Protein AF-0000000083553738 (afdb_homodimer)

Structure (mmCIF, N/CA/C/O backbone):
data_AF-0000000083553738-model_v1
#
loop_
_entity.id
_entity.type
_entity.pdbx_description
1 polymer 'Cyclic nucleotide-binding domain-containing protein'
#
loop_
_atom_site.group_PDB
_atom_site.id
_atom_site.type_symbol
_atom_site.label_atom_id
_atom_site.label_alt_id
_atom_site.label_comp_id
_atom_site.label_asym_id
_atom_site.label_entity_id
_atom_site.label_seq_id
_atom_site.pdbx_PDB_ins_code
_atom_site.Cartn_x
_atom_site.Cartn_y
_atom_site.Cartn_z
_atom_site.occupancy
_atom_site.B_iso_or_equiv
_atom_site.auth_seq_id
_atom_site.auth_comp_id
_atom_site.auth_asym_id
_atom_site.auth_atom_id
_atom_site.pdbx_PDB_model_num
ATOM 1 N N . MET A 1 1 ? 36.469 -3.346 30.984 1 77.38 1 MET A N 1
ATOM 2 C CA . MET A 1 1 ? 35.094 -3.191 30.484 1 77.38 1 MET A CA 1
ATOM 3 C C . MET A 1 1 ? 35.094 -2.551 29.094 1 77.38 1 MET A C 1
ATOM 5 O O . MET A 1 1 ? 35.906 -1.677 28.812 1 77.38 1 MET A O 1
ATOM 9 N N . LEU A 1 2 ? 34.406 -3.227 28.266 1 82.75 2 LEU A N 1
ATOM 10 C CA . LEU A 1 2 ? 34.406 -2.799 26.875 1 82.75 2 LEU A CA 1
ATOM 11 C C . LEU A 1 2 ? 33.219 -1.874 26.594 1 82.75 2 LEU A C 1
ATOM 13 O O . LEU A 1 2 ? 32.094 -2.123 27.062 1 82.75 2 LEU A O 1
ATOM 17 N N . ASN A 1 3 ? 33.594 -0.831 26.016 1 80.25 3 ASN A N 1
ATOM 18 C CA . ASN A 1 3 ? 32.562 0.087 25.531 1 80.25 3 ASN A CA 1
ATOM 19 C C . ASN A 1 3 ? 31.875 -0.449 24.281 1 80.25 3 ASN A C 1
ATOM 21 O O . ASN A 1 3 ? 32.531 -0.874 23.328 1 80.25 3 ASN A O 1
ATOM 25 N N . PRO A 1 4 ? 30.578 -0.537 24.312 1 77.88 4 PRO A N 1
ATOM 26 C CA . PRO A 1 4 ? 29.828 -1.082 23.172 1 77.88 4 PRO A CA 1
ATOM 27 C C . PRO A 1 4 ? 30.047 -0.278 21.891 1 77.88 4 PRO A C 1
ATOM 29 O O . PRO A 1 4 ? 29.891 -0.814 20.781 1 77.88 4 PRO A O 1
ATOM 32 N N . GLU A 1 5 ? 30.406 0.938 22 1 75.19 5 GLU A N 1
ATOM 33 C CA . GLU A 1 5 ? 30.578 1.759 20.797 1 75.19 5 GLU A CA 1
ATOM 34 C C . GLU A 1 5 ? 32.062 1.905 20.438 1 75.19 5 GLU A C 1
ATOM 36 O O . GLU A 1 5 ? 32.406 2.666 19.531 1 75.19 5 GLU A O 1
ATOM 41 N N . SER A 1 6 ? 32.906 1.094 21.109 1 77.81 6 SER A N 1
ATOM 42 C CA . SER A 1 6 ? 34.312 1.134 20.797 1 77.81 6 SER A CA 1
ATOM 43 C C . SER A 1 6 ? 34.594 0.514 19.422 1 77.81 6 SER A C 1
ATOM 45 O O . SER A 1 6 ? 33.812 -0.329 18.953 1 77.81 6 SER A O 1
ATOM 47 N N . SER A 1 7 ? 35.594 0.992 18.703 1 81.62 7 SER A N 1
ATOM 48 C CA . SER A 1 7 ? 35.938 0.479 17.391 1 81.62 7 SER A CA 1
ATOM 49 C C . SER A 1 7 ? 36.25 -1.013 17.438 1 81.62 7 SER A C 1
ATOM 51 O O . SER A 1 7 ? 35.938 -1.756 16.516 1 81.62 7 SER A O 1
ATOM 53 N N . PHE A 1 8 ? 36.844 -1.375 18.5 1 84.38 8 PHE A N 1
ATOM 54 C CA . PHE A 1 8 ? 37.188 -2.787 18.625 1 84.38 8 PHE A CA 1
ATOM 55 C C . PHE A 1 8 ? 35.938 -3.639 18.734 1 84.38 8 PHE A C 1
ATOM 57 O O . PHE A 1 8 ? 35.812 -4.68 18.078 1 84.38 8 PHE A O 1
ATOM 64 N N . LYS A 1 9 ? 35.062 -3.26 19.484 1 84.75 9 LYS A N 1
ATOM 65 C CA . LYS A 1 9 ? 33.844 -4.031 19.688 1 84.75 9 LYS A CA 1
ATOM 66 C C . LYS A 1 9 ? 33 -4.066 18.406 1 84.75 9 LYS A C 1
ATOM 68 O O . LYS A 1 9 ? 32.406 -5.094 18.078 1 84.75 9 LYS A O 1
ATOM 73 N N . ILE A 1 10 ? 33.094 -3.102 17.688 1 81.5 10 ILE A N 1
ATOM 74 C CA . ILE A 1 10 ? 32.344 -3.059 16.438 1 81.5 10 ILE A CA 1
ATOM 75 C C . ILE A 1 10 ? 32.969 -4.016 15.422 1 81.5 10 ILE A C 1
ATOM 77 O O . ILE A 1 10 ? 32.25 -4.738 14.719 1 81.5 10 ILE A O 1
ATOM 81 N N . LYS A 1 11 ? 34.281 -3.99 15.352 1 84.56 11 LYS A N 1
ATOM 82 C CA . LYS A 1 11 ? 34.969 -4.91 14.438 1 84.56 11 LYS A CA 1
ATOM 83 C C . LYS A 1 11 ? 34.719 -6.363 14.844 1 84.56 11 LYS A C 1
ATOM 85 O O . LYS A 1 11 ? 34.531 -7.227 13.984 1 84.56 11 LYS A O 1
ATOM 90 N N . TRP A 1 12 ? 34.688 -6.574 16.125 1 86.38 12 TRP A N 1
ATOM 91 C CA . TRP A 1 12 ? 34.406 -7.918 16.625 1 86.38 12 TRP A CA 1
ATOM 92 C C . TRP A 1 12 ? 33 -8.352 16.281 1 86.38 12 TRP A C 1
ATOM 94 O O . TRP A 1 12 ? 32.781 -9.5 15.883 1 86.38 12 TRP A O 1
ATOM 104 N N . ASP A 1 13 ? 32.156 -7.488 16.422 1 84 13 ASP A N 1
ATOM 105 C CA . ASP A 1 13 ? 30.75 -7.812 16.125 1 84 13 ASP A CA 1
ATOM 106 C C . ASP A 1 13 ? 30.547 -8.086 14.641 1 84 13 ASP A C 1
ATOM 108 O O . ASP A 1 13 ? 29.734 -8.93 14.258 1 84 13 ASP A O 1
ATOM 112 N N . VAL A 1 14 ? 31.328 -7.488 13.844 1 84.69 14 VAL A N 1
ATOM 113 C CA . VAL A 1 14 ? 31.234 -7.723 12.406 1 84.69 14 VAL A CA 1
ATOM 114 C C . VAL A 1 14 ? 31.812 -9.094 12.062 1 84.69 14 VAL A C 1
ATOM 116 O O . VAL A 1 14 ? 31.234 -9.836 11.258 1 84.69 14 VAL A O 1
ATOM 119 N N . VAL A 1 15 ? 32.906 -9.383 12.664 1 86.62 15 VAL A N 1
ATOM 120 C CA . VAL A 1 15 ? 33.531 -10.688 12.43 1 86.62 15 VAL A CA 1
ATOM 121 C C . VAL A 1 15 ? 32.625 -11.789 12.938 1 86.62 15 VAL A C 1
ATOM 123 O O . VAL A 1 15 ? 32.469 -12.828 12.297 1 86.62 15 VAL A O 1
ATOM 126 N N . LEU A 1 16 ? 32 -11.539 14.023 1 86.38 16 LEU A N 1
ATOM 127 C CA . LEU A 1 16 ? 31.078 -12.523 14.578 1 86.38 16 LEU A CA 1
ATOM 128 C C . LEU A 1 16 ? 29.859 -12.695 13.68 1 86.38 16 LEU A C 1
ATOM 130 O O . LEU A 1 16 ? 29.359 -13.805 13.516 1 86.38 16 LEU A O 1
ATOM 134 N N . ALA A 1 17 ? 29.422 -11.664 13.141 1 85.25 17 ALA A N 1
ATOM 135 C CA . ALA A 1 17 ? 28.281 -11.742 12.234 1 85.25 17 ALA A CA 1
ATOM 136 C C . ALA A 1 17 ? 28.625 -12.57 11 1 85.25 17 ALA A C 1
ATOM 138 O O . ALA A 1 17 ? 27.781 -13.336 10.508 1 85.25 17 ALA A O 1
ATOM 139 N N . LEU A 1 18 ? 29.797 -12.477 10.547 1 87.06 18 LEU A N 1
ATOM 140 C CA . LEU A 1 18 ? 30.234 -13.258 9.398 1 87.06 18 LEU A CA 1
ATOM 141 C C . LEU A 1 18 ? 30.344 -14.734 9.758 1 87.06 18 LEU A C 1
ATOM 143 O O . LEU A 1 18 ? 30.031 -15.602 8.938 1 87.06 18 LEU A O 1
ATOM 147 N N . CYS A 1 19 ? 30.766 -14.953 10.969 1 88.12 19 CYS A N 1
ATOM 148 C CA . CYS A 1 19 ? 30.844 -16.328 11.43 1 88.12 19 CYS A CA 1
ATOM 149 C C . CYS A 1 19 ? 29.469 -16.953 11.578 1 88.12 19 CYS A C 1
ATOM 151 O O . CYS A 1 19 ? 29.25 -18.109 11.203 1 88.12 19 CYS A O 1
ATOM 153 N N . VAL A 1 20 ? 28.625 -16.156 12.07 1 86.81 20 VAL A N 1
ATOM 154 C CA . VAL A 1 20 ? 27.25 -16.641 12.242 1 86.81 20 VAL A CA 1
ATOM 155 C C . VAL A 1 20 ? 26.609 -16.875 10.875 1 86.81 20 VAL A C 1
ATOM 157 O O . VAL A 1 20 ? 25.875 -17.828 10.68 1 86.81 20 VAL A O 1
ATOM 160 N N . PHE A 1 21 ? 26.891 -16.062 9.938 1 87.06 21 PHE A N 1
ATOM 161 C CA . PHE A 1 21 ? 26.359 -16.203 8.594 1 87.06 21 PHE A CA 1
ATOM 162 C C . PHE A 1 21 ? 26.875 -17.484 7.949 1 87.06 21 PHE A C 1
ATOM 164 O O . PHE A 1 21 ? 26.109 -18.234 7.34 1 87.06 21 PHE A O 1
ATOM 171 N N . TYR A 1 22 ? 28.094 -17.75 8.133 1 88.31 22 TYR A N 1
ATOM 172 C CA . TYR A 1 22 ? 28.688 -18.969 7.598 1 88.31 22 TYR A CA 1
ATOM 173 C C . TYR A 1 22 ? 28.078 -20.203 8.25 1 88.31 22 TYR A C 1
ATOM 175 O O . TYR A 1 22 ? 27.703 -21.156 7.555 1 88.31 22 TYR A O 1
ATOM 183 N N . THR A 1 23 ? 27.922 -20.188 9.508 1 86.12 23 THR A N 1
ATOM 184 C CA . THR A 1 23 ? 27.391 -21.344 10.219 1 86.12 23 THR A CA 1
ATOM 185 C C . THR A 1 23 ? 25.906 -21.562 9.875 1 86.12 23 THR A C 1
ATOM 187 O O . THR A 1 23 ? 25.453 -22.703 9.773 1 86.12 23 THR A O 1
ATOM 190 N N . SER A 1 24 ? 25.25 -20.484 9.727 1 86 24 SER A N 1
ATOM 191 C CA . SER A 1 24 ? 23.828 -20.609 9.406 1 86 24 SER A CA 1
ATOM 192 C C . SER A 1 24 ? 23.625 -21.156 8 1 86 24 SER A C 1
ATOM 194 O O . SER A 1 24 ? 22.594 -21.781 7.715 1 86 24 SER A O 1
ATOM 196 N N . CYS A 1 25 ? 24.578 -21.031 7.109 1 88.31 25 CYS A N 1
ATOM 197 C CA . CYS A 1 25 ? 24.453 -21.531 5.742 1 88.31 25 CYS A CA 1
ATOM 198 C C . CYS A 1 25 ? 25 -22.938 5.625 1 88.31 25 CYS A C 1
ATOM 200 O O . CYS A 1 25 ? 24.422 -23.781 4.922 1 88.31 25 CYS A O 1
ATOM 202 N N . VAL A 1 26 ? 26.016 -23.312 6.406 1 88.62 26 VAL A N 1
ATOM 203 C CA . VAL A 1 26 ? 26.734 -24.562 6.16 1 88.62 26 VAL A CA 1
ATOM 204 C C . VAL A 1 26 ? 26.172 -25.672 7.047 1 88.62 26 VAL A C 1
ATOM 206 O O . VAL A 1 26 ? 26.094 -26.828 6.633 1 88.62 26 VAL A O 1
ATOM 209 N N . VAL A 1 27 ? 25.688 -25.359 8.188 1 86.38 27 VAL A N 1
ATOM 210 C CA . VAL A 1 27 ? 25.25 -26.391 9.117 1 86.38 27 VAL A CA 1
ATOM 211 C C . VAL A 1 27 ? 24.016 -27.109 8.562 1 86.38 27 VAL A C 1
ATOM 213 O O . VAL A 1 27 ? 23.953 -28.344 8.539 1 86.38 27 VAL A O 1
ATOM 216 N N . PRO A 1 28 ? 23.062 -26.406 8.039 1 88.62 28 PRO A N 1
ATOM 217 C CA . PRO A 1 28 ? 21.922 -27.125 7.484 1 88.62 28 PRO A CA 1
ATOM 218 C C . PRO A 1 28 ? 22.281 -27.984 6.273 1 88.62 28 PRO A C 1
ATOM 220 O O . PRO A 1 28 ? 21.719 -29.047 6.074 1 88.62 28 PRO A O 1
ATOM 223 N N . VAL A 1 29 ? 23.234 -27.547 5.48 1 89.38 29 VAL A N 1
ATOM 224 C CA . VAL A 1 29 ? 23.641 -28.312 4.309 1 89.38 29 VAL A CA 1
ATOM 225 C C . VAL A 1 29 ? 24.344 -29.594 4.746 1 89.38 29 VAL A C 1
ATOM 227 O O . VAL A 1 29 ? 24.125 -30.656 4.168 1 89.38 29 VAL A O 1
ATOM 230 N N . ARG A 1 30 ? 25.109 -29.547 5.766 1 85.69 30 ARG A N 1
ATOM 231 C CA . ARG A 1 30 ? 25.859 -30.719 6.23 1 85.69 30 ARG A CA 1
ATOM 232 C C . ARG A 1 30 ? 24.922 -31.766 6.836 1 85.69 30 ARG A C 1
ATOM 234 O O . ARG A 1 30 ? 25.109 -32.969 6.652 1 85.69 30 ARG A O 1
ATOM 241 N N . ILE A 1 31 ? 23.906 -31.297 7.469 1 83.06 31 ILE A N 1
ATOM 242 C CA . ILE A 1 31 ? 22.969 -32.219 8.102 1 83.06 31 ILE A CA 1
ATOM 243 C C . ILE A 1 31 ? 22.062 -32.844 7.039 1 83.06 31 ILE A C 1
ATOM 245 O O . ILE A 1 31 ? 21.844 -34.062 7.051 1 83.06 31 ILE A O 1
ATOM 249 N N . SER A 1 32 ? 21.562 -32.094 6.145 1 88.31 32 SER A N 1
ATOM 250 C CA . SER A 1 32 ? 20.562 -32.562 5.191 1 88.31 32 SER A CA 1
ATOM 251 C C . SER A 1 32 ? 21.203 -33.375 4.082 1 88.31 32 SER A C 1
ATOM 253 O O . SER A 1 32 ? 20.594 -34.344 3.584 1 88.31 32 SER A O 1
ATOM 255 N N . PHE A 1 33 ? 22.391 -33.125 3.645 1 87.62 33 PHE A N 1
ATOM 256 C CA . PHE A 1 33 ? 23.016 -33.812 2.516 1 87.62 33 PHE A CA 1
ATOM 257 C C . PHE A 1 33 ? 24.078 -34.781 2.992 1 87.62 33 PHE A C 1
ATOM 259 O O . PHE A 1 33 ? 24.734 -35.438 2.182 1 87.62 33 PHE A O 1
ATOM 266 N N . GLY A 1 34 ? 24.281 -34.906 4.309 1 78.69 34 GLY A N 1
ATOM 267 C CA . GLY A 1 34 ? 25.141 -35.906 4.902 1 78.69 34 GLY A CA 1
ATOM 268 C C . GLY A 1 34 ? 26.609 -35.688 4.578 1 78.69 34 GLY A C 1
ATOM 269 O O . GLY A 1 34 ? 27.344 -36.656 4.309 1 78.69 34 GLY A O 1
ATOM 270 N N . ILE A 1 35 ? 27.016 -34.375 4.426 1 79.56 35 ILE A N 1
ATOM 271 C CA . ILE A 1 35 ? 28.422 -34.062 4.141 1 79.56 35 ILE A CA 1
ATOM 272 C C . ILE A 1 35 ? 29.141 -33.688 5.438 1 79.56 35 ILE A C 1
ATOM 274 O O . ILE A 1 35 ? 28.812 -32.656 6.059 1 79.56 35 ILE A O 1
ATOM 278 N N . ASP A 1 36 ? 29.859 -34.531 6.008 1 75.94 36 ASP A N 1
ATOM 279 C CA . ASP A 1 36 ? 30.594 -34.188 7.227 1 75.94 36 ASP A CA 1
ATOM 280 C C . ASP A 1 36 ? 31.844 -33.375 6.914 1 75.94 36 ASP A C 1
ATOM 282 O O . ASP A 1 36 ? 32.375 -33.438 5.801 1 75.94 36 ASP A O 1
ATOM 286 N N . ALA A 1 37 ? 32.125 -32.406 7.809 1 75.81 37 ALA A N 1
ATOM 287 C CA . ALA A 1 37 ? 33.281 -31.547 7.645 1 75.81 37 ALA A CA 1
ATOM 288 C C . ALA A 1 37 ? 34.594 -32.344 7.754 1 75.81 37 ALA A C 1
ATOM 290 O O . ALA A 1 37 ? 34.781 -33.125 8.711 1 75.81 37 ALA A O 1
ATOM 291 N N . THR A 1 38 ? 35.344 -32.531 6.633 1 77.94 38 THR A N 1
ATOM 292 C CA . THR A 1 38 ? 36.625 -33.219 6.684 1 77.94 38 THR A CA 1
ATOM 293 C C . THR A 1 38 ? 37.781 -32.281 6.398 1 77.94 38 THR A C 1
ATOM 295 O O . THR A 1 38 ? 37.594 -31.219 5.805 1 77.94 38 THR A O 1
ATOM 298 N N . GLY A 1 39 ? 38.969 -32.406 7.035 1 80.75 39 GLY A N 1
ATOM 299 C CA . GLY A 1 39 ? 40.188 -31.688 6.762 1 80.75 39 GLY A CA 1
ATOM 300 C C . GLY A 1 39 ? 40.188 -30.234 7.215 1 80.75 39 GLY A C 1
ATOM 301 O O . GLY A 1 39 ? 39.969 -29.953 8.398 1 80.75 39 GLY A O 1
ATOM 302 N N . PHE A 1 40 ? 40.188 -29.359 6.336 1 83.75 40 PHE A N 1
ATOM 303 C CA . PHE A 1 40 ? 40.25 -27.922 6.574 1 83.75 40 PHE A CA 1
ATOM 304 C C . PHE A 1 40 ? 38.969 -27.391 7.156 1 83.75 40 PHE A C 1
ATOM 306 O O . PHE A 1 40 ? 38.969 -26.578 8.07 1 83.75 40 PHE A O 1
ATOM 313 N N . PHE A 1 41 ? 37.938 -27.938 6.699 1 86.31 41 PHE A N 1
ATOM 314 C CA . PHE A 1 41 ? 36.656 -27.422 7.102 1 86.31 41 PHE A CA 1
ATOM 315 C C . PHE A 1 41 ? 36.312 -27.812 8.531 1 86.31 41 PHE A C 1
ATOM 317 O O . PHE A 1 41 ? 35.656 -27.078 9.25 1 86.31 41 PHE A O 1
ATOM 324 N N . TYR A 1 42 ? 36.938 -28.906 8.969 1 83.38 42 TYR A N 1
ATOM 325 C CA . TYR A 1 42 ? 36.719 -29.297 10.352 1 83.38 42 TYR A CA 1
ATOM 326 C C . TYR A 1 42 ? 37.406 -28.359 11.312 1 83.38 42 TYR A C 1
ATOM 328 O O . TYR A 1 42 ? 36.844 -27.922 12.305 1 83.38 42 TYR A O 1
ATOM 336 N N . VAL A 1 43 ? 38.625 -27.969 10.969 1 84.88 43 VAL A N 1
ATOM 337 C CA . VAL A 1 43 ? 39.406 -27.078 11.812 1 84.88 43 VAL A CA 1
ATOM 338 C C . VAL A 1 43 ? 38.781 -25.672 11.781 1 84.88 43 VAL A C 1
ATOM 340 O O . VAL A 1 43 ? 38.719 -25 12.805 1 84.88 43 VAL A O 1
ATOM 343 N N . PHE A 1 44 ? 38.375 -25.438 10.648 1 87.94 44 PHE A N 1
ATOM 344 C CA . PHE A 1 44 ? 37.781 -24.109 10.492 1 87.94 44 PHE A CA 1
ATOM 345 C C . PHE A 1 44 ? 36.5 -24 11.312 1 87.94 44 PHE A C 1
ATOM 347 O O . PHE A 1 44 ? 36.25 -22.984 11.969 1 87.94 44 PHE A O 1
ATOM 354 N N . GLU A 1 45 ? 35.719 -24.969 11.336 1 86.44 45 GLU A N 1
ATOM 355 C CA . GLU A 1 45 ? 34.438 -24.922 12.078 1 86.44 45 GLU A CA 1
ATOM 356 C C . GLU A 1 45 ? 34.688 -24.984 13.578 1 86.44 45 GLU A C 1
ATOM 358 O O . GLU A 1 45 ? 33.938 -24.422 14.359 1 86.44 45 GLU A O 1
ATOM 363 N N . CYS A 1 46 ? 35.781 -25.609 13.906 1 83.38 46 CYS A N 1
ATOM 364 C CA . CYS A 1 46 ? 36.156 -25.594 15.32 1 83.38 46 CYS A CA 1
ATOM 365 C C . CYS A 1 46 ? 36.625 -24.219 15.734 1 83.38 46 CYS A C 1
ATOM 367 O O . CYS A 1 46 ? 36.375 -23.781 16.859 1 83.38 46 CYS A O 1
ATOM 369 N N . GLY A 1 47 ? 37.281 -23.625 14.82 1 86.62 47 GLY A N 1
ATOM 370 C CA . GLY A 1 47 ? 37.688 -22.25 15.062 1 86.62 47 GLY A CA 1
ATOM 371 C C . GLY A 1 47 ? 36.5 -21.297 15.227 1 86.62 47 GLY A C 1
ATOM 372 O O . GLY A 1 47 ? 36.562 -20.375 16.047 1 86.62 47 GLY A O 1
ATOM 373 N N . LEU A 1 48 ? 35.5 -21.547 14.516 1 88.62 48 LEU A N 1
ATOM 374 C CA . LEU A 1 48 ? 34.312 -20.719 14.633 1 88.62 48 LEU A CA 1
ATOM 375 C C . LEU A 1 48 ? 33.625 -20.906 15.984 1 88.62 48 LEU A C 1
ATOM 377 O O . LEU A 1 48 ? 33.156 -19.953 16.594 1 88.62 48 LEU A O 1
ATOM 381 N N . ASP A 1 49 ? 33.562 -22.141 16.484 1 86.5 49 ASP A N 1
ATOM 382 C CA . ASP A 1 49 ? 33 -22.406 17.797 1 86.5 49 ASP A CA 1
ATOM 383 C C . ASP A 1 49 ? 33.812 -21.734 18.906 1 86.5 49 ASP A C 1
ATOM 385 O O . ASP A 1 49 ? 33.25 -21.266 19.906 1 86.5 49 ASP A O 1
ATOM 389 N N . PHE A 1 50 ? 35.031 -21.625 18.625 1 88.12 50 PHE A N 1
ATOM 390 C CA . PHE A 1 50 ? 35.875 -20.938 19.578 1 88.12 50 PHE A CA 1
ATOM 391 C C . PHE A 1 50 ? 35.594 -19.438 19.578 1 88.12 50 PHE A C 1
ATOM 393 O O . PHE A 1 50 ? 35.594 -18.812 20.641 1 88.12 50 PHE A O 1
ATOM 400 N N . CYS A 1 51 ? 35.375 -18.953 18.469 1 89.19 51 CYS A N 1
ATOM 401 C CA . CYS A 1 51 ? 35.031 -17.547 18.391 1 89.19 51 CYS A CA 1
ATOM 402 C C . CYS A 1 51 ? 33.719 -17.266 19.109 1 89.19 51 CYS A C 1
ATOM 404 O O . CYS A 1 51 ? 33.562 -16.219 19.75 1 89.19 51 CYS A O 1
ATOM 406 N N . PHE A 1 52 ? 32.781 -18.172 19.094 1 89.31 52 PHE A N 1
ATOM 407 C CA . PHE A 1 52 ? 31.516 -18 19.781 1 89.31 52 PHE A CA 1
ATOM 408 C C . PHE A 1 52 ? 31.703 -18.078 21.297 1 89.31 52 PHE A C 1
ATOM 410 O O . PHE A 1 52 ? 31.016 -17.391 22.047 1 89.31 52 PHE A O 1
ATOM 417 N N . PHE A 1 53 ? 32.688 -18.859 21.688 1 88.81 53 PHE A N 1
ATOM 418 C CA . PHE A 1 53 ? 32.969 -18.969 23.109 1 88.81 53 PHE A CA 1
ATOM 419 C C . PHE A 1 53 ? 33.594 -17.672 23.625 1 88.81 53 PHE A C 1
ATOM 421 O O . PHE A 1 53 ? 33.25 -17.203 24.703 1 88.81 53 PHE A O 1
ATOM 428 N N . VAL A 1 54 ? 34.406 -17.078 22.781 1 90.5 54 VAL A N 1
ATOM 429 C CA . VAL A 1 54 ? 35.031 -15.812 23.156 1 90.5 54 VAL A CA 1
ATOM 430 C C . VAL A 1 54 ? 34 -14.711 23.219 1 90.5 54 VAL A C 1
ATOM 432 O O . VAL A 1 54 ? 34.062 -13.812 24.062 1 90.5 54 VAL A O 1
ATOM 435 N N . ASP A 1 55 ? 33.031 -14.773 22.375 1 89.56 55 ASP A N 1
ATOM 436 C CA . ASP A 1 55 ? 31.953 -13.773 22.375 1 89.56 55 ASP A CA 1
ATOM 437 C C . ASP A 1 55 ? 31.156 -13.828 23.688 1 89.56 55 ASP A C 1
ATOM 439 O O . ASP A 1 55 ? 30.703 -12.797 24.188 1 89.56 55 ASP A O 1
ATOM 443 N N . ILE A 1 56 ? 30.984 -15.031 24.25 1 89.44 56 ILE A N 1
ATOM 444 C CA . ILE A 1 56 ? 30.281 -15.172 25.531 1 89.44 56 ILE A CA 1
ATOM 445 C C . ILE A 1 56 ? 31.078 -14.492 26.625 1 89.44 56 ILE A C 1
ATOM 447 O O . ILE A 1 56 ? 30.516 -13.797 27.484 1 89.44 56 ILE A O 1
ATOM 451 N N . LEU A 1 57 ? 32.375 -14.547 26.484 1 89.38 57 LEU A N 1
ATOM 452 C CA . LEU A 1 57 ? 33.219 -13.922 27.469 1 89.38 57 LEU A CA 1
ATOM 453 C C . LEU A 1 57 ? 33.188 -12.406 27.344 1 89.38 57 LEU A C 1
ATOM 455 O O . LEU A 1 57 ? 33.188 -11.688 28.344 1 89.38 57 LEU A O 1
ATOM 459 N N . PHE A 1 58 ? 33.094 -12.031 26.141 1 89.12 58 PHE A N 1
ATOM 460 C CA . PHE A 1 58 ? 33.062 -10.594 25.891 1 89.12 58 PHE A CA 1
ATOM 461 C C . PHE A 1 58 ? 31.719 -10.008 26.312 1 89.12 58 PHE A C 1
ATOM 463 O O . PHE A 1 58 ? 31.641 -8.852 26.719 1 89.12 58 PHE A O 1
ATOM 470 N N . SER A 1 59 ? 30.672 -10.789 26.219 1 87.19 59 SER A N 1
ATOM 471 C CA . SER A 1 59 ? 29.344 -10.289 26.578 1 87.19 59 SER A CA 1
ATOM 472 C C . SER A 1 59 ? 29.219 -10.078 28.078 1 87.19 59 SER A C 1
ATOM 474 O O . SER A 1 59 ? 28.422 -9.25 28.531 1 87.19 59 SER A O 1
ATOM 476 N N . PHE A 1 60 ? 30.141 -10.75 28.828 1 87.94 60 PHE A N 1
ATOM 477 C CA . PHE A 1 60 ? 30.156 -10.547 30.266 1 87.94 60 PHE A CA 1
ATOM 478 C C . PHE A 1 60 ? 30.891 -9.258 30.641 1 87.94 60 PHE A C 1
ATOM 480 O O . PHE A 1 60 ? 30.703 -8.727 31.734 1 87.94 60 PHE A O 1
ATOM 487 N N . ARG A 1 61 ? 31.609 -8.727 29.625 1 87.38 61 ARG A N 1
ATOM 488 C CA . ARG A 1 61 ? 32.406 -7.551 29.922 1 87.38 61 ARG A CA 1
ATOM 489 C C . ARG A 1 61 ? 31.953 -6.344 29.109 1 87.38 61 ARG A C 1
ATOM 491 O O . ARG A 1 61 ? 32.625 -5.312 29.078 1 87.38 61 ARG A O 1
ATOM 498 N N . THR A 1 62 ? 30.875 -6.445 28.438 1 86.38 62 THR A N 1
ATOM 499 C CA . THR A 1 62 ? 30.406 -5.324 27.641 1 86.38 62 THR A CA 1
ATOM 500 C C . THR A 1 62 ? 29.359 -4.52 28.422 1 86.38 62 THR A C 1
ATOM 502 O O . THR A 1 62 ? 28.469 -5.09 29.062 1 86.38 62 THR A O 1
ATOM 505 N N . GLY A 1 63 ? 29.453 -3.193 28.281 1 81.62 63 GLY A N 1
ATOM 506 C CA . GLY A 1 63 ? 28.562 -2.273 28.984 1 81.62 63 GLY A CA 1
ATOM 507 C C . GLY A 1 63 ? 27.141 -2.289 28.453 1 81.62 63 GLY A C 1
ATOM 508 O O . GLY A 1 63 ? 26.906 -2.654 27.297 1 81.62 63 GLY A O 1
ATOM 509 N N . LEU A 1 64 ? 26.141 -2.059 29.375 1 78.5 64 LEU A N 1
ATOM 510 C CA . LEU A 1 64 ? 24.719 -2.035 29.031 1 78.5 64 LEU A CA 1
ATOM 511 C C . LEU A 1 64 ? 24.266 -0.619 28.703 1 78.5 64 LEU A C 1
ATOM 513 O O . LEU A 1 64 ? 24.609 0.332 29.406 1 78.5 64 LEU A O 1
ATOM 517 N N . VAL A 1 65 ? 23.672 -0.534 27.484 1 73.19 65 VAL A N 1
ATOM 518 C CA . VAL A 1 65 ? 23.141 0.771 27.094 1 73.19 65 VAL A CA 1
ATOM 519 C C . VAL A 1 65 ? 21.703 0.92 27.609 1 73.19 65 VAL A C 1
ATOM 521 O O . VAL A 1 65 ? 20.859 0.067 27.344 1 73.19 65 VAL A O 1
ATOM 524 N N . ASP A 1 66 ? 21.5 1.838 28.422 1 60.66 66 ASP A N 1
ATOM 525 C CA . ASP A 1 66 ? 20.141 2.121 28.859 1 60.66 66 ASP A CA 1
ATOM 526 C C . ASP A 1 66 ? 19.281 2.674 27.719 1 60.66 66 ASP A C 1
ATOM 528 O O . ASP A 1 66 ? 19.688 3.633 27.062 1 60.66 66 ASP A O 1
ATOM 532 N N . PRO A 1 67 ? 18.297 2.014 27.391 1 59.44 67 PRO A N 1
ATOM 533 C CA . PRO A 1 67 ? 17.484 2.453 26.25 1 59.44 67 PRO A CA 1
ATOM 534 C C . PRO A 1 67 ? 16.859 3.828 26.469 1 59.44 67 PRO A C 1
ATOM 536 O O . PRO A 1 67 ? 16.547 4.531 25.5 1 59.44 67 PRO A O 1
ATOM 539 N N . THR A 1 68 ? 16.688 4.246 27.734 1 49.06 68 THR A N 1
ATOM 540 C CA . THR A 1 68 ? 16 5.504 28.016 1 49.06 68 THR A CA 1
ATOM 541 C C . THR A 1 68 ? 16.969 6.676 27.953 1 49.06 68 THR A C 1
ATOM 543 O O . THR A 1 68 ? 16.656 7.711 27.344 1 49.06 68 THR A O 1
ATOM 546 N N . THR A 1 69 ? 18.125 6.406 28.594 1 50.22 69 THR A N 1
ATOM 547 C CA . THR A 1 69 ? 19.047 7.535 28.719 1 50.22 69 THR A CA 1
ATOM 548 C C . THR A 1 69 ? 20.156 7.453 27.672 1 50.22 69 THR A C 1
ATOM 550 O O . THR A 1 69 ? 20.781 8.461 27.344 1 50.22 69 THR A O 1
ATOM 553 N N . GLY A 1 70 ? 20.234 6.277 26.922 1 56.69 70 GLY A N 1
ATOM 554 C CA . GLY A 1 70 ? 21.344 6.078 25.984 1 56.69 70 GLY A CA 1
ATOM 555 C C . GLY A 1 70 ? 22.688 5.941 26.672 1 56.69 70 GLY A C 1
ATOM 556 O O . GLY A 1 70 ? 23.703 5.75 26.016 1 56.69 70 GLY A O 1
ATOM 557 N N . HIS A 1 71 ? 22.703 6.078 28.078 1 60.28 71 HIS A N 1
ATOM 558 C CA . HIS A 1 71 ? 23.953 5.992 28.812 1 60.28 71 HIS A CA 1
ATOM 559 C C . HIS A 1 71 ? 24.391 4.539 28.984 1 60.28 71 HIS A C 1
ATOM 561 O O . HIS A 1 71 ? 23.547 3.646 29.109 1 60.28 71 HIS A O 1
ATOM 567 N N . VAL A 1 72 ? 25.781 4.375 28.859 1 75 72 VAL A N 1
ATOM 568 C CA . VAL A 1 72 ? 26.344 3.043 29.047 1 75 72 VAL A CA 1
ATOM 569 C C . VAL A 1 72 ? 26.703 2.83 30.516 1 75 72 VAL A C 1
ATOM 571 O O . VAL A 1 72 ? 27.391 3.66 31.125 1 75 72 VAL A O 1
ATOM 574 N N . TYR A 1 73 ? 26.062 1.875 31.172 1 73.88 73 TYR A N 1
ATOM 575 C CA . TYR A 1 73 ? 26.359 1.519 32.562 1 73.88 73 TYR A CA 1
ATOM 576 C C . TYR A 1 73 ? 27.391 0.396 32.625 1 73.88 73 TYR A C 1
ATOM 578 O O . TYR A 1 73 ? 27.328 -0.555 31.844 1 73.88 73 TYR A O 1
ATOM 586 N N . TYR A 1 74 ? 28.5 0.544 33.469 1 79 74 TYR A N 1
ATOM 587 C CA . TYR A 1 74 ? 29.578 -0.435 33.562 1 79 74 TYR A CA 1
ATOM 588 C C . TYR A 1 74 ? 29.516 -1.196 34.875 1 79 74 TYR A C 1
ATOM 590 O O . TYR A 1 74 ? 30.531 -1.754 35.312 1 79 74 TYR A O 1
ATOM 598 N N . ASN A 1 75 ? 28.281 -1.27 35.5 1 78.88 75 ASN A N 1
ATOM 599 C CA . ASN A 1 75 ? 28.203 -2.07 36.719 1 78.88 75 ASN A CA 1
ATOM 600 C C . ASN A 1 75 ? 28.281 -3.564 36.406 1 78.88 75 ASN A C 1
ATOM 602 O O . ASN A 1 75 ? 27.406 -4.109 35.75 1 78.88 75 ASN A O 1
ATOM 606 N N . GLN A 1 76 ? 29.359 -4.234 36.938 1 82.5 76 GLN A N 1
ATOM 607 C CA . GLN A 1 76 ? 29.656 -5.621 36.594 1 82.5 76 GLN A CA 1
ATOM 608 C C . GLN A 1 76 ? 28.531 -6.551 37.031 1 82.5 76 GLN A C 1
ATOM 610 O O . GLN A 1 76 ? 28.156 -7.473 36.312 1 82.5 76 GLN A O 1
ATOM 615 N N . ARG A 1 77 ? 27.984 -6.32 38.25 1 81.62 77 ARG A N 1
ATOM 616 C CA . ARG A 1 77 ? 26.938 -7.203 38.75 1 81.62 77 ARG A CA 1
ATOM 617 C C . ARG A 1 77 ? 25.688 -7.102 37.906 1 81.62 77 ARG A C 1
ATOM 619 O O . ARG A 1 77 ? 25.047 -8.117 37.594 1 81.62 77 ARG A O 1
ATOM 626 N N . GLN A 1 78 ? 25.453 -5.988 37.469 1 84.62 78 GLN A N 1
ATOM 627 C CA . GLN A 1 78 ? 24.234 -5.793 36.688 1 84.62 78 GLN A CA 1
ATOM 628 C C . GLN A 1 78 ? 24.422 -6.359 35.281 1 84.62 78 GLN A C 1
ATOM 630 O O . GLN A 1 78 ? 23.484 -6.91 34.688 1 84.62 78 GLN A O 1
ATOM 635 N N . ILE A 1 79 ? 25.547 -6.262 34.781 1 87.56 79 ILE A N 1
ATOM 636 C CA . ILE A 1 79 ? 25.812 -6.785 33.438 1 87.56 79 ILE A CA 1
ATOM 637 C C . ILE A 1 79 ? 25.688 -8.305 33.438 1 87.56 79 ILE A C 1
ATOM 639 O O . ILE A 1 79 ? 25.062 -8.891 32.562 1 87.56 79 ILE A O 1
ATOM 643 N N . VAL A 1 80 ? 26.219 -8.93 34.531 1 87.5 80 VAL A N 1
ATOM 644 C CA . VAL A 1 80 ? 26.219 -10.383 34.625 1 87.5 80 VAL A CA 1
ATOM 645 C C . VAL A 1 80 ? 24.797 -10.891 34.844 1 87.5 80 VAL A C 1
ATOM 647 O O . VAL A 1 80 ? 24.375 -11.875 34.219 1 87.5 80 VAL A O 1
ATOM 650 N N . GLN A 1 81 ? 24.094 -10.195 35.594 1 86.31 81 GLN A N 1
ATOM 651 C CA . GLN A 1 81 ? 22.734 -10.633 35.875 1 86.31 81 GLN A CA 1
ATOM 652 C C . GLN A 1 81 ? 21.828 -10.453 34.656 1 86.31 81 GLN A C 1
ATOM 654 O O . GLN A 1 81 ? 20.969 -11.297 34.406 1 86.31 81 GLN A O 1
ATOM 659 N N . THR A 1 82 ? 22.047 -9.406 33.969 1 83.69 82 THR A N 1
ATOM 660 C CA . THR A 1 82 ? 21.219 -9.164 32.812 1 83.69 82 THR A CA 1
ATOM 661 C C . THR A 1 82 ? 21.531 -10.164 31.703 1 83.69 82 THR A C 1
ATOM 663 O O . THR A 1 82 ? 20.641 -10.633 31 1 83.69 82 THR A O 1
ATOM 666 N N . TYR A 1 83 ? 22.766 -10.469 31.5 1 87.19 83 TYR A N 1
ATOM 667 C CA . TYR A 1 83 ? 23.141 -11.414 30.453 1 87.19 83 TYR A CA 1
ATOM 668 C C . TYR A 1 83 ? 22.75 -12.836 30.828 1 87.19 83 TYR A C 1
ATOM 670 O O . TYR A 1 83 ? 22.312 -13.617 29.984 1 87.19 83 TYR A O 1
ATOM 678 N N . LEU A 1 84 ? 22.797 -13.242 32.125 1 86.88 84 LEU A N 1
ATOM 679 C CA . LEU A 1 84 ? 22.422 -14.578 32.562 1 86.88 84 LEU A CA 1
ATOM 680 C C . LEU A 1 84 ? 20.922 -14.797 32.469 1 86.88 84 LEU A C 1
ATOM 682 O O . LEU A 1 84 ? 20.469 -15.898 32.125 1 86.88 84 LEU A O 1
ATOM 686 N N . ARG A 1 85 ? 20.25 -13.758 32.656 1 80.62 85 ARG A N 1
ATOM 687 C CA . ARG A 1 85 ? 18.797 -13.867 32.562 1 80.62 85 ARG A CA 1
ATOM 688 C C . ARG A 1 85 ? 18.312 -13.703 31.125 1 80.62 85 ARG A C 1
ATOM 690 O O . ARG A 1 85 ? 17.203 -14.125 30.781 1 80.62 85 ARG A O 1
ATOM 697 N N . GLY A 1 86 ? 19.109 -13.227 30.297 1 79.69 86 GLY A N 1
ATOM 698 C CA . GLY A 1 86 ? 18.656 -12.945 28.938 1 79.69 86 GLY A CA 1
ATOM 699 C C . GLY A 1 86 ? 19.062 -14.016 27.953 1 79.69 86 GLY A C 1
ATOM 700 O O . GLY A 1 86 ? 18.547 -15.133 27.984 1 79.69 86 GLY A O 1
ATOM 701 N N . TRP A 1 87 ? 20.141 -13.766 27.188 1 80.38 87 TRP A N 1
ATOM 702 C CA . TRP A 1 87 ? 20.469 -14.562 26.016 1 80.38 87 TRP A CA 1
ATOM 703 C C . TRP A 1 87 ? 21.609 -15.531 26.312 1 80.38 87 TRP A C 1
ATOM 705 O O . TRP A 1 87 ? 22.125 -16.188 25.422 1 80.38 87 TRP A O 1
ATOM 715 N N . PHE A 1 88 ? 22.047 -15.688 27.641 1 85.88 88 PHE A N 1
ATOM 716 C CA . PHE A 1 88 ? 23.188 -16.531 27.969 1 85.88 88 PHE A CA 1
ATOM 717 C C . PHE A 1 88 ? 22.891 -18 27.703 1 85.88 88 PHE A C 1
ATOM 719 O O . PHE A 1 88 ? 23.703 -18.703 27.125 1 85.88 88 PHE A O 1
ATOM 726 N N . ALA A 1 89 ? 21.703 -18.453 28.094 1 82.94 89 ALA A N 1
ATOM 727 C CA . ALA A 1 89 ? 21.359 -19.859 27.891 1 82.94 89 ALA A CA 1
ATOM 728 C C . ALA A 1 89 ? 21.359 -20.219 26.422 1 82.94 89 ALA A C 1
ATOM 730 O O . ALA A 1 89 ? 21.859 -21.281 26.031 1 82.94 89 ALA A O 1
ATOM 731 N N . ILE A 1 90 ? 20.938 -19.359 25.641 1 82.56 90 ILE A N 1
ATOM 732 C CA . ILE A 1 90 ? 20.844 -19.625 24.219 1 82.56 90 ILE A CA 1
ATOM 733 C C . ILE A 1 90 ? 22.234 -19.578 23.578 1 82.56 90 ILE A C 1
ATOM 735 O O . ILE A 1 90 ? 22.578 -20.391 22.734 1 82.56 90 ILE A O 1
ATOM 739 N N . ASP A 1 91 ? 23 -18.641 24.047 1 86 91 ASP A N 1
ATOM 740 C CA . ASP A 1 91 ? 24.359 -18.531 23.5 1 86 91 ASP A CA 1
ATOM 741 C C . ASP A 1 91 ? 25.219 -19.703 23.938 1 86 91 ASP A C 1
ATOM 743 O O . ASP A 1 91 ? 26.047 -20.188 23.156 1 86 91 ASP A O 1
ATOM 747 N N . LEU A 1 92 ? 24.938 -20.25 25.125 1 84.38 92 LEU A N 1
ATOM 748 C CA . LEU A 1 92 ? 25.719 -21.375 25.625 1 84.38 92 LEU A CA 1
ATOM 749 C C . LEU A 1 92 ? 25.375 -22.656 24.891 1 84.38 92 LEU A C 1
ATOM 751 O O . LEU A 1 92 ? 26.266 -23.406 24.484 1 84.38 92 LEU A O 1
ATOM 755 N N . VAL A 1 93 ? 24.156 -22.906 24.703 1 79.19 93 VAL A N 1
ATOM 756 C CA . VAL A 1 93 ? 23.719 -24.141 24.047 1 79.19 93 VAL A CA 1
ATOM 757 C C . VAL A 1 93 ? 24.141 -24.125 22.578 1 79.19 93 VAL A C 1
ATOM 759 O O . VAL A 1 93 ? 24.453 -25.172 22 1 79.19 93 VAL A O 1
ATOM 762 N N . SER A 1 94 ? 24.219 -22.938 22.016 1 80.69 94 SER A N 1
ATOM 763 C CA . SER A 1 94 ? 24.578 -22.828 20.609 1 80.69 94 SER A CA 1
ATOM 764 C C . SER A 1 94 ? 26.094 -22.984 20.422 1 80.69 94 SER A C 1
ATOM 766 O O . SER A 1 94 ? 26.547 -23.266 19.312 1 80.69 94 SER A O 1
ATOM 768 N N . THR A 1 95 ? 26.875 -22.797 21.453 1 82.12 95 THR A N 1
ATOM 769 C CA . THR A 1 95 ? 28.328 -22.828 21.328 1 82.12 95 THR A CA 1
ATOM 770 C C . THR A 1 95 ? 28.875 -24.219 21.688 1 82.12 95 THR A C 1
ATOM 772 O O . THR A 1 95 ? 29.906 -24.641 21.172 1 82.12 95 THR A O 1
ATOM 775 N N . VAL A 1 96 ? 28.125 -24.969 22.5 1 75.69 96 VAL A N 1
ATOM 776 C CA . VAL A 1 96 ? 28.641 -26.25 22.984 1 75.69 96 VAL A CA 1
ATOM 777 C C . VAL A 1 96 ? 28.672 -27.25 21.844 1 75.69 96 VAL A C 1
ATOM 779 O O . VAL A 1 96 ? 27.672 -27.469 21.156 1 75.69 96 VAL A O 1
ATOM 782 N N . PRO A 1 97 ? 29.922 -27.594 21.438 1 70.5 97 PRO A N 1
ATOM 783 C CA . PRO A 1 97 ? 30.047 -28.578 20.359 1 70.5 97 PRO A CA 1
ATOM 784 C C . PRO A 1 97 ? 29.516 -29.953 20.766 1 70.5 97 PRO A C 1
ATOM 786 O O . PRO A 1 97 ? 30.297 -30.828 21.156 1 70.5 97 PRO A O 1
ATOM 789 N N . LEU A 1 98 ? 28.297 -30.062 20.75 1 64.38 98 LEU A N 1
ATOM 790 C CA . LEU A 1 98 ? 27.656 -31.281 21.234 1 64.38 98 LEU A CA 1
ATOM 791 C C . LEU A 1 98 ? 28.125 -32.5 20.438 1 64.38 98 LEU A C 1
ATOM 793 O O . LEU A 1 98 ? 28.234 -33.594 20.984 1 64.38 98 LEU A O 1
ATOM 797 N N . GLU A 1 99 ? 28.406 -32.219 19.203 1 63.56 99 GLU A N 1
ATOM 798 C CA . GLU A 1 99 ? 28.859 -33.375 18.406 1 63.56 99 GLU A CA 1
ATOM 799 C C . GLU A 1 99 ? 30.234 -33.844 18.859 1 63.56 99 GLU A C 1
ATOM 801 O O . GLU A 1 99 ? 30.484 -35.062 18.922 1 63.56 99 GLU A O 1
ATOM 806 N N . PHE A 1 100 ? 31.078 -32.906 19.141 1 61.91 100 PHE A N 1
ATOM 807 C CA . PHE A 1 100 ? 32.406 -33.281 19.609 1 61.91 100 PHE A CA 1
ATOM 808 C C . PHE A 1 100 ? 32.312 -34 20.938 1 61.91 100 PHE A C 1
ATOM 810 O O . PHE A 1 100 ? 33 -35.031 21.125 1 61.91 100 PHE A O 1
ATOM 817 N N . MET A 1 101 ? 31.328 -33.531 21.75 1 62.78 101 MET A N 1
ATOM 818 C CA . MET A 1 101 ? 31.188 -34.156 23.062 1 62.78 101 MET A CA 1
ATOM 819 C C . MET A 1 101 ? 30.578 -35.562 22.922 1 62.78 101 MET A C 1
ATOM 821 O O . MET A 1 101 ? 30.984 -36.5 23.609 1 62.78 101 MET A O 1
ATOM 825 N N . ALA A 1 102 ? 29.656 -35.594 21.984 1 62.59 102 ALA A N 1
ATOM 826 C CA . ALA A 1 102 ? 29 -36.875 21.812 1 62.59 102 ALA A CA 1
ATOM 827 C C . ALA A 1 102 ? 29.953 -37.906 21.219 1 62.59 102 ALA A C 1
ATOM 829 O O . ALA A 1 102 ? 29.938 -39.094 21.609 1 62.59 102 ALA A O 1
ATOM 830 N N . LYS A 1 103 ? 30.719 -37.469 20.219 1 62.16 103 LYS A N 1
ATOM 831 C CA . LYS A 1 103 ? 31.656 -38.375 19.594 1 62.16 103 LYS A CA 1
ATOM 832 C C . LYS A 1 103 ? 32.688 -38.875 20.609 1 62.16 103 LYS A C 1
ATOM 834 O O . LYS A 1 103 ? 33.125 -40.031 20.562 1 62.16 103 LYS A O 1
ATOM 839 N N . HIS A 1 104 ? 33.031 -37.938 21.5 1 60.66 104 HIS A N 1
ATOM 840 C CA . HIS A 1 104 ? 34.094 -38.312 22.438 1 60.66 104 HIS A CA 1
ATOM 841 C C . HIS A 1 104 ? 33.5 -39.062 23.641 1 60.66 104 HIS A C 1
ATOM 843 O O . HIS A 1 104 ? 34.156 -39.906 24.234 1 60.66 104 HIS A O 1
ATOM 849 N N . LEU A 1 105 ? 32.344 -38.594 24.109 1 58.38 105 LEU A N 1
ATOM 850 C CA . LEU A 1 105 ? 31.75 -39.25 25.281 1 58.38 105 LEU A CA 1
ATOM 851 C C . LEU A 1 105 ? 31.219 -40.625 24.922 1 58.38 105 LEU A C 1
ATOM 853 O O . LEU A 1 105 ? 31.219 -41.531 25.766 1 58.38 105 LEU A O 1
ATOM 857 N N . TYR A 1 106 ? 30.656 -40.719 23.734 1 54.28 106 TYR A N 1
ATOM 858 C CA . TYR A 1 106 ? 30.172 -42 23.312 1 54.28 106 TYR A CA 1
ATOM 859 C C . TYR A 1 106 ? 30.906 -42.5 22.078 1 54.28 106 TYR A C 1
ATOM 861 O O . TYR A 1 106 ? 30.375 -42.406 20.969 1 54.28 106 TYR A O 1
ATOM 869 N N . PRO A 1 107 ? 32.188 -42.688 22.156 1 53.66 107 PRO A N 1
ATOM 870 C CA . PRO A 1 107 ? 33 -43.094 21 1 53.66 107 PRO A CA 1
ATOM 871 C C . PRO A 1 107 ? 32.438 -44.312 20.266 1 53.66 107 PRO A C 1
ATOM 873 O O . PRO A 1 107 ? 32.562 -44.438 19.047 1 53.66 107 PRO A O 1
ATOM 876 N N . ASP A 1 108 ? 32.031 -45.469 21 1 49.62 108 ASP A N 1
ATOM 877 C CA . ASP A 1 108 ? 31.672 -46.781 20.453 1 49.62 108 ASP A CA 1
ATOM 878 C C . ASP A 1 108 ? 30.234 -46.781 19.953 1 49.62 108 ASP A C 1
ATOM 880 O O . ASP A 1 108 ? 29.641 -47.844 19.766 1 49.62 108 ASP A O 1
ATOM 884 N N . VAL A 1 109 ? 29.469 -45.938 20.156 1 46.62 109 VAL A N 1
ATOM 885 C CA . VAL A 1 109 ? 28.109 -46.094 19.656 1 46.62 109 VAL A CA 1
ATOM 886 C C . VAL A 1 109 ? 28.141 -46.281 18.141 1 46.62 109 VAL A C 1
ATOM 888 O O . VAL A 1 109 ? 28.453 -45.344 17.406 1 46.62 109 VAL A O 1
ATOM 891 N N . ALA A 1 110 ? 28.594 -47.375 17.594 1 44.38 110 ALA A N 1
ATOM 892 C CA . ALA A 1 110 ? 28.406 -48.031 16.281 1 44.38 110 ALA A CA 1
ATOM 893 C C . ALA A 1 110 ? 27.047 -47.656 15.688 1 44.38 110 ALA A C 1
ATOM 895 O O . ALA A 1 110 ? 26.062 -47.531 16.422 1 44.38 110 ALA A O 1
ATOM 896 N N . SER A 1 111 ? 26.938 -47.094 14.383 1 46 111 SER A N 1
ATOM 897 C CA . SER A 1 111 ? 25.828 -46.812 13.461 1 46 111 SER A CA 1
ATOM 898 C C . SER A 1 111 ? 24.719 -47.812 13.617 1 46 111 SER A C 1
ATOM 900 O O . SER A 1 111 ? 23.703 -47.75 12.922 1 46 111 SER A O 1
ATOM 902 N N . ASN A 1 112 ? 24.922 -49 14.234 1 42.88 112 ASN A N 1
ATOM 903 C CA . ASN A 1 112 ? 24.016 -50.125 13.961 1 42.88 112 ASN A CA 1
ATOM 904 C C . ASN A 1 112 ? 22.656 -49.938 14.633 1 42.88 112 ASN A C 1
ATOM 906 O O . ASN A 1 112 ? 21.703 -50.625 14.305 1 42.88 112 ASN A O 1
ATOM 910 N N . THR A 1 113 ? 22.484 -49.594 15.953 1 45.47 113 THR A N 1
ATOM 911 C CA . THR A 1 113 ? 21.156 -49.781 16.5 1 45.47 113 THR A CA 1
ATOM 912 C C . THR A 1 113 ? 20.25 -48.594 16.188 1 45.47 113 THR A C 1
ATOM 914 O O . THR A 1 113 ? 20.734 -47.469 16.047 1 45.47 113 THR A O 1
ATOM 917 N N . LEU A 1 114 ? 18.938 -48.875 15.75 1 48.94 114 LEU A N 1
ATOM 918 C CA . LEU A 1 114 ? 17.828 -48 15.367 1 48.94 114 LEU A CA 1
ATOM 919 C C . LEU A 1 114 ? 17.734 -46.812 16.312 1 48.94 114 LEU A C 1
ATOM 921 O O . LEU A 1 114 ? 17.5 -45.688 15.859 1 48.94 114 LEU A O 1
ATOM 925 N N . GLN A 1 115 ? 17.844 -47.125 17.672 1 50.84 115 GLN A N 1
ATOM 926 C CA . GLN A 1 115 ? 17.672 -46.062 18.656 1 50.84 115 GLN A CA 1
ATOM 927 C C . GLN A 1 115 ? 18.844 -45.062 18.594 1 50.84 115 GLN A C 1
ATOM 929 O O . GLN A 1 115 ? 18.641 -43.844 18.75 1 50.84 115 GLN A O 1
ATOM 934 N N . SER A 1 116 ? 20.047 -45.594 18.359 1 53.38 116 SER A N 1
ATOM 935 C CA . SER A 1 116 ? 21.203 -44.719 18.312 1 53.38 116 SER A CA 1
ATOM 936 C C . SER A 1 116 ? 21.141 -43.781 17.094 1 53.38 116 SER A C 1
ATOM 938 O O . SER A 1 116 ? 21.531 -42.625 17.172 1 53.38 116 SER A O 1
ATOM 940 N N . ALA A 1 117 ? 20.531 -44.312 16.016 1 56.06 117 ALA A N 1
ATOM 941 C CA . ALA A 1 117 ? 20.375 -43.5 14.805 1 56.06 117 ALA A CA 1
ATOM 942 C C . ALA A 1 117 ? 19.422 -42.312 15.062 1 56.06 117 ALA A C 1
ATOM 944 O O . ALA A 1 117 ? 19.656 -41.219 14.57 1 56.06 117 ALA A O 1
ATOM 945 N N . LYS A 1 118 ? 18.438 -42.688 15.914 1 59.66 118 LYS A N 1
ATOM 946 C CA . LYS A 1 118 ? 17.484 -41.656 16.234 1 59.66 118 LYS A CA 1
ATOM 947 C C . LYS A 1 118 ? 18.109 -40.562 17.125 1 59.66 118 LYS A C 1
ATOM 949 O O . LYS A 1 118 ? 17.875 -39.375 16.938 1 59.66 118 LYS A O 1
ATOM 954 N N . ILE A 1 119 ? 18.906 -41.031 18 1 57.34 119 ILE A N 1
ATOM 955 C CA . ILE A 1 119 ? 19.547 -40.094 18.891 1 57.34 119 ILE A CA 1
ATOM 956 C C . ILE A 1 119 ? 20.594 -39.281 18.125 1 57.34 119 ILE A C 1
ATOM 958 O O . ILE A 1 119 ? 20.719 -38.062 18.328 1 57.34 119 ILE A O 1
ATOM 962 N N . LEU A 1 120 ? 21.266 -39.969 17.234 1 58 120 LEU A N 1
ATOM 963 C CA . LEU A 1 120 ? 22.266 -39.25 16.453 1 58 120 LEU A CA 1
ATOM 964 C C . LEU A 1 120 ? 21.609 -38.25 15.523 1 58 120 LEU A C 1
ATOM 966 O O . LEU A 1 120 ? 22.141 -37.125 15.336 1 58 120 LEU A O 1
ATOM 970 N N . ARG A 1 121 ? 20.484 -38.719 15.023 1 67.69 121 ARG A N 1
ATOM 971 C CA . ARG A 1 121 ? 19.75 -37.781 14.203 1 67.69 121 ARG A CA 1
ATOM 972 C C . ARG A 1 121 ? 19.25 -36.594 15.031 1 67.69 121 ARG A C 1
ATOM 974 O O . ARG A 1 121 ? 19.25 -35.469 14.562 1 67.69 121 ARG A O 1
ATOM 981 N N . GLY A 1 122 ? 18.938 -36.938 16.266 1 66.88 122 GLY A N 1
ATOM 982 C CA . GLY A 1 122 ? 18.484 -35.875 17.156 1 66.88 122 GLY A CA 1
ATOM 983 C C . GLY A 1 122 ? 19.594 -34.906 17.531 1 66.88 122 GLY A C 1
ATOM 984 O O . GLY A 1 122 ? 19.359 -33.688 17.609 1 66.88 122 GLY A O 1
ATOM 985 N N . LEU A 1 123 ? 20.734 -35.5 17.672 1 64.75 123 LEU A N 1
ATOM 986 C CA . LEU A 1 123 ? 21.875 -34.656 18.031 1 64.75 123 LEU A CA 1
ATOM 987 C C . LEU A 1 123 ? 22.266 -33.781 16.859 1 64.75 123 LEU A C 1
ATOM 989 O O . LEU A 1 123 ? 22.688 -32.625 17.062 1 64.75 123 LEU A O 1
ATOM 993 N N . LYS A 1 124 ? 22.109 -34.25 15.656 1 69.44 124 LYS A N 1
ATOM 994 C CA . LYS A 1 124 ? 22.391 -33.438 14.484 1 69.44 124 LYS A CA 1
ATOM 995 C C . LYS A 1 124 ? 21.391 -32.281 14.391 1 69.44 124 LYS A C 1
ATOM 997 O O . LYS A 1 124 ? 21.75 -31.156 13.984 1 69.44 124 LYS A O 1
ATOM 1002 N N . LEU A 1 125 ? 20.266 -32.562 14.93 1 73 125 LEU A N 1
ATOM 1003 C CA . LEU A 1 125 ? 19.234 -31.547 14.852 1 73 125 LEU A CA 1
ATOM 1004 C C . LEU A 1 125 ? 19.453 -30.469 15.914 1 73 125 LEU A C 1
ATOM 1006 O O . LEU A 1 125 ? 19.047 -29.312 15.727 1 73 125 LEU A O 1
ATOM 1010 N N . ILE A 1 126 ? 20.172 -30.859 16.938 1 70.75 126 ILE A N 1
ATOM 1011 C CA . ILE A 1 126 ? 20.438 -29.891 17.984 1 70.75 126 ILE A CA 1
ATOM 1012 C C . ILE A 1 126 ? 21.422 -28.828 17.484 1 70.75 126 ILE A C 1
ATOM 1014 O O . ILE A 1 126 ? 21.438 -27.703 17.984 1 70.75 126 ILE A O 1
ATOM 1018 N N . ARG A 1 127 ? 22.234 -29.219 16.422 1 74.06 127 ARG A N 1
ATOM 1019 C CA . ARG A 1 127 ? 23.141 -28.25 15.812 1 74.06 127 ARG A CA 1
ATOM 1020 C C . ARG A 1 127 ? 22.375 -27.094 15.188 1 74.06 127 ARG A C 1
ATOM 1022 O O . ARG A 1 127 ? 22.938 -26.016 14.984 1 74.06 127 ARG A O 1
ATOM 1029 N N . LEU A 1 128 ? 21.109 -27.375 14.977 1 77.5 128 LEU A N 1
ATOM 1030 C CA . LEU A 1 128 ? 20.281 -26.344 14.367 1 77.5 128 LEU A CA 1
ATOM 1031 C C . LEU A 1 128 ? 20.047 -25.188 15.352 1 77.5 128 LEU A C 1
ATOM 1033 O O . LEU A 1 128 ? 19.688 -24.094 14.945 1 77.5 128 LEU A O 1
ATOM 1037 N N . LEU A 1 129 ? 20.375 -25.469 16.578 1 75.94 129 LEU A N 1
ATOM 1038 C CA . LEU A 1 129 ? 20.188 -24.422 17.578 1 75.94 129 LEU A CA 1
ATOM 1039 C C . LEU A 1 129 ? 21.203 -23.312 17.375 1 75.94 129 LEU A C 1
ATOM 1041 O O . LEU A 1 129 ? 21.031 -22.203 17.891 1 75.94 129 LEU A O 1
ATOM 1045 N N . LYS A 1 130 ? 22.281 -23.578 16.625 1 77.5 130 LYS A N 1
ATOM 1046 C CA . LYS A 1 130 ? 23.25 -22.547 16.266 1 77.5 130 LYS A CA 1
ATOM 1047 C C . LYS A 1 130 ? 22.625 -21.453 15.406 1 77.5 130 LYS A C 1
ATOM 1049 O O . LYS A 1 130 ? 23.125 -20.328 15.336 1 77.5 130 LYS A O 1
ATOM 1054 N N . LEU A 1 131 ? 21.469 -21.859 14.875 1 78.25 131 LEU A N 1
ATOM 1055 C CA . LEU A 1 131 ? 20.781 -20.922 13.984 1 78.25 131 LEU A CA 1
ATOM 1056 C C . LEU A 1 131 ? 20.156 -19.781 14.773 1 78.25 131 LEU A C 1
ATOM 1058 O O . LEU A 1 131 ? 19.891 -18.703 14.227 1 78.25 131 LEU A O 1
ATOM 1062 N N . VAL A 1 132 ? 19.969 -20 16.031 1 77.75 132 VAL A N 1
ATOM 1063 C CA . VAL A 1 132 ? 19.297 -18.984 16.844 1 77.75 132 VAL A CA 1
ATOM 1064 C C . VAL A 1 132 ? 20.203 -17.766 16.984 1 77.75 132 VAL A C 1
ATOM 1066 O O . VAL A 1 132 ? 19.734 -16.656 17.281 1 77.75 132 VAL A O 1
ATOM 1069 N N . ARG A 1 133 ? 21.484 -17.891 16.641 1 79.31 133 ARG A N 1
ATOM 1070 C CA . ARG A 1 133 ? 22.422 -16.781 16.703 1 79.31 133 ARG A CA 1
ATOM 1071 C C . ARG A 1 133 ? 22.188 -15.781 15.57 1 79.31 133 ARG A C 1
ATOM 1073 O O . ARG A 1 133 ? 22.75 -14.68 15.578 1 79.31 133 ARG A O 1
ATOM 1080 N N . ILE A 1 134 ? 21.266 -16.156 14.719 1 79.25 134 ILE A N 1
ATOM 1081 C CA . ILE A 1 134 ? 20.953 -15.281 13.586 1 79.25 134 ILE A CA 1
ATOM 1082 C C . ILE A 1 134 ? 20.406 -13.953 14.102 1 79.25 134 ILE A C 1
ATOM 1084 O O . ILE A 1 134 ? 20.5 -12.938 13.414 1 79.25 134 ILE A O 1
ATOM 1088 N N . ARG A 1 135 ? 20 -13.969 15.297 1 77.69 135 ARG A N 1
ATOM 1089 C CA . ARG A 1 135 ? 19.5 -12.742 15.898 1 77.69 135 ARG A CA 1
ATOM 1090 C C . ARG A 1 135 ? 20.578 -11.664 15.945 1 77.69 135 ARG A C 1
ATOM 1092 O O . ARG A 1 135 ? 20.266 -10.477 15.844 1 77.69 135 ARG A O 1
ATOM 1099 N N . LYS A 1 136 ? 21.766 -12.039 15.961 1 77.56 136 LYS A N 1
ATOM 1100 C CA . LYS A 1 136 ? 22.875 -11.086 16.047 1 77.56 136 LYS A CA 1
ATOM 1101 C C . LYS A 1 136 ? 23.109 -10.406 14.695 1 77.56 136 LYS A C 1
ATOM 1103 O O . LYS A 1 136 ? 23.562 -9.258 14.648 1 77.56 136 LYS A O 1
ATOM 1108 N N . ILE A 1 137 ? 22.797 -11.133 13.688 1 78.44 137 ILE A N 1
ATOM 1109 C CA . ILE A 1 137 ? 22.938 -10.547 12.367 1 78.44 137 ILE A CA 1
ATOM 1110 C C . ILE A 1 137 ? 21.922 -9.414 12.195 1 78.44 137 ILE A C 1
ATOM 1112 O O . ILE A 1 137 ? 22.234 -8.375 11.617 1 78.44 137 ILE A O 1
ATOM 1116 N N . GLY A 1 138 ? 20.781 -9.641 12.758 1 74.81 138 GLY A N 1
ATOM 1117 C CA . GLY A 1 138 ? 19.75 -8.602 12.695 1 74.81 138 GLY A CA 1
ATOM 1118 C C . GLY A 1 138 ? 20.172 -7.324 13.406 1 74.81 138 GLY A C 1
ATOM 1119 O O . GLY A 1 138 ? 19.938 -6.223 12.898 1 74.81 138 GLY A O 1
ATOM 1120 N N . GLN A 1 139 ? 20.844 -7.449 14.445 1 74.62 139 GLN A N 1
ATOM 1121 C CA . GLN A 1 139 ? 21.297 -6.289 15.203 1 74.62 139 GLN A CA 1
ATOM 1122 C C . GLN A 1 139 ? 22.422 -5.566 14.469 1 74.62 139 GLN A C 1
ATOM 1124 O O . GLN A 1 139 ? 22.484 -4.332 14.469 1 74.62 139 GLN A O 1
ATOM 1129 N N . MET A 1 140 ? 23.234 -6.398 13.898 1 74.12 140 MET A N 1
ATOM 1130 C CA . MET A 1 140 ? 24.375 -5.801 13.195 1 74.12 140 MET A CA 1
ATOM 1131 C C . MET A 1 140 ? 23.891 -5.043 11.953 1 74.12 140 MET A C 1
ATOM 1133 O O . MET A 1 140 ? 24.406 -3.961 11.656 1 74.12 140 MET A O 1
ATOM 1137 N N . ILE A 1 141 ? 22.953 -5.57 11.32 1 74.19 141 ILE A N 1
ATOM 1138 C CA . ILE A 1 141 ? 22.422 -4.914 10.133 1 74.19 141 ILE A CA 1
ATOM 1139 C C . ILE A 1 141 ? 21.75 -3.598 10.523 1 74.19 141 ILE A C 1
ATOM 1141 O O . ILE A 1 141 ? 21.891 -2.592 9.82 1 74.19 141 ILE A O 1
ATOM 1145 N N . SER A 1 142 ? 21.109 -3.602 11.602 1 72.12 142 SER A N 1
ATOM 1146 C CA . SER A 1 142 ? 20.453 -2.379 12.062 1 72.12 142 SER A CA 1
ATOM 1147 C C . SER A 1 142 ? 21.484 -1.306 12.406 1 72.12 142 SER A C 1
ATOM 1149 O O . SER A 1 142 ? 21.281 -0.128 12.102 1 72.12 142 SER A O 1
ATOM 1151 N N . LYS A 1 143 ? 22.562 -1.732 12.969 1 71.75 143 LYS A N 1
ATOM 1152 C CA . LYS A 1 143 ? 23.625 -0.789 13.305 1 71.75 143 LYS A CA 1
ATOM 1153 C C . LYS A 1 143 ? 24.312 -0.261 12.055 1 71.75 143 LYS A C 1
ATOM 1155 O O . LYS A 1 143 ? 24.672 0.918 11.977 1 71.75 143 LYS A O 1
ATOM 1160 N N . LEU A 1 144 ? 24.469 -1.13 11.141 1 69.62 144 LEU A N 1
ATOM 1161 C CA . LEU A 1 144 ? 25.078 -0.721 9.875 1 69.62 144 LEU A CA 1
ATOM 1162 C C . LEU A 1 144 ? 24.188 0.267 9.141 1 69.62 144 LEU A C 1
ATOM 1164 O O . LEU A 1 144 ? 24.672 1.236 8.555 1 69.62 144 LEU A O 1
ATOM 1168 N N . GLU A 1 145 ? 22.938 0.022 9.227 1 72.06 145 GLU A N 1
ATOM 1169 C CA . GLU A 1 145 ? 21.969 0.912 8.586 1 72.06 145 GLU A CA 1
ATOM 1170 C C . GLU A 1 145 ? 21.984 2.299 9.219 1 72.06 145 GLU A C 1
ATOM 1172 O O . GLU A 1 145 ? 21.812 3.305 8.531 1 72.06 145 GLU A O 1
ATOM 1177 N N . GLU A 1 146 ? 22.25 2.299 10.445 1 68.81 146 GLU A N 1
ATOM 1178 C CA . GLU A 1 146 ? 22.266 3.572 11.156 1 68.81 146 GLU A CA 1
ATOM 1179 C C . GLU A 1 146 ? 23.547 4.348 10.875 1 68.81 146 GLU A C 1
ATOM 1181 O O . GLU A 1 146 ? 23.531 5.578 10.844 1 68.81 146 GLU A O 1
ATOM 1186 N N . GLU A 1 147 ? 24.547 3.586 10.555 1 64.31 147 GLU A N 1
ATOM 1187 C CA . GLU A 1 147 ? 25.844 4.258 10.445 1 64.31 147 GLU A CA 1
ATOM 1188 C C . GLU A 1 147 ? 26.109 4.699 9.016 1 64.31 147 GLU A C 1
ATOM 1190 O O . GLU A 1 147 ? 26.828 5.68 8.781 1 64.31 147 GLU A O 1
ATOM 1195 N N . VAL A 1 148 ? 25.547 4.039 8.109 1 63.81 148 VAL A N 1
ATOM 1196 C CA . VAL A 1 148 ? 25.906 4.32 6.723 1 63.81 148 VAL A CA 1
ATOM 1197 C C . VAL A 1 148 ? 24.922 5.324 6.133 1 63.81 148 VAL A C 1
ATOM 1199 O O . VAL A 1 148 ? 23.719 5.258 6.398 1 63.81 148 VAL A O 1
ATOM 1202 N N . PHE A 1 149 ? 25.484 6.508 5.633 1 62.44 149 PHE A N 1
ATOM 1203 C CA . PHE A 1 149 ? 24.688 7.496 4.918 1 62.44 149 PHE A CA 1
ATOM 1204 C C . PHE A 1 149 ? 24.297 6.984 3.535 1 62.44 149 PHE A C 1
ATOM 1206 O O . PHE A 1 149 ? 23.953 7.77 2.65 1 62.44 149 PHE A O 1
ATOM 1213 N N . ALA A 1 150 ? 24.266 5.645 3.445 1 64.19 150 ALA A N 1
ATOM 1214 C CA . ALA A 1 150 ? 23.891 5.117 2.135 1 64.19 150 ALA A CA 1
ATOM 1215 C C . ALA A 1 150 ? 22.375 5.172 1.934 1 64.19 150 ALA A C 1
ATOM 1217 O O . ALA A 1 150 ? 21.625 5.41 2.883 1 64.19 150 ALA A O 1
ATOM 1218 N N . ASN A 1 151 ? 22.016 5.184 0.604 1 67.38 151 ASN A N 1
ATOM 1219 C CA . ASN A 1 151 ? 20.594 5.156 0.268 1 67.38 151 ASN A CA 1
ATOM 1220 C C . ASN A 1 151 ? 19.891 3.975 0.922 1 67.38 151 ASN A C 1
ATOM 1222 O O . ASN A 1 151 ? 20.25 2.82 0.692 1 67.38 151 ASN A O 1
ATOM 1226 N N . GLN A 1 152 ? 19.125 4.262 1.902 1 70.56 152 GLN A N 1
ATOM 1227 C CA . GLN A 1 152 ? 18.438 3.27 2.721 1 70.56 152 GLN A CA 1
ATOM 1228 C C . GLN A 1 152 ? 17.578 2.344 1.859 1 70.56 152 GLN A C 1
ATOM 1230 O O . GLN A 1 152 ? 17.359 1.181 2.211 1 70.56 152 GLN A O 1
ATOM 1235 N N . SER A 1 153 ? 17.203 2.816 0.706 1 71.5 153 SER A N 1
ATOM 1236 C CA . SER A 1 153 ? 16.359 1.993 -0.151 1 71.5 153 SER A CA 1
ATOM 1237 C C . SER A 1 153 ? 17.156 0.861 -0.791 1 71.5 153 SER A C 1
ATOM 1239 O O . SER A 1 153 ? 16.672 -0.267 -0.894 1 71.5 153 SER A O 1
ATOM 1241 N N . VAL A 1 154 ? 18.375 1.098 -1.179 1 73.06 154 VAL A N 1
ATOM 1242 C CA . VAL A 1 154 ? 19.203 0.066 -1.795 1 73.06 154 VAL A CA 1
ATOM 1243 C C . VAL A 1 154 ? 19.594 -0.979 -0.751 1 73.06 154 VAL A C 1
ATOM 1245 O O . VAL A 1 154 ? 19.594 -2.18 -1.034 1 73.06 154 VAL A O 1
ATOM 1248 N N . LEU A 1 155 ? 19.828 -0.517 0.417 1 75.94 155 LEU A N 1
ATOM 1249 C CA . LEU A 1 155 ? 20.172 -1.447 1.483 1 75.94 155 LEU A CA 1
ATOM 1250 C C . LEU A 1 155 ? 18.984 -2.322 1.858 1 75.94 155 LEU A C 1
ATOM 1252 O O . LEU A 1 155 ? 19.156 -3.506 2.16 1 75.94 155 LEU A O 1
ATOM 1256 N N . ALA A 1 156 ? 17.859 -1.684 1.775 1 76.56 156 ALA A N 1
ATOM 1257 C CA . ALA A 1 156 ? 16.656 -2.451 2.07 1 76.56 156 ALA A CA 1
ATOM 1258 C C . ALA A 1 156 ? 16.406 -3.514 1.006 1 76.56 156 ALA A C 1
ATOM 1260 O O . ALA A 1 156 ? 15.992 -4.633 1.32 1 76.56 156 ALA A O 1
ATOM 1261 N N . LEU A 1 157 ? 16.688 -3.217 -0.262 1 79.94 157 LEU A N 1
ATOM 1262 C CA . LEU A 1 157 ? 16.5 -4.164 -1.358 1 79.94 157 LEU A CA 1
ATOM 1263 C C . LEU A 1 157 ? 17.469 -5.344 -1.221 1 79.94 157 LEU A C 1
ATOM 1265 O O . LEU A 1 157 ? 17.062 -6.496 -1.39 1 79.94 157 LEU A O 1
ATOM 1269 N N . VAL A 1 158 ? 18.703 -5.102 -0.899 1 79.38 158 VAL A N 1
ATOM 1270 C CA . VAL A 1 158 ? 19.688 -6.16 -0.737 1 79.38 158 VAL A CA 1
ATOM 1271 C C . VAL A 1 158 ? 19.328 -7.035 0.458 1 79.38 158 VAL A C 1
ATOM 1273 O O . VAL A 1 158 ? 19.469 -8.258 0.411 1 79.38 158 VAL A O 1
ATOM 1276 N N . LYS A 1 159 ? 18.812 -6.414 1.455 1 82.5 159 LYS A N 1
ATOM 1277 C CA . LYS A 1 159 ? 18.391 -7.156 2.641 1 82.5 159 LYS A CA 1
ATOM 1278 C C . LYS A 1 159 ? 17.234 -8.102 2.316 1 82.5 159 LYS A C 1
ATOM 1280 O O . LYS A 1 159 ? 17.219 -9.242 2.771 1 82.5 159 LYS A O 1
ATOM 1285 N N . ILE A 1 160 ? 16.328 -7.66 1.499 1 83.38 160 ILE A N 1
ATOM 1286 C CA . ILE A 1 160 ? 15.172 -8.477 1.147 1 83.38 160 ILE A CA 1
ATOM 1287 C C . ILE A 1 160 ? 15.609 -9.648 0.272 1 83.38 160 ILE A C 1
ATOM 1289 O O . ILE A 1 160 ? 15.148 -10.773 0.459 1 83.38 160 ILE A O 1
ATOM 1293 N N . LEU A 1 161 ? 16.516 -9.375 -0.651 1 84.5 161 LEU A N 1
ATOM 1294 C CA . LEU A 1 161 ? 16.984 -10.422 -1.55 1 84.5 161 LEU A CA 1
ATOM 1295 C C . LEU A 1 161 ? 17.797 -11.469 -0.791 1 84.5 161 LEU A C 1
ATOM 1297 O O . LEU A 1 161 ? 17.641 -12.672 -1.021 1 84.5 161 LEU A O 1
ATOM 1301 N N . LEU A 1 162 ? 18.578 -11.023 0.126 1 82.56 162 LEU A N 1
ATOM 1302 C CA . LEU A 1 162 ? 19.375 -11.953 0.923 1 82.56 162 LEU A CA 1
ATOM 1303 C C . LEU A 1 162 ? 18.484 -12.75 1.876 1 82.56 162 LEU A C 1
ATOM 1305 O O . LEU A 1 162 ? 18.734 -13.93 2.119 1 82.56 162 LEU A O 1
ATOM 1309 N N . PHE A 1 163 ? 17.484 -12.086 2.326 1 86.38 163 PHE A N 1
ATOM 1310 C CA . PHE A 1 163 ? 16.547 -12.781 3.209 1 86.38 163 PHE A CA 1
ATOM 1311 C C . PHE A 1 163 ? 15.773 -13.844 2.447 1 86.38 163 PHE A C 1
ATOM 1313 O O . PHE A 1 163 ? 15.555 -14.945 2.957 1 86.38 163 PHE A O 1
ATOM 1320 N N . MET A 1 164 ? 15.359 -13.516 1.273 1 89 164 MET A N 1
ATOM 1321 C CA . MET A 1 164 ? 14.641 -14.484 0.446 1 89 164 MET A CA 1
ATOM 1322 C C . MET A 1 164 ? 15.539 -15.664 0.092 1 89 164 MET A C 1
ATOM 1324 O O . MET A 1 164 ? 15.109 -16.812 0.159 1 89 164 MET A O 1
ATOM 1328 N N . LEU A 1 165 ? 16.797 -15.391 -0.242 1 89.56 165 LEU A N 1
ATOM 1329 C CA . LEU A 1 165 ? 17.734 -16.438 -0.595 1 89.56 165 LEU A CA 1
ATOM 1330 C C . LEU A 1 165 ? 18.062 -17.312 0.614 1 89.56 165 LEU A C 1
ATOM 1332 O O . LEU A 1 165 ? 18.172 -18.547 0.49 1 89.56 165 LEU A O 1
ATOM 1336 N N . PHE A 1 166 ? 18.156 -16.703 1.769 1 89.31 166 PHE A N 1
ATOM 1337 C CA . PHE A 1 166 ? 18.453 -17.453 2.986 1 89.31 166 PHE A CA 1
ATOM 1338 C C . PHE A 1 166 ? 17.281 -18.344 3.369 1 89.31 166 PHE A C 1
ATOM 1340 O O . PHE A 1 166 ? 17.469 -19.5 3.746 1 89.31 166 PHE A O 1
ATOM 1347 N N . LEU A 1 167 ? 16.141 -17.812 3.291 1 91.25 167 LEU A N 1
ATOM 1348 C CA . LEU A 1 167 ? 14.961 -18.609 3.602 1 91.25 167 LEU A CA 1
ATOM 1349 C C . LEU A 1 167 ? 14.805 -19.766 2.611 1 91.25 167 LEU A C 1
ATOM 1351 O O . LEU A 1 167 ? 14.438 -20.875 2.998 1 91.25 167 LEU A O 1
ATOM 1355 N N . ALA A 1 168 ? 15.031 -19.484 1.352 1 94.06 168 ALA A N 1
ATOM 1356 C CA . ALA A 1 168 ? 14.977 -20.531 0.334 1 94.06 168 ALA A CA 1
ATOM 1357 C C . ALA A 1 168 ? 16.016 -21.609 0.596 1 94.06 168 ALA A C 1
ATOM 1359 O O . ALA A 1 168 ? 15.773 -22.797 0.363 1 94.06 168 ALA A O 1
ATOM 1360 N N . HIS A 1 169 ? 17.203 -21.203 1.082 1 93.69 169 HIS A N 1
ATOM 1361 C CA . HIS A 1 169 ? 18.266 -22.141 1.43 1 93.69 169 HIS A CA 1
ATOM 1362 C C . HIS A 1 169 ? 17.828 -23.062 2.568 1 93.69 169 HIS A C 1
ATOM 1364 O O . HIS A 1 169 ? 18.047 -24.281 2.5 1 93.69 169 HIS A O 1
ATOM 1370 N N . LEU A 1 170 ? 17.172 -22.531 3.547 1 92.75 170 LEU A N 1
ATOM 1371 C CA . LEU A 1 170 ? 16.703 -23.328 4.676 1 92.75 170 LEU A CA 1
ATOM 1372 C C . LEU A 1 170 ? 15.609 -24.297 4.242 1 92.75 170 LEU A C 1
ATOM 1374 O O . LEU A 1 170 ? 15.602 -25.453 4.648 1 92.75 170 LEU A O 1
ATOM 1378 N N . VAL A 1 171 ? 14.734 -23.828 3.432 1 95.56 171 VAL A N 1
ATOM 1379 C CA . VAL A 1 171 ? 13.641 -24.656 2.953 1 95.56 171 VAL A CA 1
ATOM 1380 C C . VAL A 1 171 ? 14.195 -25.781 2.064 1 95.56 171 VAL A C 1
ATOM 1382 O O . VAL A 1 171 ? 13.727 -26.922 2.129 1 95.56 171 VAL A O 1
ATOM 1385 N N . ALA A 1 172 ? 15.188 -25.422 1.221 1 96.38 172 ALA A N 1
ATOM 1386 C CA . ALA A 1 172 ? 15.797 -26.422 0.348 1 96.38 172 ALA A CA 1
ATOM 1387 C C . ALA A 1 172 ? 16.422 -27.547 1.161 1 96.38 172 ALA A C 1
ATOM 1389 O O . ALA A 1 172 ? 16.297 -28.719 0.811 1 96.38 172 ALA A O 1
ATOM 1390 N N . CYS A 1 173 ? 17.031 -27.234 2.297 1 93.56 173 CYS A N 1
ATOM 1391 C CA . CYS A 1 173 ? 17.672 -28.234 3.15 1 93.56 173 CYS A CA 1
ATOM 1392 C C . CYS A 1 173 ? 16.641 -29.094 3.848 1 93.56 173 CYS A C 1
ATOM 1394 O O . CYS A 1 173 ? 16.781 -30.328 3.898 1 93.56 173 CYS A O 1
ATOM 1396 N N . VAL A 1 174 ? 15.523 -28.516 4.27 1 92.75 174 VAL A N 1
ATOM 1397 C CA . VAL A 1 174 ? 14.477 -29.281 4.934 1 92.75 174 VAL A CA 1
ATOM 1398 C C . VAL A 1 174 ? 13.766 -30.172 3.916 1 92.75 174 VAL A C 1
ATOM 1400 O O . VAL A 1 174 ? 13.438 -31.312 4.215 1 92.75 174 VAL A O 1
ATOM 1403 N N . TRP A 1 175 ? 13.578 -29.641 2.707 1 95.5 175 TRP A N 1
ATOM 1404 C CA . TRP A 1 175 ? 12.898 -30.375 1.645 1 95.5 175 TRP A CA 1
ATOM 1405 C C . TRP A 1 175 ? 13.672 -31.641 1.271 1 95.5 175 TRP A C 1
ATOM 1407 O O . TRP A 1 175 ? 13.086 -32.719 1.116 1 95.5 175 TRP A O 1
ATOM 1417 N N . PHE A 1 176 ? 14.961 -31.516 1.161 1 94.25 176 PHE A N 1
ATOM 1418 C CA . PHE A 1 176 ? 15.773 -32.688 0.796 1 94.25 176 PHE A CA 1
ATOM 1419 C C . PHE A 1 176 ? 15.906 -33.625 1.973 1 94.25 176 PHE A C 1
ATOM 1421 O O . PHE A 1 176 ? 15.945 -34.844 1.785 1 94.25 176 PHE A O 1
ATOM 1428 N N . TYR A 1 177 ? 16 -33.125 3.209 1 91.19 177 TYR A N 1
ATOM 1429 C CA . TYR A 1 177 ? 16.094 -33.969 4.391 1 91.19 177 TYR A CA 1
ATOM 1430 C C . TYR A 1 177 ? 14.875 -34.875 4.5 1 91.19 177 TYR A C 1
ATOM 1432 O O . TYR A 1 177 ? 15.008 -36.062 4.77 1 91.19 177 TYR A O 1
ATOM 1440 N N . VAL A 1 178 ? 13.711 -34.375 4.258 1 91.5 178 VAL A N 1
ATOM 1441 C CA . VAL A 1 178 ? 12.477 -35.156 4.359 1 91.5 178 VAL A CA 1
ATOM 1442 C C . VAL A 1 178 ? 12.398 -36.156 3.213 1 91.5 178 VAL A C 1
ATOM 1444 O O . VAL A 1 178 ? 11.836 -37.25 3.369 1 91.5 178 VAL A O 1
ATOM 1447 N N . ALA A 1 179 ? 12.977 -35.812 2.049 1 92.75 179 ALA A N 1
ATOM 1448 C CA . ALA A 1 179 ? 12.953 -36.719 0.89 1 92.75 179 ALA A CA 1
ATOM 1449 C C . ALA A 1 179 ? 13.773 -37.969 1.147 1 92.75 179 ALA A C 1
ATOM 1451 O O . ALA A 1 179 ? 13.5 -39.031 0.571 1 92.75 179 ALA A O 1
ATOM 1452 N N . GLN A 1 180 ? 14.742 -37.906 2.057 1 88.25 180 GLN A N 1
ATOM 1453 C CA . GLN A 1 180 ? 15.609 -39.062 2.338 1 88.25 180 GLN A CA 1
ATOM 1454 C C . GLN A 1 180 ? 14.93 -40.031 3.289 1 88.25 180 GLN A C 1
ATOM 1456 O O . GLN A 1 180 ? 15.32 -41.219 3.361 1 88.25 180 GLN A O 1
ATOM 1461 N N . LEU A 1 181 ? 13.836 -39.688 3.92 1 85.06 181 LEU A N 1
ATOM 1462 C CA . LEU A 1 181 ? 13.18 -40.531 4.926 1 85.06 181 LEU A CA 1
ATOM 1463 C C . LEU A 1 181 ? 12.359 -41.625 4.27 1 85.06 181 LEU A C 1
ATOM 1465 O O . LEU A 1 181 ? 12.164 -42.688 4.852 1 85.06 181 LEU A O 1
ATOM 1469 N N . SER A 1 182 ? 11.859 -41.375 3.066 1 87.81 182 SER A N 1
ATOM 1470 C CA . SER A 1 182 ? 11 -42.344 2.414 1 87.81 182 SER A CA 1
ATOM 1471 C C . SER A 1 182 ? 11.57 -42.781 1.061 1 87.81 182 SER A C 1
ATOM 1473 O O . SER A 1 182 ? 12.148 -41.938 0.349 1 87.81 182 SER A O 1
ATOM 1475 N N . PRO A 1 183 ? 11.461 -43.969 0.693 1 87.44 183 PRO A N 1
ATOM 1476 C CA . PRO A 1 183 ? 11.922 -44.438 -0.616 1 87.44 183 PRO A CA 1
ATOM 1477 C C . PRO A 1 183 ? 11.008 -44 -1.757 1 87.44 183 PRO A C 1
ATOM 1479 O O . PRO A 1 183 ? 11.391 -44.094 -2.926 1 87.44 183 PRO A O 1
ATOM 1482 N N . TYR A 1 184 ? 9.812 -43.531 -1.455 1 88.75 184 TYR A N 1
ATOM 1483 C CA . TYR A 1 184 ? 8.883 -43.062 -2.484 1 88.75 184 TYR A CA 1
ATOM 1484 C C . TYR A 1 184 ? 8.852 -41.562 -2.576 1 88.75 184 TYR A C 1
ATOM 1486 O O . TYR A 1 184 ? 7.867 -40.969 -3.039 1 88.75 184 TYR A O 1
ATOM 1494 N N . SER A 1 185 ? 9.961 -40.969 -2.221 1 92.5 185 SER A N 1
ATOM 1495 C CA . SER A 1 185 ? 10.031 -39.531 -2.182 1 92.5 185 SER A CA 1
ATOM 1496 C C . SER A 1 185 ? 10.234 -38.938 -3.578 1 92.5 185 SER A C 1
ATOM 1498 O O . SER A 1 185 ? 10.461 -39.688 -4.535 1 92.5 185 SER A O 1
ATOM 1500 N N . TRP A 1 186 ? 10.094 -37.625 -3.689 1 92.94 186 TRP A N 1
ATOM 1501 C CA . TRP A 1 186 ? 10.25 -36.906 -4.957 1 92.94 186 TRP A CA 1
ATOM 1502 C C . TRP A 1 186 ? 11.664 -37.094 -5.508 1 92.94 186 TRP A C 1
ATOM 1504 O O . TRP A 1 186 ? 11.859 -37.219 -6.719 1 92.94 186 TRP A O 1
ATOM 1514 N N . SER A 1 187 ? 12.734 -37.156 -4.602 1 91.19 187 SER A N 1
ATOM 1515 C CA . SER A 1 187 ? 14.125 -37.25 -5.02 1 91.19 187 SER A CA 1
ATOM 1516 C C . SER A 1 187 ? 14.438 -38.594 -5.664 1 91.19 187 SER A C 1
ATOM 1518 O O . SER A 1 187 ? 15.188 -38.656 -6.645 1 91.19 187 SER A O 1
ATOM 1520 N N . LYS A 1 188 ? 13.805 -39.656 -5.168 1 89.38 188 LYS A N 1
ATOM 1521 C CA . LYS A 1 188 ? 14.023 -41 -5.727 1 89.38 188 LYS A CA 1
ATOM 1522 C C . LYS A 1 188 ? 13.242 -41.188 -7.023 1 89.38 188 LYS A C 1
ATOM 1524 O O . LYS A 1 188 ? 13.75 -41.75 -7.988 1 89.38 188 LYS A O 1
ATOM 1529 N N . SER A 1 189 ? 12.031 -40.625 -6.977 1 88.5 189 SER A N 1
ATOM 1530 C CA . SER A 1 189 ? 11.188 -40.781 -8.156 1 88.5 189 SER A CA 1
ATOM 1531 C C . SER A 1 189 ? 11.766 -40.031 -9.352 1 88.5 189 SER A C 1
ATOM 1533 O O . SER A 1 189 ? 11.625 -40.469 -10.492 1 88.5 189 SER A O 1
ATOM 1535 N N . MET A 1 190 ? 12.492 -38.969 -9.133 1 90 190 MET A N 1
ATOM 1536 C CA . MET A 1 190 ? 13.023 -38.156 -10.234 1 90 190 MET A CA 1
ATOM 1537 C C . MET A 1 190 ? 14.461 -38.562 -10.555 1 90 190 MET A C 1
ATOM 1539 O O . MET A 1 190 ? 15.055 -38.062 -11.5 1 90 190 MET A O 1
ATOM 1543 N N . GLY A 1 191 ? 15.062 -39.406 -9.812 1 85.75 191 GLY A N 1
ATOM 1544 C CA . GLY A 1 191 ? 16.359 -40 -10.141 1 85.75 191 GLY A CA 1
ATOM 1545 C C . GLY A 1 191 ? 17.531 -39.219 -9.578 1 85.75 191 GLY A C 1
ATOM 1546 O O . GLY A 1 191 ? 18.656 -39.344 -10.047 1 85.75 191 GLY A O 1
ATOM 1547 N N . PHE A 1 192 ? 17.312 -38.406 -8.586 1 87.12 192 PHE A N 1
ATOM 1548 C CA . PHE A 1 192 ? 18.391 -37.594 -8.047 1 87.12 192 PHE A CA 1
ATOM 1549 C C . PHE A 1 192 ? 19.234 -38.406 -7.066 1 87.12 192 PHE A C 1
ATOM 1551 O O . PHE A 1 192 ? 20.344 -38 -6.699 1 87.12 192 PHE A O 1
ATOM 1558 N N . MET A 1 193 ? 18.75 -39.531 -6.676 1 84.44 193 MET A N 1
ATOM 1559 C CA . MET A 1 193 ? 19.5 -40.375 -5.723 1 84.44 193 MET A CA 1
ATOM 1560 C C . MET A 1 193 ? 20.359 -41.375 -6.453 1 84.44 193 MET A C 1
ATOM 1562 O O . MET A 1 193 ? 21.188 -42.062 -5.832 1 84.44 193 MET A O 1
ATOM 1566 N N . ALA A 1 194 ? 20.141 -41.344 -7.824 1 76.94 194 ALA A N 1
ATOM 1567 C CA . ALA A 1 194 ? 20.969 -42.281 -8.602 1 76.94 194 ALA A CA 1
ATOM 1568 C C . ALA A 1 194 ? 22.375 -41.75 -8.781 1 76.94 194 ALA A C 1
ATOM 1570 O O . ALA A 1 194 ? 22.578 -40.531 -8.906 1 76.94 194 ALA A O 1
ATOM 1571 N N . ASN A 1 195 ? 23.453 -42.406 -8.43 1 67.12 195 ASN A N 1
ATOM 1572 C CA . ASN A 1 195 ? 24.859 -42.031 -8.43 1 67.12 195 ASN A CA 1
ATOM 1573 C C . ASN A 1 195 ? 25.406 -41.906 -9.852 1 67.12 195 ASN A C 1
ATOM 1575 O O . ASN A 1 195 ? 26.609 -41.969 -10.062 1 67.12 195 ASN A O 1
ATOM 1579 N N . ASP A 1 196 ? 24.578 -41.656 -10.82 1 65.5 196 ASP A N 1
ATOM 1580 C CA . ASP A 1 196 ? 25.047 -41.719 -12.203 1 65.5 196 ASP A CA 1
ATOM 1581 C C . ASP A 1 196 ? 25.516 -40.344 -12.68 1 65.5 196 ASP A C 1
ATOM 1583 O O . ASP A 1 196 ? 26.078 -40.219 -13.773 1 65.5 196 ASP A O 1
ATOM 1587 N N . HIS A 1 197 ? 25.453 -39.375 -11.844 1 68.62 197 HIS A N 1
ATOM 1588 C CA . HIS A 1 197 ? 25.812 -38.031 -12.328 1 68.62 197 HIS A CA 1
ATOM 1589 C C . HIS A 1 197 ? 27.031 -37.5 -11.586 1 68.62 197 HIS A C 1
ATOM 1591 O O . HIS A 1 197 ? 27.266 -37.844 -10.43 1 68.62 197 HIS A O 1
ATOM 1597 N N . ALA A 1 198 ? 28.125 -37.031 -12.281 1 61.59 198 ALA A N 1
ATOM 1598 C CA . ALA A 1 198 ? 29.391 -36.531 -11.742 1 61.59 198 ALA A CA 1
ATOM 1599 C C . ALA A 1 198 ? 29.172 -35.656 -10.516 1 61.59 198 ALA A C 1
ATOM 1601 O O . ALA A 1 198 ? 29.891 -35.75 -9.523 1 61.59 198 ALA A O 1
ATOM 1602 N N . ASN A 1 199 ? 28.266 -34.719 -10.586 1 78.12 199 ASN A N 1
ATOM 1603 C CA . ASN A 1 199 ? 28.016 -33.781 -9.484 1 78.12 199 ASN A CA 1
ATOM 1604 C C . ASN A 1 199 ? 26.625 -34 -8.875 1 78.12 199 ASN A C 1
ATOM 1606 O O . ASN A 1 199 ? 25.766 -33.125 -8.969 1 78.12 199 ASN A O 1
ATOM 1610 N N . VAL A 1 200 ? 26.656 -35.094 -8.07 1 82.5 200 VAL A N 1
ATOM 1611 C CA . VAL A 1 200 ? 25.344 -35.531 -7.578 1 82.5 200 VAL A CA 1
ATOM 1612 C C . VAL A 1 200 ? 24.906 -34.625 -6.43 1 82.5 200 VAL A C 1
ATOM 1614 O O . VAL A 1 200 ? 23.75 -34.219 -6.371 1 82.5 200 VAL A O 1
ATOM 1617 N N . VAL A 1 201 ? 25.859 -34.219 -5.594 1 85.81 201 VAL A N 1
ATOM 1618 C CA . VAL A 1 201 ? 25.5 -33.438 -4.41 1 85.81 201 VAL A CA 1
ATOM 1619 C C . VAL A 1 201 ? 25.094 -32.031 -4.82 1 85.81 201 VAL A C 1
ATOM 1621 O O . VAL A 1 201 ? 24.109 -31.484 -4.293 1 85.81 201 VAL A O 1
ATOM 1624 N N . SER A 1 202 ? 25.812 -31.484 -5.781 1 87.88 202 SER A N 1
ATOM 1625 C CA . SER A 1 202 ? 25.469 -30.156 -6.246 1 87.88 202 SER A CA 1
ATOM 1626 C C . SER A 1 202 ? 24.125 -30.156 -6.965 1 87.88 202 SER A C 1
ATOM 1628 O O . SER A 1 202 ? 23.344 -29.203 -6.836 1 87.88 202 SER A O 1
ATOM 1630 N N . LEU A 1 203 ? 23.875 -31.219 -7.621 1 90.12 203 LEU A N 1
ATOM 1631 C CA . LEU A 1 203 ? 22.609 -31.328 -8.336 1 90.12 203 LEU A CA 1
ATOM 1632 C C . LEU A 1 203 ? 21.453 -31.516 -7.359 1 90.12 203 LEU A C 1
ATOM 1634 O O . LEU A 1 203 ? 20.359 -30.984 -7.574 1 90.12 203 LEU A O 1
ATOM 1638 N N . GLN A 1 204 ? 21.734 -32.281 -6.305 1 92.44 204 GLN A N 1
ATOM 1639 C CA . GLN A 1 204 ? 20.703 -32.5 -5.293 1 92.44 204 GLN A CA 1
ATOM 1640 C C . GLN A 1 204 ? 20.359 -31.203 -4.57 1 92.44 204 GLN A C 1
ATOM 1642 O O . GLN A 1 204 ? 19.188 -30.891 -4.352 1 92.44 204 GLN A O 1
ATOM 1647 N N . TYR A 1 205 ? 21.344 -30.469 -4.289 1 93.56 205 TYR A N 1
ATOM 1648 C CA . TYR A 1 205 ? 21.125 -29.188 -3.621 1 93.56 205 TYR A CA 1
ATOM 1649 C C . TYR A 1 205 ? 20.438 -28.203 -4.551 1 93.56 205 TYR A C 1
ATOM 1651 O O . TYR A 1 205 ? 19.469 -27.547 -4.164 1 93.56 205 TYR A O 1
ATOM 1659 N N . LEU A 1 206 ? 20.906 -28.094 -5.75 1 94.06 206 LEU A N 1
ATOM 1660 C CA . LEU A 1 206 ? 20.375 -27.141 -6.707 1 94.06 206 LEU A CA 1
ATOM 1661 C C . LEU A 1 206 ? 18.922 -27.453 -7.035 1 94.06 206 LEU A C 1
ATOM 1663 O O . LEU A 1 206 ? 18.094 -26.547 -7.164 1 94.06 206 LEU A O 1
ATOM 1667 N N . SER A 1 207 ? 18.609 -28.734 -7.188 1 94.75 207 SER A N 1
ATOM 1668 C CA . SER A 1 207 ? 17.234 -29.109 -7.484 1 94.75 207 SER A CA 1
ATOM 1669 C C . SER A 1 207 ? 16.297 -28.812 -6.309 1 94.75 207 SER A C 1
ATOM 1671 O O . SER A 1 207 ? 15.156 -28.422 -6.504 1 94.75 207 SER A O 1
ATOM 1673 N N . SER A 1 208 ? 16.828 -29 -5.098 1 96.19 208 SER A N 1
ATOM 1674 C CA . SER A 1 208 ? 16.031 -28.656 -3.922 1 96.19 208 SER A CA 1
ATOM 1675 C C . SER A 1 208 ? 15.844 -27.141 -3.803 1 96.19 208 SER A C 1
ATOM 1677 O O . SER A 1 208 ? 14.758 -26.672 -3.447 1 96.19 208 SER A O 1
ATOM 1679 N N . LEU A 1 209 ? 16.891 -26.438 -4.082 1 96.19 209 LEU A N 1
ATOM 1680 C CA . LEU A 1 209 ? 16.812 -24.984 -4.059 1 96.19 209 LEU A CA 1
ATOM 1681 C C . LEU A 1 209 ? 15.852 -24.469 -5.141 1 96.19 209 LEU A C 1
ATOM 1683 O O . LEU A 1 209 ? 15.094 -23.531 -4.91 1 96.19 209 LEU A O 1
ATOM 1687 N N . TYR A 1 210 ? 15.961 -25.109 -6.297 1 95.88 210 TYR A N 1
ATOM 1688 C CA . TYR A 1 210 ? 15.062 -24.781 -7.406 1 95.88 210 TYR A CA 1
ATOM 1689 C C . TYR A 1 210 ? 13.609 -24.969 -7 1 95.88 210 TYR A C 1
ATOM 1691 O O . TYR A 1 210 ? 12.781 -24.078 -7.211 1 95.88 210 TYR A O 1
ATOM 1699 N N . TRP A 1 211 ? 13.281 -26.031 -6.379 1 96.56 211 TRP A N 1
ATOM 1700 C CA . TRP A 1 211 ? 11.914 -26.266 -5.938 1 96.56 211 TRP A CA 1
ATOM 1701 C C . TRP A 1 211 ? 11.492 -25.25 -4.887 1 96.56 211 TRP A C 1
ATOM 1703 O O . TRP A 1 211 ? 10.367 -24.75 -4.918 1 96.56 211 TRP A O 1
ATOM 1713 N N . ALA A 1 212 ? 12.383 -24.984 -3.98 1 96.31 212 ALA A N 1
ATOM 1714 C CA . ALA A 1 212 ? 12.07 -24.062 -2.893 1 96.31 212 ALA A CA 1
ATOM 1715 C C . ALA A 1 212 ? 11.742 -22.672 -3.432 1 96.31 212 ALA A C 1
ATOM 1717 O O . ALA A 1 212 ? 10.734 -22.062 -3.041 1 96.31 212 ALA A O 1
ATOM 1718 N N . ILE A 1 213 ? 12.477 -22.188 -4.352 1 94.56 213 ILE A N 1
ATOM 1719 C CA . ILE A 1 213 ? 12.273 -20.828 -4.863 1 94.56 213 ILE A CA 1
ATOM 1720 C C . ILE A 1 213 ? 11.031 -20.797 -5.746 1 94.56 213 ILE A C 1
ATOM 1722 O O . ILE A 1 213 ? 10.281 -19.812 -5.73 1 94.56 213 ILE A O 1
ATOM 1726 N N . VAL A 1 214 ? 10.812 -21.844 -6.516 1 94.81 214 VAL A N 1
ATOM 1727 C CA . VAL A 1 214 ? 9.641 -21.938 -7.375 1 94.81 214 VAL A CA 1
ATOM 1728 C C . VAL A 1 214 ? 8.367 -21.891 -6.523 1 94.81 214 VAL A C 1
ATOM 1730 O O . VAL A 1 214 ? 7.398 -21.219 -6.883 1 94.81 214 VAL A O 1
ATOM 1733 N N . THR A 1 215 ? 8.406 -22.484 -5.379 1 94.31 215 THR A N 1
ATOM 1734 C CA . THR A 1 215 ? 7.242 -22.547 -4.5 1 94.31 215 THR A CA 1
ATOM 1735 C C . THR A 1 215 ? 7.094 -21.234 -3.715 1 94.31 215 THR A C 1
ATOM 1737 O O . THR A 1 215 ? 5.984 -20.719 -3.574 1 94.31 215 THR A O 1
ATOM 1740 N N . MET A 1 216 ? 8.156 -20.734 -3.316 1 92.75 216 MET A N 1
ATOM 1741 C CA . MET A 1 216 ? 8.102 -19.531 -2.492 1 92.75 216 MET A CA 1
ATOM 1742 C C . MET A 1 216 ? 7.719 -18.328 -3.328 1 92.75 216 MET A C 1
ATOM 1744 O O . MET A 1 216 ? 7.121 -17.375 -2.814 1 92.75 216 MET A O 1
ATOM 1748 N N . THR A 1 217 ? 8.07 -18.312 -4.637 1 90.94 217 THR A N 1
ATOM 1749 C CA . THR A 1 217 ? 7.695 -17.219 -5.527 1 90.94 217 THR A CA 1
ATOM 1750 C C . THR A 1 217 ? 6.348 -17.484 -6.188 1 90.94 217 THR A C 1
ATOM 1752 O O . THR A 1 217 ? 5.945 -16.781 -7.113 1 90.94 217 THR A O 1
ATOM 1755 N N . THR A 1 218 ? 5.625 -18.516 -5.789 1 90.19 218 THR A N 1
ATOM 1756 C CA . THR A 1 218 ? 4.258 -18.891 -6.148 1 90.19 218 THR A CA 1
ATOM 1757 C C . THR A 1 218 ? 4.148 -19.172 -7.641 1 90.19 218 THR A C 1
ATOM 1759 O O . THR A 1 218 ? 3.139 -18.844 -8.266 1 90.19 218 THR A O 1
ATOM 1762 N N . VAL A 1 219 ? 5.164 -19.578 -8.398 1 92.62 219 VAL A N 1
ATOM 1763 C CA . VAL A 1 219 ? 5.117 -19.953 -9.805 1 92.62 219 VAL A CA 1
ATOM 1764 C C . VAL A 1 219 ? 4.617 -21.406 -9.938 1 92.62 219 VAL A C 1
ATOM 1766 O O . VAL A 1 219 ? 3.674 -21.672 -10.68 1 92.62 219 VAL A O 1
ATOM 1769 N N . GLY A 1 220 ? 5.105 -22.375 -9.234 1 91.81 220 GLY A N 1
ATOM 1770 C CA . GLY A 1 220 ? 4.672 -23.766 -9.203 1 91.81 220 GLY A CA 1
ATOM 1771 C C . GLY A 1 220 ? 4.668 -24.422 -10.57 1 91.81 220 GLY A C 1
ATOM 1772 O O . GLY A 1 220 ? 3.613 -24.828 -11.07 1 91.81 220 GLY A O 1
ATOM 1773 N N . TYR A 1 221 ? 5.77 -24.75 -11.273 1 92.81 221 TYR A N 1
ATOM 1774 C CA . TYR A 1 221 ? 5.852 -25.438 -12.562 1 92.81 221 TYR A CA 1
ATOM 1775 C C . TYR A 1 221 ? 5.199 -26.812 -12.492 1 92.81 221 TYR A C 1
ATOM 1777 O O . TYR A 1 221 ? 4.602 -27.266 -13.461 1 92.81 221 TYR A O 1
ATOM 1785 N N . GLY A 1 222 ? 5.281 -27.516 -11.328 1 92.12 222 GLY A N 1
ATOM 1786 C CA . GLY A 1 222 ? 4.711 -28.844 -11.164 1 92.12 222 GLY A CA 1
ATOM 1787 C C . GLY A 1 222 ? 5.637 -29.953 -11.625 1 92.12 222 GLY A C 1
ATOM 1788 O O . GLY A 1 222 ? 5.215 -31.109 -11.758 1 92.12 222 GLY A O 1
ATOM 1789 N N . ASP A 1 223 ? 6.934 -29.672 -12.008 1 91.69 223 ASP A N 1
ATOM 1790 C CA . ASP A 1 223 ? 7.906 -30.703 -12.367 1 91.69 223 ASP A CA 1
ATOM 1791 C C . ASP A 1 223 ? 8.352 -31.484 -11.141 1 91.69 223 ASP A C 1
ATOM 1793 O O . ASP A 1 223 ? 8.539 -32.688 -11.211 1 91.69 223 ASP A O 1
ATOM 1797 N N . ILE A 1 224 ? 8.531 -30.781 -10.039 1 94.38 224 ILE A N 1
ATOM 1798 C CA . ILE A 1 224 ? 8.82 -31.422 -8.758 1 94.38 224 ILE A CA 1
ATOM 1799 C C . ILE A 1 224 ? 7.617 -31.266 -7.828 1 94.38 224 ILE A C 1
ATOM 1801 O O . ILE A 1 224 ? 7.254 -30.156 -7.449 1 94.38 224 ILE A O 1
ATOM 1805 N N . THR A 1 225 ? 6.93 -32.344 -7.574 1 93.94 225 THR A N 1
ATOM 1806 C CA . THR A 1 225 ? 5.75 -32.344 -6.719 1 93.94 225 THR A CA 1
ATOM 1807 C C . THR A 1 225 ? 5.914 -33.312 -5.559 1 93.94 225 THR A C 1
ATOM 1809 O O . THR A 1 225 ? 6.68 -34.281 -5.652 1 93.94 225 THR A O 1
ATOM 1812 N N . PRO A 1 226 ? 5.27 -33 -4.457 1 95.19 226 PRO A N 1
ATOM 1813 C CA . PRO A 1 226 ? 5.324 -33.938 -3.332 1 95.19 226 PRO A CA 1
ATOM 1814 C C . PRO A 1 226 ? 4.613 -35.281 -3.627 1 95.19 226 PRO A C 1
ATOM 1816 O O . PRO A 1 226 ? 3.586 -35.281 -4.312 1 95.19 226 PRO A O 1
ATOM 1819 N N . LYS A 1 227 ? 5.156 -36.438 -3.158 1 93.06 227 LYS A N 1
ATOM 1820 C CA . LYS A 1 227 ? 4.602 -37.75 -3.432 1 93.06 227 LYS A CA 1
ATOM 1821 C C . LYS A 1 227 ? 4.133 -38.438 -2.145 1 93.06 227 LYS A C 1
ATOM 1823 O O . LYS A 1 227 ? 3.129 -39.156 -2.143 1 93.06 227 LYS A O 1
ATOM 1828 N N . THR A 1 228 ? 4.801 -38.094 -1.047 1 93.31 228 THR A N 1
ATOM 1829 C CA . THR A 1 228 ? 4.461 -38.719 0.226 1 93.31 228 THR A CA 1
ATOM 1830 C C . THR A 1 228 ? 3.613 -37.781 1.08 1 93.31 228 THR A C 1
ATOM 1832 O O . THR A 1 228 ? 3.502 -36.594 0.778 1 93.31 228 THR A O 1
ATOM 1835 N N . LYS A 1 229 ? 2.924 -38.344 2.17 1 93.5 229 LYS A N 1
ATOM 1836 C CA . LYS A 1 229 ? 2.074 -37.562 3.059 1 93.5 229 LYS A CA 1
ATOM 1837 C C . LYS A 1 229 ? 2.881 -36.469 3.779 1 93.5 229 LYS A C 1
ATOM 1839 O O . LYS A 1 229 ? 2.439 -35.344 3.889 1 93.5 229 LYS A O 1
ATOM 1844 N N . THR A 1 230 ? 4.059 -36.812 4.254 1 94.06 230 THR A N 1
ATOM 1845 C CA . THR A 1 230 ? 4.895 -35.844 4.969 1 94.06 230 THR A CA 1
ATOM 1846 C C . THR A 1 230 ? 5.344 -34.719 4.035 1 94.06 230 THR A C 1
ATOM 1848 O O . THR A 1 230 ? 5.398 -33.562 4.438 1 94.06 230 THR A O 1
ATOM 1851 N N . GLU A 1 231 ? 5.656 -35.125 2.773 1 96.06 231 GLU A N 1
ATOM 1852 C CA . GLU A 1 231 ? 6.055 -34.125 1.798 1 96.06 231 GLU A CA 1
ATOM 1853 C C . GLU A 1 231 ? 4.906 -33.156 1.498 1 96.06 231 GLU A C 1
ATOM 1855 O O . GLU A 1 231 ? 5.125 -31.969 1.314 1 96.06 231 GLU A O 1
ATOM 1860 N N . LEU A 1 232 ? 3.676 -33.688 1.508 1 96.5 232 LEU A N 1
ATOM 1861 C CA . LEU A 1 232 ? 2.504 -32.875 1.266 1 96.5 232 LEU A CA 1
ATOM 1862 C C . LEU A 1 232 ? 2.332 -31.828 2.379 1 96.5 232 LEU A C 1
ATOM 1864 O O . LEU A 1 232 ? 2.057 -30.656 2.111 1 96.5 232 LEU A O 1
ATOM 1868 N N . ILE A 1 233 ? 2.529 -32.25 3.551 1 95.44 233 ILE A N 1
ATOM 1869 C CA . ILE A 1 233 ? 2.355 -31.375 4.699 1 95.44 233 ILE A CA 1
ATOM 1870 C C . ILE A 1 233 ? 3.434 -30.297 4.691 1 95.44 233 ILE A C 1
ATOM 1872 O O . ILE A 1 233 ? 3.146 -29.109 4.922 1 95.44 233 ILE A O 1
ATOM 1876 N N . ILE A 1 234 ? 4.645 -30.641 4.398 1 95 234 ILE A N 1
ATOM 1877 C CA . ILE A 1 234 ? 5.742 -29.688 4.359 1 95 234 ILE A CA 1
ATOM 1878 C C . ILE A 1 234 ? 5.516 -28.688 3.23 1 95 234 ILE A C 1
ATOM 1880 O O . ILE A 1 234 ? 5.785 -27.5 3.385 1 95 234 ILE A O 1
ATOM 1884 N N . ALA A 1 235 ? 5.074 -29.234 2.09 1 96.25 235 ALA A N 1
ATOM 1885 C CA . ALA A 1 235 ? 4.797 -28.344 0.968 1 96.25 235 ALA A CA 1
ATOM 1886 C C . ALA A 1 235 ? 3.754 -27.297 1.349 1 96.25 235 ALA A C 1
ATOM 1888 O O . ALA A 1 235 ? 3.869 -26.125 0.965 1 96.25 235 ALA A O 1
ATOM 1889 N N . MET A 1 236 ? 2.742 -27.656 2.131 1 95.12 236 MET A N 1
ATOM 1890 C CA . MET A 1 236 ? 1.72 -26.703 2.57 1 95.12 236 MET A CA 1
ATOM 1891 C C . MET A 1 236 ? 2.32 -25.641 3.477 1 95.12 236 MET A C 1
ATOM 1893 O O . MET A 1 236 ? 1.994 -24.453 3.352 1 95.12 236 MET A O 1
ATOM 1897 N N . PHE A 1 237 ? 3.154 -26.047 4.305 1 93.75 237 PHE A N 1
ATOM 1898 C CA . PHE A 1 237 ? 3.812 -25.109 5.203 1 93.75 237 PHE A CA 1
ATOM 1899 C C . PHE A 1 237 ? 4.68 -24.125 4.422 1 93.75 237 PHE A C 1
ATOM 1901 O O . PHE A 1 237 ? 4.711 -22.922 4.73 1 93.75 237 PHE A O 1
ATOM 1908 N N . VAL A 1 238 ? 5.41 -24.641 3.463 1 94.94 238 VAL A N 1
ATOM 1909 C CA . VAL A 1 238 ? 6.277 -23.797 2.654 1 94.94 238 VAL A CA 1
ATOM 1910 C C . VAL A 1 238 ? 5.434 -22.812 1.846 1 94.94 238 VAL A C 1
ATOM 1912 O O . VAL A 1 238 ? 5.836 -21.672 1.633 1 94.94 238 VAL A O 1
ATOM 1915 N N . MET A 1 239 ? 4.246 -23.25 1.431 1 93.81 239 MET A N 1
ATOM 1916 C CA . MET A 1 239 ? 3.355 -22.375 0.688 1 93.81 239 MET A CA 1
ATOM 1917 C C . MET A 1 239 ? 2.902 -21.203 1.554 1 93.81 239 MET A C 1
ATOM 1919 O O . MET A 1 239 ? 2.803 -20.062 1.074 1 93.81 239 MET A O 1
ATOM 1923 N N . ILE A 1 240 ? 2.662 -21.438 2.795 1 90.56 240 ILE A N 1
ATOM 1924 C CA . ILE A 1 240 ? 2.27 -20.375 3.717 1 90.56 240 ILE A CA 1
ATOM 1925 C C . ILE A 1 240 ? 3.428 -19.391 3.902 1 90.56 240 ILE A C 1
ATOM 1927 O O . ILE A 1 240 ? 3.229 -18.172 3.887 1 90.56 240 ILE A O 1
ATOM 1931 N N . ILE A 1 241 ? 4.609 -19.938 3.99 1 89.81 241 ILE A N 1
ATOM 1932 C CA . ILE A 1 241 ? 5.797 -19.094 4.113 1 89.81 241 ILE A CA 1
ATOM 1933 C C . ILE A 1 241 ? 5.992 -18.281 2.832 1 89.81 241 ILE A C 1
ATOM 1935 O O . ILE A 1 241 ? 6.383 -17.125 2.885 1 89.81 241 ILE A O 1
ATOM 1939 N N . GLY A 1 242 ? 5.684 -18.922 1.768 1 89.88 242 GLY A N 1
ATOM 1940 C CA . GLY A 1 242 ? 5.824 -18.266 0.483 1 89.88 242 GLY A CA 1
ATOM 1941 C C . GLY A 1 242 ? 4.906 -17.062 0.33 1 89.88 242 GLY A C 1
ATOM 1942 O O . GLY A 1 242 ? 5.344 -15.992 -0.102 1 89.88 242 GLY A O 1
ATOM 1943 N N . VAL A 1 243 ? 3.709 -17.188 0.717 1 88.12 243 VAL A N 1
ATOM 1944 C CA . VAL A 1 243 ? 2.758 -16.078 0.608 1 88.12 243 VAL A CA 1
ATOM 1945 C C . VAL A 1 243 ? 3.18 -14.945 1.532 1 88.12 243 VAL A C 1
ATOM 1947 O O . VAL A 1 243 ? 3.064 -13.766 1.172 1 88.12 243 VAL A O 1
ATOM 1950 N N . SER A 1 244 ? 3.641 -15.352 2.654 1 85.38 244 SER A N 1
ATOM 1951 C CA . SER A 1 244 ? 4.113 -14.344 3.6 1 85.38 244 SER A CA 1
ATOM 1952 C C . SER A 1 244 ? 5.324 -13.594 3.053 1 85.38 244 SER A C 1
ATOM 1954 O O . SER A 1 244 ? 5.43 -12.375 3.197 1 85.38 244 SER A O 1
ATOM 1956 N N . MET A 1 245 ? 6.152 -14.305 2.479 1 85.62 245 MET A N 1
ATOM 1957 C CA . MET A 1 245 ? 7.344 -13.695 1.899 1 85.62 245 MET A CA 1
ATOM 1958 C C . MET A 1 245 ? 6.98 -12.82 0.704 1 85.62 245 MET A C 1
ATOM 1960 O O . MET A 1 245 ? 7.57 -11.758 0.502 1 85.62 245 MET A O 1
ATOM 1964 N N . PHE A 1 246 ? 6.09 -13.266 -0.042 1 82.75 246 PHE A N 1
ATOM 1965 C CA . PHE A 1 246 ? 5.625 -12.492 -1.188 1 82.75 246 PHE A CA 1
ATOM 1966 C C . PHE A 1 246 ? 5.023 -11.172 -0.741 1 82.75 246 PHE A C 1
ATOM 1968 O O . PHE A 1 246 ? 5.289 -10.125 -1.341 1 82.75 246 PHE A O 1
ATOM 1975 N N . GLY A 1 247 ? 4.203 -11.242 0.275 1 82.19 247 GLY A N 1
ATOM 1976 C CA . GLY A 1 247 ? 3.674 -10.016 0.854 1 82.19 247 GLY A CA 1
ATOM 1977 C C . GLY A 1 247 ? 4.754 -9.102 1.401 1 82.19 247 GLY A C 1
ATOM 1978 O O . GLY A 1 247 ? 4.668 -7.875 1.256 1 82.19 247 GLY A O 1
ATOM 1979 N N . TYR A 1 248 ? 5.738 -9.672 1.949 1 83.69 248 TYR A N 1
ATOM 1980 C CA . TYR A 1 248 ? 6.867 -8.922 2.494 1 83.69 248 TYR A CA 1
ATOM 1981 C C . TYR A 1 248 ? 7.625 -8.203 1.389 1 83.69 248 TYR A C 1
ATOM 1983 O O . TYR A 1 248 ? 8.008 -7.039 1.544 1 83.69 248 TYR A O 1
ATOM 1991 N N . VAL A 1 249 ? 7.816 -8.883 0.318 1 86.75 249 VAL A N 1
ATOM 1992 C CA . VAL A 1 249 ? 8.555 -8.297 -0.797 1 86.75 249 VAL A CA 1
ATOM 1993 C C . VAL A 1 249 ? 7.75 -7.164 -1.419 1 86.75 249 VAL A C 1
ATOM 1995 O O . VAL A 1 249 ? 8.281 -6.078 -1.666 1 86.75 249 VAL A O 1
ATOM 1998 N N . ILE A 1 250 ? 6.512 -7.406 -1.631 1 83.62 250 ILE A N 1
ATOM 1999 C CA . ILE A 1 250 ? 5.656 -6.391 -2.24 1 83.62 250 ILE A CA 1
ATOM 2000 C C . ILE A 1 250 ? 5.594 -5.164 -1.335 1 83.62 250 ILE A C 1
ATOM 2002 O O . ILE A 1 250 ? 5.691 -4.027 -1.811 1 83.62 250 ILE A O 1
ATOM 2006 N N . GLY A 1 251 ? 5.406 -5.406 -0.044 1 80 251 GLY A N 1
ATOM 2007 C CA . GLY A 1 251 ? 5.336 -4.301 0.901 1 80 251 GLY A CA 1
ATOM 2008 C C . GLY A 1 251 ? 6.598 -3.463 0.936 1 80 251 GLY A C 1
ATOM 2009 O O . GLY A 1 251 ? 6.531 -2.232 0.929 1 80 251 GLY A O 1
ATOM 2010 N N . ASN A 1 252 ? 7.676 -4.066 0.939 1 81.12 252 ASN A N 1
ATOM 2011 C CA . ASN A 1 252 ? 8.945 -3.354 0.996 1 81.12 252 ASN A CA 1
ATOM 2012 C C . ASN A 1 252 ? 9.242 -2.637 -0.319 1 81.12 252 ASN A C 1
ATOM 2014 O O . ASN A 1 252 ? 9.797 -1.536 -0.319 1 81.12 252 ASN A O 1
ATOM 2018 N N . ILE A 1 253 ? 8.906 -3.264 -1.383 1 81.94 253 ILE A N 1
ATOM 2019 C CA . ILE A 1 253 ? 9.172 -2.648 -2.678 1 81.94 253 ILE A CA 1
ATOM 2020 C C . ILE A 1 253 ? 8.258 -1.437 -2.869 1 81.94 253 ILE A C 1
ATOM 2022 O O . ILE A 1 253 ? 8.664 -0.435 -3.465 1 81.94 253 ILE A O 1
ATOM 2026 N N . THR A 1 254 ? 7.086 -1.539 -2.373 1 75.06 254 THR A N 1
ATOM 2027 C CA . THR A 1 254 ? 6.188 -0.389 -2.428 1 75.06 254 THR A CA 1
ATOM 2028 C C . THR A 1 254 ? 6.781 0.796 -1.672 1 75.06 254 THR A C 1
ATOM 2030 O O . THR A 1 254 ? 6.773 1.924 -2.168 1 75.06 254 THR A O 1
ATOM 2033 N N . SER A 1 255 ? 7.324 0.508 -0.566 1 71.31 255 SER A N 1
ATOM 2034 C CA . SER A 1 255 ? 7.949 1.555 0.235 1 71.31 255 SER A CA 1
ATOM 2035 C C . SER A 1 255 ? 9.211 2.082 -0.437 1 71.31 255 SER A C 1
ATOM 2037 O O . SER A 1 255 ? 9.5 3.279 -0.377 1 71.31 255 SER A O 1
ATOM 2039 N N . LEU A 1 256 ? 9.914 1.232 -1.099 1 73.31 256 LEU A N 1
ATOM 2040 C CA . LEU A 1 256 ? 11.172 1.594 -1.751 1 73.31 256 LEU A CA 1
ATOM 2041 C C . LEU A 1 256 ? 10.914 2.486 -2.961 1 73.31 256 LEU A C 1
ATOM 2043 O O . LEU A 1 256 ? 11.648 3.447 -3.195 1 73.31 256 LEU A O 1
ATOM 2047 N N . VAL A 1 257 ? 9.961 2.105 -3.709 1 68.19 257 VAL A N 1
ATOM 2048 C CA . VAL A 1 257 ? 9.641 2.889 -4.898 1 68.19 257 VAL A CA 1
ATOM 2049 C C . VAL A 1 257 ? 9.25 4.309 -4.492 1 68.19 257 VAL A C 1
ATOM 2051 O O . VAL A 1 257 ? 9.594 5.273 -5.172 1 68.19 257 VAL A O 1
ATOM 2054 N N . ASP A 1 258 ? 8.742 4.438 -3.336 1 63.19 258 ASP A N 1
ATOM 2055 C CA . ASP A 1 258 ? 8.305 5.738 -2.85 1 63.19 258 ASP A CA 1
ATOM 2056 C C . ASP A 1 258 ? 9.477 6.543 -2.297 1 63.19 258 ASP A C 1
ATOM 2058 O O . ASP A 1 258 ? 9.477 7.777 -2.355 1 63.19 258 ASP A O 1
ATOM 2062 N N . ASN A 1 259 ? 10.586 5.758 -1.89 1 61.31 259 ASN A N 1
ATOM 2063 C CA . ASN A 1 259 ? 11.617 6.469 -1.14 1 61.31 259 ASN A CA 1
ATOM 2064 C C . ASN A 1 259 ? 12.953 6.477 -1.886 1 61.31 259 ASN A C 1
ATOM 2066 O O . ASN A 1 259 ? 13.938 7.027 -1.395 1 61.31 259 ASN A O 1
ATOM 2070 N N . ILE A 1 260 ? 13.047 5.781 -3.047 1 60.72 260 ILE A N 1
ATOM 2071 C CA . ILE A 1 260 ? 14.336 5.715 -3.736 1 60.72 260 ILE A CA 1
ATOM 2072 C C . ILE A 1 260 ? 14.828 7.129 -4.035 1 60.72 260 ILE A C 1
ATOM 2074 O O . ILE A 1 260 ? 15.984 7.457 -3.762 1 60.72 260 ILE A O 1
ATOM 2078 N N . ASN A 1 261 ? 14.094 7.887 -4.625 1 62.97 261 ASN A N 1
ATOM 2079 C CA . ASN A 1 261 ? 14.367 9.305 -4.832 1 62.97 261 ASN A CA 1
ATOM 2080 C C . ASN A 1 261 ? 13.273 10.18 -4.23 1 62.97 261 ASN A C 1
ATOM 2082 O O . ASN A 1 261 ? 12.359 10.609 -4.934 1 62.97 261 ASN A O 1
ATOM 2086 N N . ALA A 1 262 ? 13.523 10.234 -2.834 1 66.62 262 ALA A N 1
ATOM 2087 C CA . ALA A 1 262 ? 12.492 10.953 -2.098 1 66.62 262 ALA A CA 1
ATOM 2088 C C . ALA A 1 262 ? 12.352 12.383 -2.607 1 66.62 262 ALA A C 1
ATOM 2090 O O . ALA A 1 262 ? 11.234 12.898 -2.744 1 66.62 262 ALA A O 1
ATOM 2091 N N . ALA A 1 263 ? 13.539 12.984 -2.918 1 69.06 263 ALA A N 1
ATOM 2092 C CA . ALA A 1 263 ? 13.5 14.375 -3.373 1 69.06 263 ALA A CA 1
ATOM 2093 C C . ALA A 1 263 ? 12.797 14.492 -4.719 1 69.06 263 ALA A C 1
ATOM 2095 O O . ALA A 1 263 ? 11.953 15.375 -4.914 1 69.06 263 ALA A O 1
ATOM 2096 N N . GLY A 1 264 ? 13.18 13.531 -5.621 1 67 264 GLY A N 1
ATOM 2097 C CA . GLY A 1 264 ? 12.555 13.555 -6.934 1 67 264 GLY A CA 1
ATOM 2098 C C . GLY A 1 264 ? 11.07 13.242 -6.902 1 67 264 GLY A C 1
ATOM 2099 O O . GLY A 1 264 ? 10.289 13.859 -7.621 1 67 264 GLY A O 1
ATOM 2100 N N . ARG A 1 265 ? 10.75 12.453 -5.984 1 69.19 265 ARG A N 1
ATOM 2101 C CA . ARG A 1 265 ? 9.336 12.094 -5.855 1 69.19 265 ARG A CA 1
ATOM 2102 C C . ARG A 1 265 ? 8.523 13.258 -5.309 1 69.19 265 ARG A C 1
ATOM 2104 O O . ARG A 1 265 ? 7.445 13.57 -5.82 1 69.19 265 ARG A O 1
ATOM 2111 N N . MET A 1 266 ? 9.039 13.781 -4.266 1 71 266 MET A N 1
ATOM 2112 C CA . MET A 1 266 ? 8.305 14.883 -3.65 1 71 266 MET A CA 1
ATOM 2113 C C . MET A 1 266 ? 8.164 16.047 -4.621 1 71 266 MET A C 1
ATOM 2115 O O . MET A 1 266 ? 7.121 16.703 -4.672 1 71 266 MET A O 1
ATOM 2119 N N . GLN A 1 267 ? 9.203 16.234 -5.379 1 71.5 267 GLN A N 1
ATOM 2120 C CA . GLN A 1 267 ? 9.141 17.297 -6.375 1 71.5 267 GLN A CA 1
ATOM 2121 C C . GLN A 1 267 ? 8.102 16.984 -7.449 1 71.5 267 GLN A C 1
ATOM 2123 O O . GLN A 1 267 ? 7.293 17.844 -7.809 1 71.5 267 GLN A O 1
ATOM 2128 N N . SER A 1 268 ? 8.133 15.758 -7.875 1 69.31 268 SER A N 1
ATOM 2129 C CA . SER A 1 268 ? 7.195 15.359 -8.914 1 69.31 268 SER A CA 1
ATOM 2130 C C . SER A 1 268 ? 5.758 15.383 -8.406 1 69.31 268 SER A C 1
ATOM 2132 O O . SER A 1 268 ? 4.84 15.742 -9.141 1 69.31 268 SER A O 1
ATOM 2134 N N . GLN A 1 269 ? 5.648 14.984 -7.211 1 70.44 269 GLN A N 1
ATOM 2135 C CA . GLN A 1 269 ? 4.312 15.016 -6.625 1 70.44 269 GLN A CA 1
ATOM 2136 C C . GLN A 1 269 ? 3.789 16.438 -6.516 1 70.44 269 GLN A C 1
ATOM 2138 O O . GLN A 1 269 ? 2.619 16.703 -6.797 1 70.44 269 GLN A O 1
ATOM 2143 N N . HIS A 1 270 ? 4.668 17.312 -6.105 1 71.38 270 HIS A N 1
ATOM 2144 C CA . HIS A 1 270 ? 4.266 18.703 -5.996 1 71.38 270 HIS A CA 1
ATOM 2145 C C . HIS A 1 270 ? 3.918 19.281 -7.363 1 71.38 270 HIS A C 1
ATOM 2147 O O . HIS A 1 270 ? 2.93 20.016 -7.5 1 71.38 270 HIS A O 1
ATOM 2153 N N . ILE A 1 271 ? 4.668 18.938 -8.328 1 72.19 271 ILE A N 1
ATOM 2154 C CA . ILE A 1 271 ? 4.445 19.469 -9.664 1 72.19 271 ILE A CA 1
ATOM 2155 C C . ILE A 1 271 ? 3.164 18.875 -10.25 1 72.19 271 ILE A C 1
ATOM 2157 O O . ILE A 1 271 ? 2.416 19.562 -10.953 1 72.19 271 ILE A O 1
ATOM 2161 N N . THR A 1 272 ? 2.941 17.625 -9.891 1 70 272 THR A N 1
ATOM 2162 C CA . THR A 1 272 ? 1.714 17 -10.367 1 70 272 THR A CA 1
ATOM 2163 C C . THR A 1 272 ? 0.491 17.641 -9.719 1 70 272 THR A C 1
ATOM 2165 O O . THR A 1 272 ? -0.527 17.859 -10.383 1 70 272 THR A O 1
ATOM 2168 N N . THR A 1 273 ? 0.62 17.875 -8.492 1 68.38 273 THR A N 1
ATOM 2169 C CA . THR A 1 273 ? -0.478 18.547 -7.805 1 68.38 273 THR A CA 1
ATOM 2170 C C . THR A 1 273 ? -0.719 19.938 -8.398 1 68.38 273 THR A C 1
ATOM 2172 O O . THR A 1 273 ? -1.867 20.359 -8.547 1 68.38 273 THR A O 1
ATOM 2175 N N . LEU A 1 274 ? 0.336 20.547 -8.781 1 68.88 274 LEU A N 1
ATOM 2176 C CA . LEU A 1 274 ? 0.216 21.875 -9.375 1 68.88 274 LEU A CA 1
ATOM 2177 C C . LEU A 1 274 ? -0.385 21.797 -10.773 1 68.88 274 LEU A C 1
ATOM 2179 O O . LEU A 1 274 ? -1.19 22.641 -11.156 1 68.88 274 LEU A O 1
ATOM 2183 N N . LYS A 1 275 ? 0.006 20.875 -11.469 1 69.62 275 LYS A N 1
ATOM 2184 C CA . LYS A 1 275 ? -0.558 20.688 -12.805 1 69.62 275 LYS A CA 1
ATOM 2185 C C . LYS A 1 275 ? -2.055 20.406 -12.734 1 69.62 275 LYS A C 1
ATOM 2187 O O . LYS A 1 275 ? -2.832 20.922 -13.539 1 69.62 275 LYS A O 1
ATOM 2192 N N . GLU A 1 276 ? -2.396 19.578 -11.781 1 67.19 276 GLU A N 1
ATOM 2193 C CA . GLU A 1 276 ? -3.816 19.281 -11.602 1 67.19 276 GLU A CA 1
ATOM 2194 C C . GLU A 1 276 ? -4.582 20.547 -11.188 1 67.19 276 GLU A C 1
ATOM 2196 O O . GLU A 1 276 ? -5.73 20.734 -11.594 1 67.19 276 GLU A O 1
ATOM 2201 N N . TYR A 1 277 ? -3.945 21.297 -10.414 1 64.25 277 TYR A N 1
ATOM 2202 C CA . TYR A 1 277 ? -4.555 22.562 -10.016 1 64.25 277 TYR A CA 1
ATOM 2203 C C . TYR A 1 277 ? -4.777 23.469 -11.227 1 64.25 277 TYR A C 1
ATOM 2205 O O . TYR A 1 277 ? -5.824 24.109 -11.344 1 64.25 277 TYR A O 1
ATOM 2213 N N . VAL A 1 278 ? -3.855 23.453 -12.148 1 63.59 278 VAL A N 1
ATOM 2214 C CA . VAL A 1 278 ? -3.936 24.297 -13.336 1 63.59 278 VAL A CA 1
ATOM 2215 C C . VAL A 1 278 ? -5.035 23.781 -14.266 1 63.59 278 VAL A C 1
ATOM 2217 O O . VAL A 1 278 ? -5.77 24.562 -14.859 1 63.59 278 VAL A O 1
ATOM 2220 N N . ILE A 1 279 ? -5.199 22.531 -14.188 1 63.62 279 ILE A N 1
ATOM 2221 C CA . ILE A 1 279 ? -6.184 21.922 -15.07 1 63.62 279 ILE A CA 1
ATOM 2222 C C . ILE A 1 279 ? -7.586 22.141 -14.508 1 63.62 279 ILE A C 1
ATOM 2224 O O . ILE A 1 279 ? -8.508 22.5 -15.242 1 63.62 279 ILE A O 1
ATOM 2228 N N . VAL A 1 280 ? -7.641 21.938 -13.195 1 60.16 280 VAL A N 1
ATOM 2229 C CA . VAL A 1 280 ? -8.953 22.031 -12.57 1 60.16 280 VAL A CA 1
ATOM 2230 C C . VAL A 1 280 ? -9.438 23.484 -12.617 1 60.16 280 VAL A C 1
ATOM 2232 O O . VAL A 1 280 ? -10.633 23.734 -12.797 1 60.16 280 VAL A O 1
ATOM 2235 N N . ARG A 1 281 ? -8.453 24.344 -12.477 1 57.06 281 ARG A N 1
ATOM 2236 C CA . ARG A 1 281 ? -8.828 25.75 -12.477 1 57.06 281 ARG A CA 1
ATOM 2237 C C . ARG A 1 281 ? -8.836 26.312 -13.898 1 57.06 281 ARG A C 1
ATOM 2239 O O . ARG A 1 281 ? -9.164 27.484 -14.102 1 57.06 281 ARG A O 1
ATOM 2246 N N . ASN A 1 282 ? -8.719 25.391 -14.852 1 55.28 282 ASN A N 1
ATOM 2247 C CA . ASN A 1 282 ? -8.727 25.766 -16.266 1 55.28 282 ASN A CA 1
ATOM 2248 C C . ASN A 1 282 ? -7.906 27.031 -16.516 1 55.28 282 ASN A C 1
ATOM 2250 O O . ASN A 1 282 ? -8.398 27.984 -17.125 1 55.28 282 ASN A O 1
ATOM 2254 N N . LEU A 1 283 ? -6.73 27.078 -15.961 1 59.31 283 LEU A N 1
ATOM 2255 C CA . LEU A 1 283 ? -5.852 28.203 -16.234 1 59.31 283 LEU A CA 1
ATOM 2256 C C . LEU A 1 283 ? -5.375 28.172 -17.688 1 59.31 283 LEU A C 1
ATOM 2258 O O . LEU A 1 283 ? -5.109 27.109 -18.234 1 59.31 283 LEU A O 1
ATOM 2262 N N . PRO A 1 284 ? -5.746 29.312 -18.531 1 46.94 284 PRO A N 1
ATOM 2263 C CA . PRO A 1 284 ? -5.406 29.328 -19.969 1 46.94 284 PRO A CA 1
ATOM 2264 C C . PRO A 1 284 ? -3.979 28.844 -20.234 1 46.94 284 PRO A C 1
ATOM 2266 O O . PRO A 1 284 ? -3.059 29.203 -19.484 1 46.94 284 PRO A O 1
ATOM 2269 N N . LYS A 1 285 ? -3.926 27.766 -20.984 1 51.84 285 LYS A N 1
ATOM 2270 C CA . LYS A 1 285 ? -2.645 27.156 -21.328 1 51.84 285 LYS A CA 1
ATOM 2271 C C . LYS A 1 285 ? -1.793 28.094 -22.188 1 51.84 285 LYS A C 1
ATOM 2273 O O . LYS A 1 285 ? -0.579 28.188 -22 1 51.84 285 LYS A O 1
ATOM 2278 N N . HIS A 1 286 ? -2.211 28.312 -23.578 1 43.09 286 HIS A N 1
ATOM 2279 C CA . HIS A 1 286 ? -1.419 29.016 -24.578 1 43.09 286 HIS A CA 1
ATOM 2280 C C . HIS A 1 286 ? -1.779 30.5 -24.609 1 43.09 286 HIS A C 1
ATOM 2282 O O . HIS A 1 286 ? -2.865 30.891 -24.188 1 43.09 286 HIS A O 1
ATOM 2288 N N . LEU A 1 287 ? -0.696 31.266 -25.203 1 36.97 287 LEU A N 1
ATOM 2289 C CA . LEU A 1 287 ? -0.802 32.625 -25.688 1 36.97 287 LEU A CA 1
ATOM 2290 C C . LEU A 1 287 ? -2 32.781 -26.609 1 36.97 287 LEU A C 1
ATOM 2292 O O . LEU A 1 287 ? -1.915 32.469 -27.797 1 36.97 287 LEU A O 1
ATOM 2296 N N . GLY A 1 288 ? -3.014 32.125 -26.562 1 32.34 288 GLY A N 1
ATOM 2297 C CA . GLY A 1 288 ? -3.85 32.469 -27.719 1 32.34 288 GLY A CA 1
ATOM 2298 C C . GLY A 1 288 ? -4.148 33.938 -27.828 1 32.34 288 GLY A C 1
ATOM 2299 O O . GLY A 1 288 ? -4.156 34.656 -26.828 1 32.34 288 GLY A O 1
ATOM 2300 N N . THR A 1 289 ? -3.711 34.438 -29.125 1 31.98 289 THR A N 1
ATOM 2301 C CA . THR A 1 289 ? -4.164 35.625 -29.828 1 31.98 289 THR A CA 1
ATOM 2302 C C . THR A 1 289 ? -5.684 35.75 -29.766 1 31.98 289 THR A C 1
ATOM 2304 O O . THR A 1 289 ? -6.402 35.094 -30.516 1 31.98 289 THR A O 1
ATOM 2307 N N . SER A 1 290 ? -6.414 35.406 -28.906 1 30.22 290 SER A N 1
ATOM 2308 C CA . SER A 1 290 ? -7.746 35.844 -29.312 1 30.22 290 SER A CA 1
ATOM 2309 C C . SER A 1 290 ? -7.723 37.281 -29.812 1 30.22 290 SER A C 1
ATOM 2311 O O . SER A 1 290 ? -7.137 38.156 -29.188 1 30.22 290 SER A O 1
ATOM 2313 N N . PRO A 1 291 ? -7.906 37.5 -31.25 1 28.02 291 PRO A N 1
ATOM 2314 C CA . PRO A 1 291 ? -8.078 38.781 -31.906 1 28.02 291 PRO A CA 1
ATOM 2315 C C . PRO A 1 291 ? -9.062 39.719 -31.172 1 28.02 291 PRO A C 1
ATOM 2317 O O . PRO A 1 291 ? -9.414 40.781 -31.688 1 28.02 291 PRO A O 1
ATOM 2320 N N . PHE A 1 292 ? -10.125 39.25 -30.625 1 28.39 292 PHE A N 1
ATOM 2321 C CA . PHE A 1 292 ? -11.023 40.344 -30.359 1 28.39 292 PHE A CA 1
ATOM 2322 C C . PHE A 1 292 ? -10.312 41.469 -29.578 1 28.39 292 PHE A C 1
ATOM 2324 O O . PHE A 1 292 ? -9.695 41.188 -28.547 1 28.39 292 PHE A O 1
ATOM 2331 N N . HIS A 1 293 ? -9.898 42.625 -30.312 1 27.22 293 HIS A N 1
ATOM 2332 C CA . HIS A 1 293 ? -9.297 43.969 -30.25 1 27.22 293 HIS A CA 1
ATOM 2333 C C . HIS A 1 293 ? -9.852 44.75 -29.078 1 27.22 293 HIS A C 1
ATOM 2335 O O . HIS A 1 293 ? -9.695 46 -29.031 1 27.22 293 HIS A O 1
ATOM 2341 N N . THR A 1 294 ? -10.969 44.5 -28.438 1 26.75 294 THR A N 1
ATOM 2342 C CA . THR A 1 294 ? -11.094 45.75 -27.703 1 26.75 294 THR A CA 1
ATOM 2343 C C . THR A 1 294 ? -9.82 46.031 -26.891 1 26.75 294 THR A C 1
ATOM 2345 O O . THR A 1 294 ? -9.211 45.125 -26.359 1 26.75 294 THR A O 1
ATOM 2348 N N . PRO A 1 295 ? -9.062 47.25 -27.156 1 27.28 295 PRO A N 1
ATOM 2349 C CA . PRO A 1 295 ? -7.895 47.812 -26.5 1 27.28 295 PRO A CA 1
ATOM 2350 C C . PRO A 1 295 ? -7.891 47.562 -24.984 1 27.28 295 PRO A C 1
ATOM 2352 O O . PRO A 1 295 ? -7.328 48.344 -24.219 1 27.28 295 PRO A O 1
ATOM 2355 N N . LEU A 1 296 ? -8.883 46.969 -24.516 1 27.89 296 LEU A N 1
ATOM 2356 C CA . LEU A 1 296 ? -8.75 47 -23.062 1 27.89 296 LEU A CA 1
ATOM 2357 C C . LEU A 1 296 ? -7.367 46.531 -22.641 1 27.89 296 LEU A C 1
ATOM 2359 O O . LEU A 1 296 ? -6.707 45.781 -23.359 1 27.89 296 LEU A O 1
ATOM 2363 N N . SER A 1 297 ? -6.879 46.969 -21.25 1 29.09 297 SER A N 1
ATOM 2364 C CA . SER A 1 297 ? -5.57 47.219 -20.641 1 29.09 297 SER A CA 1
ATOM 2365 C C . SER A 1 297 ? -4.68 45.969 -20.75 1 29.09 297 SER A C 1
ATOM 2367 O O . SER A 1 297 ? -5.176 44.844 -20.875 1 29.09 297 SER A O 1
ATOM 2369 N N . PRO A 1 298 ? -3.287 46.25 -21.094 1 28.66 298 PRO A N 1
ATOM 2370 C CA . PRO A 1 298 ? -2.1 45.375 -21.031 1 28.66 298 PRO A CA 1
ATOM 2371 C C . PRO A 1 298 ? -2.172 44.344 -19.906 1 28.66 298 PRO A C 1
ATOM 2373 O O . PRO A 1 298 ? -1.346 43.438 -19.844 1 28.66 298 PRO A O 1
ATOM 2376 N N . LEU A 1 299 ? -2.941 44.75 -18.938 1 29.69 299 LEU A N 1
ATOM 2377 C CA . LEU A 1 299 ? -3.021 43.906 -17.75 1 29.69 299 LEU A CA 1
ATOM 2378 C C . LEU A 1 299 ? -3.584 42.531 -18.125 1 29.69 299 LEU A C 1
ATOM 2380 O O . LEU A 1 299 ? -3.273 41.531 -17.469 1 29.69 299 LEU A O 1
ATOM 2384 N N . LEU A 1 300 ? -4.434 42.531 -19.109 1 31.58 300 LEU A N 1
ATOM 2385 C CA . LEU A 1 300 ? -5.09 41.281 -19.484 1 31.58 300 LEU A CA 1
ATOM 2386 C C . LEU A 1 300 ? -4.129 40.375 -20.234 1 31.58 300 LEU A C 1
ATOM 2388 O O . LEU A 1 300 ? -4.352 39.156 -20.312 1 31.58 300 LEU A O 1
ATOM 2392 N N . MET A 1 301 ? -3.191 40.938 -21.047 1 32.72 301 MET A N 1
ATOM 2393 C CA . MET A 1 301 ? -2.209 40.156 -21.797 1 32.72 301 MET A CA 1
ATOM 2394 C C . MET A 1 301 ? -1.369 39.312 -20.859 1 32.72 301 MET A C 1
ATOM 2396 O O . MET A 1 301 ? -0.865 38.25 -21.25 1 32.72 301 MET A O 1
ATOM 2400 N N . ALA A 1 302 ? -0.96 39.812 -19.703 1 35.81 302 ALA A N 1
ATOM 2401 C CA . ALA A 1 302 ? -0.125 39.156 -18.703 1 35.81 302 ALA A CA 1
ATOM 2402 C C . ALA A 1 302 ? -0.788 37.906 -18.172 1 35.81 302 ALA A C 1
ATOM 2404 O O . ALA A 1 302 ? -0.134 37.062 -17.531 1 35.81 302 ALA A O 1
ATOM 2405 N N . CYS A 1 303 ? -2.053 37.688 -18.312 1 38.06 303 CYS A N 1
ATOM 2406 C CA . CYS A 1 303 ? -2.908 36.625 -17.812 1 38.06 303 CYS A CA 1
ATOM 2407 C C . CYS A 1 303 ? -2.686 35.344 -18.578 1 38.06 303 CYS A C 1
ATOM 2409 O O . CYS A 1 303 ? -3.053 34.25 -18.109 1 38.06 303 CYS A O 1
ATOM 2411 N N . ALA A 1 304 ? -2.424 35.344 -19.906 1 42.34 304 ALA A N 1
ATOM 2412 C CA . ALA A 1 304 ? -2.611 34.25 -20.859 1 42.34 304 ALA A CA 1
ATOM 2413 C C . ALA A 1 304 ? -1.76 33.031 -20.484 1 42.34 304 ALA A C 1
ATOM 2415 O O . ALA A 1 304 ? -2.178 31.891 -20.688 1 42.34 304 ALA A O 1
ATOM 2416 N N . ALA A 1 305 ? -0.461 33.156 -20.109 1 54.19 305 ALA A N 1
ATOM 2417 C CA . ALA A 1 305 ? 0.282 31.906 -19.891 1 54.19 305 ALA A CA 1
ATOM 2418 C C . ALA A 1 305 ? 0.485 31.641 -18.406 1 54.19 305 ALA A C 1
ATOM 2420 O O . ALA A 1 305 ? 1.617 31.484 -17.938 1 54.19 305 ALA A O 1
ATOM 2421 N N . ALA A 1 306 ? -0.634 31.812 -17.766 1 60 306 ALA A N 1
ATOM 2422 C CA . ALA A 1 306 ? -0.506 31.734 -16.312 1 60 306 ALA A CA 1
ATOM 2423 C C . ALA A 1 306 ? -0.182 30.312 -15.859 1 60 306 ALA A C 1
ATOM 2425 O O . ALA A 1 306 ? 0.602 30.125 -14.93 1 60 306 ALA A O 1
ATOM 2426 N N . GLY A 1 307 ? -0.761 29.438 -16.625 1 61 307 GLY A N 1
ATOM 2427 C CA . GLY A 1 307 ? -0.496 28.062 -16.219 1 61 307 GLY A CA 1
ATOM 2428 C C . GLY A 1 307 ? 0.958 27.672 -16.375 1 61 307 GLY A C 1
ATOM 2429 O O . GLY A 1 307 ? 1.548 27.078 -15.469 1 61 307 GLY A O 1
ATOM 2430 N N . LYS A 1 308 ? 1.479 28.047 -17.453 1 64 308 LYS A N 1
ATOM 2431 C CA . LYS A 1 308 ? 2.881 27.719 -17.672 1 64 308 LYS A CA 1
ATOM 2432 C C . LYS A 1 308 ? 3.795 28.516 -16.75 1 64 308 LYS A C 1
ATOM 2434 O O . LYS A 1 308 ? 4.809 28 -16.281 1 64 308 LYS A O 1
ATOM 2439 N N . ARG A 1 309 ? 3.389 29.703 -16.547 1 65.06 309 ARG A N 1
ATOM 2440 C CA . ARG A 1 309 ? 4.191 30.547 -15.664 1 65.06 309 ARG A CA 1
ATOM 2441 C C . ARG A 1 309 ? 4.227 30 -14.25 1 65.06 309 ARG A C 1
ATOM 2443 O O . ARG A 1 309 ? 5.266 30.031 -13.586 1 65.06 309 ARG A O 1
ATOM 2450 N N . VAL A 1 310 ? 3.107 29.562 -13.891 1 69.38 310 VAL A N 1
ATOM 2451 C CA . VAL A 1 310 ? 3.041 29 -12.547 1 69.38 310 VAL A CA 1
ATOM 2452 C C . VAL A 1 310 ? 3.891 27.734 -12.469 1 69.38 310 VAL A C 1
ATOM 2454 O O . VAL A 1 310 ? 4.629 27.531 -11.5 1 69.38 310 VAL A O 1
ATOM 2457 N N . LEU A 1 311 ? 3.783 27.016 -13.492 1 69.25 311 LEU A N 1
ATOM 2458 C CA . LEU A 1 311 ? 4.555 25.781 -13.5 1 69.25 311 LEU A CA 1
ATOM 2459 C C . LEU A 1 311 ? 6.051 26.078 -13.578 1 69.25 311 LEU A C 1
ATOM 2461 O O . LEU A 1 311 ? 6.848 25.438 -12.891 1 69.25 311 LEU A O 1
ATOM 2465 N N . ASP A 1 312 ? 6.387 27.078 -14.359 1 68.06 312 ASP A N 1
ATOM 2466 C CA . ASP A 1 312 ? 7.793 27.422 -14.484 1 68.06 312 ASP A CA 1
ATOM 2467 C C . ASP A 1 312 ? 8.328 28.016 -13.18 1 68.06 312 ASP A C 1
ATOM 2469 O O . ASP A 1 312 ? 9.477 27.766 -12.805 1 68.06 312 ASP A O 1
ATOM 2473 N N . HIS A 1 313 ? 7.508 28.703 -12.562 1 70.12 313 HIS A N 1
ATOM 2474 C CA . HIS A 1 313 ? 7.922 29.297 -11.297 1 70.12 313 HIS A CA 1
ATOM 2475 C C . HIS A 1 313 ? 8.188 28.203 -10.25 1 70.12 313 HIS A C 1
ATOM 2477 O O . HIS A 1 313 ? 9.211 28.25 -9.562 1 70.12 313 HIS A O 1
ATOM 2483 N N . PHE A 1 314 ? 7.324 27.328 -10.188 1 73 314 PHE A N 1
ATOM 2484 C CA . PHE A 1 314 ? 7.484 26.328 -9.125 1 73 314 PHE A CA 1
ATOM 2485 C C . PHE A 1 314 ? 8.57 25.328 -9.484 1 73 314 PHE A C 1
ATOM 2487 O O . PHE A 1 314 ? 9.203 24.75 -8.602 1 73 314 PHE A O 1
ATOM 2494 N N . GLU A 1 315 ? 8.734 25.188 -10.703 1 71.81 315 GLU A N 1
ATOM 2495 C CA . GLU A 1 315 ? 9.891 24.391 -11.086 1 71.81 315 GLU A CA 1
ATOM 2496 C C . GLU A 1 315 ? 11.195 25.062 -10.656 1 71.81 315 GLU A C 1
ATOM 2498 O O . GLU A 1 315 ? 12.125 24.406 -10.211 1 71.81 315 GLU A O 1
ATOM 2503 N N . TYR A 1 316 ? 11.211 26.359 -10.812 1 72.12 316 TYR A N 1
ATOM 2504 C CA . TYR A 1 316 ? 12.359 27.125 -10.359 1 72.12 316 TYR A CA 1
ATOM 2505 C C . TYR A 1 316 ? 12.484 27.094 -8.844 1 72.12 316 TYR A C 1
ATOM 2507 O O . TYR A 1 316 ? 13.578 26.953 -8.305 1 72.12 316 TYR A O 1
ATOM 2515 N N . TYR A 1 317 ? 11.375 27.156 -8.242 1 74.19 317 TYR A N 1
ATOM 2516 C CA . TYR A 1 317 ? 11.352 27.172 -6.781 1 74.19 317 TYR A CA 1
ATOM 2517 C C . TYR A 1 317 ? 11.914 25.875 -6.211 1 74.19 317 TYR A C 1
ATOM 2519 O O . TYR A 1 317 ? 12.742 25.906 -5.297 1 74.19 317 TYR A O 1
ATOM 2527 N N . TYR A 1 318 ? 11.586 24.797 -6.719 1 72.88 318 TYR A N 1
ATOM 2528 C CA . TYR A 1 318 ? 11.992 23.516 -6.145 1 72.88 318 TYR A CA 1
ATOM 2529 C C . TYR A 1 318 ? 13.398 23.141 -6.578 1 72.88 318 TYR A C 1
ATOM 2531 O O . TYR A 1 318 ? 14.016 22.25 -5.996 1 72.88 318 TYR A O 1
ATOM 2539 N N . ARG A 1 319 ? 13.828 23.859 -7.527 1 70.31 319 ARG A N 1
ATOM 2540 C CA . ARG A 1 319 ? 15.219 23.656 -7.922 1 70.31 319 ARG A CA 1
ATOM 2541 C C . ARG A 1 319 ? 16.172 24.375 -6.969 1 70.31 319 ARG A C 1
ATOM 2543 O O . ARG A 1 319 ? 17.312 23.938 -6.785 1 70.31 319 ARG A O 1
ATOM 2550 N N . HIS A 1 320 ? 15.609 25.375 -6.348 1 71.94 320 HIS A N 1
ATOM 2551 C CA . HIS A 1 320 ? 16.484 26.188 -5.516 1 71.94 320 HIS A CA 1
ATOM 2552 C C . HIS A 1 320 ? 16.234 25.938 -4.031 1 71.94 320 HIS A C 1
ATOM 2554 O O . HIS A 1 320 ? 17.062 26.266 -3.188 1 71.94 320 HIS A O 1
ATOM 2560 N N . ARG A 1 321 ? 15.102 25.484 -3.76 1 72.38 321 ARG A N 1
ATOM 2561 C CA . ARG A 1 321 ? 14.797 25.172 -2.371 1 72.38 321 ARG A CA 1
ATOM 2562 C C . ARG A 1 321 ? 14.531 23.672 -2.203 1 72.38 321 ARG A C 1
ATOM 2564 O O . ARG A 1 321 ? 14.039 23.016 -3.123 1 72.38 321 ARG A O 1
ATOM 2571 N N . SER A 1 322 ? 15.047 23.281 -1.034 1 72.25 322 SER A N 1
ATOM 2572 C CA . SER A 1 322 ? 14.836 21.859 -0.749 1 72.25 322 SER A CA 1
ATOM 2573 C C . SER A 1 322 ? 13.352 21.516 -0.695 1 72.25 322 SER A C 1
ATOM 2575 O O . SER A 1 322 ? 12.539 22.344 -0.271 1 72.25 322 SER A O 1
ATOM 2577 N N . VAL A 1 323 ? 13.008 20.469 -1.281 1 72 323 VAL A N 1
ATOM 2578 C CA . VAL A 1 323 ? 11.633 20 -1.328 1 72 323 VAL A CA 1
ATOM 2579 C C . VAL A 1 323 ? 11.211 19.484 0.047 1 72 323 VAL A C 1
ATOM 2581 O O . VAL A 1 323 ? 10.023 19.406 0.35 1 72 323 VAL A O 1
ATOM 2584 N N . PHE A 1 324 ? 12.305 19.188 0.854 1 73.62 324 PHE A N 1
ATOM 2585 C CA . PHE A 1 324 ? 11.984 18.703 2.193 1 73.62 324 PHE A CA 1
ATOM 2586 C C . PHE A 1 324 ? 11.602 19.859 3.107 1 73.62 324 PHE A C 1
ATOM 2588 O O . PHE A 1 324 ? 11.898 21.016 2.812 1 73.62 324 PHE A O 1
ATOM 2595 N N . ASP A 1 325 ? 10.781 19.547 4.105 1 67.19 325 ASP A N 1
ATOM 2596 C CA . ASP A 1 325 ? 10.359 20.578 5.055 1 67.19 325 ASP A CA 1
ATOM 2597 C C . ASP A 1 325 ? 11.547 21.141 5.832 1 67.19 325 ASP A C 1
ATOM 2599 O O . ASP A 1 325 ? 11.805 20.719 6.965 1 67.19 325 ASP A O 1
ATOM 2603 N N . GLU A 1 326 ? 12.211 21.953 5.113 1 76.19 326 GLU A N 1
ATOM 2604 C CA . GLU A 1 326 ? 13.398 22.578 5.684 1 76.19 326 GLU A CA 1
ATOM 2605 C C . GLU A 1 326 ? 13.078 23.281 7 1 76.19 326 GLU A C 1
ATOM 2607 O O . GLU A 1 326 ? 13.875 23.266 7.934 1 76.19 326 GLU A O 1
ATOM 2612 N N . ASP A 1 327 ? 11.852 23.844 7.086 1 69.62 327 ASP A N 1
ATOM 2613 C CA . ASP A 1 327 ? 11.484 24.594 8.289 1 69.62 327 ASP A CA 1
ATOM 2614 C C . ASP A 1 327 ? 11.367 23.672 9.492 1 69.62 327 ASP A C 1
ATOM 2616 O O . ASP A 1 327 ? 11.828 24 10.586 1 69.62 327 ASP A O 1
ATOM 2620 N N . ALA A 1 328 ? 10.883 22.578 9.258 1 73.25 328 ALA A N 1
ATOM 2621 C CA . ALA A 1 328 ? 10.727 21.625 10.367 1 73.25 328 ALA A CA 1
ATOM 2622 C C . ALA A 1 328 ? 12.078 21.062 10.805 1 73.25 328 ALA A C 1
ATOM 2624 O O . ALA A 1 328 ? 12.32 20.875 12 1 73.25 328 ALA A O 1
ATOM 2625 N N . ILE A 1 329 ? 12.961 20.938 9.883 1 77.56 329 ILE A N 1
ATOM 2626 C CA . ILE A 1 329 ? 14.266 20.375 10.188 1 77.56 329 ILE A CA 1
ATOM 2627 C C . ILE A 1 329 ? 15.125 21.406 10.906 1 77.56 329 ILE A C 1
ATOM 2629 O O . ILE A 1 329 ? 15.797 21.078 11.891 1 77.56 329 ILE A O 1
ATOM 2633 N N . LEU A 1 330 ? 15.016 22.578 10.398 1 78.81 330 LEU A N 1
ATOM 2634 C CA . LEU A 1 330 ? 15.844 23.625 10.984 1 78.81 330 LEU A CA 1
ATOM 2635 C C . LEU A 1 330 ? 15.336 24.016 12.367 1 78.81 330 LEU A C 1
ATOM 2637 O O . LEU A 1 330 ? 16.125 24.375 13.242 1 78.81 330 LEU A O 1
ATOM 2641 N N . LYS A 1 331 ? 14.039 23.859 12.523 1 74.62 331 LYS A N 1
ATOM 2642 C CA . LYS A 1 331 ? 13.477 24.203 13.82 1 74.62 331 LYS A CA 1
ATOM 2643 C C . LYS A 1 331 ? 13.898 23.203 14.891 1 74.62 331 LYS A C 1
ATOM 2645 O O . LYS A 1 331 ? 13.953 23.531 16.078 1 74.62 331 LYS A O 1
ATOM 2650 N N . ASN A 1 332 ? 14.328 22.078 14.422 1 75 332 ASN A N 1
ATOM 2651 C CA . ASN A 1 332 ? 14.719 21.031 15.367 1 75 332 ASN A CA 1
ATOM 2652 C C . ASN A 1 332 ? 16.219 21.094 15.672 1 75 332 ASN A C 1
ATOM 2654 O O . ASN A 1 332 ? 16.703 20.344 16.516 1 75 332 ASN A O 1
ATOM 2658 N N . LEU A 1 333 ? 16.859 22.031 15.086 1 78.44 333 LEU A N 1
ATOM 2659 C CA . LEU A 1 333 ? 18.281 22.188 15.344 1 78.44 333 LEU A CA 1
ATOM 2660 C C . LEU A 1 333 ? 18.547 23.297 16.359 1 78.44 333 LEU A C 1
ATOM 2662 O O . LEU A 1 333 ? 17.797 24.266 16.422 1 78.44 333 LEU A O 1
ATOM 2666 N N . PRO A 1 334 ? 19.594 22.953 17.188 1 78.31 334 PRO A N 1
ATOM 2667 C CA . PRO A 1 334 ? 20 24.062 18.047 1 78.31 334 PRO A CA 1
ATOM 2668 C C . PRO A 1 334 ? 20.375 25.312 17.266 1 78.31 334 PRO A C 1
ATOM 2670 O O . PRO A 1 334 ? 20.844 25.219 16.141 1 78.31 334 PRO A O 1
ATOM 2673 N N . THR A 1 335 ? 20.203 26.438 17.844 1 75.31 335 THR A N 1
ATOM 2674 C CA . THR A 1 335 ? 20.375 27.703 17.156 1 75.31 335 THR A CA 1
ATOM 2675 C C . THR A 1 335 ? 21.797 27.828 16.594 1 75.31 335 THR A C 1
ATOM 2677 O O . THR A 1 335 ? 21.984 28.328 15.477 1 75.31 335 THR A O 1
ATOM 2680 N N . GLY A 1 336 ? 22.797 27.422 17.375 1 72.19 336 GLY A N 1
ATOM 2681 C CA . GLY A 1 336 ? 24.156 27.484 16.875 1 72.19 336 GLY A CA 1
ATOM 2682 C C . GLY A 1 336 ? 24.391 26.609 15.648 1 72.19 336 GLY A C 1
ATOM 2683 O O . GLY A 1 336 ? 24.953 27.047 14.656 1 72.19 336 GLY A O 1
ATOM 2684 N N . MET A 1 337 ? 23.906 25.453 15.742 1 80.25 337 MET A N 1
ATOM 2685 C CA . MET A 1 337 ? 24.047 24.516 14.625 1 80.25 337 MET A CA 1
ATOM 2686 C C . MET A 1 337 ? 23.172 24.922 13.453 1 80.25 337 MET A C 1
ATOM 2688 O O . MET A 1 337 ? 23.531 24.719 12.297 1 80.25 337 MET A O 1
ATOM 2692 N N . ARG A 1 338 ? 22.031 25.375 13.711 1 81.88 338 ARG A N 1
ATOM 2693 C CA . ARG A 1 338 ? 21.125 25.859 12.68 1 81.88 338 ARG A CA 1
ATOM 2694 C C . ARG A 1 338 ? 21.781 26.938 11.828 1 81.88 338 ARG A C 1
ATOM 2696 O O . ARG A 1 338 ? 21.703 26.906 10.602 1 81.88 338 ARG A O 1
ATOM 2703 N N . ASN A 1 339 ? 22.453 27.859 12.5 1 78.94 339 ASN A N 1
ATOM 2704 C CA . ASN A 1 339 ? 23.125 28.953 11.789 1 78.94 339 ASN A CA 1
ATOM 2705 C C . ASN A 1 339 ? 24.266 28.422 10.922 1 78.94 339 ASN A C 1
ATOM 2707 O O . ASN A 1 339 ? 24.469 28.906 9.797 1 78.94 339 ASN A O 1
ATOM 2711 N N . ASP A 1 340 ? 24.906 27.469 11.406 1 79.69 340 ASP A N 1
ATOM 2712 C CA . ASP A 1 340 ? 26 26.875 10.633 1 79.69 340 ASP A CA 1
ATOM 2713 C C . ASP A 1 340 ? 25.469 26.156 9.398 1 79.69 340 ASP A C 1
ATOM 2715 O O . ASP A 1 340 ? 26.062 26.219 8.32 1 79.69 340 ASP A O 1
ATOM 2719 N N . VAL A 1 341 ? 24.406 25.453 9.602 1 84.94 341 VAL A N 1
ATOM 2720 C CA . VAL A 1 341 ? 23.812 24.703 8.5 1 84.94 341 VAL A CA 1
ATOM 2721 C C . VAL A 1 341 ? 23.312 25.672 7.434 1 84.94 341 VAL A C 1
ATOM 2723 O O . VAL A 1 341 ? 23.547 25.469 6.238 1 84.94 341 VAL A O 1
ATOM 2726 N N . VAL A 1 342 ? 22.609 26.719 7.832 1 84.5 342 VAL A N 1
ATOM 2727 C CA . VAL A 1 342 ? 22.047 27.672 6.891 1 84.5 342 VAL A CA 1
ATOM 2728 C C . VAL A 1 342 ? 23.172 28.406 6.145 1 84.5 342 VAL A C 1
ATOM 2730 O O . VAL A 1 342 ? 23.078 28.609 4.934 1 84.5 342 VAL A O 1
ATOM 2733 N N . HIS A 1 343 ? 24.203 28.734 6.855 1 80 343 HIS A N 1
ATOM 2734 C CA . HIS A 1 343 ? 25.312 29.453 6.223 1 80 343 HIS A CA 1
ATOM 2735 C C . HIS A 1 343 ? 26.047 28.562 5.227 1 80 343 HIS A C 1
ATOM 2737 O O . HIS A 1 343 ? 26.531 29.031 4.203 1 80 343 HIS A O 1
ATOM 2743 N N . HIS A 1 344 ? 26 27.406 5.57 1 82.06 344 HIS A N 1
ATOM 2744 C CA . HIS A 1 344 ? 26.688 26.484 4.672 1 82.06 344 HIS A CA 1
ATOM 2745 C C . HIS A 1 344 ? 25.828 26.172 3.453 1 82.06 344 HIS A C 1
ATOM 2747 O O . HIS A 1 344 ? 26.328 26.109 2.328 1 82.06 344 HIS A O 1
ATOM 2753 N N . VAL A 1 345 ? 24.562 25.875 3.613 1 80.88 345 VAL A N 1
ATOM 2754 C CA . VAL A 1 345 ? 23.656 25.469 2.543 1 80.88 345 VAL A CA 1
ATOM 2755 C C . VAL A 1 345 ? 23.375 26.656 1.616 1 80.88 345 VAL A C 1
ATOM 2757 O O . VAL A 1 345 ? 23.328 26.5 0.394 1 80.88 345 VAL A O 1
ATOM 2760 N N . LEU A 1 346 ? 23.203 27.844 2.172 1 80.44 346 LEU A N 1
ATOM 2761 C CA . LEU A 1 346 ? 22.844 29.016 1.376 1 80.44 346 LEU A CA 1
ATOM 2762 C C . LEU A 1 346 ? 24.031 29.969 1.236 1 80.44 346 LEU A C 1
ATOM 2764 O O . LEU A 1 346 ? 23.859 31.172 1.104 1 80.44 346 LEU A O 1
ATOM 2768 N N . GLN A 1 347 ? 25.188 29.391 1.352 1 78.12 347 GLN A N 1
ATOM 2769 C CA . GLN A 1 347 ? 26.391 30.203 1.284 1 78.12 347 GLN A CA 1
ATOM 2770 C C . GLN A 1 347 ? 26.438 31.016 -0.013 1 78.12 347 GLN A C 1
ATOM 2772 O O . GLN A 1 347 ? 26.781 32.188 -0.005 1 78.12 347 GLN A O 1
ATOM 2777 N N . LYS A 1 348 ? 25.984 30.469 -1.091 1 76.19 348 LYS A N 1
ATOM 2778 C CA . LYS A 1 348 ? 26.047 31.125 -2.389 1 76.19 348 LYS A CA 1
ATOM 2779 C C . LYS A 1 348 ? 25.031 32.25 -2.475 1 76.19 348 LYS A C 1
ATOM 2781 O O . LYS A 1 348 ? 25.312 33.312 -3.031 1 76.19 348 LYS A O 1
ATOM 2786 N N . THR A 1 349 ? 23.891 32.062 -1.938 1 80.88 349 THR A N 1
ATOM 2787 C CA . THR A 1 349 ? 22.844 33.062 -1.951 1 80.88 349 THR A CA 1
ATOM 2788 C C . THR A 1 349 ? 23.219 34.25 -1.032 1 80.88 349 THR A C 1
ATOM 2790 O O . THR A 1 349 ? 23 35.406 -1.372 1 80.88 349 THR A O 1
ATOM 2793 N N . ILE A 1 350 ? 23.859 33.875 0.087 1 82 350 ILE A N 1
ATOM 2794 C CA . ILE A 1 350 ? 24.25 34.906 1.056 1 82 350 ILE A CA 1
ATOM 2795 C C . ILE A 1 350 ? 25.391 35.75 0.493 1 82 350 ILE A C 1
ATOM 2797 O O . ILE A 1 350 ? 25.406 36.969 0.667 1 82 350 ILE A O 1
ATOM 2801 N N . ALA A 1 351 ? 26.188 35.094 -0.215 1 78 351 ALA A N 1
ATOM 2802 C CA . ALA A 1 351 ? 27.344 35.812 -0.756 1 78 351 ALA A CA 1
ATOM 2803 C C . ALA A 1 351 ? 26.938 36.719 -1.897 1 78 351 ALA A C 1
ATOM 2805 O O . ALA A 1 351 ? 27.594 37.75 -2.158 1 78 351 ALA A O 1
ATOM 2806 N N . ARG A 1 352 ? 25.828 36.438 -2.559 1 79.12 352 ARG A N 1
ATOM 2807 C CA . ARG A 1 352 ? 25.406 37.219 -3.721 1 79.12 352 ARG A CA 1
ATOM 2808 C C . ARG A 1 352 ? 24.594 38.438 -3.299 1 79.12 352 ARG A C 1
ATOM 2810 O O . ARG A 1 352 ? 24.484 39.406 -4.059 1 79.12 352 ARG A O 1
ATOM 2817 N N . ILE A 1 353 ? 24.062 38.344 -2.133 1 80.31 353 ILE A N 1
ATOM 2818 C CA . ILE A 1 353 ? 23.297 39.469 -1.633 1 80.31 353 ILE A CA 1
ATOM 2819 C C . ILE A 1 353 ? 24.172 40.375 -0.757 1 80.31 353 ILE A C 1
ATOM 2821 O O . ILE A 1 353 ? 24.609 39.938 0.316 1 80.31 353 ILE A O 1
ATOM 2825 N N . ASP A 1 354 ? 24.453 41.594 -1.182 1 71.56 354 ASP A N 1
ATOM 2826 C CA . ASP A 1 354 ? 25.359 42.5 -0.509 1 71.56 354 ASP A CA 1
ATOM 2827 C C . ASP A 1 354 ? 24.891 42.812 0.913 1 71.56 354 ASP A C 1
ATOM 2829 O O . ASP A 1 354 ? 25.719 42.938 1.828 1 71.56 354 ASP A O 1
ATOM 2833 N N . LEU A 1 355 ? 23.656 42.875 1.104 1 72.69 355 LEU A N 1
ATOM 2834 C CA . LEU A 1 355 ? 23.109 43.188 2.422 1 72.69 355 LEU A CA 1
ATOM 2835 C C . LEU A 1 355 ? 23.469 42.094 3.426 1 72.69 355 LEU A C 1
ATOM 2837 O O . LEU A 1 355 ? 23.734 42.375 4.594 1 72.69 355 LEU A O 1
ATOM 2841 N N . LEU A 1 356 ? 23.438 40.969 2.971 1 78.25 356 LEU A N 1
ATOM 2842 C CA . LEU A 1 356 ? 23.641 39.844 3.879 1 78.25 356 LEU A CA 1
ATOM 2843 C C . LEU A 1 356 ? 25.125 39.562 4.074 1 78.25 356 LEU A C 1
ATOM 2845 O O . LEU A 1 356 ? 25.531 39 5.102 1 78.25 356 LEU A O 1
ATOM 2849 N N . SER A 1 357 ? 25.891 39.969 3.107 1 69.25 357 SER A N 1
ATOM 2850 C CA . SER A 1 357 ? 27.312 39.719 3.193 1 69.25 357 SER A CA 1
ATOM 2851 C C . SER A 1 357 ? 28.016 40.75 4.055 1 69.25 357 SER A C 1
ATOM 2853 O O . SER A 1 357 ? 29.125 40.531 4.551 1 69.25 357 SER A O 1
ATOM 2855 N N . SER A 1 358 ? 27.344 41.969 4.273 1 61.19 358 SER A N 1
ATOM 2856 C CA . SER A 1 358 ? 27.984 43.125 4.867 1 61.19 358 SER A CA 1
ATOM 2857 C C . SER A 1 358 ? 27.984 43.031 6.391 1 61.19 358 SER A C 1
ATOM 2859 O O . SER A 1 358 ? 27.688 44.031 7.074 1 61.19 358 SER A O 1
ATOM 2861 N N . GLY A 1 359 ? 28.516 42.062 7 1 60.94 359 GLY A N 1
ATOM 2862 C CA . GLY A 1 359 ? 28.984 42.094 8.375 1 60.94 359 GLY A CA 1
ATOM 2863 C C . GLY A 1 359 ? 27.859 42 9.391 1 60.94 359 GLY A C 1
ATOM 2864 O O . GLY A 1 359 ? 27.969 42.531 10.5 1 60.94 359 GLY A O 1
ATOM 2865 N N . HIS A 1 360 ? 26.672 41.594 9.039 1 66.75 360 HIS A N 1
ATOM 2866 C CA . HIS A 1 360 ? 25.609 41.469 10.031 1 66.75 360 HIS A CA 1
ATOM 2867 C C . HIS A 1 360 ? 25.797 40.219 10.867 1 66.75 360 HIS A C 1
ATOM 2869 O O . HIS A 1 360 ? 26.609 39.344 10.523 1 66.75 360 HIS A O 1
ATOM 2875 N N . HIS A 1 361 ? 25.094 40.312 11.969 1 68.5 361 HIS A N 1
ATOM 2876 C CA . HIS A 1 361 ? 25.172 39.156 12.883 1 68.5 361 HIS A CA 1
ATOM 2877 C C . HIS A 1 361 ? 24.688 37.906 12.211 1 68.5 361 HIS A C 1
ATOM 2879 O O . HIS A 1 361 ? 23.781 37.938 11.375 1 68.5 361 HIS A O 1
ATOM 2885 N N . GLU A 1 362 ? 25.266 36.844 12.5 1 73 362 GLU A N 1
ATOM 2886 C CA . GLU A 1 362 ? 25.016 35.531 11.875 1 73 362 GLU A CA 1
ATOM 2887 C C . GLU A 1 362 ? 23.562 35.094 12.078 1 73 362 GLU A C 1
ATOM 2889 O O . GLU A 1 362 ? 22.969 34.5 11.18 1 73 362 GLU A O 1
ATOM 2894 N N . GLY A 1 363 ? 23.016 35.312 13.211 1 72.94 363 GLY A N 1
ATOM 2895 C CA . GLY A 1 363 ? 21.641 34.906 13.469 1 72.94 363 GLY A CA 1
ATOM 2896 C C . GLY A 1 363 ? 20.625 35.625 12.578 1 72.94 363 GLY A C 1
ATOM 2897 O O . GLY A 1 363 ? 19.688 35 12.094 1 72.94 363 GLY A O 1
ATOM 2898 N N . LEU A 1 364 ? 20.875 36.844 12.32 1 74.44 364 LEU A N 1
ATOM 2899 C CA . LEU A 1 364 ? 19.984 37.594 11.469 1 74.44 364 LEU A CA 1
ATOM 2900 C C . LEU A 1 364 ? 20.094 37.156 10.016 1 74.44 364 LEU A C 1
ATOM 2902 O O . LEU A 1 364 ? 19.078 37.031 9.312 1 74.44 364 LEU A O 1
ATOM 2906 N N . VAL A 1 365 ? 21.312 36.969 9.68 1 79.25 365 VAL A N 1
ATOM 2907 C CA . VAL A 1 365 ? 21.531 36.531 8.305 1 79.25 365 VAL A CA 1
ATOM 2908 C C . VAL A 1 365 ? 20.875 35.188 8.07 1 79.25 365 VAL A C 1
ATOM 2910 O O . VAL A 1 365 ? 20.266 34.969 7.02 1 79.25 365 VAL A O 1
ATOM 2913 N N . SER A 1 366 ? 21.016 34.406 9.07 1 79.88 366 SER A N 1
ATOM 2914 C CA . SER A 1 366 ? 20.422 33.062 8.93 1 79.88 366 SER A CA 1
ATOM 2915 C C . SER A 1 366 ? 18.891 33.156 8.867 1 79.88 366 SER A C 1
ATOM 2917 O O . SER A 1 366 ? 18.266 32.469 8.07 1 79.88 366 SER A O 1
ATOM 2919 N N . ASP A 1 367 ? 18.281 33.938 9.594 1 76.62 367 ASP A N 1
ATOM 2920 C CA . ASP A 1 367 ? 16.828 34.094 9.609 1 76.62 367 ASP A CA 1
ATOM 2921 C C . ASP A 1 367 ? 16.312 34.719 8.312 1 76.62 367 ASP A C 1
ATOM 2923 O O . ASP A 1 367 ? 15.273 34.312 7.789 1 76.62 367 ASP A O 1
ATOM 2927 N N . LEU A 1 368 ? 17.062 35.625 7.844 1 78.62 368 LEU A N 1
ATOM 2928 C CA . LEU A 1 368 ? 16.656 36.281 6.602 1 78.62 368 LEU A CA 1
ATOM 2929 C C . LEU A 1 368 ? 16.844 35.344 5.414 1 78.62 368 LEU A C 1
ATOM 2931 O O . LEU A 1 368 ? 16.016 35.344 4.492 1 78.62 368 LEU A O 1
ATOM 2935 N N . ALA A 1 369 ? 17.891 34.688 5.52 1 80.94 369 ALA A N 1
ATOM 2936 C CA . ALA A 1 369 ? 18.172 33.781 4.414 1 80.94 369 ALA A CA 1
ATOM 2937 C C . ALA A 1 369 ? 17.109 32.688 4.309 1 80.94 369 ALA A C 1
ATOM 2939 O O . ALA A 1 369 ? 16.766 32.281 3.205 1 80.94 369 ALA A O 1
ATOM 2940 N N . VAL A 1 370 ? 16.688 32.25 5.441 1 79.75 370 VAL A N 1
ATOM 2941 C CA . VAL A 1 370 ? 15.664 31.203 5.445 1 79.75 370 VAL A CA 1
ATOM 2942 C C . VAL A 1 370 ? 14.328 31.797 5 1 79.75 370 VAL A C 1
ATOM 2944 O O . VAL A 1 370 ? 13.539 31.125 4.332 1 79.75 370 VAL A O 1
ATOM 2947 N N . ALA A 1 371 ? 14.117 33 5.27 1 76.81 371 ALA A N 1
ATOM 2948 C CA . ALA A 1 371 ? 12.852 33.656 4.949 1 76.81 371 ALA A CA 1
ATOM 2949 C C . ALA A 1 371 ? 12.805 34.062 3.48 1 76.81 371 ALA A C 1
ATOM 2951 O O . ALA A 1 371 ? 11.727 34.25 2.922 1 76.81 371 ALA A O 1
ATOM 2952 N N . LEU A 1 372 ? 13.977 34.125 2.848 1 81.56 372 LEU A N 1
ATOM 2953 C CA . LEU A 1 372 ? 14.023 34.531 1.442 1 81.56 372 LEU A CA 1
ATOM 2954 C C . LEU A 1 372 ? 13.461 33.438 0.551 1 81.56 372 LEU A C 1
ATOM 2956 O O . LEU A 1 372 ? 13.727 32.25 0.773 1 81.56 372 LEU A O 1
ATOM 2960 N N . GLN A 1 373 ? 12.578 33.781 -0.356 1 78.69 373 GLN A N 1
ATOM 2961 C CA . GLN A 1 373 ? 11.977 32.844 -1.304 1 78.69 373 GLN A CA 1
ATOM 2962 C C . GLN A 1 373 ? 12.375 33.188 -2.736 1 78.69 373 GLN A C 1
ATOM 2964 O O . GLN A 1 373 ? 12.227 34.312 -3.178 1 78.69 373 GLN A O 1
ATOM 2969 N N . PRO A 1 374 ? 12.93 32.188 -3.373 1 77.38 374 PRO A N 1
ATOM 2970 C CA . PRO A 1 374 ? 13.32 32.438 -4.762 1 77.38 374 PRO A CA 1
ATOM 2971 C C . PRO A 1 374 ? 12.117 32.5 -5.703 1 77.38 374 PRO A C 1
ATOM 2973 O O . PRO A 1 374 ? 11.125 31.812 -5.5 1 77.38 374 PRO A O 1
ATOM 2976 N N . PHE A 1 375 ? 12.062 33.312 -6.621 1 74.88 375 PHE A N 1
ATOM 2977 C CA . PHE A 1 375 ? 11.008 33.375 -7.633 1 74.88 375 PHE A CA 1
ATOM 2978 C C . PHE A 1 375 ? 11.594 33.719 -9 1 74.88 375 PHE A C 1
ATOM 2980 O O . PHE A 1 375 ? 12.664 34.312 -9.094 1 74.88 375 PHE A O 1
ATOM 2987 N N . PHE A 1 376 ? 10.977 33.219 -10.07 1 71.12 376 PHE A N 1
ATOM 2988 C CA . PHE A 1 376 ? 11.414 33.312 -11.461 1 71.12 376 PHE A CA 1
ATOM 2989 C C . PHE A 1 376 ? 10.469 34.219 -12.266 1 71.12 376 PHE A C 1
ATOM 2991 O O . PHE A 1 376 ? 9.25 34.125 -12.094 1 71.12 376 PHE A O 1
ATOM 2998 N N . CYS A 1 377 ? 11.086 35.281 -12.867 1 64.62 377 CYS A N 1
ATOM 2999 C CA . CYS A 1 377 ? 10.305 36.156 -13.742 1 64.62 377 CYS A CA 1
ATOM 3000 C C . CYS A 1 377 ? 10.82 36.062 -15.18 1 64.62 377 CYS A C 1
ATOM 3002 O O . CYS A 1 377 ? 12.023 35.906 -15.406 1 64.62 377 CYS A O 1
ATOM 3004 N N . VAL A 1 378 ? 9.859 36.031 -16.078 1 62 378 VAL A N 1
ATOM 3005 C CA . VAL A 1 378 ? 10.211 36 -17.5 1 62 378 VAL A CA 1
ATOM 3006 C C . VAL A 1 378 ? 10.219 37.406 -18.062 1 62 378 VAL A C 1
ATOM 3008 O O . VAL A 1 378 ? 9.859 38.375 -17.359 1 62 378 VAL A O 1
ATOM 3011 N N . GLN A 1 379 ? 10.719 37.5 -19.266 1 58.91 379 GLN A N 1
ATOM 3012 C CA . GLN A 1 379 ? 10.828 38.812 -19.922 1 58.91 379 GLN A CA 1
ATOM 3013 C C . GLN A 1 379 ? 9.461 39.469 -20.062 1 58.91 379 GLN A C 1
ATOM 3015 O O . GLN A 1 379 ? 8.477 38.812 -20.391 1 58.91 379 GLN A O 1
ATOM 3020 N N . ASP A 1 380 ? 9.312 40.656 -19.609 1 55.19 380 ASP A N 1
ATOM 3021 C CA . ASP A 1 380 ? 8.141 41.5 -19.75 1 55.19 380 ASP A CA 1
ATOM 3022 C C . ASP A 1 380 ? 7.129 41.25 -18.641 1 55.19 380 ASP A C 1
ATOM 3024 O O . ASP A 1 380 ? 6.016 41.75 -18.656 1 55.19 380 ASP A O 1
ATOM 3028 N N . ASP A 1 381 ? 7.668 40.375 -17.688 1 63.81 381 ASP A N 1
ATOM 3029 C CA . ASP A 1 381 ? 6.816 40.156 -16.516 1 63.81 381 ASP A CA 1
ATOM 3030 C C . ASP A 1 381 ? 7.066 41.25 -15.461 1 63.81 381 ASP A C 1
ATOM 3032 O O . ASP A 1 381 ? 8.203 41.656 -15.258 1 63.81 381 ASP A O 1
ATOM 3036 N N . ALA A 1 382 ? 5.898 41.719 -15.023 1 59.53 382 ALA A N 1
ATOM 3037 C CA . ALA A 1 382 ? 6.055 42.719 -13.953 1 59.53 382 ALA A CA 1
ATOM 3038 C C . ALA A 1 382 ? 6.254 42.031 -12.602 1 59.53 382 ALA A C 1
ATOM 3040 O O . ALA A 1 382 ? 5.543 41.094 -12.266 1 59.53 382 ALA A O 1
ATOM 3041 N N . VAL A 1 383 ? 7.293 42.375 -11.914 1 68.81 383 VAL A N 1
ATOM 3042 C CA . VAL A 1 383 ? 7.527 41.875 -10.562 1 68.81 383 VAL A CA 1
ATOM 3043 C C . VAL A 1 383 ? 6.496 42.469 -9.602 1 68.81 383 VAL A C 1
ATOM 3045 O O . VAL A 1 383 ? 5.922 41.75 -8.781 1 68.81 383 VAL A O 1
ATOM 3048 N N . TYR A 1 384 ? 6.449 43.719 -9.672 1 60.81 384 TYR A N 1
ATOM 3049 C CA . TYR A 1 384 ? 5.391 44.406 -8.953 1 60.81 384 TYR A CA 1
ATOM 3050 C C . TYR A 1 384 ? 4.844 45.594 -9.766 1 60.81 384 TYR A C 1
ATOM 3052 O O . TYR A 1 384 ? 5.5 46.062 -10.695 1 60.81 384 TYR A O 1
ATOM 3060 N N . ALA A 1 385 ? 3.506 45.844 -9.602 1 54.69 385 ALA A N 1
ATOM 3061 C CA . ALA A 1 385 ? 2.865 46.969 -10.289 1 54.69 385 ALA A CA 1
ATOM 3062 C C . ALA A 1 385 ? 2.74 48.188 -9.375 1 54.69 385 ALA A C 1
ATOM 3064 O O . ALA A 1 385 ? 2.746 48.031 -8.148 1 54.69 385 ALA A O 1
ATOM 3065 N N . GLU A 1 386 ? 2.799 49.25 -10.055 1 51.19 386 GLU A N 1
ATOM 3066 C CA . GLU A 1 386 ? 2.662 50.5 -9.312 1 51.19 386 GLU A CA 1
ATOM 3067 C C . GLU A 1 386 ? 1.357 50.531 -8.523 1 51.19 386 GLU A C 1
ATOM 3069 O O . GLU A 1 386 ? 0.312 50.125 -9.023 1 51.19 386 GLU A O 1
ATOM 3074 N N . GLN A 1 387 ? 1.419 50.719 -7.23 1 43.31 387 GLN A N 1
ATOM 3075 C CA . GLN A 1 387 ? 0.283 50.844 -6.324 1 43.31 387 GLN A CA 1
ATOM 3076 C C . GLN A 1 387 ? -0.138 49.5 -5.758 1 43.31 387 GLN A C 1
ATOM 3078 O O . GLN A 1 387 ? -1.188 49.375 -5.121 1 43.31 387 GLN A O 1
ATOM 3083 N N . ASP A 1 388 ? 0.885 48.625 -5.984 1 52.72 388 ASP A N 1
ATOM 3084 C CA . ASP A 1 388 ? 0.655 47.344 -5.332 1 52.72 388 ASP A CA 1
ATOM 3085 C C . ASP A 1 388 ? 1.029 47.406 -3.854 1 52.72 388 ASP A C 1
ATOM 3087 O O . ASP A 1 388 ? 1.81 48.25 -3.438 1 52.72 388 ASP A O 1
ATOM 3091 N N . ILE A 1 389 ? 0.351 46.469 -3.078 1 47.38 389 ILE A N 1
ATOM 3092 C CA . ILE A 1 389 ? 0.705 46.406 -1.665 1 47.38 389 ILE A CA 1
ATOM 3093 C C . ILE A 1 389 ? 2.15 45.938 -1.519 1 47.38 389 ILE A C 1
ATOM 3095 O O . ILE A 1 389 ? 2.555 44.938 -2.152 1 47.38 389 ILE A O 1
ATOM 3099 N N . ALA A 1 390 ? 2.902 46.75 -0.837 1 48.75 390 ALA A N 1
ATOM 3100 C CA . ALA A 1 390 ? 4.309 46.406 -0.641 1 48.75 390 ALA A CA 1
ATOM 3101 C C . ALA A 1 390 ? 4.469 45.375 0.468 1 48.75 390 ALA A C 1
ATOM 3103 O O . ALA A 1 390 ? 4.465 45.719 1.652 1 48.75 390 ALA A O 1
ATOM 3104 N N . VAL A 1 391 ? 4.414 44.156 0.132 1 53.97 391 VAL A N 1
ATOM 3105 C CA . VAL A 1 391 ? 4.5 43.125 1.136 1 53.97 391 VAL A CA 1
ATOM 3106 C C . VAL A 1 391 ? 5.859 42.406 1.044 1 53.97 391 VAL A C 1
ATOM 3108 O O . VAL A 1 391 ? 6.273 41.719 1.973 1 53.97 391 VAL A O 1
ATOM 3111 N N . HIS A 1 392 ? 6.602 42.75 0.038 1 67 392 HIS A N 1
ATOM 3112 C CA . HIS A 1 392 ? 7.832 42 -0.164 1 67 392 HIS A CA 1
ATOM 3113 C C . HIS A 1 392 ? 9 42.906 -0.499 1 67 392 HIS A C 1
ATOM 3115 O O . HIS A 1 392 ? 8.797 44 -1.025 1 67 392 HIS A O 1
ATOM 3121 N N . VAL A 1 393 ? 10.133 42.438 0.042 1 70.31 393 VAL A N 1
ATOM 3122 C CA . VAL A 1 393 ? 11.383 43.031 -0.399 1 70.31 393 VAL A CA 1
ATOM 3123 C C . VAL A 1 393 ? 12.07 42.125 -1.41 1 70.31 393 VAL A C 1
ATOM 3125 O O . VAL A 1 393 ? 12.062 40.875 -1.248 1 70.31 393 VAL A O 1
ATOM 3128 N N . PHE A 1 394 ? 12.469 42.781 -2.555 1 76.25 394 PHE A N 1
ATOM 3129 C CA . PHE A 1 394 ? 13.023 41.969 -3.633 1 76.25 394 PHE A CA 1
ATOM 3130 C C . PHE A 1 394 ? 14.523 42.188 -3.773 1 76.25 394 PHE A C 1
ATOM 3132 O O . PHE A 1 394 ? 14.992 43.344 -3.643 1 76.25 394 PHE A O 1
ATOM 3139 N N . PHE A 1 395 ? 15.273 41.094 -3.857 1 76.5 395 PHE A N 1
ATOM 3140 C CA . PHE A 1 395 ? 16.703 41.125 -4.164 1 76.5 395 PHE A CA 1
ATOM 3141 C C . PHE A 1 395 ? 16.969 40.531 -5.543 1 76.5 395 PHE A C 1
ATOM 3143 O O . PHE A 1 395 ? 16.578 39.375 -5.816 1 76.5 395 PHE A O 1
ATOM 3150 N N . LEU A 1 396 ? 17.438 41.312 -6.461 1 76.06 396 LEU A N 1
ATOM 3151 C CA . LEU A 1 396 ? 17.75 40.844 -7.809 1 76.06 396 LEU A CA 1
ATOM 3152 C C . LEU A 1 396 ? 19.094 40.094 -7.848 1 76.06 396 LEU A C 1
ATOM 3154 O O . LEU A 1 396 ? 20.125 40.719 -7.574 1 76.06 396 LEU A O 1
ATOM 3158 N N . LEU A 1 397 ? 18.984 38.938 -7.996 1 75.19 397 LEU A N 1
ATOM 3159 C CA . LEU A 1 397 ? 20.203 38.125 -8.016 1 75.19 397 LEU A CA 1
ATOM 3160 C C . LEU A 1 397 ? 20.766 38.031 -9.43 1 75.19 397 LEU A C 1
ATOM 3162 O O . LEU A 1 397 ? 21.953 38.281 -9.656 1 75.19 397 LEU A O 1
ATOM 3166 N N . LYS A 1 398 ? 19.797 37.562 -10.312 1 72.38 398 LYS A N 1
ATOM 3167 C CA . LYS A 1 398 ? 20.203 37.406 -11.711 1 72.38 398 LYS A CA 1
ATOM 3168 C C . LYS A 1 398 ? 19.203 38.062 -12.648 1 72.38 398 LYS A C 1
ATOM 3170 O O . LYS A 1 398 ? 17.984 37.938 -12.453 1 72.38 398 LYS A O 1
ATOM 3175 N N . GLY A 1 399 ? 19.641 38.875 -13.617 1 72.12 399 GLY A N 1
ATOM 3176 C CA . GLY A 1 399 ? 18.781 39.5 -14.609 1 72.12 399 GLY A CA 1
ATOM 3177 C C . GLY A 1 399 ? 18.797 41 -14.547 1 72.12 399 GLY A C 1
ATOM 3178 O O . GLY A 1 399 ? 19.5 41.594 -13.719 1 72.12 399 GLY A O 1
ATOM 3179 N N . LYS A 1 400 ? 18.312 41.562 -15.656 1 67.69 400 LYS A N 1
ATOM 3180 C CA . LYS A 1 400 ? 18.234 43 -15.734 1 67.69 400 LYS A CA 1
ATOM 3181 C C . LYS A 1 400 ? 16.781 43.5 -15.773 1 67.69 400 LYS A C 1
ATOM 3183 O O . LYS A 1 400 ? 15.906 42.781 -16.266 1 67.69 400 LYS A O 1
ATOM 3188 N N . THR A 1 401 ? 16.562 44.438 -14.938 1 65.94 401 THR A N 1
ATOM 3189 C CA . THR A 1 401 ? 15.25 45.062 -14.984 1 65.94 401 THR A CA 1
ATOM 3190 C C . THR A 1 401 ? 15.281 46.312 -15.891 1 65.94 401 THR A C 1
ATOM 3192 O O . THR A 1 401 ? 16.359 46.781 -16.266 1 65.94 401 THR A O 1
ATOM 3195 N N . TRP A 1 402 ? 14.141 46.719 -16.359 1 58.41 402 TRP A N 1
ATOM 3196 C CA . TRP A 1 402 ? 14.086 47.875 -17.234 1 58.41 402 TRP A CA 1
ATOM 3197 C C . TRP A 1 402 ? 14.688 49.094 -16.531 1 58.41 402 TRP A C 1
ATOM 3199 O O . TRP A 1 402 ? 14.367 49.375 -15.375 1 58.41 402 TRP A O 1
ATOM 3209 N N . PRO A 1 403 ? 15.836 49.656 -17.031 1 52.31 403 PRO A N 1
ATOM 3210 C CA . PRO A 1 403 ? 16.594 50.75 -16.422 1 52.31 403 PRO A CA 1
ATOM 3211 C C . PRO A 1 403 ? 15.711 51.906 -15.938 1 52.31 403 PRO A C 1
ATOM 3213 O O . PRO A 1 403 ? 16.031 52.562 -14.945 1 52.31 403 PRO A O 1
ATOM 3216 N N . GLU A 1 404 ? 14.719 52.281 -16.688 1 49.28 404 GLU A N 1
ATOM 3217 C CA . GLU A 1 404 ? 13.945 53.438 -16.297 1 49.28 404 GLU A CA 1
ATOM 3218 C C . GLU A 1 404 ? 13.344 53.281 -14.906 1 49.28 404 GLU A C 1
ATOM 3220 O O . GLU A 1 404 ? 13.203 54.25 -14.164 1 49.28 404 GLU A O 1
ATOM 3225 N N . LEU A 1 405 ? 13.07 52.156 -14.602 1 49.34 405 LEU A N 1
ATOM 3226 C CA . LEU A 1 405 ? 12.383 51.906 -13.336 1 49.34 405 LEU A CA 1
ATOM 3227 C C . LEU A 1 405 ? 13.352 52 -12.164 1 49.34 405 LEU A C 1
ATOM 3229 O O . LEU A 1 405 ? 12.977 52.5 -11.094 1 49.34 405 LEU A O 1
ATOM 3233 N N . ILE A 1 406 ? 14.602 51.594 -12.367 1 50.12 406 ILE A N 1
ATOM 3234 C CA . ILE A 1 406 ? 15.594 51.625 -11.297 1 50.12 406 ILE A CA 1
ATOM 3235 C C . ILE A 1 406 ? 15.891 53.062 -10.914 1 50.12 406 ILE A C 1
ATOM 3237 O O . ILE A 1 406 ? 16.016 53.406 -9.734 1 50.12 406 ILE A O 1
ATOM 3241 N N . ALA A 1 407 ? 15.914 53.906 -11.906 1 48.62 407 ALA A N 1
ATOM 3242 C CA . ALA A 1 407 ? 16.172 55.312 -11.617 1 48.62 407 ALA A CA 1
ATOM 3243 C C . ALA A 1 407 ? 15.086 55.875 -10.727 1 48.62 407 ALA A C 1
ATOM 3245 O O . ALA A 1 407 ? 15.383 56.656 -9.805 1 48.62 407 ALA A O 1
ATOM 3246 N N . ARG A 1 408 ? 13.93 55.5 -10.984 1 46.09 408 ARG A N 1
ATOM 3247 C CA . ARG A 1 408 ? 12.828 56.062 -10.219 1 46.09 408 ARG A CA 1
ATOM 3248 C C . ARG A 1 408 ? 12.797 55.5 -8.805 1 46.09 408 ARG A C 1
ATOM 3250 O O . ARG A 1 408 ? 12.5 56.219 -7.844 1 46.09 408 ARG A O 1
ATOM 3257 N N . PHE A 1 409 ? 13.078 54.312 -8.664 1 50.84 409 PHE A N 1
ATOM 3258 C CA . PHE A 1 409 ? 13.07 53.656 -7.352 1 50.84 409 PHE A CA 1
ATOM 3259 C C . PHE A 1 409 ? 14.203 54.188 -6.48 1 50.84 409 PHE A C 1
ATOM 3261 O O . PHE A 1 409 ? 14.023 54.406 -5.277 1 50.84 409 PHE A O 1
ATOM 3268 N N . VAL A 1 410 ? 15.383 54.406 -7.082 1 49.72 410 VAL A N 1
ATOM 3269 C CA . VAL A 1 410 ? 16.531 54.906 -6.332 1 49.72 410 VAL A CA 1
ATOM 3270 C C . VAL A 1 410 ? 16.219 56.281 -5.777 1 49.72 410 VAL A C 1
ATOM 3272 O O . VAL A 1 410 ? 16.562 56.594 -4.633 1 49.72 410 VAL A O 1
ATOM 3275 N N . VAL A 1 411 ? 15.539 57.062 -6.539 1 45.91 411 VAL A N 1
ATOM 3276 C CA . VAL A 1 411 ? 15.281 58.406 -6.105 1 45.91 411 VAL A CA 1
ATOM 3277 C C . VAL A 1 411 ? 14.32 58.406 -4.922 1 45.91 411 VAL A C 1
ATOM 3279 O O . VAL A 1 411 ? 14.555 59.094 -3.926 1 45.91 411 VAL A O 1
ATOM 3282 N N . GLU A 1 412 ? 13.297 57.625 -5 1 44.72 412 GLU A N 1
ATOM 3283 C CA . GLU A 1 412 ? 12.297 57.688 -3.936 1 44.72 412 GLU A CA 1
ATOM 3284 C C . GLU A 1 412 ? 12.797 56.969 -2.684 1 44.72 412 GLU A C 1
ATOM 3286 O O . GLU A 1 412 ? 12.586 57.438 -1.565 1 44.72 412 GLU A O 1
ATOM 3291 N N . ALA A 1 413 ? 13.484 55.812 -2.799 1 47.25 413 ALA A N 1
ATOM 3292 C CA . ALA A 1 413 ? 14.055 55.094 -1.659 1 47.25 413 ALA A CA 1
ATOM 3293 C C . ALA A 1 413 ? 15.172 55.906 -1.006 1 47.25 413 ALA A C 1
ATOM 3295 O O . ALA A 1 413 ? 15.312 55.906 0.22 1 47.25 413 ALA A O 1
ATOM 3296 N N . THR A 1 414 ? 16.016 56.625 -1.827 1 48.06 414 THR A N 1
ATOM 3297 C CA . THR A 1 414 ? 17.078 57.469 -1.278 1 48.06 414 THR A CA 1
ATOM 3298 C C . THR A 1 414 ? 16.5 58.594 -0.466 1 48.06 414 THR A C 1
ATOM 3300 O O . THR A 1 414 ? 17.062 59 0.56 1 48.06 414 THR A O 1
ATOM 3303 N N . VAL A 1 415 ? 15.406 59.125 -0.885 1 45.69 415 VAL A N 1
ATOM 3304 C CA . VAL A 1 415 ? 14.828 60.219 -0.113 1 45.69 415 VAL A CA 1
ATOM 3305 C C . VAL A 1 415 ? 14.367 59.719 1.25 1 45.69 415 VAL A C 1
ATOM 3307 O O . VAL A 1 415 ? 14.594 60.375 2.273 1 45.69 415 VAL A O 1
ATOM 3310 N N . GLN A 1 416 ? 13.789 58.531 1.298 1 43.56 416 GLN A N 1
ATOM 3311 C CA . GLN A 1 416 ? 13.336 58.031 2.588 1 43.56 416 GLN A CA 1
ATOM 3312 C C . GLN A 1 416 ? 14.5 57.438 3.379 1 43.56 416 GLN A C 1
ATOM 3314 O O . GLN A 1 416 ? 14.547 57.531 4.605 1 43.56 416 GLN A O 1
ATOM 3319 N N . ALA A 1 417 ? 15.469 56.719 2.777 1 43.31 417 ALA A N 1
ATOM 3320 C CA . ALA A 1 417 ? 16.672 56.219 3.432 1 43.31 417 ALA A CA 1
ATOM 3321 C C . ALA A 1 417 ? 17.547 57.344 3.945 1 43.31 417 ALA A C 1
ATOM 3323 O O . ALA A 1 417 ? 18.266 57.188 4.934 1 43.31 417 ALA A O 1
ATOM 3324 N N . LYS A 1 418 ? 17.703 58.5 3.312 1 43.12 418 LYS A N 1
ATOM 3325 C CA . LYS A 1 418 ? 18.5 59.594 3.836 1 43.12 418 LYS A CA 1
ATOM 3326 C C . LYS A 1 418 ? 18.094 59.938 5.273 1 43.12 418 LYS A C 1
ATOM 3328 O O . LYS A 1 418 ? 18.875 60.562 6.012 1 43.12 418 LYS A O 1
ATOM 3333 N N . LEU A 1 419 ? 16.797 59.781 5.73 1 37.53 419 LEU A N 1
ATOM 3334 C CA . LEU A 1 419 ? 16.594 59.969 7.164 1 37.53 419 LEU A CA 1
ATOM 3335 C C . LEU A 1 419 ? 17.359 58.906 7.957 1 37.53 419 LEU A C 1
ATOM 3337 O O . LEU A 1 419 ? 17.578 59.094 9.156 1 37.53 419 LEU A O 1
ATOM 3341 N N . MET A 1 420 ? 17.406 57.656 7.543 1 35.62 420 MET A N 1
ATOM 3342 C CA . MET A 1 420 ? 18.312 56.688 8.195 1 35.62 420 MET A CA 1
ATOM 3343 C C . MET A 1 420 ? 19.734 56.844 7.66 1 35.62 420 MET A C 1
ATOM 3345 O O . MET A 1 420 ? 19.938 57.406 6.582 1 35.62 420 MET A O 1
ATOM 3349 N N . GLU A 1 421 ? 20.859 56.688 8.367 1 36.03 421 GLU A N 1
ATOM 3350 C CA . GLU A 1 421 ? 22.25 56.969 8.023 1 36.03 421 GLU A CA 1
ATOM 3351 C C . GLU A 1 421 ? 22.578 56.5 6.621 1 36.03 421 GLU A C 1
ATOM 3353 O O . GLU A 1 421 ? 21.953 55.562 6.109 1 36.03 421 GLU A O 1
ATOM 3358 N N . PRO A 1 422 ? 23.375 57.312 5.922 1 34.41 422 PRO A N 1
ATOM 3359 C CA . PRO A 1 422 ? 23.734 57.281 4.504 1 34.41 422 PRO A CA 1
ATOM 3360 C C . PRO A 1 422 ? 24.141 55.875 4.059 1 34.41 422 PRO A C 1
ATOM 3362 O O . PRO A 1 422 ? 24.984 55.219 4.707 1 34.41 422 PRO A O 1
ATOM 3365 N N . ILE A 1 423 ? 23.312 55.031 3.504 1 36.03 423 ILE A N 1
ATOM 3366 C CA . ILE A 1 423 ? 23.547 53.719 2.943 1 36.03 423 ILE A CA 1
ATOM 3367 C C . ILE A 1 423 ? 24.734 53.781 1.987 1 36.03 423 ILE A C 1
ATOM 3369 O O . ILE A 1 423 ? 24.922 54.75 1.27 1 36.03 423 ILE A O 1
ATOM 3373 N N . LEU A 1 424 ? 25.75 52.812 2.086 1 34.72 424 LEU A N 1
ATOM 3374 C CA . LEU A 1 424 ? 27.016 52.562 1.394 1 34.72 424 LEU A CA 1
ATOM 3375 C C . LEU A 1 424 ? 26.812 52.594 -0.119 1 34.72 424 LEU A C 1
ATOM 3377 O O . LEU A 1 424 ? 25.719 52.312 -0.616 1 34.72 424 LEU A O 1
ATOM 3381 N N . SER A 1 425 ? 27.625 53.312 -0.829 1 32.44 425 SER A N 1
ATOM 3382 C CA . SER A 1 425 ? 27.797 53.531 -2.266 1 32.44 425 SER A CA 1
ATOM 3383 C C . SER A 1 425 ? 27.641 52.219 -3.031 1 32.44 425 SER A C 1
ATOM 3385 O O . SER A 1 425 ? 28.203 51.188 -2.641 1 32.44 425 SER A O 1
ATOM 3387 N N . ALA A 1 426 ? 26.578 52.031 -3.732 1 36.44 426 ALA A N 1
ATOM 3388 C CA . ALA A 1 426 ? 26.125 50.938 -4.609 1 36.44 426 ALA A CA 1
ATOM 3389 C C . ALA A 1 426 ? 27.219 50.562 -5.602 1 36.44 426 ALA A C 1
ATOM 3391 O O . ALA A 1 426 ? 27.781 51.406 -6.289 1 36.44 426 ALA A O 1
ATOM 3392 N N . ALA A 1 427 ? 28.156 49.562 -5.289 1 36.09 427 ALA A N 1
ATOM 3393 C CA . ALA A 1 427 ? 29.172 49.031 -6.211 1 36.09 427 ALA A CA 1
ATOM 3394 C C . ALA A 1 427 ? 28.609 48.938 -7.625 1 36.09 427 ALA A C 1
ATOM 3396 O O . ALA A 1 427 ? 27.406 48.75 -7.809 1 36.09 427 ALA A O 1
ATOM 3397 N N . ALA A 1 428 ? 29.391 49.312 -8.695 1 33.47 428 ALA A N 1
ATOM 3398 C CA . ALA A 1 428 ? 29.359 49.406 -10.156 1 33.47 428 ALA A CA 1
ATOM 3399 C C . ALA A 1 428 ? 28.781 48.156 -10.789 1 33.47 428 ALA A C 1
ATOM 3401 O O . ALA A 1 428 ? 28.891 47.062 -10.219 1 33.47 428 ALA A O 1
ATOM 3402 N N . ASP A 1 429 ? 28.141 48.312 -11.93 1 34.75 429 ASP A N 1
ATOM 3403 C CA . ASP A 1 429 ? 27.375 47.562 -12.922 1 34.75 429 ASP A CA 1
ATOM 3404 C C . ASP A 1 429 ? 28.188 46.375 -13.461 1 34.75 429 ASP A C 1
ATOM 3406 O O . ASP A 1 429 ? 29.172 46.562 -14.188 1 34.75 429 ASP A O 1
ATOM 3410 N N . LYS A 1 430 ? 28.609 45.469 -12.742 1 37.81 430 LYS A N 1
ATOM 3411 C CA . LYS A 1 430 ? 29.25 44.375 -13.492 1 37.81 430 LYS A CA 1
ATOM 3412 C C . LYS A 1 430 ? 28.312 43.812 -14.555 1 37.81 430 LYS A C 1
ATOM 3414 O O . LYS A 1 430 ? 27.25 43.281 -14.234 1 37.81 430 LYS A O 1
ATOM 3419 N N . SER A 1 431 ? 28.266 44.375 -15.82 1 32.47 431 SER A N 1
ATOM 3420 C CA . SER A 1 431 ? 27.578 43.906 -17.016 1 32.47 431 SER A CA 1
ATOM 3421 C C . SER A 1 431 ? 27.891 42.438 -17.266 1 32.47 431 SER A C 1
ATOM 3423 O O . SER A 1 431 ? 29.047 42.031 -17.359 1 32.47 431 SER A O 1
ATOM 3425 N N . PHE A 1 432 ? 27.25 41.625 -16.625 1 34.53 432 PHE A N 1
ATOM 3426 C CA . PHE A 1 432 ? 27.391 40.219 -17.031 1 34.53 432 PHE A CA 1
ATOM 3427 C C . PHE A 1 432 ? 27.062 40.062 -18.516 1 34.53 432 PHE A C 1
ATOM 3429 O O . PHE A 1 432 ? 25.969 40.438 -18.953 1 34.53 432 PHE A O 1
ATOM 3436 N N . GLU A 1 433 ? 27.938 40.375 -19.453 1 34.16 433 GLU A N 1
ATOM 3437 C CA . GLU A 1 433 ? 27.844 40.062 -20.875 1 34.16 433 GLU A CA 1
ATOM 3438 C C . GLU A 1 433 ? 27.219 38.688 -21.078 1 34.16 433 GLU A C 1
ATOM 3440 O O . GLU A 1 433 ? 27.672 37.688 -20.531 1 34.16 433 GLU A O 1
ATOM 3445 N N . VAL A 1 434 ? 25.969 38.781 -21.297 1 38.69 434 VAL A N 1
ATOM 3446 C CA . VAL A 1 434 ? 25.344 37.562 -21.781 1 38.69 434 VAL A CA 1
ATOM 3447 C C . VAL A 1 434 ? 26.109 37.031 -23 1 38.69 434 VAL A C 1
ATOM 3449 O O . VAL A 1 434 ? 26.25 37.719 -24 1 38.69 434 VAL A O 1
ATOM 3452 N N . ALA A 1 435 ? 27.266 36.562 -22.938 1 37.59 435 ALA A N 1
ATOM 3453 C CA . ALA A 1 435 ? 28 35.969 -24.047 1 37.59 435 ALA A CA 1
ATOM 3454 C C . ALA A 1 435 ? 27.047 35.344 -25.062 1 37.59 435 ALA A C 1
ATOM 3456 O O . ALA A 1 435 ? 26.125 34.625 -24.688 1 37.59 435 ALA A O 1
ATOM 3457 N N . HIS A 1 436 ? 26.766 36.062 -26.141 1 40.94 436 HIS A N 1
ATOM 3458 C CA . HIS A 1 436 ? 26.078 35.594 -27.328 1 40.94 436 HIS A CA 1
ATOM 3459 C C . HIS A 1 436 ? 26.609 34.219 -27.75 1 40.94 436 HIS A C 1
ATOM 3461 O O . HIS A 1 436 ? 27.812 34.031 -27.953 1 40.94 436 HIS A O 1
ATOM 3467 N N . PHE A 1 437 ? 26.359 33.094 -27.156 1 47.06 437 PHE A N 1
ATOM 3468 C CA . PHE A 1 437 ? 26.828 31.734 -27.344 1 47.06 437 PHE A CA 1
ATOM 3469 C C . PHE A 1 437 ? 26.5 31.234 -28.734 1 47.06 437 PHE A C 1
ATOM 3471 O O . PHE A 1 437 ? 25.328 30.953 -29.031 1 47.06 437 PHE A O 1
ATOM 3478 N N . HIS A 1 438 ? 27.297 31.5 -29.719 1 51.47 438 HIS A N 1
ATOM 3479 C CA . HIS A 1 438 ? 27.188 30.953 -31.062 1 51.47 438 HIS A CA 1
ATOM 3480 C C . HIS A 1 438 ? 27.312 29.438 -31.062 1 51.47 438 HIS A C 1
ATOM 3482 O O . HIS A 1 438 ? 28.281 28.906 -30.516 1 51.47 438 HIS A O 1
ATOM 3488 N N . TRP A 1 439 ? 26.453 28.609 -31.562 1 63.62 439 TRP A N 1
ATOM 3489 C CA . TRP A 1 439 ? 26.281 27.219 -32 1 63.62 439 TRP A CA 1
ATOM 3490 C C . TRP A 1 439 ? 25.984 26.312 -30.812 1 63.62 439 TRP A C 1
ATOM 3492 O O . TRP A 1 439 ? 26.266 25.109 -30.859 1 63.62 439 TRP A O 1
ATOM 3502 N N . MET A 1 440 ? 25.797 26.859 -29.688 1 73.75 440 MET A N 1
ATOM 3503 C CA . MET A 1 440 ? 25.453 25.984 -28.562 1 73.75 440 MET A CA 1
ATOM 3504 C C . MET A 1 440 ? 23.938 25.734 -28.531 1 73.75 440 MET A C 1
ATOM 3506 O O . MET A 1 440 ? 23.156 26.625 -28.859 1 73.75 440 MET A O 1
ATOM 3510 N N . LEU A 1 441 ? 23.625 24.422 -28.453 1 80.75 441 LEU A N 1
ATOM 3511 C CA . LEU A 1 441 ? 22.234 24 -28.422 1 80.75 441 LEU A CA 1
ATOM 3512 C C . LEU A 1 441 ? 21.672 24.078 -27 1 80.75 441 LEU A C 1
ATOM 3514 O O . LEU A 1 441 ? 22.328 23.656 -26.047 1 80.75 441 LEU A O 1
ATOM 3518 N N . HIS A 1 442 ? 20.609 24.766 -26.984 1 74.62 442 HIS A N 1
ATOM 3519 C CA . HIS A 1 442 ? 19.906 24.844 -25.703 1 74.62 442 HIS A CA 1
ATOM 3520 C C . HIS A 1 442 ? 19.172 23.547 -25.391 1 74.62 442 HIS A C 1
ATOM 3522 O O . HIS A 1 442 ? 18.578 22.938 -26.297 1 74.62 442 HIS A O 1
ATOM 3528 N N . PRO A 1 443 ? 19.234 23.047 -24.188 1 73.06 443 PRO A N 1
ATOM 3529 C CA . PRO A 1 443 ? 18.625 21.781 -23.828 1 73.06 443 PRO A CA 1
ATOM 3530 C C . PRO A 1 443 ? 17.109 21.75 -24.031 1 73.06 443 PRO A C 1
ATOM 3532 O O . PRO A 1 443 ? 16.531 20.688 -24.25 1 73.06 443 PRO A O 1
ATOM 3535 N N . HIS A 1 444 ? 16.453 22.891 -24.031 1 68.62 444 HIS A N 1
ATOM 3536 C CA . HIS A 1 444 ? 15.008 22.906 -24.188 1 68.62 444 HIS A CA 1
ATOM 3537 C C . HIS A 1 444 ? 14.609 23.281 -25.609 1 68.62 444 HIS A C 1
ATOM 3539 O O . HIS A 1 444 ? 13.422 23.484 -25.891 1 68.62 444 HIS A O 1
ATOM 3545 N N . ASP A 1 445 ? 15.609 23.312 -26.516 1 73.31 445 ASP A N 1
ATOM 3546 C CA . ASP A 1 445 ? 15.305 23.578 -27.922 1 73.31 445 ASP A CA 1
ATOM 3547 C C . ASP A 1 445 ? 14.539 22.406 -28.531 1 73.31 445 ASP A C 1
ATOM 3549 O O . ASP A 1 445 ? 14.742 21.25 -28.156 1 73.31 445 ASP A O 1
ATOM 3553 N N . ILE A 1 446 ? 13.648 22.672 -29.359 1 74.81 446 ILE A N 1
ATOM 3554 C CA . ILE A 1 446 ? 12.773 21.672 -29.969 1 74.81 446 ILE A CA 1
ATOM 3555 C C . ILE A 1 446 ? 13.617 20.641 -30.734 1 74.81 446 ILE A C 1
ATOM 3557 O O . ILE A 1 446 ? 13.289 19.453 -30.766 1 74.81 446 ILE A O 1
ATOM 3561 N N . PHE A 1 447 ? 14.609 21.141 -31.312 1 80.94 447 PHE A N 1
ATOM 3562 C CA . PHE A 1 447 ? 15.477 20.219 -32.062 1 80.94 447 PHE A CA 1
ATOM 3563 C C . PHE A 1 447 ? 16.125 19.219 -31.109 1 80.94 447 PHE A C 1
ATOM 3565 O O . PHE A 1 447 ? 16.203 18.031 -31.422 1 80.94 447 PHE A O 1
ATOM 3572 N N . VAL A 1 448 ? 16.531 19.688 -30.078 1 81.56 448 VAL A N 1
ATOM 3573 C CA . VAL A 1 448 ? 17.219 18.828 -29.141 1 81.56 448 VAL A CA 1
ATOM 3574 C C . VAL A 1 448 ? 16.234 17.812 -28.547 1 81.56 448 VAL A C 1
ATOM 3576 O O . VAL A 1 448 ? 16.562 16.641 -28.359 1 81.56 448 VAL A O 1
ATOM 3579 N N . VAL A 1 449 ? 15.078 18.219 -28.438 1 76.12 449 VAL A N 1
ATOM 3580 C CA . VAL A 1 449 ? 14.07 17.312 -27.891 1 76.12 449 VAL A CA 1
ATOM 3581 C C . VAL A 1 449 ? 13.727 16.234 -28.906 1 76.12 449 VAL A C 1
ATOM 3583 O O . VAL A 1 449 ? 13.617 15.062 -28.562 1 76.12 449 VAL A O 1
ATOM 3586 N N . ASN A 1 450 ? 13.594 16.625 -30.125 1 81.12 450 ASN A N 1
ATOM 3587 C CA . ASN A 1 450 ? 13.305 15.641 -31.156 1 81.12 450 ASN A CA 1
ATOM 3588 C C . ASN A 1 450 ? 14.477 14.695 -31.375 1 81.12 450 ASN A C 1
ATOM 3590 O O . ASN A 1 450 ? 14.289 13.516 -31.672 1 81.12 450 ASN A O 1
ATOM 3594 N N . TRP A 1 451 ? 15.625 15.242 -31.266 1 83.38 451 TRP A N 1
ATOM 3595 C CA . TRP A 1 451 ? 16.812 14.414 -31.406 1 83.38 451 TRP A CA 1
ATOM 3596 C C . TRP A 1 451 ? 16.891 13.383 -30.281 1 83.38 451 TRP A C 1
ATOM 3598 O O . TRP A 1 451 ? 17.219 12.219 -30.516 1 83.38 451 TRP A O 1
ATOM 3608 N N . GLN A 1 452 ? 16.609 13.836 -29.219 1 81.38 452 GLN A N 1
ATOM 3609 C CA . GLN A 1 452 ? 16.672 12.93 -28.078 1 81.38 452 GLN A CA 1
ATOM 3610 C C . GLN A 1 452 ? 15.594 11.852 -28.172 1 81.38 452 GLN A C 1
ATOM 3612 O O . GLN A 1 452 ? 15.805 10.719 -27.75 1 81.38 452 GLN A O 1
ATOM 3617 N N . MET A 1 453 ? 14.531 12.125 -28.797 1 81.12 453 MET A N 1
ATOM 3618 C CA . MET A 1 453 ? 13.492 11.117 -29.031 1 81.12 453 MET A CA 1
ATOM 3619 C C . MET A 1 453 ? 13.938 10.094 -30.062 1 81.12 453 MET A C 1
ATOM 3621 O O . MET A 1 453 ? 13.641 8.906 -29.938 1 81.12 453 MET A O 1
ATOM 3625 N N . THR A 1 454 ? 14.602 10.617 -31.016 1 85.81 454 THR A N 1
ATOM 3626 C CA . THR A 1 454 ? 15.117 9.719 -32.031 1 85.81 454 THR A CA 1
ATOM 3627 C C . THR A 1 454 ? 16.188 8.789 -31.469 1 85.81 454 THR A C 1
ATOM 3629 O O . THR A 1 454 ? 16.219 7.598 -31.766 1 85.81 454 THR A O 1
ATOM 3632 N N . VAL A 1 455 ? 16.984 9.344 -30.641 1 85.44 455 VAL A N 1
ATOM 3633 C CA . VAL A 1 455 ? 18.031 8.539 -30 1 85.44 455 VAL A CA 1
ATOM 3634 C C . VAL A 1 455 ? 17.391 7.539 -29.031 1 85.44 455 VAL A C 1
ATOM 3636 O O . VAL A 1 455 ? 17.844 6.395 -28.938 1 85.44 455 VAL A O 1
ATOM 3639 N N . ALA A 1 456 ? 16.375 7.926 -28.422 1 82.38 456 ALA A N 1
ATOM 3640 C CA . ALA A 1 456 ? 15.672 7.023 -27.516 1 82.38 456 ALA A CA 1
ATOM 3641 C C . ALA A 1 456 ? 15.062 5.844 -28.266 1 82.38 456 ALA A C 1
ATOM 3643 O O . ALA A 1 456 ? 15.109 4.707 -27.797 1 82.38 456 ALA A O 1
ATOM 3644 N N . THR A 1 457 ? 14.508 6.098 -29.406 1 84.94 457 THR A N 1
ATOM 3645 C CA . THR A 1 457 ? 13.938 5.031 -30.219 1 84.94 457 THR A CA 1
ATOM 3646 C C . THR A 1 457 ? 15.031 4.078 -30.703 1 84.94 457 THR A C 1
ATOM 3648 O O . THR A 1 457 ? 14.812 2.867 -30.781 1 84.94 457 THR A O 1
ATOM 3651 N N . ALA A 1 458 ? 16.172 4.652 -30.969 1 87.31 458 ALA A N 1
ATOM 3652 C CA . ALA A 1 458 ? 17.297 3.832 -31.391 1 87.31 458 ALA A CA 1
ATOM 3653 C C . ALA A 1 458 ? 17.812 2.979 -30.234 1 87.31 458 ALA A C 1
ATOM 3655 O O . ALA A 1 458 ? 18.234 1.838 -30.438 1 87.31 458 ALA A O 1
ATOM 3656 N N . ILE A 1 459 ? 17.766 3.502 -29.109 1 85.75 459 ILE A N 1
ATOM 3657 C CA . ILE A 1 459 ? 18.203 2.76 -27.938 1 85.75 459 ILE A CA 1
ATOM 3658 C C . ILE A 1 459 ? 17.234 1.617 -27.656 1 85.75 459 ILE A C 1
ATOM 3660 O O . ILE A 1 459 ? 17.656 0.506 -27.328 1 85.75 459 ILE A O 1
ATOM 3664 N N . VAL A 1 460 ? 15.984 1.836 -27.828 1 84.38 460 VAL A N 1
ATOM 3665 C CA . VAL A 1 460 ? 14.984 0.793 -27.609 1 84.38 460 VAL A CA 1
ATOM 3666 C C . VAL A 1 460 ? 15.164 -0.316 -28.656 1 84.38 460 VAL A C 1
ATOM 3668 O O . VAL A 1 460 ? 15.109 -1.501 -28.312 1 84.38 460 VAL A O 1
ATOM 3671 N N . TYR A 1 461 ? 15.445 0.048 -29.797 1 87.69 461 TYR A N 1
ATOM 3672 C CA . TYR A 1 461 ? 15.695 -0.934 -30.844 1 87.69 461 TYR A CA 1
ATOM 3673 C C . TYR A 1 461 ? 16.922 -1.771 -30.531 1 87.69 461 TYR A C 1
ATOM 3675 O O . TYR A 1 461 ? 16.906 -2.996 -30.672 1 87.69 461 TYR A O 1
ATOM 3683 N N . SER A 1 462 ? 17.953 -1.126 -30.125 1 86.5 462 SER A N 1
ATOM 3684 C CA . SER A 1 462 ? 19.188 -1.843 -29.812 1 86.5 462 SER A CA 1
ATOM 3685 C C . SER A 1 462 ? 19.016 -2.74 -28.594 1 86.5 462 SER A C 1
ATOM 3687 O O . SER A 1 462 ? 19.656 -3.785 -28.484 1 86.5 462 SER A O 1
ATOM 3689 N N . SER A 1 463 ? 18.188 -2.307 -27.719 1 87.31 463 SER A N 1
ATOM 3690 C CA . SER A 1 463 ? 17.969 -3.102 -26.516 1 87.31 463 SER A CA 1
ATOM 3691 C C . SER A 1 463 ? 17.234 -4.398 -26.828 1 87.31 463 SER A C 1
ATOM 3693 O O . SER A 1 463 ? 17.328 -5.371 -26.078 1 87.31 463 SER A O 1
ATOM 3695 N N . PHE A 1 464 ? 16.547 -4.461 -27.953 1 90 464 PHE A N 1
ATOM 3696 C CA . PHE A 1 464 ? 15.828 -5.672 -28.344 1 90 464 PHE A CA 1
ATOM 3697 C C . PHE A 1 464 ? 16.656 -6.484 -29.328 1 90 464 PHE A C 1
ATOM 3699 O O . PHE A 1 464 ? 16.766 -7.707 -29.203 1 90 464 PHE A O 1
ATOM 3706 N N . MET A 1 465 ? 17.359 -5.852 -30.203 1 89.25 465 MET A N 1
ATOM 3707 C CA . MET A 1 465 ? 17.969 -6.562 -31.328 1 89.25 465 MET A CA 1
ATOM 3708 C C . MET A 1 465 ? 19.344 -7.098 -30.938 1 89.25 465 MET A C 1
ATOM 3710 O O . MET A 1 465 ? 19.734 -8.172 -31.391 1 89.25 465 MET A O 1
ATOM 3714 N N . VAL A 1 466 ? 20.062 -6.418 -30.109 1 87.88 466 VAL A N 1
ATOM 3715 C CA . VAL A 1 466 ? 21.406 -6.852 -29.781 1 87.88 466 VAL A CA 1
ATOM 3716 C C . VAL A 1 466 ? 21.344 -8.156 -28.984 1 87.88 466 VAL A C 1
ATOM 3718 O O . VAL A 1 466 ? 22 -9.141 -29.344 1 87.88 466 VAL A O 1
ATOM 3721 N N . PRO A 1 467 ? 20.516 -8.164 -27.938 1 90.25 467 PRO A N 1
ATOM 3722 C CA . PRO A 1 467 ? 20.438 -9.445 -27.234 1 90.25 467 PRO A CA 1
ATOM 3723 C C . PRO A 1 467 ? 19.859 -10.562 -28.109 1 90.25 467 PRO A C 1
ATOM 3725 O O . PRO A 1 467 ? 20.297 -11.719 -27.984 1 90.25 467 PRO A O 1
ATOM 3728 N N . TYR A 1 468 ? 18.969 -10.273 -28.953 1 91.25 468 TYR A N 1
ATOM 3729 C CA . TYR A 1 468 ? 18.391 -11.281 -29.844 1 91.25 468 TYR A CA 1
ATOM 3730 C C . TYR A 1 468 ? 19.453 -11.844 -30.797 1 91.25 468 TYR A C 1
ATOM 3732 O O . TYR A 1 468 ? 19.516 -13.055 -31 1 91.25 468 TYR A O 1
ATOM 3740 N N . ARG A 1 469 ? 20.328 -11.055 -31.328 1 88.25 469 ARG A N 1
ATOM 3741 C CA . ARG A 1 469 ? 21.344 -11.492 -32.281 1 88.25 469 ARG A CA 1
ATOM 3742 C C . ARG A 1 469 ? 22.422 -12.328 -31.594 1 88.25 469 ARG A C 1
ATOM 3744 O O . ARG A 1 469 ? 22.922 -13.289 -32.188 1 88.25 469 ARG A O 1
ATOM 3751 N N . ILE A 1 470 ? 22.672 -11.969 -30.391 1 85.44 470 ILE A N 1
ATOM 3752 C CA . ILE A 1 470 ? 23.719 -12.703 -29.672 1 85.44 470 ILE A CA 1
ATOM 3753 C C . ILE A 1 470 ? 23.156 -14.031 -29.172 1 85.44 470 ILE A C 1
ATOM 3755 O O . ILE A 1 470 ? 23.781 -15.078 -29.344 1 85.44 470 ILE A O 1
ATOM 3759 N N . ALA A 1 471 ? 21.953 -13.953 -28.641 1 91 471 ALA A N 1
ATOM 3760 C CA . ALA A 1 471 ? 21.406 -15.125 -27.969 1 91 471 ALA A CA 1
ATOM 3761 C C . ALA A 1 471 ? 20.922 -16.156 -28.984 1 91 471 ALA A C 1
ATOM 3763 O O . ALA A 1 471 ? 20.938 -17.359 -28.719 1 91 471 ALA A O 1
ATOM 3764 N N . PHE A 1 472 ? 20.516 -15.797 -30.156 1 91.25 472 PHE A N 1
ATOM 3765 C CA . PHE A 1 472 ? 20 -16.719 -31.156 1 91.25 472 PHE A CA 1
ATOM 3766 C C . PHE A 1 472 ? 20.969 -16.859 -32.344 1 91.25 472 PHE A C 1
ATOM 3768 O O . PHE A 1 472 ? 20.641 -17.5 -33.344 1 91.25 472 PHE A O 1
ATOM 3775 N N . GLU A 1 473 ? 22.234 -16.25 -32.156 1 84.5 473 GLU A N 1
ATOM 3776 C CA . GLU A 1 473 ? 23.25 -16.297 -33.219 1 84.5 473 GLU A CA 1
ATOM 3777 C C . GLU A 1 473 ? 22.641 -16 -34.594 1 84.5 473 GLU A C 1
ATOM 3779 O O . GLU A 1 473 ? 22.875 -16.734 -35.531 1 84.5 473 GLU A O 1
ATOM 3784 N N . ALA A 1 474 ? 21.688 -15.039 -34.531 1 84.31 474 ALA A N 1
ATOM 3785 C CA . ALA A 1 474 ? 21.031 -14.625 -35.781 1 84.31 474 ALA A CA 1
ATOM 3786 C C . ALA A 1 474 ? 21.797 -13.477 -36.438 1 84.31 474 ALA A C 1
ATOM 3788 O O . ALA A 1 474 ? 21.641 -12.32 -36.062 1 84.31 474 ALA A O 1
ATOM 3789 N N . GLU A 1 475 ? 22.719 -13.719 -37.281 1 78.31 475 GLU A N 1
ATOM 3790 C CA . GLU A 1 475 ? 23.438 -12.68 -38 1 78.31 475 GLU A CA 1
ATOM 3791 C C . GLU A 1 475 ? 22.5 -11.828 -38.844 1 78.31 475 GLU A C 1
ATOM 3793 O O . GLU A 1 475 ? 21.531 -12.336 -39.406 1 78.31 475 GLU A O 1
ATOM 3798 N N . PRO A 1 476 ? 22.656 -10.531 -38.656 1 78.31 476 PRO A N 1
ATOM 3799 C CA . PRO A 1 476 ? 21.75 -9.641 -39.375 1 78.31 4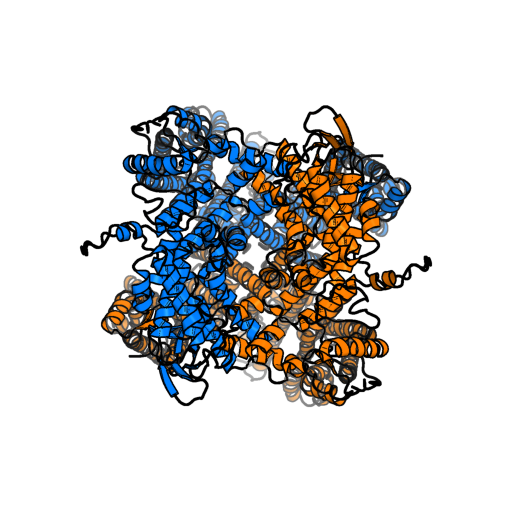76 PRO A CA 1
ATOM 3800 C C . PRO A 1 476 ? 21.781 -9.883 -40.875 1 78.31 476 PRO A C 1
ATOM 3802 O O . PRO A 1 476 ? 22.844 -10.062 -41.469 1 78.31 476 PRO A O 1
ATOM 3805 N N . VAL A 1 477 ? 20.547 -10.125 -41.281 1 77.75 477 VAL A N 1
ATOM 3806 C CA . VAL A 1 477 ? 20.406 -10.281 -42.719 1 77.75 477 VAL A CA 1
ATOM 3807 C C . VAL A 1 477 ? 20.219 -8.906 -43.375 1 77.75 477 VAL A C 1
ATOM 3809 O O . VAL A 1 477 ? 19.719 -7.977 -42.75 1 77.75 477 VAL A O 1
ATOM 3812 N N . ALA A 1 478 ? 20.672 -8.734 -44.688 1 78.25 478 ALA A N 1
ATOM 3813 C CA . ALA A 1 478 ? 20.719 -7.543 -45.531 1 78.25 478 ALA A CA 1
ATOM 3814 C C . ALA A 1 478 ? 19.984 -6.375 -44.875 1 78.25 478 ALA A C 1
ATOM 3816 O O . ALA A 1 478 ? 20.609 -5.406 -44.438 1 78.25 478 ALA A O 1
ATOM 3817 N N . GLU A 1 479 ? 18.656 -6.414 -44.656 1 78.75 479 GLU A N 1
ATOM 3818 C CA . GLU A 1 479 ? 17.875 -5.293 -44.125 1 78.75 479 GLU A CA 1
ATOM 3819 C C . GLU A 1 479 ? 18.234 -5.023 -42.656 1 78.75 479 GLU A C 1
ATOM 3821 O O . GLU A 1 479 ? 18.328 -3.869 -42.219 1 78.75 479 GLU A O 1
ATOM 3826 N N . GLY A 1 480 ? 18.547 -6.043 -41.969 1 84.56 480 GLY A N 1
ATOM 3827 C CA . GLY A 1 480 ? 18.906 -5.891 -40.562 1 84.56 480 GLY A CA 1
ATOM 3828 C C . GLY A 1 480 ? 20.281 -5.281 -40.375 1 84.56 480 GLY A C 1
ATOM 3829 O O . GLY A 1 480 ? 20.5 -4.512 -39.438 1 84.56 480 GLY A O 1
ATOM 3830 N N . ARG A 1 481 ? 21.109 -5.52 -41.312 1 84 481 ARG A N 1
ATOM 3831 C CA . ARG A 1 481 ? 22.453 -4.969 -41.219 1 84 481 ARG A CA 1
ATOM 3832 C C . ARG A 1 481 ? 22.453 -3.463 -41.469 1 84 481 ARG A C 1
ATOM 3834 O O . ARG A 1 481 ? 23.172 -2.715 -40.812 1 84 481 ARG A O 1
ATOM 3841 N N . TYR A 1 482 ? 21.578 -3.078 -42.375 1 87.19 482 TYR A N 1
ATOM 3842 C CA . TYR A 1 482 ? 21.484 -1.652 -42.656 1 87.19 482 TYR A CA 1
ATOM 3843 C C . TYR A 1 482 ? 20.891 -0.895 -41.469 1 87.19 482 TYR A C 1
ATOM 3845 O O . TYR A 1 482 ? 21.328 0.205 -41.156 1 87.19 482 TYR A O 1
ATOM 3853 N N . LEU A 1 483 ? 19.938 -1.53 -40.906 1 87.88 483 LEU A N 1
ATOM 3854 C CA . LEU A 1 483 ? 19.312 -0.864 -39.75 1 87.88 483 LEU A CA 1
ATOM 3855 C C . LEU A 1 483 ? 20.266 -0.802 -38.562 1 87.88 483 LEU A C 1
ATOM 3857 O O . LEU A 1 483 ? 20.297 0.195 -37.844 1 87.88 483 LEU A O 1
ATOM 3861 N N . ASP A 1 484 ? 21.047 -1.788 -38.375 1 86.94 484 ASP A N 1
ATOM 3862 C CA . ASP A 1 484 ? 22.016 -1.789 -37.281 1 86.94 484 ASP A CA 1
ATOM 3863 C C . ASP A 1 484 ? 23.109 -0.756 -37.5 1 86.94 484 ASP A C 1
ATOM 3865 O O . ASP A 1 484 ? 23.516 -0.059 -36.594 1 86.94 484 ASP A O 1
ATOM 3869 N N . THR A 1 485 ? 23.516 -0.639 -38.75 1 85.75 485 THR A N 1
ATOM 3870 C CA . THR A 1 485 ? 24.547 0.347 -39.094 1 85.75 485 THR A CA 1
ATOM 3871 C C . THR A 1 485 ? 23.984 1.763 -38.969 1 85.75 485 THR A C 1
ATOM 3873 O O . THR A 1 485 ? 24.688 2.686 -38.562 1 85.75 485 THR A O 1
ATOM 3876 N N . PHE A 1 486 ? 22.766 1.795 -39.375 1 89.56 486 PHE A N 1
ATOM 3877 C CA . PHE A 1 486 ? 22.109 3.092 -39.25 1 89.56 486 PHE A CA 1
ATOM 3878 C C . PHE A 1 486 ? 22.047 3.535 -37.781 1 89.56 486 PHE A C 1
ATOM 3880 O O . PHE A 1 486 ? 22.297 4.703 -37.469 1 89.56 486 PHE A O 1
ATOM 3887 N N . VAL A 1 487 ? 21.75 2.674 -36.906 1 89.19 487 VAL A N 1
ATOM 3888 C CA . VAL A 1 487 ? 21.656 2.984 -35.469 1 89.19 487 VAL A CA 1
ATOM 3889 C C . VAL A 1 487 ? 23.047 3.332 -34.938 1 89.19 487 VAL A C 1
ATOM 3891 O O . VAL A 1 487 ? 23.172 4.242 -34.094 1 89.19 487 VAL A O 1
ATOM 3894 N N . ASP A 1 488 ? 24.078 2.711 -35.375 1 87.12 488 ASP A N 1
ATOM 3895 C CA . ASP A 1 488 ? 25.422 3.02 -34.938 1 87.12 488 ASP A CA 1
ATOM 3896 C C . ASP A 1 488 ? 25.859 4.414 -35.375 1 87.12 488 ASP A C 1
ATOM 3898 O O . ASP A 1 488 ? 26.531 5.133 -34.656 1 87.12 488 ASP A O 1
ATOM 3902 N N . VAL A 1 489 ? 25.375 4.789 -36.531 1 88.81 489 VAL A N 1
ATOM 3903 C CA . VAL A 1 489 ? 25.703 6.117 -37.031 1 88.81 489 VAL A CA 1
ATOM 3904 C C . VAL A 1 489 ? 24.953 7.176 -36.25 1 88.81 489 VAL A C 1
ATOM 3906 O O . VAL A 1 489 ? 25.5 8.25 -35.938 1 88.81 489 VAL A O 1
ATOM 3909 N N . LEU A 1 490 ? 23.797 6.82 -35.938 1 89.88 490 LEU A N 1
ATOM 3910 C CA . LEU A 1 490 ? 23.031 7.754 -35.125 1 89.88 490 LEU A CA 1
ATOM 3911 C C . LEU A 1 490 ? 23.672 7.961 -33.75 1 89.88 490 LEU A C 1
ATOM 3913 O O . LEU A 1 490 ? 23.703 9.078 -33.25 1 89.88 490 LEU A O 1
ATOM 3917 N N . PHE A 1 491 ? 24.203 6.953 -33.156 1 89.44 491 PHE A N 1
ATOM 3918 C CA . PHE A 1 491 ? 24.875 7.062 -31.875 1 89.44 491 PHE A CA 1
ATOM 3919 C C . PHE A 1 491 ? 26.172 7.867 -32 1 89.44 491 PHE A C 1
ATOM 3921 O O . PHE A 1 491 ? 26.531 8.609 -31.094 1 89.44 491 PHE A O 1
ATOM 3928 N N . GLY A 1 492 ? 26.797 7.711 -33.094 1 88.62 492 GLY A N 1
ATOM 3929 C CA . GLY A 1 492 ? 27.969 8.523 -33.344 1 88.62 492 GLY A CA 1
ATOM 3930 C C . GLY A 1 492 ? 27.656 10.008 -33.469 1 88.62 492 GLY A C 1
ATOM 3931 O O . GLY A 1 492 ? 28.375 10.844 -32.938 1 88.62 492 GLY A O 1
ATOM 3932 N N . LEU A 1 493 ? 26.578 10.266 -34.156 1 90.56 493 LEU A N 1
ATOM 3933 C CA . LEU A 1 493 ? 26.141 11.656 -34.312 1 90.56 493 LEU A CA 1
ATOM 3934 C C . LEU A 1 493 ? 25.703 12.227 -32.938 1 90.56 493 LEU A C 1
ATOM 3936 O O . LEU A 1 493 ? 25.875 13.414 -32.688 1 90.56 493 LEU A O 1
ATOM 3940 N N . ASP A 1 494 ? 25.156 11.398 -32.125 1 89.38 494 ASP A N 1
ATOM 3941 C CA . ASP A 1 494 ? 24.75 11.828 -30.797 1 89.38 494 ASP A CA 1
ATOM 3942 C C . ASP A 1 494 ? 25.938 12.258 -29.953 1 89.38 494 ASP A C 1
ATOM 3944 O O . ASP A 1 494 ? 25.844 13.203 -29.172 1 89.38 494 ASP A O 1
ATOM 3948 N N . ILE A 1 495 ? 27.078 11.594 -30.109 1 89.94 495 ILE A N 1
ATOM 3949 C CA . ILE A 1 495 ? 28.281 11.984 -29.391 1 89.94 495 ILE A CA 1
ATOM 3950 C C . ILE A 1 495 ? 28.734 13.375 -29.828 1 89.94 495 ILE A C 1
ATOM 3952 O O . ILE A 1 495 ? 29.109 14.203 -29 1 89.94 495 ILE A O 1
ATOM 3956 N N . ALA A 1 496 ? 28.547 13.664 -31.094 1 88.44 496 ALA A N 1
ATOM 3957 C CA . ALA A 1 496 ? 28.938 14.961 -31.609 1 88.44 496 ALA A CA 1
ATOM 3958 C C . ALA A 1 496 ? 28.016 16.062 -31.094 1 88.44 496 ALA A C 1
ATOM 3960 O O . ALA A 1 496 ? 28.484 17.156 -30.766 1 88.44 496 ALA A O 1
ATOM 3961 N N . ILE A 1 497 ? 26.859 15.703 -30.969 1 88.88 497 ILE A N 1
ATOM 3962 C CA . ILE A 1 497 ? 25.891 16.703 -30.531 1 88.88 497 ILE A CA 1
ATOM 3963 C C . ILE A 1 497 ? 26.047 16.953 -29.031 1 88.88 497 ILE A C 1
ATOM 3965 O O . ILE A 1 497 ? 25.891 18.078 -28.562 1 88.88 497 ILE A O 1
ATOM 3969 N N . MET A 1 498 ? 26.422 15.945 -28.266 1 87.38 498 MET A N 1
ATOM 3970 C CA . MET A 1 498 ? 26.562 16.078 -26.828 1 87.38 498 MET A CA 1
ATOM 3971 C C . MET A 1 498 ? 27.719 17 -26.484 1 87.38 498 MET A C 1
ATOM 3973 O O . MET A 1 498 ? 27.734 17.625 -25.406 1 87.38 498 MET A O 1
ATOM 3977 N N . PHE A 1 499 ? 28.609 17.172 -27.453 1 87.62 499 PHE A N 1
ATOM 3978 C CA . PHE A 1 499 ? 29.734 18.094 -27.219 1 87.62 499 PHE A CA 1
ATOM 3979 C C . PHE A 1 499 ? 29.281 19.531 -27.344 1 87.62 499 PHE A C 1
ATOM 3981 O O . PHE A 1 499 ? 29.953 20.453 -26.859 1 87.62 499 PHE A O 1
ATOM 3988 N N . ARG A 1 500 ? 28.062 19.688 -27.906 1 86 500 ARG A N 1
ATOM 3989 C CA . ARG A 1 500 ? 27.594 21.047 -28.141 1 86 500 ARG A CA 1
ATOM 3990 C C . ARG A 1 500 ? 26.312 21.328 -27.375 1 86 500 ARG A C 1
ATOM 3992 O O . ARG A 1 500 ? 25.641 22.344 -27.625 1 86 500 ARG A O 1
ATOM 3999 N N . LEU A 1 501 ? 25.984 20.5 -26.438 1 85.25 501 LEU A N 1
ATOM 4000 C CA . LEU A 1 501 ? 24.75 20.703 -25.688 1 85.25 501 LEU A CA 1
ATOM 4001 C C . LEU A 1 501 ? 25.031 21.391 -24.344 1 85.25 501 LEU A C 1
ATOM 4003 O O . LEU A 1 501 ? 25.828 20.891 -23.547 1 85.25 501 LEU A O 1
ATOM 4007 N N . ALA A 1 502 ? 24.297 22.453 -24.141 1 80.81 502 ALA A N 1
ATOM 4008 C CA . ALA A 1 502 ? 24.438 23.219 -22.891 1 80.81 502 ALA A CA 1
ATOM 4009 C C . ALA A 1 502 ? 23.719 22.531 -21.734 1 80.81 502 ALA A C 1
ATOM 4011 O O . ALA A 1 502 ? 22.828 21.719 -21.969 1 80.81 502 ALA A O 1
ATOM 4012 N N . TYR A 1 503 ? 24.312 22.562 -20.531 1 77.44 503 TYR A N 1
ATOM 4013 C CA . TYR A 1 503 ? 23.672 21.953 -19.375 1 77.44 503 TYR A CA 1
ATOM 4014 C C . TYR A 1 503 ? 23.562 22.938 -18.219 1 77.44 503 TYR A C 1
ATOM 4016 O O . TYR A 1 503 ? 24.25 23.969 -18.219 1 77.44 503 TYR A O 1
ATOM 4024 N N . HIS A 1 504 ? 22.641 22.578 -17.391 1 69.25 504 HIS A N 1
ATOM 4025 C CA . HIS A 1 504 ? 22.484 23.406 -16.203 1 69.25 504 HIS A CA 1
ATOM 4026 C C . HIS A 1 504 ? 23.375 22.922 -15.062 1 69.25 504 HIS A C 1
ATOM 4028 O O . HIS A 1 504 ? 23.422 21.719 -14.781 1 69.25 504 HIS A O 1
ATOM 4034 N N . ASN A 1 505 ? 24.281 23.688 -14.578 1 63.12 505 ASN A N 1
ATOM 4035 C CA . ASN A 1 505 ? 25.156 23.312 -13.469 1 63.12 505 ASN A CA 1
ATOM 4036 C C . ASN A 1 505 ? 24.359 23.156 -12.172 1 63.12 505 ASN A C 1
ATOM 4038 O O . ASN A 1 505 ? 23.156 23.391 -12.141 1 63.12 505 ASN A O 1
ATOM 4042 N N . ALA A 1 506 ? 25.094 22.672 -11.188 1 57.19 506 ALA A N 1
ATOM 4043 C CA . ALA A 1 506 ? 24.516 22.469 -9.867 1 57.19 506 ALA A CA 1
ATOM 4044 C C . ALA A 1 506 ? 23.844 23.734 -9.359 1 57.19 506 ALA A C 1
ATOM 4046 O O . ALA A 1 506 ? 22.859 23.688 -8.617 1 57.19 506 ALA A O 1
ATOM 4047 N N . ASP A 1 507 ? 24.453 24.859 -9.969 1 47.72 507 ASP A N 1
ATOM 4048 C CA . ASP A 1 507 ? 23.891 26.156 -9.594 1 47.72 507 ASP A CA 1
ATOM 4049 C C . ASP A 1 507 ? 22.781 26.578 -10.555 1 47.72 507 ASP A C 1
ATOM 4051 O O . ASP A 1 507 ? 22.328 27.719 -10.539 1 47.72 507 ASP A O 1
ATOM 4055 N N . ARG A 1 508 ? 22.438 25.422 -11.43 1 54 508 ARG A N 1
ATOM 4056 C CA . ARG A 1 508 ? 21.344 25.516 -12.398 1 54 508 ARG A CA 1
ATOM 4057 C C . ARG A 1 508 ? 21.594 26.641 -13.391 1 54 508 ARG A C 1
ATOM 4059 O O . ARG A 1 508 ? 20.656 27.297 -13.844 1 54 508 ARG A O 1
ATOM 4066 N N . GLN A 1 509 ? 22.828 27.188 -13.406 1 61.91 509 GLN A N 1
ATOM 4067 C CA . GLN A 1 509 ? 23.219 28.109 -14.469 1 61.91 509 GLN A CA 1
ATOM 4068 C C . GLN A 1 509 ? 23.516 27.359 -15.766 1 61.91 509 GLN A C 1
ATOM 4070 O O . GLN A 1 509 ? 24.047 26.25 -15.734 1 61.91 509 GLN A O 1
ATOM 4075 N N . LEU A 1 510 ? 22.875 27.969 -16.797 1 71.06 510 LEU A N 1
ATOM 4076 C CA . LEU A 1 510 ? 23.141 27.359 -18.094 1 71.06 510 LEU A CA 1
ATOM 4077 C C . LEU A 1 510 ? 24.594 27.578 -18.5 1 71.06 510 LEU A C 1
ATOM 4079 O O . LEU A 1 510 ? 25.047 28.734 -18.594 1 71.06 510 LEU A O 1
ATOM 4083 N N . VAL A 1 511 ? 25.375 26.672 -18.5 1 77.62 511 VAL A N 1
ATOM 4084 C CA . VAL A 1 511 ? 26.766 26.719 -18.938 1 77.62 511 VAL A CA 1
ATOM 4085 C C . VAL A 1 511 ? 26.859 26.562 -20.453 1 77.62 511 VAL A C 1
ATOM 4087 O O . VAL A 1 511 ? 26.422 25.547 -21 1 77.62 511 VAL A O 1
ATOM 4090 N N . CYS A 1 512 ? 27.188 27.641 -21.172 1 75.44 512 CYS A N 1
ATOM 4091 C CA . CYS A 1 512 ? 27.219 27.625 -22.625 1 75.44 512 CYS A CA 1
ATOM 4092 C C . CYS A 1 512 ? 28.656 27.625 -23.141 1 75.44 512 CYS A C 1
ATOM 4094 O O . CYS A 1 512 ? 28.875 27.594 -24.344 1 75.44 512 CYS A O 1
ATOM 4096 N N . ASN A 1 513 ? 29.688 27.609 -22.172 1 75.44 513 ASN A N 1
ATOM 4097 C CA . ASN A 1 513 ? 31.078 27.578 -22.609 1 75.44 513 ASN A CA 1
ATOM 4098 C C . ASN A 1 513 ? 31.453 26.203 -23.172 1 75.44 513 ASN A C 1
ATOM 4100 O O . ASN A 1 513 ? 31.281 25.188 -22.484 1 75.44 513 ASN A O 1
ATOM 4104 N N . ALA A 1 514 ? 31.938 26.141 -24.453 1 80.06 514 ALA A N 1
ATOM 4105 C CA . ALA A 1 514 ? 32.25 24.891 -25.156 1 80.06 514 ALA A CA 1
ATOM 4106 C C . ALA A 1 514 ? 33.312 24.078 -24.438 1 80.06 514 ALA A C 1
ATOM 4108 O O . ALA A 1 514 ? 33.219 22.859 -24.375 1 80.06 514 ALA A O 1
ATOM 4109 N N . GLY A 1 515 ? 34.344 24.75 -23.938 1 80.94 515 GLY A N 1
ATOM 4110 C CA . GLY A 1 515 ? 35.375 24.031 -23.234 1 80.94 515 GLY A CA 1
ATOM 4111 C C . GLY A 1 515 ? 34.906 23.375 -21.953 1 80.94 515 GLY A C 1
ATOM 4112 O O . GLY A 1 515 ? 35.281 22.234 -21.672 1 80.94 515 GLY A O 1
ATOM 4113 N N . THR A 1 516 ? 34.094 24.062 -21.312 1 84.94 516 THR A N 1
ATOM 4114 C CA . THR A 1 516 ? 33.562 23.516 -20.047 1 84.94 516 THR A CA 1
ATOM 4115 C C . THR A 1 516 ? 32.594 22.359 -20.312 1 84.94 516 THR A C 1
ATOM 4117 O O . THR A 1 516 ? 32.562 21.391 -19.562 1 84.94 516 THR A O 1
ATOM 4120 N N . ILE A 1 517 ? 31.891 22.5 -21.344 1 87.31 517 ILE A N 1
ATOM 4121 C CA . ILE A 1 517 ? 30.938 21.453 -21.719 1 87.31 517 ILE A CA 1
ATOM 4122 C C . ILE A 1 517 ? 31.703 20.188 -22.125 1 87.31 517 ILE A C 1
ATOM 4124 O O . ILE A 1 517 ? 31.359 19.078 -21.719 1 87.31 517 ILE A O 1
ATOM 4128 N N . ALA A 1 518 ? 32.75 20.422 -22.891 1 87.62 518 ALA A N 1
ATOM 4129 C CA . ALA A 1 518 ? 33.562 19.297 -23.375 1 87.62 518 ALA A CA 1
ATOM 4130 C C . ALA A 1 518 ? 34.25 18.594 -22.203 1 87.62 518 ALA A C 1
ATOM 4132 O O . ALA A 1 518 ? 34.344 17.359 -22.172 1 87.62 518 ALA A O 1
ATOM 4133 N N . LYS A 1 519 ? 34.719 19.391 -21.359 1 86.75 519 LYS A N 1
ATOM 4134 C CA . LYS A 1 519 ? 35.406 18.797 -20.219 1 86.75 519 LYS A CA 1
ATOM 4135 C C . LYS A 1 519 ? 34.438 18.016 -19.328 1 86.75 519 LYS A C 1
ATOM 4137 O O . LYS A 1 519 ? 34.781 16.938 -18.844 1 86.75 519 LYS A O 1
ATOM 4142 N N . LYS A 1 520 ? 33.312 18.469 -19.188 1 85.5 520 LYS A N 1
ATOM 4143 C CA . LYS A 1 520 ? 32.344 17.766 -18.375 1 85.5 520 LYS A CA 1
ATOM 4144 C C . LYS A 1 520 ? 31.859 16.484 -19.047 1 85.5 520 LYS A C 1
ATOM 4146 O O . LYS A 1 520 ? 31.703 15.453 -18.375 1 85.5 520 LYS A O 1
ATOM 4151 N N . TYR A 1 521 ? 31.641 16.578 -20.312 1 87.88 521 TYR A N 1
ATOM 4152 C CA . TYR A 1 521 ? 31.172 15.414 -21.047 1 87.88 521 TYR A CA 1
ATOM 4153 C C . TYR A 1 521 ? 32.25 14.344 -21.125 1 87.88 521 TYR A C 1
ATOM 4155 O O . TYR A 1 521 ? 31.969 13.148 -21.016 1 87.88 521 TYR A O 1
ATOM 4163 N N . ILE A 1 522 ? 33.5 14.758 -21.219 1 87.88 522 ILE A N 1
ATOM 4164 C CA . ILE A 1 522 ? 34.625 13.812 -21.328 1 87.88 522 ILE A CA 1
ATOM 4165 C C . ILE A 1 522 ? 34.844 13.109 -20 1 87.88 522 ILE A C 1
ATOM 4167 O O . ILE A 1 522 ? 35.125 11.906 -19.953 1 87.88 522 ILE A O 1
ATOM 4171 N N . LYS A 1 523 ? 34.531 13.828 -19.031 1 82.12 523 LYS A N 1
ATOM 4172 C CA . LYS A 1 523 ? 34.75 13.25 -17.703 1 82.12 523 LYS A CA 1
ATOM 4173 C C . LYS A 1 523 ? 33.531 12.422 -17.266 1 82.12 523 LYS A C 1
ATOM 4175 O O . LYS A 1 523 ? 33.656 11.562 -16.391 1 82.12 523 LYS A O 1
ATOM 4180 N N . GLY A 1 524 ? 32.469 12.547 -17.938 1 80.56 524 GLY A N 1
ATOM 4181 C CA . GLY A 1 524 ? 31.266 11.875 -17.484 1 80.56 524 GLY A CA 1
ATOM 4182 C C . GLY A 1 524 ? 30.859 10.727 -18.391 1 80.56 524 GLY A C 1
ATOM 4183 O O . GLY A 1 524 ? 31.5 9.672 -18.391 1 80.56 524 GLY A O 1
ATOM 4184 N N . TRP A 1 525 ? 29.938 10.984 -19.297 1 82 525 TRP A N 1
ATOM 4185 C CA . TRP A 1 525 ? 29.219 9.953 -20.047 1 82 525 TRP A CA 1
ATOM 4186 C C . TRP A 1 525 ? 29.922 9.656 -21.359 1 82 525 TRP A C 1
ATOM 4188 O O . TRP A 1 525 ? 29.484 8.781 -22.109 1 82 525 TRP A O 1
ATOM 4198 N N . PHE A 1 526 ? 31.078 10.32 -21.672 1 86.69 526 PHE A N 1
ATOM 4199 C CA . PHE A 1 526 ? 31.719 10.156 -22.984 1 86.69 526 PHE A CA 1
ATOM 4200 C C . PHE A 1 526 ? 32.25 8.742 -23.141 1 86.69 526 PHE A C 1
ATOM 4202 O O . PHE A 1 526 ? 32.094 8.125 -24.203 1 86.69 526 PHE A O 1
ATOM 4209 N N . VAL A 1 527 ? 32.875 8.211 -22.109 1 84.38 527 VAL A N 1
ATOM 4210 C CA . VAL A 1 527 ? 33.469 6.883 -22.203 1 84.38 527 VAL A CA 1
ATOM 4211 C C . VAL A 1 527 ? 32.344 5.844 -22.422 1 84.38 527 VAL A C 1
ATOM 4213 O O . VAL A 1 527 ? 32.531 4.922 -23.234 1 84.38 527 VAL A O 1
ATOM 4216 N N . ILE A 1 528 ? 31.281 6.027 -21.844 1 82.12 528 ILE A N 1
ATOM 4217 C CA . ILE A 1 528 ? 30.188 5.078 -21.969 1 82.12 528 ILE A CA 1
ATOM 4218 C C . ILE A 1 528 ? 29.547 5.203 -23.359 1 82.12 528 ILE A C 1
ATOM 4220 O O . ILE A 1 528 ? 29.234 4.195 -24 1 82.12 528 ILE A O 1
ATOM 4224 N N . ASP A 1 529 ? 29.453 6.41 -23.781 1 86.44 529 ASP A N 1
ATOM 4225 C CA . ASP A 1 529 ? 28.875 6.629 -25.109 1 86.44 529 ASP A CA 1
ATOM 4226 C C . ASP A 1 529 ? 29.812 6.133 -26.203 1 86.44 529 ASP A C 1
ATOM 4228 O O . ASP A 1 529 ? 29.344 5.586 -27.219 1 86.44 529 ASP A O 1
ATOM 4232 N N . LEU A 1 530 ? 31.094 6.258 -25.938 1 85.5 530 LEU A N 1
ATOM 4233 C CA . LEU A 1 530 ? 32.062 5.828 -26.938 1 85.5 530 LEU A CA 1
ATOM 4234 C C . LEU A 1 530 ? 32.094 4.305 -27.047 1 85.5 530 LEU A C 1
ATOM 4236 O O . LEU A 1 530 ? 32.062 3.758 -28.156 1 85.5 530 LEU A O 1
ATOM 4240 N N . PHE A 1 531 ? 32.062 3.645 -26 1 80.94 531 PHE A N 1
ATOM 4241 C CA . PHE A 1 531 ? 32.125 2.188 -25.984 1 80.94 531 PHE A CA 1
ATOM 4242 C C . PHE A 1 531 ? 30.828 1.591 -26.516 1 80.94 531 PHE A C 1
ATOM 4244 O O . PHE A 1 531 ? 30.828 0.512 -27.109 1 80.94 531 PHE A O 1
ATOM 4251 N N . SER A 1 532 ? 29.781 2.291 -26.328 1 82.19 532 SER A N 1
ATOM 4252 C CA . SER A 1 532 ? 28.5 1.78 -26.797 1 82.19 532 SER A CA 1
ATOM 4253 C C . SER A 1 532 ? 28.328 1.998 -28.297 1 82.19 532 SER A C 1
ATOM 4255 O O . SER A 1 532 ? 27.453 1.38 -28.922 1 82.19 532 SER A O 1
ATOM 4257 N N . THR A 1 533 ? 29.125 2.826 -28.891 1 84.12 533 THR A N 1
ATOM 4258 C CA . THR A 1 533 ? 28.969 3.139 -30.312 1 84.12 533 THR A CA 1
ATOM 4259 C C . THR A 1 533 ? 29.984 2.346 -31.141 1 84.12 533 THR A C 1
ATOM 4261 O O . THR A 1 533 ? 29.734 2.082 -32.312 1 84.12 533 THR A O 1
ATOM 4264 N N . LEU A 1 534 ? 31.016 1.854 -30.547 1 78.06 534 LEU A N 1
ATOM 4265 C CA . LEU A 1 534 ? 32.062 1.175 -31.297 1 78.06 534 LEU A CA 1
ATOM 4266 C C . LEU A 1 534 ? 31.578 -0.163 -31.828 1 78.06 534 LEU A C 1
ATOM 4268 O O . LEU A 1 534 ? 30.922 -0.927 -31.109 1 78.06 534 LEU A O 1
ATOM 4272 N N . PRO A 1 535 ? 31.625 -0.272 -33.125 1 75 535 PRO A N 1
ATOM 4273 C CA . PRO A 1 535 ? 31.266 -1.562 -33.719 1 75 535 PRO A CA 1
ATOM 4274 C C . PRO A 1 535 ? 32.281 -2.662 -33.406 1 75 535 PRO A C 1
ATOM 4276 O O . PRO A 1 535 ? 33.156 -2.945 -34.219 1 75 535 PRO A O 1
ATOM 4279 N N . PHE A 1 536 ? 32.125 -3.191 -32.344 1 72.12 536 PHE A N 1
ATOM 4280 C CA . PHE A 1 536 ? 33.094 -4.18 -31.844 1 72.12 536 PHE A CA 1
ATOM 4281 C C . PHE A 1 536 ? 33.156 -5.371 -32.781 1 72.12 536 PHE A C 1
ATOM 4283 O O . PHE A 1 536 ? 34.219 -5.973 -32.969 1 72.12 536 PHE A O 1
ATOM 4290 N N . ASP A 1 537 ? 32.062 -5.691 -33.438 1 68.69 537 ASP A N 1
ATOM 4291 C CA . ASP A 1 537 ? 32.062 -6.84 -34.344 1 68.69 537 ASP A CA 1
ATOM 4292 C C . ASP A 1 537 ? 32.969 -6.598 -35.531 1 68.69 537 ASP A C 1
ATOM 4294 O O . ASP A 1 537 ? 33.75 -7.469 -35.906 1 68.69 537 ASP A O 1
ATOM 4298 N N . THR A 1 538 ? 32.844 -5.363 -36.062 1 70.38 538 THR A N 1
ATOM 4299 C CA . THR A 1 538 ? 33.656 -5.062 -37.25 1 70.38 538 THR A CA 1
ATOM 4300 C C . THR A 1 538 ? 35.125 -4.902 -36.844 1 70.38 538 THR A C 1
ATOM 4302 O O . THR A 1 538 ? 36.031 -5.312 -37.594 1 70.38 538 THR A O 1
ATOM 4305 N N . ILE A 1 539 ? 35.344 -4.52 -35.562 1 71.62 539 ILE A N 1
ATOM 4306 C CA . ILE A 1 539 ? 36.719 -4.355 -35.094 1 71.62 539 ILE A CA 1
ATOM 4307 C C . ILE A 1 539 ? 37.344 -5.727 -34.812 1 71.62 539 ILE A C 1
ATOM 4309 O O . ILE A 1 539 ? 38.5 -5.969 -35.156 1 71.62 539 ILE A O 1
ATOM 4313 N N . GLY A 1 540 ? 36.562 -6.555 -34.281 1 69.56 540 GLY A N 1
ATOM 4314 C CA . GLY A 1 540 ? 37.031 -7.895 -34 1 69.56 540 GLY A CA 1
ATOM 4315 C C . GLY A 1 540 ? 37.312 -8.695 -35.25 1 69.56 540 GLY A C 1
ATOM 4316 O O . GLY A 1 540 ? 38.312 -9.422 -35.344 1 69.56 540 GLY A O 1
ATOM 4317 N N . ALA A 1 541 ? 36.406 -8.562 -36.219 1 67.12 541 ALA A N 1
ATOM 4318 C CA . ALA A 1 541 ? 36.594 -9.297 -37.469 1 67.12 541 ALA A CA 1
ATOM 4319 C C . ALA A 1 541 ? 37.875 -8.859 -38.188 1 67.12 541 ALA A C 1
ATOM 4321 O O . ALA A 1 541 ? 38.5 -9.641 -38.906 1 67.12 541 ALA A O 1
ATOM 4322 N N . MET A 1 542 ? 38.281 -7.59 -37.938 1 63 542 MET A N 1
ATOM 4323 C CA . MET A 1 542 ? 39.469 -7.09 -38.562 1 63 542 MET A CA 1
ATOM 4324 C C . MET A 1 542 ? 40.719 -7.695 -37.938 1 63 542 MET A C 1
ATOM 4326 O O . MET A 1 542 ? 41.75 -7.844 -38.625 1 63 542 MET A O 1
ATOM 4330 N N . PHE A 1 543 ? 40.531 -8.016 -36.625 1 60.41 543 PHE A N 1
ATOM 4331 C CA . PHE A 1 543 ? 41.688 -8.539 -35.938 1 60.41 543 PHE A CA 1
ATOM 4332 C C . PHE A 1 543 ? 41.781 -10.047 -36.125 1 60.41 543 PHE A C 1
ATOM 4334 O O . PHE A 1 543 ? 42.844 -10.648 -35.812 1 60.41 543 PHE A O 1
ATOM 4341 N N . VAL A 1 544 ? 40.688 -10.727 -36.25 1 59.38 544 VAL A N 1
ATOM 4342 C CA . VAL A 1 544 ? 40.75 -12.188 -36.344 1 59.38 544 VAL A CA 1
ATOM 4343 C C . VAL A 1 544 ? 41.094 -12.594 -37.781 1 59.38 544 VAL A C 1
ATOM 4345 O O . VAL A 1 544 ? 40.312 -12.289 -38.719 1 59.38 544 VAL A O 1
ATOM 4348 N N . ALA A 1 545 ? 42.312 -12.766 -38.156 1 53.41 545 ALA A N 1
ATOM 4349 C CA . ALA A 1 545 ? 42.844 -13.273 -39.438 1 53.41 545 ALA A CA 1
ATOM 4350 C C . ALA A 1 545 ? 42.344 -14.688 -39.719 1 53.41 545 ALA A C 1
ATOM 4352 O O . ALA A 1 545 ? 42.188 -15.484 -38.781 1 53.41 545 ALA A O 1
ATOM 4353 N N . PRO A 1 546 ? 41.656 -14.992 -40.844 1 48.81 546 PRO A N 1
ATOM 4354 C CA . PRO A 1 546 ? 41.094 -16.297 -41.219 1 48.81 546 PRO A CA 1
ATOM 4355 C C . PRO A 1 546 ? 42.125 -17.422 -41.125 1 48.81 546 PRO A C 1
ATOM 4357 O O . PRO A 1 546 ? 42.781 -17.75 -42.094 1 48.81 546 PRO A O 1
ATOM 4360 N N . GLY A 1 547 ? 42.969 -17.516 -40.094 1 44.06 547 GLY A N 1
ATOM 4361 C CA . GLY A 1 547 ? 43.969 -18.562 -40.188 1 44.06 547 GLY A CA 1
ATOM 4362 C C . GLY A 1 547 ? 43.438 -19.953 -39.969 1 44.06 547 GLY A C 1
ATOM 4363 O O . GLY A 1 547 ? 42.219 -20.172 -40 1 44.06 547 GLY A O 1
ATOM 4364 N N . SER A 1 548 ? 44.406 -21.109 -39.438 1 44.75 548 SER A N 1
ATOM 4365 C CA . SER A 1 548 ? 44.344 -22.562 -39.281 1 44.75 548 SER A CA 1
ATOM 4366 C C . SER A 1 548 ? 43.281 -22.938 -38.25 1 44.75 548 SER A C 1
ATOM 4368 O O . SER A 1 548 ? 42.844 -22.094 -37.469 1 44.75 548 SER A O 1
ATOM 4370 N N . ALA A 1 549 ? 42.812 -24.344 -38.156 1 46.69 549 ALA A N 1
ATOM 4371 C CA . ALA A 1 549 ? 41.688 -24.938 -37.438 1 46.69 549 ALA A CA 1
ATOM 4372 C C . ALA A 1 549 ? 41.688 -24.5 -35.969 1 46.69 549 ALA A C 1
ATOM 4374 O O . ALA A 1 549 ? 40.625 -24.203 -35.406 1 46.69 549 ALA A O 1
ATOM 4375 N N . ALA A 1 550 ? 42.75 -24.75 -35.312 1 48.03 550 ALA A N 1
ATOM 4376 C CA . ALA A 1 550 ? 42.906 -24.453 -33.875 1 48.03 550 ALA A CA 1
ATOM 4377 C C . ALA A 1 550 ? 42.688 -22.969 -33.625 1 48.03 550 ALA A C 1
ATOM 4379 O O . ALA A 1 550 ? 42.125 -22.594 -32.594 1 48.03 550 ALA A O 1
ATOM 4380 N N . GLN A 1 551 ? 43.125 -22.188 -34.406 1 49.44 551 GLN A N 1
ATOM 4381 C CA . GLN A 1 551 ? 43.062 -20.734 -34.281 1 49.44 551 GLN A CA 1
ATOM 4382 C C . GLN A 1 551 ? 41.656 -20.219 -34.438 1 49.44 551 GLN A C 1
ATOM 4384 O O . GLN A 1 551 ? 41.281 -19.203 -33.844 1 49.44 551 GLN A O 1
ATOM 4389 N N . VAL A 1 552 ? 40.812 -21.062 -35.031 1 50.72 552 VAL A N 1
ATOM 4390 C CA . VAL A 1 552 ? 39.406 -20.719 -35.219 1 50.72 552 VAL A CA 1
ATOM 4391 C C . VAL A 1 552 ? 38.688 -20.844 -33.875 1 50.72 552 VAL A C 1
ATOM 4393 O O . VAL A 1 552 ? 37.812 -20.016 -33.562 1 50.72 552 VAL A O 1
ATOM 4396 N N . ALA A 1 553 ? 39.125 -21.984 -33.188 1 52.03 553 ALA A N 1
ATOM 4397 C CA . ALA A 1 553 ? 38.438 -22.172 -31.906 1 52.03 553 ALA A CA 1
ATOM 4398 C C . ALA A 1 553 ? 38.719 -21 -30.984 1 52.03 553 ALA A C 1
ATOM 4400 O O . ALA A 1 553 ? 37.812 -20.516 -30.281 1 52.03 553 ALA A O 1
ATOM 4401 N N . GLU A 1 554 ? 40.031 -20.672 -30.797 1 53.72 554 GLU A N 1
ATOM 4402 C CA . GLU A 1 554 ? 40.344 -19.531 -29.953 1 53.72 554 GLU A CA 1
ATOM 4403 C C . GLU A 1 554 ? 39.75 -18.25 -30.5 1 53.72 554 GLU A C 1
ATOM 4405 O O . GLU A 1 554 ? 39.312 -17.391 -29.734 1 53.72 554 GLU A O 1
ATOM 4410 N N . SER A 1 555 ? 39.75 -18.203 -31.781 1 54.69 555 SER A N 1
ATOM 4411 C CA . SER A 1 555 ? 39.188 -17.031 -32.438 1 54.69 555 SER A CA 1
ATOM 4412 C C . SER A 1 555 ? 37.688 -16.938 -32.188 1 54.69 555 SER A C 1
ATOM 4414 O O . SER A 1 555 ? 37.156 -15.844 -32 1 54.69 555 SER A O 1
ATOM 4416 N N . THR A 1 556 ? 37.125 -18.141 -32.031 1 56.81 556 THR A N 1
ATOM 4417 C CA . THR A 1 556 ? 35.688 -18.141 -31.781 1 56.81 556 THR A CA 1
ATOM 4418 C C . THR A 1 556 ? 35.406 -17.641 -30.375 1 56.81 556 THR A C 1
ATOM 4420 O O . THR A 1 556 ? 34.375 -16.953 -30.156 1 56.81 556 THR A O 1
ATOM 4423 N N . LYS A 1 557 ? 36.406 -17.984 -29.531 1 60.03 557 LYS A N 1
ATOM 4424 C CA . LYS A 1 557 ? 36.219 -17.484 -28.172 1 60.03 557 LYS A CA 1
ATOM 4425 C C . LYS A 1 557 ? 36.312 -15.969 -28.141 1 60.03 557 LYS A C 1
ATOM 4427 O O . LYS A 1 557 ? 35.531 -15.305 -27.438 1 60.03 557 LYS A O 1
ATOM 4432 N N . TYR A 1 558 ? 37.312 -15.5 -28.844 1 59.81 558 TYR A N 1
ATOM 4433 C CA . TYR A 1 558 ? 37.469 -14.047 -28.859 1 59.81 558 TYR A CA 1
ATOM 4434 C C . TYR A 1 558 ? 36.281 -13.391 -29.594 1 59.81 558 TYR A C 1
ATOM 4436 O O . TYR A 1 558 ? 35.812 -12.344 -29.172 1 59.81 558 TYR A O 1
ATOM 4444 N N . LEU A 1 559 ? 35.906 -14.086 -30.609 1 61.47 559 LEU A N 1
ATOM 4445 C CA . LEU A 1 559 ? 34.75 -13.539 -31.344 1 61.47 559 LEU A CA 1
ATOM 4446 C C . LEU A 1 559 ? 33.5 -13.539 -30.469 1 61.47 559 LEU A C 1
ATOM 4448 O O . LEU A 1 559 ? 32.688 -12.602 -30.531 1 61.47 559 LEU A O 1
ATOM 4452 N N . ARG A 1 560 ? 33.531 -14.555 -29.688 1 66.19 560 ARG A N 1
ATOM 4453 C CA . ARG A 1 560 ? 32.375 -14.609 -28.766 1 66.19 560 ARG A CA 1
ATOM 4454 C C . ARG A 1 560 ? 32.469 -13.508 -27.719 1 66.19 560 ARG A C 1
ATOM 4456 O O . ARG A 1 560 ? 31.469 -12.914 -27.344 1 66.19 560 ARG A O 1
ATOM 4463 N N . MET A 1 561 ? 33.688 -13.234 -27.422 1 67.19 561 MET A N 1
ATOM 4464 C CA . MET A 1 561 ? 33.844 -12.172 -26.422 1 67.19 561 MET A CA 1
ATOM 4465 C C . MET A 1 561 ? 33.5 -10.812 -27.016 1 67.19 561 MET A C 1
ATOM 4467 O O . MET A 1 561 ? 32.906 -9.977 -26.312 1 67.19 561 MET A O 1
ATOM 4471 N N . PHE A 1 562 ? 33.812 -10.695 -28.281 1 67.88 562 PHE A N 1
ATOM 4472 C CA . PHE A 1 562 ? 33.469 -9.438 -28.922 1 67.88 562 PHE A CA 1
ATOM 4473 C C . PHE A 1 562 ? 31.969 -9.336 -29.141 1 67.88 562 PHE A C 1
ATOM 4475 O O . PHE A 1 562 ? 31.391 -8.25 -29.094 1 67.88 562 PHE A O 1
ATOM 4482 N N . ARG A 1 563 ? 31.438 -10.453 -29.312 1 70.69 563 ARG A N 1
ATOM 4483 C CA . ARG A 1 563 ? 29.984 -10.453 -29.453 1 70.69 563 ARG A CA 1
ATOM 4484 C C . ARG A 1 563 ? 29.297 -10.07 -28.141 1 70.69 563 ARG A C 1
ATOM 4486 O O . ARG A 1 563 ? 28.312 -9.328 -28.156 1 70.69 563 ARG A O 1
ATOM 4493 N N . VAL A 1 564 ? 29.953 -10.469 -27.141 1 73.81 564 VAL A N 1
ATOM 4494 C CA . VAL A 1 564 ? 29.375 -10.172 -25.828 1 73.81 564 VAL A CA 1
ATOM 4495 C C . VAL A 1 564 ? 29.625 -8.711 -25.484 1 73.81 564 VAL A C 1
ATOM 4497 O O . VAL A 1 564 ? 28.828 -8.094 -24.766 1 73.81 564 VAL A O 1
ATOM 4500 N N . ALA A 1 565 ? 30.609 -8.172 -26.094 1 73.31 565 ALA A N 1
ATOM 4501 C CA . ALA A 1 565 ? 30.922 -6.77 -25.828 1 73.31 565 ALA A CA 1
ATOM 4502 C C . ALA A 1 565 ? 29.875 -5.848 -26.438 1 73.31 565 ALA A C 1
ATOM 4504 O O . ALA A 1 565 ? 29.75 -4.684 -26.047 1 73.31 565 ALA A O 1
ATOM 4505 N N . ARG A 1 566 ? 29.078 -6.406 -27.359 1 76.69 566 ARG A N 1
ATOM 4506 C CA . ARG A 1 566 ? 27.969 -5.637 -27.922 1 76.69 566 ARG A CA 1
ATOM 4507 C C . ARG A 1 566 ? 26.938 -5.285 -26.859 1 76.69 566 ARG A C 1
ATOM 4509 O O . ARG A 1 566 ? 26.156 -4.355 -27.031 1 76.69 566 ARG A O 1
ATOM 4516 N N . LEU A 1 567 ? 27.047 -6 -25.781 1 78.12 567 LEU A N 1
ATOM 4517 C CA . LEU A 1 567 ? 26.094 -5.781 -24.703 1 78.12 567 LEU A CA 1
ATOM 4518 C C . LEU A 1 567 ? 26.328 -4.422 -24.047 1 78.12 567 LEU A C 1
ATOM 4520 O O . LEU A 1 567 ? 25.438 -3.893 -23.375 1 78.12 567 LEU A O 1
ATOM 4524 N N . PHE A 1 568 ? 27.469 -3.883 -24.359 1 77 568 PHE A N 1
ATOM 4525 C CA . PHE A 1 568 ? 27.75 -2.57 -23.781 1 77 568 PHE A CA 1
ATOM 4526 C C . PHE A 1 568 ? 26.828 -1.512 -24.375 1 77 568 PHE A C 1
ATOM 4528 O O . PHE A 1 568 ? 26.641 -0.441 -23.797 1 77 568 PHE A O 1
ATOM 4535 N N . LYS A 1 569 ? 26.234 -1.776 -25.484 1 78.12 569 LYS A N 1
ATOM 4536 C CA . LYS A 1 569 ? 25.266 -0.861 -26.078 1 78.12 569 LYS A CA 1
ATOM 4537 C C . LYS A 1 569 ? 24.062 -0.679 -25.172 1 78.12 569 LYS A C 1
ATOM 4539 O O . LYS A 1 569 ? 23.375 0.344 -25.25 1 78.12 569 LYS A O 1
ATOM 4544 N N . LEU A 1 570 ? 23.906 -1.707 -24.344 1 78.94 570 LEU A N 1
ATOM 4545 C CA . LEU A 1 570 ? 22.734 -1.672 -23.469 1 78.94 570 LEU A CA 1
ATOM 4546 C C . LEU A 1 570 ? 22.938 -0.668 -22.328 1 78.94 570 LEU A C 1
ATOM 4548 O O . LEU A 1 570 ? 21.969 -0.242 -21.703 1 78.94 570 LEU A O 1
ATOM 4552 N N . VAL A 1 571 ? 24.125 -0.273 -22.109 1 76.94 571 VAL A N 1
ATOM 4553 C CA . VAL A 1 571 ? 24.406 0.667 -21.031 1 76.94 571 VAL A CA 1
ATOM 4554 C C . VAL A 1 571 ? 23.781 2.025 -21.344 1 76.94 571 VAL A C 1
ATOM 4556 O O . VAL A 1 571 ? 23.516 2.818 -20.453 1 76.94 571 VAL A O 1
ATOM 4559 N N . ARG A 1 572 ? 23.469 2.242 -22.594 1 79.06 572 ARG A N 1
ATOM 4560 C CA . ARG A 1 572 ? 22.828 3.484 -23.016 1 79.06 572 ARG A CA 1
ATOM 4561 C C . ARG A 1 572 ? 21.391 3.568 -22.5 1 79.06 572 ARG A C 1
ATOM 4563 O O . ARG A 1 572 ? 20.797 4.645 -22.469 1 79.06 572 ARG A O 1
ATOM 4570 N N . LEU A 1 573 ? 20.953 2.365 -22.125 1 77.5 573 LEU A N 1
ATOM 4571 C CA . LEU A 1 573 ? 19.609 2.332 -21.594 1 77.5 573 LEU A CA 1
ATOM 4572 C C . LEU A 1 573 ? 19.5 3.184 -20.328 1 77.5 573 LEU A C 1
ATOM 4574 O O . LEU A 1 573 ? 18.422 3.662 -19.984 1 77.5 573 LEU A O 1
ATOM 4578 N N . LEU A 1 574 ? 20.578 3.406 -19.734 1 73.69 574 LEU A N 1
ATOM 4579 C CA . LEU A 1 574 ? 20.578 4.219 -18.516 1 73.69 574 LEU A CA 1
ATOM 4580 C C . LEU A 1 574 ? 20.219 5.668 -18.828 1 73.69 574 LEU A C 1
ATOM 4582 O O . LEU A 1 574 ? 19.781 6.41 -17.953 1 73.69 574 LEU A O 1
ATOM 4586 N N . LYS A 1 575 ? 20.297 6.059 -20.078 1 73.69 575 LYS A N 1
ATOM 4587 C CA . LYS A 1 575 ? 19.984 7.422 -20.5 1 73.69 575 LYS A CA 1
ATOM 4588 C C . LYS A 1 575 ? 18.484 7.582 -20.781 1 73.69 575 LYS A C 1
ATOM 4590 O O . LYS A 1 575 ? 17.984 8.703 -20.859 1 73.69 575 LYS A O 1
ATOM 4595 N N . ILE A 1 576 ? 17.797 6.398 -20.891 1 74.06 576 ILE A N 1
ATOM 4596 C CA . ILE A 1 576 ? 16.406 6.453 -21.297 1 74.06 576 ILE A CA 1
ATOM 4597 C C . ILE A 1 576 ? 15.57 7.109 -20.188 1 74.06 576 ILE A C 1
ATOM 4599 O O . ILE A 1 576 ? 14.531 7.711 -20.469 1 74.06 576 ILE A O 1
ATOM 4603 N N . GLY A 1 577 ? 16.078 7.043 -19 1 70.62 577 GLY A N 1
ATOM 4604 C CA . GLY A 1 577 ? 15.352 7.672 -17.906 1 70.62 577 GLY A CA 1
ATOM 4605 C C . GLY A 1 577 ? 15.211 9.172 -18.062 1 70.62 577 GLY A C 1
ATOM 4606 O O . GLY A 1 577 ? 14.148 9.734 -17.812 1 70.62 577 GLY A O 1
ATOM 4607 N N . LYS A 1 578 ? 16.188 9.844 -18.594 1 67.44 578 LYS A N 1
ATOM 4608 C CA . LYS A 1 578 ? 16.156 11.297 -18.781 1 67.44 578 LYS A CA 1
ATOM 4609 C C . LYS A 1 578 ? 15.227 11.68 -19.922 1 67.44 578 LYS A C 1
ATOM 4611 O O . LYS A 1 578 ? 14.539 12.703 -19.859 1 67.44 578 LYS A O 1
ATOM 4616 N N . VAL A 1 579 ? 15.219 10.766 -20.891 1 65.44 579 VAL A N 1
ATOM 4617 C CA . VAL A 1 579 ? 14.375 11.07 -22.047 1 65.44 579 VAL A CA 1
ATOM 4618 C C . VAL A 1 579 ? 12.906 10.945 -21.672 1 65.44 579 VAL A C 1
ATOM 4620 O O . VAL A 1 579 ? 12.078 11.766 -22.078 1 65.44 579 VAL A O 1
ATOM 4623 N N . PHE A 1 580 ? 12.641 9.93 -20.859 1 67.62 580 PHE A N 1
ATOM 4624 C CA . PHE A 1 580 ? 11.266 9.758 -20.422 1 67.62 580 PHE A CA 1
ATOM 4625 C C . PHE A 1 580 ? 10.797 10.945 -19.594 1 67.62 580 PHE A C 1
ATOM 4627 O O . PHE A 1 580 ? 9.641 11.352 -19.688 1 67.62 580 PHE A O 1
ATOM 4634 N N . LYS A 1 581 ? 11.711 11.461 -18.891 1 67.19 581 LYS A N 1
ATOM 4635 C CA . LYS A 1 581 ? 11.367 12.641 -18.094 1 67.19 581 LYS A CA 1
ATOM 4636 C C . LYS A 1 581 ? 11.047 13.828 -19 1 67.19 581 LYS A C 1
ATOM 4638 O O . LYS A 1 581 ? 10.102 14.578 -18.734 1 67.19 581 LYS A O 1
ATOM 4643 N N . ARG A 1 582 ? 11.711 13.922 -20.078 1 62.66 582 ARG A N 1
ATOM 4644 C CA . ARG A 1 582 ? 11.5 15.031 -21.016 1 62.66 582 ARG A CA 1
ATOM 4645 C C . ARG A 1 582 ? 10.203 14.852 -21.781 1 62.66 582 ARG A C 1
ATOM 4647 O O . ARG A 1 582 ? 9.492 15.82 -22.062 1 62.66 582 ARG A O 1
ATOM 4654 N N . ILE A 1 583 ? 9.922 13.625 -22.109 1 62.38 583 ILE A N 1
ATOM 4655 C CA . ILE A 1 583 ? 8.672 13.32 -22.812 1 62.38 583 ILE A CA 1
ATOM 4656 C C . ILE A 1 583 ? 7.488 13.625 -21.891 1 62.38 583 ILE A C 1
ATOM 4658 O O . ILE A 1 583 ? 6.477 14.172 -22.344 1 62.38 583 ILE A O 1
ATOM 4662 N N . ARG A 1 584 ? 7.754 13.25 -20.703 1 63.84 584 ARG A N 1
ATOM 4663 C CA . ARG A 1 584 ? 6.707 13.508 -19.734 1 63.84 584 ARG A CA 1
ATOM 4664 C C . ARG A 1 584 ? 6.398 15 -19.641 1 63.84 584 ARG A C 1
ATOM 4666 O O . ARG A 1 584 ? 5.234 15.398 -19.578 1 63.84 584 ARG A O 1
ATOM 4673 N N . ASP A 1 585 ? 7.477 15.703 -19.766 1 60.72 585 ASP A N 1
ATOM 4674 C CA . ASP A 1 585 ? 7.312 17.141 -19.625 1 60.72 585 ASP A CA 1
ATOM 4675 C C . ASP A 1 585 ? 6.715 17.75 -20.891 1 60.72 585 ASP A C 1
ATOM 4677 O O . ASP A 1 585 ? 6.004 18.766 -20.828 1 60.72 585 ASP A O 1
ATOM 4681 N N . SER A 1 586 ? 6.996 16.953 -21.984 1 56.16 586 SER A N 1
ATOM 4682 C CA . SER A 1 586 ? 6.559 17.562 -23.25 1 56.16 586 SER A CA 1
ATOM 4683 C C . SER A 1 586 ? 5.148 17.109 -23.609 1 56.16 586 SER A C 1
ATOM 4685 O O . SER A 1 586 ? 4.348 17.906 -24.109 1 56.16 586 SER A O 1
ATOM 4687 N N . ILE A 1 587 ? 4.887 15.75 -23.406 1 58.59 587 ILE A N 1
ATOM 4688 C CA . ILE A 1 587 ? 3.59 15.227 -23.812 1 58.59 587 ILE A CA 1
ATOM 4689 C C . ILE A 1 587 ? 2.65 15.18 -22.609 1 58.59 587 ILE A C 1
ATOM 4691 O O . ILE A 1 587 ? 3.016 14.664 -21.547 1 58.59 587 ILE A O 1
ATOM 4695 N N . GLN A 1 588 ? 2.145 16.281 -22.172 1 55.19 588 GLN A N 1
ATOM 4696 C CA . GLN A 1 588 ? 1.201 16.391 -21.062 1 55.19 588 GLN A CA 1
ATOM 4697 C C . GLN A 1 588 ? 0.3 15.164 -20.984 1 55.19 588 GLN A C 1
ATOM 4699 O O . GLN A 1 588 ? -0.922 15.273 -21.109 1 55.19 588 GLN A O 1
ATOM 4704 N N . LEU A 1 589 ? 0.875 13.953 -20.953 1 59.91 589 LEU A N 1
ATOM 4705 C CA . LEU A 1 589 ? 0.043 12.773 -20.734 1 59.91 589 LEU A CA 1
ATOM 4706 C C . LEU A 1 589 ? -0.359 12.664 -19.266 1 59.91 589 LEU A C 1
ATOM 4708 O O . LEU A 1 589 ? 0.329 13.188 -18.391 1 59.91 589 LEU A O 1
ATOM 4712 N N . SER A 1 590 ? -1.524 12.055 -19.156 1 63.62 590 SER A N 1
ATOM 4713 C CA . SER A 1 590 ? -1.94 11.797 -17.781 1 63.62 590 SER A CA 1
ATOM 4714 C C . SER A 1 590 ? -0.904 10.953 -17.047 1 63.62 590 SER A C 1
ATOM 4716 O O . SER A 1 590 ? -0.28 10.07 -17.625 1 63.62 590 SER A O 1
ATOM 4718 N N . PRO A 1 591 ? -0.422 11.359 -15.914 1 66.06 591 PRO A N 1
ATOM 4719 C CA . PRO A 1 591 ? 0.61 10.641 -15.164 1 66.06 591 PRO A CA 1
ATOM 4720 C C . PRO A 1 591 ? 0.282 9.164 -14.969 1 66.06 591 PRO A C 1
ATOM 4722 O O . PRO A 1 591 ? 1.186 8.32 -14.961 1 66.06 591 PRO A O 1
ATOM 4725 N N . SER A 1 592 ? -0.944 8.82 -14.969 1 69.25 592 SER A N 1
ATOM 4726 C CA . SER A 1 592 ? -1.314 7.426 -14.789 1 69.25 592 SER A CA 1
ATOM 4727 C C . SER A 1 592 ? -1.021 6.605 -16.047 1 69.25 592 SER A C 1
ATOM 4729 O O . SER A 1 592 ? -0.504 5.492 -15.953 1 69.25 592 SER A O 1
ATOM 4731 N N . THR A 1 593 ? -1.319 7.098 -17.172 1 71.12 593 THR A N 1
ATOM 4732 C CA . THR A 1 593 ? -1.065 6.391 -18.422 1 71.12 593 THR A CA 1
ATOM 4733 C C . THR A 1 593 ? 0.434 6.254 -18.672 1 71.12 593 THR A C 1
ATOM 4735 O O . THR A 1 593 ? 0.894 5.227 -19.188 1 71.12 593 THR A O 1
ATOM 4738 N N . GLU A 1 594 ? 1.098 7.23 -18.234 1 74.88 594 GLU A N 1
ATOM 4739 C CA . GLU A 1 594 ? 2.549 7.172 -18.375 1 74.88 594 GLU A CA 1
ATOM 4740 C C . GLU A 1 594 ? 3.152 6.074 -17.516 1 74.88 594 GLU A C 1
ATOM 4742 O O . GLU A 1 594 ? 4.031 5.336 -17.953 1 74.88 594 GLU A O 1
ATOM 4747 N N . ARG A 1 595 ? 2.662 6.023 -16.391 1 75.25 595 ARG A N 1
ATOM 4748 C CA . ARG A 1 595 ? 3.182 5.02 -15.461 1 75.25 595 ARG A CA 1
ATOM 4749 C C . ARG A 1 595 ? 2.836 3.611 -15.93 1 75.25 595 ARG A C 1
ATOM 4751 O O . ARG A 1 595 ? 3.662 2.703 -15.844 1 75.25 595 ARG A O 1
ATOM 4758 N N . LEU A 1 596 ? 1.645 3.434 -16.422 1 76.69 596 LEU A N 1
ATOM 4759 C CA . LEU A 1 596 ? 1.222 2.123 -16.906 1 76.69 596 LEU A CA 1
ATOM 4760 C C . LEU A 1 596 ? 2.035 1.705 -18.125 1 76.69 596 LEU A C 1
ATOM 4762 O O . LEU A 1 596 ? 2.449 0.548 -18.234 1 76.69 596 LEU A O 1
ATOM 4766 N N . LEU A 1 597 ? 2.305 2.598 -19.016 1 76.19 597 LEU A N 1
ATOM 4767 C CA . LEU A 1 597 ? 3.094 2.301 -20.219 1 76.19 597 LEU A CA 1
ATOM 4768 C C . LEU A 1 597 ? 4.531 1.96 -19.844 1 76.19 597 LEU A C 1
ATOM 4770 O O . LEU A 1 597 ? 5.141 1.069 -20.438 1 76.19 597 LEU A O 1
ATOM 4774 N N . LYS A 1 598 ? 5.02 2.678 -18.875 1 79.62 598 LYS A N 1
ATOM 4775 C CA . LYS A 1 598 ? 6.375 2.389 -18.406 1 79.62 598 LYS A CA 1
ATOM 4776 C C . LYS A 1 598 ? 6.457 0.991 -17.797 1 79.62 598 LYS A C 1
ATOM 4778 O O . LYS A 1 598 ? 7.422 0.26 -18.047 1 79.62 598 LYS A O 1
ATOM 4783 N N . LEU A 1 599 ? 5.453 0.633 -17.062 1 82.44 599 LEU A N 1
ATOM 4784 C CA . LEU A 1 599 ? 5.453 -0.671 -16.406 1 82.44 599 LEU A CA 1
ATOM 4785 C C . LEU A 1 599 ? 5.352 -1.794 -17.438 1 82.44 599 LEU A C 1
ATOM 4787 O O . LEU A 1 599 ? 6.055 -2.801 -17.328 1 82.44 599 LEU A O 1
ATOM 4791 N N . VAL A 1 600 ? 4.539 -1.592 -18.438 1 82.69 600 VAL A N 1
ATOM 4792 C CA . VAL A 1 600 ? 4.359 -2.607 -19.469 1 82.69 600 VAL A CA 1
ATOM 4793 C C . VAL A 1 600 ? 5.637 -2.727 -20.297 1 82.69 600 VAL A C 1
ATOM 4795 O O . VAL A 1 600 ? 6.062 -3.832 -20.641 1 82.69 600 VAL A O 1
ATOM 4798 N N . THR A 1 601 ? 6.277 -1.651 -20.562 1 81.44 601 THR A N 1
ATOM 4799 C CA . THR A 1 601 ? 7.508 -1.662 -21.344 1 81.44 601 THR A CA 1
ATOM 4800 C C . THR A 1 601 ? 8.633 -2.348 -20.562 1 81.44 601 THR A C 1
ATOM 4802 O O . THR A 1 601 ? 9.406 -3.113 -21.141 1 81.44 601 THR A O 1
ATOM 4805 N N . ILE A 1 602 ? 8.648 -2.139 -19.297 1 82.12 602 ILE A N 1
ATOM 4806 C CA . ILE A 1 602 ? 9.672 -2.773 -18.469 1 82.12 602 ILE A CA 1
ATOM 4807 C C . ILE A 1 602 ? 9.438 -4.281 -18.422 1 82.12 602 ILE A C 1
ATOM 4809 O O . ILE A 1 602 ? 10.383 -5.066 -18.5 1 82.12 602 ILE A O 1
ATOM 4813 N N . MET A 1 603 ? 8.234 -4.676 -18.359 1 87.38 603 MET A N 1
ATOM 4814 C CA . MET A 1 603 ? 7.902 -6.098 -18.328 1 87.38 603 MET A CA 1
ATOM 4815 C C . MET A 1 603 ? 8.281 -6.781 -19.625 1 87.38 603 MET A C 1
ATOM 4817 O O . MET A 1 603 ? 8.828 -7.887 -19.625 1 87.38 603 MET A O 1
ATOM 4821 N N . ILE A 1 604 ? 8.047 -6.035 -20.719 1 88.44 604 ILE A N 1
ATOM 4822 C CA . ILE A 1 604 ? 8.352 -6.598 -22.031 1 88.44 604 ILE A CA 1
ATOM 4823 C C . ILE A 1 604 ? 9.859 -6.684 -22.234 1 88.44 604 ILE A C 1
ATOM 4825 O O . ILE A 1 604 ? 10.375 -7.699 -22.703 1 88.44 604 ILE A O 1
ATOM 4829 N N . CYS A 1 605 ? 10.57 -5.688 -21.781 1 88.06 605 CYS A N 1
ATOM 4830 C CA . CYS A 1 605 ? 12.023 -5.684 -21.938 1 88.06 605 CYS A CA 1
ATOM 4831 C C . CYS A 1 605 ? 12.664 -6.758 -21.062 1 88.06 605 CYS A C 1
ATOM 4833 O O . CYS A 1 605 ? 13.523 -7.508 -21.531 1 88.06 605 CYS A O 1
ATOM 4835 N N . PHE A 1 606 ? 12.188 -6.879 -19.906 1 90.31 606 PHE A N 1
ATOM 4836 C CA . PHE A 1 606 ? 12.75 -7.883 -19.016 1 90.31 606 PHE A CA 1
ATOM 4837 C C . PHE A 1 606 ? 12.398 -9.289 -19.5 1 90.31 606 PHE A C 1
ATOM 4839 O O . PHE A 1 606 ? 13.203 -10.211 -19.375 1 90.31 606 PHE A O 1
ATOM 4846 N N . GLY A 1 607 ? 11.141 -9.445 -19.953 1 92.25 607 GLY A N 1
ATOM 4847 C CA . GLY A 1 607 ? 10.766 -10.727 -20.531 1 92.25 607 GLY A CA 1
ATOM 4848 C C . GLY A 1 607 ? 11.609 -11.102 -21.734 1 92.25 607 GLY A C 1
ATOM 4849 O O . GLY A 1 607 ? 12.031 -12.25 -21.875 1 92.25 607 GLY A O 1
ATOM 4850 N N . HIS A 1 608 ? 11.984 -10.148 -22.531 1 93.69 608 HIS A N 1
ATOM 4851 C CA . HIS A 1 608 ? 12.82 -10.367 -23.703 1 93.69 608 HIS A CA 1
ATOM 4852 C C . HIS A 1 608 ? 14.242 -10.75 -23.312 1 93.69 608 HIS A C 1
ATOM 4854 O O . HIS A 1 608 ? 14.812 -11.695 -23.844 1 93.69 608 HIS A O 1
ATOM 4860 N N . TRP A 1 609 ? 14.789 -10.094 -22.328 1 93.31 609 TRP A N 1
ATOM 4861 C CA . TRP A 1 609 ? 16.156 -10.375 -21.906 1 93.31 609 TRP A CA 1
ATOM 4862 C C . TRP A 1 609 ? 16.25 -11.75 -21.25 1 93.31 609 TRP A C 1
ATOM 4864 O O . TRP A 1 609 ? 17.203 -12.492 -21.5 1 93.31 609 TRP A O 1
ATOM 4874 N N . CYS A 1 610 ? 15.281 -12.078 -20.469 1 94.81 610 CYS A N 1
ATOM 4875 C CA . CYS A 1 610 ? 15.281 -13.391 -19.828 1 94.81 610 CYS A CA 1
ATOM 4876 C C . CYS A 1 610 ? 15.141 -14.492 -20.875 1 94.81 610 CYS A C 1
ATOM 4878 O O . CYS A 1 610 ? 15.797 -15.531 -20.781 1 94.81 610 CYS A O 1
ATOM 4880 N N . ALA A 1 611 ? 14.297 -14.227 -21.891 1 96.31 611 ALA A N 1
ATOM 4881 C CA . ALA A 1 611 ? 14.109 -15.203 -22.953 1 96.31 611 ALA A CA 1
ATOM 4882 C C . ALA A 1 611 ? 15.406 -15.398 -23.75 1 96.31 611 ALA A C 1
ATOM 4884 O O . ALA A 1 611 ? 15.773 -16.531 -24.078 1 96.31 611 ALA A O 1
ATOM 4885 N N . CYS A 1 612 ? 16.141 -14.336 -23.984 1 94.5 612 CYS A N 1
ATOM 4886 C CA . CYS A 1 612 ? 17.375 -14.406 -24.75 1 94.5 612 CYS A CA 1
ATOM 4887 C C . CYS A 1 612 ? 18.469 -15.109 -23.938 1 94.5 612 CYS A C 1
ATOM 4889 O O . CYS A 1 612 ? 19.203 -15.938 -24.484 1 94.5 612 CYS A O 1
ATOM 4891 N N . ILE A 1 613 ? 18.578 -14.883 -22.641 1 94 613 ILE A N 1
ATOM 4892 C CA . ILE A 1 613 ? 19.578 -15.531 -21.812 1 94 613 ILE A CA 1
ATOM 4893 C C . ILE A 1 613 ? 19.25 -17.016 -21.672 1 94 613 ILE A C 1
ATOM 4895 O O . ILE A 1 613 ? 20.156 -17.859 -21.734 1 94 613 ILE A O 1
ATOM 4899 N N . PHE A 1 614 ? 17.969 -17.297 -21.547 1 95.38 614 PHE A N 1
ATOM 4900 C CA . PHE A 1 614 ? 17.516 -18.672 -21.406 1 95.38 614 PHE A CA 1
ATOM 4901 C C . PHE A 1 614 ? 17.891 -19.484 -22.656 1 95.38 614 PHE A C 1
ATOM 4903 O O . PHE A 1 614 ? 18.375 -20.609 -22.547 1 95.38 614 PHE A O 1
ATOM 4910 N N . HIS A 1 615 ? 17.656 -18.906 -23.797 1 95.38 615 HIS A N 1
ATOM 4911 C CA . HIS A 1 615 ? 17.984 -19.562 -25.047 1 95.38 615 HIS A CA 1
ATOM 4912 C C . HIS A 1 615 ? 19.5 -19.641 -25.25 1 95.38 615 HIS A C 1
ATOM 4914 O O . HIS A 1 615 ? 20.016 -20.641 -25.766 1 95.38 615 HIS A O 1
ATOM 4920 N N . TRP A 1 616 ? 20.219 -18.625 -24.859 1 92.25 616 TRP A N 1
ATOM 4921 C CA . TRP A 1 616 ? 21.672 -18.609 -24.984 1 92.25 616 TRP A CA 1
ATOM 4922 C C . TRP A 1 616 ? 22.297 -19.75 -24.188 1 92.25 616 TRP A C 1
ATOM 4924 O O . TRP A 1 616 ? 23.25 -20.391 -24.625 1 92.25 616 TRP A O 1
ATOM 4934 N N . ILE A 1 617 ? 21.797 -20.062 -23.031 1 92.69 617 ILE A N 1
ATOM 4935 C CA . ILE A 1 617 ? 22.297 -21.141 -22.188 1 92.69 617 ILE A CA 1
ATOM 4936 C C . ILE A 1 617 ? 22.062 -22.484 -22.859 1 92.69 617 ILE A C 1
ATOM 4938 O O . ILE A 1 617 ? 22.906 -23.375 -22.797 1 92.69 617 ILE A O 1
ATOM 4942 N N . MET A 1 618 ? 20.938 -22.609 -23.547 1 91.5 618 MET A N 1
ATOM 4943 C CA . MET A 1 618 ? 20.641 -23.844 -24.266 1 91.5 618 MET A CA 1
ATOM 4944 C C . MET A 1 618 ? 21.656 -24.094 -25.391 1 91.5 618 MET A C 1
ATOM 4946 O O . MET A 1 618 ? 22.141 -25.203 -25.562 1 91.5 618 MET A O 1
ATOM 4950 N N . LEU A 1 619 ? 21.984 -23 -26.109 1 89 619 LEU A N 1
ATOM 4951 C CA . LEU A 1 619 ? 22.953 -23.125 -27.188 1 89 619 LEU A CA 1
ATOM 4952 C C . LEU A 1 619 ? 24.328 -23.469 -26.641 1 89 619 LEU A C 1
ATOM 4954 O O . LEU A 1 619 ? 25.062 -24.266 -27.25 1 89 619 LEU A O 1
ATOM 4958 N N . PHE A 1 620 ? 24.641 -22.906 -25.5 1 84 620 PHE A N 1
ATOM 4959 C CA . PHE A 1 620 ? 25.922 -23.172 -24.875 1 84 620 PHE A CA 1
ATOM 4960 C C . PHE A 1 620 ? 26.016 -24.625 -24.438 1 84 620 PHE A C 1
ATOM 4962 O O . PHE A 1 620 ? 27.078 -25.25 -24.578 1 84 620 PHE A O 1
ATOM 4969 N N . GLU A 1 621 ? 24.984 -25.141 -23.906 1 85.12 621 GLU A N 1
ATOM 4970 C CA . GLU A 1 621 ? 24.969 -26.547 -23.469 1 85.12 621 GLU A CA 1
ATOM 4971 C C . GLU A 1 621 ? 25.031 -27.484 -24.656 1 85.12 621 GLU A C 1
ATOM 4973 O O . GLU A 1 621 ? 25.672 -28.531 -24.594 1 85.12 621 GLU A O 1
ATOM 4978 N N . GLU A 1 622 ? 24.344 -27.141 -25.734 1 84 622 GLU A N 1
ATOM 4979 C CA . GLU A 1 622 ? 24.375 -27.984 -26.938 1 84 622 GLU A CA 1
ATOM 4980 C C . GLU A 1 622 ? 25.781 -27.984 -27.547 1 84 622 GLU A C 1
ATOM 4982 O O . GLU A 1 622 ? 26.234 -29.031 -28.031 1 84 622 GLU A O 1
ATOM 4987 N N . GLU A 1 623 ? 26.422 -26.891 -27.5 1 76 623 GLU A N 1
ATOM 4988 C CA . GLU A 1 623 ? 27.766 -26.797 -28.047 1 76 623 GLU A CA 1
ATOM 4989 C C . GLU A 1 623 ? 28.766 -27.531 -27.172 1 76 623 GLU A C 1
ATOM 4991 O O . GLU A 1 623 ? 29.688 -28.188 -27.672 1 76 623 GLU A O 1
ATOM 4996 N N . SER A 1 624 ? 28.594 -27.312 -25.859 1 71 624 SER A N 1
ATOM 4997 C CA . SER A 1 624 ? 29.516 -27.984 -24.938 1 71 624 SER A CA 1
ATOM 4998 C C . SER A 1 624 ? 29.359 -29.5 -25.016 1 71 624 SER A C 1
ATOM 5000 O O . SER A 1 624 ? 30.344 -30.234 -24.875 1 71 624 SER A O 1
ATOM 5002 N N . GLY A 1 625 ? 28.094 -29.859 -25.125 1 60.91 625 GLY A N 1
ATOM 5003 C CA . GLY A 1 625 ? 27.891 -31.297 -25.312 1 60.91 625 GLY A CA 1
ATOM 5004 C C . GLY A 1 625 ? 28.578 -31.844 -26.547 1 60.91 625 GLY A C 1
ATOM 5005 O O . GLY A 1 625 ? 29.156 -32.938 -26.5 1 60.91 625 GLY A O 1
ATOM 5006 N N . TYR A 1 626 ? 28.531 -31.047 -27.578 1 51.53 626 TYR A N 1
ATOM 5007 C CA . TYR A 1 626 ? 29.188 -31.438 -28.812 1 51.53 626 TYR A CA 1
ATOM 5008 C C . TYR A 1 626 ? 30.703 -31.484 -28.641 1 51.53 626 TYR A C 1
ATOM 5010 O O . TYR A 1 626 ? 31.359 -32.406 -29.109 1 51.53 626 TYR A O 1
ATOM 5018 N N . VAL A 1 627 ? 31.156 -30.406 -27.891 1 48.09 627 VAL A N 1
ATOM 5019 C CA . VAL A 1 627 ? 32.594 -30.344 -27.703 1 48.09 627 VAL A CA 1
ATOM 5020 C C . VAL A 1 627 ? 33.094 -31.531 -26.875 1 48.09 627 VAL A C 1
ATOM 5022 O O . VAL A 1 627 ? 34.125 -32.125 -27.156 1 48.09 627 VAL A O 1
ATOM 5025 N N . GLY A 1 628 ? 32.312 -31.75 -25.812 1 48.69 628 GLY A N 1
ATOM 5026 C CA . GLY A 1 628 ? 32.656 -32.906 -25.016 1 48.69 628 GLY A CA 1
ATOM 5027 C C . GLY A 1 628 ? 32.688 -34.188 -25.828 1 48.69 628 GLY A C 1
ATOM 5028 O O . GLY A 1 628 ? 33.594 -35.031 -25.656 1 48.69 628 GLY A O 1
ATOM 5029 N N . LEU A 1 629 ? 31.734 -34.25 -26.766 1 49.78 629 LEU A N 1
ATOM 5030 C CA . LEU A 1 629 ? 31.688 -35.406 -27.656 1 49.78 629 LEU A CA 1
ATOM 5031 C C . LEU A 1 629 ? 32.906 -35.438 -28.578 1 49.78 629 LEU A C 1
ATOM 5033 O O . LEU A 1 629 ? 33.5 -36.5 -28.766 1 49.78 629 LEU A O 1
ATOM 5037 N N . PHE A 1 630 ? 33.188 -34.281 -29.188 1 47.75 630 PHE A N 1
ATOM 5038 C CA . PHE A 1 630 ? 34.281 -34.188 -30.125 1 47.75 630 PHE A CA 1
ATOM 5039 C C . PHE A 1 630 ? 35.625 -34.469 -29.438 1 47.75 630 PHE A C 1
ATOM 5041 O O . PHE A 1 630 ? 36.469 -35.188 -29.969 1 47.75 630 PHE A O 1
ATOM 5048 N N . MET A 1 631 ? 35.844 -33.844 -28.328 1 48.59 631 MET A N 1
ATOM 5049 C CA . MET A 1 631 ? 37.094 -34.062 -27.609 1 48.59 631 MET A CA 1
ATOM 5050 C C . MET A 1 631 ? 37.188 -35.531 -27.188 1 48.59 631 MET A C 1
ATOM 5052 O O . MET A 1 631 ? 38.312 -36.094 -27.188 1 48.59 631 MET A O 1
ATOM 5056 N N . GLY A 1 632 ? 36.062 -36.031 -26.766 1 45.84 632 GLY A N 1
ATOM 5057 C CA . GLY A 1 632 ? 36.062 -37.438 -26.453 1 45.84 632 GLY A CA 1
ATOM 5058 C C . GLY A 1 632 ? 36.438 -38.312 -27.656 1 45.84 632 GLY A C 1
ATOM 5059 O O . GLY A 1 632 ? 37.156 -39.312 -27.5 1 45.84 632 GLY A O 1
ATOM 5060 N N . LEU A 1 633 ? 36.062 -37.875 -28.812 1 47.53 633 LEU A N 1
ATOM 5061 C CA . LEU A 1 633 ? 36.375 -38.594 -30.047 1 47.53 633 LEU A CA 1
ATOM 5062 C C . LEU A 1 633 ? 37.844 -38.406 -30.422 1 47.53 633 LEU A C 1
ATOM 5064 O O . LEU A 1 633 ? 38.5 -39.344 -30.891 1 47.53 633 LEU A O 1
ATOM 5068 N N . GLN A 1 634 ? 38.562 -37.188 -30.391 1 43.97 634 GLN A N 1
ATOM 5069 C CA . GLN A 1 634 ? 39.938 -36.969 -30.797 1 43.97 634 GLN A CA 1
ATOM 5070 C C . GLN A 1 634 ? 40.906 -37.656 -29.844 1 43.97 634 GLN A C 1
ATOM 5072 O O . GLN A 1 634 ? 41.969 -38.125 -30.266 1 43.97 634 GLN A O 1
ATOM 5077 N N . ASN A 1 635 ? 40.844 -37.438 -28.625 1 44.53 635 ASN A N 1
ATOM 5078 C CA . ASN A 1 635 ? 41.844 -38 -27.719 1 44.53 635 ASN A CA 1
ATOM 5079 C C . ASN A 1 635 ? 41.844 -39.531 -27.766 1 44.53 635 ASN A C 1
ATOM 5081 O O . ASN A 1 635 ? 42.406 -40.188 -26.875 1 44.53 635 ASN A O 1
ATOM 5085 N N . GLY A 1 636 ? 41.781 -40.312 -29.016 1 41.53 636 GLY A N 1
ATOM 5086 C CA . GLY A 1 636 ? 42 -41.719 -29.344 1 41.53 636 GLY A CA 1
ATOM 5087 C C . GLY A 1 636 ? 41.156 -42.656 -28.531 1 41.53 636 GLY A C 1
ATOM 5088 O O . GLY A 1 636 ? 41.406 -43.875 -28.531 1 41.53 636 GLY A O 1
ATOM 5089 N N . ARG A 1 637 ? 40.75 -42.375 -27.438 1 43.12 637 ARG A N 1
ATOM 5090 C CA . ARG A 1 637 ? 40 -43.344 -26.672 1 43.12 637 ARG A CA 1
ATOM 5091 C C . ARG A 1 637 ? 38.781 -43.812 -27.438 1 43.12 637 ARG A C 1
ATOM 5093 O O . ARG A 1 637 ? 37.656 -43.406 -27.156 1 43.12 637 ARG A O 1
ATOM 5100 N N . SER A 1 638 ? 38.844 -44.156 -28.703 1 37.81 638 SER A N 1
ATOM 5101 C CA . SER A 1 638 ? 37.875 -44.781 -29.609 1 37.81 638 SER A CA 1
ATOM 5102 C C . SER A 1 638 ? 37.406 -46.125 -29.109 1 37.81 638 SER A C 1
ATOM 5104 O O . SER A 1 638 ? 36.25 -46.531 -29.328 1 37.81 638 SER A O 1
ATOM 5106 N N . ARG A 1 639 ? 38.406 -47.188 -28.875 1 38.38 639 ARG A N 1
ATOM 5107 C CA . ARG A 1 639 ? 38.219 -48.594 -28.547 1 38.38 639 ARG A CA 1
ATOM 5108 C C . ARG A 1 639 ? 37.344 -48.75 -27.297 1 38.38 639 ARG A C 1
ATOM 5110 O O . ARG A 1 639 ? 36.531 -49.656 -27.219 1 38.38 639 ARG A O 1
ATOM 5117 N N . GLU A 1 640 ? 37.812 -48.281 -26.141 1 36.31 640 GLU A N 1
ATOM 5118 C CA . GLU A 1 640 ? 37 -48.438 -24.953 1 36.31 640 GLU A CA 1
ATOM 5119 C C . GLU A 1 640 ? 35.688 -47.688 -25.062 1 36.31 640 GLU A C 1
ATOM 5121 O O . GLU A 1 640 ? 34.75 -47.906 -24.312 1 36.31 640 GLU A O 1
ATOM 5126 N N . LEU A 1 641 ? 35.531 -46.75 -25.875 1 36.28 641 LEU A N 1
ATOM 5127 C CA . LEU A 1 641 ? 34.25 -46.188 -26.266 1 36.28 641 LEU A CA 1
ATOM 5128 C C . LEU A 1 641 ? 33.531 -47.094 -27.266 1 36.28 641 LEU A C 1
ATOM 5130 O O . LEU A 1 641 ? 32.438 -46.781 -27.734 1 36.28 641 LEU A O 1
ATOM 5134 N N . SER A 1 642 ? 34.188 -48.156 -27.859 1 32.97 642 SER A N 1
ATOM 5135 C CA . SER A 1 642 ? 33.625 -49.188 -28.734 1 32.97 642 SER A CA 1
ATOM 5136 C C . SER A 1 642 ? 32.438 -49.844 -28.078 1 32.97 642 SER A C 1
ATOM 5138 O O . SER A 1 642 ? 31.406 -50.094 -28.719 1 32.97 642 SER A O 1
ATOM 5140 N N . PRO A 1 643 ? 32.75 -50.781 -26.953 1 31.94 643 PRO A N 1
ATOM 5141 C CA . PRO A 1 643 ? 31.547 -51.406 -26.406 1 31.94 643 PRO A CA 1
ATOM 5142 C C . PRO A 1 643 ? 30.453 -50.406 -26.031 1 31.94 643 PRO A C 1
ATOM 5144 O O . PRO A 1 643 ? 29.281 -50.781 -25.953 1 31.94 643 PRO A O 1
ATOM 5147 N N . ILE A 1 644 ? 30.844 -49.312 -25.391 1 34.41 644 ILE A N 1
ATOM 5148 C CA . ILE A 1 644 ? 29.766 -48.375 -25.141 1 34.41 644 ILE A CA 1
ATOM 5149 C C . ILE A 1 644 ? 29.172 -47.906 -26.469 1 34.41 644 ILE A C 1
ATOM 5151 O O . ILE A 1 644 ? 28.016 -47.5 -26.516 1 34.41 644 ILE A O 1
ATOM 5155 N N . LEU A 1 645 ? 29.781 -47.688 -27.578 1 33.62 645 LEU A N 1
ATOM 5156 C CA . LEU A 1 645 ? 29.219 -47.438 -28.906 1 33.62 645 LEU A CA 1
ATOM 5157 C C . LEU A 1 645 ? 28.453 -48.656 -29.406 1 33.62 645 LEU A C 1
ATOM 5159 O O . LEU A 1 645 ? 27.594 -48.531 -30.281 1 33.62 645 LEU A O 1
ATOM 5163 N N . ARG A 1 646 ? 29.062 -49.812 -29.594 1 35.12 646 ARG A N 1
ATOM 5164 C CA . ARG A 1 646 ? 28.406 -50.938 -30.203 1 35.12 646 ARG A CA 1
ATOM 5165 C C . ARG A 1 646 ? 27.141 -51.312 -29.438 1 35.12 646 ARG A C 1
ATOM 5167 O O . ARG A 1 646 ? 26.078 -51.5 -30.031 1 35.12 646 ARG A O 1
ATOM 5174 N N . GLY A 1 647 ? 27.188 -52.25 -28.453 1 30.92 647 GLY A N 1
ATOM 5175 C CA . GLY A 1 647 ? 26.047 -52.969 -27.906 1 30.92 647 GLY A CA 1
ATOM 5176 C C . GLY A 1 647 ? 25.094 -52.094 -27.109 1 30.92 647 GLY A C 1
ATOM 5177 O O . GLY A 1 647 ? 23.922 -52.406 -26.984 1 30.92 647 GLY A O 1
ATOM 5178 N N . CYS A 1 648 ? 25.594 -51.531 -25.938 1 30.25 648 CYS A N 1
ATOM 5179 C CA . CYS A 1 648 ? 24.516 -50.875 -25.219 1 30.25 648 CYS A CA 1
ATOM 5180 C C . CYS A 1 648 ? 24.078 -49.625 -25.938 1 30.25 648 CYS A C 1
ATOM 5182 O O . CYS A 1 648 ? 24.859 -48.688 -26.094 1 30.25 648 CYS A O 1
ATOM 5184 N N . ASP A 1 649 ? 23.25 -49.625 -27.031 1 32.12 649 ASP A N 1
ATOM 5185 C CA . ASP A 1 649 ? 22.531 -48.781 -27.969 1 32.12 649 ASP A CA 1
ATOM 5186 C C . ASP A 1 649 ? 22.234 -47.406 -27.344 1 32.12 649 ASP A C 1
ATOM 5188 O O . ASP A 1 649 ? 22.328 -46.375 -28.016 1 32.12 649 ASP A O 1
ATOM 5192 N N . HIS A 1 650 ? 21.375 -47.406 -26.297 1 33.41 650 HIS A N 1
ATOM 5193 C CA . HIS A 1 650 ? 20.609 -46.281 -25.797 1 33.41 650 HIS A CA 1
ATOM 5194 C C . HIS A 1 650 ? 21.516 -45.219 -25.172 1 33.41 650 HIS A C 1
ATOM 5196 O O . HIS A 1 650 ? 21.047 -44.188 -24.703 1 33.41 650 HIS A O 1
ATOM 5202 N N . THR A 1 651 ? 22.703 -45.5 -24.797 1 33.91 651 THR A N 1
ATOM 5203 C CA . THR A 1 651 ? 23.328 -44.594 -23.828 1 33.91 651 THR A CA 1
ATOM 5204 C C . THR A 1 651 ? 23.938 -43.406 -24.531 1 33.91 651 THR A C 1
ATOM 5206 O O . THR A 1 651 ? 24.406 -42.469 -23.875 1 33.91 651 THR A O 1
ATOM 5209 N N . TRP A 1 652 ? 24.547 -43.562 -25.734 1 35.59 652 TRP A N 1
ATOM 5210 C CA . TRP A 1 652 ? 25.328 -42.5 -26.359 1 35.59 652 TRP A CA 1
ATOM 5211 C C . TRP A 1 652 ? 24.516 -41.219 -26.484 1 35.59 652 TRP A C 1
ATOM 5213 O O . TRP A 1 652 ? 25.062 -40.125 -26.438 1 35.59 652 TRP A O 1
ATOM 5223 N N . VAL A 1 653 ? 23.391 -41.281 -27.188 1 37.41 653 VAL A N 1
ATOM 5224 C CA . VAL A 1 653 ? 22.359 -40.281 -27.391 1 37.41 653 VAL A CA 1
ATOM 5225 C C . VAL A 1 653 ? 22.078 -39.562 -26.062 1 37.41 653 VAL A C 1
ATOM 5227 O O . VAL A 1 653 ? 21.359 -38.562 -26.016 1 37.41 653 VAL A O 1
ATOM 5230 N N . SER A 1 654 ? 22.453 -40.156 -25.016 1 40.41 654 SER A N 1
ATOM 5231 C CA . SER A 1 654 ? 22.188 -39.656 -23.672 1 40.41 654 SER A CA 1
ATOM 5232 C C . SER A 1 654 ? 23.078 -38.469 -23.328 1 40.41 654 SER A C 1
ATOM 5234 O O . SER A 1 654 ? 22.953 -37.875 -22.266 1 40.41 654 SER A O 1
ATOM 5236 N N . ILE A 1 655 ? 24.188 -38.312 -24.078 1 42.88 655 ILE A N 1
ATOM 5237 C CA . ILE A 1 655 ? 25.141 -37.281 -23.703 1 42.88 655 ILE A CA 1
ATOM 5238 C C . ILE A 1 655 ? 24.594 -35.906 -24.047 1 42.88 655 ILE A C 1
ATOM 5240 O O . ILE A 1 655 ? 24.906 -34.906 -23.391 1 42.88 655 ILE A O 1
ATOM 5244 N N . LEU A 1 656 ? 24.141 -35.75 -25.359 1 51.38 656 LEU A N 1
ATOM 5245 C CA . LEU A 1 656 ? 23.578 -34.438 -25.594 1 51.38 656 LEU A CA 1
ATOM 5246 C C . LEU A 1 656 ? 22.391 -34.156 -24.672 1 51.38 656 LEU A C 1
ATOM 5248 O O . LEU A 1 656 ? 21.391 -34.875 -24.75 1 51.38 656 LEU A O 1
ATOM 5252 N N . GLY A 1 657 ? 22.672 -33.875 -23.5 1 59.16 657 GLY A N 1
ATOM 5253 C CA . GLY A 1 657 ? 21.797 -33.688 -22.344 1 59.16 657 GLY A CA 1
ATOM 5254 C C . GLY A 1 657 ? 20.484 -33 -22.703 1 59.16 657 GLY A C 1
ATOM 5255 O O . GLY A 1 657 ? 20.375 -32.406 -23.75 1 59.16 657 GLY A O 1
ATOM 5256 N N . HIS A 1 658 ? 19.344 -33.469 -22.391 1 79.94 658 HIS A N 1
ATOM 5257 C CA . HIS A 1 658 ? 18.016 -32.844 -22.453 1 79.94 658 HIS A CA 1
ATOM 5258 C C . HIS A 1 658 ? 18.062 -31.391 -22.016 1 79.94 658 HIS A C 1
ATOM 5260 O O . HIS A 1 658 ? 18.719 -31.062 -21.016 1 79.94 658 HIS A O 1
ATOM 5266 N N . THR A 1 659 ? 17.781 -30.531 -23.125 1 89.12 659 THR A N 1
ATOM 5267 C CA . THR A 1 659 ? 17.578 -29.125 -22.797 1 89.12 659 THR A CA 1
ATOM 5268 C C . THR A 1 659 ? 16.094 -28.797 -22.734 1 89.12 659 THR A C 1
ATOM 5270 O O . THR A 1 659 ? 15.242 -29.656 -23.016 1 89.12 659 THR A O 1
ATOM 5273 N N . TRP A 1 660 ? 15.805 -27.594 -22.328 1 92.88 660 TRP A N 1
ATOM 5274 C CA . TRP A 1 660 ? 14.398 -27.203 -22.25 1 92.88 660 TRP A CA 1
ATOM 5275 C C . TRP A 1 660 ? 13.734 -27.266 -23.609 1 92.88 660 TRP A C 1
ATOM 5277 O O . TRP A 1 660 ? 12.555 -27.609 -23.719 1 92.88 660 TRP A O 1
ATOM 5287 N N . CYS A 1 661 ? 14.5 -26.938 -24.734 1 92.81 661 CYS A N 1
ATOM 5288 C CA . CYS A 1 661 ? 13.992 -26.891 -26.094 1 92.81 661 CYS A CA 1
ATOM 5289 C C . CYS A 1 661 ? 13.68 -28.297 -26.609 1 92.81 661 CYS A C 1
ATOM 5291 O O . CYS A 1 661 ? 12.633 -28.531 -27.219 1 92.81 661 CYS A O 1
ATOM 5293 N N . THR A 1 662 ? 14.586 -29.281 -26.344 1 90.94 662 THR A N 1
ATOM 5294 C CA . THR A 1 662 ? 14.367 -30.641 -26.781 1 90.94 662 THR A CA 1
ATOM 5295 C C . THR A 1 662 ? 13.211 -31.281 -26.031 1 90.94 662 THR A C 1
ATOM 5297 O O . THR A 1 662 ? 12.445 -32.062 -26.594 1 90.94 662 THR A O 1
ATOM 5300 N N . ASP A 1 663 ? 13.062 -30.891 -24.75 1 90.44 663 ASP A N 1
ATOM 5301 C CA . ASP A 1 663 ? 11.992 -31.453 -23.938 1 90.44 663 ASP A CA 1
ATOM 5302 C C . ASP A 1 663 ? 10.633 -30.891 -24.359 1 90.44 663 ASP A C 1
ATOM 5304 O O . ASP A 1 663 ? 9.617 -31.578 -24.25 1 90.44 663 ASP A O 1
ATOM 5308 N N . TYR A 1 664 ? 10.586 -29.672 -24.875 1 92.56 664 TYR A N 1
ATOM 5309 C CA . TYR A 1 664 ? 9.328 -29.031 -25.25 1 92.56 664 TYR A CA 1
ATOM 5310 C C . TYR A 1 664 ? 8.891 -29.484 -26.641 1 92.56 664 TYR A C 1
ATOM 5312 O O . TYR A 1 664 ? 7.738 -29.875 -26.844 1 92.56 664 TYR A O 1
ATOM 5320 N N . PHE A 1 665 ? 9.75 -29.531 -27.656 1 92.12 665 PHE A N 1
ATOM 5321 C CA . PHE A 1 665 ? 9.398 -29.781 -29.047 1 92.12 665 PHE A CA 1
ATOM 5322 C C . PHE A 1 665 ? 9.375 -31.281 -29.328 1 92.12 665 PHE A C 1
ATOM 5324 O O . PHE A 1 665 ? 8.594 -31.75 -30.156 1 92.12 665 PHE A O 1
ATOM 5331 N N . PHE A 1 666 ? 10.258 -32.062 -28.516 1 89.56 666 PHE A N 1
ATOM 5332 C CA . PHE A 1 666 ? 10.352 -33.5 -28.766 1 89.56 666 PHE A CA 1
ATOM 5333 C C . PHE A 1 666 ? 10.273 -34.281 -27.453 1 89.56 666 PHE A C 1
ATOM 5335 O O . PHE A 1 666 ? 11.227 -34.969 -27.078 1 89.56 666 PHE A O 1
ATOM 5342 N N . PRO A 1 667 ? 9.086 -34.281 -26.812 1 85 667 PRO A N 1
ATOM 5343 C CA . PRO A 1 667 ? 8.992 -34.906 -25.484 1 85 667 PRO A CA 1
ATOM 5344 C C . PRO A 1 667 ? 9.086 -36.438 -25.562 1 85 667 PRO A C 1
ATOM 5346 O O . PRO A 1 667 ? 9.492 -37.094 -24.594 1 85 667 PRO A O 1
ATOM 5349 N N . TYR A 1 668 ? 8.789 -37.062 -26.688 1 81.75 668 TYR A N 1
ATOM 5350 C CA . TYR A 1 668 ? 8.703 -38.531 -26.766 1 81.75 668 TYR A CA 1
ATOM 5351 C C . TYR A 1 668 ? 9.953 -39.125 -27.422 1 81.75 668 TYR A C 1
ATOM 5353 O O . TYR A 1 668 ? 10.086 -40.344 -27.547 1 81.75 668 TYR A O 1
ATOM 5361 N N . ASP A 1 669 ? 10.836 -38.156 -27.797 1 79.88 669 ASP A N 1
ATOM 5362 C CA . ASP A 1 669 ? 12.047 -38.625 -28.453 1 79.88 669 ASP A CA 1
ATOM 5363 C C . ASP A 1 669 ? 13.164 -38.875 -27.438 1 79.88 669 ASP A C 1
ATOM 5365 O O . ASP A 1 669 ? 13.484 -37.969 -26.641 1 79.88 669 ASP A O 1
ATOM 5369 N N . ASP A 1 670 ? 13.531 -40 -27.219 1 73.94 670 ASP A N 1
ATOM 5370 C CA . ASP A 1 670 ? 14.594 -40.344 -26.281 1 73.94 670 ASP A CA 1
ATOM 5371 C C . ASP A 1 670 ? 15.906 -39.688 -26.672 1 73.94 670 ASP A C 1
ATOM 5373 O O . ASP A 1 670 ? 16.688 -39.281 -25.812 1 73.94 670 ASP A O 1
ATOM 5377 N N . ASP A 1 671 ? 16.141 -39.562 -28.094 1 74.19 671 ASP A N 1
ATOM 5378 C CA . ASP A 1 671 ? 17.359 -38.906 -28.578 1 74.19 671 ASP A CA 1
ATOM 5379 C C . ASP A 1 671 ? 17.016 -37.812 -29.594 1 74.19 671 ASP A C 1
ATOM 5381 O O . ASP A 1 671 ? 17.203 -38 -30.797 1 74.19 671 ASP A O 1
ATOM 5385 N N . PRO A 1 672 ? 16.562 -36.688 -29.125 1 76.94 672 PRO A N 1
ATOM 5386 C CA . PRO A 1 672 ? 16.047 -35.656 -30.047 1 76.94 672 PRO A CA 1
ATOM 5387 C C . PRO A 1 672 ? 17.156 -34.938 -30.797 1 76.94 672 PRO A C 1
ATOM 5389 O O . PRO A 1 672 ? 16.906 -34.312 -31.828 1 76.94 672 PRO A O 1
ATOM 5392 N N . GLY A 1 673 ? 18.406 -35.062 -30.516 1 75.31 673 GLY A N 1
ATOM 5393 C CA . GLY A 1 673 ? 19.453 -34.281 -31.172 1 75.31 673 GLY A CA 1
ATOM 5394 C C . GLY A 1 673 ? 19.422 -32.812 -30.781 1 75.31 673 GLY A C 1
ATOM 5395 O O . GLY A 1 673 ? 18.859 -32.438 -29.734 1 75.31 673 GLY A O 1
ATOM 5396 N N . ALA A 1 674 ? 20.172 -31.969 -31.578 1 83 674 ALA A N 1
ATOM 5397 C CA . ALA A 1 674 ? 20.25 -30.547 -31.281 1 83 674 ALA A CA 1
ATOM 5398 C C . ALA A 1 674 ? 18.984 -29.828 -31.734 1 83 674 ALA A C 1
ATOM 5400 O O . ALA A 1 674 ? 18.516 -30.016 -32.875 1 83 674 ALA A O 1
ATOM 5401 N N . CYS A 1 675 ? 18.344 -29.141 -30.844 1 89.12 675 CYS A N 1
ATOM 5402 C CA . CYS A 1 675 ? 17.109 -28.406 -31.141 1 89.12 675 CYS A CA 1
ATOM 5403 C C . CYS A 1 675 ? 17.391 -27.266 -32.094 1 89.12 675 CYS A C 1
ATOM 5405 O O . CYS A 1 675 ? 16.516 -26.906 -32.906 1 89.12 675 CYS A O 1
ATOM 5407 N N . SER A 1 676 ? 18.641 -26.688 -32.125 1 87.69 676 SER A N 1
ATOM 5408 C CA . SER A 1 676 ? 19.016 -25.547 -32.969 1 87.69 676 SER A CA 1
ATOM 5409 C C . SER A 1 676 ? 18.953 -25.922 -34.469 1 87.69 676 SER A C 1
ATOM 5411 O O . SER A 1 676 ? 18.719 -25.078 -35.312 1 87.69 676 SER A O 1
ATOM 5413 N N . ASP A 1 677 ? 19.062 -27.188 -34.719 1 85.56 677 ASP A N 1
ATOM 5414 C CA . ASP A 1 677 ? 19.078 -27.641 -36.125 1 85.56 677 ASP A CA 1
ATOM 5415 C C . ASP A 1 677 ? 17.688 -28.047 -36.594 1 85.56 677 ASP A C 1
ATOM 5417 O O . ASP A 1 677 ? 17.375 -27.953 -37.781 1 85.56 677 ASP A O 1
ATOM 5421 N N . ARG A 1 678 ? 16.875 -28.406 -35.688 1 88.81 678 ARG A N 1
ATOM 5422 C CA . ARG A 1 678 ? 15.594 -29 -36.062 1 88.81 678 ARG A CA 1
ATOM 5423 C C . ARG A 1 678 ? 14.469 -27.969 -36 1 88.81 678 ARG A C 1
ATOM 5425 O O . ARG A 1 678 ? 13.469 -28.109 -36.719 1 88.81 678 ARG A O 1
ATOM 5432 N N . VAL A 1 679 ? 14.586 -27 -35.188 1 93.94 679 VAL A N 1
ATOM 5433 C CA . VAL A 1 679 ? 13.531 -26.016 -35 1 93.94 679 VAL A CA 1
ATOM 5434 C C . VAL A 1 679 ? 14.031 -24.641 -35.438 1 93.94 679 VAL A C 1
ATOM 5436 O O . VAL A 1 679 ? 15.141 -24.234 -35.062 1 93.94 679 VAL A O 1
ATOM 5439 N N . PRO A 1 680 ? 13.203 -23.938 -36.219 1 92.94 680 PRO A N 1
ATOM 5440 C CA . PRO A 1 680 ? 13.617 -22.609 -36.656 1 92.94 680 PRO A CA 1
ATOM 5441 C C . PRO A 1 680 ? 13.727 -21.609 -35.5 1 92.94 680 PRO A C 1
ATOM 5443 O O . PRO A 1 680 ? 13.156 -21.844 -34.438 1 92.94 680 PRO A O 1
ATOM 5446 N N . ASN A 1 681 ? 14.492 -20.531 -35.656 1 93.19 681 ASN A N 1
ATOM 5447 C CA . ASN A 1 681 ? 14.758 -19.516 -34.625 1 93.19 681 ASN A CA 1
ATOM 5448 C C . ASN A 1 681 ? 13.477 -18.812 -34.188 1 93.19 681 ASN A C 1
ATOM 5450 O O . ASN A 1 681 ? 13.312 -18.484 -33.031 1 93.19 681 ASN A O 1
ATOM 5454 N N . GLU A 1 682 ? 12.523 -18.562 -35.062 1 92.06 682 GLU A N 1
ATOM 5455 C CA . GLU A 1 682 ? 11.305 -17.828 -34.75 1 92.06 682 GLU A CA 1
ATOM 5456 C C . GLU A 1 682 ? 10.453 -18.609 -33.75 1 92.06 682 GLU A C 1
ATOM 5458 O O . GLU A 1 682 ? 9.883 -18.031 -32.812 1 92.06 682 GLU A O 1
ATOM 5463 N N . ASP A 1 683 ? 10.43 -19.906 -33.938 1 94.5 683 ASP A N 1
ATOM 5464 C CA . ASP A 1 683 ? 9.633 -20.75 -33.062 1 94.5 683 ASP A CA 1
ATOM 5465 C C . ASP A 1 683 ? 10.305 -20.891 -31.688 1 94.5 683 ASP A C 1
ATOM 5467 O O . ASP A 1 683 ? 9.633 -20.875 -30.656 1 94.5 683 ASP A O 1
ATOM 5471 N N . ARG A 1 684 ? 11.625 -21.016 -31.75 1 95.38 684 ARG A N 1
ATOM 5472 C CA . ARG A 1 684 ? 12.344 -21.109 -30.484 1 95.38 684 ARG A CA 1
ATOM 5473 C C . ARG A 1 684 ? 12.227 -19.812 -29.688 1 95.38 684 ARG A C 1
ATOM 5475 O O . ARG A 1 684 ? 12.156 -19.844 -28.453 1 95.38 684 ARG A O 1
ATOM 5482 N N . TYR A 1 685 ? 12.164 -18.734 -30.406 1 95.88 685 TYR A N 1
ATOM 5483 C CA . TYR A 1 685 ? 12.047 -17.438 -29.719 1 95.88 685 TYR A CA 1
ATOM 5484 C C . TYR A 1 685 ? 10.672 -17.297 -29.078 1 95.88 685 TYR A C 1
ATOM 5486 O O . TYR A 1 685 ? 10.57 -16.875 -27.922 1 95.88 685 TYR A O 1
ATOM 5494 N N . VAL A 1 686 ? 9.602 -17.625 -29.766 1 95.88 686 VAL A N 1
ATOM 5495 C CA . VAL A 1 686 ? 8.25 -17.484 -29.25 1 95.88 686 VAL A CA 1
ATOM 5496 C C . VAL A 1 686 ? 8.078 -18.359 -28.016 1 95.88 686 VAL A C 1
ATOM 5498 O O . VAL A 1 686 ? 7.469 -17.938 -27.016 1 95.88 686 VAL A O 1
ATOM 5501 N N . VAL A 1 687 ? 8.695 -19.484 -28.016 1 96.38 687 VAL A N 1
ATOM 5502 C CA . VAL A 1 687 ? 8.562 -20.406 -26.891 1 96.38 687 VAL A CA 1
ATOM 5503 C C . VAL A 1 687 ? 9.406 -19.906 -25.719 1 96.38 687 VAL A C 1
ATOM 5505 O O . VAL A 1 687 ? 8.992 -20 -24.562 1 96.38 687 VAL A O 1
ATOM 5508 N N . ALA A 1 688 ? 10.562 -19.375 -26.047 1 96.88 688 ALA A N 1
ATOM 5509 C CA . ALA A 1 688 ? 11.422 -18.859 -24.984 1 96.88 688 ALA A CA 1
ATOM 5510 C C . ALA A 1 688 ? 10.789 -17.672 -24.297 1 96.88 688 ALA A C 1
ATOM 5512 O O . ALA A 1 688 ? 10.828 -17.562 -23.062 1 96.88 688 ALA A O 1
ATOM 5513 N N . ILE A 1 689 ? 10.242 -16.781 -25.078 1 96.19 689 ILE A N 1
ATOM 5514 C CA . ILE A 1 689 ? 9.617 -15.609 -24.484 1 96.19 689 ILE A CA 1
ATOM 5515 C C . ILE A 1 689 ? 8.352 -16.016 -23.734 1 96.19 689 ILE A C 1
ATOM 5517 O O . ILE A 1 689 ? 8.008 -15.414 -22.719 1 96.19 689 ILE A O 1
ATOM 5521 N N . TYR A 1 690 ? 7.684 -17.016 -24.25 1 96.06 690 TYR A N 1
ATOM 5522 C CA . TYR A 1 690 ? 6.539 -17.578 -23.531 1 96.06 690 TYR A CA 1
ATOM 5523 C C . TYR A 1 690 ? 6.945 -18.094 -22.156 1 96.06 690 TYR A C 1
ATOM 5525 O O . TYR A 1 690 ? 6.258 -17.828 -21.172 1 96.06 690 TYR A O 1
ATOM 5533 N N . TRP A 1 691 ? 8.008 -18.734 -22.062 1 96.06 691 TRP A N 1
ATOM 5534 C CA . TRP A 1 691 ? 8.508 -19.203 -20.781 1 96.06 691 TRP A CA 1
ATOM 5535 C C . TRP A 1 691 ? 8.828 -18.047 -19.859 1 96.06 691 TRP A C 1
ATOM 5537 O O . TRP A 1 691 ? 8.508 -18.078 -18.656 1 96.06 691 TRP A O 1
ATOM 5547 N N . ALA A 1 692 ? 9.438 -17.062 -20.406 1 95.62 692 ALA A N 1
ATOM 5548 C CA . ALA A 1 692 ? 9.82 -15.898 -19.594 1 95.62 692 ALA A CA 1
ATOM 5549 C C . ALA A 1 692 ? 8.586 -15.195 -19.031 1 95.62 692 ALA A C 1
ATOM 5551 O O . ALA A 1 692 ? 8.562 -14.82 -17.859 1 95.62 692 ALA A O 1
ATOM 5552 N N . PHE A 1 693 ? 7.559 -15.102 -19.781 1 94.38 693 PHE A N 1
ATOM 5553 C CA . PHE A 1 693 ? 6.355 -14.422 -19.328 1 94.38 693 PHE A CA 1
ATOM 5554 C C . PHE A 1 693 ? 5.602 -15.273 -18.312 1 94.38 693 PHE A C 1
ATOM 5556 O O . PHE A 1 693 ? 5.062 -14.75 -17.344 1 94.38 693 PHE A O 1
ATOM 5563 N N . THR A 1 694 ? 5.539 -16.578 -18.547 1 93.81 694 THR A N 1
ATOM 5564 C CA . THR A 1 694 ? 4.879 -17.453 -17.578 1 93.81 694 THR A CA 1
ATOM 5565 C C . THR A 1 694 ? 5.594 -17.422 -16.234 1 93.81 694 THR A C 1
ATOM 5567 O O . THR A 1 694 ? 4.953 -17.5 -15.188 1 93.81 694 THR A O 1
ATOM 5570 N N . THR A 1 695 ? 6.891 -17.188 -16.25 1 93.25 695 THR A N 1
ATOM 5571 C CA . THR A 1 695 ? 7.688 -17.156 -15.031 1 93.25 695 THR A CA 1
ATOM 5572 C C . THR A 1 695 ? 7.609 -15.781 -14.375 1 93.25 695 THR A C 1
ATOM 5574 O O . THR A 1 695 ? 7.465 -15.68 -13.148 1 93.25 695 THR A O 1
ATOM 5577 N N . MET A 1 696 ? 7.637 -14.859 -15.18 1 91.38 696 MET A N 1
ATOM 5578 C CA . MET A 1 696 ? 7.648 -13.5 -14.648 1 91.38 696 MET A CA 1
ATOM 5579 C C . MET A 1 696 ? 6.293 -13.141 -14.047 1 91.38 696 MET A C 1
ATOM 5581 O O . MET A 1 696 ? 6.219 -12.406 -13.062 1 91.38 696 MET A O 1
ATOM 5585 N N . THR A 1 697 ? 5.207 -13.625 -14.641 1 91 697 THR A N 1
ATOM 5586 C CA . THR A 1 697 ? 3.863 -13.336 -14.148 1 91 697 THR A CA 1
ATOM 5587 C C . THR A 1 697 ? 3.42 -14.375 -13.125 1 91 697 THR A C 1
ATOM 5589 O O . THR A 1 697 ? 2.268 -14.375 -12.688 1 91 697 THR A O 1
ATOM 5592 N N . THR A 1 698 ? 4.27 -15.297 -12.688 1 90.94 698 THR A N 1
ATOM 5593 C CA . THR A 1 698 ? 4.098 -16.297 -11.641 1 90.94 698 THR A CA 1
ATOM 5594 C C . THR A 1 698 ? 2.939 -17.234 -11.969 1 90.94 698 THR A C 1
ATOM 5596 O O . THR A 1 698 ? 2.219 -17.672 -11.07 1 90.94 698 THR A O 1
ATOM 5599 N N . VAL A 1 699 ? 2.5 -17.453 -13.211 1 92.62 699 VAL A N 1
ATOM 5600 C CA . VAL A 1 699 ? 1.472 -18.406 -13.602 1 92.62 699 VAL A CA 1
ATOM 5601 C C . VAL A 1 699 ? 2.061 -19.828 -13.633 1 92.62 699 VAL A C 1
ATOM 5603 O O . VAL A 1 699 ? 1.514 -20.75 -13.023 1 92.62 699 VAL A O 1
ATOM 5606 N N . GLY A 1 700 ? 3.223 -20.094 -14.188 1 90.25 700 GLY A N 1
ATOM 5607 C CA . GLY A 1 700 ? 3.943 -21.344 -14.211 1 90.25 700 GLY A CA 1
ATOM 5608 C C . GLY A 1 700 ? 3.074 -22.516 -14.633 1 90.25 700 GLY A C 1
ATOM 5609 O O . GLY A 1 700 ? 2.787 -23.406 -13.828 1 90.25 700 GLY A O 1
ATOM 5610 N N . TYR A 1 701 ? 2.656 -22.766 -15.906 1 91.56 701 TYR A N 1
ATOM 5611 C CA . TYR A 1 701 ? 1.878 -23.891 -16.406 1 91.56 701 TYR A CA 1
ATOM 5612 C C . TYR A 1 701 ? 2.629 -25.203 -16.203 1 91.56 701 TYR A C 1
ATOM 5614 O O . TYR A 1 701 ? 2.016 -26.25 -15.938 1 91.56 701 TYR A O 1
ATOM 5622 N N . GLY A 1 702 ? 3.967 -25.172 -16.266 1 90.81 702 GLY A N 1
ATOM 5623 C CA . GLY A 1 702 ? 4.781 -26.359 -16.094 1 90.81 702 GLY A CA 1
ATOM 5624 C C . GLY A 1 702 ? 5.023 -27.125 -17.391 1 90.81 702 GLY A C 1
ATOM 5625 O O . GLY A 1 702 ? 5.656 -28.172 -17.391 1 90.81 702 GLY A O 1
ATOM 5626 N N . ASP A 1 703 ? 4.441 -26.641 -18.578 1 91.31 703 ASP A N 1
ATOM 5627 C CA . ASP A 1 703 ? 4.719 -27.266 -19.859 1 91.31 703 ASP A CA 1
ATOM 5628 C C . ASP A 1 703 ? 6.148 -26.984 -20.312 1 91.31 703 ASP A C 1
ATOM 5630 O O . ASP A 1 703 ? 6.754 -27.797 -21.016 1 91.31 703 ASP A O 1
ATOM 5634 N N . LEU A 1 704 ? 6.633 -25.781 -19.875 1 93.69 704 LEU A N 1
ATOM 5635 C CA . LEU A 1 704 ? 8.016 -25.422 -20.156 1 93.69 704 LEU A CA 1
ATOM 5636 C C . LEU A 1 704 ? 8.789 -25.188 -18.859 1 93.69 704 LEU A C 1
ATOM 5638 O O . LEU A 1 704 ? 8.367 -24.375 -18.031 1 93.69 704 LEU A O 1
ATOM 5642 N N . HIS A 1 705 ? 9.766 -25.969 -18.609 1 92.56 705 HIS A N 1
ATOM 5643 C CA . HIS A 1 705 ? 10.617 -25.859 -17.422 1 92.56 705 HIS A CA 1
ATOM 5644 C C . HIS A 1 705 ? 12.055 -26.25 -17.75 1 92.56 705 HIS A C 1
ATOM 5646 O O . HIS A 1 705 ? 12.32 -26.844 -18.797 1 92.56 705 HIS A O 1
ATOM 5652 N N . PRO A 1 706 ? 12.953 -25.781 -16.969 1 94.06 706 PRO A N 1
ATOM 5653 C CA . PRO A 1 706 ? 14.336 -26.219 -17.188 1 94.06 706 PRO A CA 1
ATOM 5654 C C . PRO A 1 706 ? 14.5 -27.734 -17.078 1 94.06 706 PRO A C 1
ATOM 5656 O O . PRO A 1 706 ? 13.734 -28.391 -16.359 1 94.06 706 PRO A O 1
ATOM 5659 N N . SER A 1 707 ? 15.406 -28.234 -17.875 1 90.81 707 SER A N 1
ATOM 5660 C CA . SER A 1 707 ? 15.633 -29.672 -17.859 1 90.81 707 SER A CA 1
ATOM 5661 C C . SER A 1 707 ? 16.172 -30.141 -16.516 1 90.81 707 SER A C 1
ATOM 5663 O O . SER A 1 707 ? 16.984 -29.438 -15.891 1 90.81 707 SER A O 1
ATOM 5665 N N . LYS A 1 708 ? 15.781 -31.219 -15.938 1 86.81 708 LYS A N 1
ATOM 5666 C CA . LYS A 1 708 ? 16.031 -31.75 -14.602 1 86.81 708 LYS A CA 1
ATOM 5667 C C . LYS A 1 708 ? 17.531 -31.906 -14.344 1 86.81 708 LYS A C 1
ATOM 5669 O O . LYS A 1 708 ? 18 -31.734 -13.219 1 86.81 708 LYS A O 1
ATOM 5674 N N . PHE A 1 709 ? 18.344 -32.281 -15.305 1 85.5 709 PHE A N 1
ATOM 5675 C CA . PHE A 1 709 ? 19.734 -32.594 -15.023 1 85.5 709 PHE A CA 1
ATOM 5676 C C . PHE A 1 709 ? 20.672 -31.531 -15.602 1 85.5 709 PHE A C 1
ATOM 5678 O O . PHE A 1 709 ? 21.875 -31.719 -15.633 1 85.5 709 PHE A O 1
ATOM 5685 N N . SER A 1 710 ? 20.094 -30.359 -16.109 1 88.62 710 SER A N 1
ATOM 5686 C CA . SER A 1 710 ? 20.922 -29.281 -16.625 1 88.62 710 SER A CA 1
ATOM 5687 C C . SER A 1 710 ? 21.25 -28.281 -15.516 1 88.62 710 SER A C 1
ATOM 5689 O O . SER A 1 710 ? 20.391 -27.516 -15.086 1 88.62 710 SER A O 1
ATOM 5691 N N . VAL A 1 711 ? 22.531 -28.172 -15.039 1 89.38 711 VAL A N 1
ATOM 5692 C CA . VAL A 1 711 ? 22.953 -27.312 -13.93 1 89.38 711 VAL A CA 1
ATOM 5693 C C . VAL A 1 711 ? 22.844 -25.844 -14.336 1 89.38 711 VAL A C 1
ATOM 5695 O O . VAL A 1 711 ? 22.281 -25.031 -13.594 1 89.38 711 VAL A O 1
ATOM 5698 N N . PRO A 1 712 ? 23.266 -25.438 -15.609 1 90.56 712 PRO A N 1
ATOM 5699 C CA . PRO A 1 712 ? 23.172 -24.016 -15.938 1 90.56 712 PRO A CA 1
ATOM 5700 C C . PRO A 1 712 ? 21.734 -23.531 -16.094 1 90.56 712 PRO A C 1
ATOM 5702 O O . PRO A 1 712 ? 21.422 -22.391 -15.711 1 90.56 712 PRO A O 1
ATOM 5705 N N . GLU A 1 713 ? 20.859 -24.391 -16.672 1 93.75 713 GLU A N 1
ATOM 5706 C CA . GLU A 1 713 ? 19.469 -23.984 -16.828 1 93.75 713 GLU A CA 1
ATOM 5707 C C . GLU A 1 713 ? 18.781 -23.844 -15.477 1 93.75 713 GLU A C 1
ATOM 5709 O O . GLU A 1 713 ? 18.031 -22.875 -15.25 1 93.75 713 GLU A O 1
ATOM 5714 N N . LEU A 1 714 ? 19.078 -24.766 -14.539 1 94.56 714 LEU A N 1
ATOM 5715 C CA . LEU A 1 714 ? 18.5 -24.703 -13.211 1 94.56 714 LEU A CA 1
ATOM 5716 C C . LEU A 1 714 ? 19.016 -23.5 -12.43 1 94.56 714 LEU A C 1
ATOM 5718 O O . LEU A 1 714 ? 18.25 -22.828 -11.734 1 94.56 714 LEU A O 1
ATOM 5722 N N . SER A 1 715 ? 20.312 -23.266 -12.57 1 94.62 715 SER A N 1
ATOM 5723 C CA . SER A 1 715 ? 20.891 -22.125 -11.867 1 94.62 715 SER A CA 1
ATOM 5724 C C . SER A 1 715 ? 20.312 -20.797 -12.383 1 94.62 715 SER A C 1
ATOM 5726 O O . SER A 1 715 ? 20.016 -19.906 -11.594 1 94.62 715 SER A O 1
ATOM 5728 N N . PHE A 1 716 ? 20.172 -20.719 -13.703 1 94.44 716 PHE A N 1
ATOM 5729 C CA . PHE A 1 716 ? 19.609 -19.484 -14.266 1 94.44 716 PHE A CA 1
ATOM 5730 C C . PHE A 1 716 ? 18.156 -19.312 -13.852 1 94.44 716 PHE A C 1
ATOM 5732 O O . PHE A 1 716 ? 17.719 -18.203 -13.586 1 94.44 716 PHE A O 1
ATOM 5739 N N . ALA A 1 717 ? 17.406 -20.422 -13.859 1 95.31 717 ALA A N 1
ATOM 5740 C CA . ALA A 1 717 ? 16.016 -20.344 -13.438 1 95.31 717 ALA A CA 1
ATOM 5741 C C . ALA A 1 717 ? 15.891 -19.828 -12.008 1 95.31 717 ALA A C 1
ATOM 5743 O O . ALA A 1 717 ? 15 -19.031 -11.703 1 95.31 717 ALA A O 1
ATOM 5744 N N . VAL A 1 718 ? 16.781 -20.219 -11.086 1 94.5 718 VAL A N 1
ATOM 5745 C CA . VAL A 1 718 ? 16.766 -19.781 -9.695 1 94.5 718 VAL A CA 1
ATOM 5746 C C . VAL A 1 718 ? 17.031 -18.266 -9.633 1 94.5 718 VAL A C 1
ATOM 5748 O O . VAL A 1 718 ? 16.297 -17.531 -8.961 1 94.5 718 VAL A O 1
ATOM 5751 N N . VAL A 1 719 ? 17.984 -17.812 -10.375 1 93.06 719 VAL A N 1
ATOM 5752 C CA . VAL A 1 719 ? 18.328 -16.391 -10.375 1 93.06 719 VAL A CA 1
ATOM 5753 C C . VAL A 1 719 ? 17.203 -15.586 -11 1 93.06 719 VAL A C 1
ATOM 5755 O O . VAL A 1 719 ? 16.828 -14.523 -10.484 1 93.06 719 VAL A O 1
ATOM 5758 N N . CYS A 1 720 ? 16.672 -16.125 -12.062 1 93.56 720 CYS A N 1
ATOM 5759 C CA . CYS A 1 720 ? 15.586 -15.445 -12.758 1 93.56 720 CYS A CA 1
ATOM 5760 C C . CYS A 1 720 ? 14.367 -15.312 -11.859 1 93.56 720 CYS A C 1
ATOM 5762 O O . CYS A 1 720 ? 13.711 -14.266 -11.844 1 93.56 720 CYS A O 1
ATOM 5764 N N . LEU A 1 721 ? 14.117 -16.344 -11.102 1 93.38 721 LEU A N 1
ATOM 5765 C CA . LEU A 1 721 ? 12.938 -16.328 -10.227 1 93.38 721 LEU A CA 1
ATOM 5766 C C . LEU A 1 721 ? 13.109 -15.32 -9.102 1 93.38 721 LEU A C 1
ATOM 5768 O O . LEU A 1 721 ? 12.148 -14.656 -8.703 1 93.38 721 LEU A O 1
ATOM 5772 N N . ILE A 1 722 ? 14.273 -15.125 -8.625 1 89.56 722 ILE A N 1
ATOM 5773 C CA . ILE A 1 722 ? 14.539 -14.148 -7.574 1 89.56 722 ILE A CA 1
ATOM 5774 C C . ILE A 1 722 ? 14.391 -12.734 -8.125 1 89.56 722 ILE A C 1
ATOM 5776 O O . ILE A 1 722 ? 13.727 -11.891 -7.523 1 89.56 722 ILE A O 1
ATOM 5780 N N . VAL A 1 723 ? 14.914 -12.5 -9.281 1 86.5 723 VAL A N 1
ATOM 5781 C CA . VAL A 1 723 ? 14.836 -11.18 -9.906 1 86.5 723 VAL A CA 1
ATOM 5782 C C . VAL A 1 723 ? 13.391 -10.883 -10.312 1 86.5 723 VAL A C 1
ATOM 5784 O O . VAL A 1 723 ? 12.922 -9.75 -10.164 1 86.5 723 VAL A O 1
ATOM 5787 N N . ASN A 1 724 ? 12.812 -11.914 -10.734 1 85.19 724 ASN A N 1
ATOM 5788 C CA . ASN A 1 724 ? 11.43 -11.758 -11.172 1 85.19 724 ASN A CA 1
ATOM 5789 C C . ASN A 1 724 ? 10.5 -11.422 -10.008 1 85.19 724 ASN A C 1
ATOM 5791 O O . ASN A 1 724 ? 9.516 -10.711 -10.18 1 85.19 724 ASN A O 1
ATOM 5795 N N . SER A 1 725 ? 10.75 -11.961 -8.875 1 86 725 SER A N 1
ATOM 5796 C CA . SER A 1 725 ? 9.938 -11.617 -7.719 1 86 725 SER A CA 1
ATOM 5797 C C . SER A 1 725 ? 10 -10.117 -7.422 1 86 725 SER A C 1
ATOM 5799 O O . SER A 1 725 ? 8.992 -9.516 -7.043 1 86 725 SER A O 1
ATOM 5801 N N . THR A 1 726 ? 11.102 -9.57 -7.734 1 82.88 726 THR A N 1
ATOM 5802 C CA . THR A 1 726 ? 11.266 -8.141 -7.52 1 82.88 726 THR A CA 1
ATOM 5803 C C . THR A 1 726 ? 10.555 -7.344 -8.602 1 82.88 726 THR A C 1
ATOM 5805 O O . THR A 1 726 ? 9.914 -6.328 -8.32 1 82.88 726 THR A O 1
ATOM 5808 N N . VAL A 1 727 ? 10.68 -7.832 -9.812 1 85.06 727 VAL A N 1
ATOM 5809 C CA . VAL A 1 727 ? 10.039 -7.141 -10.922 1 85.06 727 VAL A CA 1
ATOM 5810 C C . VAL A 1 727 ? 8.523 -7.23 -10.781 1 85.06 727 VAL A C 1
ATOM 5812 O O . VAL A 1 727 ? 7.809 -6.25 -11.016 1 85.06 727 VAL A O 1
ATOM 5815 N N . PHE A 1 728 ? 8.039 -8.398 -10.383 1 86.25 728 PHE A N 1
ATOM 5816 C CA . PHE A 1 728 ? 6.609 -8.586 -10.148 1 86.25 728 PHE A CA 1
ATOM 5817 C C . PHE A 1 728 ? 6.105 -7.633 -9.07 1 86.25 728 PHE A C 1
ATOM 5819 O O . PHE A 1 728 ? 5.059 -7.004 -9.234 1 86.25 728 PHE A O 1
ATOM 5826 N N . ALA A 1 729 ? 6.832 -7.578 -8.039 1 86.25 729 ALA A N 1
ATOM 5827 C CA . ALA A 1 729 ? 6.461 -6.684 -6.945 1 86.25 729 ALA A CA 1
ATOM 5828 C C . ALA A 1 729 ? 6.473 -5.227 -7.398 1 86.25 729 ALA A C 1
ATOM 5830 O O . ALA A 1 729 ? 5.633 -4.43 -6.977 1 86.25 729 ALA A O 1
ATOM 5831 N N . TYR A 1 730 ? 7.379 -4.84 -8.227 1 84.44 730 TYR A N 1
ATOM 5832 C CA . TYR A 1 730 ? 7.465 -3.482 -8.758 1 84.44 730 TYR A CA 1
ATOM 5833 C C . TYR A 1 730 ? 6.246 -3.15 -9.609 1 84.44 730 TYR A C 1
ATOM 5835 O O . TYR A 1 730 ? 5.699 -2.049 -9.523 1 84.44 730 TYR A O 1
ATOM 5843 N N . VAL A 1 731 ? 5.867 -4.102 -10.367 1 85.69 731 VAL A N 1
ATOM 5844 C CA . VAL A 1 731 ? 4.723 -3.881 -11.25 1 85.69 731 VAL A CA 1
ATOM 5845 C C . VAL A 1 731 ? 3.445 -3.771 -10.422 1 85.69 731 VAL A C 1
ATOM 5847 O O . VAL A 1 731 ? 2.635 -2.867 -10.633 1 85.69 731 VAL A O 1
ATOM 5850 N N . VAL A 1 732 ? 3.303 -4.652 -9.516 1 84.5 732 VAL A N 1
ATOM 5851 C CA . VAL A 1 732 ? 2.117 -4.633 -8.664 1 84.5 732 VAL A CA 1
ATOM 5852 C C . VAL A 1 732 ? 2.078 -3.334 -7.863 1 84.5 732 VAL A C 1
ATOM 5854 O O . VAL A 1 732 ? 1.023 -2.713 -7.723 1 84.5 732 VAL A O 1
ATOM 5857 N N . SER A 1 733 ? 3.205 -2.943 -7.367 1 80.56 733 SER A N 1
ATOM 5858 C CA . SER A 1 733 ? 3.279 -1.698 -6.609 1 80.56 733 SER A CA 1
ATOM 5859 C C . SER A 1 733 ? 2.945 -0.498 -7.488 1 80.56 733 SER A C 1
ATOM 5861 O O . SER A 1 733 ? 2.32 0.46 -7.027 1 80.56 733 SER A O 1
ATOM 5863 N N . GLY A 1 734 ? 3.441 -0.542 -8.734 1 80.44 734 GLY A N 1
ATOM 5864 C CA . GLY A 1 734 ? 3.117 0.523 -9.672 1 80.44 734 GLY A CA 1
ATOM 5865 C C . GLY A 1 734 ? 1.63 0.64 -9.953 1 80.44 734 GLY A C 1
ATOM 5866 O O . GLY A 1 734 ? 1.093 1.746 -10.031 1 80.44 734 GLY A O 1
ATOM 5867 N N . ILE A 1 735 ? 0.998 -0.471 -9.961 1 81.75 735 ILE A N 1
ATOM 5868 C CA . ILE A 1 735 ? -0.438 -0.474 -10.219 1 81.75 735 ILE A CA 1
ATOM 5869 C C . ILE A 1 735 ? -1.184 0.048 -8.992 1 81.75 735 ILE A C 1
ATOM 5871 O O . ILE A 1 735 ? -2.156 0.796 -9.117 1 81.75 735 ILE A O 1
ATOM 5875 N N . ILE A 1 736 ? -0.755 -0.334 -7.848 1 77.75 736 ILE A N 1
ATOM 5876 C CA . ILE A 1 736 ? -1.354 0.172 -6.617 1 77.75 736 ILE A CA 1
ATOM 5877 C C . ILE A 1 736 ? -1.214 1.691 -6.562 1 77.75 736 ILE A C 1
ATOM 5879 O O . ILE A 1 736 ? -2.15 2.393 -6.172 1 77.75 736 ILE A O 1
ATOM 5883 N N . GLY A 1 737 ? -0.073 2.164 -6.977 1 73.75 737 GLY A N 1
ATOM 5884 C CA . GLY A 1 737 ? 0.175 3.596 -7.012 1 73.75 737 GLY A CA 1
ATOM 5885 C C . GLY A 1 737 ? -0.709 4.332 -8 1 73.75 737 GLY A C 1
ATOM 5886 O O . GLY A 1 737 ? -1.167 5.441 -7.73 1 73.75 737 GLY A O 1
ATOM 5887 N N . VAL A 1 738 ? -0.945 3.756 -9.125 1 74.19 738 VAL A N 1
ATOM 5888 C CA . VAL A 1 738 ? -1.784 4.363 -10.156 1 74.19 738 VAL A CA 1
ATOM 5889 C C . VAL A 1 738 ? -3.225 4.457 -9.656 1 74.19 738 VAL A C 1
ATOM 5891 O O . VAL A 1 738 ? -3.906 5.457 -9.898 1 74.19 738 VAL A O 1
ATOM 5894 N N . ILE A 1 739 ? -3.643 3.52 -8.953 1 70.19 739 ILE A N 1
ATOM 5895 C CA . ILE A 1 739 ? -5.008 3.5 -8.445 1 70.19 739 ILE A CA 1
ATOM 5896 C C . ILE A 1 739 ? -5.168 4.559 -7.352 1 70.19 739 ILE A C 1
ATOM 5898 O O . ILE A 1 739 ? -6.184 5.254 -7.297 1 70.19 739 ILE A O 1
ATOM 5902 N N . SER A 1 740 ? -4.148 4.656 -6.605 1 65.12 740 SER A N 1
ATOM 5903 C CA . SER A 1 740 ? -4.234 5.594 -5.496 1 65.12 740 SER A CA 1
ATOM 5904 C C . SER A 1 740 ? -4.07 7.035 -5.973 1 65.12 740 SER A C 1
ATOM 5906 O O . SER A 1 740 ? -4.578 7.965 -5.344 1 65.12 740 SER A O 1
ATOM 5908 N N . ASN A 1 741 ? -3.348 7.207 -7.199 1 60.97 741 ASN A N 1
ATOM 5909 C CA . ASN A 1 741 ? -3.023 8.57 -7.602 1 60.97 741 ASN A CA 1
ATOM 5910 C C . ASN A 1 741 ? -3.697 8.945 -8.914 1 60.97 741 ASN A C 1
ATOM 5912 O O . ASN A 1 741 ? -3.328 9.938 -9.555 1 60.97 741 ASN A O 1
ATOM 5916 N N . HIS A 1 742 ? -4.504 8.164 -9.484 1 60.53 742 HIS A N 1
ATOM 5917 C CA . HIS A 1 742 ? -5.055 8.438 -10.812 1 60.53 742 HIS A CA 1
ATOM 5918 C C . HIS A 1 742 ? -5.637 9.844 -10.883 1 60.53 742 HIS A C 1
ATOM 5920 O O . HIS A 1 742 ? -5.316 10.609 -11.789 1 60.53 742 HIS A O 1
ATOM 5926 N N . ASN A 1 743 ? -6.645 10.242 -9.961 1 61.59 743 ASN A N 1
ATOM 5927 C CA . ASN A 1 743 ? -7.238 11.57 -9.898 1 61.59 743 ASN A CA 1
ATOM 5928 C C . ASN A 1 743 ? -7.25 12.109 -8.469 1 61.59 743 ASN A C 1
ATOM 5930 O O . ASN A 1 743 ? -8.164 11.812 -7.699 1 61.59 743 ASN A O 1
ATOM 5934 N N . PRO A 1 744 ? -6.012 12.867 -8.367 1 63.16 744 PRO A N 1
ATOM 5935 C CA . PRO A 1 744 ? -5.914 13.312 -6.973 1 63.16 744 PRO A CA 1
ATOM 5936 C C . PRO A 1 744 ? -7.09 14.195 -6.555 1 63.16 744 PRO A C 1
ATOM 5938 O O . PRO A 1 744 ? -7.516 14.156 -5.398 1 63.16 744 PRO A O 1
ATOM 5941 N N . SER A 1 745 ? -7.633 14.992 -7.559 1 66.12 745 SER A N 1
ATOM 5942 C CA . SER A 1 745 ? -8.75 15.844 -7.184 1 66.12 745 SER A CA 1
ATOM 5943 C C . SER A 1 745 ? -10 15.023 -6.867 1 66.12 745 SER A C 1
ATOM 5945 O O . SER A 1 745 ? -10.695 15.289 -5.887 1 66.12 745 SER A O 1
ATOM 5947 N N . GLU A 1 746 ? -10.125 14.086 -7.691 1 71.31 746 GLU A N 1
ATOM 5948 C CA . GLU A 1 746 ? -11.281 13.227 -7.465 1 71.31 746 GLU A CA 1
ATOM 5949 C C . GLU A 1 746 ? -11.109 12.383 -6.207 1 71.31 746 GLU A C 1
ATOM 5951 O O . GLU A 1 746 ? -12.078 12.109 -5.496 1 71.31 746 GLU A O 1
ATOM 5956 N N . ARG A 1 747 ? -9.93 12.086 -5.973 1 70.81 747 ARG A N 1
ATOM 5957 C CA . ARG A 1 747 ? -9.664 11.305 -4.77 1 70.81 747 ARG A CA 1
ATOM 5958 C C . ARG A 1 747 ? -9.93 12.125 -3.514 1 70.81 747 ARG A C 1
ATOM 5960 O O . ARG A 1 747 ? -10.531 11.633 -2.559 1 70.81 747 ARG A O 1
ATOM 5967 N N . GLU A 1 748 ? -9.391 13.242 -3.531 1 71.31 748 GLU A N 1
ATOM 5968 C CA . GLU A 1 748 ? -9.617 14.102 -2.369 1 71.31 748 GLU A CA 1
ATOM 5969 C C . GLU A 1 748 ? -11.102 14.383 -2.172 1 71.31 748 GLU A C 1
ATOM 5971 O O . GLU A 1 748 ? -11.586 14.438 -1.038 1 71.31 748 GLU A O 1
ATOM 5976 N N . TYR A 1 749 ? -11.773 14.578 -3.291 1 75.12 749 TYR A N 1
ATOM 5977 C CA . TYR A 1 749 ? -13.219 14.773 -3.221 1 75.12 749 TYR A CA 1
ATOM 5978 C C . TYR A 1 749 ? -13.898 13.562 -2.588 1 75.12 749 TYR A C 1
ATOM 5980 O O . TYR A 1 749 ? -14.719 13.711 -1.682 1 75.12 749 TYR A O 1
ATOM 5988 N N . ARG A 1 750 ? -13.523 12.469 -3.002 1 75.31 750 ARG A N 1
ATOM 5989 C CA . ARG A 1 750 ? -14.148 11.25 -2.504 1 75.31 750 ARG A CA 1
ATOM 5990 C C . ARG A 1 750 ? -13.773 10.992 -1.05 1 75.31 750 ARG A C 1
ATOM 5992 O O . ARG A 1 750 ? -14.594 10.516 -0.264 1 75.31 750 ARG A O 1
ATOM 5999 N N . THR A 1 751 ? -12.539 11.281 -0.784 1 75.12 751 THR A N 1
ATOM 6000 C CA . THR A 1 751 ? -12.086 11.062 0.585 1 75.12 751 THR A CA 1
ATOM 6001 C C . THR A 1 751 ? -12.852 11.945 1.559 1 75.12 751 THR A C 1
ATOM 6003 O O . THR A 1 751 ? -13.328 11.477 2.594 1 75.12 751 THR A O 1
ATOM 6006 N N . GLN A 1 752 ? -12.984 13.172 1.219 1 77.56 752 GLN A N 1
ATOM 6007 C CA . GLN A 1 752 ? -13.703 14.086 2.096 1 77.56 752 GLN A CA 1
ATOM 6008 C C . GLN A 1 752 ? -15.188 13.758 2.133 1 77.56 752 GLN A C 1
ATOM 6010 O O . GLN A 1 752 ? -15.828 13.852 3.188 1 77.56 752 GLN A O 1
ATOM 6015 N N . MET A 1 753 ? -15.672 13.383 1.013 1 78.75 753 MET A N 1
ATOM 6016 C CA . MET A 1 753 ? -17.094 13.023 0.958 1 78.75 753 MET A CA 1
ATOM 6017 C C . MET A 1 753 ? -17.359 11.758 1.768 1 78.75 753 MET A C 1
ATOM 6019 O O . MET A 1 753 ? -18.359 11.68 2.486 1 78.75 753 MET A O 1
ATOM 6023 N N . ASN A 1 754 ? -16.469 10.875 1.677 1 77.31 754 ASN A N 1
ATOM 6024 C CA . ASN A 1 754 ? -16.641 9.633 2.426 1 77.31 754 ASN A CA 1
ATOM 6025 C C . ASN A 1 754 ? -16.469 9.852 3.926 1 77.31 754 ASN A C 1
ATOM 6027 O O . ASN A 1 754 ? -17.156 9.219 4.73 1 77.31 754 ASN A O 1
ATOM 6031 N N . GLU A 1 755 ? -15.555 10.688 4.211 1 75 755 GLU A N 1
ATOM 6032 C CA . GLU A 1 755 ? -15.391 11.016 5.625 1 75 755 GLU A CA 1
ATOM 6033 C C . GLU A 1 755 ? -16.656 11.648 6.195 1 75 755 GLU A C 1
ATOM 6035 O O . GLU A 1 755 ? -17.047 11.352 7.324 1 75 755 GLU A O 1
ATOM 6040 N N . MET A 1 756 ? -17.188 12.492 5.402 1 79.31 756 MET A N 1
ATOM 6041 C CA . MET A 1 756 ? -18.422 13.133 5.836 1 79.31 756 MET A CA 1
ATOM 6042 C C . MET A 1 756 ? -19.562 12.125 5.938 1 79.31 756 MET A C 1
ATOM 6044 O O . MET A 1 756 ? -20.344 12.156 6.887 1 79.31 756 MET A O 1
ATOM 6048 N N . LYS A 1 757 ? -19.703 11.273 4.996 1 79.75 757 LYS A N 1
ATOM 6049 C CA . LYS A 1 757 ? -20.75 10.258 5.012 1 79.75 757 LYS A CA 1
ATOM 6050 C C . LYS A 1 757 ? -20.578 9.32 6.203 1 79.75 757 LYS A C 1
ATOM 6052 O O . LYS A 1 757 ? -21.562 8.906 6.816 1 79.75 757 LYS A O 1
ATOM 6057 N N . ASP A 1 758 ? -19.344 8.945 6.473 1 76.56 758 ASP A N 1
ATOM 6058 C CA . ASP A 1 758 ? -19.078 8.086 7.621 1 76.56 758 ASP A CA 1
ATOM 6059 C C . ASP A 1 758 ? -19.453 8.789 8.93 1 76.56 758 ASP A C 1
ATOM 6061 O O . ASP A 1 758 ? -19.938 8.156 9.867 1 76.56 758 ASP A O 1
ATOM 6065 N N . TYR A 1 759 ? -19.125 10.07 9.016 1 76.62 759 TYR A N 1
ATOM 6066 C CA . TYR A 1 759 ? -19.5 10.852 10.18 1 76.62 759 TYR A CA 1
ATOM 6067 C C . TYR A 1 759 ? -21.016 10.867 10.359 1 76.62 759 TYR A C 1
ATOM 6069 O O . TYR A 1 759 ? -21.516 10.734 11.484 1 76.62 759 TYR A O 1
ATOM 6077 N N . VAL A 1 760 ? -21.75 11.023 9.227 1 78.69 760 VAL A N 1
ATOM 6078 C CA . VAL A 1 760 ? -23.219 11.078 9.266 1 78.69 760 VAL A CA 1
ATOM 6079 C C . VAL A 1 760 ? -23.766 9.727 9.703 1 78.69 760 VAL A C 1
ATOM 6081 O O . VAL A 1 760 ? -24.734 9.672 10.469 1 78.69 760 VAL A O 1
ATOM 6084 N N . ARG A 1 761 ? -23.141 8.734 9.305 1 76.69 761 ARG A N 1
ATOM 6085 C CA . ARG A 1 761 ? -23.594 7.398 9.688 1 76.69 761 ARG A CA 1
ATOM 6086 C C . ARG A 1 761 ? -23.297 7.117 11.156 1 76.69 761 ARG A C 1
ATOM 6088 O O . ARG A 1 761 ? -24.109 6.488 11.844 1 76.69 761 ARG A O 1
ATOM 6095 N N . ASP A 1 762 ? -22.094 7.594 11.562 1 72.75 762 ASP A N 1
ATOM 6096 C CA . ASP A 1 762 ? -21.688 7.355 12.938 1 72.75 762 ASP A CA 1
ATOM 6097 C C . ASP A 1 762 ? -22.578 8.117 13.914 1 72.75 762 ASP A C 1
ATOM 6099 O O . ASP A 1 762 ? -22.828 7.648 15.031 1 72.75 762 ASP A O 1
ATOM 6103 N N . THR A 1 763 ? -23.031 9.344 13.508 1 75.12 763 THR A N 1
ATOM 6104 C CA . THR A 1 763 ? -23.828 10.188 14.391 1 75.12 763 THR A CA 1
ATOM 6105 C C . THR A 1 763 ? -25.312 9.914 14.203 1 75.12 763 THR A C 1
ATOM 6107 O O . THR A 1 763 ? -26.156 10.477 14.914 1 75.12 763 THR A O 1
ATOM 6110 N N . ALA A 1 764 ? -25.781 8.977 13.383 1 72.81 764 ALA A N 1
ATOM 6111 C CA . ALA A 1 764 ? -27.172 8.617 13.156 1 72.81 764 ALA A CA 1
ATOM 6112 C C . ALA A 1 764 ? -28.031 9.859 12.953 1 72.81 764 ALA A C 1
ATOM 6114 O O . ALA A 1 764 ? -29.062 10.016 13.602 1 72.81 764 ALA A O 1
ATOM 6115 N N . MET A 1 765 ? -27.625 10.773 12.023 1 77.56 765 MET A N 1
ATOM 6116 C CA . MET A 1 765 ? -28.375 11.977 11.688 1 77.56 765 MET A CA 1
ATOM 6117 C C . MET A 1 765 ? -29.641 11.625 10.922 1 77.56 765 MET A C 1
ATOM 6119 O O . MET A 1 765 ? -29.75 10.547 10.336 1 77.56 765 MET A O 1
ATOM 6123 N N . SER A 1 766 ? -30.688 12.484 11.031 1 78.25 766 SER A N 1
ATOM 6124 C CA . SER A 1 766 ? -31.922 12.312 10.273 1 78.25 766 SER A CA 1
ATOM 6125 C C . SER A 1 766 ? -31.656 12.305 8.773 1 78.25 766 SER A C 1
ATOM 6127 O O . SER A 1 766 ? -30.625 12.812 8.32 1 78.25 766 SER A O 1
ATOM 6129 N N . VAL A 1 767 ? -32.469 11.758 8.07 1 79.38 767 VAL A N 1
ATOM 6130 C CA . VAL A 1 767 ? -32.312 11.602 6.633 1 79.38 767 VAL A CA 1
ATOM 6131 C C . VAL A 1 767 ? -32.312 12.977 5.961 1 79.38 767 VAL A C 1
ATOM 6133 O O . VAL A 1 767 ? -31.547 13.227 5.031 1 79.38 767 VAL A O 1
ATOM 6136 N N . ARG A 1 768 ? -33.156 13.812 6.418 1 80 768 ARG A N 1
ATOM 6137 C CA . ARG A 1 768 ? -33.25 15.141 5.82 1 80 768 ARG A CA 1
ATOM 6138 C C . ARG A 1 768 ? -31.969 15.93 6.055 1 80 768 ARG A C 1
ATOM 6140 O O . ARG A 1 768 ? -31.438 16.531 5.125 1 80 768 ARG A O 1
ATOM 6147 N N . LEU A 1 769 ? -31.609 15.906 7.234 1 82.25 769 LEU A N 1
ATOM 6148 C CA . LEU A 1 769 ? -30.406 16.641 7.57 1 82.25 769 LEU A CA 1
ATOM 6149 C C . LEU A 1 769 ? -29.188 16.047 6.852 1 82.25 769 LEU A C 1
ATOM 6151 O O . LEU A 1 769 ? -28.297 16.781 6.43 1 82.25 769 LEU A O 1
ATOM 6155 N N . SER A 1 770 ? -29.234 14.742 6.797 1 83 770 SER A N 1
ATOM 6156 C CA . SER A 1 770 ? -28.125 14.078 6.117 1 83 770 SER A CA 1
ATOM 6157 C C . SER A 1 770 ? -28.062 14.469 4.645 1 83 770 SER A C 1
ATOM 6159 O O . SER A 1 770 ? -26.984 14.672 4.094 1 83 770 SER A O 1
ATOM 6161 N N . SER A 1 771 ? -29.172 14.594 4.031 1 79.88 771 SER A N 1
ATOM 6162 C CA . SER A 1 771 ? -29.203 14.961 2.621 1 79.88 771 SER A CA 1
ATOM 6163 C C . SER A 1 771 ? -28.797 16.422 2.422 1 79.88 771 SER A C 1
ATOM 6165 O O . SER A 1 771 ? -28.141 16.75 1.432 1 79.88 771 SER A O 1
ATOM 6167 N N . ASN A 1 772 ? -29.188 17.234 3.365 1 83.19 772 ASN A N 1
ATOM 6168 C CA . ASN A 1 772 ? -28.797 18.641 3.285 1 83.19 772 ASN A CA 1
ATOM 6169 C C . ASN A 1 772 ? -27.281 18.812 3.438 1 83.19 772 ASN A C 1
ATOM 6171 O O . ASN A 1 772 ? -26.672 19.609 2.717 1 83.19 772 ASN A O 1
ATOM 6175 N N . VAL A 1 773 ? -26.797 18.109 4.367 1 85.56 773 VAL A N 1
ATOM 6176 C CA . VAL A 1 773 ? -25.359 18.188 4.613 1 85.56 773 VAL A CA 1
ATOM 6177 C C . VAL A 1 773 ? -24.609 17.656 3.404 1 85.56 773 VAL A C 1
ATOM 6179 O O . VAL A 1 773 ? -23.578 18.219 3.006 1 85.56 773 VAL A O 1
ATOM 6182 N N . LYS A 1 774 ? -25.078 16.609 2.861 1 84.25 774 LYS A N 1
ATOM 6183 C CA . LYS A 1 774 ? -24.422 16.016 1.705 1 84.25 774 LYS A CA 1
ATOM 6184 C C . LYS A 1 774 ? -24.422 16.969 0.517 1 84.25 774 LYS A C 1
ATOM 6186 O O . LYS A 1 774 ? -23.406 17.125 -0.172 1 84.25 774 LYS A O 1
ATOM 6191 N N . ARG A 1 775 ? -25.484 17.609 0.245 1 81.81 775 ARG A N 1
ATOM 6192 C CA . ARG A 1 775 ? -25.594 18.531 -0.889 1 81.81 775 ARG A CA 1
ATOM 6193 C C . ARG A 1 775 ? -24.703 19.75 -0.69 1 81.81 775 ARG A C 1
ATOM 6195 O O . ARG A 1 775 ? -24.109 20.25 -1.647 1 81.81 775 ARG A O 1
ATOM 6202 N N . HIS A 1 776 ? -24.719 20.172 0.466 1 85.56 776 HIS A N 1
ATOM 6203 C CA . HIS A 1 776 ? -23.828 21.297 0.736 1 85.56 776 HIS A CA 1
ATOM 6204 C C . HIS A 1 776 ? -22.375 20.906 0.548 1 85.56 776 HIS A C 1
ATOM 6206 O O . HIS A 1 776 ? -21.594 21.656 -0.037 1 85.56 776 HIS A O 1
ATOM 6212 N N . TYR A 1 777 ? -22.047 19.75 1.147 1 82.31 777 TYR A N 1
ATOM 6213 C CA . TYR A 1 777 ? -20.672 19.297 1.034 1 82.31 777 TYR A CA 1
ATOM 6214 C C . TYR A 1 777 ? -20.281 19.078 -0.423 1 82.31 777 TYR A C 1
ATOM 6216 O O . TYR A 1 777 ? -19.141 19.328 -0.821 1 82.31 777 TYR A O 1
ATOM 6224 N N . ASP A 1 778 ? -21.203 18.594 -1.17 1 78.62 778 ASP A N 1
ATOM 6225 C CA . ASP A 1 778 ? -20.953 18.406 -2.596 1 78.62 778 ASP A CA 1
ATOM 6226 C C . ASP A 1 778 ? -20.688 19.734 -3.291 1 78.62 778 ASP A C 1
ATOM 6228 O O . ASP A 1 778 ? -19.781 19.828 -4.121 1 78.62 778 ASP A O 1
ATOM 6232 N N . PHE A 1 779 ? -21.422 20.75 -2.91 1 77.06 779 PHE A N 1
ATOM 6233 C CA . PHE A 1 779 ? -21.234 22.078 -3.482 1 77.06 779 PHE A CA 1
ATOM 6234 C C . PHE A 1 779 ? -19.922 22.688 -3.012 1 77.06 779 PHE A C 1
ATOM 6236 O O . PHE A 1 779 ? -19.188 23.266 -3.811 1 77.06 779 PHE A O 1
ATOM 6243 N N . LEU A 1 780 ? -19.703 22.516 -1.78 1 80.12 780 LEU A N 1
ATOM 6244 C CA . LEU A 1 780 ? -18.484 23.078 -1.195 1 80.12 780 LEU A CA 1
ATOM 6245 C C . LEU A 1 780 ? -17.234 22.484 -1.849 1 80.12 780 LEU A C 1
ATOM 6247 O O . LEU A 1 780 ? -16.328 23.219 -2.225 1 80.12 780 LEU A O 1
ATOM 6251 N N . LEU A 1 781 ? -17.203 21.203 -2.004 1 75.25 781 LEU A N 1
ATOM 6252 C CA . LEU A 1 781 ? -16 20.531 -2.506 1 75.25 781 LEU A CA 1
ATOM 6253 C C . LEU A 1 781 ? -15.859 20.734 -4.012 1 75.25 781 LEU A C 1
ATOM 6255 O O . LEU A 1 781 ? -14.742 20.719 -4.535 1 75.25 781 LEU A O 1
ATOM 6259 N N . SER A 1 782 ? -16.953 20.906 -4.664 1 70.31 782 SER A N 1
ATOM 6260 C CA . SER A 1 782 ? -16.891 21.109 -6.105 1 70.31 782 SER A CA 1
ATOM 6261 C C . SER A 1 782 ? -16.469 22.531 -6.441 1 70.31 782 SER A C 1
ATOM 6263 O O . SER A 1 782 ? -15.859 22.781 -7.492 1 70.31 782 SER A O 1
ATOM 6265 N N . THR A 1 783 ? -16.719 23.375 -5.473 1 67.75 783 THR A N 1
ATOM 6266 C CA . THR A 1 783 ? -16.422 24.781 -5.746 1 67.75 783 THR A CA 1
ATOM 6267 C C . THR A 1 783 ? -15.047 25.156 -5.211 1 67.75 783 THR A C 1
ATOM 6269 O O . THR A 1 783 ? -14.391 26.047 -5.75 1 67.75 783 THR A O 1
ATOM 6272 N N . THR A 1 784 ? -14.742 24.469 -4.098 1 62.59 784 THR A N 1
ATOM 6273 C CA . THR A 1 784 ? -13.461 24.828 -3.492 1 62.59 784 THR A CA 1
ATOM 6274 C C . THR A 1 784 ? -12.344 23.938 -4.035 1 62.59 784 THR A C 1
ATOM 6276 O O . THR A 1 784 ? -12.578 22.781 -4.402 1 62.59 784 THR A O 1
ATOM 6279 N N . CYS A 1 785 ? -11.312 24.578 -4.414 1 56.53 785 CYS A N 1
ATOM 6280 C CA . CYS A 1 785 ? -10.156 23.812 -4.832 1 56.53 785 CYS A CA 1
ATOM 6281 C C . CYS A 1 785 ? -9.664 22.906 -3.701 1 56.53 785 CYS A C 1
ATOM 6283 O O . CYS A 1 785 ? -9.43 23.375 -2.588 1 56.53 785 CYS A O 1
ATOM 6285 N N . LEU A 1 786 ? -9.953 21.688 -3.754 1 52.38 786 LEU A N 1
ATOM 6286 C CA . LEU A 1 786 ? -9.688 20.688 -2.723 1 52.38 786 LEU A CA 1
ATOM 6287 C C . LEU A 1 786 ? -8.188 20.594 -2.434 1 52.38 786 LEU A C 1
ATOM 6289 O O . LEU A 1 786 ? -7.781 19.984 -1.447 1 52.38 786 LEU A O 1
ATOM 6293 N N . PHE A 1 787 ? -7.352 20.906 -3.24 1 51.09 787 PHE A N 1
ATOM 6294 C CA . PHE A 1 787 ? -5.926 20.812 -2.936 1 51.09 787 PHE A CA 1
ATOM 6295 C C . PHE A 1 787 ? -5.512 21.906 -1.96 1 51.09 787 PHE A C 1
ATOM 6297 O O . PHE A 1 787 ? -5.934 23.062 -2.09 1 51.09 787 PHE A O 1
ATOM 6304 N N . PRO A 1 788 ? -5.414 21.469 -0.573 1 43.78 788 PRO A N 1
ATOM 6305 C CA . PRO A 1 788 ? -5.047 22.516 0.396 1 43.78 788 PRO A CA 1
ATOM 6306 C C . PRO A 1 788 ? -4.312 23.688 -0.245 1 43.78 788 PRO A C 1
ATOM 6308 O O . PRO A 1 788 ? -3.26 23.5 -0.86 1 43.78 788 PRO A O 1
ATOM 6311 N N . GLU A 1 789 ? -5.078 24.469 -0.667 1 42.88 789 GLU A N 1
ATOM 6312 C CA . GLU A 1 789 ? -4.473 25.734 -1.071 1 42.88 789 GLU A CA 1
ATOM 6313 C C . GLU A 1 789 ? -3.225 26.031 -0.25 1 42.88 789 GLU A C 1
ATOM 6315 O O . GLU A 1 789 ? -2.303 26.703 -0.733 1 42.88 789 GLU A O 1
ATOM 6320 N N . GLU A 1 790 ? -3.246 25.469 0.966 1 42.59 790 GLU A N 1
ATOM 6321 C CA . GLU A 1 790 ? -2.074 25.609 1.826 1 42.59 790 GLU A CA 1
ATOM 6322 C C . GLU A 1 790 ? -0.895 24.812 1.289 1 42.59 790 GLU A C 1
ATOM 6324 O O . GLU A 1 790 ? 0.255 25.25 1.387 1 42.59 790 GLU A O 1
ATOM 6329 N N . GLN A 1 791 ? -1.115 23.656 0.974 1 42 791 GLN A N 1
ATOM 6330 C CA . GLN A 1 791 ? -0.031 22.844 0.429 1 42 791 GLN A CA 1
ATOM 6331 C C . GLN A 1 791 ? 0.344 23.312 -0.978 1 42 791 GLN A C 1
ATOM 6333 O O . GLN A 1 791 ? 1.519 23.281 -1.351 1 42 791 GLN A O 1
ATOM 6338 N N . ALA A 1 792 ? -0.684 23.484 -1.722 1 38.22 792 ALA A N 1
ATOM 6339 C CA . ALA A 1 792 ? -0.379 24.125 -2.998 1 38.22 792 ALA A CA 1
ATOM 6340 C C . ALA A 1 792 ? -0.017 25.594 -2.803 1 38.22 792 ALA A C 1
ATOM 6342 O O . ALA A 1 792 ? 0.878 26.109 -3.475 1 38.22 792 ALA A O 1
ATOM 6343 N N . GLY A 1 793 ? -0.893 26.5 -1.987 1 35.47 793 GLY A N 1
ATOM 6344 C CA . GLY A 1 793 ? -0.894 27.938 -1.782 1 35.47 793 GLY A CA 1
ATOM 6345 C C . GLY A 1 793 ? -0.197 28.359 -0.502 1 35.47 793 GLY A C 1
ATOM 6346 O O . GLY A 1 793 ? 0.067 29.547 -0.294 1 35.47 793 GLY A O 1
ATOM 6347 N N . ARG A 1 794 ? -0.416 27.719 0.607 1 38.31 794 ARG A N 1
ATOM 6348 C CA . ARG A 1 794 ? 0.122 28.344 1.812 1 38.31 794 ARG A CA 1
ATOM 6349 C C . ARG A 1 794 ? 1.597 28.688 1.638 1 38.31 794 ARG A C 1
ATOM 6351 O O . ARG A 1 794 ? 2.09 29.656 2.24 1 38.31 794 ARG A O 1
ATOM 6358 N N . LYS A 1 795 ? 2.209 27.781 1.116 1 39.62 795 LYS A N 1
ATOM 6359 C CA . LYS A 1 795 ? 3.502 28.391 0.825 1 39.62 795 LYS A CA 1
ATOM 6360 C C . LYS A 1 795 ? 3.35 29.562 -0.137 1 39.62 795 LYS A C 1
ATOM 6362 O O . LYS A 1 795 ? 4.289 30.328 -0.335 1 39.62 795 LYS A O 1
ATOM 6367 N N . GLN A 1 796 ? 2.299 29.547 -0.762 1 35.34 796 GLN A N 1
ATOM 6368 C CA . GLN A 1 796 ? 1.989 30.703 -1.589 1 35.34 796 GLN A CA 1
ATOM 6369 C C . GLN A 1 796 ? 1.515 31.875 -0.735 1 35.34 796 GLN A C 1
ATOM 6371 O O . GLN A 1 796 ? 1.64 33.031 -1.137 1 35.34 796 GLN A O 1
ATOM 6376 N N . HIS A 1 797 ? 0.642 31.656 0.154 1 34 797 HIS A N 1
ATOM 6377 C CA . HIS A 1 797 ? 0.147 32.812 0.903 1 34 797 HIS A CA 1
ATOM 6378 C C . HIS A 1 797 ? 1.297 33.625 1.465 1 34 797 HIS A C 1
ATOM 6380 O O . HIS A 1 797 ? 1.183 34.844 1.598 1 34 797 HIS A O 1
ATOM 6386 N N . ASP A 1 798 ? 2.182 33 2.129 1 34.25 798 ASP A N 1
ATOM 6387 C CA . ASP A 1 798 ? 3.273 33.875 2.584 1 34.25 798 ASP A CA 1
ATOM 6388 C C . ASP A 1 798 ? 4.066 34.406 1.402 1 34.25 798 ASP A C 1
ATOM 6390 O O . ASP A 1 798 ? 4.895 35.312 1.57 1 34.25 798 ASP A O 1
ATOM 6394 N N . HIS A 1 799 ? 4.195 33.688 0.354 1 34.69 799 HIS A N 1
ATOM 6395 C CA . HIS A 1 799 ? 5.227 34.094 -0.601 1 34.69 799 HIS A CA 1
ATOM 6396 C C . HIS A 1 799 ? 4.695 35.094 -1.607 1 34.69 799 HIS A C 1
ATOM 6398 O O . HIS A 1 799 ? 5.312 36.156 -1.826 1 34.69 799 HIS A O 1
ATOM 6404 N N . ASP A 1 800 ? 4.219 34.688 -2.969 1 35.31 800 ASP A N 1
ATOM 6405 C CA . ASP A 1 800 ? 4.035 35.594 -4.094 1 35.31 800 ASP A CA 1
ATOM 6406 C C . ASP A 1 800 ? 2.596 36.125 -4.16 1 35.31 800 ASP A C 1
ATOM 6408 O O . ASP A 1 800 ? 1.698 35.406 -4.609 1 35.31 800 ASP A O 1
ATOM 6412 N N . HIS A 1 801 ? 2.311 37 -3.441 1 36.62 801 HIS A N 1
ATOM 6413 C CA . HIS A 1 801 ? 1.046 37.719 -3.475 1 36.62 801 HIS A CA 1
ATOM 6414 C C . HIS A 1 801 ? 0.59 37.969 -4.91 1 36.62 801 HIS A C 1
ATOM 6416 O O . HIS A 1 801 ? -0.607 38.094 -5.168 1 36.62 801 HIS A O 1
ATOM 6422 N N . GLN A 1 802 ? 1.521 38.281 -5.754 1 36.62 802 GLN A N 1
ATOM 6423 C CA . GLN A 1 802 ? 1.086 38.719 -7.078 1 36.62 802 GLN A CA 1
ATOM 6424 C C . GLN A 1 802 ? 0.38 37.594 -7.828 1 36.62 802 GLN A C 1
ATOM 6426 O O . GLN A 1 802 ? -0.637 37.812 -8.484 1 36.62 802 GLN A O 1
ATOM 6431 N N . HIS A 1 803 ? 0.982 36.5 -7.711 1 42.81 803 HIS A N 1
ATOM 6432 C CA . HIS A 1 803 ? 0.358 35.438 -8.508 1 42.81 803 HIS A CA 1
ATOM 6433 C C . HIS A 1 803 ? -0.944 34.969 -7.879 1 42.81 803 HIS A C 1
ATOM 6435 O O . HIS A 1 803 ? -1.826 34.469 -8.57 1 42.81 803 HIS A O 1
ATOM 6441 N N . HIS A 1 804 ? -1.01 35.188 -6.668 1 44.75 804 HIS A N 1
ATOM 6442 C CA . HIS A 1 804 ? -2.285 34.906 -6.023 1 44.75 804 HIS A CA 1
ATOM 6443 C C . HIS A 1 804 ? -3.395 35.812 -6.562 1 44.75 804 HIS A C 1
ATOM 6445 O O . HIS A 1 804 ? -4.543 35.375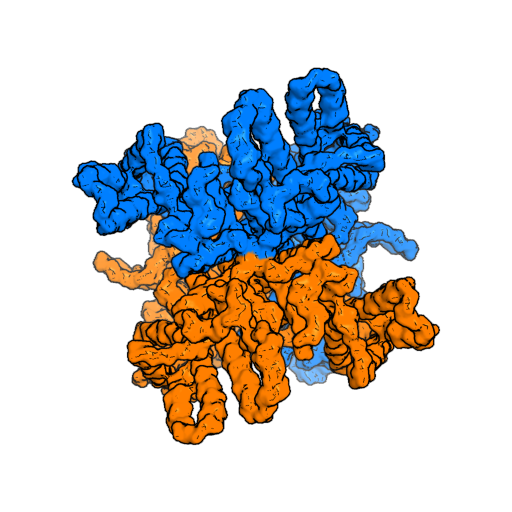 -6.688 1 44.75 804 HIS A O 1
ATOM 6451 N N . CYS A 1 805 ? -2.967 37.031 -6.684 1 40.56 805 CYS A N 1
ATOM 6452 C CA . CYS A 1 805 ? -3.975 37.969 -7.168 1 40.56 805 CYS A CA 1
ATOM 6453 C C . CYS A 1 805 ? -4.496 37.562 -8.539 1 40.56 805 CYS A C 1
ATOM 6455 O O . CYS A 1 805 ? -5.691 37.688 -8.812 1 40.56 805 CYS A O 1
ATOM 6457 N N . ASP A 1 806 ? -3.562 37.125 -9.258 1 41.31 806 ASP A N 1
ATOM 6458 C CA . ASP A 1 806 ? -3.996 36.781 -10.609 1 41.31 806 ASP A CA 1
ATOM 6459 C C . ASP A 1 806 ? -4.812 35.5 -10.625 1 41.31 806 ASP A C 1
ATOM 6461 O O . ASP A 1 806 ? -5.797 35.375 -11.367 1 41.31 806 ASP A O 1
ATOM 6465 N N . ASP A 1 807 ? -4.414 34.594 -9.805 1 45.03 807 ASP A N 1
ATOM 6466 C CA . ASP A 1 807 ? -5.121 33.312 -9.797 1 45.03 807 ASP A CA 1
ATOM 6467 C C . ASP A 1 807 ? -6.512 33.469 -9.188 1 45.03 807 ASP A C 1
ATOM 6469 O O . ASP A 1 807 ? -7.469 32.844 -9.641 1 45.03 807 ASP A O 1
ATOM 6473 N N . GLY A 1 808 ? -6.551 34.219 -8.086 1 42.84 808 GLY A N 1
ATOM 6474 C CA . GLY A 1 808 ? -7.867 34.438 -7.512 1 42.84 808 GLY A CA 1
ATOM 6475 C C . GLY A 1 808 ? -8.852 35.031 -8.5 1 42.84 808 GLY A C 1
ATOM 6476 O O . GLY A 1 808 ? -10.039 34.688 -8.484 1 42.84 808 GLY A O 1
ATOM 6477 N N . GLU A 1 809 ? -8.273 35.938 -9.289 1 42.06 809 GLU A N 1
ATOM 6478 C CA . GLU A 1 809 ? -9.148 36.562 -10.266 1 42.06 809 GLU A CA 1
ATOM 6479 C C . GLU A 1 809 ? -9.633 35.562 -11.305 1 42.06 809 GLU A C 1
ATOM 6481 O O . GLU A 1 809 ? -10.781 35.625 -11.75 1 42.06 809 GLU A O 1
ATOM 6486 N N . GLU A 1 810 ? -8.734 34.812 -11.695 1 41.88 810 GLU A N 1
ATOM 6487 C CA . GLU A 1 810 ? -9.102 33.906 -12.781 1 41.88 810 GLU A CA 1
ATOM 6488 C C . GLU A 1 810 ? -9.977 32.781 -12.273 1 41.88 810 GLU A C 1
ATOM 6490 O O . GLU A 1 810 ? -10.875 32.312 -12.977 1 41.88 810 GLU A O 1
ATOM 6495 N N . VAL A 1 811 ? -9.5 32.219 -11.242 1 43.09 811 VAL A N 1
ATOM 6496 C CA . VAL A 1 811 ? -10.297 31.141 -10.711 1 43.09 811 VAL A CA 1
ATOM 6497 C C . VAL A 1 811 ? -11.719 31.609 -10.43 1 43.09 811 VAL A C 1
ATOM 6499 O O . VAL A 1 811 ? -12.688 30.906 -10.711 1 43.09 811 VAL A O 1
ATOM 6502 N N . GLN A 1 812 ? -11.875 32.781 -9.711 1 41.06 812 GLN A N 1
ATOM 6503 C CA . GLN A 1 812 ? -13.211 33.281 -9.391 1 41.06 812 GLN A CA 1
ATOM 6504 C C . GLN A 1 812 ? -13.766 34.125 -10.531 1 41.06 812 GLN A C 1
ATOM 6506 O O . GLN A 1 812 ? -14.852 34.688 -10.414 1 41.06 812 GLN A O 1
ATOM 6511 N N . GLY A 1 813 ? -13.094 34.406 -11.547 1 36 813 GLY A N 1
ATOM 6512 C CA . GLY A 1 813 ? -13.609 35.25 -12.633 1 36 813 GLY A CA 1
ATOM 6513 C C . GLY A 1 813 ? -14.992 34.812 -13.102 1 36 813 GLY A C 1
ATOM 6514 O O . GLY A 1 813 ? -15.711 35.625 -13.695 1 36 813 GLY A O 1
ATOM 6515 N N . CYS A 1 814 ? -15.156 33.656 -13.266 1 35.38 814 CYS A N 1
ATOM 6516 C CA . CYS A 1 814 ? -16.484 33.438 -13.828 1 35.38 814 CYS A CA 1
ATOM 6517 C C . CYS A 1 814 ? -17.562 34 -12.898 1 35.38 814 CYS A C 1
ATOM 6519 O O . CYS A 1 814 ? -18.688 34.25 -13.328 1 35.38 814 CYS A O 1
ATOM 6521 N N . ASP A 1 815 ? -17.375 34.031 -11.609 1 36.66 815 ASP A N 1
ATOM 6522 C CA . ASP A 1 815 ? -18.453 34.5 -10.75 1 36.66 815 ASP A CA 1
ATOM 6523 C C . ASP A 1 815 ? -18.438 36.031 -10.633 1 36.66 815 ASP A C 1
ATOM 6525 O O . ASP A 1 815 ? -19.109 36.594 -9.773 1 36.66 815 ASP A O 1
ATOM 6529 N N . ARG A 1 816 ? -17.609 36.781 -11.203 1 41.59 816 ARG A N 1
ATOM 6530 C CA . ARG A 1 816 ? -17.641 38.25 -11.312 1 41.59 816 ARG A CA 1
ATOM 6531 C C . ARG A 1 816 ? -19.031 38.719 -11.719 1 41.59 816 ARG A C 1
ATOM 6533 O O . ARG A 1 816 ? -19.438 39.844 -11.344 1 41.59 816 ARG A O 1
ATOM 6540 N N . ALA A 1 817 ? -19.516 38.094 -12.742 1 36.47 817 ALA A N 1
ATOM 6541 C CA . ALA A 1 817 ? -20.703 38.719 -13.32 1 36.47 817 ALA A CA 1
ATOM 6542 C C . ALA A 1 817 ? -21.844 38.75 -12.297 1 36.47 817 ALA A C 1
ATOM 6544 O O . ALA A 1 817 ? -22.844 39.469 -12.5 1 36.47 817 ALA A O 1
ATOM 6545 N N . ALA A 1 818 ? -21.828 37.875 -11.398 1 35.94 818 ALA A N 1
ATOM 6546 C CA . ALA A 1 818 ? -23.109 37.906 -10.695 1 35.94 818 ALA A CA 1
ATOM 6547 C C . ALA A 1 818 ? -23.141 38.969 -9.617 1 35.94 818 ALA A C 1
ATOM 6549 O O . ALA A 1 818 ? -24.203 39.25 -9.039 1 35.94 818 ALA A O 1
ATOM 6550 N N . ALA A 1 819 ? -22.031 39.25 -8.789 1 36.88 819 ALA A N 1
ATOM 6551 C CA . ALA A 1 819 ? -22.297 40.281 -7.773 1 36.88 819 ALA A CA 1
ATOM 6552 C C . ALA A 1 819 ? -21.797 41.625 -8.227 1 36.88 819 ALA A C 1
ATOM 6554 O O . ALA A 1 819 ? -20.625 41.969 -8.078 1 36.88 819 ALA A O 1
ATOM 6555 N N . PRO A 1 820 ? -22.5 42.312 -9.047 1 39.53 820 PRO A N 1
ATOM 6556 C CA . PRO A 1 820 ? -22.125 43.625 -9.594 1 39.53 820 PRO A CA 1
ATOM 6557 C C . PRO A 1 820 ? -21.469 44.531 -8.555 1 39.53 820 PRO A C 1
ATOM 6559 O O . PRO A 1 820 ? -20.578 45.344 -8.891 1 39.53 820 PRO A O 1
ATOM 6562 N N . SER A 1 821 ? -22.094 44.531 -7.418 1 41.75 821 SER A N 1
ATOM 6563 C CA . SER A 1 821 ? -21.703 45.562 -6.473 1 41.75 821 SER A CA 1
ATOM 6564 C C . SER A 1 821 ? -20.234 45.406 -6.062 1 41.75 821 SER A C 1
ATOM 6566 O O . SER A 1 821 ? -19.562 46.406 -5.77 1 41.75 821 SER A O 1
ATOM 6568 N N . TRP A 1 822 ? -19.859 44.188 -5.934 1 42.94 822 TRP A N 1
ATOM 6569 C CA . TRP A 1 822 ? -18.469 44.062 -5.527 1 42.94 822 TRP A CA 1
ATOM 6570 C C . TRP A 1 822 ? -17.516 44.406 -6.668 1 42.94 822 TRP A C 1
ATOM 6572 O O . TRP A 1 822 ? -16.422 44.938 -6.441 1 42.94 822 TRP A O 1
ATOM 6582 N N . THR A 1 823 ? -17.953 44.062 -7.84 1 43.19 823 THR A N 1
ATOM 6583 C CA . THR A 1 823 ? -17.094 44.375 -8.977 1 43.19 823 THR A CA 1
ATOM 6584 C C . THR A 1 823 ? -16.875 45.875 -9.117 1 43.19 823 THR A C 1
ATOM 6586 O O . THR A 1 823 ? -15.789 46.312 -9.484 1 43.19 823 THR A O 1
ATOM 6589 N N . ASP A 1 824 ? -17.984 46.562 -8.945 1 40.94 824 ASP A N 1
ATOM 6590 C CA . ASP A 1 824 ? -17.828 48 -9.055 1 40.94 824 ASP A CA 1
ATOM 6591 C C . ASP A 1 824 ? -16.922 48.531 -7.945 1 40.94 824 ASP A C 1
ATOM 6593 O O . ASP A 1 824 ? -16.125 49.438 -8.172 1 40.94 824 ASP A O 1
ATOM 6597 N N . ALA A 1 825 ? -17.234 48.156 -6.824 1 37.94 825 ALA A N 1
ATOM 6598 C CA . ALA A 1 825 ? -16.391 48.625 -5.723 1 37.94 825 ALA A CA 1
ATOM 6599 C C . ALA A 1 825 ? -14.945 48.156 -5.914 1 37.94 825 ALA A C 1
ATOM 6601 O O . ALA A 1 825 ? -14.008 48.812 -5.453 1 37.94 825 ALA A O 1
ATOM 6602 N N . LEU A 1 826 ? -14.773 46.938 -6.402 1 40.56 826 LEU A N 1
ATOM 6603 C CA . LEU A 1 826 ? -13.477 46.281 -6.508 1 40.56 826 LEU A CA 1
ATOM 6604 C C . LEU A 1 826 ? -12.727 46.75 -7.754 1 40.56 826 LEU A C 1
ATOM 6606 O O . LEU A 1 826 ? -11.602 46.312 -8.008 1 40.56 826 LEU A O 1
ATOM 6610 N N . CYS A 1 827 ? -13.344 47.281 -8.711 1 37.75 827 CYS A N 1
ATOM 6611 C CA . CYS A 1 827 ? -12.633 47.75 -9.891 1 37.75 827 CYS A CA 1
ATOM 6612 C C . CYS A 1 827 ? -11.344 48.469 -9.508 1 37.75 827 CYS A C 1
ATOM 6614 O O . CYS A 1 827 ? -10.359 48.438 -10.25 1 37.75 827 CYS A O 1
ATOM 6616 N N . GLY A 1 828 ? -11.352 49.219 -8.539 1 37.47 828 GLY A N 1
ATOM 6617 C CA . GLY A 1 828 ? -10.125 50 -8.375 1 37.47 828 GLY A CA 1
ATOM 6618 C C . GLY A 1 828 ? -8.977 49.156 -7.824 1 37.47 828 GLY A C 1
ATOM 6619 O O . GLY A 1 828 ? -7.816 49.562 -7.934 1 37.47 828 GLY A O 1
ATOM 6620 N N . ALA A 1 829 ? -9.094 48.25 -6.863 1 38.38 829 ALA A N 1
ATOM 6621 C CA . ALA A 1 829 ? -7.93 47.594 -6.289 1 38.38 829 ALA A CA 1
ATOM 6622 C C . ALA A 1 829 ? -7.969 46.094 -6.574 1 38.38 829 ALA A C 1
ATOM 6624 O O . ALA A 1 829 ? -8.57 45.312 -5.816 1 38.38 829 ALA A O 1
ATOM 6625 N N . VAL A 1 830 ? -7.602 45.594 -7.711 1 44.47 830 VAL A N 1
ATOM 6626 C CA . VAL A 1 830 ? -7.602 44.25 -8.258 1 44.47 830 VAL A CA 1
ATOM 6627 C C . VAL A 1 830 ? -7.039 43.281 -7.23 1 44.47 830 VAL A C 1
ATOM 6629 O O . VAL A 1 830 ? -7.562 42.156 -7.059 1 44.47 830 VAL A O 1
ATOM 6632 N N . GLY A 1 831 ? -5.996 43.656 -6.594 1 45.62 831 GLY A N 1
ATOM 6633 C CA . GLY A 1 831 ? -5.348 42.75 -5.645 1 45.62 831 GLY A CA 1
ATOM 6634 C C . GLY A 1 831 ? -6.238 42.375 -4.473 1 45.62 831 GLY A C 1
ATOM 6635 O O . GLY A 1 831 ? -6.211 41.25 -4.004 1 45.62 831 GLY A O 1
ATOM 6636 N N . PHE A 1 832 ? -7.18 43.25 -4.145 1 49.81 832 PHE A N 1
ATOM 6637 C CA . PHE A 1 832 ? -8.031 43.031 -2.979 1 49.81 832 PHE A CA 1
ATOM 6638 C C . PHE A 1 832 ? -9.148 42.062 -3.295 1 49.81 832 PHE A C 1
ATOM 6640 O O . PHE A 1 832 ? -9.484 41.219 -2.471 1 49.81 832 PHE A O 1
ATOM 6647 N N . VAL A 1 833 ? -9.641 42.25 -4.383 1 50.66 833 VAL A N 1
ATOM 6648 C CA . VAL A 1 833 ? -10.766 41.406 -4.762 1 50.66 833 VAL A CA 1
ATOM 6649 C C . VAL A 1 833 ? -10.328 39.938 -4.801 1 50.66 833 VAL A C 1
ATOM 6651 O O . VAL A 1 833 ? -11.055 39.062 -4.359 1 50.66 833 VAL A O 1
ATOM 6654 N N . SER A 1 834 ? -9.164 39.906 -5.156 1 51.97 834 SER A N 1
ATOM 6655 C CA . SER A 1 834 ? -8.68 38.562 -5.258 1 51.97 834 SER A CA 1
ATOM 6656 C C . SER A 1 834 ? -8.516 37.906 -3.883 1 51.97 834 SER A C 1
ATOM 6658 O O . SER A 1 834 ? -8.852 36.75 -3.691 1 51.97 834 SER A O 1
ATOM 6660 N N . TYR A 1 835 ? -8.188 38.688 -2.986 1 53 835 TYR A N 1
ATOM 6661 C CA . TYR A 1 835 ? -7.984 38.156 -1.644 1 53 835 TYR A CA 1
ATOM 6662 C C . TYR A 1 835 ? -9.32 37.875 -0.965 1 53 835 TYR A C 1
ATOM 6664 O O . TYR A 1 835 ? -9.477 36.844 -0.287 1 53 835 TYR A O 1
ATOM 6672 N N . ALA A 1 836 ? -10.234 38.812 -1.194 1 56.84 836 ALA A N 1
ATOM 6673 C CA . ALA A 1 836 ? -11.547 38.625 -0.568 1 56.84 836 ALA A CA 1
ATOM 6674 C C . ALA A 1 836 ? -12.25 37.406 -1.093 1 56.84 836 ALA A C 1
ATOM 6676 O O . ALA A 1 836 ? -12.961 36.719 -0.345 1 56.84 836 ALA A O 1
ATOM 6677 N N . LEU A 1 837 ? -11.945 37.156 -2.27 1 58.94 837 LEU A N 1
ATOM 6678 C CA . LEU A 1 837 ? -12.625 36.031 -2.879 1 58.94 837 LEU A CA 1
ATOM 6679 C C . LEU A 1 837 ? -12.109 34.719 -2.291 1 58.94 837 LEU A C 1
ATOM 6681 O O . LEU A 1 837 ? -12.852 33.719 -2.215 1 58.94 837 LEU A O 1
ATOM 6685 N N . PHE A 1 838 ? -10.945 34.875 -1.772 1 59.31 838 PHE A N 1
ATOM 6686 C CA . PHE A 1 838 ? -10.383 33.656 -1.188 1 59.31 838 PHE A CA 1
ATOM 6687 C C . PHE A 1 838 ? -10.945 33.406 0.208 1 59.31 838 PHE A C 1
ATOM 6689 O O . PHE A 1 838 ? -10.953 32.281 0.694 1 59.31 838 PHE A O 1
ATOM 6696 N N . LEU A 1 839 ? -11.531 34.469 0.708 1 63.47 839 LEU A N 1
ATOM 6697 C CA . LEU A 1 839 ? -12.016 34.344 2.076 1 63.47 839 LEU A CA 1
ATOM 6698 C C . LEU A 1 839 ? -13.492 33.969 2.092 1 63.47 839 LEU A C 1
ATOM 6700 O O . LEU A 1 839 ? -14.023 33.562 3.129 1 63.47 839 LEU A O 1
ATOM 6704 N N . LEU A 1 840 ? -14.039 34.062 0.863 1 72 840 LEU A N 1
ATOM 6705 C CA . LEU A 1 840 ? -15.461 33.75 0.809 1 72 840 LEU A CA 1
ATOM 6706 C C . LEU A 1 840 ? -15.688 32.25 0.898 1 72 840 LEU A C 1
ATOM 6708 O O . LEU A 1 840 ? -14.938 31.469 0.307 1 72 840 LEU A O 1
ATOM 6712 N N . ARG A 1 841 ? -16.594 31.859 1.718 1 78.75 841 ARG A N 1
ATOM 6713 C CA . ARG A 1 841 ? -16.953 30.453 1.87 1 78.75 841 ARG A CA 1
ATOM 6714 C C . ARG A 1 841 ? -18.281 30.141 1.173 1 78.75 841 ARG A C 1
ATOM 6716 O O . ARG A 1 841 ? -19.297 30.781 1.461 1 78.75 841 ARG A O 1
ATOM 6723 N N . PRO A 1 842 ? -18.234 29.281 0.254 1 81.31 842 PRO A N 1
ATOM 6724 C CA . PRO A 1 842 ? -19.484 28.938 -0.437 1 81.31 842 PRO A CA 1
ATOM 6725 C C . PRO A 1 842 ? -20.453 28.156 0.449 1 81.31 842 PRO A C 1
ATOM 6727 O O . PRO A 1 842 ? -20.016 27.312 1.246 1 81.31 842 PRO A O 1
ATOM 6730 N N . GLN A 1 843 ? -21.672 28.516 0.341 1 87.69 843 GLN A N 1
ATOM 6731 C CA . GLN A 1 843 ? -22.734 27.844 1.088 1 87.69 843 GLN A CA 1
ATOM 6732 C C . GLN A 1 843 ? -23.875 27.422 0.171 1 87.69 843 GLN A C 1
ATOM 6734 O O . GLN A 1 843 ? -24.219 28.156 -0.766 1 87.69 843 GLN A O 1
ATOM 6739 N N . PHE A 1 844 ? -24.328 26.25 0.305 1 86.12 844 PHE A N 1
ATOM 6740 C CA . PHE A 1 844 ? -25.453 25.719 -0.439 1 86.12 844 PHE A CA 1
ATOM 6741 C C . PHE A 1 844 ? -26.609 25.375 0.498 1 86.12 844 PHE A C 1
ATOM 6743 O O . PHE A 1 844 ? -26.453 24.562 1.414 1 86.12 844 PHE A O 1
ATOM 6750 N N . ILE A 1 845 ? -27.656 26.062 0.334 1 87.75 845 ILE A N 1
ATOM 6751 C CA . ILE A 1 845 ? -28.812 25.906 1.221 1 87.75 845 ILE A CA 1
ATOM 6752 C C . ILE A 1 845 ? -30.016 25.438 0.415 1 87.75 845 ILE A C 1
ATOM 6754 O O . ILE A 1 845 ? -30.219 25.875 -0.727 1 87.75 845 ILE A O 1
ATOM 6758 N N . LEU A 1 846 ? -30.812 24.547 1.038 1 85.56 846 LEU A N 1
ATOM 6759 C CA . LEU A 1 846 ? -32 24.016 0.388 1 85.56 846 LEU A CA 1
ATOM 6760 C C . LEU A 1 846 ? -33.25 24.766 0.844 1 85.56 846 LEU A C 1
ATOM 6762 O O . LEU A 1 846 ? -33.188 25.609 1.746 1 85.56 846 LEU A O 1
ATOM 6766 N N . ARG A 1 847 ? -34.344 24.344 0.303 1 85 847 ARG A N 1
ATOM 6767 C CA . ARG A 1 847 ? -35.625 25.031 0.559 1 85 847 ARG A CA 1
ATOM 6768 C C . ARG A 1 847 ? -36.031 24.906 2.025 1 85 847 ARG A C 1
ATOM 6770 O O . ARG A 1 847 ? -35.875 23.844 2.631 1 85 847 ARG A O 1
ATOM 6777 N N . SER A 1 848 ? -36.438 25.938 2.629 1 80.94 848 SER A N 1
ATOM 6778 C CA . SER A 1 848 ? -37 26.016 3.963 1 80.94 848 SER A CA 1
ATOM 6779 C C . SER A 1 848 ? -35.938 26.016 5.039 1 80.94 848 SER A C 1
ATOM 6781 O O . SER A 1 848 ? -36.25 26.062 6.234 1 80.94 848 SER A O 1
ATOM 6783 N N . GLU A 1 849 ? -34.688 26 4.523 1 86.5 849 GLU A N 1
ATOM 6784 C CA . GLU A 1 849 ? -33.594 26.109 5.504 1 86.5 849 GLU A CA 1
ATOM 6785 C C . GLU A 1 849 ? -33.25 27.562 5.793 1 86.5 849 GLU A C 1
ATOM 6787 O O . GLU A 1 849 ? -33.406 28.438 4.934 1 86.5 849 GLU A O 1
ATOM 6792 N N . ARG A 1 850 ? -32.906 27.75 7.004 1 85.81 850 ARG A N 1
ATOM 6793 C CA . ARG A 1 850 ? -32.562 29.109 7.438 1 85.81 850 ARG A CA 1
ATOM 6794 C C . ARG A 1 850 ? -31.078 29.406 7.18 1 85.81 850 ARG A C 1
ATOM 6796 O O . ARG A 1 850 ? -30.219 28.578 7.438 1 85.81 850 ARG A O 1
ATOM 6803 N N . VAL A 1 851 ? -30.812 30.516 6.602 1 87.12 851 VAL A N 1
ATOM 6804 C CA . VAL A 1 851 ? -29.438 31 6.438 1 87.12 851 VAL A CA 1
ATOM 6805 C C . VAL A 1 851 ? -28.953 31.609 7.746 1 87.12 851 VAL A C 1
ATOM 6807 O O . VAL A 1 851 ? -27.844 31.328 8.203 1 87.12 851 VAL A O 1
ATOM 6810 N N . CYS A 1 852 ? -29.797 32.438 8.273 1 84.25 852 CYS A N 1
ATOM 6811 C CA . CYS A 1 852 ? -29.5 33.094 9.555 1 84.25 852 CYS A CA 1
ATOM 6812 C C . CYS A 1 852 ? -30.781 33.312 10.344 1 84.25 852 CYS A C 1
ATOM 6814 O O . CYS A 1 852 ? -31.875 33.344 9.766 1 84.25 852 CYS A O 1
ATOM 6816 N N . ARG A 1 853 ? -30.703 33.406 11.641 1 81.56 853 ARG A N 1
ATOM 6817 C CA . ARG A 1 853 ? -31.828 33.656 12.531 1 81.56 853 ARG A CA 1
ATOM 6818 C C . ARG A 1 853 ? -31.625 34.938 13.32 1 81.56 853 ARG A C 1
ATOM 6820 O O . ARG A 1 853 ? -30.531 35.219 13.773 1 81.56 853 ARG A O 1
ATOM 6827 N N . SER A 1 854 ? -32.812 35.562 13.43 1 79.62 854 SER A N 1
ATOM 6828 C CA . SER A 1 854 ? -32.781 36.781 14.203 1 79.62 854 SER A CA 1
ATOM 6829 C C . SER A 1 854 ? -32.406 36.531 15.656 1 79.62 854 SER A C 1
ATOM 6831 O O . SER A 1 854 ? -32.875 35.562 16.25 1 79.62 854 SER A O 1
ATOM 6833 N N . GLY A 1 855 ? -31.359 37.25 16.156 1 73.25 855 GLY A N 1
ATOM 6834 C CA . GLY A 1 855 ? -30.953 37.094 17.547 1 73.25 855 GLY A CA 1
ATOM 6835 C C . GLY A 1 855 ? -29.656 36.344 17.703 1 73.25 855 GLY A C 1
ATOM 6836 O O . GLY A 1 855 ? -29.031 36.375 18.766 1 73.25 855 GLY A O 1
ATOM 6837 N N . SER A 1 856 ? -29.297 35.719 16.594 1 76.75 856 SER A N 1
ATOM 6838 C CA . SER A 1 856 ? -28.031 35 16.656 1 76.75 856 SER A CA 1
ATOM 6839 C C . SER A 1 856 ? -26.844 35.938 16.547 1 76.75 856 SER A C 1
ATOM 6841 O O . SER A 1 856 ? -26.984 37.062 16.047 1 76.75 856 SER A O 1
ATOM 6843 N N . PRO A 1 857 ? -25.703 35.531 17.125 1 76.5 857 PRO A N 1
ATOM 6844 C CA . PRO A 1 857 ? -24.531 36.406 16.984 1 76.5 857 PRO A CA 1
ATOM 6845 C C . PRO A 1 857 ? -24.172 36.656 15.531 1 76.5 857 PRO A C 1
ATOM 6847 O O . PRO A 1 857 ? -24.219 35.75 14.703 1 76.5 857 PRO A O 1
ATOM 6850 N N . GLY A 1 858 ? -24.047 37.875 15.273 1 76.94 858 GLY A N 1
ATOM 6851 C CA . GLY A 1 858 ? -23.656 38.281 13.922 1 76.94 858 GLY A CA 1
ATOM 6852 C C . GLY A 1 858 ? -22.203 37.938 13.609 1 76.94 858 GLY A C 1
ATOM 6853 O O . GLY A 1 858 ? -21.328 38.812 13.727 1 76.94 858 GLY A O 1
ATOM 6854 N N . THR A 1 859 ? -21.953 36.719 13.125 1 76.38 859 THR A N 1
ATOM 6855 C CA . THR A 1 859 ? -20.562 36.281 12.906 1 76.38 859 THR A CA 1
ATOM 6856 C C . THR A 1 859 ? -20.234 36.25 11.422 1 76.38 859 THR A C 1
ATOM 6858 O O . THR A 1 859 ? -19.078 36.094 11.039 1 76.38 859 THR A O 1
ATOM 6861 N N . GLU A 1 860 ? -21.234 36.469 10.578 1 84.12 860 GLU A N 1
ATOM 6862 C CA . GLU A 1 860 ? -20.953 36.344 9.148 1 84.12 860 GLU A CA 1
ATOM 6863 C C . GLU A 1 860 ? -21.875 37.281 8.336 1 84.12 860 GLU A C 1
ATOM 6865 O O . GLU A 1 860 ? -22.953 37.656 8.789 1 84.12 860 GLU A O 1
ATOM 6870 N N . MET A 1 861 ? -21.391 37.781 7.211 1 83.94 861 MET A N 1
ATOM 6871 C CA . MET A 1 861 ? -22.188 38.438 6.188 1 83.94 861 MET A CA 1
ATOM 6872 C C . MET A 1 861 ? -22.453 37.5 5.012 1 83.94 861 MET A C 1
ATOM 6874 O O . MET A 1 861 ? -21.688 36.594 4.773 1 83.94 861 MET A O 1
ATOM 6878 N N . PHE A 1 862 ? -23.562 37.656 4.277 1 86.38 862 PHE A N 1
ATOM 6879 C CA . PHE A 1 862 ? -23.953 36.719 3.246 1 86.38 862 PHE A CA 1
ATOM 6880 C C . PHE A 1 862 ? -24.156 37.406 1.906 1 86.38 862 PHE A C 1
ATOM 6882 O O . PHE A 1 862 ? -24.594 38.562 1.859 1 86.38 862 PHE A O 1
ATOM 6889 N N . PHE A 1 863 ? -23.719 36.75 0.856 1 83.25 863 PHE A N 1
ATOM 6890 C CA . PHE A 1 863 ? -23.922 37.156 -0.53 1 83.25 863 PHE A CA 1
ATOM 6891 C C . PHE A 1 863 ? -24.734 36.094 -1.284 1 83.25 863 PHE A C 1
ATOM 6893 O O . PHE A 1 863 ? -24.312 34.969 -1.423 1 83.25 863 PHE A O 1
ATOM 6900 N N . LEU A 1 864 ? -25.891 36.5 -1.717 1 85.81 864 LEU A N 1
ATOM 6901 C CA . LEU A 1 864 ? -26.734 35.562 -2.461 1 85.81 864 LEU A CA 1
ATOM 6902 C C . LEU A 1 864 ? -26.375 35.562 -3.943 1 85.81 864 LEU A C 1
ATOM 6904 O O . LEU A 1 864 ? -26.453 36.594 -4.605 1 85.81 864 LEU A O 1
ATOM 6908 N N . VAL A 1 865 ? -25.953 34.531 -4.477 1 78.88 865 VAL A N 1
ATOM 6909 C CA . VAL A 1 865 ? -25.516 34.438 -5.871 1 78.88 865 VAL A CA 1
ATOM 6910 C C . VAL A 1 865 ? -26.656 33.875 -6.723 1 78.88 865 VAL A C 1
ATOM 6912 O O . VAL A 1 865 ? -26.969 34.438 -7.785 1 78.88 865 VAL A O 1
ATOM 6915 N N . GLU A 1 866 ? -27.172 32.812 -6.207 1 82.25 866 GLU A N 1
ATOM 6916 C CA . GLU A 1 866 ? -28.25 32.188 -6.949 1 82.25 866 GLU A CA 1
ATOM 6917 C C . GLU A 1 866 ? -29.422 31.812 -6.027 1 82.25 866 GLU A C 1
ATOM 6919 O O . GLU A 1 866 ? -29.203 31.359 -4.902 1 82.25 866 GLU A O 1
ATOM 6924 N N . GLY A 1 867 ? -30.531 32.094 -6.504 1 84.5 867 GLY A N 1
ATOM 6925 C CA . GLY A 1 867 ? -31.734 31.766 -5.758 1 84.5 867 GLY A CA 1
ATOM 6926 C C . GLY A 1 867 ? -32.406 32.969 -5.117 1 84.5 867 GLY A C 1
ATOM 6927 O O . GLY A 1 867 ? -32.031 34.094 -5.379 1 84.5 867 GLY A O 1
ATOM 6928 N N . GLU A 1 868 ? -33.594 32.625 -4.445 1 90.12 868 GLU A N 1
ATOM 6929 C CA . GLU A 1 868 ? -34.344 33.656 -3.725 1 90.12 868 GLU A CA 1
ATOM 6930 C C . GLU A 1 868 ? -34.531 33.25 -2.264 1 90.12 868 GLU A C 1
ATOM 6932 O O . GLU A 1 868 ? -34.75 32.094 -1.955 1 90.12 868 GLU A O 1
ATOM 6937 N N . CYS A 1 869 ? -34.344 34.25 -1.444 1 91.5 869 CYS A N 1
ATOM 6938 C CA . CYS A 1 869 ? -34.531 34.031 -0.014 1 91.5 869 CYS A CA 1
ATOM 6939 C C . CYS A 1 869 ? -35.562 35.031 0.546 1 91.5 869 CYS A C 1
ATOM 6941 O O . CYS A 1 869 ? -35.781 36.094 -0.034 1 91.5 869 CYS A O 1
ATOM 6943 N N . GLU A 1 870 ? -36.25 34.562 1.604 1 90.25 870 GLU A N 1
ATOM 6944 C CA . GLU A 1 870 ? -37.188 35.438 2.324 1 90.25 870 GLU A CA 1
ATOM 6945 C C . GLU A 1 870 ? -36.562 36 3.588 1 90.25 870 GLU A C 1
ATOM 6947 O O . GLU A 1 870 ? -36 35.281 4.391 1 90.25 870 GLU A O 1
ATOM 6952 N N . GLN A 1 871 ? -36.5 37.375 3.65 1 90.06 871 GLN A N 1
ATOM 6953 C CA . GLN A 1 871 ? -35.969 38.031 4.824 1 90.06 871 GLN A CA 1
ATOM 6954 C C . GLN A 1 871 ? -37.062 38.625 5.688 1 90.06 871 GLN A C 1
ATOM 6956 O O . GLN A 1 871 ? -37.906 39.375 5.199 1 90.06 871 GLN A O 1
ATOM 6961 N N . MET A 1 872 ? -37.094 38.125 6.945 1 86.31 872 MET A N 1
ATOM 6962 C CA . MET A 1 872 ? -38.062 38.594 7.918 1 86.31 872 MET A CA 1
ATOM 6963 C C . MET A 1 872 ? -37.406 39.438 9.008 1 86.31 872 MET A C 1
ATOM 6965 O O . MET A 1 872 ? -36.312 39.094 9.461 1 86.31 872 MET A O 1
ATOM 6969 N N . ASP A 1 873 ? -37.969 40.562 9.32 1 77.31 873 ASP A N 1
ATOM 6970 C CA . ASP A 1 873 ? -37.406 41.438 10.352 1 77.31 873 ASP A CA 1
ATOM 6971 C C . ASP A 1 873 ? -37.625 40.844 11.742 1 77.31 873 ASP A C 1
ATOM 6973 O O . ASP A 1 873 ? -38.281 39.781 11.883 1 77.31 873 ASP A O 1
ATOM 6977 N N . GLN A 1 874 ? -36.969 41.344 12.781 1 73.75 874 GLN A N 1
ATOM 6978 C CA . GLN A 1 874 ? -36.969 40.875 14.156 1 73.75 874 GLN A CA 1
ATOM 6979 C C . GLN A 1 874 ? -38.406 40.75 14.672 1 73.75 874 GLN A C 1
ATOM 6981 O O . GLN A 1 874 ? -38.75 39.812 15.398 1 73.75 874 GLN A O 1
ATOM 6986 N N . ASP A 1 875 ? -39.25 41.812 14.32 1 66.69 875 ASP A N 1
ATOM 6987 C CA . ASP A 1 875 ? -40.625 41.875 14.828 1 66.69 875 ASP A CA 1
ATOM 6988 C C . ASP A 1 875 ? -41.594 41.156 13.883 1 66.69 875 ASP A C 1
ATOM 6990 O O . ASP A 1 875 ? -42.812 41.125 14.117 1 66.69 875 ASP A O 1
ATOM 6994 N N . ASN A 1 876 ? -41.062 40.312 12.82 1 66.94 876 ASN A N 1
ATOM 6995 C CA . ASN A 1 876 ? -41.844 39.5 11.875 1 66.94 876 ASN A CA 1
ATOM 6996 C C . ASN A 1 876 ? -42.906 40.344 11.18 1 66.94 876 ASN A C 1
ATOM 6998 O O . ASN A 1 876 ? -44 39.844 10.852 1 66.94 876 ASN A O 1
ATOM 7002 N N . HIS A 1 877 ? -42.812 41.625 11.117 1 68.25 877 HIS A N 1
ATOM 7003 C CA . HIS A 1 877 ? -43.844 42.438 10.5 1 68.25 877 HIS A CA 1
ATOM 7004 C C . HIS A 1 877 ? -43.562 42.719 9.031 1 68.25 877 HIS A C 1
ATOM 7006 O O . HIS A 1 877 ? -44.438 42.719 8.195 1 68.25 877 HIS A O 1
ATOM 7012 N N . ASN A 1 878 ? -42.344 42.906 8.727 1 77.19 878 ASN A N 1
ATOM 7013 C CA . ASN A 1 878 ? -41.969 43.219 7.352 1 77.19 878 ASN A CA 1
ATOM 7014 C C . ASN A 1 878 ? -41.188 42.062 6.711 1 77.19 878 ASN A C 1
ATOM 7016 O O . ASN A 1 878 ? -40.281 41.5 7.32 1 77.19 878 ASN A O 1
ATOM 7020 N N . VAL A 1 879 ? -41.812 41.562 5.621 1 84.31 879 VAL A N 1
ATOM 7021 C CA . VAL A 1 879 ? -41.156 40.469 4.883 1 84.31 879 VAL A CA 1
ATOM 7022 C C . VAL A 1 879 ? -40.719 40.969 3.516 1 84.31 879 VAL A C 1
ATOM 7024 O O . VAL A 1 879 ? -41.438 41.719 2.855 1 84.31 879 VAL A O 1
ATOM 7027 N N . ARG A 1 880 ? -39.438 40.75 3.125 1 86.75 880 ARG A N 1
ATOM 7028 C CA . ARG A 1 880 ? -38.938 41.062 1.793 1 86.75 880 ARG A CA 1
ATOM 7029 C C . ARG A 1 880 ? -38.281 39.844 1.148 1 86.75 880 ARG A C 1
ATOM 7031 O O . ARG A 1 880 ? -37.812 38.969 1.846 1 86.75 880 ARG A O 1
ATOM 7038 N N . VAL A 1 881 ? -38.375 39.812 -0.146 1 89.12 881 VAL A N 1
ATOM 7039 C CA . VAL A 1 881 ? -37.75 38.75 -0.901 1 89.12 881 VAL A CA 1
ATOM 7040 C C . VAL A 1 881 ? -36.406 39.219 -1.443 1 89.12 881 VAL A C 1
ATOM 7042 O O . VAL A 1 881 ? -36.312 40.281 -2.078 1 89.12 881 VAL A O 1
ATOM 7045 N N . LEU A 1 882 ? -35.406 38.5 -1.052 1 88.62 882 LEU A N 1
ATOM 7046 C CA . LEU A 1 882 ? -34.062 38.781 -1.535 1 88.62 882 LEU A CA 1
ATOM 7047 C C . LEU A 1 882 ? -33.781 38.062 -2.855 1 88.62 882 LEU A C 1
ATOM 7049 O O . LEU A 1 882 ? -34.062 36.875 -2.988 1 88.62 882 LEU A O 1
ATOM 7053 N N . GLY A 1 883 ? -33.312 38.781 -3.82 1 81.69 883 GLY A N 1
ATOM 7054 C CA . GLY A 1 883 ? -33 38.219 -5.121 1 81.69 883 GLY A CA 1
ATOM 7055 C C . GLY A 1 883 ? -31.516 38.031 -5.344 1 81.69 883 GLY A C 1
ATOM 7056 O O . GLY A 1 883 ? -30.703 38.219 -4.434 1 81.69 883 GLY A O 1
ATOM 7057 N N . GLU A 1 884 ? -31.125 37.594 -6.539 1 82.25 884 GLU A N 1
ATOM 7058 C CA . GLU A 1 884 ? -29.75 37.281 -6.934 1 82.25 884 GLU A CA 1
ATOM 7059 C C . GLU A 1 884 ? -28.875 38.531 -6.895 1 82.25 884 GLU A C 1
ATOM 7061 O O . GLU A 1 884 ? -29.281 39.594 -7.344 1 82.25 884 GLU A O 1
ATOM 7066 N N . GLY A 1 885 ? -27.672 38.406 -6.23 1 76.25 885 GLY A N 1
ATOM 7067 C CA . GLY A 1 885 ? -26.703 39.5 -6.176 1 76.25 885 GLY A CA 1
ATOM 7068 C C . GLY A 1 885 ? -26.859 40.375 -4.957 1 76.25 885 GLY A C 1
ATOM 7069 O O . GLY A 1 885 ? -26.219 41.406 -4.852 1 76.25 885 GLY A O 1
ATOM 7070 N N . THR A 1 886 ? -27.703 39.969 -4.055 1 79.12 886 THR A N 1
ATOM 7071 C CA . THR A 1 886 ? -27.984 40.812 -2.896 1 79.12 886 THR A CA 1
ATOM 7072 C C . THR A 1 886 ? -27.047 40.5 -1.744 1 79.12 886 THR A C 1
ATOM 7074 O O . THR A 1 886 ? -26.625 39.344 -1.588 1 79.12 886 THR A O 1
ATOM 7077 N N . LEU A 1 887 ? -26.625 41.594 -1.127 1 83.12 887 LEU A N 1
ATOM 7078 C CA . LEU A 1 887 ? -25.828 41.469 0.093 1 83.12 887 LEU A CA 1
ATOM 7079 C C . LEU A 1 887 ? -26.688 41.781 1.323 1 83.12 887 LEU A C 1
ATOM 7081 O O . LEU A 1 887 ? -27.469 42.719 1.332 1 83.12 887 LEU A O 1
ATOM 7085 N N . PHE A 1 888 ? -26.672 40.875 2.264 1 83.25 888 PHE A N 1
ATOM 7086 C CA . PHE A 1 888 ? -27.453 41.156 3.469 1 83.25 888 PHE A CA 1
ATOM 7087 C C . PHE A 1 888 ? -26.625 40.844 4.719 1 83.25 888 PHE A C 1
ATOM 7089 O O . PHE A 1 888 ? -25.656 40.094 4.664 1 83.25 888 PHE A O 1
ATOM 7096 N N . GLU A 1 889 ? -26.938 41.5 5.875 1 81.06 889 GLU A N 1
ATOM 7097 C CA . GLU A 1 889 ? -26.297 41.406 7.18 1 81.06 889 GLU A CA 1
ATOM 7098 C C . GLU A 1 889 ? -24.828 41.875 7.102 1 81.06 889 GLU A C 1
ATOM 7100 O O . GLU A 1 889 ? -23.953 41.25 7.691 1 81.06 889 GLU A O 1
ATOM 7105 N N . ALA A 1 890 ? -24.531 42.812 6.379 1 76.75 890 ALA A N 1
ATOM 7106 C CA . ALA A 1 890 ? -23.188 43.375 6.203 1 76.75 890 ALA A CA 1
ATOM 7107 C C . ALA A 1 890 ? -22.703 44.062 7.473 1 76.75 890 ALA A C 1
ATOM 7109 O O . ALA A 1 890 ? -21.5 44.219 7.688 1 76.75 890 ALA A O 1
ATOM 7110 N N . TYR A 1 891 ? -23.719 44.469 8.312 1 75.56 891 TYR A N 1
ATOM 7111 C CA . TYR A 1 891 ? -23.359 45.156 9.531 1 75.56 891 TYR A CA 1
ATOM 7112 C C . TYR A 1 891 ? -22.578 44.25 10.484 1 75.56 891 TYR A C 1
ATOM 7114 O O . TYR A 1 891 ? -21.859 44.75 11.359 1 75.56 891 TYR A O 1
ATOM 7122 N N . ALA A 1 892 ? -22.719 43.094 10.297 1 78.25 892 ALA A N 1
ATOM 7123 C CA . ALA A 1 892 ? -22 42.156 11.172 1 78.25 892 ALA A CA 1
ATOM 7124 C C . ALA A 1 892 ? -20.5 42.375 11.117 1 78.25 892 ALA A C 1
ATOM 7126 O O . ALA A 1 892 ? -19.797 42.188 12.109 1 78.25 892 ALA A O 1
ATOM 7127 N N . LEU A 1 893 ? -20.031 42.781 10.047 1 75.69 893 LEU A N 1
ATOM 7128 C CA . LEU A 1 893 ? -18.594 43 9.875 1 75.69 893 LEU A CA 1
ATOM 7129 C C . LEU A 1 893 ? -18.188 44.375 10.375 1 75.69 893 LEU A C 1
ATOM 7131 O O . LEU A 1 893 ? -17.016 44.594 10.688 1 75.69 893 LEU A O 1
ATOM 7135 N N . LEU A 1 894 ? -19.172 45.281 10.445 1 71.12 894 LEU A N 1
ATOM 7136 C CA . LEU A 1 894 ? -18.859 46.688 10.75 1 71.12 894 LEU A CA 1
ATOM 7137 C C . LEU A 1 894 ? -19.094 47 12.227 1 71.12 894 LEU A C 1
ATOM 7139 O O . LEU A 1 894 ? -18.562 47.969 12.758 1 71.12 894 LEU A O 1
ATOM 7143 N N . ALA A 1 895 ? -19.797 46.094 12.82 1 72.94 895 ALA A N 1
ATOM 7144 C CA . ALA A 1 895 ? -20.141 46.344 14.219 1 72.94 895 ALA A CA 1
ATOM 7145 C C . ALA A 1 895 ? -18.906 46.312 15.102 1 72.94 895 ALA A C 1
ATOM 7147 O O . ALA A 1 895 ? -18.031 45.438 14.93 1 72.94 895 ALA A O 1
ATOM 7148 N N . PRO A 1 896 ? -18.766 47.375 15.883 1 61.34 896 PRO A N 1
ATOM 7149 C CA . PRO A 1 896 ? -17.656 47.312 16.844 1 61.34 896 PRO A CA 1
ATOM 7150 C C . PRO A 1 896 ? -17.719 46.125 17.766 1 61.34 896 PRO A C 1
ATOM 7152 O O . PRO A 1 896 ? -18.812 45.656 18.109 1 61.34 896 PRO A O 1
ATOM 7155 N N . PRO A 1 897 ? -16.688 45.594 18.047 1 62.5 897 PRO A N 1
ATOM 7156 C CA . PRO A 1 897 ? -16.656 44.375 18.891 1 62.5 897 PRO A CA 1
ATOM 7157 C C . PRO A 1 897 ? -17.391 44.562 20.203 1 62.5 897 PRO A C 1
ATOM 7159 O O . PRO A 1 897 ? -17.938 43.625 20.766 1 62.5 897 PRO A O 1
ATOM 7162 N N . GLU A 1 898 ? -17.531 45.875 20.672 1 59.75 898 GLU A N 1
ATOM 7163 C CA . GLU A 1 898 ? -18.172 46.125 21.953 1 59.75 898 GLU A CA 1
ATOM 7164 C C . GLU A 1 898 ? -19.688 46 21.859 1 59.75 898 GLU A C 1
ATOM 7166 O O . GLU A 1 898 ? -20.359 45.719 22.859 1 59.75 898 GLU A O 1
ATOM 7171 N N . GLU A 1 899 ? -20.172 46.188 20.688 1 67.25 899 GLU A N 1
ATOM 7172 C CA . GLU A 1 899 ? -21.625 46.156 20.516 1 67.25 899 GLU A CA 1
ATOM 7173 C C . GLU A 1 899 ? -22.141 44.75 20.516 1 67.25 899 GLU A C 1
ATOM 7175 O O . GLU A 1 899 ? -23.328 44.5 20.766 1 67.25 899 GLU A O 1
ATOM 7180 N N . HIS A 1 900 ? -21.344 43.75 20.609 1 71.81 900 HIS A N 1
ATOM 7181 C CA . HIS A 1 900 ? -21.859 42.375 20.484 1 71.81 900 HIS A CA 1
ATOM 7182 C C . HIS A 1 900 ? -23.062 42.312 19.562 1 71.81 900 HIS A C 1
ATOM 7184 O O . HIS A 1 900 ? -24.156 41.969 19.984 1 71.81 900 HIS A O 1
ATOM 7190 N N . TYR A 1 901 ? -22.938 42.531 18.344 1 78.5 901 TYR A N 1
ATOM 7191 C CA . TYR A 1 901 ? -23.984 42.625 17.344 1 78.5 901 TYR A CA 1
ATOM 7192 C C . TYR A 1 901 ? -24.719 41.281 17.203 1 78.5 901 TYR A C 1
ATOM 7194 O O . TYR A 1 901 ? -24.094 40.219 17.219 1 78.5 901 TYR A O 1
ATOM 7202 N N . ARG A 1 902 ? -26.047 41.375 17.203 1 79.06 902 ARG A N 1
ATOM 7203 C CA . ARG A 1 902 ? -26.906 40.219 16.938 1 79.06 902 ARG A CA 1
ATOM 7204 C C . ARG A 1 902 ? -27.641 40.406 15.602 1 79.06 902 ARG A C 1
ATOM 7206 O O . ARG A 1 902 ? -28.031 41.531 15.25 1 79.06 902 ARG A O 1
ATOM 7213 N N . MET A 1 903 ? -27.781 39.375 14.945 1 82.56 903 MET A N 1
ATOM 7214 C CA . MET A 1 903 ? -28.453 39.438 13.656 1 82.56 903 MET A CA 1
ATOM 7215 C C . MET A 1 903 ? -29.859 40 13.797 1 82.56 903 MET A C 1
ATOM 7217 O O . MET A 1 903 ? -30.562 39.719 14.781 1 82.56 903 MET A O 1
ATOM 7221 N N . GLN A 1 904 ? -30.297 40.781 12.867 1 78 904 GLN A N 1
ATOM 7222 C CA . GLN A 1 904 ? -31.562 41.469 12.992 1 78 904 GLN A CA 1
ATOM 7223 C C . GLN A 1 904 ? -32.625 40.844 12.109 1 78 904 GLN A C 1
ATOM 7225 O O . GLN A 1 904 ? -33.812 41.125 12.258 1 78 904 GLN A O 1
ATOM 7230 N N . SER A 1 905 ? -32.188 40 11.266 1 82.56 905 SER A N 1
ATOM 7231 C CA . SER A 1 905 ? -33.188 39.438 10.352 1 82.56 905 SER A CA 1
ATOM 7232 C C . SER A 1 905 ? -33.062 37.906 10.289 1 82.56 905 SER A C 1
ATOM 7234 O O . SER A 1 905 ? -32.031 37.344 10.609 1 82.56 905 SER A O 1
ATOM 7236 N N . THR A 1 906 ? -34.219 37.281 10.062 1 85.06 906 THR A N 1
ATOM 7237 C CA . THR A 1 906 ? -34.281 35.844 9.758 1 85.06 906 THR A CA 1
ATOM 7238 C C . THR A 1 906 ? -34.469 35.625 8.258 1 85.06 906 THR A C 1
ATOM 7240 O O . THR A 1 906 ? -35.406 36.125 7.66 1 85.06 906 THR A O 1
ATOM 7243 N N . VAL A 1 907 ? -33.531 35 7.688 1 89.69 907 VAL A N 1
ATOM 7244 C CA . VAL A 1 907 ? -33.562 34.75 6.246 1 89.69 907 VAL A CA 1
ATOM 7245 C C . VAL A 1 907 ? -33.75 33.25 5.98 1 89.69 907 VAL A C 1
ATOM 7247 O O . VAL A 1 907 ? -33 32.438 6.512 1 89.69 907 VAL A O 1
ATOM 7250 N N . THR A 1 908 ? -34.719 32.875 5.238 1 89.5 908 THR A N 1
ATOM 7251 C CA . THR A 1 908 ? -35.031 31.5 4.863 1 89.5 908 THR A CA 1
ATOM 7252 C C . THR A 1 908 ? -35.062 31.328 3.348 1 89.5 908 THR A C 1
ATOM 7254 O O . THR A 1 908 ? -35.469 32.25 2.625 1 89.5 908 THR A O 1
ATOM 7257 N N . ALA A 1 909 ? -34.594 30.234 2.9 1 90.75 909 ALA A N 1
ATOM 7258 C CA . ALA A 1 909 ? -34.531 29.953 1.465 1 90.75 909 ALA A CA 1
ATOM 7259 C C . ALA A 1 909 ? -35.906 29.688 0.903 1 90.75 909 ALA A C 1
ATOM 7261 O O . ALA A 1 909 ? -36.688 28.906 1.473 1 90.75 909 ALA A O 1
ATOM 7262 N N . LEU A 1 910 ? -36.312 30.328 -0.216 1 87.38 910 LEU A N 1
ATOM 7263 C CA . LEU A 1 910 ? -37.594 30.172 -0.865 1 87.38 910 LEU A CA 1
ATOM 7264 C C . LEU A 1 910 ? -37.5 29.219 -2.055 1 87.38 910 LEU A C 1
ATOM 7266 O O . LEU A 1 910 ? -38.375 28.391 -2.264 1 87.38 910 LEU A O 1
ATOM 7270 N N . THR A 1 911 ? -36.469 29.422 -2.801 1 86.5 911 THR A N 1
ATOM 7271 C CA . THR A 1 911 ? -36.25 28.562 -3.961 1 86.5 911 THR A CA 1
ATOM 7272 C C . THR A 1 911 ? -35.688 27.219 -3.535 1 86.5 911 THR A C 1
ATOM 7274 O O . THR A 1 911 ? -35.156 27.078 -2.43 1 86.5 911 THR A O 1
ATOM 7277 N N . PRO A 1 912 ? -35.812 26.203 -4.305 1 80.44 912 PRO A N 1
ATOM 7278 C CA . PRO A 1 912 ? -35.344 24.859 -3.926 1 80.44 912 PRO A CA 1
ATOM 7279 C C . PRO A 1 912 ? -33.844 24.828 -3.607 1 80.44 912 PRO A C 1
ATOM 7281 O O . PRO A 1 912 ? -33.406 24.094 -2.719 1 80.44 912 PRO A O 1
ATOM 7284 N N . THR A 1 913 ? -33.062 25.578 -4.375 1 83.81 913 THR A N 1
ATOM 7285 C CA . THR A 1 913 ? -31.641 25.656 -4.102 1 83.81 913 THR A CA 1
ATOM 7286 C C . THR A 1 913 ? -31.172 27.094 -4.098 1 83.81 913 THR A C 1
ATOM 7288 O O . THR A 1 913 ? -31.656 27.922 -4.879 1 83.81 913 THR A O 1
ATOM 7291 N N . CYS A 1 914 ? -30.406 27.438 -3.088 1 86.38 914 CYS A N 1
ATOM 7292 C CA . CYS A 1 914 ? -29.781 28.75 -3.002 1 86.38 914 CYS A CA 1
ATOM 7293 C C . CYS A 1 914 ? -28.281 28.641 -2.811 1 86.38 914 CYS A C 1
ATOM 7295 O O . CYS A 1 914 ? -27.812 27.844 -2.006 1 86.38 914 CYS A O 1
ATOM 7297 N N . GLN A 1 915 ? -27.578 29.328 -3.652 1 84.88 915 GLN A N 1
ATOM 7298 C CA . GLN A 1 915 ? -26.125 29.406 -3.51 1 84.88 915 GLN A CA 1
ATOM 7299 C C . GLN A 1 915 ? -25.703 30.75 -2.916 1 84.88 915 GLN A C 1
ATOM 7301 O O . GLN A 1 915 ? -26.078 31.812 -3.432 1 84.88 915 GLN A O 1
ATOM 7306 N N . LEU A 1 916 ? -25.062 30.609 -1.79 1 87.69 916 LEU A N 1
ATOM 7307 C CA . LEU A 1 916 ? -24.625 31.812 -1.088 1 87.69 916 LEU A CA 1
ATOM 7308 C C . LEU A 1 916 ? -23.141 31.766 -0.803 1 87.69 916 LEU A C 1
ATOM 7310 O O . LEU A 1 916 ? -22.531 30.688 -0.841 1 87.69 916 LEU A O 1
ATOM 7314 N N . TYR A 1 917 ? -22.484 32.906 -0.686 1 83.44 917 TYR A N 1
ATOM 7315 C CA . TYR A 1 917 ? -21.141 33.062 -0.168 1 83.44 917 TYR A CA 1
ATOM 7316 C C . TYR A 1 917 ? -21.125 33.844 1.133 1 83.44 917 TYR A C 1
ATOM 7318 O O . TYR A 1 917 ? -21.891 34.812 1.283 1 83.44 917 TYR A O 1
ATOM 7326 N N . SER A 1 918 ? -20.438 33.344 2.068 1 86 918 SER A N 1
ATOM 7327 C CA . SER A 1 918 ? -20.375 34.031 3.359 1 86 918 SER A CA 1
ATOM 7328 C C . SER A 1 918 ? -18.969 34.5 3.689 1 86 918 SER A C 1
ATOM 7330 O O . SER A 1 918 ? -17.984 33.875 3.244 1 86 918 SER A O 1
ATOM 7332 N N . LEU A 1 919 ? -18.828 35.594 4.324 1 78.38 919 LEU A N 1
ATOM 7333 C CA . LEU A 1 919 ? -17.578 36.125 4.855 1 78.38 919 LEU A CA 1
ATOM 7334 C C . LEU A 1 919 ? -17.641 36.25 6.371 1 78.38 919 LEU A C 1
ATOM 7336 O O . LEU A 1 919 ? -18.531 36.938 6.902 1 78.38 919 LEU A O 1
ATOM 7340 N N . SER A 1 920 ? -16.828 35.562 7.074 1 76.94 920 SER A N 1
ATOM 7341 C CA . SER A 1 920 ? -16.859 35.562 8.531 1 76.94 920 SER A CA 1
ATOM 7342 C C . SER A 1 920 ? -16.109 36.75 9.102 1 76.94 920 SER A C 1
ATOM 7344 O O . SER A 1 920 ? -15.203 37.281 8.461 1 76.94 920 SER A O 1
ATOM 7346 N N . VAL A 1 921 ? -16.5 37.125 10.352 1 72.69 921 VAL A N 1
ATOM 7347 C CA . VAL A 1 921 ? -15.867 38.25 11.055 1 72.69 921 VAL A CA 1
ATOM 7348 C C . VAL A 1 921 ? -14.422 37.875 11.406 1 72.69 921 VAL A C 1
ATOM 7350 O O . VAL A 1 921 ? -13.531 38.719 11.328 1 72.69 921 VAL A O 1
ATOM 7353 N N . GLN A 1 922 ? -14.211 36.594 11.711 1 64.31 922 GLN A N 1
ATOM 7354 C CA . GLN A 1 922 ? -12.875 36.156 12.078 1 64.31 922 GLN A CA 1
ATOM 7355 C C . GLN A 1 922 ? -11.922 36.281 10.891 1 64.31 922 GLN A C 1
ATOM 7357 O O . GLN A 1 922 ? -10.773 36.688 11.047 1 64.31 922 GLN A O 1
ATOM 7362 N N . GLU A 1 923 ? -12.414 35.844 9.852 1 62.94 923 GLU A N 1
ATOM 7363 C CA . GLU A 1 923 ? -11.586 35.906 8.656 1 62.94 923 GLU A CA 1
ATOM 7364 C C . GLU A 1 923 ? -11.336 37.344 8.227 1 62.94 923 GLU A C 1
ATOM 7366 O O . GLU A 1 923 ? -10.266 37.688 7.707 1 62.94 923 GLU A O 1
ATOM 7371 N N . PHE A 1 924 ? -12.344 38.094 8.602 1 61.59 924 PHE A N 1
ATOM 7372 C CA . PHE A 1 924 ? -12.25 39.5 8.273 1 61.59 924 PHE A CA 1
ATOM 7373 C C . PHE A 1 924 ? -11.266 40.219 9.195 1 61.59 924 PHE A C 1
ATOM 7375 O O . PHE A 1 924 ? -10.508 41.062 8.758 1 61.59 924 PHE A O 1
ATOM 7382 N N . GLU A 1 925 ? -11.289 39.562 10.453 1 57.34 925 GLU A N 1
ATOM 7383 C CA . GLU A 1 925 ? -10.359 40.156 11.422 1 57.34 925 GLU A CA 1
ATOM 7384 C C . GLU A 1 925 ? -8.922 39.75 11.109 1 57.34 925 GLU A C 1
ATOM 7386 O O . GLU A 1 925 ? -7.996 40.531 11.32 1 57.34 925 GLU A O 1
ATOM 7391 N N . TYR A 1 926 ? -8.797 38.531 10.734 1 48.88 926 TYR A N 1
ATOM 7392 C CA . TYR A 1 926 ? -7.469 38.062 10.344 1 48.88 926 TYR A CA 1
ATOM 7393 C C . TYR A 1 926 ? -6.902 38.969 9.234 1 48.88 926 TYR A C 1
ATOM 7395 O O . TYR A 1 926 ? -5.703 39.25 9.219 1 48.88 926 TYR A O 1
ATOM 7403 N N . VAL A 1 927 ? -7.738 39.219 8.406 1 45.56 927 VAL A N 1
ATOM 7404 C CA . VAL A 1 927 ? -7.359 40.156 7.352 1 45.56 927 VAL A CA 1
ATOM 7405 C C . VAL A 1 927 ? -7.082 41.531 7.949 1 45.56 927 VAL A C 1
ATOM 7407 O O . VAL A 1 927 ? -6.18 42.25 7.496 1 45.56 927 VAL A O 1
ATOM 7410 N N . ARG A 1 928 ? -7.715 41.75 9.125 1 44.03 928 ARG A N 1
ATOM 7411 C CA . ARG A 1 928 ? -7.562 43 9.828 1 44.03 928 ARG A CA 1
ATOM 7412 C C . ARG A 1 928 ? -6.285 43.031 10.664 1 44.03 928 ARG A C 1
ATOM 7414 O O . ARG A 1 928 ? -5.629 44.062 10.789 1 44.03 928 ARG A O 1
ATOM 7421 N N . ALA A 1 929 ? -5.777 41.781 11.312 1 37.44 929 ALA A N 1
ATOM 7422 C CA . ALA A 1 929 ? -4.77 41.75 12.367 1 37.44 929 ALA A CA 1
ATOM 7423 C C . ALA A 1 929 ? -3.363 41.656 11.781 1 37.44 929 ALA A C 1
ATOM 7425 O O . ALA A 1 929 ? -2.373 41.688 12.516 1 37.44 929 ALA A O 1
ATOM 7426 N N . SER A 1 930 ? -2.863 41.094 10.766 1 32.38 930 SER A N 1
ATOM 7427 C CA . SER A 1 930 ? -1.44 40.844 10.562 1 32.38 930 SER A CA 1
ATOM 7428 C C . SER A 1 930 ? -0.608 42.094 10.852 1 32.38 930 SER A C 1
ATOM 7430 O O . SER A 1 930 ? 0.621 42.062 10.766 1 32.38 930 SER A O 1
ATOM 7432 N N . ASP A 1 931 ? -0.796 43.312 10.461 1 28.02 931 ASP A N 1
ATOM 7433 C CA . ASP A 1 931 ? 0.312 44.281 10.508 1 28.02 931 ASP A CA 1
ATOM 7434 C C . ASP A 1 931 ? 0.861 44.406 11.93 1 28.02 931 ASP A C 1
ATOM 7436 O O . ASP A 1 931 ? 0.167 44.094 12.898 1 28.02 931 ASP A O 1
ATOM 7440 N N . LEU A 1 932 ? 2.193 44.969 12 1 28.33 932 LEU A N 1
ATOM 7441 C CA . LEU A 1 932 ? 3.078 45.812 12.797 1 28.33 932 LEU A CA 1
ATOM 7442 C C . LEU A 1 932 ? 2.273 46.781 13.656 1 28.33 932 LEU A C 1
ATOM 7444 O O . LEU A 1 932 ? 2.723 47.188 14.734 1 28.33 932 LEU A O 1
ATOM 7448 N N . VAL A 1 933 ? 1.035 47.062 13.164 1 27.53 933 VAL A N 1
ATOM 7449 C CA . VAL A 1 933 ? 0.434 48.25 13.773 1 27.53 933 VAL A CA 1
ATOM 7450 C C . VAL A 1 933 ? -0.055 47.906 15.18 1 27.53 933 VAL A C 1
ATOM 7452 O O . VAL A 1 933 ? -0.116 48.781 16.047 1 27.53 933 VAL A O 1
ATOM 7455 N N . ALA A 1 934 ? -0.407 46.656 15.547 1 29.58 934 ALA A N 1
ATOM 7456 C CA . ALA A 1 934 ? -0.793 46.656 16.953 1 29.58 934 ALA A CA 1
ATOM 7457 C C . ALA A 1 934 ? 0.4 47 17.844 1 29.58 934 ALA A C 1
ATOM 7459 O O . ALA A 1 934 ? 0.24 47.562 18.922 1 29.58 934 ALA A O 1
ATOM 7460 N N . GLN A 1 935 ? 1.548 46.625 17.484 1 29.39 935 GLN A N 1
ATOM 7461 C CA . GLN A 1 935 ? 2.598 47.281 18.25 1 29.39 935 GLN A CA 1
ATOM 7462 C C . GLN A 1 935 ? 2.58 48.781 18 1 29.39 935 GLN A C 1
ATOM 7464 O O . GLN A 1 935 ? 2.795 49.594 18.922 1 29.39 935 GLN A O 1
ATOM 7469 N N . VAL A 1 936 ? 2.178 49.281 16.781 1 28.86 936 VAL A N 1
ATOM 7470 C CA . VAL A 1 936 ? 2.01 50.719 16.641 1 28.86 936 VAL A CA 1
ATOM 7471 C C . VAL A 1 936 ? 0.671 51.156 17.25 1 28.86 936 VAL A C 1
ATOM 7473 O O . VAL A 1 936 ? 0.578 52.188 17.906 1 28.86 936 VAL A O 1
ATOM 7476 N N . ARG A 1 937 ? -0.415 50.344 17.109 1 28.33 937 ARG A N 1
ATOM 7477 C CA . ARG A 1 937 ? -1.608 50.875 17.75 1 28.33 937 ARG A CA 1
ATOM 7478 C C . ARG A 1 937 ? -1.526 50.781 19.266 1 28.33 937 ARG A C 1
ATOM 7480 O O . ARG A 1 937 ? -2.107 51.594 19.984 1 28.33 937 ARG A O 1
ATOM 7487 N N . ARG A 1 938 ? -1.136 49.781 19.906 1 30.33 938 ARG A N 1
ATOM 7488 C CA . ARG A 1 938 ? -0.965 50.094 21.312 1 30.33 938 ARG A CA 1
ATOM 7489 C C . ARG A 1 938 ? -0.23 51.438 21.484 1 30.33 938 ARG A C 1
ATOM 7491 O O . ARG A 1 938 ? -0.325 52.062 22.531 1 30.33 938 ARG A O 1
ATOM 7498 N N . VAL A 1 939 ? 0.417 51.875 20.453 1 27.56 939 VAL A N 1
ATOM 7499 C CA . VAL A 1 939 ? 0.564 53.312 20.406 1 27.56 939 VAL A CA 1
ATOM 7500 C C . VAL A 1 939 ? -0.716 53.938 19.859 1 27.56 939 VAL A C 1
ATOM 7502 O O . VAL A 1 939 ? -1.184 54.969 20.391 1 27.56 939 VAL A O 1
ATOM 7505 N N . LEU A 1 940 ? -1.638 53.438 18.672 1 25.84 940 LEU A N 1
ATOM 7506 C CA . LEU A 1 940 ? -2.76 54.312 18.344 1 25.84 940 LEU A CA 1
ATOM 7507 C C . LEU A 1 940 ? -4.062 53.75 18.906 1 25.84 940 LEU A C 1
ATOM 7509 O O . LEU A 1 940 ? -5.09 54.438 18.906 1 25.84 940 LEU A O 1
ATOM 7513 N N . ALA A 1 941 ? -5.078 53.125 19.25 1 27.38 941 ALA A N 1
ATOM 7514 C CA . ALA A 1 941 ? -5.742 53.781 20.375 1 27.38 941 ALA A CA 1
ATOM 7515 C C . ALA A 1 941 ? -4.738 54.125 21.469 1 27.38 941 ALA A C 1
ATOM 7517 O O . ALA A 1 941 ? -3.943 53.281 21.891 1 27.38 941 ALA A O 1
ATOM 7518 N N . ASN A 1 942 ? -5.055 54.562 21.531 1 24.47 942 ASN A N 1
ATOM 7519 C CA . ASN A 1 942 ? -6.391 54.188 21.094 1 24.47 942 ASN A CA 1
ATOM 7520 C C . ASN A 1 942 ? -6.344 53.062 20.047 1 24.47 942 ASN A C 1
ATOM 7522 O O . ASN A 1 942 ? -7.387 52.625 19.562 1 24.47 942 ASN A O 1
ATOM 7526 N N . ARG A 1 943 ? -5.457 52.719 18.859 1 26.11 943 ARG A N 1
ATOM 7527 C CA . ARG A 1 943 ? -5.898 52.438 17.5 1 26.11 943 ARG A CA 1
ATOM 7528 C C . ARG A 1 943 ? -6.145 50.938 17.281 1 26.11 943 ARG A C 1
ATOM 7530 O O . ARG A 1 943 ? -5.551 50.125 17.969 1 26.11 943 ARG A O 1
ATOM 7537 N N . SER A 1 944 ? -7.219 50.438 16.391 1 24.73 944 SER A N 1
ATOM 7538 C CA . SER A 1 944 ? -8.023 49.438 15.695 1 24.73 944 SER A CA 1
ATOM 7539 C C . SER A 1 944 ? -7.152 48.438 14.953 1 24.73 944 SER A C 1
ATOM 7541 O O . SER A 1 944 ? -5.941 48.656 14.828 1 24.73 944 SER A O 1
ATOM 7543 N N . ILE A 1 945 ? -7.707 47.75 13.602 1 27.38 945 ILE A N 1
ATOM 7544 C CA . ILE A 1 945 ? -7.781 46.781 12.508 1 27.38 945 ILE A CA 1
ATOM 7545 C C . ILE A 1 945 ? -6.484 46.812 11.703 1 27.38 945 ILE A C 1
ATOM 7547 O O . ILE A 1 945 ? -6.426 46.25 10.594 1 27.38 945 ILE A O 1
ATOM 7551 N N . ALA A 1 946 ? -5.328 47.25 11.906 1 27.81 946 ALA A N 1
ATOM 7552 C CA . ALA A 1 946 ? -4.52 48 10.945 1 27.81 946 ALA A CA 1
ATOM 7553 C C . ALA A 1 946 ? -3.586 47.062 10.18 1 27.81 946 ALA A C 1
ATOM 7555 O O . ALA A 1 946 ? -2.797 47.531 9.344 1 27.81 946 ALA A O 1
ATOM 7556 N N . ASP A 1 947 ? -3.34 45.875 10.562 1 29.5 947 ASP A N 1
ATOM 7557 C CA . ASP A 1 947 ? -2.119 45.562 9.836 1 29.5 947 ASP A CA 1
ATOM 7558 C C . ASP A 1 947 ? -2.418 45.25 8.375 1 29.5 947 ASP A C 1
ATOM 7560 O O . ASP A 1 947 ? -1.586 44.656 7.676 1 29.5 947 ASP A O 1
ATOM 7564 N N . LEU A 1 948 ? -3.592 44.781 7.758 1 31.39 948 LEU A N 1
ATOM 7565 C CA . LEU A 1 948 ? -3.893 44.875 6.336 1 31.39 948 LEU A CA 1
ATOM 7566 C C . LEU A 1 948 ? -3.611 46.281 5.809 1 31.39 948 LEU A C 1
ATOM 7568 O O . LEU A 1 948 ? -3.609 47.219 6.578 1 31.39 948 LEU A O 1
ATOM 7572 N N . SER A 1 949 ? -3.053 46.406 4.598 1 34.44 949 SER A N 1
ATOM 7573 C CA . SER A 1 949 ? -2.971 47.781 4.191 1 34.44 949 SER A CA 1
ATOM 7574 C C . SER A 1 949 ? -4.176 48.594 4.684 1 34.44 949 SER A C 1
ATOM 7576 O O . SER A 1 949 ? -5.32 48.156 4.5 1 34.44 949 SER A O 1
ATOM 7578 N N . PRO A 1 950 ? -4.137 49.219 5.863 1 40.5 950 PRO A N 1
ATOM 7579 C CA . PRO A 1 950 ? -5.172 50.062 6.449 1 40.5 950 PRO A CA 1
ATOM 7580 C C . PRO A 1 950 ? -6.191 50.562 5.422 1 40.5 950 PRO A C 1
ATOM 7582 O O . PRO A 1 950 ? -7.371 50.719 5.746 1 40.5 950 PRO A O 1
ATOM 7585 N N . ALA A 1 951 ? -5.738 50.5 4.254 1 38.94 951 ALA A N 1
ATOM 7586 C CA . ALA A 1 951 ? -6.566 51.094 3.211 1 38.94 951 ALA A CA 1
ATOM 7587 C C . ALA A 1 951 ? -7.656 50.125 2.75 1 38.94 951 ALA A C 1
ATOM 7589 O O . ALA A 1 951 ? -8.797 50.531 2.525 1 38.94 951 ALA A O 1
ATOM 7590 N N . ILE A 1 952 ? -7.344 48.781 2.715 1 45.09 952 ILE A N 1
ATOM 7591 C CA . ILE A 1 952 ? -8.305 47.812 2.189 1 45.09 952 ILE A CA 1
ATOM 7592 C C . ILE A 1 952 ? -9.422 47.594 3.201 1 45.09 952 ILE A C 1
ATOM 7594 O O . ILE A 1 952 ? -10.602 47.562 2.838 1 45.09 952 ILE A O 1
ATOM 7598 N N . SER A 1 953 ? -8.992 47.344 4.367 1 52.5 953 SER A N 1
ATOM 7599 C CA . SER A 1 953 ? -10.008 47.125 5.395 1 52.5 953 SER A CA 1
ATOM 7600 C C . SER A 1 953 ? -10.93 48.312 5.547 1 52.5 953 SER A C 1
ATOM 7602 O O . SER A 1 953 ? -12.141 48.156 5.723 1 52.5 953 SER A O 1
ATOM 7604 N N . VAL A 1 954 ? -10.273 49.469 5.305 1 51.97 954 VAL A N 1
ATOM 7605 C CA . VAL A 1 954 ? -11.055 50.688 5.473 1 51.97 954 VAL A CA 1
ATOM 7606 C C . VAL A 1 954 ? -12 50.875 4.285 1 51.97 954 VAL A C 1
ATOM 7608 O O . VAL A 1 954 ? -13.156 51.25 4.461 1 51.97 954 VAL A O 1
ATOM 7611 N N . ASN A 1 955 ? -11.469 50.5 3.156 1 48.84 955 ASN A N 1
ATOM 7612 C CA . ASN A 1 955 ? -12.32 50.625 1.979 1 48.84 955 ASN A CA 1
ATOM 7613 C C . ASN A 1 955 ? -13.469 49.625 1.989 1 48.84 955 ASN A C 1
ATOM 7615 O O . ASN A 1 955 ? -14.594 49.969 1.613 1 48.84 955 ASN A O 1
ATOM 7619 N N . LEU A 1 956 ? -13.188 48.438 2.465 1 60.88 956 LEU A N 1
ATOM 7620 C CA . LEU A 1 956 ? -14.25 47.438 2.566 1 60.88 956 LEU A CA 1
ATOM 7621 C C . LEU A 1 956 ? -15.281 47.844 3.619 1 60.88 956 LEU A C 1
ATOM 7623 O O . LEU A 1 956 ? -16.484 47.688 3.406 1 60.88 956 LEU A O 1
ATOM 7627 N N . GLY A 1 957 ? -14.672 48.25 4.625 1 60.94 957 GLY A N 1
ATOM 7628 C CA . GLY A 1 957 ? -15.578 48.75 5.648 1 60.94 957 GLY A CA 1
ATOM 7629 C C . GLY A 1 957 ? -16.469 49.875 5.16 1 60.94 957 GLY A C 1
ATOM 7630 O O . GLY A 1 957 ? -17.656 49.906 5.504 1 60.94 957 GLY A O 1
ATOM 7631 N N . TYR A 1 958 ? -15.875 50.656 4.293 1 56.66 958 TYR A N 1
ATOM 7632 C CA . TYR A 1 958 ? -16.641 51.781 3.74 1 56.66 958 TYR A CA 1
ATOM 7633 C C . TYR A 1 958 ? -17.75 51.281 2.82 1 56.66 958 TYR A C 1
ATOM 7635 O O . TYR A 1 958 ? -18.891 51.719 2.922 1 56.66 958 TYR A O 1
ATOM 7643 N N . GLU A 1 959 ? -17.391 50.5 1.969 1 61.38 959 GLU A N 1
ATOM 7644 C CA . GLU A 1 959 ? -18.391 50 1.019 1 61.38 959 GLU A CA 1
ATOM 7645 C C . GLU A 1 959 ? -19.5 49.219 1.73 1 61.38 959 GLU A C 1
ATOM 7647 O O . GLU A 1 959 ? -20.672 49.312 1.35 1 61.38 959 GLU A O 1
ATOM 7652 N N . LEU A 1 960 ? -19.125 48.531 2.676 1 69.88 960 LEU A N 1
ATOM 7653 C CA . LEU A 1 960 ? -20.125 47.812 3.439 1 69.88 960 LEU A CA 1
ATOM 7654 C C . LEU A 1 960 ? -21.047 48.75 4.211 1 69.88 960 LEU A C 1
ATOM 7656 O O . LEU A 1 960 ? -22.25 48.531 4.301 1 69.88 960 LEU A O 1
ATOM 7660 N N . ALA A 1 961 ? -20.391 49.781 4.727 1 64.12 961 ALA A N 1
ATOM 7661 C CA . ALA A 1 961 ? -21.172 50.75 5.453 1 64.12 961 ALA A CA 1
ATOM 7662 C C . ALA A 1 961 ? -22.156 51.469 4.523 1 64.12 961 ALA A C 1
ATOM 7664 O O . ALA A 1 961 ? -23.297 51.719 4.906 1 64.12 961 ALA A O 1
ATOM 7665 N N . MET A 1 962 ? -21.734 51.719 3.295 1 62.16 962 MET A N 1
ATOM 7666 C CA . MET A 1 962 ? -22.609 52.375 2.324 1 62.16 962 MET A CA 1
ATOM 7667 C C . MET A 1 962 ? -23.766 51.469 1.937 1 62.16 962 MET A C 1
ATOM 7669 O O . MET A 1 962 ? -24.891 51.906 1.732 1 62.16 962 MET A O 1
ATOM 7673 N N . SER A 1 963 ? -23.469 50.25 1.884 1 67.69 963 SER A N 1
ATOM 7674 C CA . SER A 1 963 ? -24.5 49.281 1.548 1 67.69 963 SER A CA 1
ATOM 7675 C C . SER A 1 963 ? -25.547 49.188 2.664 1 67.69 963 SER A C 1
ATOM 7677 O O . SER A 1 963 ? -26.734 49.031 2.398 1 67.69 963 SER A O 1
ATOM 7679 N N . VAL A 1 964 ? -25.062 49.156 3.799 1 72.19 964 VAL A N 1
ATOM 7680 C CA . VAL A 1 964 ? -25.969 49.094 4.941 1 72.19 964 VAL A CA 1
ATOM 7681 C C . VAL A 1 964 ? -26.844 50.344 4.988 1 72.19 964 VAL A C 1
ATOM 7683 O O . VAL A 1 964 ? -28.031 50.25 5.312 1 72.19 964 VAL A O 1
ATOM 7686 N N . LYS A 1 965 ? -26.234 51.469 4.688 1 64.56 965 LYS A N 1
ATOM 7687 C CA . LYS A 1 965 ? -26.984 52.719 4.699 1 64.56 965 LYS A CA 1
ATOM 7688 C C . LYS A 1 965 ? -28.062 52.75 3.615 1 64.56 965 LYS A C 1
ATOM 7690 O O . LYS A 1 965 ? -29.156 53.25 3.83 1 64.56 965 LYS A O 1
ATOM 7695 N N . LYS A 1 966 ? -27.75 52.125 2.57 1 63.38 966 LYS A N 1
ATOM 7696 C CA . LYS A 1 966 ? -28.688 52.094 1.456 1 63.38 966 LYS A CA 1
ATOM 7697 C C . LYS A 1 966 ? -29.828 51.094 1.713 1 63.38 966 LYS A C 1
ATOM 7699 O O . LYS A 1 966 ? -30.922 51.25 1.148 1 63.38 966 LYS A O 1
ATOM 7704 N N . ASP A 1 967 ? -29.562 50.188 2.574 1 62.81 967 ASP A N 1
ATOM 7705 C CA . ASP A 1 967 ? -30.562 49.156 2.828 1 62.81 967 ASP A CA 1
ATOM 7706 C C . ASP A 1 967 ? -31.594 49.625 3.846 1 62.81 967 ASP A C 1
ATOM 7708 O O . ASP A 1 967 ? -31.25 49.938 4.988 1 62.81 967 ASP A O 1
ATOM 7712 N N . ASP A 1 968 ? -32.688 50.094 3.432 1 60.03 968 ASP A N 1
ATOM 7713 C CA . ASP A 1 968 ? -33.781 50.656 4.23 1 60.03 968 ASP A CA 1
ATOM 7714 C C . ASP A 1 968 ? -34.438 49.562 5.098 1 60.03 968 ASP A C 1
ATOM 7716 O O . ASP A 1 968 ? -35.312 49.875 5.906 1 60.03 968 ASP A O 1
ATOM 7720 N N . PHE A 1 969 ? -34 48.375 4.887 1 65.25 969 PHE A N 1
ATOM 7721 C CA . PHE A 1 969 ? -34.719 47.312 5.609 1 65.25 969 PHE A CA 1
ATOM 7722 C C . PHE A 1 969 ? -34.219 47.219 7.043 1 65.25 969 PHE A C 1
ATOM 7724 O O . PHE A 1 969 ? -35 47.031 7.973 1 65.25 969 PHE A O 1
ATOM 7731 N N . LEU A 1 970 ? -32.844 47.281 7.215 1 61.34 970 LEU A N 1
ATOM 7732 C CA . LEU A 1 970 ? -32.281 47.125 8.555 1 61.34 970 LEU A CA 1
ATOM 7733 C C . LEU A 1 970 ? -32.156 48.5 9.227 1 61.34 970 LEU A C 1
ATOM 7735 O O . LEU A 1 970 ? -31.531 49.406 8.656 1 61.34 970 LEU A O 1
ATOM 7739 N N . ARG A 1 971 ? -33.062 48.969 10.125 1 58.56 971 ARG A N 1
ATOM 7740 C CA . ARG A 1 971 ? -33.031 50.25 10.812 1 58.56 971 ARG A CA 1
ATOM 7741 C C . ARG A 1 971 ? -31.906 50.281 11.852 1 58.56 971 ARG A C 1
ATOM 7743 O O . ARG A 1 971 ? -31.938 49.531 12.828 1 58.56 971 ARG A O 1
ATOM 7750 N N . LEU A 1 972 ? -30.672 50.688 11.406 1 59.88 972 LEU A N 1
ATOM 7751 C CA . LEU A 1 972 ? -29.609 50.906 12.391 1 59.88 972 LEU A CA 1
ATOM 7752 C C . LEU A 1 972 ? -29.984 52 13.367 1 59.88 972 LEU A C 1
ATOM 7754 O O . LEU A 1 972 ? -30.656 52.969 12.992 1 59.88 972 LEU A O 1
ATOM 7758 N N . SER A 1 973 ? -29.875 51.719 14.641 1 61.16 973 SER A N 1
ATOM 7759 C CA . SER A 1 973 ? -30.094 52.75 15.633 1 61.16 973 SER A CA 1
ATOM 7760 C C . SER A 1 973 ? -29.203 53.969 15.352 1 61.16 973 SER A C 1
ATOM 7762 O O . SER A 1 973 ? -28.203 53.844 14.648 1 61.16 973 SER A O 1
ATOM 7764 N N . ALA A 1 974 ? -29.719 55.125 15.609 1 57.09 974 ALA A N 1
ATOM 7765 C CA . ALA A 1 974 ? -28.953 56.375 15.43 1 57.09 974 ALA A CA 1
ATOM 7766 C C . ALA A 1 974 ? -27.531 56.219 15.977 1 57.09 974 ALA A C 1
ATOM 7768 O O . ALA A 1 974 ? -26.578 56.719 15.375 1 57.09 974 ALA A O 1
ATOM 7769 N N . ASP A 1 975 ? -27.422 55.438 17 1 57.53 975 ASP A N 1
ATOM 7770 C CA . ASP A 1 975 ? -26.125 55.25 17.625 1 57.53 975 ASP A CA 1
ATOM 7771 C C . ASP A 1 975 ? -25.219 54.344 16.766 1 57.53 975 ASP A C 1
ATOM 7773 O O . ASP A 1 975 ? -24.016 54.594 16.656 1 57.53 975 ASP A O 1
ATOM 7777 N N . GLN A 1 976 ? -25.781 53.469 16.078 1 64.19 976 GLN A N 1
ATOM 7778 C CA . GLN A 1 976 ? -25.016 52.562 15.234 1 64.19 976 GLN A CA 1
ATOM 7779 C C . GLN A 1 976 ? -24.531 53.25 13.969 1 64.19 976 GLN A C 1
ATOM 7781 O O . GLN A 1 976 ? -23.406 53.031 13.523 1 64.19 976 GLN A O 1
ATOM 7786 N N . VAL A 1 977 ? -25.359 54.125 13.523 1 60.34 977 VAL A N 1
ATOM 7787 C CA . VAL A 1 977 ? -24.984 54.906 12.336 1 60.34 977 VAL A CA 1
ATOM 7788 C C . VAL A 1 977 ? -23.828 55.844 12.672 1 60.34 977 VAL A C 1
ATOM 7790 O O . VAL A 1 977 ? -22.891 56 11.875 1 60.34 977 VAL A O 1
ATOM 7793 N N . GLN A 1 978 ? -23.906 56.344 13.852 1 56.5 978 GLN A N 1
ATOM 7794 C CA . GLN A 1 978 ? -22.859 57.281 14.266 1 56.5 978 GLN A CA 1
ATOM 7795 C C . GLN A 1 978 ? -21.531 56.562 14.469 1 56.5 978 GLN A C 1
ATOM 7797 O O . GLN A 1 978 ? -20.469 57.094 14.133 1 56.5 978 GLN A O 1
ATOM 7802 N N . LYS A 1 979 ? -21.594 55.406 14.891 1 57.91 979 LYS A N 1
ATOM 7803 C CA . LYS A 1 979 ? -20.391 54.688 15.266 1 57.91 979 LYS A CA 1
ATOM 7804 C C . LYS A 1 979 ? -19.75 54.031 14.055 1 57.91 979 LYS A C 1
ATOM 7806 O O . LYS A 1 979 ? -18.547 53.75 14.062 1 57.91 979 LYS A O 1
ATOM 7811 N N . THR A 1 980 ? -20.438 53.719 13.148 1 57.81 980 THR A N 1
ATOM 7812 C CA . THR A 1 980 ? -19.906 52.969 12.023 1 57.81 980 THR A CA 1
ATOM 7813 C C . THR A 1 980 ? -19.594 53.875 10.852 1 57.81 980 THR A C 1
ATOM 7815 O O . THR A 1 980 ? -18.5 53.812 10.281 1 57.81 980 THR A O 1
ATOM 7818 N N . VAL A 1 981 ? -20.562 54.688 10.492 1 54.44 981 VAL A N 1
ATOM 7819 C CA . VAL A 1 981 ? -20.438 55.438 9.25 1 54.44 981 VAL A CA 1
ATOM 7820 C C . VAL A 1 981 ? -19.469 56.594 9.445 1 54.44 981 VAL A C 1
ATOM 7822 O O . VAL A 1 981 ? -18.625 56.844 8.586 1 54.44 981 VAL A O 1
ATOM 7825 N N . LEU A 1 982 ? -19.594 57.156 10.633 1 51.09 982 LEU A N 1
ATOM 7826 C CA . LEU A 1 982 ? -18.828 58.406 10.789 1 51.09 982 LEU A CA 1
ATOM 7827 C C . LEU A 1 982 ? -17.344 58.125 10.875 1 51.09 982 LEU A C 1
ATOM 7829 O O . LEU A 1 982 ? -16.531 58.781 10.211 1 51.09 982 LEU A O 1
ATOM 7833 N N . PRO A 1 983 ? -17.031 57.125 11.609 1 50.91 983 PRO A N 1
ATOM 7834 C CA . PRO A 1 983 ? -15.578 56.938 11.656 1 50.91 983 PRO A CA 1
ATOM 7835 C C . PRO A 1 983 ? -15.008 56.438 10.328 1 50.91 983 PRO A C 1
ATOM 7837 O O . PRO A 1 983 ? -13.883 56.812 9.961 1 50.91 983 PRO A O 1
ATOM 7840 N N . VAL A 1 984 ? -15.688 55.688 9.656 1 53.62 984 VAL A N 1
ATOM 7841 C CA . VAL A 1 984 ? -15.219 55.219 8.359 1 53.62 984 VAL A CA 1
ATOM 7842 C C . VAL A 1 984 ? -15.133 56.406 7.383 1 53.62 984 VAL A C 1
ATOM 7844 O O . VAL A 1 984 ? -14.172 56.5 6.617 1 53.62 984 VAL A O 1
ATOM 7847 N N . LEU A 1 985 ? -16.188 57.312 7.473 1 49.88 985 LEU A N 1
ATOM 7848 C CA . LEU A 1 985 ? -16.141 58.5 6.641 1 49.88 985 LEU A CA 1
ATOM 7849 C C . LEU A 1 985 ? -14.969 59.406 7.035 1 49.88 985 LEU A C 1
ATOM 7851 O O . LEU A 1 985 ? -14.297 59.969 6.168 1 49.88 985 LEU A O 1
ATOM 7855 N N . HIS A 1 986 ? -14.852 59.5 8.305 1 45.03 986 HIS A N 1
ATOM 7856 C CA . HIS A 1 986 ? -13.734 60.344 8.758 1 45.03 986 HIS A CA 1
ATOM 7857 C C . HIS A 1 986 ? -12.398 59.75 8.328 1 45.03 986 HIS A C 1
ATOM 7859 O O . HIS A 1 986 ? -11.508 60.469 7.895 1 45.03 986 HIS A O 1
ATOM 7865 N N . LEU A 1 987 ? -12.312 58.5 8.492 1 42.09 987 LEU A N 1
ATOM 7866 C CA . LEU A 1 987 ? -11.07 57.844 8.117 1 42.09 987 LEU A CA 1
ATOM 7867 C C . LEU A 1 987 ? -10.836 57.969 6.609 1 42.09 987 LEU A C 1
ATOM 7869 O O . LEU A 1 987 ? -9.703 58.188 6.168 1 42.09 987 LEU A O 1
ATOM 7873 N N . LEU A 1 988 ? -11.789 57.875 5.848 1 41.97 988 LEU A N 1
ATOM 7874 C CA . LEU A 1 988 ? -11.664 58.062 4.402 1 41.97 988 LEU A CA 1
ATOM 7875 C C . LEU A 1 988 ? -11.234 59.469 4.051 1 41.97 988 LEU A C 1
ATOM 7877 O O . LEU A 1 988 ? -10.438 59.688 3.131 1 41.97 988 LEU A O 1
ATOM 7881 N N . ASN A 1 989 ? -11.812 60.438 4.789 1 41.34 989 ASN A N 1
ATOM 7882 C CA . ASN A 1 989 ? -11.398 61.812 4.555 1 41.34 989 ASN A CA 1
ATOM 7883 C C . ASN A 1 989 ? -9.922 62 4.879 1 41.34 989 ASN A C 1
ATOM 7885 O O . ASN A 1 989 ? -9.234 62.781 4.223 1 41.34 989 ASN A O 1
ATOM 7889 N N . LEU A 1 990 ? -9.523 61.219 5.738 1 37.78 990 LEU A N 1
ATOM 7890 C CA . LEU A 1 990 ? -8.109 61.281 6.09 1 37.78 990 LEU A CA 1
ATOM 7891 C C . LEU A 1 990 ? -7.242 60.594 5.051 1 37.78 990 LEU A C 1
ATOM 7893 O O . LEU A 1 990 ? -6.141 61.031 4.738 1 37.78 990 LEU A O 1
ATOM 7897 N N . LEU A 1 991 ? -7.707 59.594 4.535 1 40.91 991 LEU A N 1
ATOM 7898 C CA . LEU A 1 991 ? -6.969 58.906 3.488 1 40.91 991 LEU A CA 1
ATOM 7899 C C . LEU A 1 991 ? -7.039 59.656 2.17 1 40.91 991 LEU A C 1
ATOM 7901 O O . LEU A 1 991 ? -6.066 59.688 1.411 1 40.91 991 LEU A O 1
ATOM 7905 N N . MET B 1 1 ? -37.188 19.062 -23.156 1 77.06 1 MET B N 1
ATOM 7906 C CA . MET B 1 1 ? -35.812 18.906 -22.656 1 77.06 1 MET B CA 1
ATOM 7907 C C . MET B 1 1 ? -35.812 18.172 -21.312 1 77.06 1 MET B C 1
ATOM 7909 O O . MET B 1 1 ? -36.688 18.391 -20.484 1 77.06 1 MET B O 1
ATOM 7913 N N . LEU B 1 2 ? -35.031 17.156 -21.344 1 82.56 2 LEU B N 1
ATOM 7914 C CA . LEU B 1 2 ? -34.969 16.297 -20.156 1 82.56 2 LEU B CA 1
ATOM 7915 C C . LEU B 1 2 ? -33.875 16.75 -19.188 1 82.56 2 LEU B C 1
ATOM 7917 O O . LEU B 1 2 ? -32.781 17.078 -19.609 1 82.56 2 LEU B O 1
ATOM 7921 N N . ASN B 1 3 ? -34.344 16.875 -18.031 1 80.06 3 ASN B N 1
ATOM 7922 C CA . ASN B 1 3 ? -33.406 17.156 -16.969 1 80.06 3 ASN B CA 1
ATOM 7923 C C . ASN B 1 3 ? -32.594 15.906 -16.609 1 80.06 3 ASN B C 1
ATOM 7925 O O . ASN B 1 3 ? -33.156 14.828 -16.406 1 80.06 3 ASN B O 1
ATOM 7929 N N . PRO B 1 4 ? -31.297 16 -16.625 1 77.88 4 PRO B N 1
ATOM 7930 C CA . PRO B 1 4 ? -30.438 14.852 -16.344 1 77.88 4 PRO B CA 1
ATOM 7931 C C . PRO B 1 4 ? -30.656 14.289 -14.945 1 77.88 4 PRO B C 1
ATOM 7933 O O . PRO B 1 4 ? -30.391 13.109 -14.703 1 77.88 4 PRO B O 1
ATOM 7936 N N . GLU B 1 5 ? -31.156 15.055 -14.055 1 75.06 5 GLU B N 1
ATOM 7937 C CA . GLU B 1 5 ? -31.359 14.578 -12.688 1 75.06 5 GLU B CA 1
ATOM 7938 C C . GLU B 1 5 ? -32.812 14.219 -12.43 1 75.06 5 GLU B C 1
ATOM 7940 O O . GLU B 1 5 ? -33.188 13.914 -11.305 1 75.06 5 GLU B O 1
ATOM 7945 N N . SER B 1 6 ? -33.594 14.188 -13.523 1 77.5 6 SER B N 1
ATOM 7946 C CA . SER B 1 6 ? -34.969 13.812 -13.375 1 77.5 6 SER B CA 1
ATOM 7947 C C . SER B 1 6 ? -35.125 12.328 -13.062 1 77.5 6 SER B C 1
ATOM 7949 O O . SER B 1 6 ? -34.25 11.531 -13.406 1 77.5 6 SER B O 1
ATOM 7951 N N . SER B 1 7 ? -36.125 11.938 -12.305 1 81.31 7 SER B N 1
ATOM 7952 C CA . SER B 1 7 ? -36.375 10.547 -11.938 1 81.31 7 SER B CA 1
ATOM 7953 C C . SER B 1 7 ? -36.531 9.672 -13.172 1 81.31 7 SER B C 1
ATOM 7955 O O . SER B 1 7 ? -36.062 8.523 -13.188 1 81.31 7 SER B O 1
ATOM 7957 N N . PHE B 1 8 ? -37.125 10.242 -14.133 1 84.12 8 PHE B N 1
ATOM 7958 C CA . PHE B 1 8 ? -37.344 9.469 -15.352 1 84.12 8 PHE B CA 1
ATOM 7959 C C . PHE B 1 8 ? -36 9.172 -16.031 1 84.12 8 PHE B C 1
ATOM 7961 O O . PHE B 1 8 ? -35.75 8.039 -16.453 1 84.12 8 PHE B O 1
ATOM 7968 N N . LYS B 1 9 ? -35.219 10.086 -16.125 1 84.62 9 LYS B N 1
ATOM 7969 C CA . LYS B 1 9 ? -33.906 9.898 -16.797 1 84.62 9 LYS B CA 1
ATOM 7970 C C . LYS B 1 9 ? -33.031 8.938 -16.016 1 84.62 9 LYS B C 1
ATOM 7972 O O . LYS B 1 9 ? -32.312 8.133 -16.594 1 84.62 9 LYS B O 1
ATOM 7977 N N . ILE B 1 10 ? -33.188 8.93 -14.812 1 81.38 10 ILE B N 1
ATOM 7978 C CA . ILE B 1 10 ? -32.406 8.039 -13.984 1 81.38 10 ILE B CA 1
ATOM 7979 C C . ILE B 1 10 ? -32.875 6.598 -14.172 1 81.38 10 ILE B C 1
ATOM 7981 O O . ILE B 1 10 ? -32.062 5.676 -14.289 1 81.38 10 ILE B O 1
ATOM 7985 N N . LYS B 1 11 ? -34.156 6.426 -14.18 1 84.38 11 LYS B N 1
ATOM 7986 C CA . LYS B 1 11 ? -34.688 5.082 -14.406 1 84.38 11 LYS B CA 1
ATOM 7987 C C . LYS B 1 11 ? -34.312 4.566 -15.789 1 84.38 11 LYS B C 1
ATOM 7989 O O . LYS B 1 11 ? -34 3.387 -15.953 1 84.38 11 LYS B O 1
ATOM 7994 N N . TRP B 1 12 ? -34.344 5.469 -16.734 1 86.25 12 TRP B N 1
ATOM 7995 C CA . TRP B 1 12 ? -33.938 5.098 -18.094 1 86.25 12 TRP B CA 1
ATOM 7996 C C . TRP B 1 12 ? -32.469 4.707 -18.156 1 86.25 12 TRP B C 1
ATOM 7998 O O . TRP B 1 12 ? -32.125 3.729 -18.812 1 86.25 12 TRP B O 1
ATOM 8008 N N . ASP B 1 13 ? -31.719 5.422 -17.5 1 83.88 13 ASP B N 1
ATOM 8009 C CA . ASP B 1 13 ? -30.297 5.133 -17.516 1 83.88 13 ASP B CA 1
ATOM 8010 C C . ASP B 1 13 ? -29.984 3.801 -16.828 1 83.88 13 ASP B C 1
ATOM 8012 O O . ASP B 1 13 ? -29.078 3.08 -17.234 1 83.88 13 ASP B O 1
ATOM 8016 N N . VAL B 1 14 ? -30.797 3.439 -15.906 1 84.62 14 VAL B N 1
ATOM 8017 C CA . VAL B 1 14 ? -30.594 2.162 -15.227 1 84.62 14 VAL B CA 1
ATOM 8018 C C . VAL B 1 14 ? -31.016 1.018 -16.141 1 84.62 14 VAL B C 1
ATOM 8020 O O . VAL B 1 14 ? -30.344 -0.009 -16.219 1 84.62 14 VAL B O 1
ATOM 8023 N N . VAL B 1 15 ? -32.125 1.21 -16.797 1 86.62 15 VAL B N 1
ATOM 8024 C CA . VAL B 1 15 ? -32.594 0.191 -17.734 1 86.62 15 VAL B CA 1
ATOM 8025 C C . VAL B 1 15 ? -31.594 0.031 -18.875 1 86.62 15 VAL B C 1
ATOM 8027 O O . VAL B 1 15 ? -31.312 -1.088 -19.312 1 86.62 15 VAL B O 1
ATOM 8030 N N . LEU B 1 16 ? -31.047 1.114 -19.281 1 86.31 16 LEU B N 1
ATOM 8031 C CA . LEU B 1 16 ? -30.062 1.066 -20.344 1 86.31 16 LEU B CA 1
ATOM 8032 C C . LEU B 1 16 ? -28.781 0.363 -19.875 1 86.31 16 LEU B C 1
ATOM 8034 O O . LEU B 1 16 ? -28.156 -0.376 -20.641 1 86.31 16 LEU B O 1
ATOM 8038 N N . ALA B 1 17 ? -28.422 0.587 -18.719 1 85.25 17 ALA B N 1
ATOM 8039 C CA . ALA B 1 17 ? -27.25 -0.071 -18.172 1 85.25 17 ALA B CA 1
ATOM 8040 C C . ALA B 1 17 ? -27.438 -1.583 -18.109 1 85.25 17 ALA B C 1
ATOM 8042 O O . ALA B 1 17 ? -26.5 -2.346 -18.391 1 85.25 17 ALA B O 1
ATOM 8043 N N . LEU B 1 18 ? -28.609 -2 -17.828 1 87 18 LEU B N 1
ATOM 8044 C CA . LEU B 1 18 ? -28.906 -3.428 -17.797 1 87 18 LEU B CA 1
ATOM 8045 C C . LEU B 1 18 ? -28.875 -4.031 -19.188 1 87 18 LEU B C 1
ATOM 8047 O O . LEU B 1 18 ? -28.438 -5.168 -19.375 1 87 18 LEU B O 1
ATOM 8051 N N . CYS B 1 19 ? -29.328 -3.246 -20.109 1 88.06 19 CYS B N 1
ATOM 8052 C CA . CYS B 1 19 ? -29.297 -3.703 -21.5 1 88.06 19 CYS B CA 1
ATOM 8053 C C . CYS B 1 19 ? -27.859 -3.814 -22 1 88.06 19 CYS B C 1
ATOM 8055 O O . CYS B 1 19 ? -27.516 -4.773 -22.688 1 88.06 19 CYS B O 1
ATOM 8057 N N . VAL B 1 20 ? -27.125 -2.861 -21.625 1 86.69 20 VAL B N 1
ATOM 8058 C CA . VAL B 1 20 ? -25.719 -2.881 -22.047 1 86.69 20 VAL B CA 1
ATOM 8059 C C . VAL B 1 20 ? -25 -4.039 -21.359 1 86.69 20 VAL B C 1
ATOM 8061 O O . VAL B 1 20 ? -24.156 -4.695 -21.969 1 86.69 20 VAL B O 1
ATOM 8064 N N . PHE B 1 21 ? -25.328 -4.324 -20.172 1 87 21 PHE B N 1
ATOM 8065 C CA . PHE B 1 21 ? -24.719 -5.434 -19.453 1 87 21 PHE B CA 1
ATOM 8066 C C . PHE B 1 21 ? -25.062 -6.762 -20.125 1 87 21 PHE B C 1
ATOM 8068 O O . PHE B 1 21 ? -24.188 -7.613 -20.312 1 87 21 PHE B O 1
ATOM 8075 N N . TYR B 1 22 ? -26.25 -6.898 -20.5 1 88.19 22 TYR B N 1
ATOM 8076 C CA . TYR B 1 22 ? -26.688 -8.109 -21.172 1 88.19 22 TYR B CA 1
ATOM 8077 C C . TYR B 1 22 ? -25.984 -8.266 -22.516 1 88.19 22 TYR B C 1
ATOM 8079 O O . TYR B 1 22 ? -25.469 -9.352 -22.844 1 88.19 22 TYR B O 1
ATOM 8087 N N . THR B 1 23 ? -25.891 -7.23 -23.266 1 85.94 23 THR B N 1
ATOM 8088 C CA . THR B 1 23 ? -25.281 -7.301 -24.578 1 85.94 23 THR B CA 1
ATOM 8089 C C . THR B 1 23 ? -23.781 -7.562 -24.469 1 85.94 23 THR B C 1
ATOM 8091 O O . THR B 1 23 ? -23.203 -8.273 -25.297 1 85.94 23 THR B O 1
ATOM 8094 N N . SER B 1 24 ? -23.219 -6.973 -23.484 1 85.88 24 SER B N 1
ATOM 8095 C CA . SER B 1 24 ? -21.781 -7.156 -23.312 1 85.88 24 SER B CA 1
ATOM 8096 C C . SER B 1 24 ? -21.453 -8.586 -22.891 1 85.88 24 SER B C 1
ATOM 8098 O O . SER B 1 24 ? -20.359 -9.078 -23.172 1 85.88 24 SER B O 1
ATOM 8100 N N . CYS B 1 25 ? -22.375 -9.32 -22.312 1 88.25 25 CYS B N 1
ATOM 8101 C CA . CYS B 1 25 ? -22.141 -10.688 -21.875 1 88.25 25 CYS B CA 1
ATOM 8102 C C . CYS B 1 25 ? -22.516 -11.688 -22.969 1 88.25 25 CYS B C 1
ATOM 8104 O O . CYS B 1 25 ? -21.828 -12.688 -23.172 1 88.25 25 CYS B O 1
ATOM 8106 N N . VAL B 1 26 ? -23.531 -11.391 -23.781 1 88.5 26 VAL B N 1
ATOM 8107 C CA . VAL B 1 26 ? -24.109 -12.398 -24.656 1 88.5 26 VAL B CA 1
ATOM 8108 C C . VAL B 1 26 ? -23.484 -12.297 -26.047 1 88.5 26 VAL B C 1
ATOM 8110 O O . VAL B 1 26 ? -23.266 -13.312 -26.719 1 88.5 26 VAL B O 1
ATOM 8113 N N . VAL B 1 27 ? -23.094 -11.148 -26.469 1 86.31 27 VAL B N 1
ATOM 8114 C CA . VAL B 1 27 ? -22.594 -10.969 -27.828 1 86.31 27 VAL B CA 1
ATOM 8115 C C . VAL B 1 27 ? -21.281 -11.719 -28 1 86.31 27 VAL B C 1
ATOM 8117 O O . VAL B 1 27 ? -21.094 -12.453 -28.969 1 86.31 27 VAL B O 1
ATOM 8120 N N . PRO B 1 28 ? -20.391 -11.625 -27.078 1 88.5 28 PRO B N 1
ATOM 8121 C CA . PRO B 1 28 ? -19.141 -12.383 -27.266 1 88.5 28 PRO B CA 1
ATOM 8122 C C . PRO B 1 28 ? -19.359 -13.891 -27.234 1 88.5 28 PRO B C 1
ATOM 8124 O O . PRO B 1 28 ? -18.672 -14.633 -27.938 1 88.5 28 PRO B O 1
ATOM 8127 N N . VAL B 1 29 ? -20.297 -14.359 -26.469 1 89.25 29 VAL B N 1
ATOM 8128 C CA . VAL B 1 29 ? -20.578 -15.789 -26.391 1 89.25 29 VAL B CA 1
ATOM 8129 C C . VAL B 1 29 ? -21.156 -16.281 -27.719 1 89.25 29 VAL B C 1
ATOM 8131 O O . VAL B 1 29 ? -20.812 -17.359 -28.203 1 89.25 29 VAL B O 1
ATOM 8134 N N . ARG B 1 30 ? -21.969 -15.516 -28.328 1 85.44 30 ARG B N 1
ATOM 8135 C CA . ARG B 1 30 ? -22.609 -15.922 -29.578 1 85.44 30 ARG B CA 1
ATOM 8136 C C . ARG B 1 30 ? -21.609 -15.961 -30.719 1 85.44 30 ARG B C 1
ATOM 8138 O O . ARG B 1 30 ? -21.672 -16.844 -31.578 1 85.44 30 ARG B O 1
ATOM 8145 N N . ILE B 1 31 ? -20.703 -15.07 -30.688 1 83.06 31 ILE B N 1
ATOM 8146 C CA . ILE B 1 31 ? -19.703 -15.016 -31.75 1 83.06 31 ILE B CA 1
ATOM 8147 C C . ILE B 1 31 ? -18.688 -16.141 -31.562 1 83.06 31 ILE B C 1
ATOM 8149 O O . ILE B 1 31 ? -18.344 -16.844 -32.531 1 83.06 31 ILE B O 1
ATOM 8153 N N . SER B 1 32 ? -18.219 -16.359 -30.406 1 88.25 32 SER B N 1
ATOM 8154 C CA . SER B 1 32 ? -17.125 -17.297 -30.156 1 88.25 32 SER B CA 1
ATOM 8155 C C . SER B 1 32 ? -17.609 -18.75 -30.172 1 88.25 32 SER B C 1
ATOM 8157 O O . SER B 1 32 ? -16.891 -19.641 -30.609 1 88.25 32 SER B O 1
ATOM 8159 N N . PHE B 1 33 ? -18.812 -19.031 -29.766 1 87.44 33 PHE B N 1
ATOM 8160 C CA . PHE B 1 33 ? -19.297 -20.406 -29.656 1 87.44 33 PHE B CA 1
ATOM 8161 C C . PHE B 1 33 ? -20.281 -20.719 -30.781 1 87.44 33 PHE B C 1
ATOM 8163 O O . PHE B 1 33 ? -20.812 -21.828 -30.859 1 87.44 33 PHE B O 1
ATOM 8170 N N . GLY B 1 34 ? -20.531 -19.766 -31.688 1 78.62 34 GLY B N 1
ATOM 8171 C CA . GLY B 1 34 ? -21.312 -19.984 -32.875 1 78.62 34 GLY B CA 1
ATOM 8172 C C . GLY B 1 34 ? -22.781 -20.266 -32.594 1 78.62 34 GLY B C 1
ATOM 8173 O O . GLY B 1 34 ? -23.391 -21.125 -33.25 1 78.62 34 GLY B O 1
ATOM 8174 N N . ILE B 1 35 ? -23.328 -19.625 -31.469 1 79.38 35 ILE B N 1
ATOM 8175 C CA . ILE B 1 35 ? -24.734 -19.812 -31.141 1 79.38 35 ILE B CA 1
ATOM 8176 C C . ILE B 1 35 ? -25.547 -18.625 -31.641 1 79.38 35 ILE B C 1
ATOM 8178 O O . ILE B 1 35 ? -25.359 -17.5 -31.188 1 79.38 35 ILE B O 1
ATOM 8182 N N . ASP B 1 36 ? -26.203 -18.734 -32.688 1 75.81 36 ASP B N 1
ATOM 8183 C CA . ASP B 1 36 ? -27.031 -17.656 -33.219 1 75.81 36 ASP B CA 1
ATOM 8184 C C . ASP B 1 36 ? -28.344 -17.531 -32.438 1 75.81 36 ASP B C 1
ATOM 8186 O O . ASP B 1 36 ? -28.797 -18.516 -31.828 1 75.81 36 ASP B O 1
ATOM 8190 N N . ALA B 1 37 ? -28.766 -16.281 -32.188 1 75.38 37 ALA B N 1
ATOM 8191 C CA . ALA B 1 37 ? -30 -16.016 -31.469 1 75.38 37 ALA B CA 1
ATOM 8192 C C . ALA B 1 37 ? -31.203 -16.531 -32.25 1 75.38 37 ALA B C 1
ATOM 8194 O O . ALA B 1 37 ? -31.375 -16.234 -33.438 1 75.38 37 ALA B O 1
ATOM 8195 N N . THR B 1 38 ? -31.906 -17.609 -31.734 1 77.88 38 THR B N 1
ATOM 8196 C CA . THR B 1 38 ? -33.094 -18.125 -32.406 1 77.88 38 THR B CA 1
ATOM 8197 C C . THR B 1 38 ? -34.344 -17.891 -31.531 1 77.88 38 THR B C 1
ATOM 8199 O O . THR B 1 38 ? -34.219 -17.703 -30.312 1 77.88 38 THR B O 1
ATOM 8202 N N . GLY B 1 39 ? -35.531 -17.578 -32.062 1 80.56 39 GLY B N 1
ATOM 8203 C CA . GLY B 1 39 ? -36.812 -17.5 -31.406 1 80.56 39 GLY B CA 1
ATOM 8204 C C . GLY B 1 39 ? -36.938 -16.266 -30.531 1 80.56 39 GLY B C 1
ATOM 8205 O O . GLY B 1 39 ? -36.844 -15.133 -31 1 80.56 39 GLY B O 1
ATOM 8206 N N . PHE B 1 40 ? -37 -16.453 -29.297 1 83.56 40 PHE B N 1
ATOM 8207 C CA . PHE B 1 40 ? -37.25 -15.414 -28.297 1 83.56 40 PHE B CA 1
ATOM 8208 C C . PHE B 1 40 ? -36.031 -14.508 -28.156 1 83.56 40 PHE B C 1
ATOM 8210 O O . PHE B 1 40 ? -36.156 -13.281 -28.062 1 83.56 40 PHE B O 1
ATOM 8217 N N . PHE B 1 41 ? -34.938 -15.086 -28.266 1 86.06 41 PHE B N 1
ATOM 8218 C CA . PHE B 1 41 ? -33.719 -14.328 -28.031 1 86.06 41 PHE B CA 1
ATOM 8219 C C . PHE B 1 41 ? -33.438 -13.391 -29.188 1 86.06 41 PHE B C 1
ATOM 8221 O O . PHE B 1 41 ? -32.875 -12.312 -29 1 86.06 41 PHE B O 1
ATOM 8228 N N . TYR B 1 42 ? -33.938 -13.758 -30.344 1 83.31 42 TYR B N 1
ATOM 8229 C CA . TYR B 1 42 ? -33.75 -12.875 -31.484 1 83.31 42 TYR B CA 1
ATOM 8230 C C . TYR B 1 42 ? -34.594 -11.617 -31.344 1 83.31 42 TYR B C 1
ATOM 8232 O O . TYR B 1 42 ? -34.125 -10.508 -31.578 1 83.31 42 TYR B O 1
ATOM 8240 N N . VAL B 1 43 ? -35.812 -11.781 -30.891 1 84.69 43 VAL B N 1
ATOM 8241 C CA . VAL B 1 43 ? -36.719 -10.648 -30.719 1 84.69 43 VAL B CA 1
ATOM 8242 C C . VAL B 1 43 ? -36.25 -9.773 -29.562 1 84.69 43 VAL B C 1
ATOM 8244 O O . VAL B 1 43 ? -36.312 -8.547 -29.625 1 84.69 43 VAL B O 1
ATOM 8247 N N . PHE B 1 44 ? -35.812 -10.492 -28.672 1 87.75 44 PHE B N 1
ATOM 8248 C CA . PHE B 1 44 ? -35.344 -9.773 -27.5 1 87.75 44 PHE B CA 1
ATOM 8249 C C . PHE B 1 44 ? -34.125 -8.93 -27.844 1 87.75 44 PHE B C 1
ATOM 8251 O O . PHE B 1 44 ? -34 -7.773 -27.422 1 87.75 44 PHE B O 1
ATOM 8258 N N . GLU B 1 45 ? -33.25 -9.398 -28.578 1 86.31 45 GLU B N 1
ATOM 8259 C CA . GLU B 1 45 ? -32.031 -8.664 -28.938 1 86.31 45 GLU B CA 1
ATOM 8260 C C . GLU B 1 45 ? -32.344 -7.531 -29.906 1 86.31 45 GLU B C 1
ATOM 8262 O O . GLU B 1 45 ? -31.688 -6.488 -29.891 1 86.31 45 GLU B O 1
ATOM 8267 N N . CYS B 1 46 ? -33.375 -7.742 -30.641 1 83.31 46 CYS B N 1
ATOM 8268 C CA . CYS B 1 46 ? -33.812 -6.645 -31.5 1 83.31 46 CYS B CA 1
ATOM 8269 C C . CYS B 1 46 ? -34.469 -5.535 -30.672 1 83.31 46 CYS B C 1
ATOM 8271 O O . CYS B 1 46 ? -34.312 -4.355 -30.984 1 83.31 46 CYS B O 1
ATOM 8273 N N . GLY B 1 47 ? -35.094 -5.973 -29.688 1 86.44 47 GLY B N 1
ATOM 8274 C CA . GLY B 1 47 ? -35.656 -5 -28.75 1 86.44 47 GLY B CA 1
ATOM 8275 C C . GLY B 1 47 ? -34.594 -4.188 -28.031 1 86.44 47 GLY B C 1
ATOM 8276 O O . GLY B 1 47 ? -34.781 -2.992 -27.797 1 86.44 47 GLY B O 1
ATOM 8277 N N . LEU B 1 48 ? -33.531 -4.809 -27.75 1 88.56 48 LEU B N 1
ATOM 8278 C CA . LEU B 1 48 ? -32.438 -4.105 -27.094 1 88.56 48 LEU B CA 1
ATOM 8279 C C . LEU B 1 48 ? -31.812 -3.072 -28.031 1 88.56 48 LEU B C 1
ATOM 8281 O O . LEU B 1 48 ? -31.484 -1.968 -27.609 1 88.56 48 LEU B O 1
ATOM 8285 N N . ASP B 1 49 ? -31.656 -3.393 -29.312 1 86.5 49 ASP B N 1
ATOM 8286 C CA . ASP B 1 49 ? -31.125 -2.441 -30.281 1 86.5 49 ASP B CA 1
ATOM 8287 C C . ASP B 1 49 ? -32.062 -1.244 -30.453 1 86.5 49 ASP B C 1
ATOM 8289 O O . ASP B 1 49 ? -31.609 -0.119 -30.656 1 86.5 49 ASP B O 1
ATOM 8293 N N . PHE B 1 50 ? -33.25 -1.54 -30.25 1 87.94 50 PHE B N 1
ATOM 8294 C CA . PHE B 1 50 ? -34.25 -0.455 -30.312 1 87.94 50 PHE B CA 1
ATOM 8295 C C . PHE B 1 50 ? -34.094 0.47 -29.109 1 87.94 50 PHE B C 1
ATOM 8297 O O . PHE B 1 50 ? -34.219 1.689 -29.25 1 87.94 50 PHE B O 1
ATOM 8304 N N . CYS B 1 51 ? -33.875 -0.11 -28.047 1 89 51 CYS B N 1
ATOM 8305 C CA . CYS B 1 51 ? -33.688 0.704 -26.859 1 89 51 CYS B CA 1
ATOM 8306 C C . CYS B 1 51 ? -32.438 1.577 -27 1 89 51 CYS B C 1
ATOM 8308 O O . CYS B 1 51 ? -32.438 2.725 -26.547 1 89 51 CYS B O 1
ATOM 8310 N N . PHE B 1 52 ? -31.422 1.116 -27.672 1 89.19 52 PHE B N 1
ATOM 8311 C CA . PHE B 1 52 ? -30.203 1.896 -27.875 1 89.19 52 PHE B CA 1
ATOM 8312 C C . PHE B 1 52 ? -30.453 3.035 -28.859 1 89.19 52 PHE B C 1
ATOM 8314 O O . PHE B 1 52 ? -29.875 4.117 -28.719 1 89.19 52 PHE B O 1
ATOM 8321 N N . PHE B 1 53 ? -31.359 2.773 -29.766 1 88.69 53 PHE B N 1
ATOM 8322 C CA . PHE B 1 53 ? -31.719 3.822 -30.719 1 88.69 53 PHE B CA 1
ATOM 8323 C C . PHE B 1 53 ? -32.5 4.938 -30.031 1 88.69 53 PHE B C 1
ATOM 8325 O O . PHE B 1 53 ? -32.25 6.117 -30.281 1 88.69 53 PHE B O 1
ATOM 8332 N N . VAL B 1 54 ? -33.312 4.551 -29.094 1 90.5 54 VAL B N 1
ATOM 8333 C CA . VAL B 1 54 ? -34.094 5.531 -28.344 1 90.5 54 VAL B CA 1
ATOM 8334 C C . VAL B 1 54 ? -33.156 6.344 -27.453 1 90.5 54 VAL B C 1
ATOM 8336 O O . VAL B 1 54 ? -33.375 7.543 -27.234 1 90.5 54 VAL B O 1
ATOM 8339 N N . ASP B 1 55 ? -32.156 5.738 -26.938 1 89.5 55 ASP B N 1
ATOM 8340 C CA . ASP B 1 55 ? -31.203 6.441 -26.094 1 89.5 55 ASP B CA 1
ATOM 8341 C C . ASP B 1 55 ? -30.469 7.527 -26.875 1 89.5 55 ASP B C 1
ATOM 8343 O O . ASP B 1 55 ? -30.141 8.586 -26.344 1 89.5 55 ASP B O 1
ATOM 8347 N N . ILE B 1 56 ? -30.203 7.273 -28.172 1 89.31 56 ILE B N 1
ATOM 8348 C CA . ILE B 1 56 ? -29.562 8.281 -29.016 1 89.31 56 ILE B CA 1
ATOM 8349 C C . ILE B 1 56 ? -30.484 9.484 -29.172 1 89.31 56 ILE B C 1
ATOM 8351 O O . ILE B 1 56 ? -30.031 10.633 -29.109 1 89.31 56 ILE B O 1
ATOM 8355 N N . LEU B 1 57 ? -31.75 9.195 -29.203 1 89.19 57 LEU B N 1
ATOM 8356 C CA . LEU B 1 57 ? -32.719 10.273 -29.344 1 89.19 57 LEU B CA 1
ATOM 8357 C C . LEU B 1 57 ? -32.844 11.07 -28.047 1 89.19 57 LEU B C 1
ATOM 8359 O O . LEU B 1 57 ? -32.938 12.305 -28.078 1 89.19 57 LEU B O 1
ATOM 8363 N N . PHE B 1 58 ? -32.719 10.352 -27.016 1 88.94 58 PHE B N 1
ATOM 8364 C CA . PHE B 1 58 ? -32.812 11.016 -25.719 1 88.94 58 PHE B CA 1
ATOM 8365 C C . PHE B 1 58 ? -31.547 11.836 -25.438 1 88.94 58 PHE B C 1
ATOM 8367 O O . PHE B 1 58 ? -31.609 12.859 -24.75 1 88.94 58 PHE B O 1
ATOM 8374 N N . SER B 1 59 ? -30.422 11.398 -25.953 1 87.06 59 SER B N 1
ATOM 8375 C CA . SER B 1 59 ? -29.172 12.109 -25.703 1 87.06 59 SER B CA 1
ATOM 8376 C C . SER B 1 59 ? -29.156 13.453 -26.438 1 87.06 59 SER B C 1
ATOM 8378 O O . SER B 1 59 ? -28.469 14.383 -26.016 1 87.06 59 SER B O 1
ATOM 8380 N N . PHE B 1 60 ? -30.031 13.562 -27.453 1 87.75 60 PHE B N 1
ATOM 8381 C CA . PHE B 1 60 ? -30.141 14.828 -28.172 1 87.75 60 PHE B CA 1
ATOM 8382 C C . PHE B 1 60 ? -31.016 15.812 -27.406 1 87.75 60 PHE B C 1
ATOM 8384 O O . PHE B 1 60 ? -30.953 17.016 -27.625 1 87.75 60 PHE B O 1
ATOM 8391 N N . ARG B 1 61 ? -31.734 15.25 -26.406 1 87.12 61 ARG B N 1
ATOM 8392 C CA . ARG B 1 61 ? -32.688 16.109 -25.688 1 87.12 61 ARG B CA 1
ATOM 8393 C C . ARG B 1 61 ? -32.312 16.219 -24.219 1 87.12 61 ARG B C 1
ATOM 8395 O O . ARG B 1 61 ? -33.062 16.766 -23.422 1 87.12 61 ARG B O 1
ATOM 8402 N N . THR B 1 62 ? -31.203 15.734 -23.844 1 86.25 62 THR B N 1
ATOM 8403 C CA . THR B 1 62 ? -30.797 15.82 -22.438 1 86.25 62 THR B CA 1
ATOM 8404 C C . THR B 1 62 ? -29.891 17.016 -22.203 1 86.25 62 THR B C 1
ATOM 8406 O O . THR B 1 62 ? -28.969 17.281 -23 1 86.25 62 THR B O 1
ATOM 8409 N N . GLY B 1 63 ? -30.094 17.688 -21.078 1 81.5 63 GLY B N 1
ATOM 8410 C CA . GLY B 1 63 ? -29.344 18.891 -20.719 1 81.5 63 GLY B CA 1
ATOM 8411 C C . GLY B 1 63 ? -27.906 18.594 -20.344 1 81.5 63 GLY B C 1
ATOM 8412 O O . GLY B 1 63 ? -27.578 17.484 -19.938 1 81.5 63 GLY B O 1
ATOM 8413 N N . LEU B 1 64 ? -26.984 19.594 -20.672 1 78.31 64 LEU B N 1
ATOM 8414 C CA . LEU B 1 64 ? -25.562 19.469 -20.375 1 78.31 64 LEU B CA 1
ATOM 8415 C C . LEU B 1 64 ? -25.234 20.094 -19.016 1 78.31 64 LEU B C 1
ATOM 8417 O O . LEU B 1 64 ? -25.703 21.188 -18.703 1 78.31 64 LEU B O 1
ATOM 8421 N N . VAL B 1 65 ? -24.594 19.234 -18.188 1 72.88 65 VAL B N 1
ATOM 8422 C CA . VAL B 1 65 ? -24.188 19.75 -16.891 1 72.88 65 VAL B CA 1
ATOM 8423 C C . VAL B 1 65 ? -22.797 20.391 -17 1 72.88 65 VAL B C 1
ATOM 8425 O O . VAL B 1 65 ? -21.859 19.766 -17.484 1 72.88 65 VAL B O 1
ATOM 8428 N N . ASP B 1 66 ? -22.734 21.609 -16.75 1 60.44 66 ASP B N 1
ATOM 8429 C CA . ASP B 1 66 ? -21.438 22.281 -16.719 1 60.44 66 ASP B CA 1
ATOM 8430 C C . ASP B 1 66 ? -20.594 21.781 -15.555 1 60.44 66 ASP B C 1
ATOM 8432 O O . ASP B 1 66 ? -21.047 21.781 -14.406 1 60.44 66 ASP B O 1
ATOM 8436 N N . PRO B 1 67 ? -19.516 21.219 -15.82 1 59.09 67 PRO B N 1
ATOM 8437 C CA . PRO B 1 67 ? -18.703 20.672 -14.734 1 59.09 67 PRO B CA 1
ATOM 8438 C C . PRO B 1 67 ? -18.219 21.734 -13.75 1 59.09 67 PRO B C 1
ATOM 8440 O O . PRO B 1 67 ? -17.938 21.422 -12.586 1 59.09 67 PRO B O 1
ATOM 8443 N N . THR B 1 68 ? -18.156 23 -14.172 1 48.91 68 THR B N 1
ATOM 8444 C CA . THR B 1 68 ? -17.625 24.047 -13.312 1 48.91 68 THR B CA 1
ATOM 8445 C C . THR B 1 68 ? -18.703 24.594 -12.383 1 48.91 68 THR B C 1
ATOM 8447 O O . THR B 1 68 ? -18.469 24.766 -11.188 1 48.91 68 THR B O 1
ATOM 8450 N N . THR B 1 69 ? -19.859 24.812 -13.047 1 50.12 69 THR B N 1
ATOM 8451 C CA . THR B 1 69 ? -20.891 25.5 -12.273 1 50.12 69 THR B CA 1
ATOM 8452 C C . THR B 1 69 ? -21.922 24.5 -11.758 1 50.12 69 THR B C 1
ATOM 8454 O O . THR B 1 69 ? -22.641 24.797 -10.797 1 50.12 69 THR B O 1
ATOM 8457 N N . GLY B 1 70 ? -21.844 23.203 -12.258 1 56.59 70 GLY B N 1
ATOM 8458 C CA . GLY B 1 70 ? -22.875 22.234 -11.906 1 56.59 70 GLY B CA 1
ATOM 8459 C C . GLY B 1 70 ? -24.234 22.562 -12.492 1 56.59 70 GLY B C 1
ATOM 8460 O O . GLY B 1 70 ? -25.188 21.812 -12.297 1 56.59 70 GLY B O 1
ATOM 8461 N N . HIS B 1 71 ? -24.328 23.734 -13.227 1 60.44 71 HIS B N 1
ATOM 8462 C CA . HIS B 1 71 ? -25.609 24.141 -13.797 1 60.44 71 HIS B CA 1
ATOM 8463 C C . HIS B 1 71 ? -25.906 23.375 -15.086 1 60.44 71 HIS B C 1
ATOM 8465 O O . HIS B 1 71 ? -24.984 23.031 -15.828 1 60.44 71 HIS B O 1
ATOM 8471 N N . VAL B 1 72 ? -27.25 23.047 -15.219 1 74.75 72 VAL B N 1
ATOM 8472 C CA . VAL B 1 72 ? -27.703 22.344 -16.422 1 74.75 72 VAL B CA 1
ATOM 8473 C C . VAL B 1 72 ? -28.109 23.344 -17.484 1 74.75 72 VAL B C 1
ATOM 8475 O O . VAL B 1 72 ? -28.891 24.25 -17.234 1 74.75 72 VAL B O 1
ATOM 8478 N N . TYR B 1 73 ? -27.406 23.359 -18.625 1 73.38 73 TYR B N 1
ATOM 8479 C CA . TYR B 1 73 ? -27.734 24.219 -19.75 1 73.38 73 TYR B CA 1
ATOM 8480 C C . TYR B 1 73 ? -28.641 23.5 -20.734 1 73.38 73 TYR B C 1
ATOM 8482 O O . TYR B 1 73 ? -28.453 22.328 -21.016 1 73.38 73 TYR B O 1
ATOM 8490 N N . TYR B 1 74 ? -29.797 24.156 -21.188 1 78.81 74 TYR B N 1
ATOM 8491 C CA . TYR B 1 74 ? -30.781 23.531 -22.062 1 78.81 74 TYR B CA 1
ATOM 8492 C C . TYR B 1 74 ? -30.719 24.125 -23.469 1 78.81 74 TYR B C 1
ATOM 8494 O O . TYR B 1 74 ? -31.688 24.047 -24.219 1 78.81 74 TYR B O 1
ATOM 8502 N N . ASN B 1 75 ? -29.516 24.703 -23.844 1 78.69 75 ASN B N 1
ATOM 8503 C CA . ASN B 1 75 ? -29.422 25.203 -25.219 1 78.69 75 ASN B CA 1
ATOM 8504 C C . ASN B 1 75 ? -29.328 24.062 -26.219 1 78.69 75 ASN B C 1
ATOM 8506 O O . ASN B 1 75 ? -28.375 23.281 -26.203 1 78.69 75 ASN B O 1
ATOM 8510 N N . GLN B 1 76 ? -30.359 23.969 -27.125 1 82.31 76 GLN B N 1
ATOM 8511 C CA . GLN B 1 76 ? -30.484 22.844 -28.047 1 82.31 76 GLN B CA 1
ATOM 8512 C C . GLN B 1 76 ? -29.297 22.766 -28.984 1 82.31 76 GLN B C 1
ATOM 8514 O O . GLN B 1 76 ? -28.797 21.672 -29.266 1 82.31 76 GLN B O 1
ATOM 8519 N N . ARG B 1 77 ? -28.859 23.906 -29.5 1 81.25 77 ARG B N 1
ATOM 8520 C CA . ARG B 1 77 ? -27.75 23.906 -30.453 1 81.25 77 ARG B CA 1
ATOM 8521 C C . ARG B 1 77 ? -26.469 23.422 -29.797 1 81.25 77 ARG B C 1
ATOM 8523 O O . ARG B 1 77 ? -25.719 22.656 -30.406 1 81.25 77 ARG B O 1
ATOM 8530 N N . GLN B 1 78 ? -26.328 23.766 -28.641 1 84.44 78 GLN B N 1
ATOM 8531 C CA . GLN B 1 78 ? -25.109 23.375 -27.953 1 84.44 78 GLN B CA 1
ATOM 8532 C C . GLN B 1 78 ? -25.156 21.906 -27.562 1 84.44 78 GLN B C 1
ATOM 8534 O O . GLN B 1 78 ? -24.125 21.219 -27.609 1 84.44 78 GLN B O 1
ATOM 8539 N N . ILE B 1 79 ? -26.25 21.438 -27.25 1 87.5 79 ILE B N 1
ATOM 8540 C CA . ILE B 1 79 ? -26.391 20.031 -26.875 1 87.5 79 ILE B CA 1
ATOM 8541 C C . ILE B 1 79 ? -26.125 19.156 -28.094 1 87.5 79 ILE B C 1
ATOM 8543 O O . ILE B 1 79 ? -25.391 18.172 -27.984 1 87.5 79 ILE B O 1
ATOM 8547 N N . VAL B 1 80 ? -26.641 19.578 -29.25 1 87.19 80 VAL B N 1
ATOM 8548 C CA . VAL B 1 80 ? -26.5 18.797 -30.469 1 87.19 80 VAL B CA 1
ATOM 8549 C C . VAL B 1 80 ? -25.047 18.828 -30.938 1 87.19 80 VAL B C 1
ATOM 8551 O O . VAL B 1 80 ? -24.484 17.797 -31.328 1 87.19 80 VAL B O 1
ATOM 8554 N N . GLN B 1 81 ? -24.453 19.891 -30.797 1 85.81 81 GLN B N 1
ATOM 8555 C CA . GLN B 1 81 ? -23.062 20 -31.25 1 85.81 81 GLN B CA 1
ATOM 8556 C C . GLN B 1 81 ? -22.125 19.234 -30.328 1 85.81 81 GLN B C 1
ATOM 8558 O O . GLN B 1 81 ? -21.172 18.609 -30.781 1 85.81 81 GLN B O 1
ATOM 8563 N N . THR B 1 82 ? -22.406 19.297 -29.094 1 83.44 82 THR B N 1
ATOM 8564 C CA . THR B 1 82 ? -21.547 18.594 -28.156 1 83.44 82 THR B CA 1
ATOM 8565 C C . THR B 1 82 ? -21.703 17.078 -28.297 1 83.44 82 THR B C 1
ATOM 8567 O O . THR B 1 82 ? -20.719 16.344 -28.203 1 83.44 82 THR B O 1
ATOM 8570 N N . TYR B 1 83 ? -22.875 16.609 -28.469 1 87.06 83 TYR B N 1
ATOM 8571 C CA . TYR B 1 83 ? -23.109 15.172 -28.625 1 87.06 83 TYR B CA 1
ATOM 8572 C C . TYR B 1 83 ? -22.578 14.672 -29.953 1 87.06 83 TYR B C 1
ATOM 8574 O O . TYR B 1 83 ? -22.031 13.578 -30.047 1 87.06 83 TYR B O 1
ATOM 8582 N N . LEU B 1 84 ? -22.672 15.453 -31.062 1 86.5 84 LEU B N 1
ATOM 8583 C CA . LEU B 1 84 ? -22.188 15.055 -32.375 1 86.5 84 LEU B CA 1
ATOM 8584 C C . LEU B 1 84 ? -20.656 14.984 -32.406 1 86.5 84 LEU B C 1
ATOM 8586 O O . LEU B 1 84 ? -20.094 14.117 -33.062 1 86.5 84 LEU B O 1
ATOM 8590 N N . ARG B 1 85 ? -20.125 15.828 -31.672 1 80.44 85 ARG B N 1
ATOM 8591 C CA . ARG B 1 85 ? -18.656 15.844 -31.641 1 80.44 85 ARG B CA 1
ATOM 8592 C C . ARG B 1 85 ? -18.125 14.852 -30.609 1 80.44 85 ARG B C 1
ATOM 8594 O O . ARG B 1 85 ? -16.953 14.445 -30.688 1 80.44 85 ARG B O 1
ATOM 8601 N N . GLY B 1 86 ? -18.906 14.398 -29.766 1 79.56 86 GLY B N 1
ATOM 8602 C CA . GLY B 1 86 ? -18.422 13.531 -28.703 1 79.56 86 GLY B CA 1
ATOM 8603 C C . GLY B 1 86 ? -18.672 12.055 -28.984 1 79.56 86 GLY B C 1
ATOM 8604 O O . GLY B 1 86 ? -18.031 11.477 -29.859 1 79.56 86 GLY B O 1
ATOM 8605 N N . TRP B 1 87 ? -19.719 11.484 -28.375 1 80.12 87 TRP B N 1
ATOM 8606 C CA . TRP B 1 87 ? -19.906 10.039 -28.328 1 80.12 87 TRP B CA 1
ATOM 8607 C C . TRP B 1 87 ? -20.953 9.586 -29.328 1 80.12 87 TRP B C 1
ATOM 8609 O O . TRP B 1 87 ? -21.344 8.422 -29.344 1 80.12 87 TRP B O 1
ATOM 8619 N N . PHE B 1 88 ? -21.422 10.5 -30.281 1 85.81 88 PHE B N 1
ATOM 8620 C CA . PHE B 1 88 ? -22.5 10.156 -31.219 1 85.81 88 PHE B CA 1
ATOM 8621 C C . PHE B 1 88 ? -22.031 9.086 -32.188 1 85.81 88 PHE B C 1
ATOM 8623 O O . PHE B 1 88 ? -22.75 8.117 -32.469 1 85.81 88 PHE B O 1
ATOM 8630 N N . ALA B 1 89 ? -20.828 9.25 -32.75 1 82.75 89 ALA B N 1
ATOM 8631 C CA . ALA B 1 89 ? -20.344 8.297 -33.719 1 82.75 89 ALA B CA 1
ATOM 8632 C C . ALA B 1 89 ? -20.234 6.895 -33.125 1 82.75 89 ALA B C 1
ATOM 8634 O O . ALA B 1 89 ? -20.594 5.906 -33.75 1 82.75 89 ALA B O 1
ATOM 8635 N N . ILE B 1 90 ? -19.844 6.836 -31.938 1 82.44 90 ILE B N 1
ATOM 8636 C CA . ILE B 1 90 ? -19.656 5.543 -31.297 1 82.44 90 ILE B CA 1
ATOM 8637 C C . ILE B 1 90 ? -21.016 4.934 -30.938 1 82.44 90 ILE B C 1
ATOM 8639 O O . ILE B 1 90 ? -21.219 3.727 -31.094 1 82.44 90 ILE B O 1
ATOM 8643 N N . ASP B 1 91 ? -21.891 5.77 -30.516 1 85.69 91 ASP B N 1
ATOM 8644 C CA . ASP B 1 91 ? -23.219 5.266 -30.156 1 85.69 91 ASP B CA 1
ATOM 8645 C C . ASP B 1 91 ? -23.984 4.816 -31.406 1 85.69 91 ASP B C 1
ATOM 8647 O O . ASP B 1 91 ? -24.719 3.828 -31.375 1 85.69 91 ASP B O 1
ATOM 8651 N N . LEU B 1 92 ? -23.703 5.473 -32.562 1 84.19 92 LEU B N 1
ATOM 8652 C CA . LEU B 1 92 ? -24.391 5.129 -33.781 1 84.19 92 LEU B CA 1
ATOM 8653 C C . LEU B 1 92 ? -23.875 3.809 -34.344 1 84.19 92 LEU B C 1
ATOM 8655 O O . LEU B 1 92 ? -24.672 2.949 -34.75 1 84.19 92 LEU B O 1
ATOM 8659 N N . VAL B 1 93 ? -22.641 3.641 -34.344 1 79.06 93 VAL B N 1
ATOM 8660 C CA . VAL B 1 93 ? -22.031 2.432 -34.906 1 79.06 93 VAL B CA 1
ATOM 8661 C C . VAL B 1 93 ? -22.391 1.229 -34.062 1 79.06 93 VAL B C 1
ATOM 8663 O O . VAL B 1 93 ? -22.562 0.117 -34.562 1 79.06 93 VAL B O 1
ATOM 8666 N N . SER B 1 94 ? -22.562 1.471 -32.781 1 80.62 94 SER B N 1
ATOM 8667 C CA . SER B 1 94 ? -22.875 0.374 -31.859 1 80.62 94 SER B CA 1
ATOM 8668 C C . SER B 1 94 ? -24.344 -0.018 -31.953 1 80.62 94 SER B C 1
ATOM 8670 O O . SER B 1 94 ? -24.719 -1.113 -31.531 1 80.62 94 SER B O 1
ATOM 8672 N N . THR B 1 95 ? -25.188 0.85 -32.469 1 81.88 95 THR B N 1
ATOM 8673 C CA . THR B 1 95 ? -26.625 0.583 -32.5 1 81.88 95 THR B CA 1
ATOM 8674 C C . THR B 1 95 ? -27.031 -0.012 -33.844 1 81.88 95 THR B C 1
ATOM 8676 O O . THR B 1 95 ? -28 -0.779 -33.906 1 81.88 95 THR B O 1
ATOM 8679 N N . VAL B 1 96 ? -26.266 0.26 -34.906 1 75.56 96 VAL B N 1
ATOM 8680 C CA . VAL B 1 96 ? -26.656 -0.171 -36.25 1 75.56 96 VAL B CA 1
ATOM 8681 C C . VAL B 1 96 ? -26.531 -1.688 -36.344 1 75.56 96 VAL B C 1
ATOM 8683 O O . VAL B 1 96 ? -25.484 -2.254 -36.062 1 75.56 96 VAL B O 1
ATOM 8686 N N . PRO B 1 97 ? -27.719 -2.334 -36.438 1 70.44 97 PRO B N 1
ATOM 8687 C CA . PRO B 1 97 ? -27.703 -3.791 -36.594 1 70.44 97 PRO B CA 1
ATOM 8688 C C . PRO B 1 97 ? -27.047 -4.238 -37.875 1 70.44 97 PRO B C 1
ATOM 8690 O O . PRO B 1 97 ? -27.75 -4.52 -38.875 1 70.44 97 PRO B O 1
ATOM 8693 N N . LEU B 1 98 ? -25.812 -4.191 -37.875 1 64.25 98 LEU B N 1
ATOM 8694 C CA . LEU B 1 98 ? -25.078 -4.457 -39.125 1 64.25 98 LEU B CA 1
ATOM 8695 C C . LEU B 1 98 ? -25.359 -5.863 -39.625 1 64.25 98 LEU B C 1
ATOM 8697 O O . LEU B 1 98 ? -25.391 -6.09 -40.844 1 64.25 98 LEU B O 1
ATOM 8701 N N . GLU B 1 99 ? -25.641 -6.73 -38.719 1 63.66 99 GLU B N 1
ATOM 8702 C CA . GLU B 1 99 ? -25.922 -8.086 -39.156 1 63.66 99 GLU B CA 1
ATOM 8703 C C . GLU B 1 99 ? -27.25 -8.141 -39.906 1 63.66 99 GLU B C 1
ATOM 8705 O O . GLU B 1 99 ? -27.375 -8.82 -40.938 1 63.66 99 GLU B O 1
ATOM 8710 N N . PHE B 1 100 ? -28.203 -7.438 -39.375 1 62.03 100 PHE B N 1
ATOM 8711 C CA . PHE B 1 100 ? -29.5 -7.414 -40.031 1 62.03 100 PHE B CA 1
ATOM 8712 C C . PHE B 1 100 ? -29.391 -6.781 -41.406 1 62.03 100 PHE B C 1
ATOM 8714 O O . PHE B 1 100 ? -29.969 -7.281 -42.375 1 62.03 100 PHE B O 1
ATOM 8721 N N . MET B 1 101 ? -28.5 -5.738 -41.469 1 62.81 101 MET B N 1
ATOM 8722 C CA . MET B 1 101 ? -28.328 -5.055 -42.75 1 62.81 101 MET B CA 1
ATOM 8723 C C . MET B 1 101 ? -27.562 -5.922 -43.719 1 62.81 101 MET B C 1
ATOM 8725 O O . MET B 1 101 ? -27.891 -5.957 -44.906 1 62.81 101 MET B O 1
ATOM 8729 N N . ALA B 1 102 ? -26.625 -6.59 -43.125 1 62.72 102 ALA B N 1
ATOM 8730 C CA . ALA B 1 102 ? -25.812 -7.434 -44.031 1 62.72 102 ALA B CA 1
ATOM 8731 C C . ALA B 1 102 ? -26.625 -8.609 -44.562 1 62.72 102 ALA B C 1
ATOM 8733 O O . ALA B 1 102 ? -26.516 -8.977 -45.719 1 62.72 102 ALA B O 1
ATOM 8734 N N . LYS B 1 103 ? -27.391 -9.227 -43.656 1 62.28 103 LYS B N 1
ATOM 8735 C CA . LYS B 1 103 ? -28.203 -10.359 -44.094 1 62.28 103 LYS B CA 1
ATOM 8736 C C . LYS B 1 103 ? -29.219 -9.938 -45.156 1 62.28 103 LYS B C 1
ATOM 8738 O O . LYS B 1 103 ? -29.5 -10.695 -46.062 1 62.28 103 LYS B O 1
ATOM 8743 N N . HIS B 1 104 ? -29.688 -8.719 -44.969 1 60.41 104 HIS B N 1
ATOM 8744 C CA . HIS B 1 104 ? -30.719 -8.289 -45.875 1 60.41 104 HIS B CA 1
ATOM 8745 C C . HIS B 1 104 ? -30.125 -7.699 -47.156 1 60.41 104 HIS B C 1
ATOM 8747 O O . HIS B 1 104 ? -30.703 -7.809 -48.219 1 60.41 104 HIS B O 1
ATOM 8753 N N . LEU B 1 105 ? -29.031 -6.957 -47 1 58.5 105 LEU B N 1
ATOM 8754 C CA . LEU B 1 105 ? -28.406 -6.344 -48.188 1 58.5 105 LEU B CA 1
ATOM 8755 C C . LEU B 1 105 ? -27.703 -7.395 -49.031 1 58.5 105 LEU B C 1
ATOM 8757 O O . LEU B 1 105 ? -27.641 -7.262 -50.25 1 58.5 105 LEU B O 1
ATOM 8761 N N . TYR B 1 106 ? -27.109 -8.312 -48.344 1 54.06 106 TYR B N 1
ATOM 8762 C CA . TYR B 1 106 ? -26.469 -9.375 -49.094 1 54.06 106 TYR B CA 1
ATOM 8763 C C . TYR B 1 106 ? -27.109 -10.727 -48.781 1 54.06 106 TYR B C 1
ATOM 8765 O O . TYR B 1 106 ? -26.547 -11.523 -48.031 1 54.06 106 TYR B O 1
ATOM 8773 N N . PRO B 1 107 ? -28.359 -10.891 -49.094 1 53.16 107 PRO B N 1
ATOM 8774 C CA . PRO B 1 107 ? -29.062 -12.141 -48.781 1 53.16 107 PRO B CA 1
ATOM 8775 C C . PRO B 1 107 ? -28.328 -13.375 -49.312 1 53.16 107 PRO B C 1
ATOM 8777 O O . PRO B 1 107 ? -28.422 -14.445 -48.688 1 53.16 107 PRO B O 1
ATOM 8780 N N . ASP B 1 108 ? -27.844 -13.422 -50.625 1 49.19 108 ASP B N 1
ATOM 8781 C CA . ASP B 1 108 ? -27.297 -14.586 -51.312 1 49.19 108 ASP B CA 1
ATOM 8782 C C . ASP B 1 108 ? -25.859 -14.852 -50.906 1 49.19 108 ASP B C 1
ATOM 8784 O O . ASP B 1 108 ? -25.109 -15.539 -51.594 1 49.19 108 ASP B O 1
ATOM 8788 N N . VAL B 1 109 ? -25.234 -14.109 -50.25 1 45.97 109 VAL B N 1
ATOM 8789 C CA . VAL B 1 109 ? -23.859 -14.477 -49.938 1 45.97 109 VAL B CA 1
ATOM 8790 C C . VAL B 1 109 ? -23.828 -15.828 -49.219 1 45.97 109 VAL B C 1
ATOM 8792 O O . VAL B 1 109 ? -24.25 -15.953 -48.094 1 45.97 109 VAL B O 1
ATOM 8795 N N . ALA B 1 110 ? -24.203 -16.938 -49.844 1 43.88 110 ALA B N 1
ATOM 8796 C CA . ALA B 1 110 ? -23.922 -18.359 -49.625 1 43.88 110 ALA B CA 1
ATOM 8797 C C . ALA B 1 110 ? -22.578 -18.547 -48.938 1 43.88 110 ALA B C 1
ATOM 8799 O O . ALA B 1 110 ? -21.625 -17.797 -49.188 1 43.88 110 ALA B O 1
ATOM 8800 N N . SER B 1 111 ? -22.469 -19.344 -47.75 1 45.34 111 SER B N 1
ATOM 8801 C CA . SER B 1 111 ? -21.391 -19.844 -46.938 1 45.34 111 SER B CA 1
ATOM 8802 C C . SER B 1 111 ? -20.141 -20.141 -47.75 1 45.34 111 SER B C 1
ATOM 8804 O O . SER B 1 111 ? -19.109 -20.547 -47.219 1 45.34 111 SER B O 1
ATOM 8806 N N . ASN B 1 112 ? -20.188 -20.359 -49.094 1 42.91 112 ASN B N 1
ATOM 8807 C CA . ASN B 1 112 ? -19.156 -21.141 -49.75 1 42.91 112 ASN B CA 1
ATOM 8808 C C . ASN B 1 112 ? -17.875 -20.328 -49.906 1 42.91 112 ASN B C 1
ATOM 8810 O O . ASN B 1 112 ? -16.812 -20.891 -50.219 1 42.91 112 ASN B O 1
ATOM 8814 N N . THR B 1 113 ? -17.812 -19.047 -50.375 1 45.81 113 THR B N 1
ATOM 8815 C CA . THR B 1 113 ? -16.5 -18.594 -50.812 1 45.81 113 THR B CA 1
ATOM 8816 C C . THR B 1 113 ? -15.719 -18.031 -49.594 1 45.81 113 THR B C 1
ATOM 8818 O O . THR B 1 113 ? -16.312 -17.547 -48.656 1 45.81 113 THR B O 1
ATOM 8821 N N . LEU B 1 114 ? -14.359 -18.438 -49.469 1 48.72 114 LEU B N 1
ATOM 8822 C CA . LEU B 1 114 ? -13.328 -18.109 -48.5 1 48.72 114 LEU B CA 1
ATOM 8823 C C . LEU B 1 114 ? -13.391 -16.641 -48.094 1 48.72 114 LEU B C 1
ATOM 8825 O O . LEU B 1 114 ? -13.266 -16.312 -46.906 1 48.72 114 LEU B O 1
ATOM 8829 N N . GLN B 1 115 ? -13.555 -15.742 -49.156 1 51.06 115 GLN B N 1
ATOM 8830 C CA . GLN B 1 115 ? -13.539 -14.305 -48.875 1 51.06 115 GLN B CA 1
ATOM 8831 C C . GLN B 1 115 ? -14.789 -13.883 -48.125 1 51.06 115 GLN B C 1
ATOM 8833 O O . GLN B 1 115 ? -14.719 -13.031 -47.219 1 51.06 115 GLN B O 1
ATOM 8838 N N . SER B 1 116 ? -15.93 -14.516 -48.469 1 53.31 116 SER B N 1
ATOM 8839 C CA . SER B 1 116 ? -17.172 -14.156 -47.781 1 53.31 116 SER B CA 1
ATOM 8840 C C . SER B 1 116 ? -17.125 -14.57 -46.312 1 53.31 116 SER B C 1
ATOM 8842 O O . SER B 1 116 ? -17.641 -13.852 -45.438 1 53.31 116 SER B O 1
ATOM 8844 N N . ALA B 1 117 ? -16.422 -15.68 -46.031 1 56.06 117 ALA B N 1
ATOM 8845 C CA . ALA B 1 117 ? -16.281 -16.141 -44.656 1 56.06 117 ALA B CA 1
ATOM 8846 C C . ALA B 1 117 ? -15.469 -15.156 -43.812 1 56.06 117 ALA B C 1
ATOM 8848 O O . ALA B 1 117 ? -15.773 -14.922 -42.656 1 56.06 117 ALA B O 1
ATOM 8849 N N . LYS B 1 118 ? -14.484 -14.586 -44.594 1 59.75 118 LYS B N 1
ATOM 8850 C CA . LYS B 1 118 ? -13.656 -13.609 -43.875 1 59.75 118 LYS B CA 1
ATOM 8851 C C . LYS B 1 118 ? -14.438 -12.328 -43.594 1 59.75 118 LYS B C 1
ATOM 8853 O O . LYS B 1 118 ? -14.305 -11.742 -42.531 1 59.75 118 LYS B O 1
ATOM 8858 N N . ILE B 1 119 ? -15.211 -11.984 -44.531 1 57.44 119 ILE B N 1
ATOM 8859 C CA . ILE B 1 119 ? -15.992 -10.766 -44.344 1 57.44 119 ILE B CA 1
ATOM 8860 C C . ILE B 1 119 ? -17.078 -10.992 -43.312 1 57.44 119 ILE B C 1
ATOM 8862 O O . ILE B 1 119 ? -17.328 -10.125 -42.469 1 57.44 119 ILE B O 1
ATOM 8866 N N . LEU B 1 120 ? -17.625 -12.188 -43.344 1 58.03 120 LEU B N 1
ATOM 8867 C CA . LEU B 1 120 ? -18.656 -12.5 -42.375 1 58.03 120 LEU B CA 1
ATOM 8868 C C . LEU B 1 120 ? -18.062 -12.555 -40.969 1 58.03 120 LEU B C 1
ATOM 8870 O O . LEU B 1 120 ? -18.688 -12.109 -40 1 58.03 120 LEU B O 1
ATOM 8874 N N . ARG B 1 121 ? -16.875 -13.125 -40.969 1 67.38 121 ARG B N 1
ATOM 8875 C CA . ARG B 1 121 ? -16.188 -13.141 -39.688 1 67.38 121 ARG B CA 1
ATOM 8876 C C . ARG B 1 121 ? -15.859 -11.727 -39.219 1 67.38 121 ARG B C 1
ATOM 8878 O O . ARG B 1 121 ? -15.961 -11.422 -38.031 1 67.38 121 ARG B O 1
ATOM 8885 N N . GLY B 1 122 ? -15.57 -10.914 -40.219 1 66.12 122 GLY B N 1
ATOM 8886 C CA . GLY B 1 122 ? -15.273 -9.531 -39.875 1 66.12 122 GLY B CA 1
ATOM 8887 C C . GLY B 1 122 ? -16.484 -8.758 -39.406 1 66.12 122 GLY B C 1
ATOM 8888 O O . GLY B 1 122 ? -16.391 -7.961 -38.469 1 66.12 122 GLY B O 1
ATOM 8889 N N . LEU B 1 123 ? -17.578 -9.133 -40.031 1 64.69 123 LEU B N 1
ATOM 8890 C CA . LEU B 1 123 ? -18.812 -8.461 -39.625 1 64.69 123 LEU B CA 1
ATOM 8891 C C . LEU B 1 123 ? -19.234 -8.898 -38.25 1 64.69 123 LEU B C 1
ATOM 8893 O O . LEU B 1 123 ? -19.781 -8.102 -37.469 1 64.69 123 LEU B O 1
ATOM 8897 N N . LYS B 1 124 ? -18.984 -10.133 -37.906 1 69.31 124 LYS B N 1
ATOM 8898 C CA . LYS B 1 124 ? -19.281 -10.594 -36.531 1 69.31 124 LYS B CA 1
ATOM 8899 C C . LYS B 1 124 ? -18.406 -9.891 -35.5 1 69.31 124 LYS B C 1
ATOM 8901 O O . LYS B 1 124 ? -18.859 -9.594 -34.406 1 69.31 124 LYS B O 1
ATOM 8906 N N . LEU B 1 125 ? -17.281 -9.531 -36 1 72.69 125 LEU B N 1
ATOM 8907 C CA . LEU B 1 125 ? -16.359 -8.883 -35.094 1 72.69 125 LEU B CA 1
ATOM 8908 C C . LEU B 1 125 ? -16.734 -7.418 -34.875 1 72.69 125 LEU B C 1
ATOM 8910 O O . LEU B 1 125 ? -16.453 -6.844 -33.844 1 72.69 125 LEU B O 1
ATOM 8914 N N . ILE B 1 126 ? -17.469 -6.906 -35.844 1 70.31 126 ILE B N 1
ATOM 8915 C CA . ILE B 1 126 ? -17.875 -5.512 -35.719 1 70.31 126 ILE B CA 1
ATOM 8916 C C . ILE B 1 126 ? -18.938 -5.387 -34.625 1 70.31 126 ILE B C 1
ATOM 8918 O O . ILE B 1 126 ? -19.109 -4.32 -34.031 1 70.31 126 ILE B O 1
ATOM 8922 N N . ARG B 1 127 ? -19.656 -6.555 -34.344 1 74 127 ARG B N 1
ATOM 8923 C CA . ARG B 1 127 ? -20.625 -6.555 -33.25 1 74 127 ARG B CA 1
ATOM 8924 C C . ARG B 1 127 ? -19.953 -6.289 -31.906 1 74 127 ARG B C 1
ATOM 8926 O O . ARG B 1 127 ? -20.625 -5.871 -30.953 1 74 127 ARG B O 1
ATOM 8933 N N . LEU B 1 128 ? -18.672 -6.488 -31.938 1 77.31 128 LEU B N 1
ATOM 8934 C CA . LEU B 1 128 ? -17.938 -6.27 -30.688 1 77.31 128 LEU B CA 1
ATOM 8935 C C . LEU B 1 128 ? -17.859 -4.781 -30.359 1 77.31 128 LEU B C 1
ATOM 8937 O O . LEU B 1 128 ? -17.594 -4.41 -29.219 1 77.31 128 LEU B O 1
ATOM 8941 N N . LEU B 1 129 ? -18.219 -4.004 -31.344 1 75.62 129 LEU B N 1
ATOM 8942 C CA . LEU B 1 129 ? -18.188 -2.564 -31.109 1 75.62 129 LEU B CA 1
ATOM 8943 C C . LEU B 1 129 ? -19.312 -2.158 -30.141 1 75.62 129 LEU B C 1
ATOM 8945 O O . LEU B 1 129 ? -19.266 -1.071 -29.562 1 75.62 129 LEU B O 1
ATOM 8949 N N . LYS B 1 130 ? -20.312 -3.027 -29.953 1 77.38 130 LYS B N 1
ATOM 8950 C CA . LYS B 1 130 ? -21.359 -2.791 -28.969 1 77.38 130 LYS B CA 1
ATOM 8951 C C . LYS B 1 130 ? -20.797 -2.768 -27.562 1 77.38 130 LYS B C 1
ATOM 8953 O O . LYS B 1 130 ? -21.406 -2.207 -26.641 1 77.38 130 LYS B O 1
ATOM 8958 N N . LEU B 1 131 ? -19.578 -3.307 -27.484 1 78.25 131 LEU B N 1
ATOM 8959 C CA . LEU B 1 131 ? -18.953 -3.391 -26.172 1 78.25 131 LEU B CA 1
ATOM 8960 C C . LEU B 1 131 ? -18.469 -2.018 -25.703 1 78.25 131 LEU B C 1
ATOM 8962 O O . LEU B 1 131 ? -18.297 -1.793 -24.516 1 78.25 131 LEU B O 1
ATOM 8966 N N . VAL B 1 132 ? -18.328 -1.124 -26.641 1 77.62 132 VAL B N 1
ATOM 8967 C CA . VAL B 1 132 ? -17.812 0.192 -26.281 1 77.62 132 VAL B CA 1
ATOM 8968 C C . VAL B 1 132 ? -18.844 0.939 -25.438 1 77.62 132 VAL B C 1
ATOM 8970 O O . VAL B 1 132 ? -18.484 1.874 -24.703 1 77.62 132 VAL B O 1
ATOM 8973 N N . ARG B 1 133 ? -20.078 0.451 -25.391 1 79.19 133 ARG B N 1
ATOM 8974 C CA . ARG B 1 133 ? -21.141 1.073 -24.594 1 79.19 133 ARG B CA 1
ATOM 8975 C C . ARG B 1 133 ? -20.938 0.782 -23.109 1 79.19 133 ARG B C 1
ATOM 8977 O O . ARG B 1 133 ? -21.609 1.38 -22.25 1 79.19 133 ARG B O 1
ATOM 8984 N N . ILE B 1 134 ? -19.938 -0.023 -22.844 1 79.5 134 ILE B N 1
ATOM 8985 C CA . ILE B 1 134 ? -19.656 -0.374 -21.453 1 79.5 134 ILE B CA 1
ATOM 8986 C C . ILE B 1 134 ? -19.281 0.88 -20.672 1 79.5 134 ILE B C 1
ATOM 8988 O O . ILE B 1 134 ? -19.438 0.928 -19.453 1 79.5 134 ILE B O 1
ATOM 8992 N N . ARG B 1 135 ? -18.938 1.866 -21.391 1 77.75 135 ARG B N 1
ATOM 8993 C CA . ARG B 1 135 ? -18.594 3.127 -20.734 1 77.75 135 ARG B CA 1
ATOM 8994 C C . ARG B 1 135 ? -19.766 3.695 -19.969 1 77.75 135 ARG B C 1
ATOM 8996 O O . ARG B 1 135 ? -19.594 4.352 -18.938 1 77.75 135 ARG B O 1
ATOM 9003 N N . LYS B 1 136 ? -20.922 3.361 -20.344 1 77.5 136 LYS B N 1
ATOM 9004 C CA . LYS B 1 136 ? -22.125 3.879 -19.688 1 77.5 136 LYS B CA 1
ATOM 9005 C C . LYS B 1 136 ? -22.359 3.189 -18.344 1 77.5 136 LYS B C 1
ATOM 9007 O O . LYS B 1 136 ? -22.922 3.783 -17.438 1 77.5 136 LYS B O 1
ATOM 9012 N N . ILE B 1 137 ? -21.922 1.984 -18.312 1 78.56 137 ILE B N 1
ATOM 9013 C CA . ILE B 1 137 ? -22.047 1.263 -17.047 1 78.56 137 ILE B CA 1
ATOM 9014 C C . ILE B 1 137 ? -21.156 1.903 -16 1 78.56 137 ILE B C 1
ATOM 9016 O O . ILE B 1 137 ? -21.547 2.033 -14.836 1 78.56 137 ILE B O 1
ATOM 9020 N N . GLY B 1 138 ? -20.031 2.332 -16.438 1 74.69 138 GLY B N 1
ATOM 9021 C CA . GLY B 1 138 ? -19.125 3.002 -15.516 1 74.69 138 GLY B CA 1
ATOM 9022 C C . GLY B 1 138 ? -19.688 4.289 -14.953 1 74.69 138 GLY B C 1
ATOM 9023 O O . GLY B 1 138 ? -19.547 4.559 -13.758 1 74.69 138 GLY B O 1
ATOM 9024 N N . GLN B 1 139 ? -20.391 4.984 -15.727 1 74.56 139 GLN B N 1
ATOM 9025 C CA . GLN B 1 139 ? -21 6.234 -15.281 1 74.56 139 GLN B CA 1
ATOM 9026 C C . GLN B 1 139 ? -22.172 5.973 -14.328 1 74.56 139 GLN B C 1
ATOM 9028 O O . GLN B 1 139 ? -22.344 6.695 -13.344 1 74.56 139 GLN B O 1
ATOM 9033 N N . MET B 1 140 ? -22.859 4.941 -14.688 1 74.25 140 MET B N 1
ATOM 9034 C CA . MET B 1 140 ? -24.016 4.621 -13.852 1 74.25 140 MET B CA 1
ATOM 9035 C C . MET B 1 140 ? -23.562 4.141 -12.477 1 74.25 140 MET B C 1
ATOM 9037 O O . MET B 1 140 ? -24.172 4.496 -11.461 1 74.25 140 MET B O 1
ATOM 9041 N N . ILE B 1 141 ? -22.547 3.42 -12.453 1 74.12 141 ILE B N 1
ATOM 9042 C CA . ILE B 1 141 ? -22.031 2.914 -11.188 1 74.12 141 ILE B CA 1
ATOM 9043 C C . ILE B 1 141 ? -21.516 4.074 -10.336 1 74.12 141 ILE B C 1
ATOM 9045 O O . ILE B 1 141 ? -21.719 4.105 -9.125 1 74.12 141 ILE B O 1
ATOM 9049 N N . SER B 1 142 ? -20.906 4.988 -10.961 1 72.12 142 SER B N 1
ATOM 9050 C CA . SER B 1 142 ? -20.422 6.148 -10.227 1 72.12 142 SER B CA 1
ATOM 9051 C C . SER B 1 142 ? -21.562 6.961 -9.641 1 72.12 142 SER B C 1
ATOM 9053 O O . SER B 1 142 ? -21.469 7.438 -8.508 1 72.12 142 SER B O 1
ATOM 9055 N N . LYS B 1 143 ? -22.625 7.043 -10.383 1 71.75 143 LYS B N 1
ATOM 9056 C CA . LYS B 1 143 ? -23.797 7.77 -9.891 1 71.75 143 LYS B CA 1
ATOM 9057 C C . LYS B 1 143 ? -24.469 7.02 -8.75 1 71.75 143 LYS B C 1
ATOM 9059 O O . LYS B 1 143 ? -24.938 7.629 -7.785 1 71.75 143 LYS B O 1
ATOM 9064 N N . LEU B 1 144 ? -24.5 5.762 -8.898 1 69.81 144 LEU B N 1
ATOM 9065 C CA . LEU B 1 144 ? -25.094 4.941 -7.848 1 69.81 144 LEU B CA 1
ATOM 9066 C C . LEU B 1 144 ? -24.266 5.023 -6.566 1 69.81 144 LEU B C 1
ATOM 9068 O O . LEU B 1 144 ? -24.828 5.09 -5.469 1 69.81 144 LEU B O 1
ATOM 9072 N N . GLU B 1 145 ? -23 5.066 -6.746 1 72.12 145 GLU B N 1
ATOM 9073 C CA . GLU B 1 145 ? -22.109 5.18 -5.598 1 72.12 145 GLU B CA 1
ATOM 9074 C C . GLU B 1 145 ? -22.297 6.508 -4.875 1 72.12 145 GLU B C 1
ATOM 9076 O O . GLU B 1 145 ? -22.188 6.578 -3.648 1 72.12 145 GLU B O 1
ATOM 9081 N N . GLU B 1 146 ? -22.594 7.469 -5.633 1 68.88 146 GLU B N 1
ATOM 9082 C CA . GLU B 1 146 ? -22.781 8.797 -5.051 1 68.88 146 GLU B CA 1
ATOM 9083 C C . GLU B 1 146 ? -24.109 8.906 -4.328 1 68.88 146 GLU B C 1
ATOM 9085 O O . GLU B 1 146 ? -24.234 9.617 -3.334 1 68.88 146 GLU B O 1
ATOM 9090 N N . GLU B 1 147 ? -25.031 8.094 -4.797 1 64.44 147 GLU B N 1
ATOM 9091 C CA . GLU B 1 147 ? -26.375 8.273 -4.262 1 64.44 147 GLU B CA 1
ATOM 9092 C C . GLU B 1 147 ? -26.609 7.367 -3.057 1 64.44 147 GLU B C 1
ATOM 9094 O O . GLU B 1 147 ? -27.406 7.699 -2.174 1 64.44 147 GLU B O 1
ATOM 9099 N N . VAL B 1 148 ? -25.938 6.316 -3.004 1 63.97 148 VAL B N 1
ATOM 9100 C CA . VAL B 1 148 ? -26.25 5.348 -1.958 1 63.97 148 VAL B CA 1
ATOM 9101 C C . VAL B 1 148 ? -25.344 5.582 -0.754 1 63.97 148 VAL B C 1
ATOM 9103 O O . VAL B 1 148 ? -24.156 5.895 -0.913 1 63.97 148 VAL B O 1
ATOM 9106 N N . PHE B 1 149 ? -25.984 5.816 0.466 1 62.41 149 PHE B N 1
ATOM 9107 C CA . PHE B 1 149 ? -25.25 5.922 1.721 1 62.41 149 PHE B CA 1
ATOM 9108 C C . PHE B 1 149 ? -24.75 4.555 2.166 1 62.41 149 PHE B C 1
ATOM 9110 O O . PHE B 1 149 ? -24.469 4.348 3.348 1 62.41 149 PHE B O 1
ATOM 9117 N N . ALA B 1 150 ? -24.562 3.686 1.155 1 64.44 150 ALA B N 1
ATOM 9118 C CA . ALA B 1 150 ? -24.062 2.369 1.547 1 64.44 150 ALA B CA 1
ATOM 9119 C C . ALA B 1 150 ? -22.562 2.398 1.781 1 64.44 150 ALA B C 1
ATOM 9121 O O . ALA B 1 150 ? -21.891 3.375 1.436 1 64.44 150 ALA B O 1
ATOM 9122 N N . ASN B 1 151 ? -22.125 1.373 2.605 1 67.94 151 ASN B N 1
ATOM 9123 C CA . ASN B 1 151 ? -20.703 1.239 2.857 1 67.94 151 ASN B CA 1
ATOM 9124 C C . ASN B 1 151 ? -19.906 1.128 1.557 1 67.94 151 ASN B C 1
ATOM 9126 O O . ASN B 1 151 ? -20.141 0.221 0.757 1 67.94 151 ASN B O 1
ATOM 9130 N N . GLN B 1 152 ? -19.234 2.158 1.234 1 70.81 152 GLN B N 1
ATOM 9131 C CA . GLN B 1 152 ? -18.484 2.289 -0.015 1 70.81 152 GLN B CA 1
ATOM 9132 C C . GLN B 1 152 ? -17.5 1.137 -0.192 1 70.81 152 GLN B C 1
ATOM 9134 O O . GLN B 1 152 ? -17.188 0.744 -1.319 1 70.81 152 GLN B O 1
ATOM 9139 N N . SER B 1 153 ? -17.109 0.54 0.907 1 71.69 153 SER B N 1
ATOM 9140 C CA . SER B 1 153 ? -16.141 -0.547 0.807 1 71.69 153 SER B CA 1
ATOM 9141 C C . SER B 1 153 ? -16.781 -1.813 0.253 1 71.69 153 SER B C 1
ATOM 9143 O O . SER B 1 153 ? -16.188 -2.52 -0.56 1 71.69 153 SER B O 1
ATOM 9145 N N . VAL B 1 154 ? -18 -2.113 0.608 1 73.12 154 VAL B N 1
ATOM 9146 C CA . VAL B 1 154 ? -18.688 -3.305 0.118 1 73.12 154 VAL B CA 1
ATOM 9147 C C . VAL B 1 154 ? -19.016 -3.135 -1.361 1 73.12 154 VAL B C 1
ATOM 9149 O O . VAL B 1 154 ? -18.891 -4.074 -2.146 1 73.12 154 VAL B O 1
ATOM 9152 N N . LEU B 1 155 ? -19.375 -1.96 -1.708 1 76 155 LEU B N 1
ATOM 9153 C CA . LEU B 1 155 ? -19.688 -1.701 -3.109 1 76 155 LEU B CA 1
ATOM 9154 C C . LEU B 1 155 ? -18.438 -1.802 -3.975 1 76 155 LEU B C 1
ATOM 9156 O O . LEU B 1 155 ? -18.5 -2.283 -5.109 1 76 155 LEU B O 1
ATOM 9160 N N . ALA B 1 156 ? -17.375 -1.373 -3.365 1 76.56 156 ALA B N 1
ATOM 9161 C CA . ALA B 1 156 ? -16.109 -1.472 -4.098 1 76.56 156 ALA B CA 1
ATOM 9162 C C . ALA B 1 156 ? -15.695 -2.928 -4.289 1 76.56 156 ALA B C 1
ATOM 9164 O O . ALA B 1 156 ? -15.195 -3.305 -5.348 1 76.56 156 ALA B O 1
ATOM 9165 N N . LEU B 1 157 ? -15.953 -3.789 -3.299 1 80.06 157 LEU B N 1
ATOM 9166 C CA . LEU B 1 157 ? -15.617 -5.207 -3.383 1 80.06 157 LEU B CA 1
ATOM 9167 C C . LEU B 1 157 ? -16.453 -5.898 -4.453 1 80.06 157 LEU B C 1
ATOM 9169 O O . LEU B 1 157 ? -15.938 -6.68 -5.25 1 80.06 157 LEU B O 1
ATOM 9173 N N . VAL B 1 158 ? -17.719 -5.621 -4.512 1 79.31 158 VAL B N 1
ATOM 9174 C CA . VAL B 1 158 ? -18.609 -6.223 -5.504 1 79.31 158 VAL B CA 1
ATOM 9175 C C . VAL B 1 158 ? -18.203 -5.758 -6.902 1 79.31 158 VAL B C 1
ATOM 9177 O O . VAL B 1 158 ? -18.234 -6.539 -7.855 1 79.31 158 VAL B O 1
ATOM 9180 N N . LYS B 1 159 ? -17.812 -4.539 -6.984 1 82.62 159 LYS B N 1
ATOM 9181 C CA . LYS B 1 159 ? -17.391 -3.994 -8.266 1 82.62 159 LYS B CA 1
ATOM 9182 C C . LYS B 1 159 ? -16.125 -4.699 -8.766 1 82.62 159 LYS B C 1
ATOM 9184 O O . LYS B 1 159 ? -16.016 -5.016 -9.953 1 82.62 159 LYS B O 1
ATOM 9189 N N . ILE B 1 160 ? -15.234 -4.992 -7.875 1 83.31 160 ILE B N 1
ATOM 9190 C CA . ILE B 1 160 ? -13.984 -5.637 -8.25 1 83.31 160 ILE B CA 1
ATOM 9191 C C . ILE B 1 160 ? -14.258 -7.078 -8.688 1 83.31 160 ILE B C 1
ATOM 9193 O O . ILE B 1 160 ? -13.695 -7.551 -9.672 1 83.31 160 ILE B O 1
ATOM 9197 N N . LEU B 1 161 ? -15.133 -7.746 -7.969 1 84.38 161 LEU B N 1
ATOM 9198 C CA . LEU B 1 161 ? -15.453 -9.133 -8.289 1 84.38 161 LEU B CA 1
ATOM 9199 C C . LEU B 1 161 ? -16.188 -9.227 -9.617 1 84.38 161 LEU B C 1
ATOM 9201 O O . LEU B 1 161 ? -15.906 -10.109 -10.43 1 84.38 161 LEU B O 1
ATOM 9205 N N . LEU B 1 162 ? -17.047 -8.312 -9.844 1 82.56 162 LEU B N 1
ATOM 9206 C CA . LEU B 1 162 ? -17.797 -8.312 -11.102 1 82.56 162 LEU B CA 1
ATOM 9207 C C . LEU B 1 162 ? -16.891 -7.938 -12.273 1 82.56 162 LEU B C 1
ATOM 9209 O O . LEU B 1 162 ? -17.031 -8.477 -13.367 1 82.56 162 LEU B O 1
ATOM 9213 N N . PHE B 1 163 ? -15.977 -7.094 -11.977 1 86.38 163 PHE B N 1
ATOM 9214 C CA . PHE B 1 163 ? -15.023 -6.711 -13.016 1 86.38 163 PHE B CA 1
ATOM 9215 C C . PHE B 1 163 ? -14.102 -7.875 -13.367 1 86.38 163 PHE B C 1
ATOM 9217 O O . PHE B 1 163 ? -13.812 -8.109 -14.539 1 86.38 163 PHE B O 1
ATOM 9224 N N . MET B 1 164 ? -13.664 -8.562 -12.359 1 88.94 164 MET B N 1
ATOM 9225 C CA . MET B 1 164 ? -12.812 -9.727 -12.594 1 88.94 164 MET B CA 1
ATOM 9226 C C . MET B 1 164 ? -13.57 -10.805 -13.367 1 88.94 164 MET B C 1
ATOM 9228 O O . MET B 1 164 ? -13.023 -11.391 -14.297 1 88.94 164 MET B O 1
ATOM 9232 N N . LEU B 1 165 ? -14.828 -11.023 -13.031 1 89.38 165 LEU B N 1
ATOM 9233 C CA . LEU B 1 165 ? -15.641 -12.031 -13.703 1 89.38 165 LEU B CA 1
ATOM 9234 C C . LEU B 1 165 ? -15.93 -11.625 -15.141 1 89.38 165 LEU B C 1
ATOM 9236 O O . LEU B 1 165 ? -15.906 -12.461 -16.047 1 89.38 165 LEU B O 1
ATOM 9240 N N . PHE B 1 166 ? -16.141 -10.352 -15.336 1 89.25 166 PHE B N 1
ATOM 9241 C CA . PHE B 1 166 ? -16.422 -9.852 -16.672 1 89.25 166 PHE B CA 1
ATOM 9242 C C . PHE B 1 166 ? -15.188 -9.961 -17.562 1 89.25 166 PHE B C 1
ATOM 9244 O O . PHE B 1 166 ? -15.281 -10.367 -18.719 1 89.25 166 PHE B O 1
ATOM 9251 N N . LEU B 1 167 ? -14.109 -9.602 -17.047 1 91.12 167 LEU B N 1
ATOM 9252 C CA . LEU B 1 167 ? -12.867 -9.711 -17.812 1 91.12 167 LEU B CA 1
ATOM 9253 C C . LEU B 1 167 ? -12.547 -11.172 -18.125 1 91.12 167 LEU B C 1
ATOM 9255 O O . LEU B 1 167 ? -12.094 -11.492 -19.219 1 91.12 167 LEU B O 1
ATOM 9259 N N . ALA B 1 168 ? -12.758 -12.023 -17.141 1 94.06 168 ALA B N 1
ATOM 9260 C CA . ALA B 1 168 ? -12.547 -13.453 -17.359 1 94.06 168 ALA B CA 1
ATOM 9261 C C . ALA B 1 168 ? -13.492 -13.992 -18.422 1 94.06 168 ALA B C 1
ATOM 9263 O O . ALA B 1 168 ? -13.117 -14.852 -19.219 1 94.06 168 ALA B O 1
ATOM 9264 N N . HIS B 1 169 ? -14.719 -13.477 -18.469 1 93.62 169 HIS B N 1
ATOM 9265 C CA . HIS B 1 169 ? -15.695 -13.867 -19.484 1 93.62 169 HIS B CA 1
ATOM 9266 C C . HIS B 1 169 ? -15.234 -13.469 -20.875 1 93.62 169 HIS B C 1
ATOM 9268 O O . HIS B 1 169 ? -15.32 -14.266 -21.812 1 93.62 169 HIS B O 1
ATOM 9274 N N . LEU B 1 170 ? -14.68 -12.289 -21 1 92.69 170 LEU B N 1
ATOM 9275 C CA . LEU B 1 170 ? -14.203 -11.828 -22.297 1 92.69 170 LEU B CA 1
ATOM 9276 C C . LEU B 1 170 ? -12.992 -12.633 -22.75 1 92.69 170 LEU B C 1
ATOM 9278 O O . LEU B 1 170 ? -12.883 -13 -23.922 1 92.69 170 LEU B O 1
ATOM 9282 N N . VAL B 1 171 ? -12.117 -12.906 -21.859 1 95.56 171 VAL B N 1
ATOM 9283 C CA . VAL B 1 171 ? -10.922 -13.68 -22.188 1 95.56 171 VAL B CA 1
ATOM 9284 C C . VAL B 1 171 ? -11.312 -15.102 -22.562 1 95.56 171 VAL B C 1
ATOM 9286 O O . VAL B 1 171 ? -10.734 -15.688 -23.484 1 95.56 171 VAL B O 1
ATOM 9289 N N . ALA B 1 172 ? -12.305 -15.672 -21.812 1 96.31 172 ALA B N 1
ATOM 9290 C CA . ALA B 1 172 ? -12.773 -17.031 -22.109 1 96.31 172 ALA B CA 1
ATOM 9291 C C . ALA B 1 172 ? -13.32 -17.109 -23.531 1 96.31 172 ALA B C 1
ATOM 9293 O O . ALA B 1 172 ? -13.055 -18.078 -24.25 1 96.31 172 ALA B O 1
ATOM 9294 N N . CYS B 1 173 ? -14.016 -16.094 -24 1 93.44 173 CYS B N 1
ATOM 9295 C CA . CYS B 1 173 ? -14.594 -16.062 -25.328 1 93.44 173 CYS B CA 1
ATOM 9296 C C . CYS B 1 173 ? -13.508 -15.922 -26.391 1 93.44 173 CYS B C 1
ATOM 9298 O O . CYS B 1 173 ? -13.523 -16.625 -27.406 1 93.44 173 CYS B O 1
ATOM 9300 N N . VAL B 1 174 ? -12.477 -15.117 -26.125 1 92.69 174 VAL B N 1
ATOM 9301 C CA . VAL B 1 174 ? -11.391 -14.945 -27.078 1 92.69 174 VAL B CA 1
ATOM 9302 C C . VAL B 1 174 ? -10.547 -16.219 -27.141 1 92.69 174 VAL B C 1
ATOM 9304 O O . VAL B 1 174 ? -10.117 -16.625 -28.219 1 92.69 174 VAL B O 1
ATOM 9307 N N . TRP B 1 175 ? -10.352 -16.844 -25.984 1 95.38 175 TRP B N 1
ATOM 9308 C CA . TRP B 1 175 ? -9.547 -18.062 -25.906 1 95.38 175 TRP B CA 1
ATOM 9309 C C . TRP B 1 175 ? -10.172 -19.188 -26.719 1 95.38 175 TRP B C 1
ATOM 9311 O O . TRP B 1 175 ? -9.477 -19.891 -27.453 1 95.38 175 TRP B O 1
ATOM 9321 N N . PHE B 1 176 ? -11.453 -19.344 -26.625 1 94.19 176 PHE B N 1
ATOM 9322 C CA . PHE B 1 176 ? -12.117 -20.406 -27.359 1 94.19 176 PHE B CA 1
ATOM 9323 C C . PHE B 1 176 ? -12.219 -20.047 -28.844 1 94.19 176 PHE B C 1
ATOM 9325 O O . PHE B 1 176 ? -12.133 -20.938 -29.703 1 94.19 176 PHE B O 1
ATOM 9332 N N . TYR B 1 177 ? -12.43 -18.766 -29.172 1 91.12 177 TYR B N 1
ATOM 9333 C CA . TYR B 1 177 ? -12.492 -18.344 -30.578 1 91.12 177 TYR B CA 1
ATOM 9334 C C . TYR B 1 177 ? -11.203 -18.672 -31.312 1 91.12 177 TYR B C 1
ATOM 9336 O O . TYR B 1 177 ? -11.227 -19.188 -32.438 1 91.12 177 TYR B O 1
ATOM 9344 N N . VAL B 1 178 ? -10.086 -18.453 -30.703 1 91.44 178 VAL B N 1
ATOM 9345 C CA . VAL B 1 178 ? -8.789 -18.703 -31.328 1 91.44 178 VAL B CA 1
ATOM 9346 C C . VAL B 1 178 ? -8.547 -20.203 -31.422 1 91.44 178 VAL B C 1
ATOM 9348 O O . VAL B 1 178 ? -7.883 -20.672 -32.375 1 91.44 178 VAL B O 1
ATOM 9351 N N . ALA B 1 179 ? -9.094 -20.984 -30.484 1 92.62 179 ALA B N 1
ATOM 9352 C CA . ALA B 1 179 ? -8.922 -22.438 -30.484 1 92.62 179 ALA B CA 1
ATOM 9353 C C . ALA B 1 179 ? -9.617 -23.062 -31.688 1 92.62 179 ALA B C 1
ATOM 9355 O O . ALA B 1 179 ? -9.211 -24.125 -32.156 1 92.62 179 ALA B O 1
ATOM 9356 N N . GLN B 1 180 ? -10.625 -22.422 -32.25 1 88.25 180 GLN B N 1
ATOM 9357 C CA . GLN B 1 180 ? -11.383 -22.969 -33.375 1 88.25 180 GLN B CA 1
ATOM 9358 C C . GLN B 1 180 ? -10.664 -22.719 -34.688 1 88.25 180 GLN B C 1
ATOM 9360 O O . GLN B 1 180 ? -10.938 -23.406 -35.688 1 88.25 180 GLN B O 1
ATOM 9365 N N . LEU B 1 181 ? -9.641 -21.906 -34.75 1 85.06 181 LEU B N 1
ATOM 9366 C CA . LEU B 1 181 ? -8.961 -21.531 -35.969 1 85.06 181 LEU B CA 1
ATOM 9367 C C . LEU B 1 181 ? -7.996 -22.625 -36.406 1 85.06 181 LEU B C 1
ATOM 9369 O O . LEU B 1 181 ? -7.727 -22.781 -37.625 1 85.06 181 LEU B O 1
ATOM 9373 N N . SER B 1 182 ? -7.457 -23.375 -35.469 1 87.75 182 SER B N 1
ATOM 9374 C CA . SER B 1 182 ? -6.473 -24.391 -35.812 1 87.75 182 SER B CA 1
ATOM 9375 C C . SER B 1 182 ? -6.922 -25.781 -35.344 1 87.75 182 SER B C 1
ATOM 9377 O O . SER B 1 182 ? -7.551 -25.906 -34.281 1 87.75 182 SER B O 1
ATOM 9379 N N . PRO B 1 183 ? -6.676 -26.781 -36.094 1 87.38 183 PRO B N 1
ATOM 9380 C CA . PRO B 1 183 ? -7.02 -28.141 -35.688 1 87.38 183 PRO B CA 1
ATOM 9381 C C . PRO B 1 183 ? -6.098 -28.688 -34.594 1 87.38 183 PRO B C 1
ATOM 9383 O O . PRO B 1 183 ? -6.41 -29.703 -33.969 1 87.38 183 PRO B O 1
ATOM 9386 N N . TYR B 1 184 ? -4.98 -28.047 -34.344 1 88.56 184 TYR B N 1
ATOM 9387 C CA . TYR B 1 184 ? -4.043 -28.5 -33.312 1 88.56 184 TYR B CA 1
ATOM 9388 C C . TYR B 1 184 ? -4.168 -27.672 -32.062 1 88.56 184 TYR B C 1
ATOM 9390 O O . TYR B 1 184 ? -3.229 -27.594 -31.25 1 88.56 184 TYR B O 1
ATOM 9398 N N . SER B 1 185 ? -5.344 -27.156 -31.875 1 92.44 185 SER B N 1
ATOM 9399 C CA . SER B 1 185 ? -5.57 -26.266 -30.734 1 92.44 185 SER B CA 1
ATOM 9400 C C . SER B 1 185 ? -5.762 -27.047 -29.453 1 92.44 185 SER B C 1
ATOM 9402 O O . SER B 1 185 ? -5.867 -28.281 -29.469 1 92.44 185 SER B O 1
ATOM 9404 N N . TRP B 1 186 ? -5.762 -26.344 -28.312 1 92.88 186 TRP B N 1
ATOM 9405 C CA . TRP B 1 186 ? -5.926 -26.938 -27 1 92.88 186 TRP B CA 1
ATOM 9406 C C . TRP B 1 186 ? -7.285 -27.625 -26.891 1 92.88 186 TRP B C 1
ATOM 9408 O O . TRP B 1 186 ? -7.402 -28.688 -26.266 1 92.88 186 TRP B O 1
ATOM 9418 N N . SER B 1 187 ? -8.375 -27.062 -27.547 1 91.06 187 SER B N 1
ATOM 9419 C CA . SER B 1 187 ? -9.734 -27.578 -27.422 1 91.06 187 SER B CA 1
ATOM 9420 C C . SER B 1 187 ? -9.867 -28.922 -28.125 1 91.06 187 SER B C 1
ATOM 9422 O O . SER B 1 187 ? -10.555 -29.828 -27.625 1 91.06 187 SER B O 1
ATOM 9424 N N . LYS B 1 188 ? -9.156 -29.094 -29.25 1 89.25 188 LYS B N 1
ATOM 9425 C CA . LYS B 1 188 ? -9.211 -30.359 -29.984 1 89.25 188 LYS B CA 1
ATOM 9426 C C . LYS B 1 188 ? -8.344 -31.422 -29.312 1 89.25 188 LYS B C 1
ATOM 9428 O O . LYS B 1 188 ? -8.75 -32.594 -29.203 1 89.25 188 LYS B O 1
ATOM 9433 N N . SER B 1 189 ? -7.203 -30.938 -28.844 1 88.5 189 SER B N 1
ATOM 9434 C CA . SER B 1 189 ? -6.285 -31.875 -28.203 1 88.5 189 SER B CA 1
ATOM 9435 C C . SER B 1 189 ? -6.879 -32.438 -26.922 1 88.5 189 SER B C 1
ATOM 9437 O O . SER B 1 189 ? -6.637 -33.594 -26.578 1 88.5 189 SER B O 1
ATOM 9439 N N . MET B 1 190 ? -7.723 -31.703 -26.234 1 90.06 190 MET B N 1
ATOM 9440 C CA . MET B 1 190 ? -8.281 -32.156 -24.953 1 90.06 190 MET B CA 1
ATOM 9441 C C . MET B 1 190 ? -9.648 -32.812 -25.156 1 90.06 190 MET B C 1
ATOM 9443 O O . MET B 1 190 ? -10.242 -33.312 -24.219 1 90.06 190 MET B O 1
ATOM 9447 N N . GLY B 1 191 ? -10.195 -32.781 -26.312 1 85.69 191 GLY B N 1
ATOM 9448 C CA . GLY B 1 191 ? -11.406 -33.531 -26.641 1 85.69 191 GLY B CA 1
ATOM 9449 C C . GLY B 1 191 ? -12.68 -32.719 -26.422 1 85.69 191 GLY B C 1
ATOM 9450 O O . GLY B 1 191 ? -13.766 -33.312 -26.312 1 85.69 191 GLY B O 1
ATOM 9451 N N . PHE B 1 192 ? -12.602 -31.438 -26.375 1 87.25 192 PHE B N 1
ATOM 9452 C CA . PHE B 1 192 ? -13.789 -30.625 -26.125 1 87.25 192 PHE B CA 1
ATOM 9453 C C . PHE B 1 192 ? -14.594 -30.422 -27.391 1 87.25 192 PHE B C 1
ATOM 9455 O O . PHE B 1 192 ? -15.742 -29.984 -27.344 1 87.25 192 PHE B O 1
ATOM 9462 N N . MET B 1 193 ? -14.008 -30.719 -28.5 1 84.62 193 MET B N 1
ATOM 9463 C CA . MET B 1 193 ? -14.711 -30.531 -29.766 1 84.62 193 MET B CA 1
ATOM 9464 C C . MET B 1 193 ? -15.43 -31.812 -30.188 1 84.62 193 MET B C 1
ATOM 9466 O O . MET B 1 193 ? -16.203 -31.812 -31.141 1 84.62 193 MET B O 1
ATOM 9470 N N . ALA B 1 194 ? -15.148 -32.844 -29.312 1 76.81 194 ALA B N 1
ATOM 9471 C CA . ALA B 1 194 ? -15.828 -34.125 -29.625 1 76.81 194 ALA B CA 1
ATOM 9472 C C . ALA B 1 194 ? -17.281 -34.062 -29.156 1 76.81 194 ALA B C 1
ATOM 9474 O O . ALA B 1 194 ? -17.594 -33.469 -28.125 1 76.81 194 ALA B O 1
ATOM 9475 N N . ASN B 1 195 ? -18.297 -34.312 -29.969 1 67 195 ASN B N 1
ATOM 9476 C CA . ASN B 1 195 ? -19.734 -34.219 -29.734 1 67 195 ASN B CA 1
ATOM 9477 C C . ASN B 1 195 ? -20.219 -35.312 -28.797 1 67 195 ASN B C 1
ATOM 9479 O O . ASN B 1 195 ? -21.406 -35.656 -28.781 1 67 195 ASN B O 1
ATOM 9483 N N . ASP B 1 196 ? -19.375 -35.875 -27.984 1 65.38 196 ASP B N 1
ATOM 9484 C CA . ASP B 1 196 ? -19.766 -37.062 -27.219 1 65.38 196 ASP B CA 1
ATOM 9485 C C . ASP B 1 196 ? -20.359 -36.688 -25.859 1 65.38 196 ASP B C 1
ATOM 9487 O O . ASP B 1 196 ? -20.875 -37.531 -25.141 1 65.38 196 ASP B O 1
ATOM 9491 N N . HIS B 1 197 ? -20.422 -35.406 -25.578 1 68.44 197 HIS B N 1
ATOM 9492 C CA . HIS B 1 197 ? -20.891 -35.031 -24.25 1 68.44 197 HIS B CA 1
ATOM 9493 C C . HIS B 1 197 ? -22.188 -34.25 -24.312 1 68.44 197 HIS B C 1
ATOM 9495 O O . HIS B 1 197 ? -22.453 -33.594 -25.328 1 68.44 197 HIS B O 1
ATOM 9501 N N . ALA B 1 198 ? -23.297 -34.625 -23.578 1 61.41 198 ALA B N 1
ATOM 9502 C CA . ALA B 1 198 ? -24.641 -34.062 -23.578 1 61.41 198 ALA B CA 1
ATOM 9503 C C . ALA B 1 198 ? -24.578 -32.531 -23.609 1 61.41 198 ALA B C 1
ATOM 9505 O O . ALA B 1 198 ? -25.328 -31.891 -24.328 1 61.41 198 ALA B O 1
ATOM 9506 N N . ASN B 1 199 ? -23.75 -31.922 -22.766 1 77.69 199 ASN B N 1
ATOM 9507 C CA . ASN B 1 199 ? -23.656 -30.469 -22.688 1 77.69 199 ASN B CA 1
ATOM 9508 C C . ASN B 1 199 ? -22.297 -29.969 -23.141 1 77.69 199 ASN B C 1
ATOM 9510 O O . ASN B 1 199 ? -21.516 -29.453 -22.328 1 77.69 199 ASN B O 1
ATOM 9514 N N . VAL B 1 200 ? -22.25 -29.984 -24.516 1 82.44 200 VAL B N 1
ATOM 9515 C CA . VAL B 1 200 ? -20.938 -29.719 -25.078 1 82.44 200 VAL B CA 1
ATOM 9516 C C . VAL B 1 200 ? -20.641 -28.219 -25.031 1 82.44 200 VAL B C 1
ATOM 9518 O O . VAL B 1 200 ? -19.531 -27.812 -24.672 1 82.44 200 VAL B O 1
ATOM 9521 N N . VAL B 1 201 ? -21.672 -27.406 -25.25 1 85.56 201 VAL B N 1
ATOM 9522 C CA . VAL B 1 201 ? -21.453 -25.969 -25.328 1 85.56 201 VAL B CA 1
ATOM 9523 C C . VAL B 1 201 ? -21.156 -25.406 -23.938 1 85.56 201 VAL B C 1
ATOM 9525 O O . VAL B 1 201 ? -20.266 -24.562 -23.766 1 85.56 201 VAL B O 1
ATOM 9528 N N . SER B 1 202 ? -21.891 -25.922 -22.969 1 87.69 202 SER B N 1
ATOM 9529 C CA . SER B 1 202 ? -21.656 -25.453 -21.594 1 87.69 202 SER B CA 1
ATOM 9530 C C . SER B 1 202 ? -20.297 -25.891 -21.094 1 87.69 202 SER B C 1
ATOM 9532 O O . SER B 1 202 ? -19.625 -25.156 -20.375 1 87.69 202 SER B O 1
ATOM 9534 N N . LEU B 1 203 ? -19.906 -27.031 -21.531 1 89.94 203 LEU B N 1
ATOM 9535 C CA . LEU B 1 203 ? -18.594 -27.531 -21.125 1 89.94 203 LEU B CA 1
ATOM 9536 C C . LEU B 1 203 ? -17.484 -26.75 -21.812 1 89.94 203 LEU B C 1
ATOM 9538 O O . LEU B 1 203 ? -16.438 -26.5 -21.203 1 89.94 203 LEU B O 1
ATOM 9542 N N . GLN B 1 204 ? -17.719 -26.422 -23.078 1 92.31 204 GLN B N 1
ATOM 9543 C CA . GLN B 1 204 ? -16.719 -25.625 -23.797 1 92.31 204 GLN B CA 1
ATOM 9544 C C . GLN B 1 204 ? -16.562 -24.25 -23.172 1 92.31 204 GLN B C 1
ATOM 9546 O O . GLN B 1 204 ? -15.445 -23.766 -23 1 92.31 204 GLN B O 1
ATOM 9551 N N . TYR B 1 205 ? -17.625 -23.672 -22.812 1 93.44 205 TYR B N 1
ATOM 9552 C CA . TYR B 1 205 ? -17.578 -22.359 -22.188 1 93.44 205 TYR B CA 1
ATOM 9553 C C . TYR B 1 205 ? -16.938 -22.438 -20.812 1 93.44 205 TYR B C 1
ATOM 9555 O O . TYR B 1 205 ? -16.062 -21.641 -20.469 1 93.44 205 TYR B O 1
ATOM 9563 N N . LEU B 1 206 ? -17.359 -23.391 -20.031 1 94 206 LEU B N 1
ATOM 9564 C CA . LEU B 1 206 ? -16.875 -23.531 -18.672 1 94 206 LEU B CA 1
ATOM 9565 C C . LEU B 1 206 ? -15.383 -23.828 -18.656 1 94 206 LEU B C 1
ATOM 9567 O O . LEU B 1 206 ? -14.641 -23.312 -17.812 1 94 206 LEU B O 1
ATOM 9571 N N . SER B 1 207 ? -14.938 -24.688 -19.547 1 94.69 207 SER B N 1
ATOM 9572 C CA . SER B 1 207 ? -13.516 -25.016 -19.609 1 94.69 207 SER B CA 1
ATOM 9573 C C . SER B 1 207 ? -12.688 -23.797 -20.031 1 94.69 207 SER B C 1
ATOM 9575 O O . SER B 1 207 ? -11.57 -23.609 -19.547 1 94.69 207 SER B O 1
ATOM 9577 N N . SER B 1 208 ? -13.258 -23 -20.938 1 96.12 208 SER B N 1
ATOM 9578 C CA . SER B 1 208 ? -12.562 -21.781 -21.328 1 96.12 208 SER B CA 1
ATOM 9579 C C . SER B 1 208 ? -12.531 -20.766 -20.188 1 96.12 208 SER B C 1
ATOM 9581 O O . SER B 1 208 ? -11.516 -20.094 -19.984 1 96.12 208 SER B O 1
ATOM 9583 N N . LEU B 1 209 ? -13.625 -20.672 -19.516 1 96.12 209 LEU B N 1
ATOM 9584 C CA . LEU B 1 209 ? -13.688 -19.781 -18.359 1 96.12 209 LEU B CA 1
ATOM 9585 C C . LEU B 1 209 ? -12.734 -20.25 -17.266 1 96.12 209 LEU B C 1
ATOM 9587 O O . LEU B 1 209 ? -12.086 -19.422 -16.609 1 96.12 209 LEU B O 1
ATOM 9591 N N . TYR B 1 210 ? -12.719 -21.547 -17.078 1 95.81 210 TYR B N 1
ATOM 9592 C CA . TYR B 1 210 ? -11.805 -22.156 -16.109 1 95.81 210 TYR B CA 1
ATOM 9593 C C . TYR B 1 210 ? -10.359 -21.797 -16.422 1 95.81 210 TYR B C 1
ATOM 9595 O O . TYR B 1 210 ? -9.617 -21.344 -15.539 1 95.81 210 TYR B O 1
ATOM 9603 N N . TRP B 1 211 ? -9.961 -21.906 -17.625 1 96.62 211 TRP B N 1
ATOM 9604 C CA . TRP B 1 211 ? -8.594 -21.547 -18.016 1 96.62 211 TRP B CA 1
ATOM 9605 C C . TRP B 1 211 ? -8.336 -20.062 -17.812 1 96.62 211 TRP B C 1
ATOM 9607 O O . TRP B 1 211 ? -7.262 -19.672 -17.328 1 96.62 211 TRP B O 1
ATOM 9617 N N . ALA B 1 212 ? -9.289 -19.281 -18.188 1 96.25 212 ALA B N 1
ATOM 9618 C CA . ALA B 1 212 ? -9.133 -17.828 -18.094 1 96.25 212 ALA B CA 1
ATOM 9619 C C . ALA B 1 212 ? -8.914 -17.391 -16.641 1 96.25 212 ALA B C 1
ATOM 9621 O O . ALA B 1 212 ? -8 -16.625 -16.359 1 96.25 212 ALA B O 1
ATOM 9622 N N . ILE B 1 213 ? -9.648 -17.906 -15.742 1 94.5 213 ILE B N 1
ATOM 9623 C CA . ILE B 1 213 ? -9.562 -17.484 -14.344 1 94.5 213 ILE B CA 1
ATOM 9624 C C . ILE B 1 213 ? -8.281 -18.047 -13.719 1 94.5 213 ILE B C 1
ATOM 9626 O O . ILE B 1 213 ? -7.633 -17.375 -12.914 1 94.5 213 ILE B O 1
ATOM 9630 N N . VAL B 1 214 ? -7.922 -19.266 -14.07 1 94.75 214 VAL B N 1
ATOM 9631 C CA . VAL B 1 214 ? -6.699 -19.875 -13.57 1 94.75 214 VAL B CA 1
ATOM 9632 C C . VAL B 1 214 ? -5.488 -19.047 -13.984 1 94.75 214 VAL B C 1
ATOM 9634 O O . VAL B 1 214 ? -4.57 -18.844 -13.188 1 94.75 214 VAL B O 1
ATOM 9637 N N . THR B 1 215 ? -5.512 -18.484 -15.148 1 94.31 215 THR B N 1
ATOM 9638 C CA . THR B 1 215 ? -4.398 -17.703 -15.672 1 94.31 215 THR B CA 1
ATOM 9639 C C . THR B 1 215 ? -4.418 -16.297 -15.102 1 94.31 215 THR B C 1
ATOM 9641 O O . THR B 1 215 ? -3.375 -15.758 -14.711 1 94.31 215 THR B O 1
ATOM 9644 N N . MET B 1 216 ? -5.551 -15.789 -15 1 92.75 216 MET B N 1
ATOM 9645 C CA . MET B 1 216 ? -5.656 -14.414 -14.531 1 92.75 216 MET B CA 1
ATOM 9646 C C . MET B 1 216 ? -5.352 -14.312 -13.039 1 92.75 216 MET B C 1
ATOM 9648 O O . MET B 1 216 ? -4.875 -13.281 -12.57 1 92.75 216 MET B O 1
ATOM 9652 N N . THR B 1 217 ? -5.637 -15.383 -12.258 1 90.88 217 THR B N 1
ATOM 9653 C CA . THR B 1 217 ? -5.328 -15.398 -10.836 1 90.88 217 THR B CA 1
ATOM 9654 C C . THR B 1 217 ? -3.926 -15.953 -10.594 1 90.88 217 THR B C 1
ATOM 9656 O O . THR B 1 217 ? -3.551 -16.219 -9.453 1 90.88 217 THR B O 1
ATOM 9659 N N . THR B 1 218 ? -3.129 -16.172 -11.617 1 90.25 218 THR B N 1
ATOM 9660 C CA . THR B 1 218 ? -1.715 -16.531 -11.617 1 90.25 218 THR B CA 1
ATOM 9661 C C . THR B 1 218 ? -1.501 -17.875 -10.938 1 90.25 218 THR B C 1
ATOM 9663 O O . THR B 1 218 ? -0.497 -18.078 -10.258 1 90.25 218 THR B O 1
ATOM 9666 N N . VAL B 1 219 ? -2.43 -18.828 -10.852 1 92.69 219 VAL B N 1
ATOM 9667 C CA . VAL B 1 219 ? -2.27 -20.172 -10.305 1 92.69 219 VAL B CA 1
ATOM 9668 C C . VAL B 1 219 ? -1.622 -21.094 -11.344 1 92.69 219 VAL B C 1
ATOM 9670 O O . VAL B 1 219 ? -0.617 -21.75 -11.062 1 92.69 219 VAL B O 1
ATOM 9673 N N . GLY B 1 220 ? -2.051 -21.156 -12.578 1 91.94 220 GLY B N 1
ATOM 9674 C CA . GLY B 1 220 ? -1.481 -21.906 -13.68 1 91.94 220 GLY B CA 1
ATOM 9675 C C . GLY B 1 220 ? -1.342 -23.391 -13.375 1 91.94 220 GLY B C 1
ATOM 9676 O O . GLY B 1 220 ? -0.23 -23.922 -13.352 1 91.94 220 GLY B O 1
ATOM 9677 N N . TYR B 1 221 ? -2.359 -24.25 -13.273 1 92.81 221 TYR B N 1
ATOM 9678 C CA . TYR B 1 221 ? -2.311 -25.703 -13.047 1 92.81 221 TYR B CA 1
ATOM 9679 C C . TYR B 1 221 ? -1.526 -26.391 -14.148 1 92.81 221 TYR B C 1
ATOM 9681 O O . TYR B 1 221 ? -0.836 -27.391 -13.898 1 92.81 221 TYR B O 1
ATOM 9689 N N . GLY B 1 222 ? -1.591 -25.906 -15.422 1 92.19 222 GLY B N 1
ATOM 9690 C CA . GLY B 1 222 ? -0.894 -26.5 -16.547 1 92.19 222 GLY B CA 1
ATOM 9691 C C . GLY B 1 222 ? -1.676 -27.625 -17.203 1 92.19 222 GLY B C 1
ATOM 9692 O O . GLY B 1 222 ? -1.134 -28.375 -18.031 1 92.19 222 GLY B O 1
ATOM 9693 N N . ASP B 1 223 ? -2.979 -27.891 -16.812 1 91.69 223 ASP B N 1
ATOM 9694 C CA . ASP B 1 223 ? -3.822 -28.891 -17.469 1 91.69 223 ASP B CA 1
ATOM 9695 C C . ASP B 1 223 ? -4.25 -28.422 -18.844 1 91.69 223 ASP B C 1
ATOM 9697 O O . ASP B 1 223 ? -4.312 -29.219 -19.781 1 91.69 223 ASP B O 1
ATOM 9701 N N . ILE B 1 224 ? -4.559 -27.156 -18.969 1 94.38 224 ILE B N 1
ATOM 9702 C CA . ILE B 1 224 ? -4.848 -26.547 -20.266 1 94.38 224 ILE B CA 1
ATOM 9703 C C . ILE B 1 224 ? -3.723 -25.594 -20.641 1 94.38 224 ILE B C 1
ATOM 9705 O O . ILE B 1 224 ? -3.492 -24.594 -19.969 1 94.38 224 ILE B O 1
ATOM 9709 N N . THR B 1 225 ? -2.938 -25.953 -21.625 1 93.94 225 THR B N 1
ATOM 9710 C CA . THR B 1 225 ? -1.809 -25.141 -22.062 1 93.94 225 THR B CA 1
ATOM 9711 C C . THR B 1 225 ? -1.93 -24.828 -23.547 1 93.94 225 THR B C 1
ATOM 9713 O O . THR B 1 225 ? -2.59 -25.547 -24.297 1 93.94 225 THR B O 1
ATOM 9716 N N . PRO B 1 226 ? -1.382 -23.703 -23.953 1 95.31 226 PRO B N 1
ATOM 9717 C CA . PRO B 1 226 ? -1.399 -23.375 -25.375 1 95.31 226 PRO B CA 1
ATOM 9718 C C . PRO B 1 226 ? -0.547 -24.328 -26.203 1 95.31 226 PRO B C 1
ATOM 9720 O O . PRO B 1 226 ? 0.508 -24.781 -25.75 1 95.31 226 PRO B O 1
ATOM 9723 N N . LYS B 1 227 ? -0.989 -24.703 -27.438 1 93.12 227 LYS B N 1
ATOM 9724 C CA . LYS B 1 227 ? -0.292 -25.656 -28.312 1 93.12 227 LYS B CA 1
ATOM 9725 C C . LYS B 1 227 ? 0.176 -24.984 -29.594 1 93.12 227 LYS B C 1
ATOM 9727 O O . LYS B 1 227 ? 1.253 -25.297 -30.109 1 93.12 227 LYS B O 1
ATOM 9732 N N . THR B 1 228 ? -0.583 -23.984 -30.031 1 93.38 228 THR B N 1
ATOM 9733 C CA . THR B 1 228 ? -0.244 -23.312 -31.281 1 93.38 228 THR B CA 1
ATOM 9734 C C . THR B 1 228 ? 0.461 -21.984 -31 1 93.38 228 THR B C 1
ATOM 9736 O O . THR B 1 228 ? 0.467 -21.5 -29.859 1 93.38 228 THR B O 1
ATOM 9739 N N . LYS B 1 229 ? 1.152 -21.375 -32.062 1 93.5 229 LYS B N 1
ATOM 9740 C CA . LYS B 1 229 ? 1.874 -20.109 -31.922 1 93.5 229 LYS B CA 1
ATOM 9741 C C . LYS B 1 229 ? 0.929 -18.969 -31.531 1 93.5 229 LYS B C 1
ATOM 9743 O O . LYS B 1 229 ? 1.247 -18.156 -30.672 1 93.5 229 LYS B O 1
ATOM 9748 N N . THR B 1 230 ? -0.233 -18.922 -32.156 1 94 230 THR B N 1
ATOM 9749 C CA . THR B 1 230 ? -1.195 -17.859 -31.875 1 94 230 THR B CA 1
ATOM 9750 C C . THR B 1 230 ? -1.708 -17.984 -30.438 1 94 230 THR B C 1
ATOM 9752 O O . THR B 1 230 ? -1.903 -16.969 -29.75 1 94 230 THR B O 1
ATOM 9755 N N . GLU B 1 231 ? -1.914 -19.266 -30.016 1 96.06 231 GLU B N 1
ATOM 9756 C CA . GLU B 1 231 ? -2.363 -19.484 -28.641 1 96.06 231 GLU B CA 1
ATOM 9757 C C . GLU B 1 231 ? -1.307 -19.031 -27.641 1 96.06 231 GLU B C 1
ATOM 9759 O O . GLU B 1 231 ? -1.637 -18.484 -26.578 1 96.06 231 GLU B O 1
ATOM 9764 N N . LEU B 1 232 ? -0.026 -19.219 -28 1 96.5 232 LEU B N 1
ATOM 9765 C CA . LEU B 1 232 ? 1.064 -18.797 -27.125 1 96.5 232 LEU B CA 1
ATOM 9766 C C . LEU B 1 232 ? 1.076 -17.281 -26.969 1 96.5 232 LEU B C 1
ATOM 9768 O O . LEU B 1 232 ? 1.242 -16.766 -25.859 1 96.5 232 LEU B O 1
ATOM 9772 N N . ILE B 1 233 ? 0.855 -16.609 -28.016 1 95.5 233 ILE B N 1
ATOM 9773 C CA . ILE B 1 233 ? 0.879 -15.156 -28 1 95.5 233 ILE B CA 1
ATOM 9774 C C . ILE B 1 233 ? -0.303 -14.633 -27.188 1 95.5 233 ILE B C 1
ATOM 9776 O O . ILE B 1 233 ? -0.149 -13.711 -26.375 1 95.5 233 ILE B O 1
ATOM 9780 N N . ILE B 1 234 ? -1.45 -15.203 -27.359 1 95 234 ILE B N 1
ATOM 9781 C CA . ILE B 1 234 ? -2.635 -14.773 -26.625 1 95 234 ILE B CA 1
ATOM 9782 C C . ILE B 1 234 ? -2.451 -15.055 -25.125 1 95 234 ILE B C 1
ATOM 9784 O O . ILE B 1 234 ? -2.844 -14.242 -24.281 1 95 234 ILE B O 1
ATOM 9788 N N . ALA B 1 235 ? -1.902 -16.25 -24.859 1 96.25 235 ALA B N 1
ATOM 9789 C CA . ALA B 1 235 ? -1.656 -16.578 -23.453 1 96.25 235 ALA B CA 1
ATOM 9790 C C . ALA B 1 235 ? -0.745 -15.547 -22.797 1 96.25 235 ALA B C 1
ATOM 9792 O O . ALA B 1 235 ? -0.958 -15.164 -21.656 1 96.25 235 ALA B O 1
ATOM 9793 N N . MET B 1 236 ? 0.262 -15.031 -23.516 1 95.19 236 MET B N 1
ATOM 9794 C CA . MET B 1 236 ? 1.161 -14.016 -22.969 1 95.19 236 MET B CA 1
ATOM 9795 C C . MET B 1 236 ? 0.412 -12.719 -22.703 1 95.19 236 MET B C 1
ATOM 9797 O O . MET B 1 236 ? 0.622 -12.086 -21.656 1 95.19 236 MET B O 1
ATOM 9801 N N . PHE B 1 237 ? -0.421 -12.383 -23.562 1 93.81 237 PHE B N 1
ATOM 9802 C CA . PHE B 1 237 ? -1.212 -11.164 -23.391 1 93.81 237 PHE B CA 1
ATOM 9803 C C . PHE B 1 237 ? -2.133 -11.289 -22.188 1 93.81 237 PHE B C 1
ATOM 9805 O O . PHE B 1 237 ? -2.299 -10.336 -21.422 1 93.81 237 PHE B O 1
ATOM 9812 N N . VAL B 1 238 ? -2.76 -12.438 -22.062 1 94.94 238 VAL B N 1
ATOM 9813 C CA . VAL B 1 238 ? -3.668 -12.664 -20.938 1 94.94 238 VAL B CA 1
ATOM 9814 C C . VAL B 1 238 ? -2.885 -12.641 -19.625 1 94.94 238 VAL B C 1
ATOM 9816 O O . VAL B 1 238 ? -3.389 -12.164 -18.609 1 94.94 238 VAL B O 1
ATOM 9819 N N . MET B 1 239 ? -1.653 -13.109 -19.656 1 93.94 239 MET B N 1
ATOM 9820 C CA . MET B 1 239 ? -0.818 -13.086 -18.469 1 93.94 239 MET B CA 1
ATOM 9821 C C . MET B 1 239 ? -0.527 -11.656 -18.031 1 93.94 239 MET B C 1
ATOM 9823 O O . MET B 1 239 ? -0.519 -11.352 -16.844 1 93.94 239 MET B O 1
ATOM 9827 N N . ILE B 1 240 ? -0.323 -10.781 -18.953 1 90.69 240 ILE B N 1
ATOM 9828 C CA . ILE B 1 240 ? -0.083 -9.375 -18.641 1 90.69 240 ILE B CA 1
ATOM 9829 C C . ILE B 1 240 ? -1.339 -8.758 -18.031 1 90.69 240 ILE B C 1
ATOM 9831 O O . ILE B 1 240 ? -1.26 -8.023 -17.047 1 90.69 240 ILE B O 1
ATOM 9835 N N . ILE B 1 241 ? -2.459 -9.133 -18.578 1 89.81 241 ILE B N 1
ATOM 9836 C CA . ILE B 1 241 ? -3.73 -8.656 -18.047 1 89.81 241 ILE B CA 1
ATOM 9837 C C . ILE B 1 241 ? -3.941 -9.203 -16.641 1 89.81 241 ILE B C 1
ATOM 9839 O O . ILE B 1 241 ? -4.449 -8.508 -15.766 1 89.81 241 ILE B O 1
ATOM 9843 N N . GLY B 1 242 ? -3.514 -10.406 -16.5 1 89.81 242 GLY B N 1
ATOM 9844 C CA . GLY B 1 242 ? -3.654 -11.047 -15.203 1 89.81 242 GLY B CA 1
ATOM 9845 C C . GLY B 1 242 ? -2.854 -10.359 -14.109 1 89.81 242 GLY B C 1
ATOM 9846 O O . GLY B 1 242 ? -3.369 -10.109 -13.016 1 89.81 242 GLY B O 1
ATOM 9847 N N . VAL B 1 243 ? -1.677 -9.992 -14.375 1 88.19 243 VAL B N 1
ATOM 9848 C CA . VAL B 1 243 ? -0.836 -9.328 -13.391 1 88.19 243 VAL B CA 1
ATOM 9849 C C . VAL B 1 243 ? -1.419 -7.957 -13.055 1 88.19 243 VAL B C 1
ATOM 9851 O O . VAL B 1 243 ? -1.403 -7.531 -11.898 1 88.19 243 VAL B O 1
ATOM 9854 N N . SER B 1 244 ? -1.903 -7.359 -14.078 1 85.25 244 SER B N 1
ATOM 9855 C CA . SER B 1 244 ? -2.523 -6.055 -13.867 1 85.25 244 SER B CA 1
ATOM 9856 C C . SER B 1 244 ? -3.773 -6.172 -13 1 85.25 244 SER B C 1
ATOM 9858 O O . SER B 1 244 ? -4.004 -5.34 -12.125 1 85.25 244 SER B O 1
ATOM 9860 N N . MET B 1 245 ? -4.492 -7.145 -13.266 1 85.81 245 MET B N 1
ATOM 9861 C CA . MET B 1 245 ? -5.707 -7.363 -12.484 1 85.81 245 MET B CA 1
ATOM 9862 C C . MET B 1 245 ? -5.371 -7.75 -11.047 1 85.81 245 MET B C 1
ATOM 9864 O O . MET B 1 245 ? -6.059 -7.34 -10.109 1 85.81 245 MET B O 1
ATOM 9868 N N . PHE B 1 246 ? -4.398 -8.523 -10.906 1 82.88 246 PHE B N 1
ATOM 9869 C CA . PHE B 1 246 ? -3.953 -8.922 -9.578 1 82.88 246 PHE B CA 1
ATOM 9870 C C . PHE B 1 246 ? -3.516 -7.707 -8.766 1 82.88 246 PHE B C 1
ATOM 9872 O O . PHE B 1 246 ? -3.857 -7.586 -7.586 1 82.88 246 PHE B O 1
ATOM 9879 N N . GLY B 1 247 ? -2.748 -6.855 -9.391 1 82.25 247 GLY B N 1
ATOM 9880 C CA . GLY B 1 247 ? -2.381 -5.605 -8.742 1 82.25 247 GLY B CA 1
ATOM 9881 C C . GLY B 1 247 ? -3.576 -4.738 -8.391 1 82.25 247 GLY B C 1
ATOM 9882 O O . GLY B 1 247 ? -3.611 -4.117 -7.332 1 82.25 247 GLY B O 1
ATOM 9883 N N . TYR B 1 248 ? -4.531 -4.758 -9.242 1 83.75 248 TYR B N 1
ATOM 9884 C CA . TYR B 1 248 ? -5.758 -3.996 -9.031 1 83.75 248 TYR B CA 1
ATOM 9885 C C . TYR B 1 248 ? -6.527 -4.523 -7.824 1 83.75 248 TYR B C 1
ATOM 9887 O O . TYR B 1 248 ? -7.031 -3.744 -7.012 1 83.75 248 TYR B O 1
ATOM 9895 N N . VAL B 1 249 ? -6.582 -5.789 -7.727 1 86.62 249 VAL B N 1
ATOM 9896 C CA . VAL B 1 249 ? -7.32 -6.406 -6.629 1 86.62 249 VAL B CA 1
ATOM 9897 C C . VAL B 1 249 ? -6.602 -6.141 -5.309 1 86.62 249 VAL B C 1
ATOM 9899 O O . VAL B 1 249 ? -7.227 -5.742 -4.324 1 86.62 249 VAL B O 1
ATOM 9902 N N . ILE B 1 250 ? -5.336 -6.328 -5.305 1 83.5 250 ILE B N 1
ATOM 9903 C CA . ILE B 1 250 ? -4.562 -6.121 -4.086 1 83.5 250 ILE B CA 1
ATOM 9904 C C . ILE B 1 250 ? -4.668 -4.66 -3.65 1 83.5 250 ILE B C 1
ATOM 9906 O O . ILE B 1 250 ? -4.855 -4.371 -2.467 1 83.5 250 ILE B O 1
ATOM 9910 N N . GLY B 1 251 ? -4.52 -3.76 -4.617 1 80.06 251 GLY B N 1
ATOM 9911 C CA . GLY B 1 251 ? -4.609 -2.342 -4.305 1 80.06 251 GLY B CA 1
ATOM 9912 C C . GLY B 1 251 ? -5.949 -1.94 -3.721 1 80.06 251 GLY B C 1
ATOM 9913 O O . GLY B 1 251 ? -6.008 -1.204 -2.734 1 80.06 251 GLY B O 1
ATOM 9914 N N . ASN B 1 252 ? -6.969 -2.406 -4.262 1 81.19 252 ASN B N 1
ATOM 9915 C CA . ASN B 1 252 ? -8.305 -2.066 -3.789 1 81.19 252 ASN B CA 1
ATOM 9916 C C . ASN B 1 252 ? -8.609 -2.713 -2.439 1 81.19 252 ASN B C 1
ATOM 9918 O O . ASN B 1 252 ? -9.266 -2.111 -1.59 1 81.19 252 ASN B O 1
ATOM 9922 N N . ILE B 1 253 ? -8.148 -3.904 -2.281 1 81.88 253 ILE B N 1
ATOM 9923 C CA . ILE B 1 253 ? -8.406 -4.594 -1.021 1 81.88 253 ILE B CA 1
ATOM 9924 C C . ILE B 1 253 ? -7.609 -3.928 0.102 1 81.88 253 ILE B C 1
ATOM 9926 O O . ILE B 1 253 ? -8.086 -3.846 1.238 1 81.88 253 ILE B O 1
ATOM 9930 N N . THR B 1 254 ? -6.457 -3.469 -0.216 1 75 254 THR B N 1
ATOM 9931 C CA . THR B 1 254 ? -5.68 -2.732 0.775 1 75 254 THR B CA 1
ATOM 9932 C C . THR B 1 254 ? -6.43 -1.484 1.231 1 75 254 THR B C 1
ATOM 9934 O O . THR B 1 254 ? -6.504 -1.202 2.43 1 75 254 THR B O 1
ATOM 9937 N N . SER B 1 255 ? -6.992 -0.838 0.303 1 71.25 255 SER B N 1
ATOM 9938 C CA . SER B 1 255 ? -7.762 0.361 0.621 1 71.25 255 SER B CA 1
ATOM 9939 C C . SER B 1 255 ? -9.031 0.015 1.385 1 71.25 255 SER B C 1
ATOM 9941 O O . SER B 1 255 ? -9.445 0.751 2.285 1 71.25 255 SER B O 1
ATOM 9943 N N . LEU B 1 256 ? -9.602 -1.092 1.072 1 73.19 256 LEU B N 1
ATOM 9944 C CA . LEU B 1 256 ? -10.852 -1.523 1.694 1 73.19 256 LEU B CA 1
ATOM 9945 C C . LEU B 1 256 ? -10.625 -1.924 3.148 1 73.19 256 LEU B C 1
ATOM 9947 O O . LEU B 1 256 ? -11.438 -1.61 4.02 1 73.19 256 LEU B O 1
ATOM 9951 N N . VAL B 1 257 ? -9.602 -2.65 3.348 1 67.94 257 VAL B N 1
ATOM 9952 C CA . VAL B 1 257 ? -9.297 -3.09 4.703 1 67.94 257 VAL B CA 1
ATOM 9953 C C . VAL B 1 257 ? -9.07 -1.877 5.605 1 67.94 257 VAL B C 1
ATOM 9955 O O . VAL B 1 257 ? -9.477 -1.876 6.77 1 67.94 257 VAL B O 1
ATOM 9958 N N . ASP B 1 258 ? -8.656 -0.831 5.027 1 63.16 258 ASP B N 1
ATOM 9959 C CA . ASP B 1 258 ? -8.375 0.38 5.793 1 63.16 258 ASP B CA 1
ATOM 9960 C C . ASP B 1 258 ? -9.656 1.18 6.039 1 63.16 258 ASP B C 1
ATOM 9962 O O . ASP B 1 258 ? -9.773 1.872 7.051 1 63.16 258 ASP B O 1
ATOM 9966 N N . ASN B 1 259 ? -10.695 0.912 5.105 1 61.19 259 ASN B N 1
ATOM 9967 C CA . ASN B 1 259 ? -11.836 1.824 5.164 1 61.19 259 ASN B CA 1
ATOM 9968 C C . ASN B 1 259 ? -13.117 1.096 5.551 1 61.19 259 ASN B C 1
ATOM 9970 O O . ASN B 1 259 ? -14.18 1.711 5.645 1 61.19 259 ASN B O 1
ATOM 9974 N N . ILE B 1 260 ? -13.07 -0.245 5.707 1 60.72 260 ILE B N 1
ATOM 9975 C CA . ILE B 1 260 ? -14.305 -0.967 6.008 1 60.72 260 ILE B CA 1
ATOM 9976 C C . ILE B 1 260 ? -14.93 -0.41 7.281 1 60.72 260 ILE B C 1
ATOM 9978 O O . ILE B 1 260 ? -16.125 -0.119 7.316 1 60.72 260 ILE B O 1
ATOM 9982 N N . ASN B 1 261 ? -14.25 -0.348 8.281 1 62.91 261 ASN B N 1
ATOM 9983 C CA . ASN B 1 261 ? -14.656 0.31 9.516 1 62.91 261 ASN B CA 1
ATOM 9984 C C . ASN B 1 261 ? -13.688 1.425 9.906 1 62.91 261 ASN B C 1
ATOM 9986 O O . ASN B 1 261 ? -12.797 1.22 10.727 1 62.91 261 ASN B O 1
ATOM 9990 N N . ALA B 1 262 ? -14.016 2.541 9.094 1 66.38 262 ALA B N 1
ATOM 9991 C CA . ALA B 1 262 ? -13.094 3.662 9.273 1 66.38 262 ALA B CA 1
ATOM 9992 C C . ALA B 1 262 ? -13.078 4.125 10.727 1 66.38 262 ALA B C 1
ATOM 9994 O O . ALA B 1 262 ? -12.016 4.434 11.273 1 66.38 262 ALA B O 1
ATOM 9995 N N . ALA B 1 263 ? -14.312 4.109 11.328 1 68.62 263 ALA B N 1
ATOM 9996 C CA . ALA B 1 263 ? -14.391 4.578 12.711 1 68.62 263 ALA B CA 1
ATOM 9997 C C . ALA B 1 263 ? -13.633 3.643 13.656 1 68.62 263 ALA B C 1
ATOM 9999 O O . ALA B 1 263 ? -12.875 4.098 14.516 1 68.62 263 ALA B O 1
ATOM 10000 N N . GLY B 1 264 ? -13.875 2.318 13.406 1 66.75 264 GLY B N 1
ATOM 10001 C CA . GLY B 1 264 ? -13.188 1.349 14.25 1 66.75 264 GLY B CA 1
ATOM 10002 C C . GLY B 1 264 ? -11.688 1.344 14.062 1 66.75 264 GLY B C 1
ATOM 10003 O O . GLY B 1 264 ? -10.93 1.218 15.031 1 66.75 264 GLY B O 1
ATOM 10004 N N . ARG B 1 265 ? -11.328 1.633 12.891 1 69 265 ARG B N 1
ATOM 10005 C CA . ARG B 1 265 ? -9.898 1.668 12.594 1 69 265 ARG B CA 1
ATOM 10006 C C . ARG B 1 265 ? -9.234 2.881 13.242 1 69 265 ARG B C 1
ATOM 10008 O O . ARG B 1 265 ? -8.172 2.762 13.852 1 69 265 ARG B O 1
ATOM 10015 N N . MET B 1 266 ? -9.867 3.975 13.008 1 70.88 266 MET B N 1
ATOM 10016 C CA . MET B 1 266 ? -9.281 5.195 13.555 1 70.88 266 MET B CA 1
ATOM 10017 C C . MET B 1 266 ? -9.211 5.133 15.078 1 70.88 266 MET B C 1
ATOM 10019 O O . MET B 1 266 ? -8.242 5.586 15.68 1 70.88 266 MET B O 1
ATOM 10023 N N . GLN B 1 267 ? -10.219 4.523 15.625 1 71.38 267 GLN B N 1
ATOM 10024 C CA . GLN B 1 267 ? -10.211 4.371 17.078 1 71.38 267 GLN B CA 1
ATOM 10025 C C . GLN B 1 267 ? -9.094 3.432 17.516 1 71.38 267 GLN B C 1
ATOM 10027 O O . GLN B 1 267 ? -8.359 3.738 18.469 1 71.38 267 GLN B O 1
ATOM 10032 N N . SER B 1 268 ? -8.984 2.363 16.797 1 69.31 268 SER B N 1
ATOM 10033 C CA . SER B 1 268 ? -7.957 1.391 17.156 1 69.31 268 SER B CA 1
ATOM 10034 C C . SER B 1 268 ? -6.559 1.959 16.938 1 69.31 268 SER B C 1
ATOM 10036 O O . SER B 1 268 ? -5.645 1.68 17.719 1 69.31 268 SER B O 1
ATOM 10038 N N . GLN B 1 269 ? -6.465 2.689 15.914 1 70.31 269 GLN B N 1
ATOM 10039 C CA . GLN B 1 269 ? -5.172 3.311 15.648 1 70.31 269 GLN B CA 1
ATOM 10040 C C . GLN B 1 269 ? -4.805 4.305 16.75 1 70.31 269 GLN B C 1
ATOM 10042 O O . GLN B 1 269 ? -3.654 4.355 17.188 1 70.31 269 GLN B O 1
ATOM 10047 N N . HIS B 1 270 ? -5.789 5.055 17.141 1 71.31 270 HIS B N 1
ATOM 10048 C CA . HIS B 1 270 ? -5.535 6.016 18.219 1 71.31 270 HIS B CA 1
ATOM 10049 C C . HIS B 1 270 ? -5.184 5.305 19.516 1 71.31 270 HIS B C 1
ATOM 10051 O O . HIS B 1 270 ? -4.273 5.73 20.234 1 71.31 270 HIS B O 1
ATOM 10057 N N . ILE B 1 271 ? -5.844 4.25 19.781 1 72.12 271 ILE B N 1
ATOM 10058 C CA . ILE B 1 271 ? -5.605 3.529 21.031 1 72.12 271 ILE B CA 1
ATOM 10059 C C . ILE B 1 271 ? -4.242 2.842 20.969 1 72.12 271 ILE B C 1
ATOM 10061 O O . ILE B 1 271 ? -3.533 2.775 21.984 1 72.12 271 ILE B O 1
ATOM 10065 N N . THR B 1 272 ? -3.91 2.408 19.766 1 69.94 272 THR B N 1
ATOM 10066 C CA . THR B 1 272 ? -2.602 1.78 19.625 1 69.94 272 THR B CA 1
ATOM 10067 C C . THR B 1 272 ? -1.485 2.803 19.812 1 69.94 272 THR B C 1
ATOM 10069 O O . THR B 1 272 ? -0.463 2.506 20.438 1 69.94 272 THR B O 1
ATOM 10072 N N . THR B 1 273 ? -1.698 3.914 19.25 1 68.06 273 THR B N 1
ATOM 10073 C CA . THR B 1 273 ? -0.711 4.973 19.438 1 68.06 273 THR B CA 1
ATOM 10074 C C . THR B 1 273 ? -0.585 5.348 20.906 1 68.06 273 THR B C 1
ATOM 10076 O O . THR B 1 273 ? 0.517 5.605 21.391 1 68.06 273 THR B O 1
ATOM 10079 N N . LEU B 1 274 ? -1.681 5.289 21.562 1 68.81 274 LEU B N 1
ATOM 10080 C CA . LEU B 1 274 ? -1.669 5.617 22.984 1 68.81 274 LEU B CA 1
ATOM 10081 C C . LEU B 1 274 ? -0.993 4.516 23.797 1 68.81 274 LEU B C 1
ATOM 10083 O O . LEU B 1 274 ? -0.26 4.797 24.75 1 68.81 274 LEU B O 1
ATOM 10087 N N . LYS B 1 275 ? -1.25 3.371 23.469 1 69.44 275 LYS B N 1
ATOM 10088 C CA . LYS B 1 275 ? -0.604 2.254 24.156 1 69.44 275 LYS B CA 1
ATOM 10089 C C . LYS B 1 275 ? 0.91 2.293 23.953 1 69.44 275 LYS B C 1
ATOM 10091 O O . LYS B 1 275 ? 1.668 2.043 24.891 1 69.44 275 LYS B O 1
ATOM 10096 N N . GLU B 1 276 ? 1.287 2.594 22.75 1 67.06 276 GLU B N 1
ATOM 10097 C CA . GLU B 1 276 ? 2.717 2.713 22.484 1 67.06 276 GLU B CA 1
ATOM 10098 C C . GLU B 1 276 ? 3.33 3.867 23.266 1 67.06 276 GLU B C 1
ATOM 10100 O O . GLU B 1 276 ? 4.473 3.777 23.719 1 67.06 276 GLU B O 1
ATOM 10105 N N . TYR B 1 277 ? 2.572 4.867 23.375 1 64.06 277 TYR B N 1
ATOM 10106 C CA . TYR B 1 277 ? 3.027 6 24.172 1 64.06 277 TYR B CA 1
ATOM 10107 C C . TYR B 1 277 ? 3.221 5.598 25.625 1 64.06 277 TYR B C 1
ATOM 10109 O O . TYR B 1 277 ? 4.199 5.992 26.266 1 64.06 277 TYR B O 1
ATOM 10117 N N . VAL B 1 278 ? 2.355 4.758 26.125 1 63.59 278 VAL B N 1
ATOM 10118 C CA . VAL B 1 278 ? 2.412 4.324 27.516 1 63.59 278 VAL B CA 1
ATOM 10119 C C . VAL B 1 278 ? 3.602 3.391 27.719 1 63.59 278 VAL B C 1
ATOM 10121 O O . VAL B 1 278 ? 4.281 3.459 28.75 1 63.59 278 VAL B O 1
ATOM 10124 N N . ILE B 1 279 ? 3.887 2.725 26.688 1 63.47 279 ILE B N 1
ATOM 10125 C CA . ILE B 1 279 ? 4.977 1.758 26.781 1 63.47 279 ILE B CA 1
ATOM 10126 C C . ILE B 1 279 ? 6.316 2.482 26.688 1 63.47 279 ILE B C 1
ATOM 10128 O O . ILE B 1 279 ? 7.23 2.209 27.469 1 63.47 279 ILE B O 1
ATOM 10132 N N . VAL B 1 280 ? 6.324 3.404 25.734 1 60.03 280 VAL B N 1
ATOM 10133 C CA . VAL B 1 280 ? 7.59 4.094 25.5 1 60.03 280 VAL B CA 1
ATOM 10134 C C . VAL B 1 280 ? 7.926 4.973 26.703 1 60.03 280 VAL B C 1
ATOM 10136 O O . VAL B 1 280 ? 9.094 5.098 27.094 1 60.03 280 VAL B O 1
ATOM 10139 N N . ARG B 1 281 ? 6.844 5.492 27.266 1 57 281 ARG B N 1
ATOM 10140 C CA . ARG B 1 281 ? 7.074 6.367 28.406 1 57 281 ARG B CA 1
ATOM 10141 C C . ARG B 1 281 ? 7.098 5.574 29.703 1 57 281 ARG B C 1
ATOM 10143 O O . ARG B 1 281 ? 7.316 6.141 30.781 1 57 281 ARG B O 1
ATOM 10150 N N . ASN B 1 282 ? 7.117 4.242 29.531 1 55.31 282 ASN B N 1
ATOM 10151 C CA . ASN B 1 282 ? 7.16 3.342 30.688 1 55.31 282 ASN B CA 1
ATOM 10152 C C . ASN B 1 282 ? 6.23 3.814 31.797 1 55.31 282 ASN B C 1
ATOM 10154 O O . ASN B 1 282 ? 6.656 3.951 32.938 1 55.31 282 ASN B O 1
ATOM 10158 N N . LEU B 1 283 ? 5.035 4.16 31.438 1 59.25 283 LEU B N 1
ATOM 10159 C CA . LEU B 1 283 ? 4.062 4.52 32.469 1 59.25 283 LEU B CA 1
ATOM 10160 C C . LEU B 1 283 ? 3.666 3.303 33.281 1 59.25 283 LEU B C 1
ATOM 10162 O O . LEU B 1 283 ? 3.541 2.199 32.75 1 59.25 283 LEU B O 1
ATOM 10166 N N . PRO B 1 284 ? 3.963 3.34 34.719 1 46.84 284 PRO B N 1
ATOM 10167 C CA . PRO B 1 284 ? 3.697 2.178 35.594 1 46.84 284 PRO B CA 1
ATOM 10168 C C . PRO B 1 284 ? 2.344 1.534 35.312 1 46.84 284 PRO B C 1
ATOM 10170 O O . PRO B 1 284 ? 1.352 2.24 35.094 1 46.84 284 PRO B O 1
ATOM 10173 N N . LYS B 1 285 ? 2.453 0.276 34.875 1 51.72 285 LYS B N 1
ATOM 10174 C CA . LYS B 1 285 ? 1.264 -0.495 34.531 1 51.72 285 LYS B CA 1
ATOM 10175 C C . LYS B 1 285 ? 0.368 -0.704 35.75 1 51.72 285 LYS B C 1
ATOM 10177 O O . LYS B 1 285 ? -0.858 -0.624 35.656 1 51.72 285 LYS B O 1
ATOM 10182 N N . HIS B 1 286 ? 0.83 -1.663 36.781 1 42.94 286 HIS B N 1
ATOM 10183 C CA . HIS B 1 286 ? 0.02 -2.127 37.906 1 42.94 286 HIS B CA 1
ATOM 10184 C C . HIS B 1 286 ? 0.216 -1.24 39.125 1 42.94 286 HIS B C 1
ATOM 10186 O O . HIS B 1 286 ? 1.227 -0.542 39.25 1 42.94 286 HIS B O 1
ATOM 10192 N N . LEU B 1 287 ? -0.913 -1.366 40.031 1 36.91 287 LEU B N 1
ATOM 10193 C CA . LEU B 1 287 ? -0.932 -0.944 41.438 1 36.91 287 LEU B CA 1
ATOM 10194 C C . LEU B 1 287 ? 0.287 -1.477 42.156 1 36.91 287 LEU B C 1
ATOM 10196 O O . LEU B 1 287 ? 0.263 -2.596 42.688 1 36.91 287 LEU B O 1
ATOM 10200 N N . GLY B 1 288 ? 1.355 -1.747 41.656 1 32.38 288 GLY B N 1
ATOM 10201 C CA . GLY B 1 288 ? 2.201 -2.387 42.656 1 32.38 288 GLY B CA 1
ATOM 10202 C C . GLY B 1 288 ? 2.357 -1.569 43.906 1 32.38 288 GLY B C 1
ATOM 10203 O O . GLY B 1 288 ? 2.27 -0.34 43.875 1 32.38 288 GLY B O 1
ATOM 10204 N N . THR B 1 289 ? 1.949 -2.359 45.062 1 31.78 289 THR B N 1
ATOM 10205 C CA . THR B 1 289 ? 2.311 -2.178 46.469 1 31.78 289 THR B CA 1
ATOM 10206 C C . THR B 1 289 ? 3.803 -1.888 46.594 1 31.78 289 THR B C 1
ATOM 10208 O O . THR B 1 289 ? 4.625 -2.807 46.562 1 31.78 289 THR B O 1
ATOM 10211 N N . SER B 1 290 ? 4.52 -1.34 45.844 1 29.89 290 SER B N 1
ATOM 10212 C CA . SER B 1 290 ? 5.816 -1.265 46.5 1 29.89 290 SER B CA 1
ATOM 10213 C C . SER B 1 290 ? 5.668 -0.809 47.969 1 29.89 290 SER B C 1
ATOM 10215 O O . SER B 1 290 ? 4.957 0.157 48.25 1 29.89 290 SER B O 1
ATOM 10217 N N . PRO B 1 291 ? 5.906 -1.805 49 1 28.08 291 PRO B N 1
ATOM 10218 C CA . PRO B 1 291 ? 5.98 -1.541 50.438 1 28.08 291 PRO B CA 1
ATOM 10219 C C . PRO B 1 291 ? 6.82 -0.311 50.781 1 28.08 291 PRO B C 1
ATOM 10221 O O . PRO B 1 291 ? 7.082 -0.034 51.938 1 28.08 291 PRO B O 1
ATOM 10224 N N . PHE B 1 292 ? 7.91 -0.028 50.125 1 28.48 292 PHE B N 1
ATOM 10225 C CA . PHE B 1 292 ? 8.672 0.936 50.906 1 28.48 292 PHE B CA 1
ATOM 10226 C C . PHE B 1 292 ? 7.805 2.129 51.281 1 28.48 292 PHE B C 1
ATOM 10228 O O . PHE B 1 292 ? 7.16 2.734 50.438 1 28.48 292 PHE B O 1
ATOM 10235 N N . HIS B 1 293 ? 7.301 2.184 52.656 1 27.41 293 HIS B N 1
ATOM 10236 C CA . HIS B 1 293 ? 6.543 2.932 53.656 1 27.41 293 HIS B CA 1
ATOM 10237 C C . HIS B 1 293 ? 6.926 4.406 53.625 1 27.41 293 HIS B C 1
ATOM 10239 O O . HIS B 1 293 ? 6.625 5.141 54.594 1 27.41 293 HIS B O 1
ATOM 10245 N N . THR B 1 294 ? 8.039 4.914 53.125 1 26.73 294 THR B N 1
ATOM 10246 C CA . THR B 1 294 ? 7.973 6.254 53.719 1 26.73 294 THR B CA 1
ATOM 10247 C C . THR B 1 294 ? 6.641 6.918 53.375 1 26.73 294 THR B C 1
ATOM 10249 O O . THR B 1 294 ? 6.117 6.75 52.281 1 26.73 294 THR B O 1
ATOM 10252 N N . PRO B 1 295 ? 5.777 7.336 54.438 1 27.2 295 PRO B N 1
ATOM 10253 C CA . PRO B 1 295 ? 4.508 8.07 54.469 1 27.2 295 PRO B CA 1
ATOM 10254 C C . PRO B 1 295 ? 4.441 9.133 53.375 1 27.2 295 PRO B C 1
ATOM 10256 O O . PRO B 1 295 ? 3.738 10.141 53.5 1 27.2 295 PRO B O 1
ATOM 10259 N N . LEU B 1 296 ? 5.48 9.297 52.656 1 28.06 296 LEU B N 1
ATOM 10260 C CA . LEU B 1 296 ? 5.242 10.484 51.844 1 28.06 296 LEU B CA 1
ATOM 10261 C C . LEU B 1 296 ? 3.902 10.391 51.125 1 28.06 296 LEU B C 1
ATOM 10263 O O . LEU B 1 296 ? 3.385 9.297 50.906 1 28.06 296 LEU B O 1
ATOM 10267 N N . SER B 1 297 ? 3.297 11.703 50.625 1 29.06 297 SER B N 1
ATOM 10268 C CA . SER B 1 297 ? 1.938 12.18 50.375 1 29.06 297 SER B CA 1
ATOM 10269 C C . SER B 1 297 ? 1.2 11.266 49.406 1 29.06 297 SER B C 1
ATOM 10271 O O . SER B 1 297 ? 1.827 10.57 48.594 1 29.06 297 SER B O 1
ATOM 10273 N N . PRO B 1 298 ? -0.192 11 49.719 1 28.86 298 PRO B N 1
ATOM 10274 C CA . PRO B 1 298 ? -1.277 10.414 48.938 1 28.86 298 PRO B CA 1
ATOM 10275 C C . PRO B 1 298 ? -1.155 10.727 47.438 1 28.86 298 PRO B C 1
ATOM 10277 O O . PRO B 1 298 ? -1.86 10.125 46.625 1 28.86 298 PRO B O 1
ATOM 10280 N N . LEU B 1 299 ? -0.498 11.828 47.219 1 29.38 299 LEU B N 1
ATOM 10281 C CA . LEU B 1 299 ? -0.386 12.273 45.844 1 29.38 299 LEU B CA 1
ATOM 10282 C C . LEU B 1 299 ? 0.35 11.242 45 1 29.38 299 LEU B C 1
ATOM 10284 O O . LEU B 1 299 ? 0.115 11.141 43.781 1 29.38 299 LEU B O 1
ATOM 10288 N N . LEU B 1 300 ? 1.263 10.547 45.656 1 31.36 300 LEU B N 1
ATOM 10289 C CA . LEU B 1 300 ? 2.074 9.586 44.906 1 31.36 300 LEU B CA 1
ATOM 10290 C C . LEU B 1 300 ? 1.264 8.336 44.562 1 31.36 300 LEU B C 1
ATOM 10292 O O . LEU B 1 300 ? 1.63 7.586 43.656 1 31.36 300 LEU B O 1
ATOM 10296 N N . MET B 1 301 ? 0.31 7.934 45.438 1 32.69 301 MET B N 1
ATOM 10297 C CA . MET B 1 301 ? -0.536 6.766 45.219 1 32.69 301 MET B CA 1
ATOM 10298 C C . MET B 1 301 ? -1.322 6.918 43.906 1 32.69 301 MET B C 1
ATOM 10300 O O . MET B 1 301 ? -1.682 5.922 43.281 1 32.69 301 MET B O 1
ATOM 10304 N N . ALA B 1 302 ? -1.844 8.094 43.594 1 35.91 302 ALA B N 1
ATOM 10305 C CA . ALA B 1 302 ? -2.654 8.43 42.438 1 35.91 302 ALA B CA 1
ATOM 10306 C C . ALA B 1 302 ? -1.882 8.188 41.125 1 35.91 302 ALA B C 1
ATOM 10308 O O . ALA B 1 302 ? -2.471 8.141 40.062 1 35.91 302 ALA B O 1
ATOM 10309 N N . CYS B 1 303 ? -0.599 8.094 41.125 1 37.94 303 CYS B N 1
ATOM 10310 C CA . CYS B 1 303 ? 0.343 7.965 40.031 1 37.94 303 CYS B CA 1
ATOM 10311 C C . CYS B 1 303 ? 0.301 6.562 39.438 1 37.94 303 CYS B C 1
ATOM 10313 O O . CYS B 1 303 ? 0.727 6.352 38.312 1 37.94 303 CYS B O 1
ATOM 10315 N N . ALA B 1 304 ? 0.113 5.461 40.219 1 42.47 304 ALA B N 1
ATOM 10316 C CA . ALA B 1 304 ? 0.465 4.074 39.906 1 42.47 304 ALA B CA 1
ATOM 10317 C C . ALA B 1 304 ? -0.276 3.568 38.688 1 42.47 304 ALA B C 1
ATOM 10319 O O . ALA B 1 304 ? 0.269 2.785 37.906 1 42.47 304 ALA B O 1
ATOM 10320 N N . ALA B 1 305 ? -1.6 3.811 38.469 1 54.19 305 ALA B N 1
ATOM 10321 C CA . ALA B 1 305 ? -2.221 3.168 37.312 1 54.19 305 ALA B CA 1
ATOM 10322 C C . ALA B 1 305 ? -2.471 4.176 36.188 1 54.19 305 ALA B C 1
ATOM 10324 O O . ALA B 1 305 ? -3.602 4.324 35.719 1 54.19 305 ALA B O 1
ATOM 10325 N N . ALA B 1 306 ? -1.414 4.898 36 1 59.94 306 ALA B N 1
ATOM 10326 C CA . ALA B 1 306 ? -1.607 6.004 35.062 1 59.94 306 ALA B CA 1
ATOM 10327 C C . ALA B 1 306 ? -1.811 5.488 33.656 1 59.94 306 ALA B C 1
ATOM 10329 O O . ALA B 1 306 ? -2.621 6.031 32.875 1 59.94 306 ALA B O 1
ATOM 10330 N N . GLY B 1 307 ? -1.103 4.426 33.406 1 60.88 307 GLY B N 1
ATOM 10331 C CA . GLY B 1 307 ? -1.25 3.914 32.062 1 60.88 307 GLY B CA 1
ATOM 10332 C C . GLY B 1 307 ? -2.646 3.4 31.781 1 60.88 307 GLY B C 1
ATOM 10333 O O . GLY B 1 307 ? -3.219 3.707 30.719 1 60.88 307 GLY B O 1
ATOM 10334 N N . LYS B 1 308 ? -3.154 2.717 32.719 1 64 308 LYS B N 1
ATOM 10335 C CA . LYS B 1 308 ? -4.504 2.193 32.5 1 64 308 LYS B CA 1
ATOM 10336 C C . LYS B 1 308 ? -5.539 3.312 32.531 1 64 308 LYS B C 1
ATOM 10338 O O . LYS B 1 308 ? -6.52 3.285 31.797 1 64 308 LYS B O 1
ATOM 10343 N N . ARG B 1 309 ? -5.27 4.223 33.375 1 64.81 309 ARG B N 1
ATOM 10344 C CA . ARG B 1 309 ? -6.199 5.344 33.469 1 64.81 309 ARG B CA 1
ATOM 10345 C C . ARG B 1 309 ? -6.246 6.141 32.188 1 64.81 309 ARG B C 1
ATOM 10347 O O . ARG B 1 309 ? -7.316 6.578 31.75 1 64.81 309 ARG B O 1
ATOM 10354 N N . VAL B 1 310 ? -5.117 6.281 31.672 1 69.12 310 VAL B N 1
ATOM 10355 C CA . VAL B 1 310 ? -5.062 7.027 30.422 1 69.12 310 VAL B CA 1
ATOM 10356 C C . VAL B 1 310 ? -5.781 6.25 29.328 1 69.12 310 VAL B C 1
ATOM 10358 O O . VAL B 1 310 ? -6.543 6.824 28.547 1 69.12 310 VAL B O 1
ATOM 10361 N N . LEU B 1 311 ? -5.543 5.027 29.391 1 69 311 LEU B N 1
ATOM 10362 C CA . LEU B 1 311 ? -6.184 4.207 28.359 1 69 311 LEU B CA 1
ATOM 10363 C C . LEU B 1 311 ? -7.691 4.168 28.562 1 69 311 LEU B C 1
ATOM 10365 O O . LEU B 1 311 ? -8.453 4.254 27.594 1 69 311 LEU B O 1
ATOM 10369 N N . ASP B 1 312 ? -8.086 4.098 29.812 1 67.94 312 ASP B N 1
ATOM 10370 C CA . ASP B 1 312 ? -9.516 4.074 30.109 1 67.94 312 ASP B CA 1
ATOM 10371 C C . ASP B 1 312 ? -10.172 5.406 29.75 1 67.94 312 ASP B C 1
ATOM 10373 O O . ASP B 1 312 ? -11.312 5.438 29.281 1 67.94 312 ASP B O 1
ATOM 10377 N N . HIS B 1 313 ? -9.461 6.391 29.984 1 70.06 313 HIS 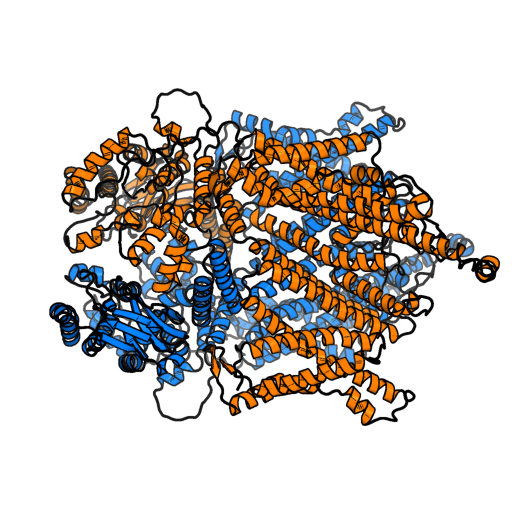B N 1
ATOM 10378 C CA . HIS B 1 313 ? -10 7.707 29.656 1 70.06 313 HIS B CA 1
ATOM 10379 C C . HIS B 1 313 ? -10.203 7.867 28.156 1 70.06 313 HIS B C 1
ATOM 10381 O O . HIS B 1 313 ? -11.25 8.336 27.719 1 70.06 313 HIS B O 1
ATOM 10387 N N . PHE B 1 314 ? -9.258 7.477 27.453 1 72.75 314 PHE B N 1
ATOM 10388 C CA . PHE B 1 314 ? -9.367 7.723 26.016 1 72.75 314 PHE B CA 1
ATOM 10389 C C . PHE B 1 314 ? -10.328 6.727 25.375 1 72.75 314 PHE B C 1
ATOM 10391 O O . PHE B 1 314 ? -10.945 7.023 24.344 1 72.75 314 PHE B O 1
ATOM 10398 N N . GLU B 1 315 ? -10.406 5.66 26 1 71.44 315 GLU B N 1
ATOM 10399 C CA . GLU B 1 315 ? -11.453 4.762 25.531 1 71.44 315 GLU B CA 1
ATOM 10400 C C . GLU B 1 315 ? -12.836 5.371 25.734 1 71.44 315 GLU B C 1
ATOM 10402 O O . GLU B 1 315 ? -13.719 5.238 24.891 1 71.44 315 GLU B O 1
ATOM 10407 N N . TYR B 1 316 ? -12.977 6.012 26.859 1 72 316 TYR B N 1
ATOM 10408 C CA . TYR B 1 316 ? -14.227 6.715 27.141 1 72 316 TYR B CA 1
ATOM 10409 C C . TYR B 1 316 ? -14.422 7.891 26.188 1 72 316 TYR B C 1
ATOM 10411 O O . TYR B 1 316 ? -15.523 8.125 25.703 1 72 316 TYR B O 1
ATOM 10419 N N . TYR B 1 317 ? -13.367 8.523 25.938 1 74 317 TYR B N 1
ATOM 10420 C CA . TYR B 1 317 ? -13.414 9.703 25.078 1 74 317 TYR B CA 1
ATOM 10421 C C . TYR B 1 317 ? -13.867 9.328 23.672 1 74 317 TYR B C 1
ATOM 10423 O O . TYR B 1 317 ? -14.734 9.992 23.094 1 74 317 TYR B O 1
ATOM 10431 N N . TYR B 1 318 ? -13.398 8.32 23.125 1 72.5 318 TYR B N 1
ATOM 10432 C CA . TYR B 1 318 ? -13.695 7.973 21.734 1 72.5 318 TYR B CA 1
ATOM 10433 C C . TYR B 1 318 ? -15.039 7.266 21.625 1 72.5 318 TYR B C 1
ATOM 10435 O O . TYR B 1 318 ? -15.594 7.137 20.531 1 72.5 318 TYR B O 1
ATOM 10443 N N . ARG B 1 319 ? -15.484 6.891 22.734 1 69.94 319 ARG B N 1
ATOM 10444 C CA . ARG B 1 319 ? -16.828 6.312 22.734 1 69.94 319 ARG B CA 1
ATOM 10445 C C . ARG B 1 319 ? -17.891 7.402 22.688 1 69.94 319 ARG B C 1
ATOM 10447 O O . ARG B 1 319 ? -18.984 7.18 22.172 1 69.94 319 ARG B O 1
ATOM 10454 N N . HIS B 1 320 ? -17.469 8.547 23.156 1 71.88 320 HIS B N 1
ATOM 10455 C CA . HIS B 1 320 ? -18.469 9.602 23.266 1 71.88 320 HIS B CA 1
ATOM 10456 C C . HIS B 1 320 ? -18.266 10.656 22.172 1 71.88 320 HIS B C 1
ATOM 10458 O O . HIS B 1 320 ? -19.172 11.438 21.875 1 71.88 320 HIS B O 1
ATOM 10464 N N . ARG B 1 321 ? -17.109 10.727 21.719 1 72.31 321 ARG B N 1
ATOM 10465 C CA . ARG B 1 321 ? -16.844 11.672 20.641 1 72.31 321 ARG B CA 1
ATOM 10466 C C . ARG B 1 321 ? -16.438 10.945 19.375 1 72.31 321 ARG B C 1
ATOM 10468 O O . ARG B 1 321 ? -15.836 9.875 19.422 1 72.31 321 ARG B O 1
ATOM 10475 N N . SER B 1 322 ? -16.984 11.586 18.328 1 72.31 322 SER B N 1
ATOM 10476 C CA . SER B 1 322 ? -16.641 10.992 17.047 1 72.31 322 SER B CA 1
ATOM 10477 C C . SER B 1 322 ? -15.141 10.977 16.812 1 72.31 322 SER B C 1
ATOM 10479 O O . SER B 1 322 ? -14.43 11.891 17.25 1 72.31 322 SER B O 1
ATOM 10481 N N . VAL B 1 323 ? -14.664 9.914 16.344 1 71.81 323 VAL B N 1
ATOM 10482 C CA . VAL B 1 323 ? -13.242 9.727 16.078 1 71.81 323 VAL B CA 1
ATOM 10483 C C . VAL B 1 323 ? -12.844 10.555 14.852 1 71.81 323 VAL B C 1
ATOM 10485 O O . VAL B 1 323 ? -11.664 10.859 14.664 1 71.81 323 VAL B O 1
ATOM 10488 N N . PHE B 1 324 ? -13.938 10.922 14.078 1 73.44 324 PHE B N 1
ATOM 10489 C CA . PHE B 1 324 ? -13.648 11.734 12.898 1 73.44 324 PHE B CA 1
ATOM 10490 C C . PHE B 1 324 ? -13.422 13.188 13.289 1 73.44 324 PHE B C 1
ATOM 10492 O O . PHE B 1 324 ? -13.812 13.617 14.375 1 73.44 324 PHE B O 1
ATOM 10499 N N . ASP B 1 325 ? -12.617 13.883 12.484 1 66.44 325 ASP B N 1
ATOM 10500 C CA . ASP B 1 325 ? -12.344 15.289 12.75 1 66.44 325 ASP B CA 1
ATOM 10501 C C . ASP B 1 325 ? -13.625 16.125 12.664 1 66.44 325 ASP B C 1
ATOM 10503 O O . ASP B 1 325 ? -13.898 16.75 11.641 1 66.44 325 ASP B O 1
ATOM 10507 N N . GLU B 1 326 ? -14.328 15.961 13.719 1 75.94 326 GLU B N 1
ATOM 10508 C CA . GLU B 1 326 ? -15.602 16.672 13.812 1 75.94 326 GLU B CA 1
ATOM 10509 C C . GLU B 1 326 ? -15.422 18.172 13.594 1 75.94 326 GLU B C 1
ATOM 10511 O O . GLU B 1 326 ? -16.266 18.812 12.977 1 75.94 326 GLU B O 1
ATOM 10516 N N . ASP B 1 327 ? -14.273 18.688 14.062 1 69 327 ASP B N 1
ATOM 10517 C CA . ASP B 1 327 ? -14.047 20.125 13.953 1 69 327 ASP B CA 1
ATOM 10518 C C . ASP B 1 327 ? -13.898 20.562 12.492 1 69 327 ASP B C 1
ATOM 10520 O O . ASP B 1 327 ? -14.453 21.578 12.086 1 69 327 ASP B O 1
ATOM 10524 N N . ALA B 1 328 ? -13.289 19.766 11.781 1 72.69 328 ALA B N 1
ATOM 10525 C CA . ALA B 1 328 ? -13.094 20.094 10.375 1 72.69 328 ALA B CA 1
ATOM 10526 C C . ALA B 1 328 ? -14.398 19.969 9.594 1 72.69 328 ALA B C 1
ATOM 10528 O O . ALA B 1 328 ? -14.688 20.781 8.711 1 72.69 328 ALA B O 1
ATOM 10529 N N . ILE B 1 329 ? -15.211 19.078 10.008 1 77.12 329 ILE B N 1
ATOM 10530 C CA . ILE B 1 329 ? -16.469 18.844 9.297 1 77.12 329 ILE B CA 1
ATOM 10531 C C . ILE B 1 329 ? -17.469 19.938 9.641 1 77.12 329 ILE B C 1
ATOM 10533 O O . ILE B 1 329 ? -18.156 20.469 8.758 1 77.12 329 ILE B O 1
ATOM 10537 N N . LEU B 1 330 ? -17.453 20.25 10.883 1 78.69 330 LEU B N 1
ATOM 10538 C CA . LEU B 1 330 ? -18.406 21.25 11.32 1 78.69 330 LEU B CA 1
ATOM 10539 C C . LEU B 1 330 ? -18.016 22.641 10.828 1 78.69 330 LEU B C 1
ATOM 10541 O O . LEU B 1 330 ? -18.891 23.469 10.547 1 78.69 330 LEU B O 1
ATOM 10545 N N . LYS B 1 331 ? -16.719 22.797 10.68 1 74.38 331 LYS B N 1
ATOM 10546 C CA . LYS B 1 331 ? -16.266 24.109 10.203 1 74.38 331 LYS B CA 1
ATOM 10547 C C . LYS B 1 331 ? -16.625 24.312 8.734 1 74.38 331 LYS B C 1
ATOM 10549 O O . LYS B 1 331 ? -16.781 25.453 8.281 1 74.38 331 LYS B O 1
ATOM 10554 N N . ASN B 1 332 ? -16.922 23.234 8.102 1 74.69 332 ASN B N 1
ATOM 10555 C CA . ASN B 1 332 ? -17.25 23.312 6.684 1 74.69 332 ASN B CA 1
ATOM 10556 C C . ASN B 1 332 ? -18.75 23.438 6.469 1 74.69 332 ASN B C 1
ATOM 10558 O O . ASN B 1 332 ? -19.203 23.625 5.34 1 74.69 332 ASN B O 1
ATOM 10562 N N . LEU B 1 333 ? -19.469 23.469 7.547 1 78.12 333 LEU B N 1
ATOM 10563 C CA . LEU B 1 333 ? -20.906 23.625 7.434 1 78.12 333 LEU B CA 1
ATOM 10564 C C . LEU B 1 333 ? -21.328 25.062 7.699 1 78.12 333 LEU B C 1
ATOM 10566 O O . LEU B 1 333 ? -20.672 25.781 8.469 1 78.12 333 LEU B O 1
ATOM 10570 N N . PRO B 1 334 ? -22.391 25.406 6.863 1 77.75 334 PRO B N 1
ATOM 10571 C CA . PRO B 1 334 ? -22.922 26.719 7.207 1 77.75 334 PRO B CA 1
ATOM 10572 C C . PRO B 1 334 ? -23.391 26.797 8.656 1 77.75 334 PRO B C 1
ATOM 10574 O O . PRO B 1 334 ? -23.797 25.797 9.242 1 77.75 334 PRO B O 1
ATOM 10577 N N . THR B 1 335 ? -23.375 27.953 9.211 1 74.88 335 THR B N 1
ATOM 10578 C CA . THR B 1 335 ? -23.656 28.141 10.633 1 74.88 335 THR B CA 1
ATOM 10579 C C . THR B 1 335 ? -25.047 27.609 10.992 1 74.88 335 THR B C 1
ATOM 10581 O O . THR B 1 335 ? -25.234 27 12.047 1 74.88 335 THR B O 1
ATOM 10584 N N . GLY B 1 336 ? -26.031 27.891 10.141 1 71.56 336 GLY B N 1
ATOM 10585 C CA . GLY B 1 336 ? -27.375 27.375 10.422 1 71.56 336 GLY B CA 1
ATOM 10586 C C . GLY B 1 336 ? -27.438 25.859 10.453 1 71.56 336 GLY B C 1
ATOM 10587 O O . GLY B 1 336 ? -28.016 25.281 11.375 1 71.56 336 GLY B O 1
ATOM 10588 N N . MET B 1 337 ? -26.844 25.312 9.492 1 79.94 337 MET B N 1
ATOM 10589 C CA . MET B 1 337 ? -26.844 23.844 9.406 1 79.94 337 MET B CA 1
ATOM 10590 C C . MET B 1 337 ? -25.953 23.25 10.484 1 79.94 337 MET B C 1
ATOM 10592 O O . MET B 1 337 ? -26.234 22.172 11.008 1 79.94 337 MET B O 1
ATOM 10596 N N . ARG B 1 338 ? -24.875 23.844 10.758 1 81.56 338 ARG B N 1
ATOM 10597 C CA . ARG B 1 338 ? -23.969 23.391 11.82 1 81.56 338 ARG B CA 1
ATOM 10598 C C . ARG B 1 338 ? -24.703 23.297 13.148 1 81.56 338 ARG B C 1
ATOM 10600 O O . ARG B 1 338 ? -24.547 22.312 13.875 1 81.56 338 ARG B O 1
ATOM 10607 N N . ASN B 1 339 ? -25.484 24.312 13.453 1 78.44 339 ASN B N 1
ATOM 10608 C CA . ASN B 1 339 ? -26.234 24.328 14.711 1 78.44 339 ASN B CA 1
ATOM 10609 C C . ASN B 1 339 ? -27.266 23.203 14.766 1 78.44 339 ASN B C 1
ATOM 10611 O O . ASN B 1 339 ? -27.453 22.578 15.805 1 78.44 339 ASN B O 1
ATOM 10615 N N . ASP B 1 340 ? -27.828 22.953 13.656 1 79.25 340 ASP B N 1
ATOM 10616 C CA . ASP B 1 340 ? -28.812 21.875 13.609 1 79.25 340 ASP B CA 1
ATOM 10617 C C . ASP B 1 340 ? -28.156 20.516 13.805 1 79.25 340 ASP B C 1
ATOM 10619 O O . ASP B 1 340 ? -28.703 19.641 14.477 1 79.25 340 ASP B O 1
ATOM 10623 N N . VAL B 1 341 ? -27.047 20.375 13.172 1 84.69 341 VAL B N 1
ATOM 10624 C CA . VAL B 1 341 ? -26.328 19.109 13.273 1 84.69 341 VAL B CA 1
ATOM 10625 C C . VAL B 1 341 ? -25.875 18.891 14.719 1 84.69 341 VAL B C 1
ATOM 10627 O O . VAL B 1 341 ? -26.031 17.797 15.266 1 84.69 341 VAL B O 1
ATOM 10630 N N . VAL B 1 342 ? -25.312 19.891 15.352 1 84.25 342 VAL B N 1
ATOM 10631 C CA . VAL B 1 342 ? -24.797 19.781 16.703 1 84.25 342 VAL B CA 1
ATOM 10632 C C . VAL B 1 342 ? -25.953 19.5 17.672 1 84.25 342 VAL B C 1
ATOM 10634 O O . VAL B 1 342 ? -25.828 18.672 18.578 1 84.25 342 VAL B O 1
ATOM 10637 N N . HIS B 1 343 ? -27.047 20.172 17.469 1 79.69 343 HIS B N 1
ATOM 10638 C CA . HIS B 1 343 ? -28.172 19.969 18.359 1 79.69 343 HIS B CA 1
ATOM 10639 C C . HIS B 1 343 ? -28.766 18.578 18.219 1 79.69 343 HIS B C 1
ATOM 10641 O O . HIS B 1 343 ? -29.25 18 19.188 1 79.69 343 HIS B O 1
ATOM 10647 N N . HIS B 1 344 ? -28.625 18.172 17.094 1 81.94 344 HIS B N 1
ATOM 10648 C CA . HIS B 1 344 ? -29.156 16.828 16.859 1 81.94 344 HIS B CA 1
ATOM 10649 C C . HIS B 1 344 ? -28.219 15.766 17.391 1 81.94 344 HIS B C 1
ATOM 10651 O O . HIS B 1 344 ? -28.656 14.781 17.984 1 81.94 344 HIS B O 1
ATOM 10657 N N . VAL B 1 345 ? -26.938 15.844 17.125 1 80.75 345 VAL B N 1
ATOM 10658 C CA . VAL B 1 345 ? -25.938 14.844 17.484 1 80.75 345 VAL B CA 1
ATOM 10659 C C . VAL B 1 345 ? -25.75 14.836 19 1 80.75 345 VAL B C 1
ATOM 10661 O O . VAL B 1 345 ? -25.625 13.773 19.625 1 80.75 345 VAL B O 1
ATOM 10664 N N . LEU B 1 346 ? -25.719 16.016 19.625 1 79.88 346 LEU B N 1
ATOM 10665 C CA . LEU B 1 346 ? -25.438 16.109 21.062 1 79.88 346 LEU B CA 1
ATOM 10666 C C . LEU B 1 346 ? -26.703 16.438 21.844 1 79.88 346 LEU B C 1
ATOM 10668 O O . LEU B 1 346 ? -26.641 17.078 22.891 1 79.88 346 LEU B O 1
ATOM 10672 N N . GLN B 1 347 ? -27.797 16.062 21.25 1 77.94 347 GLN B N 1
ATOM 10673 C CA . GLN B 1 347 ? -29.078 16.375 21.891 1 77.94 347 GLN B CA 1
ATOM 10674 C C . GLN B 1 347 ? -29.141 15.812 23.312 1 77.94 347 GLN B C 1
ATOM 10676 O O . GLN B 1 347 ? -29.594 16.484 24.234 1 77.94 347 GLN B O 1
ATOM 10681 N N . LYS B 1 348 ? -28.578 14.672 23.531 1 76.31 348 LYS B N 1
ATOM 10682 C CA . LYS B 1 348 ? -28.641 14.023 24.844 1 76.31 348 LYS B CA 1
ATOM 10683 C C . LYS B 1 348 ? -27.734 14.734 25.859 1 76.31 348 LYS B C 1
ATOM 10685 O O . LYS B 1 348 ? -28.109 14.898 27.016 1 76.31 348 LYS B O 1
ATOM 10690 N N . THR B 1 349 ? -26.609 15.164 25.406 1 80.81 349 THR B N 1
ATOM 10691 C CA . THR B 1 349 ? -25.688 15.875 26.297 1 80.81 349 THR B CA 1
ATOM 10692 C C . THR B 1 349 ? -26.234 17.266 26.641 1 80.81 349 THR B C 1
ATOM 10694 O O . THR B 1 349 ? -26.109 17.703 27.781 1 80.81 349 THR B O 1
ATOM 10697 N N . ILE B 1 350 ? -26.891 17.875 25.656 1 81.81 350 ILE B N 1
ATOM 10698 C CA . ILE B 1 350 ? -27.422 19.203 25.859 1 81.81 350 ILE B CA 1
ATOM 10699 C C . ILE B 1 350 ? -28.609 19.141 26.812 1 81.81 350 ILE B C 1
ATOM 10701 O O . ILE B 1 350 ? -28.766 20.016 27.672 1 81.81 350 ILE B O 1
ATOM 10705 N N . ALA B 1 351 ? -29.297 18.109 26.688 1 77.75 351 ALA B N 1
ATOM 10706 C CA . ALA B 1 351 ? -30.5 17.984 27.516 1 77.75 351 ALA B CA 1
ATOM 10707 C C . ALA B 1 351 ? -30.125 17.672 28.969 1 77.75 351 ALA B C 1
ATOM 10709 O O . ALA B 1 351 ? -30.875 18 29.891 1 77.75 351 ALA B O 1
ATOM 10710 N N . ARG B 1 352 ? -28.953 17.094 29.188 1 79.25 352 ARG B N 1
ATOM 10711 C CA . ARG B 1 352 ? -28.562 16.688 30.531 1 79.25 352 ARG B CA 1
ATOM 10712 C C . ARG B 1 352 ? -27.906 17.828 31.297 1 79.25 352 ARG B C 1
ATOM 10714 O O . ARG B 1 352 ? -27.859 17.812 32.531 1 79.25 352 ARG B O 1
ATOM 10721 N N . ILE B 1 353 ? -27.438 18.75 30.547 1 80.31 353 ILE B N 1
ATOM 10722 C CA . ILE B 1 353 ? -26.812 19.906 31.188 1 80.31 353 ILE B CA 1
ATOM 10723 C C . ILE B 1 353 ? -27.828 21.047 31.312 1 80.31 353 ILE B C 1
ATOM 10725 O O . ILE B 1 353 ? -28.266 21.594 30.297 1 80.31 353 ILE B O 1
ATOM 10729 N N . ASP B 1 354 ? -28.188 21.406 32.531 1 71.44 354 ASP B N 1
ATOM 10730 C CA . ASP B 1 354 ? -29.234 22.391 32.781 1 71.44 354 ASP B CA 1
ATOM 10731 C C . ASP B 1 354 ? -28.875 23.75 32.219 1 71.44 354 ASP B C 1
ATOM 10733 O O . ASP B 1 354 ? -29.734 24.469 31.719 1 71.44 354 ASP B O 1
ATOM 10737 N N . LEU B 1 355 ? -27.641 24.062 32.219 1 72.38 355 LEU B N 1
ATOM 10738 C CA . LEU B 1 355 ? -27.203 25.359 31.703 1 72.38 355 LEU B CA 1
ATOM 10739 C C . LEU B 1 355 ? -27.5 25.469 30.203 1 72.38 355 LEU B C 1
ATOM 10741 O O . LEU B 1 355 ? -27.844 26.547 29.719 1 72.38 355 LEU B O 1
ATOM 10745 N N . LEU B 1 356 ? -27.328 24.438 29.578 1 78.38 356 LEU B N 1
ATOM 10746 C CA . LEU B 1 356 ? -27.469 24.469 28.125 1 78.38 356 LEU B CA 1
ATOM 10747 C C . LEU B 1 356 ? -28.922 24.312 27.719 1 78.38 356 LEU B C 1
ATOM 10749 O O . LEU B 1 356 ? -29.328 24.766 26.641 1 78.38 356 LEU B O 1
ATOM 10753 N N . SER B 1 357 ? -29.672 23.703 28.578 1 69.12 357 SER B N 1
ATOM 10754 C CA . SER B 1 357 ? -31.078 23.469 28.25 1 69.12 357 SER B CA 1
ATOM 10755 C C . SER B 1 357 ? -31.906 24.719 28.531 1 69.12 357 SER B C 1
ATOM 10757 O O . SER B 1 357 ? -33 24.859 27.984 1 69.12 357 SER B O 1
ATOM 10759 N N . SER B 1 358 ? -31.359 25.672 29.406 1 61.03 358 SER B N 1
ATOM 10760 C CA . SER B 1 358 ? -32.156 26.766 29.953 1 61.03 358 SER B CA 1
ATOM 10761 C C . SER B 1 358 ? -32.219 27.938 28.984 1 61.03 358 SER B C 1
ATOM 10763 O O . SER B 1 358 ? -32.031 29.094 29.375 1 61.03 358 SER B O 1
ATOM 10765 N N . GLY B 1 359 ? -32.656 27.781 27.797 1 60.72 359 GLY B N 1
ATOM 10766 C CA . GLY B 1 359 ? -33.219 28.875 26.984 1 60.72 359 GLY B CA 1
ATOM 10767 C C . GLY B 1 359 ? -32.125 29.734 26.359 1 60.72 359 GLY B C 1
ATOM 10768 O O . GLY B 1 359 ? -32.344 30.922 26.109 1 60.72 359 GLY B O 1
ATOM 10769 N N . HIS B 1 360 ? -30.891 29.344 26.281 1 66.56 360 HIS B N 1
ATOM 10770 C CA . HIS B 1 360 ? -29.875 30.156 25.641 1 66.56 360 HIS B CA 1
ATOM 10771 C C . HIS B 1 360 ? -29.984 30.047 24.109 1 66.56 360 HIS B C 1
ATOM 10773 O O . HIS B 1 360 ? -30.688 29.172 23.594 1 66.56 360 HIS B O 1
ATOM 10779 N N . HIS B 1 361 ? -29.359 31.047 23.578 1 68.19 361 HIS B N 1
ATOM 10780 C CA . HIS B 1 361 ? -29.359 31.094 22.109 1 68.19 361 HIS B CA 1
ATOM 10781 C C . HIS B 1 361 ? -28.719 29.844 21.516 1 68.19 361 HIS B C 1
ATOM 10783 O O . HIS B 1 361 ? -27.766 29.312 22.094 1 68.19 361 HIS B O 1
ATOM 10789 N N . GLU B 1 362 ? -29.203 29.391 20.469 1 72.62 362 GLU B N 1
ATOM 10790 C CA . GLU B 1 362 ? -28.797 28.141 19.812 1 72.62 362 GLU B CA 1
ATOM 10791 C C . GLU B 1 362 ? -27.328 28.188 19.422 1 72.62 362 GLU B C 1
ATOM 10793 O O . GLU B 1 362 ? -26.625 27.188 19.516 1 72.62 362 GLU B O 1
ATOM 10798 N N . GLY B 1 363 ? -26.844 29.281 18.938 1 72.62 363 GLY B N 1
ATOM 10799 C CA . GLY B 1 363 ? -25.453 29.391 18.531 1 72.62 363 GLY B CA 1
ATOM 10800 C C . GLY B 1 363 ? -24.484 29.203 19.688 1 72.62 363 GLY B C 1
ATOM 10801 O O . GLY B 1 363 ? -23.453 28.547 19.531 1 72.62 363 GLY B O 1
ATOM 10802 N N . LEU B 1 364 ? -24.844 29.688 20.797 1 74 364 LEU B N 1
ATOM 10803 C CA . LEU B 1 364 ? -23.984 29.562 21.969 1 74 364 LEU B CA 1
ATOM 10804 C C . LEU B 1 364 ? -23.984 28.125 22.469 1 74 364 LEU B C 1
ATOM 10806 O O . LEU B 1 364 ? -22.922 27.594 22.844 1 74 364 LEU B O 1
ATOM 10810 N N . VAL B 1 365 ? -25.141 27.625 22.469 1 78.88 365 VAL B N 1
ATOM 10811 C CA . VAL B 1 365 ? -25.25 26.25 22.938 1 78.88 365 VAL B CA 1
ATOM 10812 C C . VAL B 1 365 ? -24.438 25.328 22.047 1 78.88 365 VAL B C 1
ATOM 10814 O O . VAL B 1 365 ? -23.766 24.422 22.516 1 78.88 365 VAL B O 1
ATOM 10817 N N . SER B 1 366 ? -24.562 25.641 20.797 1 79.5 366 SER B N 1
ATOM 10818 C CA . SER B 1 366 ? -23.828 24.797 19.859 1 79.5 366 SER B CA 1
ATOM 10819 C C . SER B 1 366 ? -22.312 24.953 20.047 1 79.5 366 SER B C 1
ATOM 10821 O O . SER B 1 366 ? -21.578 23.969 20 1 79.5 366 SER B O 1
ATOM 10823 N N . ASP B 1 367 ? -21.828 26.078 20.266 1 76.31 367 ASP B N 1
ATOM 10824 C CA . ASP B 1 367 ? -20.391 26.312 20.438 1 76.31 367 ASP B CA 1
ATOM 10825 C C . ASP B 1 367 ? -19.891 25.703 21.75 1 76.31 367 ASP B C 1
ATOM 10827 O O . ASP B 1 367 ? -18.781 25.141 21.781 1 76.31 367 ASP B O 1
ATOM 10831 N N . LEU B 1 368 ? -20.703 25.797 22.734 1 78.31 368 LEU B N 1
ATOM 10832 C CA . LEU B 1 368 ? -20.297 25.234 24.016 1 78.31 368 LEU B CA 1
ATOM 10833 C C . LEU B 1 368 ? -20.328 23.703 23.969 1 78.31 368 LEU B C 1
ATOM 10835 O O . LEU B 1 368 ? -19.453 23.047 24.562 1 78.31 368 LEU B O 1
ATOM 10839 N N . ALA B 1 369 ? -21.312 23.297 23.328 1 80.88 369 ALA B N 1
ATOM 10840 C CA . ALA B 1 369 ? -21.453 21.844 23.25 1 80.88 369 ALA B CA 1
ATOM 10841 C C . ALA B 1 369 ? -20.281 21.219 22.5 1 80.88 369 ALA B C 1
ATOM 10843 O O . ALA B 1 369 ? -19.828 20.125 22.844 1 80.88 369 ALA B O 1
ATOM 10844 N N . VAL B 1 370 ? -19.875 21.891 21.484 1 79.31 370 VAL B N 1
ATOM 10845 C CA . VAL B 1 370 ? -18.75 21.391 20.703 1 79.31 370 VAL B CA 1
ATOM 10846 C C . VAL B 1 370 ? -17.469 21.516 21.516 1 79.31 370 VAL B C 1
ATOM 10848 O O . VAL B 1 370 ? -16.578 20.672 21.422 1 79.31 370 VAL B O 1
ATOM 10851 N N . ALA B 1 371 ? -17.375 22.469 22.328 1 76.69 371 ALA B N 1
ATOM 10852 C CA . ALA B 1 371 ? -16.172 22.734 23.109 1 76.69 371 ALA B CA 1
ATOM 10853 C C . ALA B 1 371 ? -16.094 21.797 24.312 1 76.69 371 ALA B C 1
ATOM 10855 O O . ALA B 1 371 ? -15.008 21.594 24.875 1 76.69 371 ALA B O 1
ATOM 10856 N N . LEU B 1 372 ? -17.234 21.234 24.703 1 81.44 372 LEU B N 1
ATOM 10857 C CA . LEU B 1 372 ? -17.25 20.344 25.844 1 81.44 372 LEU B CA 1
ATOM 10858 C C . LEU B 1 372 ? -16.531 19.031 25.547 1 81.44 372 LEU B C 1
ATOM 10860 O O . LEU B 1 372 ? -16.672 18.484 24.453 1 81.44 372 LEU B O 1
ATOM 10864 N N . GLN B 1 373 ? -15.648 18.609 26.422 1 78.5 373 GLN B N 1
ATOM 10865 C CA . GLN B 1 373 ? -14.898 17.359 26.297 1 78.5 373 GLN B CA 1
ATOM 10866 C C . GLN B 1 373 ? -15.266 16.391 27.406 1 78.5 373 GLN B C 1
ATOM 10868 O O . GLN B 1 373 ? -15.211 16.734 28.578 1 78.5 373 GLN B O 1
ATOM 10873 N N . PRO B 1 374 ? -15.664 15.227 26.953 1 77.44 374 PRO B N 1
ATOM 10874 C CA . PRO B 1 374 ? -16.016 14.234 27.969 1 77.44 374 PRO B CA 1
ATOM 10875 C C . PRO B 1 374 ? -14.781 13.656 28.672 1 77.44 374 PRO B C 1
ATOM 10877 O O . PRO B 1 374 ? -13.727 13.5 28.047 1 77.44 374 PRO B O 1
ATOM 10880 N N . PHE B 1 375 ? -14.773 13.43 29.875 1 74.75 375 PHE B N 1
ATOM 10881 C CA . PHE B 1 375 ? -13.68 12.766 30.594 1 74.75 375 PHE B CA 1
ATOM 10882 C C . PHE B 1 375 ? -14.227 11.82 31.656 1 74.75 375 PHE B C 1
ATOM 10884 O O . PHE B 1 375 ? -15.344 12 32.125 1 74.75 375 PHE B O 1
ATOM 10891 N N . PHE B 1 376 ? -13.508 10.727 31.938 1 70.88 376 PHE B N 1
ATOM 10892 C CA . PHE B 1 376 ? -13.883 9.633 32.812 1 70.88 376 PHE B CA 1
ATOM 10893 C C . PHE B 1 376 ? -13 9.617 34.062 1 70.88 376 PHE B C 1
ATOM 10895 O O . PHE B 1 376 ? -11.789 9.844 33.969 1 70.88 376 PHE B O 1
ATOM 10902 N N . CYS B 1 377 ? -13.703 9.711 35.25 1 64.62 377 CYS B N 1
ATOM 10903 C CA . CYS B 1 377 ? -12.984 9.602 36.5 1 64.62 377 CYS B CA 1
ATOM 10904 C C . CYS B 1 377 ? -13.414 8.367 37.281 1 64.62 377 CYS B C 1
ATOM 10906 O O . CYS B 1 377 ? -14.586 7.977 37.219 1 64.62 377 CYS B O 1
ATOM 10908 N N . VAL B 1 378 ? -12.414 7.707 37.812 1 62.09 378 VAL B N 1
ATOM 10909 C CA . VAL B 1 378 ? -12.703 6.527 38.625 1 62.09 378 VAL B CA 1
ATOM 10910 C C . VAL B 1 378 ? -12.836 6.93 40.094 1 62.09 378 VAL B C 1
ATOM 10912 O O . VAL B 1 378 ? -12.602 8.086 40.469 1 62.09 378 VAL B O 1
ATOM 10915 N N . GLN B 1 379 ? -13.273 5.965 40.844 1 59.41 379 GLN B N 1
ATOM 10916 C CA . GLN B 1 379 ? -13.492 6.211 42.281 1 59.41 379 GLN B CA 1
ATOM 10917 C C . GLN B 1 379 ? -12.195 6.633 42.969 1 59.41 379 GLN B C 1
ATOM 10919 O O . GLN B 1 379 ? -11.133 6.07 42.688 1 59.41 379 GLN B O 1
ATOM 10924 N N . ASP B 1 380 ? -12.211 7.691 43.656 1 55.56 380 ASP B N 1
ATOM 10925 C CA . ASP B 1 380 ? -11.133 8.211 44.5 1 55.56 380 ASP B CA 1
ATOM 10926 C C . ASP B 1 380 ? -10.148 9.039 43.656 1 55.56 380 ASP B C 1
ATOM 10928 O O . ASP B 1 380 ? -9.094 9.438 44.156 1 55.56 380 ASP B O 1
ATOM 10932 N N . ASP B 1 381 ? -10.633 9.219 42.375 1 63.59 381 ASP B N 1
ATOM 10933 C CA . ASP B 1 381 ? -9.812 10.117 41.562 1 63.59 381 ASP B CA 1
ATOM 10934 C C . ASP B 1 381 ? -10.234 11.57 41.75 1 63.59 381 ASP B C 1
ATOM 10936 O O . ASP B 1 381 ? -11.422 11.867 41.875 1 63.59 381 ASP B O 1
ATOM 10940 N N . ALA B 1 382 ? -9.148 12.336 41.938 1 59.94 382 ALA B N 1
ATOM 10941 C CA . ALA B 1 382 ? -9.453 13.75 42.094 1 59.94 382 ALA B CA 1
ATOM 10942 C C . ALA B 1 382 ? -9.641 14.406 40.719 1 59.94 382 ALA B C 1
ATOM 10944 O O . ALA B 1 382 ? -8.852 14.172 39.812 1 59.94 382 ALA B O 1
ATOM 10945 N N . VAL B 1 383 ? -10.734 15.047 40.5 1 68.69 383 VAL B N 1
ATOM 10946 C CA . VAL B 1 383 ? -10.977 15.797 39.281 1 68.69 383 VAL B CA 1
ATOM 10947 C C . VAL B 1 383 ? -10.055 17.016 39.219 1 68.69 383 VAL B C 1
ATOM 10949 O O . VAL B 1 383 ? -9.453 17.312 38.188 1 68.69 383 VAL B O 1
ATOM 10952 N N . TYR B 1 384 ? -10.148 17.734 40.281 1 60.69 384 TYR B N 1
ATOM 10953 C CA . TYR B 1 384 ? -9.203 18.828 40.469 1 60.69 384 TYR B CA 1
ATOM 10954 C C . TYR B 1 384 ? -8.742 18.922 41.906 1 60.69 384 TYR B C 1
ATOM 10956 O O . TYR B 1 384 ? -9.398 18.406 42.812 1 60.69 384 TYR B O 1
ATOM 10964 N N . ALA B 1 385 ? -7.457 19.344 42.062 1 55.03 385 ALA B N 1
ATOM 10965 C CA . ALA B 1 385 ? -6.906 19.531 43.406 1 55.03 385 ALA B CA 1
ATOM 10966 C C . ALA B 1 385 ? -6.945 21 43.844 1 55.03 385 ALA B C 1
ATOM 10968 O O . ALA B 1 385 ? -7 21.891 43 1 55.03 385 ALA B O 1
ATOM 10969 N N . GLU B 1 386 ? -7.082 21.094 45.094 1 51.44 386 GLU B N 1
ATOM 10970 C CA . GLU B 1 386 ? -7.109 22.438 45.656 1 51.44 386 GLU B CA 1
ATOM 10971 C C . GLU B 1 386 ? -5.855 23.219 45.281 1 51.44 386 GLU B C 1
ATOM 10973 O O . GLU B 1 386 ? -4.75 22.672 45.312 1 51.44 386 GLU B O 1
ATOM 10978 N N . GLN B 1 387 ? -5.988 24.359 44.625 1 43 387 GLN B N 1
ATOM 10979 C CA . GLN B 1 387 ? -4.922 25.281 44.281 1 43 387 GLN B CA 1
ATOM 10980 C C . GLN B 1 387 ? -4.391 24.969 42.875 1 43 387 GLN B C 1
ATOM 10982 O O . GLN B 1 387 ? -3.369 25.516 42.438 1 43 387 GLN B O 1
ATOM 10987 N N . ASP B 1 388 ? -5.309 24.156 42.25 1 52.88 388 ASP B N 1
ATOM 10988 C CA . ASP B 1 388 ? -4.973 23.938 40.844 1 52.88 388 ASP B CA 1
ATOM 10989 C C . ASP B 1 388 ? -5.418 25.109 40 1 52.88 388 ASP B C 1
ATOM 10991 O O . ASP B 1 388 ? -6.305 25.875 40.375 1 52.88 388 ASP B O 1
ATOM 10995 N N . ILE B 1 389 ? -4.688 25.234 38.844 1 47.47 389 ILE B N 1
ATOM 10996 C CA . ILE B 1 389 ? -5.098 26.281 37.906 1 47.47 389 ILE B CA 1
ATOM 10997 C C . ILE B 1 389 ? -6.488 25.969 37.344 1 47.47 389 ILE B C 1
ATOM 10999 O O . ILE B 1 389 ? -6.758 24.844 36.938 1 47.47 389 ILE B O 1
ATOM 11003 N N . ALA B 1 390 ? -7.367 26.938 37.562 1 48.69 390 ALA B N 1
ATOM 11004 C CA . ALA B 1 390 ? -8.734 26.734 37.094 1 48.69 390 ALA B CA 1
ATOM 11005 C C . ALA B 1 390 ? -8.836 26.984 35.594 1 48.69 390 ALA B C 1
ATOM 11007 O O . ALA B 1 390 ? -8.906 28.125 35.125 1 48.69 390 ALA B O 1
ATOM 11008 N N . VAL B 1 391 ? -8.641 25.984 34.844 1 53.91 391 VAL B N 1
ATOM 11009 C CA . VAL B 1 391 ? -8.656 26.141 33.375 1 53.91 391 VAL B CA 1
ATOM 11010 C C . VAL B 1 391 ? -9.938 25.516 32.812 1 53.91 391 VAL B C 1
ATOM 11012 O O . VAL B 1 3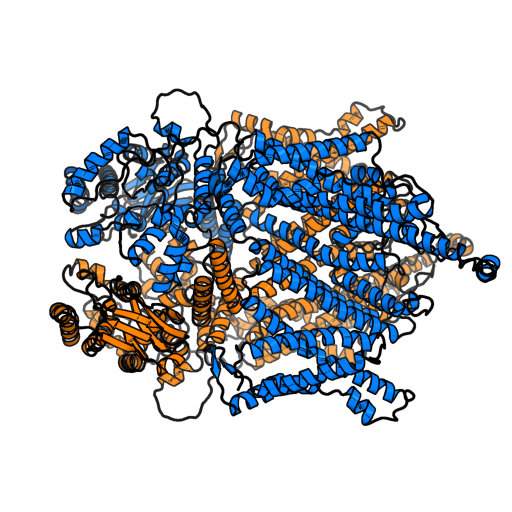91 ? -10.312 25.797 31.672 1 53.91 391 VAL B O 1
ATOM 11015 N N . HIS B 1 392 ? -10.656 24.844 33.656 1 66.62 392 HIS B N 1
ATOM 11016 C CA . HIS B 1 392 ? -11.797 24.109 33.094 1 66.62 392 HIS B CA 1
ATOM 11017 C C . HIS B 1 392 ? -13.031 24.281 33.969 1 66.62 392 HIS B C 1
ATOM 11019 O O . HIS B 1 392 ? -12.922 24.531 35.156 1 66.62 392 HIS B O 1
ATOM 11025 N N . VAL B 1 393 ? -14.133 24.312 33.219 1 70.38 393 VAL B N 1
ATOM 11026 C CA . VAL B 1 393 ? -15.422 24.188 33.875 1 70.38 393 VAL B CA 1
ATOM 11027 C C . VAL B 1 393 ? -15.961 22.781 33.719 1 70.38 393 VAL B C 1
ATOM 11029 O O . VAL B 1 393 ? -15.844 22.172 32.656 1 70.38 393 VAL B O 1
ATOM 11032 N N . PHE B 1 394 ? -16.359 22.219 34.938 1 76.12 394 PHE B N 1
ATOM 11033 C CA . PHE B 1 394 ? -16.781 20.828 34.906 1 76.12 394 PHE B CA 1
ATOM 11034 C C . PHE B 1 394 ? -18.281 20.703 35.094 1 76.12 394 PHE B C 1
ATOM 11036 O O . PHE B 1 394 ? -18.875 21.438 35.906 1 76.12 394 PHE B O 1
ATOM 11043 N N . PHE B 1 395 ? -18.906 19.906 34.219 1 76.56 395 PHE B N 1
ATOM 11044 C CA . PHE B 1 395 ? -20.312 19.531 34.344 1 76.56 395 PHE B CA 1
ATOM 11045 C C . PHE B 1 395 ? -20.438 18.047 34.688 1 76.56 395 PHE B C 1
ATOM 11047 O O . PHE B 1 395 ? -19.938 17.188 33.969 1 76.56 395 PHE B O 1
ATOM 11054 N N . LEU B 1 396 ? -20.953 17.734 35.844 1 76 396 LEU B N 1
ATOM 11055 C CA . LEU B 1 396 ? -21.141 16.344 36.281 1 76 396 LEU B CA 1
ATOM 11056 C C . LEU B 1 396 ? -22.391 15.75 35.656 1 76 396 LEU B C 1
ATOM 11058 O O . LEU B 1 396 ? -23.5 16.219 35.906 1 76 396 LEU B O 1
ATOM 11062 N N . LEU B 1 397 ? -22.156 14.945 34.781 1 75.31 397 LEU B N 1
ATOM 11063 C CA . LEU B 1 397 ? -23.297 14.336 34.094 1 75.31 397 LEU B CA 1
ATOM 11064 C C . LEU B 1 397 ? -23.766 13.094 34.844 1 75.31 397 LEU B C 1
ATOM 11066 O O . LEU B 1 397 ? -24.969 12.938 35.094 1 75.31 397 LEU B O 1
ATOM 11070 N N . LYS B 1 398 ? -22.719 12.227 35.062 1 72.38 398 LYS B N 1
ATOM 11071 C CA . LYS B 1 398 ? -23.031 10.984 35.75 1 72.38 398 LYS B CA 1
ATOM 11072 C C . LYS B 1 398 ? -22.062 10.727 36.875 1 72.38 398 LYS B C 1
ATOM 11074 O O . LYS B 1 398 ? -20.844 10.938 36.75 1 72.38 398 LYS B O 1
ATOM 11079 N N . GLY B 1 399 ? -22.531 10.375 38.062 1 72.12 399 GLY B N 1
ATOM 11080 C CA . GLY B 1 399 ? -21.688 10.055 39.219 1 72.12 399 GLY B CA 1
ATOM 11081 C C . GLY B 1 399 ? -21.875 11.008 40.375 1 72.12 399 GLY B C 1
ATOM 11082 O O . GLY B 1 399 ? -22.688 11.93 40.312 1 72.12 399 GLY B O 1
ATOM 11083 N N . LYS B 1 400 ? -21.391 10.492 41.5 1 67.88 400 LYS B N 1
ATOM 11084 C CA . LYS B 1 400 ? -21.469 11.297 42.719 1 67.88 400 LYS B CA 1
ATOM 11085 C C . LYS B 1 400 ? -20.078 11.695 43.219 1 67.88 400 LYS B C 1
ATOM 11087 O O . LYS B 1 400 ? -19.109 10.969 43 1 67.88 400 LYS B O 1
ATOM 11092 N N . THR B 1 401 ? -20 12.953 43.469 1 66.5 401 THR B N 1
ATOM 11093 C CA . THR B 1 401 ? -18.766 13.43 44.094 1 66.5 401 THR B CA 1
ATOM 11094 C C . THR B 1 401 ? -18.891 13.43 45.594 1 66.5 401 THR B C 1
ATOM 11096 O O . THR B 1 401 ? -20 13.289 46.156 1 66.5 401 THR B O 1
ATOM 11099 N N . TRP B 1 402 ? -17.797 13.43 46.281 1 58.66 402 TRP B N 1
ATOM 11100 C CA . TRP B 1 402 ? -17.844 13.445 47.75 1 58.66 402 TRP B CA 1
ATOM 11101 C C . TRP B 1 402 ? -18.609 14.664 48.25 1 58.66 402 TRP B C 1
ATOM 11103 O O . TRP B 1 402 ? -18.375 15.781 47.812 1 58.66 402 TRP B O 1
ATOM 11113 N N . PRO B 1 403 ? -19.797 14.477 48.906 1 52.75 403 PRO B N 1
ATOM 11114 C CA . PRO B 1 403 ? -20.703 15.531 49.344 1 52.75 403 PRO B CA 1
ATOM 11115 C C . PRO B 1 403 ? -19.984 16.688 50.031 1 52.75 403 PRO B C 1
ATOM 11117 O O . PRO B 1 403 ? -20.438 17.828 49.938 1 52.75 403 PRO B O 1
ATOM 11120 N N . GLU B 1 404 ? -19 16.422 50.844 1 49.69 404 GLU B N 1
ATOM 11121 C CA . GLU B 1 404 ? -18.391 17.516 51.594 1 49.69 404 GLU B CA 1
ATOM 11122 C C . GLU B 1 404 ? -17.844 18.578 50.656 1 49.69 404 GLU B C 1
ATOM 11124 O O . GLU B 1 404 ? -17.844 19.766 51 1 49.69 404 GLU B O 1
ATOM 11129 N N . LEU B 1 405 ? -17.453 18.188 49.594 1 49.66 405 LEU B N 1
ATOM 11130 C CA . LEU B 1 405 ? -16.812 19.094 48.656 1 49.66 405 LEU B CA 1
ATOM 11131 C C . LEU B 1 405 ? -17.844 20 48 1 49.66 405 LEU B C 1
ATOM 11133 O O . LEU B 1 405 ? -17.578 21.188 47.75 1 49.66 405 LEU B O 1
ATOM 11137 N N . ILE B 1 406 ? -19.016 19.438 47.688 1 50.31 406 ILE B N 1
ATOM 11138 C CA . ILE B 1 406 ? -20.047 20.219 47 1 50.31 406 ILE B CA 1
ATOM 11139 C C . ILE B 1 406 ? -20.531 21.344 47.938 1 50.31 406 ILE B C 1
ATOM 11141 O O . ILE B 1 406 ? -20.75 22.469 47.469 1 50.31 406 ILE B O 1
ATOM 11145 N N . ALA B 1 407 ? -20.609 21.016 49.188 1 49.25 407 ALA B N 1
ATOM 11146 C CA . ALA B 1 407 ? -21.047 22.047 50.125 1 49.25 407 ALA B CA 1
ATOM 11147 C C . ALA B 1 407 ? -20.078 23.219 50.125 1 49.25 407 ALA B C 1
ATOM 11149 O O . ALA B 1 407 ? -20.5 24.375 50.188 1 49.25 407 ALA B O 1
ATOM 11150 N N . ARG B 1 408 ? -18.875 22.891 50.062 1 46.91 408 ARG B N 1
ATOM 11151 C CA . ARG B 1 408 ? -17.875 23.953 50.125 1 46.91 408 ARG B CA 1
ATOM 11152 C C . ARG B 1 408 ? -17.844 24.766 48.844 1 46.91 408 ARG B C 1
ATOM 11154 O O . ARG B 1 408 ? -17.688 25.984 48.875 1 46.91 408 ARG B O 1
ATOM 11161 N N . PHE B 1 409 ? -18 24.141 47.781 1 51.72 409 PHE B N 1
ATOM 11162 C CA . PHE B 1 409 ? -17.969 24.828 46.5 1 51.72 409 PHE B CA 1
ATOM 11163 C C . PHE B 1 409 ? -19.188 25.703 46.312 1 51.72 409 PHE B C 1
ATOM 11165 O O . PHE B 1 409 ? -19.094 26.812 45.781 1 51.72 409 PHE B O 1
ATOM 11172 N N . VAL B 1 410 ? -20.344 25.219 46.781 1 50.44 410 VAL B N 1
ATOM 11173 C CA . VAL B 1 410 ? -21.578 25.984 46.656 1 50.44 410 VAL B CA 1
ATOM 11174 C C . VAL B 1 410 ? -21.453 27.281 47.438 1 50.44 410 VAL B C 1
ATOM 11176 O O . VAL B 1 410 ? -21.891 28.344 47 1 50.44 410 VAL B O 1
ATOM 11179 N N . VAL B 1 411 ? -20.859 27.188 48.562 1 46.34 411 VAL B N 1
ATOM 11180 C CA . VAL B 1 411 ? -20.781 28.375 49.406 1 46.34 411 VAL B CA 1
ATOM 11181 C C . VAL B 1 411 ? -19.891 29.422 48.75 1 46.34 411 VAL B C 1
ATOM 11183 O O . VAL B 1 411 ? -20.234 30.594 48.688 1 46.34 411 VAL B O 1
ATOM 11186 N N . GLU B 1 412 ? -18.766 29 48.25 1 45.91 412 GLU B N 1
ATOM 11187 C CA . GLU B 1 412 ? -17.844 29.984 47.719 1 45.91 412 GLU B CA 1
ATOM 11188 C C . GLU B 1 412 ? -18.312 30.516 46.375 1 45.91 412 GLU B C 1
ATOM 11190 O O . GLU B 1 412 ? -18.203 31.703 46.094 1 45.91 412 GLU B O 1
ATOM 11195 N N . ALA B 1 413 ? -18.891 29.672 45.5 1 48.38 413 ALA B N 1
ATOM 11196 C CA . ALA B 1 413 ? -19.422 30.109 44.219 1 48.38 413 ALA B CA 1
ATOM 11197 C C . ALA B 1 413 ? -20.656 30.984 44.406 1 48.38 413 ALA B C 1
ATOM 11199 O O . ALA B 1 413 ? -20.859 31.953 43.656 1 48.38 413 ALA B O 1
ATOM 11200 N N . THR B 1 414 ? -21.516 30.656 45.406 1 48.81 414 THR B N 1
ATOM 11201 C CA . THR B 1 414 ? -22.688 31.469 45.688 1 48.81 414 THR B CA 1
ATOM 11202 C C . THR B 1 414 ? -22.281 32.875 46.156 1 48.81 414 THR B C 1
ATOM 11204 O O . THR B 1 414 ? -22.938 33.844 45.812 1 48.81 414 THR B O 1
ATOM 11207 N N . VAL B 1 415 ? -21.266 32.969 46.906 1 46.88 415 VAL B N 1
ATOM 11208 C CA . VAL B 1 415 ? -20.844 34.281 47.344 1 46.88 415 VAL B CA 1
ATOM 11209 C C . VAL B 1 415 ? -20.391 35.125 46.156 1 46.88 415 VAL B C 1
ATOM 11211 O O . VAL B 1 415 ? -20.734 36.281 46.031 1 46.88 415 VAL B O 1
ATOM 11214 N N . GLN B 1 416 ? -19.672 34.5 45.219 1 44.41 416 GLN B N 1
ATOM 11215 C CA . GLN B 1 416 ? -19.219 35.25 44.062 1 44.41 416 GLN B CA 1
ATOM 11216 C C . GLN B 1 416 ? -20.344 35.438 43.031 1 44.41 416 GLN B C 1
ATOM 11218 O O . GLN B 1 416 ? -20.453 36.5 42.406 1 44.41 416 GLN B O 1
ATOM 11223 N N . ALA B 1 417 ? -21.219 34.469 42.781 1 43.81 417 ALA B N 1
ATOM 11224 C CA . ALA B 1 417 ? -22.375 34.562 41.906 1 43.81 417 ALA B CA 1
ATOM 11225 C C . ALA B 1 417 ? -23.391 35.562 42.438 1 43.81 417 ALA B C 1
ATOM 11227 O O . ALA B 1 417 ? -24.109 36.188 41.688 1 43.81 417 ALA B O 1
ATOM 11228 N N . LYS B 1 418 ? -23.641 35.688 43.719 1 44.12 418 LYS B N 1
ATOM 11229 C CA . LYS B 1 418 ? -24.562 36.688 44.25 1 44.12 418 LYS B CA 1
ATOM 11230 C C . LYS B 1 418 ? -24.25 38.094 43.688 1 44.12 418 LYS B C 1
ATOM 11232 O O . LYS B 1 418 ? -25.109 38.969 43.688 1 44.12 418 LYS B O 1
ATOM 11237 N N . LEU B 1 419 ? -22.953 38.5 43.438 1 38.41 419 LEU B N 1
ATOM 11238 C CA . LEU B 1 419 ? -22.797 39.781 42.75 1 38.41 419 LEU B CA 1
ATOM 11239 C C . LEU B 1 419 ? -23.453 39.75 41.375 1 38.41 419 LEU B C 1
ATOM 11241 O O . LEU B 1 419 ? -23.688 40.781 40.75 1 38.41 419 LEU B O 1
ATOM 11245 N N . MET B 1 420 ? -23.359 38.656 40.594 1 36.62 420 MET B N 1
ATOM 11246 C CA . MET B 1 420 ? -24.156 38.531 39.375 1 36.62 420 MET B CA 1
ATOM 11247 C C . MET B 1 420 ? -25.578 38.094 39.719 1 36.62 420 MET B C 1
ATOM 11249 O O . MET B 1 420 ? -25.844 37.562 40.781 1 36.62 420 MET B O 1
ATOM 11253 N N . GLU B 1 421 ? -26.703 38.469 39.062 1 36.78 421 GLU B N 1
ATOM 11254 C CA . GLU B 1 421 ? -28.109 38.25 39.406 1 36.78 421 GLU B CA 1
ATOM 11255 C C . GLU B 1 421 ? -28.344 36.812 39.844 1 36.78 421 GLU B C 1
ATOM 11257 O O . GLU B 1 421 ? -27.609 35.906 39.469 1 36.78 421 GLU B O 1
ATOM 11262 N N . PRO B 1 422 ? -29.234 36.656 40.844 1 34.81 422 PRO B N 1
ATOM 11263 C CA . PRO B 1 422 ? -29.562 35.469 41.625 1 34.81 422 PRO B CA 1
ATOM 11264 C C . PRO B 1 422 ? -29.781 34.219 40.75 1 34.81 422 PRO B C 1
ATOM 11266 O O . PRO B 1 422 ? -30.531 34.281 39.781 1 34.81 422 PRO B O 1
ATOM 11269 N N . ILE B 1 423 ? -28.828 33.375 40.531 1 36.22 423 ILE B N 1
ATOM 11270 C CA . ILE B 1 423 ? -28.859 32.125 39.781 1 36.22 423 ILE B CA 1
ATOM 11271 C C . ILE B 1 423 ? -30.016 31.266 40.281 1 36.22 423 ILE B C 1
ATOM 11273 O O . ILE B 1 423 ? -30.328 31.266 41.469 1 36.22 423 ILE B O 1
ATOM 11277 N N . LEU B 1 424 ? -30.891 30.641 39.375 1 34.84 424 LEU B N 1
ATOM 11278 C CA . LEU B 1 424 ? -32.062 29.797 39.469 1 34.84 424 LEU B CA 1
ATOM 11279 C C . LEU B 1 424 ? -31.844 28.641 40.438 1 34.84 424 LEU B C 1
ATOM 11281 O O . LEU B 1 424 ? -30.703 28.203 40.625 1 34.84 424 LEU B O 1
ATOM 11285 N N . SER B 1 425 ? -32.719 28.422 41.344 1 32.59 425 SER B N 1
ATOM 11286 C CA . SER B 1 425 ? -32.875 27.391 42.375 1 32.59 425 SER B CA 1
ATOM 11287 C C . SER B 1 425 ? -32.531 26.016 41.812 1 32.59 425 SER B C 1
ATOM 11289 O O . SER B 1 425 ? -32.969 25.656 40.719 1 32.59 425 SER B O 1
ATOM 11291 N N . ALA B 1 426 ? -31.422 25.453 42.188 1 36.38 426 ALA B N 1
ATOM 11292 C CA . ALA B 1 426 ? -30.797 24.156 41.906 1 36.38 426 ALA B CA 1
ATOM 11293 C C . ALA B 1 426 ? -31.797 23.031 42.125 1 36.38 426 ALA B C 1
ATOM 11295 O O . ALA B 1 426 ? -32.438 22.938 43.156 1 36.38 426 ALA B O 1
ATOM 11296 N N . ALA B 1 427 ? -32.625 22.578 41.062 1 36.16 427 ALA B N 1
ATOM 11297 C CA . ALA B 1 427 ? -33.531 21.438 41.156 1 36.16 427 ALA B CA 1
ATOM 11298 C C . ALA B 1 427 ? -32.875 20.297 41.938 1 36.16 427 ALA B C 1
ATOM 11300 O O . ALA B 1 427 ? -31.656 20.172 41.969 1 36.16 427 ALA B O 1
ATOM 11301 N N . ALA B 1 428 ? -33.656 19.594 42.844 1 33.06 428 ALA B N 1
ATOM 11302 C CA . ALA B 1 428 ? -33.531 18.516 43.844 1 33.06 428 ALA B CA 1
ATOM 11303 C C . ALA B 1 428 ? -32.812 17.312 43.25 1 33.06 428 ALA B C 1
ATOM 11305 O O . ALA B 1 428 ? -32.812 17.109 42.031 1 33.06 428 ALA B O 1
ATOM 11306 N N . ASP B 1 429 ? -32.156 16.562 44.094 1 34.94 429 ASP B N 1
ATOM 11307 C CA . ASP B 1 429 ? -31.266 15.398 44.188 1 34.94 429 ASP B CA 1
ATOM 11308 C C . ASP B 1 429 ? -31.906 14.188 43.5 1 34.94 429 ASP B C 1
ATOM 11310 O O . ASP B 1 429 ? -32.906 13.641 44.031 1 34.94 429 ASP B O 1
ATOM 11314 N N . LYS B 1 430 ? -32.25 14.133 42.312 1 37.72 430 LYS B N 1
ATOM 11315 C CA . LYS B 1 430 ? -32.719 12.828 41.844 1 37.72 430 LYS B CA 1
ATOM 11316 C C . LYS B 1 430 ? -31.688 11.742 42.156 1 37.72 430 LYS B C 1
ATOM 11318 O O . LYS B 1 430 ? -30.562 11.781 41.625 1 37.72 430 LYS B O 1
ATOM 11323 N N . SER B 1 431 ? -31.672 11.07 43.344 1 32.47 431 SER B N 1
ATOM 11324 C CA . SER B 1 431 ? -30.906 9.898 43.781 1 32.47 431 SER B CA 1
ATOM 11325 C C . SER B 1 431 ? -31 8.789 42.719 1 32.47 431 SER B C 1
ATOM 11327 O O . SER B 1 431 ? -32.094 8.352 42.375 1 32.47 431 SER B O 1
ATOM 11329 N N . PHE B 1 432 ? -30.266 8.852 41.781 1 34.38 432 PHE B N 1
ATOM 11330 C CA . PHE B 1 432 ? -30.188 7.676 40.906 1 34.38 432 PHE B CA 1
ATOM 11331 C C . PHE B 1 432 ? -29.812 6.438 41.719 1 34.38 432 PHE B C 1
ATOM 11333 O O . PHE B 1 432 ? -28.797 6.426 42.406 1 34.38 432 PHE B O 1
ATOM 11340 N N . GLU B 1 433 ? -30.703 5.781 42.438 1 34.12 433 GLU B N 1
ATOM 11341 C CA . GLU B 1 433 ? -30.516 4.477 43.062 1 34.12 433 GLU B CA 1
ATOM 11342 C C . GLU B 1 433 ? -29.703 3.545 42.156 1 34.12 433 GLU B C 1
ATOM 11344 O O . GLU B 1 433 ? -30.047 3.336 41 1 34.12 433 GLU B O 1
ATOM 11349 N N . VAL B 1 434 ? -28.484 3.564 42.5 1 38.62 434 VAL B N 1
ATOM 11350 C CA . VAL B 1 434 ? -27.672 2.514 41.875 1 38.62 434 VAL B CA 1
ATOM 11351 C C . VAL B 1 434 ? -28.312 1.154 42.125 1 38.62 434 VAL B C 1
ATOM 11353 O O . VAL B 1 434 ? -28.516 0.748 43.281 1 38.62 434 VAL B O 1
ATOM 11356 N N . ALA B 1 435 ? -29.391 0.783 41.594 1 37.53 435 ALA B N 1
ATOM 11357 C CA . ALA B 1 435 ? -30 -0.536 41.719 1 37.53 435 ALA B CA 1
ATOM 11358 C C . ALA B 1 435 ? -28.938 -1.614 41.906 1 37.53 435 ALA B C 1
ATOM 11360 O O . ALA B 1 435 ? -27.938 -1.638 41.219 1 37.53 435 ALA B O 1
ATOM 11361 N N . HIS B 1 436 ? -28.719 -2.023 43.156 1 41.19 436 HIS B N 1
ATOM 11362 C CA . HIS B 1 436 ? -27.938 -3.191 43.562 1 41.19 436 HIS B CA 1
ATOM 11363 C C . HIS B 1 436 ? -28.266 -4.398 42.688 1 41.19 436 HIS B C 1
ATOM 11365 O O . HIS B 1 436 ? -29.422 -4.789 42.562 1 41.19 436 HIS B O 1
ATOM 11371 N N . PHE B 1 437 ? -27.859 -4.559 41.469 1 47.5 437 PHE B N 1
ATOM 11372 C CA . PHE B 1 437 ? -28.125 -5.562 40.438 1 47.5 437 PHE B CA 1
ATOM 11373 C C . PHE B 1 437 ? -27.688 -6.945 40.906 1 47.5 437 PHE B C 1
ATOM 11375 O O . PHE B 1 437 ? -26.484 -7.23 41 1 47.5 437 PHE B O 1
ATOM 11382 N N . HIS B 1 438 ? -28.484 -7.645 41.656 1 52 438 HIS B N 1
ATOM 11383 C CA . HIS B 1 438 ? -28.25 -9.031 42.031 1 52 438 HIS B CA 1
ATOM 11384 C C . HIS B 1 438 ? -28.203 -9.938 40.812 1 52 438 HIS B C 1
ATOM 11386 O O . HIS B 1 438 ? -29.125 -9.93 40 1 52 438 HIS B O 1
ATOM 11392 N N . TRP B 1 439 ? -27.234 -10.766 40.5 1 63.59 439 TRP B N 1
ATOM 11393 C CA . TRP B 1 439 ? -26.891 -11.922 39.688 1 63.59 439 TRP B CA 1
ATOM 11394 C C . TRP B 1 439 ? -26.547 -11.492 38.25 1 63.59 439 TRP B C 1
ATOM 11396 O O . TRP B 1 439 ? -26.719 -12.266 37.312 1 63.59 439 TRP B O 1
ATOM 11406 N N . MET B 1 440 ? -26.469 -10.25 38 1 73.75 440 MET B N 1
ATOM 11407 C CA . MET B 1 440 ? -26.078 -9.836 36.656 1 73.75 440 MET B CA 1
ATOM 11408 C C . MET B 1 440 ? -24.562 -9.812 36.5 1 73.75 440 MET B C 1
ATOM 11410 O O . MET B 1 440 ? -23.844 -9.461 37.469 1 73.75 440 MET B O 1
ATOM 11414 N N . LEU B 1 441 ? -24.125 -10.508 35.438 1 80.38 441 LEU B N 1
ATOM 11415 C CA . LEU B 1 441 ? -22.703 -10.586 35.156 1 80.38 441 LEU B CA 1
ATOM 11416 C C . LEU B 1 441 ? -22.219 -9.352 34.406 1 80.38 441 LEU B C 1
ATOM 11418 O O . LEU B 1 441 ? -22.875 -8.898 33.469 1 80.38 441 LEU B O 1
ATOM 11422 N N . HIS B 1 442 ? -21.219 -8.844 34.969 1 74.5 442 HIS B N 1
ATOM 11423 C CA . HIS B 1 442 ? -20.594 -7.699 34.312 1 74.5 442 HIS B CA 1
ATOM 11424 C C . HIS B 1 442 ? -19.75 -8.141 33.125 1 74.5 442 HIS B C 1
ATOM 11426 O O . HIS B 1 442 ? -19.062 -9.172 33.188 1 74.5 442 HIS B O 1
ATOM 11432 N N . PRO B 1 443 ? -19.812 -7.484 32 1 72.88 443 PRO B N 1
ATOM 11433 C CA . PRO B 1 443 ? -19.109 -7.883 30.781 1 72.88 443 PRO B CA 1
ATOM 11434 C C . PRO B 1 443 ? -17.594 -7.918 30.984 1 72.88 443 PRO B C 1
ATOM 11436 O O . PRO B 1 443 ? -16.891 -8.664 30.281 1 72.88 443 PRO B O 1
ATOM 11439 N N . HIS B 1 444 ? -17.062 -7.168 31.922 1 68.19 444 HIS B N 1
ATOM 11440 C CA . HIS B 1 444 ? -15.617 -7.148 32.094 1 68.19 444 HIS B CA 1
ATOM 11441 C C . HIS B 1 444 ? -15.188 -8.023 33.281 1 68.19 444 HIS B C 1
ATOM 11443 O O . HIS B 1 444 ? -14.023 -8.008 33.656 1 68.19 444 HIS B O 1
ATOM 11449 N N . ASP B 1 445 ? -16.156 -8.836 33.781 1 73.38 445 ASP B N 1
ATOM 11450 C CA . ASP B 1 445 ? -15.812 -9.781 34.844 1 73.38 445 ASP B CA 1
ATOM 11451 C C . ASP B 1 445 ? -14.898 -10.883 34.312 1 73.38 445 ASP B C 1
ATOM 11453 O O . ASP B 1 445 ? -15 -11.281 33.156 1 73.38 445 ASP B O 1
ATOM 11457 N N . ILE B 1 446 ? -13.984 -11.297 35.062 1 74.56 446 ILE B N 1
ATOM 11458 C CA . ILE B 1 446 ? -12.992 -12.289 34.688 1 74.56 446 ILE B CA 1
ATOM 11459 C C . ILE B 1 446 ? -13.688 -13.586 34.281 1 74.56 446 ILE B C 1
ATOM 11461 O O . ILE B 1 446 ? -13.242 -14.281 33.375 1 74.56 446 ILE B O 1
ATOM 11465 N N . PHE B 1 447 ? -14.703 -13.867 34.969 1 80.81 447 PHE B N 1
ATOM 11466 C CA . PHE B 1 447 ? -15.438 -15.086 34.625 1 80.81 447 PHE B CA 1
ATOM 11467 C C . PHE B 1 447 ? -16.016 -14.984 33.219 1 80.81 447 PHE B C 1
ATOM 11469 O O . PHE B 1 447 ? -15.969 -15.953 32.469 1 80.81 447 PHE B O 1
ATOM 11476 N N . VAL B 1 448 ? -16.531 -13.914 32.969 1 81.44 448 VAL B N 1
ATOM 11477 C CA . VAL B 1 448 ? -17.172 -13.742 31.672 1 81.44 448 VAL B CA 1
ATOM 11478 C C . VAL B 1 448 ? -16.125 -13.773 30.562 1 81.44 448 VAL B C 1
ATOM 11480 O O . VAL B 1 448 ? -16.344 -14.344 29.5 1 81.44 448 VAL B O 1
ATOM 11483 N N . VAL B 1 449 ? -15.023 -13.32 30.891 1 75.94 449 VAL B N 1
ATOM 11484 C CA . VAL B 1 449 ? -13.953 -13.312 29.891 1 75.94 449 VAL B CA 1
ATOM 11485 C C . VAL B 1 449 ? -13.461 -14.734 29.641 1 75.94 449 VAL B C 1
ATOM 11487 O O . VAL B 1 449 ? -13.25 -15.141 28.5 1 75.94 449 VAL B O 1
ATOM 11490 N N . ASN B 1 450 ? -13.297 -15.469 30.688 1 80.88 450 ASN B N 1
ATOM 11491 C CA . ASN B 1 450 ? -12.859 -16.844 30.547 1 80.88 450 ASN B CA 1
ATOM 11492 C C . ASN B 1 450 ? -13.922 -17.703 29.859 1 80.88 450 ASN B C 1
ATOM 11494 O O . ASN B 1 450 ? -13.602 -18.609 29.078 1 80.88 450 ASN B O 1
ATOM 11498 N N . TRP B 1 451 ? -15.133 -17.406 30.172 1 83.19 451 TRP B N 1
ATOM 11499 C CA . TRP B 1 451 ? -16.234 -18.125 29.531 1 83.19 451 TRP B CA 1
ATOM 11500 C C . TRP B 1 451 ? -16.266 -17.844 28.031 1 83.19 451 TRP B C 1
ATOM 11502 O O . TRP B 1 451 ? -16.453 -18.75 27.219 1 83.19 451 TRP B O 1
ATOM 11512 N N . GLN B 1 452 ? -16.078 -16.688 27.766 1 81.25 452 GLN B N 1
ATOM 11513 C CA . GLN B 1 452 ? -16.094 -16.312 26.359 1 81.25 452 GLN B CA 1
ATOM 11514 C C . GLN B 1 452 ? -14.914 -16.938 25.609 1 81.25 452 GLN B C 1
ATOM 11516 O O . GLN B 1 452 ? -15.031 -17.297 24.438 1 81.25 452 GLN B O 1
ATOM 11521 N N . MET B 1 453 ? -13.859 -17.156 26.25 1 80.88 453 MET B N 1
ATOM 11522 C CA . MET B 1 453 ? -12.719 -17.828 25.641 1 80.88 453 MET B CA 1
ATOM 11523 C C . MET B 1 453 ? -13.008 -19.312 25.406 1 80.88 453 MET B C 1
ATOM 11525 O O . MET B 1 453 ? -12.609 -19.891 24.391 1 80.88 453 MET B O 1
ATOM 11529 N N . THR B 1 454 ? -13.672 -19.844 26.375 1 85.62 454 THR B N 1
ATOM 11530 C CA . THR B 1 454 ? -14.047 -21.25 26.234 1 85.62 454 THR B CA 1
ATOM 11531 C C . THR B 1 454 ? -15.047 -21.438 25.094 1 85.62 454 THR B C 1
ATOM 11533 O O . THR B 1 454 ? -14.945 -22.391 24.328 1 85.62 454 THR B O 1
ATOM 11536 N N . VAL B 1 455 ? -15.938 -20.531 25 1 85.38 455 VAL B N 1
ATOM 11537 C CA . VAL B 1 455 ? -16.922 -20.609 23.922 1 85.38 455 VAL B CA 1
ATOM 11538 C C . VAL B 1 455 ? -16.234 -20.359 22.578 1 85.38 455 VAL B C 1
ATOM 11540 O O . VAL B 1 455 ? -16.562 -21.016 21.578 1 85.38 455 VAL B O 1
ATOM 11543 N N . ALA B 1 456 ? -15.297 -19.531 22.562 1 82.12 456 ALA B N 1
ATOM 11544 C CA . ALA B 1 456 ? -14.555 -19.281 21.328 1 82.12 456 ALA B CA 1
ATOM 11545 C C . ALA B 1 456 ? -13.797 -20.516 20.875 1 82.12 456 ALA B C 1
ATOM 11547 O O . ALA B 1 456 ? -13.75 -20.812 19.688 1 82.12 456 ALA B O 1
ATOM 11548 N N . THR B 1 457 ? -13.211 -21.219 21.797 1 84.5 457 THR B N 1
ATOM 11549 C CA . THR B 1 457 ? -12.5 -22.453 21.453 1 84.5 457 THR B CA 1
ATOM 11550 C C . THR B 1 457 ? -13.461 -23.516 20.938 1 84.5 457 THR B C 1
ATOM 11552 O O . THR B 1 457 ? -13.125 -24.281 20.016 1 84.5 457 THR B O 1
ATOM 11555 N N . ALA B 1 458 ? -14.641 -23.5 21.5 1 87.06 458 ALA B N 1
ATOM 11556 C CA . ALA B 1 458 ? -15.664 -24.438 21.047 1 87.06 458 ALA B CA 1
ATOM 11557 C C . ALA B 1 458 ? -16.141 -24.062 19.641 1 87.06 458 ALA B C 1
ATOM 11559 O O . ALA B 1 458 ? -16.438 -24.953 18.828 1 87.06 458 ALA B O 1
ATOM 11560 N N . ILE B 1 459 ? -16.203 -22.859 19.391 1 85.38 459 ILE B N 1
ATOM 11561 C CA . ILE B 1 459 ? -16.625 -22.406 18.062 1 85.38 459 ILE B CA 1
ATOM 11562 C C . ILE B 1 459 ? -15.562 -22.766 17.031 1 85.38 459 ILE B C 1
ATOM 11564 O O . ILE B 1 459 ? -15.891 -23.203 15.93 1 85.38 459 ILE B O 1
ATOM 11568 N N . VAL B 1 460 ? -14.336 -22.641 17.375 1 83.88 460 VAL B N 1
ATOM 11569 C CA . VAL B 1 460 ? -13.25 -23 16.469 1 83.88 460 VAL B CA 1
ATOM 11570 C C . VAL B 1 460 ? -13.273 -24.5 16.188 1 83.88 460 VAL B C 1
ATOM 11572 O O . VAL B 1 460 ? -13.109 -24.938 15.055 1 83.88 460 VAL B O 1
ATOM 11575 N N . TYR B 1 461 ? -13.531 -25.234 17.156 1 87.44 461 TYR B N 1
ATOM 11576 C CA . TYR B 1 461 ? -13.625 -26.688 17 1 87.44 461 TYR B CA 1
ATOM 11577 C C . TYR B 1 461 ? -14.789 -27.047 16.078 1 87.44 461 TYR B C 1
ATOM 11579 O O . TYR B 1 461 ? -14.641 -27.891 15.18 1 87.44 461 TYR B O 1
ATOM 11587 N N . SER B 1 462 ? -15.883 -26.438 16.297 1 86.38 462 SER B N 1
ATOM 11588 C CA . SER B 1 462 ? -17.062 -26.734 15.477 1 86.38 462 SER B CA 1
ATOM 11589 C C . SER B 1 462 ? -16.859 -26.281 14.031 1 86.38 462 SER B C 1
ATOM 11591 O O . SER B 1 462 ? -17.391 -26.891 13.109 1 86.38 462 SER B O 1
ATOM 11593 N N . SER B 1 463 ? -16.125 -25.234 13.891 1 87.06 463 SER B N 1
ATOM 11594 C CA . SER B 1 463 ? -15.891 -24.734 12.547 1 87.06 463 SER B CA 1
ATOM 11595 C C . SER B 1 463 ? -15.008 -25.688 11.742 1 87.06 463 SER B C 1
ATOM 11597 O O . SER B 1 463 ? -15.047 -25.688 10.508 1 87.06 463 SER B O 1
ATOM 11599 N N . PHE B 1 464 ? -14.266 -26.547 12.398 1 89.88 464 PHE B N 1
ATOM 11600 C CA . PHE B 1 464 ? -13.414 -27.516 11.711 1 89.88 464 PHE B CA 1
ATOM 11601 C C . PHE B 1 464 ? -14.109 -28.875 11.609 1 89.88 464 PHE B C 1
ATOM 11603 O O . PHE B 1 464 ? -14.102 -29.5 10.555 1 89.88 464 PHE B O 1
ATOM 11610 N N . MET B 1 465 ? -14.82 -29.266 12.617 1 89.12 465 MET B N 1
ATOM 11611 C CA . MET B 1 465 ? -15.297 -30.641 12.688 1 89.12 465 MET B CA 1
ATOM 11612 C C . MET B 1 465 ? -16.641 -30.797 11.961 1 89.12 465 MET B C 1
ATOM 11614 O O . MET B 1 465 ? -16.891 -31.828 11.352 1 89.12 465 MET B O 1
ATOM 11618 N N . VAL B 1 466 ? -17.438 -29.797 11.969 1 87.75 466 VAL B N 1
ATOM 11619 C CA . VAL B 1 466 ? -18.766 -29.922 11.352 1 87.75 466 VAL B CA 1
ATOM 11620 C C . VAL B 1 466 ? -18.609 -30.047 9.836 1 87.75 466 VAL B C 1
ATOM 11622 O O . VAL B 1 466 ? -19.141 -30.984 9.234 1 87.75 466 VAL B O 1
ATOM 11625 N N . PRO B 1 467 ? -17.844 -29.141 9.242 1 90.19 467 PRO B N 1
ATOM 11626 C CA . PRO B 1 467 ? -17.688 -29.344 7.805 1 90.19 467 PRO B CA 1
ATOM 11627 C C . PRO B 1 467 ? -16.969 -30.641 7.461 1 90.19 467 PRO B C 1
ATOM 11629 O O . PRO B 1 467 ? -17.266 -31.281 6.449 1 90.19 467 PRO B O 1
ATOM 11632 N N . TYR B 1 468 ? -16.062 -31.062 8.25 1 91.12 468 TYR B N 1
ATOM 11633 C CA . TYR B 1 468 ? -15.344 -32.312 8.016 1 91.12 468 TYR B CA 1
ATOM 11634 C C . TYR B 1 468 ? -16.281 -33.5 8.086 1 91.12 468 TYR B C 1
ATOM 11636 O O . TYR B 1 468 ? -16.234 -34.406 7.238 1 91.12 468 TYR B O 1
ATOM 11644 N N . ARG B 1 469 ? -17.203 -33.562 8.984 1 88.12 469 ARG B N 1
ATOM 11645 C CA . ARG B 1 469 ? -18.109 -34.688 9.164 1 88.12 469 ARG B CA 1
ATOM 11646 C C . ARG B 1 469 ? -19.141 -34.75 8.047 1 88.12 469 ARG B C 1
ATOM 11648 O O . ARG B 1 469 ? -19.516 -35.812 7.598 1 88.12 469 ARG B O 1
ATOM 11655 N N . ILE B 1 470 ? -19.484 -33.594 7.59 1 85.31 470 ILE B N 1
ATOM 11656 C CA . ILE B 1 470 ? -20.484 -33.562 6.523 1 85.31 470 ILE B CA 1
ATOM 11657 C C . ILE B 1 470 ? -19.828 -33.875 5.188 1 85.31 470 ILE B C 1
ATOM 11659 O O . ILE B 1 470 ? -20.328 -34.719 4.426 1 85.31 470 ILE B O 1
ATOM 11663 N N . ALA B 1 471 ? -18.672 -33.312 4.992 1 90.88 471 ALA B N 1
ATOM 11664 C CA . ALA B 1 471 ? -18.047 -33.406 3.68 1 90.88 471 ALA B CA 1
ATOM 11665 C C . ALA B 1 471 ? -17.406 -34.781 3.49 1 90.88 471 ALA B C 1
ATOM 11667 O O . ALA B 1 471 ? -17.312 -35.281 2.365 1 90.88 471 ALA B O 1
ATOM 11668 N N . PHE B 1 472 ? -16.984 -35.469 4.508 1 91.06 472 PHE B N 1
ATOM 11669 C CA . PHE B 1 472 ? -16.312 -36.75 4.395 1 91.06 472 PHE B CA 1
ATOM 11670 C C . PHE B 1 472 ? -17.203 -37.875 4.941 1 91.06 472 PHE B C 1
ATOM 11672 O O . PHE B 1 472 ? -16.781 -39.031 5.047 1 91.06 472 PHE B O 1
ATOM 11679 N N . GLU B 1 473 ? -18.531 -37.5 5.258 1 84.25 473 GLU B N 1
ATOM 11680 C CA . GLU B 1 473 ? -19.484 -38.469 5.801 1 84.25 473 GLU B CA 1
ATOM 11681 C C . GLU B 1 473 ? -18.844 -39.312 6.895 1 84.25 473 GLU B C 1
ATOM 11683 O O . GLU B 1 473 ? -18.969 -40.531 6.879 1 84.25 473 GLU B O 1
ATOM 11688 N N . ALA B 1 474 ? -18 -38.625 7.684 1 83.88 474 ALA B N 1
ATOM 11689 C CA . ALA B 1 474 ? -17.328 -39.281 8.789 1 83.88 474 ALA B CA 1
ATOM 11690 C C . ALA B 1 474 ? -18.172 -39.219 10.07 1 83.88 474 ALA B C 1
ATOM 11692 O O . ALA B 1 474 ? -18.125 -38.188 10.781 1 83.88 474 ALA B O 1
ATOM 11693 N N . GLU B 1 475 ? -19.031 -40.094 10.32 1 78.25 475 GLU B N 1
ATOM 11694 C CA . GLU B 1 475 ? -19.812 -40.125 11.547 1 78.25 475 GLU B CA 1
ATOM 11695 C C . GLU B 1 475 ? -18.922 -40.188 12.781 1 78.25 475 GLU B C 1
ATOM 11697 O O . GLU B 1 475 ? -17.875 -40.844 12.766 1 78.25 475 GLU B O 1
ATOM 11702 N N . PRO B 1 476 ? -19.219 -39.281 13.703 1 78.25 476 PRO B N 1
ATOM 11703 C CA . PRO B 1 476 ? -18.359 -39.25 14.898 1 78.25 476 PRO B CA 1
ATOM 11704 C C . PRO B 1 476 ? -18.297 -40.594 15.609 1 78.25 476 PRO B C 1
ATOM 11706 O O . PRO B 1 476 ? -19.328 -41.281 15.766 1 78.25 476 PRO B O 1
ATOM 11709 N N . VAL B 1 477 ? -17.031 -40.969 15.703 1 77.69 477 VAL B N 1
ATOM 11710 C CA . VAL B 1 477 ? -16.812 -42.188 16.453 1 77.69 477 VAL B CA 1
ATOM 11711 C C . VAL B 1 477 ? -16.734 -41.875 17.953 1 77.69 477 VAL B C 1
ATOM 11713 O O . VAL B 1 477 ? -16.359 -40.75 18.344 1 77.69 477 VAL B O 1
ATOM 11716 N N . ALA B 1 478 ? -17.125 -42.844 18.844 1 77.94 478 ALA B N 1
ATOM 11717 C CA . ALA B 1 478 ? -17.266 -42.812 20.297 1 77.94 478 ALA B CA 1
ATOM 11718 C C . ALA B 1 478 ? -16.672 -41.531 20.875 1 77.94 478 ALA B C 1
ATOM 11720 O O . ALA B 1 478 ? -17.406 -40.688 21.375 1 77.94 478 ALA B O 1
ATOM 11721 N N . GLU B 1 479 ? -15.367 -41.219 20.766 1 78.31 479 GLU B N 1
ATOM 11722 C CA . GLU B 1 479 ? -14.734 -40.062 21.391 1 78.31 479 GLU B CA 1
ATOM 11723 C C . GLU B 1 479 ? -15.188 -38.781 20.703 1 78.31 479 GLU B C 1
ATOM 11725 O O . GLU B 1 479 ? -15.422 -37.781 21.375 1 78.31 479 GLU B O 1
ATOM 11730 N N . GLY B 1 480 ? -15.414 -38.875 19.469 1 84.19 480 GLY B N 1
ATOM 11731 C CA . GLY B 1 480 ? -15.859 -37.688 18.734 1 84.19 480 GLY B CA 1
ATOM 11732 C C . GLY B 1 480 ? -17.297 -37.312 19.047 1 84.19 480 GLY B C 1
ATOM 11733 O O . GLY B 1 480 ? -17.625 -36.125 19.078 1 84.19 480 GLY B O 1
ATOM 11734 N N . ARG B 1 481 ? -18.047 -38.281 19.375 1 84 481 ARG B N 1
ATOM 11735 C CA . ARG B 1 481 ? -19.453 -38 19.688 1 84 481 ARG B CA 1
ATOM 11736 C C . ARG B 1 481 ? -19.578 -37.312 21.047 1 84 481 ARG B C 1
ATOM 11738 O O . ARG B 1 481 ? -20.391 -36.406 21.203 1 84 481 ARG B O 1
ATOM 11745 N N . TYR B 1 482 ? -18.703 -37.719 21.922 1 86.88 482 TYR B N 1
ATOM 11746 C CA . TYR B 1 482 ? -18.734 -37.094 23.234 1 86.88 482 TYR B CA 1
ATOM 11747 C C . TYR B 1 482 ? -18.266 -35.656 23.156 1 86.88 482 TYR B C 1
ATOM 11749 O O . TYR B 1 482 ? -18.844 -34.781 23.812 1 86.88 482 TYR B O 1
ATOM 11757 N N . LEU B 1 483 ? -17.297 -35.469 22.344 1 87.69 483 LEU B N 1
ATOM 11758 C CA . LEU B 1 483 ? -16.797 -34.094 22.219 1 87.69 483 LEU B CA 1
ATOM 11759 C C . LEU B 1 483 ? -17.797 -33.219 21.516 1 87.69 483 LEU B C 1
ATOM 11761 O O . LEU B 1 483 ? -17.969 -32.031 21.875 1 87.69 483 LEU B O 1
ATOM 11765 N N . ASP B 1 484 ? -18.5 -33.719 20.578 1 86.88 484 ASP B N 1
ATOM 11766 C CA . ASP B 1 484 ? -19.516 -32.938 19.875 1 86.88 484 ASP B CA 1
ATOM 11767 C C . ASP B 1 484 ? -20.703 -32.625 20.781 1 86.88 484 ASP B C 1
ATOM 11769 O O . ASP B 1 484 ? -21.219 -31.5 20.766 1 86.88 484 ASP B O 1
ATOM 11773 N N . THR B 1 485 ? -21.062 -33.594 21.594 1 85.62 485 THR B N 1
ATOM 11774 C CA . THR B 1 485 ? -22.156 -33.344 22.531 1 85.62 485 THR B CA 1
ATOM 11775 C C . THR B 1 485 ? -21.75 -32.375 23.625 1 85.62 485 THR B C 1
ATOM 11777 O O . THR B 1 485 ? -22.562 -31.547 24.062 1 85.62 485 THR B O 1
ATOM 11780 N N . PHE B 1 486 ? -20.5 -32.531 23.938 1 89.25 486 PHE B N 1
ATOM 11781 C CA . PHE B 1 486 ? -19.984 -31.594 24.922 1 89.25 486 PHE B CA 1
ATOM 11782 C C . PHE B 1 486 ? -20.031 -30.156 24.406 1 89.25 486 PHE B C 1
ATOM 11784 O O . PHE B 1 486 ? -20.406 -29.234 25.141 1 89.25 486 PHE B O 1
ATOM 11791 N N . VAL B 1 487 ? -19.703 -29.953 23.219 1 89.06 487 VAL B N 1
ATOM 11792 C CA . VAL B 1 487 ? -19.703 -28.625 22.609 1 89.06 487 VAL B CA 1
ATOM 11793 C C . VAL B 1 487 ? -21.141 -28.109 22.484 1 89.06 487 VAL B C 1
ATOM 11795 O O . VAL B 1 487 ? -21.406 -26.938 22.719 1 89.06 487 VAL B O 1
ATOM 11798 N N . ASP B 1 488 ? -22.094 -28.938 22.219 1 87.06 488 ASP B N 1
ATOM 11799 C CA . ASP B 1 488 ? -23.484 -28.531 22.125 1 87.06 488 ASP B CA 1
ATOM 11800 C C . ASP B 1 488 ? -24.031 -28.109 23.484 1 87.06 488 ASP B C 1
ATOM 11802 O O . ASP B 1 488 ? -24.797 -27.156 23.578 1 87.06 488 ASP B O 1
ATOM 11806 N N . VAL B 1 489 ? -23.531 -28.766 24.484 1 88.81 489 VAL B N 1
ATOM 11807 C CA . VAL B 1 489 ? -23.969 -28.406 25.844 1 88.81 489 VAL B CA 1
ATOM 11808 C C . VAL B 1 489 ? -23.359 -27.062 26.25 1 88.81 489 VAL B C 1
ATOM 11810 O O . VAL B 1 489 ? -24.031 -26.25 26.891 1 88.81 489 VAL B O 1
ATOM 11813 N N . LEU B 1 490 ? -22.188 -26.922 25.828 1 89.81 490 LEU B N 1
ATOM 11814 C CA . LEU B 1 490 ? -21.547 -25.641 26.125 1 89.81 490 LEU B CA 1
ATOM 11815 C C . LEU B 1 490 ? -22.281 -24.5 25.438 1 89.81 490 LEU B C 1
ATOM 11817 O O . LEU B 1 490 ? -22.438 -23.422 26.016 1 89.81 490 LEU B O 1
ATOM 11821 N N . PHE B 1 491 ? -22.75 -24.672 24.25 1 89.31 491 PHE B N 1
ATOM 11822 C CA . PHE B 1 491 ? -23.484 -23.641 23.531 1 89.31 491 PHE B CA 1
ATOM 11823 C C . PHE B 1 491 ? -24.844 -23.406 24.188 1 89.31 491 PHE B C 1
ATOM 11825 O O . PHE B 1 491 ? -25.328 -22.266 24.219 1 89.31 491 PHE B O 1
ATOM 11832 N N . GLY B 1 492 ? -25.391 -24.422 24.703 1 88.5 492 GLY B N 1
ATOM 11833 C CA . GLY B 1 492 ? -26.625 -24.266 25.438 1 88.5 492 GLY B CA 1
ATOM 11834 C C . GLY B 1 492 ? -26.453 -23.453 26.703 1 88.5 492 GLY B C 1
ATOM 11835 O O . GLY B 1 492 ? -27.281 -22.578 27.016 1 88.5 492 GLY B O 1
ATOM 11836 N N . LEU B 1 493 ? -25.375 -23.719 27.391 1 90.56 493 LEU B N 1
ATOM 11837 C CA . LEU B 1 493 ? -25.062 -22.969 28.594 1 90.56 493 LEU B CA 1
ATOM 11838 C C . LEU B 1 493 ? -24.766 -21.516 28.25 1 90.56 493 LEU B C 1
ATOM 11840 O O . LEU B 1 493 ? -25.062 -20.609 29.047 1 90.56 493 LEU B O 1
ATOM 11844 N N . ASP B 1 494 ? -24.188 -21.281 27.125 1 89.31 494 ASP B N 1
ATOM 11845 C CA . ASP B 1 494 ? -23.875 -19.922 26.688 1 89.31 494 ASP B CA 1
ATOM 11846 C C . ASP B 1 494 ? -25.156 -19.109 26.469 1 89.31 494 ASP B C 1
ATOM 11848 O O . ASP B 1 494 ? -25.188 -17.906 26.766 1 89.31 494 ASP B O 1
ATOM 11852 N N . ILE B 1 495 ? -26.203 -19.75 25.984 1 89.81 495 ILE B N 1
ATOM 11853 C CA . ILE B 1 495 ? -27.469 -19.062 25.797 1 89.81 495 ILE B CA 1
ATOM 11854 C C . ILE B 1 495 ? -28.031 -18.641 27.156 1 89.81 495 ILE B C 1
ATOM 11856 O O . ILE B 1 495 ? -28.531 -17.516 27.312 1 89.81 495 ILE B O 1
ATOM 11860 N N . ALA B 1 496 ? -27.812 -19.453 28.156 1 88.38 496 ALA B N 1
ATOM 11861 C CA . ALA B 1 496 ? -28.312 -19.141 29.484 1 88.38 496 ALA B CA 1
ATOM 11862 C C . ALA B 1 496 ? -27.531 -17.984 30.109 1 88.38 496 ALA B C 1
ATOM 11864 O O . ALA B 1 496 ? -28.109 -17.109 30.75 1 88.38 496 ALA B O 1
ATOM 11865 N N . ILE B 1 497 ? -26.359 -17.969 29.797 1 88.75 497 ILE B N 1
ATOM 11866 C CA . ILE B 1 497 ? -25.516 -16.938 30.375 1 88.75 497 ILE B CA 1
ATOM 11867 C C . ILE B 1 497 ? -25.766 -15.602 29.672 1 88.75 497 ILE B C 1
ATOM 11869 O O . ILE B 1 497 ? -25.734 -14.547 30.312 1 88.75 497 ILE B O 1
ATOM 11873 N N . MET B 1 498 ? -26.078 -15.633 28.391 1 87.38 498 MET B N 1
ATOM 11874 C CA . MET B 1 498 ? -26.297 -14.406 27.641 1 87.38 498 MET B CA 1
ATOM 11875 C C . MET B 1 498 ? -27.562 -13.695 28.109 1 87.38 498 MET B C 1
ATOM 11877 O O . MET B 1 498 ? -27.688 -12.477 27.969 1 87.38 498 MET B O 1
ATOM 11881 N N . PHE B 1 499 ? -28.406 -14.469 28.781 1 87.5 499 PHE B N 1
ATOM 11882 C CA . PHE B 1 499 ? -29.609 -13.852 29.328 1 87.5 499 PHE B CA 1
ATOM 11883 C C . PHE B 1 499 ? -29.312 -13.055 30.578 1 87.5 499 PHE B C 1
ATOM 11885 O O . PHE B 1 499 ? -30.094 -12.195 30.984 1 87.5 499 PHE B O 1
ATOM 11892 N N . ARG B 1 500 ? -28.094 -13.289 31.094 1 85.88 500 ARG B N 1
ATOM 11893 C CA . ARG B 1 500 ? -27.75 -12.633 32.344 1 85.88 500 ARG B CA 1
ATOM 11894 C C . ARG B 1 500 ? -26.531 -11.727 32.188 1 85.88 500 ARG B C 1
ATOM 11896 O O . ARG B 1 500 ? -25.953 -11.266 33.188 1 85.88 500 ARG B O 1
ATOM 11903 N N . LEU B 1 501 ? -26.172 -11.445 30.969 1 85.06 501 LEU B N 1
ATOM 11904 C CA . LEU B 1 501 ? -25 -10.609 30.734 1 85.06 501 LEU B CA 1
ATOM 11905 C C . LEU B 1 501 ? -25.391 -9.164 30.484 1 85.06 501 LEU B C 1
ATOM 11907 O O . LEU B 1 501 ? -26.188 -8.883 29.562 1 85.06 501 LEU B O 1
ATOM 11911 N N . ALA B 1 502 ? -24.797 -8.281 31.25 1 80.56 502 ALA B N 1
ATOM 11912 C CA . ALA B 1 502 ? -25.078 -6.855 31.109 1 80.56 502 ALA B CA 1
ATOM 11913 C C . ALA B 1 502 ? -24.344 -6.273 29.906 1 80.56 502 ALA B C 1
ATOM 11915 O O . ALA B 1 502 ? -23.359 -6.84 29.438 1 80.56 502 ALA B O 1
ATOM 11916 N N . TYR B 1 503 ? -25 -5.352 29.172 1 77.38 503 TYR B N 1
ATOM 11917 C CA . TYR B 1 503 ? -24.359 -4.727 28.016 1 77.38 503 TYR B CA 1
ATOM 11918 C C . TYR B 1 503 ? -24.406 -3.207 28.125 1 77.38 503 TYR B C 1
ATOM 11920 O O . TYR B 1 503 ? -25.172 -2.66 28.922 1 77.38 503 TYR B O 1
ATOM 11928 N N . HIS B 1 504 ? -23.469 -2.674 27.391 1 69.25 504 HIS B N 1
ATOM 11929 C CA . HIS B 1 504 ? -23.453 -1.216 27.359 1 69.25 504 HIS B CA 1
ATOM 11930 C C . HIS B 1 504 ? -24.344 -0.685 26.234 1 69.25 504 HIS B C 1
ATOM 11932 O O . HIS B 1 504 ? -24.281 -1.179 25.109 1 69.25 504 HIS B O 1
ATOM 11938 N N . ASN B 1 505 ? -25.344 0.046 26.516 1 63.03 505 ASN B N 1
ATOM 11939 C CA . ASN B 1 505 ? -26.219 0.63 25.5 1 63.03 505 ASN B CA 1
ATOM 11940 C C . ASN B 1 505 ? -25.484 1.646 24.641 1 63.03 505 ASN B C 1
ATOM 11942 O O . ASN B 1 505 ? -24.312 1.925 24.859 1 63.03 505 ASN B O 1
ATOM 11946 N N . ALA B 1 506 ? -26.203 2.068 23.625 1 57.31 506 ALA B N 1
ATOM 11947 C CA . ALA B 1 506 ? -25.656 3.059 22.703 1 57.31 506 ALA B CA 1
ATOM 11948 C C . ALA B 1 506 ? -25.125 4.281 23.453 1 57.31 506 ALA B C 1
ATOM 11950 O O . ALA B 1 506 ? -24.188 4.938 23 1 57.31 506 ALA B O 1
ATOM 11951 N N . ASP B 1 507 ? -25.828 4.398 24.672 1 47.53 507 ASP B N 1
ATOM 11952 C CA . ASP B 1 507 ? -25.422 5.516 25.516 1 47.53 507 ASP B CA 1
ATOM 11953 C C . ASP B 1 507 ? -24.312 5.098 26.5 1 47.53 507 ASP B C 1
ATOM 11955 O O . ASP B 1 507 ? -23.984 5.84 27.422 1 47.53 507 ASP B O 1
ATOM 11959 N N . ARG B 1 508 ? -23.812 3.744 26.141 1 53.66 508 ARG B N 1
ATOM 11960 C CA . ARG B 1 508 ? -22.719 3.123 26.859 1 53.66 508 ARG B CA 1
ATOM 11961 C C . ARG B 1 508 ? -23.047 2.973 28.344 1 53.66 508 ARG B C 1
ATOM 11963 O O . ARG B 1 508 ? -22.172 3.092 29.203 1 53.66 508 ARG B O 1
ATOM 11970 N N . GLN B 1 509 ? -24.328 3.178 28.688 1 61.72 509 GLN B N 1
ATOM 11971 C CA . GLN B 1 509 ? -24.781 2.844 30.031 1 61.72 509 GLN B CA 1
ATOM 11972 C C . GLN B 1 509 ? -24.953 1.336 30.203 1 61.72 509 GLN B C 1
ATOM 11974 O O . GLN B 1 509 ? -25.359 0.645 29.266 1 61.72 509 GLN B O 1
ATOM 11979 N N . LEU B 1 510 ? -24.281 0.954 31.328 1 70.88 510 LEU B N 1
ATOM 11980 C CA . LEU B 1 510 ? -24.438 -0.47 31.609 1 70.88 510 LEU B CA 1
ATOM 11981 C C . LEU B 1 510 ? -25.875 -0.807 31.953 1 70.88 510 LEU B C 1
ATOM 11983 O O . LEU B 1 510 ? -26.438 -0.246 32.906 1 70.88 510 LEU B O 1
ATOM 11987 N N . VAL B 1 511 ? -26.578 -1.424 31.188 1 77.5 511 VAL B N 1
ATOM 11988 C CA . VAL B 1 511 ? -27.938 -1.875 31.422 1 77.5 511 VAL B CA 1
ATOM 11989 C C . VAL B 1 511 ? -27.938 -3.186 32.188 1 77.5 511 VAL B C 1
ATOM 11991 O O . VAL B 1 511 ? -27.375 -4.188 31.734 1 77.5 511 VAL B O 1
ATOM 11994 N N . CYS B 1 512 ? -28.328 -3.135 33.469 1 75.25 512 CYS B N 1
ATOM 11995 C CA . CYS B 1 512 ? -28.281 -4.312 34.344 1 75.25 512 CYS B CA 1
ATOM 11996 C C . CYS B 1 512 ? -29.688 -4.871 34.562 1 75.25 512 CYS B C 1
ATOM 11998 O O . CYS B 1 512 ? -29.844 -5.875 35.25 1 75.25 512 CYS B O 1
ATOM 12000 N N . ASN B 1 513 ? -30.75 -4.203 33.938 1 75.44 513 ASN B N 1
ATOM 12001 C CA . ASN B 1 513 ? -32.094 -4.715 34.094 1 75.44 513 ASN B CA 1
ATOM 12002 C C . ASN B 1 513 ? -32.312 -6.004 33.312 1 75.44 513 ASN B C 1
ATOM 12004 O O . ASN B 1 513 ? -32.062 -6.047 32.094 1 75.44 513 ASN B O 1
ATOM 12008 N N . ALA B 1 514 ? -32.719 -7.113 34 1 79.94 514 ALA B N 1
ATOM 12009 C CA . ALA B 1 514 ? -32.875 -8.445 33.406 1 79.94 514 ALA B CA 1
ATOM 12010 C C . ALA B 1 514 ? -33.875 -8.453 32.281 1 79.94 514 ALA B C 1
ATOM 12012 O O . ALA B 1 514 ? -33.688 -9.117 31.25 1 79.94 514 ALA B O 1
ATOM 12013 N N . GLY B 1 515 ? -35 -7.762 32.469 1 80.81 515 GLY B N 1
ATOM 12014 C CA . GLY B 1 515 ? -36 -7.727 31.422 1 80.81 515 GLY B CA 1
ATOM 12015 C C . GLY B 1 515 ? -35.531 -7.047 30.141 1 80.81 515 GLY B C 1
ATOM 12016 O O . GLY B 1 515 ? -35.781 -7.535 29.047 1 80.81 515 GLY B O 1
ATOM 12017 N N . THR B 1 516 ? -34.812 -6.035 30.344 1 84.75 516 THR B N 1
ATOM 12018 C CA . THR B 1 516 ? -34.312 -5.305 29.188 1 84.75 516 THR B CA 1
ATOM 12019 C C . THR B 1 516 ? -33.219 -6.094 28.469 1 84.75 516 THR B C 1
ATOM 12021 O O . THR B 1 516 ? -33.125 -6.07 27.234 1 84.75 516 THR B O 1
ATOM 12024 N N . ILE B 1 517 ? -32.469 -6.762 29.234 1 87.19 517 ILE B N 1
ATOM 12025 C CA . ILE B 1 517 ? -31.406 -7.586 28.656 1 87.19 517 ILE B CA 1
ATOM 12026 C C . ILE B 1 517 ? -32.031 -8.734 27.859 1 87.19 517 ILE B C 1
ATOM 12028 O O . ILE B 1 517 ? -31.594 -9.031 26.75 1 87.19 517 ILE B O 1
ATOM 12032 N N . ALA B 1 518 ? -33.062 -9.32 28.453 1 87.56 518 ALA B N 1
ATOM 12033 C CA . ALA B 1 518 ? -33.719 -10.453 27.797 1 87.56 518 ALA B CA 1
ATOM 12034 C C . ALA B 1 518 ? -34.406 -10.008 26.516 1 87.56 518 ALA B C 1
ATOM 12036 O O . ALA B 1 518 ? -34.375 -10.703 25.5 1 87.56 518 ALA B O 1
ATOM 12037 N N . LYS B 1 519 ? -34.969 -8.891 26.609 1 86.69 519 LYS B N 1
ATOM 12038 C CA . LYS B 1 519 ? -35.656 -8.406 25.422 1 86.69 519 LYS B CA 1
ATOM 12039 C C . LYS B 1 519 ? -34.688 -8.062 24.312 1 86.69 519 LYS B C 1
ATOM 12041 O O . LYS B 1 519 ? -34.938 -8.344 23.141 1 86.69 519 LYS B O 1
ATOM 12046 N N . LYS B 1 520 ? -33.625 -7.566 24.641 1 85.38 520 LYS B N 1
ATOM 12047 C CA . LYS B 1 520 ? -32.625 -7.223 23.641 1 85.38 520 LYS B CA 1
ATOM 12048 C C . LYS B 1 520 ? -31.984 -8.477 23.031 1 85.38 520 LYS B C 1
ATOM 12050 O O . LYS B 1 520 ? -31.766 -8.539 21.828 1 85.38 520 LYS B O 1
ATOM 12055 N N . TYR B 1 521 ? -31.703 -9.422 23.875 1 87.75 521 TYR B N 1
ATOM 12056 C CA . TYR B 1 521 ? -31.094 -10.656 23.406 1 87.75 521 TYR B CA 1
ATOM 12057 C C . TYR B 1 521 ? -32.062 -11.453 22.547 1 87.75 521 TYR B C 1
ATOM 12059 O O . TYR B 1 521 ? -31.672 -12.039 21.531 1 87.75 521 TYR B O 1
ATOM 12067 N N . ILE B 1 522 ? -33.344 -11.406 22.859 1 87.75 522 ILE B N 1
ATOM 12068 C CA . ILE B 1 522 ? -34.344 -12.164 22.109 1 87.75 522 ILE B CA 1
ATOM 12069 C C . ILE B 1 522 ? -34.562 -11.531 20.75 1 87.75 522 ILE B C 1
ATOM 12071 O O . ILE B 1 522 ? -34.75 -12.234 19.75 1 87.75 522 ILE B O 1
ATOM 12075 N N . LYS B 1 523 ? -34.375 -10.305 20.766 1 82.19 523 LYS B N 1
ATOM 12076 C CA . LYS B 1 523 ? -34.594 -9.609 19.5 1 82.19 523 LYS B CA 1
ATOM 12077 C C . LYS B 1 523 ? -33.344 -9.633 18.641 1 82.19 523 LYS B C 1
ATOM 12079 O O . LYS B 1 523 ? -33.406 -9.445 17.422 1 82.19 523 LYS B O 1
ATOM 12084 N N . GLY B 1 524 ? -32.25 -9.992 19.188 1 80.56 524 GLY B N 1
ATOM 12085 C CA . GLY B 1 524 ? -31.016 -9.914 18.438 1 80.56 524 GLY B CA 1
ATOM 12086 C C . GLY B 1 524 ? -30.453 -11.273 18.078 1 80.56 524 GLY B C 1
ATOM 12087 O O . GLY B 1 524 ? -30.984 -11.961 17.203 1 80.56 524 GLY B O 1
ATOM 12088 N N . TRP B 1 525 ? -29.516 -11.773 18.875 1 81.81 525 TRP B N 1
ATOM 12089 C CA . TRP B 1 525 ? -28.672 -12.914 18.531 1 81.81 525 TRP B CA 1
ATOM 12090 C C . TRP B 1 525 ? -29.266 -14.219 19.047 1 81.81 525 TRP B C 1
ATOM 12092 O O . TRP B 1 525 ? -28.703 -15.289 18.828 1 81.81 525 TRP B O 1
ATOM 12102 N N . PHE B 1 526 ? -30.469 -14.18 19.688 1 86.5 526 PHE B N 1
ATOM 12103 C CA . PHE B 1 526 ? -31.016 -15.375 20.312 1 86.5 526 PHE B CA 1
ATOM 12104 C C . PHE B 1 526 ? -31.406 -16.406 19.266 1 86.5 526 PHE B C 1
ATOM 12106 O O . PHE B 1 526 ? -31.109 -17.594 19.406 1 86.5 526 PHE B O 1
ATOM 12113 N N . VAL B 1 527 ? -32 -15.969 18.188 1 84.31 527 VAL B N 1
ATOM 12114 C CA . VAL B 1 527 ? -32.469 -16.891 17.156 1 84.31 527 VAL B CA 1
ATOM 12115 C C . VAL B 1 527 ? -31.25 -17.578 16.516 1 84.31 527 VAL B C 1
ATOM 12117 O O . VAL B 1 527 ? -31.281 -18.781 16.25 1 84.31 527 VAL B O 1
ATOM 12120 N N . ILE B 1 528 ? -30.25 -16.891 16.359 1 82.06 528 ILE B N 1
ATOM 12121 C CA . ILE B 1 528 ? -29.047 -17.453 15.734 1 82.06 528 ILE B CA 1
ATOM 12122 C C . ILE B 1 528 ? -28.375 -18.422 16.703 1 82.06 528 ILE B C 1
ATOM 12124 O O . ILE B 1 528 ? -27.922 -19.5 16.297 1 82.06 528 ILE B O 1
ATOM 12128 N N . ASP B 1 529 ? -28.375 -18.016 17.922 1 86.38 529 ASP B N 1
ATOM 12129 C CA . ASP B 1 529 ? -27.75 -18.891 18.922 1 86.38 529 ASP B CA 1
ATOM 12130 C C . ASP B 1 529 ? -28.562 -20.156 19.141 1 86.38 529 ASP B C 1
ATOM 12132 O O . ASP B 1 529 ? -28.016 -21.234 19.328 1 86.38 529 ASP B O 1
ATOM 12136 N N . LEU B 1 530 ? -29.891 -20 19.016 1 85.44 530 LEU B N 1
ATOM 12137 C CA . LEU B 1 530 ? -30.766 -21.156 19.219 1 85.44 530 LEU B CA 1
ATOM 12138 C C . LEU B 1 530 ? -30.625 -22.156 18.078 1 85.44 530 LEU B C 1
ATOM 12140 O O . LEU B 1 530 ? -30.5 -23.359 18.297 1 85.44 530 LEU B O 1
ATOM 12144 N N . PHE B 1 531 ? -30.578 -21.703 16.906 1 80.88 531 PHE B N 1
ATOM 12145 C CA . PHE B 1 531 ? -30.484 -22.562 15.742 1 80.88 531 PHE B CA 1
ATOM 12146 C C . PHE B 1 531 ? -29.109 -23.203 15.656 1 80.88 531 PHE B C 1
ATOM 12148 O O . PHE B 1 531 ? -28.969 -24.328 15.148 1 80.88 531 PHE B O 1
ATOM 12155 N N . SER B 1 532 ? -28.156 -22.547 16.156 1 82 532 SER B N 1
ATOM 12156 C CA . SER B 1 532 ? -26.797 -23.094 16.094 1 82 532 SER B CA 1
ATOM 12157 C C . SER B 1 532 ? -26.578 -24.141 17.172 1 82 532 SER B C 1
ATOM 12159 O O . SER B 1 532 ? -25.625 -24.922 17.109 1 82 532 SER B O 1
ATOM 12161 N N . THR B 1 533 ? -27.422 -24.203 18.156 1 83.88 533 THR B N 1
ATOM 12162 C CA . THR B 1 533 ? -27.25 -25.125 19.266 1 83.88 533 THR B CA 1
ATOM 12163 C C . THR B 1 533 ? -28.109 -26.375 19.078 1 83.88 533 THR B C 1
ATOM 12165 O O . THR B 1 533 ? -27.797 -27.453 19.594 1 83.88 533 THR B O 1
ATOM 12168 N N . LEU B 1 534 ? -29.125 -26.297 18.281 1 77.94 534 LEU B N 1
ATOM 12169 C CA . LEU B 1 534 ? -30.062 -27.406 18.141 1 77.94 534 LEU B CA 1
ATOM 12170 C C . LEU B 1 534 ? -29.406 -28.578 17.422 1 77.94 534 LEU B C 1
ATOM 12172 O O . LEU B 1 534 ? -28.734 -28.391 16.406 1 77.94 534 LEU B O 1
ATOM 12176 N N . PRO B 1 535 ? -29.391 -29.688 18.109 1 74.88 535 PRO B N 1
ATOM 12177 C CA . PRO B 1 535 ? -28.875 -30.891 17.453 1 74.88 535 PRO B CA 1
ATOM 12178 C C . PRO B 1 535 ? -29.781 -31.391 16.344 1 74.88 535 PRO B C 1
ATOM 12180 O O . PRO B 1 535 ? -30.594 -32.281 16.562 1 74.88 535 PRO B O 1
ATOM 12183 N N . PHE B 1 536 ? -29.641 -30.844 15.273 1 72.25 536 PHE B N 1
ATOM 12184 C CA . PHE B 1 536 ? -30.516 -31.125 14.148 1 72.25 536 PHE B CA 1
ATOM 12185 C C . PHE B 1 536 ? -30.422 -32.594 13.758 1 72.25 536 PHE B C 1
ATOM 12187 O O . PHE B 1 536 ? -31.422 -33.188 13.32 1 72.25 536 PHE B O 1
ATOM 12194 N N . ASP B 1 537 ? -29.266 -33.188 13.961 1 68.62 537 ASP B N 1
ATOM 12195 C CA . ASP B 1 537 ? -29.109 -34.594 13.586 1 68.62 537 ASP B CA 1
ATOM 12196 C C . ASP B 1 537 ? -29.984 -35.5 14.453 1 68.62 537 ASP B C 1
ATOM 12198 O O . ASP B 1 537 ? -30.656 -36.406 13.945 1 68.62 537 ASP B O 1
ATOM 12202 N N . THR B 1 538 ? -29.969 -35.188 15.766 1 70.19 538 THR B N 1
ATOM 12203 C CA . THR B 1 538 ? -30.75 -36.031 16.672 1 70.19 538 THR B CA 1
ATOM 12204 C C . THR B 1 538 ? -32.25 -35.75 16.484 1 70.19 538 THR B C 1
ATOM 12206 O O . THR B 1 538 ? -33.031 -36.688 16.562 1 70.19 538 THR B O 1
ATOM 12209 N N . ILE B 1 539 ? -32.562 -34.531 16 1 71.44 539 ILE B N 1
ATOM 12210 C CA . ILE B 1 539 ? -33.969 -34.188 15.781 1 71.44 539 ILE B CA 1
ATOM 12211 C C . ILE B 1 539 ? -34.438 -34.844 14.492 1 71.44 539 ILE B C 1
ATOM 12213 O O . ILE B 1 539 ? -35.562 -35.375 14.438 1 71.44 539 ILE B O 1
ATOM 12217 N N . GLY B 1 540 ? -33.594 -34.844 13.555 1 69.38 540 GLY B N 1
ATOM 12218 C CA . GLY B 1 540 ? -33.969 -35.469 12.297 1 69.38 540 GLY B CA 1
ATOM 12219 C C . GLY B 1 540 ? -34.094 -36.969 12.391 1 69.38 540 GLY B C 1
ATOM 12220 O O . GLY B 1 540 ? -35 -37.562 11.805 1 69.38 540 GLY B O 1
ATOM 12221 N N . ALA B 1 541 ? -33.156 -37.562 13.125 1 66.69 541 ALA B N 1
ATOM 12222 C CA . ALA B 1 541 ? -33.219 -39.031 13.281 1 66.69 541 ALA B CA 1
ATOM 12223 C C . ALA B 1 541 ? -34.5 -39.438 13.992 1 66.69 541 ALA B C 1
ATOM 12225 O O . ALA B 1 541 ? -35 -40.562 13.766 1 66.69 541 ALA B O 1
ATOM 12226 N N . MET B 1 542 ? -35.031 -38.531 14.82 1 62.81 542 MET B N 1
ATOM 12227 C CA . MET B 1 542 ? -36.25 -38.875 15.555 1 62.81 542 MET B CA 1
ATOM 12228 C C . MET B 1 542 ? -37.469 -38.844 14.633 1 62.81 542 MET B C 1
ATOM 12230 O O . MET B 1 542 ? -38.406 -39.594 14.859 1 62.81 542 MET B O 1
ATOM 12234 N N . PHE B 1 543 ? -37.281 -37.969 13.594 1 60.31 543 PHE B N 1
ATOM 12235 C CA . PHE B 1 543 ? -38.438 -37.844 12.695 1 60.31 543 PHE B CA 1
ATOM 12236 C C . PHE B 1 543 ? -38.375 -38.875 11.586 1 60.31 543 PHE B C 1
ATOM 12238 O O . PHE B 1 543 ? -39.344 -39.125 10.883 1 60.31 543 PHE B O 1
ATOM 12245 N N . VAL B 1 544 ? -37.188 -39.312 11.188 1 59.25 544 VAL B N 1
ATOM 12246 C CA . VAL B 1 544 ? -37.094 -40.25 10.078 1 59.25 544 VAL B CA 1
ATOM 12247 C C . VAL B 1 544 ? -37.344 -41.688 10.594 1 59.25 544 VAL B C 1
ATOM 12249 O O . VAL B 1 544 ? -36.562 -42.156 11.438 1 59.25 544 VAL B O 1
ATOM 12252 N N . ALA B 1 545 ? -38.531 -42.188 10.609 1 53.31 545 ALA B N 1
ATOM 12253 C CA . ALA B 1 545 ? -38.969 -43.562 10.938 1 53.31 545 ALA B CA 1
ATOM 12254 C C . ALA B 1 545 ? -38.312 -44.562 10 1 53.31 545 ALA B C 1
ATOM 12256 O O . ALA B 1 545 ? -38.094 -44.281 8.812 1 53.31 545 ALA B O 1
ATOM 12257 N N . PRO B 1 546 ? -37.531 -45.562 10.461 1 48.94 546 PRO B N 1
ATOM 12258 C CA . PRO B 1 546 ? -36.844 -46.594 9.688 1 48.94 546 PRO B CA 1
ATOM 12259 C C . PRO B 1 546 ? -37.75 -47.281 8.672 1 48.94 546 PRO B C 1
ATOM 12261 O O . PRO B 1 546 ? -38.5 -48.188 9.023 1 48.94 546 PRO B O 1
ATOM 12264 N N . GLY B 1 547 ? -38.625 -46.625 7.945 1 44.22 547 GLY B N 1
ATOM 12265 C CA . GLY B 1 547 ? -39.531 -47.438 7.133 1 44.22 547 GLY B CA 1
ATOM 12266 C C . GLY B 1 547 ? -38.875 -48 5.898 1 44.22 547 GLY B C 1
ATOM 12267 O O . GLY B 1 547 ? -37.625 -48.031 5.809 1 44.22 547 GLY B O 1
ATOM 12268 N N . SER B 1 548 ? -39.75 -48.344 4.621 1 44.84 548 SER B N 1
ATOM 12269 C CA . SER B 1 548 ? -39.562 -49.062 3.355 1 44.84 548 SER B CA 1
ATOM 12270 C C . SER B 1 548 ? -38.5 -48.344 2.498 1 44.84 548 SER B C 1
ATOM 12272 O O . SER B 1 548 ? -38.188 -47.188 2.73 1 44.84 548 SER B O 1
ATOM 12274 N N . ALA B 1 549 ? -37.906 -49.062 1.346 1 46.78 549 ALA B N 1
ATOM 12275 C CA . ALA B 1 549 ? -36.781 -48.719 0.49 1 46.78 549 ALA B CA 1
ATOM 12276 C C . ALA B 1 549 ? -36.906 -47.312 -0.045 1 46.78 549 ALA B C 1
ATOM 12278 O O . ALA B 1 549 ? -35.906 -46.562 -0.091 1 46.78 549 ALA B O 1
ATOM 12279 N N . ALA B 1 550 ? -37.969 -47.031 -0.691 1 48.12 550 ALA B N 1
ATOM 12280 C CA . ALA B 1 550 ? -38.219 -45.75 -1.31 1 48.12 550 ALA B CA 1
ATOM 12281 C C . ALA B 1 550 ? -38.156 -44.625 -0.272 1 48.12 550 ALA B C 1
ATOM 12283 O O . ALA B 1 550 ? -37.688 -43.531 -0.562 1 48.12 550 ALA B O 1
ATOM 12284 N N . GLN B 1 551 ? -38.625 -44.844 0.808 1 49.59 551 GLN B N 1
ATOM 12285 C CA . GLN B 1 551 ? -38.719 -43.875 1.896 1 49.59 551 GLN B CA 1
ATOM 12286 C C . GLN B 1 551 ? -37.344 -43.531 2.453 1 49.59 551 GLN B C 1
ATOM 12288 O O . GLN B 1 551 ? -37.094 -42.406 2.924 1 49.59 551 GLN B O 1
ATOM 12293 N N . VAL B 1 552 ? -36.438 -44.438 2.188 1 50.81 552 VAL B N 1
ATOM 12294 C CA . VAL B 1 552 ? -35.062 -44.25 2.641 1 50.81 552 VAL B CA 1
ATOM 12295 C C . VAL B 1 552 ? -34.375 -43.188 1.787 1 50.81 552 VAL B C 1
ATOM 12297 O O . VAL B 1 552 ? -33.625 -42.344 2.305 1 50.81 552 VAL B O 1
ATOM 12300 N N . ALA B 1 553 ? -34.719 -43.344 0.433 1 51.94 553 ALA B N 1
ATOM 12301 C CA . ALA B 1 553 ? -34.094 -42.375 -0.441 1 51.94 553 ALA B CA 1
ATOM 12302 C C . ALA B 1 553 ? -34.5 -40.938 -0.073 1 51.94 553 ALA B C 1
ATOM 12304 O O . ALA B 1 553 ? -33.688 -40.031 -0.061 1 51.94 553 ALA B O 1
ATOM 12305 N N . GLU B 1 554 ? -35.844 -40.75 0 1 53.84 554 GLU B N 1
ATOM 12306 C CA . GLU B 1 554 ? -36.344 -39.406 0.388 1 53.84 554 GLU B CA 1
ATOM 12307 C C . GLU B 1 554 ? -35.844 -39.031 1.78 1 53.84 554 GLU B C 1
ATOM 12309 O O . GLU B 1 554 ? -35.531 -37.875 2.033 1 53.84 554 GLU B O 1
ATOM 12314 N N . SER B 1 555 ? -35.781 -40.031 2.58 1 54.62 555 SER B N 1
ATOM 12315 C CA . SER B 1 555 ? -35.312 -39.781 3.934 1 54.62 555 SER B CA 1
ATOM 12316 C C . SER B 1 555 ? -33.844 -39.375 3.932 1 54.62 555 SER B C 1
ATOM 12318 O O . SER B 1 555 ? -33.406 -38.562 4.73 1 54.62 555 SER B O 1
ATOM 12320 N N . THR B 1 556 ? -33.156 -39.969 2.934 1 56.56 556 THR B N 1
ATOM 12321 C CA . THR B 1 556 ? -31.734 -39.625 2.846 1 56.56 556 THR B CA 1
ATOM 12322 C C . THR B 1 556 ? -31.562 -38.156 2.418 1 56.56 556 THR B C 1
ATOM 12324 O O . THR B 1 556 ? -30.641 -37.469 2.879 1 56.56 556 THR B O 1
ATOM 12327 N N . LYS B 1 557 ? -32.594 -37.812 1.576 1 59.84 557 LYS B N 1
ATOM 12328 C CA . LYS B 1 557 ? -32.5 -36.406 1.174 1 59.84 557 LYS B CA 1
ATOM 12329 C C . LYS B 1 557 ? -32.75 -35.469 2.359 1 59.84 557 LYS B C 1
ATOM 12331 O O . LYS B 1 557 ? -32.094 -34.469 2.508 1 59.84 557 LYS B O 1
ATOM 12336 N N . TYR B 1 558 ? -33.75 -35.875 3.111 1 59.78 558 TYR B N 1
ATOM 12337 C CA . TYR B 1 558 ? -34.031 -35.031 4.273 1 59.78 558 TYR B CA 1
ATOM 12338 C C . TYR B 1 558 ? -32.906 -35.094 5.293 1 59.78 558 TYR B C 1
ATOM 12340 O O . TYR B 1 558 ? -32.531 -34.094 5.906 1 59.78 558 TYR B O 1
ATOM 12348 N N . LEU B 1 559 ? -32.375 -36.281 5.359 1 61.5 559 LEU B N 1
ATOM 12349 C CA . LEU B 1 559 ? -31.281 -36.438 6.293 1 61.5 559 LEU B CA 1
ATOM 12350 C C . LEU B 1 559 ? -30.078 -35.625 5.832 1 61.5 559 LEU B C 1
ATOM 12352 O O . LEU B 1 559 ? -29.359 -35.031 6.656 1 61.5 559 LEU B O 1
ATOM 12356 N N . ARG B 1 560 ? -30.031 -35.594 4.547 1 66 560 ARG B N 1
ATOM 12357 C CA . ARG B 1 560 ? -28.938 -34.781 4.02 1 66 560 ARG B CA 1
ATOM 12358 C C . ARG B 1 560 ? -29.203 -33.312 4.258 1 66 560 ARG B C 1
ATOM 12360 O O . ARG B 1 560 ? -28.266 -32.531 4.551 1 66 560 ARG B O 1
ATOM 12367 N N . MET B 1 561 ? -30.453 -33.031 4.234 1 67.19 561 MET B N 1
ATOM 12368 C CA . MET B 1 561 ? -30.766 -31.625 4.469 1 67.19 561 MET B CA 1
ATOM 12369 C C . MET B 1 561 ? -30.516 -31.234 5.922 1 67.19 561 MET B C 1
ATOM 12371 O O . MET B 1 561 ? -30.047 -30.141 6.203 1 67.19 561 MET B O 1
ATOM 12375 N N . PHE B 1 562 ? -30.797 -32.219 6.758 1 67.62 562 PHE B N 1
ATOM 12376 C CA . PHE B 1 562 ? -30.547 -31.938 8.164 1 67.62 562 PHE B CA 1
ATOM 12377 C C . PHE B 1 562 ? -29.047 -31.906 8.453 1 67.62 562 PHE B C 1
ATOM 12379 O O . PHE B 1 562 ? -28.578 -31.172 9.328 1 67.62 562 PHE B O 1
ATOM 12386 N N . ARG B 1 563 ? -28.391 -32.656 7.703 1 70.19 563 ARG B N 1
ATOM 12387 C CA . ARG B 1 563 ? -26.938 -32.625 7.863 1 70.19 563 ARG B CA 1
ATOM 12388 C C . ARG B 1 563 ? -26.359 -31.297 7.418 1 70.19 563 ARG B C 1
ATOM 12390 O O . ARG B 1 563 ? -25.453 -30.766 8.062 1 70.19 563 ARG B O 1
ATOM 12397 N N . VAL B 1 564 ? -27.031 -30.781 6.465 1 73.5 564 VAL B N 1
ATOM 12398 C CA . VAL B 1 564 ? -26.531 -29.516 5.949 1 73.5 564 VAL B CA 1
ATOM 12399 C C . VAL B 1 564 ? -26.953 -28.375 6.891 1 73.5 564 VAL B C 1
ATOM 12401 O O . VAL B 1 564 ? -26.25 -27.375 7 1 73.5 564 VAL B O 1
ATOM 12404 N N . ALA B 1 565 ? -27.953 -28.656 7.621 1 72.88 565 ALA B N 1
ATOM 12405 C CA . ALA B 1 565 ? -28.422 -27.641 8.57 1 72.88 565 ALA B CA 1
ATOM 12406 C C . ALA B 1 565 ? -27.438 -27.469 9.727 1 72.88 565 ALA B C 1
ATOM 12408 O O . ALA B 1 565 ? -27.453 -26.453 10.422 1 72.88 565 ALA B O 1
ATOM 12409 N N . ARG B 1 566 ? -26.547 -28.469 9.875 1 76.38 566 ARG B N 1
ATOM 12410 C CA . ARG B 1 566 ? -25.5 -28.359 10.891 1 76.38 566 ARG B CA 1
ATOM 12411 C C . ARG B 1 566 ? -24.562 -27.188 10.578 1 76.38 566 ARG B C 1
ATOM 12413 O O . ARG B 1 566 ? -23.859 -26.703 11.461 1 76.38 566 ARG B O 1
ATOM 12420 N N . LEU B 1 567 ? -24.656 -26.766 9.359 1 77.88 567 LEU B N 1
ATOM 12421 C CA . LEU B 1 567 ? -23.781 -25.688 8.93 1 77.88 567 LEU B CA 1
ATOM 12422 C C . LEU B 1 567 ? -24.172 -24.375 9.609 1 77.88 567 LEU B C 1
ATOM 12424 O O . LEU B 1 567 ? -23.375 -23.438 9.672 1 77.88 567 LEU B O 1
ATOM 12428 N N . PHE B 1 568 ? -25.359 -24.406 10.172 1 77 568 PHE B N 1
ATOM 12429 C CA . PHE B 1 568 ? -25.797 -23.203 10.859 1 77 568 PHE B CA 1
ATOM 12430 C C . PHE B 1 568 ? -24.953 -22.953 12.109 1 77 568 PHE B C 1
ATOM 12432 O O . PHE B 1 568 ? -24.906 -21.844 12.617 1 77 568 PHE B O 1
ATOM 12439 N N . LYS B 1 569 ? -24.281 -23.938 12.578 1 78.06 569 LYS B N 1
ATOM 12440 C CA . LYS B 1 569 ? -23.375 -23.781 13.719 1 78.06 569 LYS B CA 1
ATOM 12441 C C . LYS B 1 569 ? -22.234 -22.828 13.383 1 78.06 569 LYS B C 1
ATOM 12443 O O . LYS B 1 569 ? -21.656 -22.203 14.273 1 78.06 569 LYS B O 1
ATOM 12448 N N . LEU B 1 570 ? -22.031 -22.75 12.07 1 78.81 570 LEU B N 1
ATOM 12449 C CA . LEU B 1 570 ? -20.922 -21.922 11.625 1 78.81 570 LEU B CA 1
ATOM 12450 C C . LEU B 1 570 ? -21.266 -20.438 11.734 1 78.81 570 LEU B C 1
ATOM 12452 O O . LEU B 1 570 ? -20.375 -19.594 11.742 1 78.81 570 LEU B O 1
ATOM 12456 N N . VAL B 1 571 ? -22.5 -20.141 11.867 1 76.69 571 VAL B N 1
ATOM 12457 C CA . VAL B 1 571 ? -22.922 -18.75 11.953 1 76.69 571 VAL B CA 1
ATOM 12458 C C . VAL B 1 571 ? -22.422 -18.141 13.266 1 76.69 571 VAL B C 1
ATOM 12460 O O . VAL B 1 571 ? -22.266 -16.922 13.359 1 76.69 571 VAL B O 1
ATOM 12463 N N . ARG B 1 572 ? -22.062 -18.969 14.195 1 79.19 572 ARG B N 1
ATOM 12464 C CA . ARG B 1 572 ? -21.531 -18.5 15.469 1 79.19 572 ARG B CA 1
ATOM 12465 C C . ARG B 1 572 ? -20.141 -17.891 15.289 1 79.19 572 ARG B C 1
ATOM 12467 O O . ARG B 1 572 ? -19.656 -17.172 16.156 1 79.19 572 ARG B O 1
ATOM 12474 N N . LEU B 1 573 ? -19.609 -18.266 14.133 1 77.56 573 LEU B N 1
ATOM 12475 C CA . LEU B 1 573 ? -18.281 -17.734 13.852 1 77.56 573 LEU B CA 1
ATOM 12476 C C . LEU B 1 573 ? -18.328 -16.203 13.773 1 77.56 573 LEU B C 1
ATOM 12478 O O . LEU B 1 573 ? -17.312 -15.539 13.992 1 77.56 573 LEU B O 1
ATOM 12482 N N . LEU B 1 574 ? -19.438 -15.695 13.531 1 73.62 574 LEU B N 1
ATOM 12483 C CA . LEU B 1 574 ? -19.578 -14.25 13.453 1 73.62 574 LEU B CA 1
ATOM 12484 C C . LEU B 1 574 ? -19.344 -13.602 14.812 1 73.62 574 LEU B C 1
ATOM 12486 O O . LEU B 1 574 ? -19.031 -12.414 14.891 1 73.62 574 LEU B O 1
ATOM 12490 N N . LYS B 1 575 ? -19.391 -14.375 15.875 1 73.75 575 LYS B N 1
ATOM 12491 C CA . LYS B 1 575 ? -19.188 -13.867 17.234 1 73.75 575 LYS B CA 1
ATOM 12492 C C . LYS B 1 575 ? -17.703 -13.852 17.594 1 73.75 575 LYS B C 1
ATOM 12494 O O . LYS B 1 575 ? -17.312 -13.203 18.562 1 73.75 575 LYS B O 1
ATOM 12499 N N . ILE B 1 576 ? -16.906 -14.57 16.75 1 74.06 576 ILE B N 1
ATOM 12500 C CA . ILE B 1 576 ? -15.5 -14.727 17.109 1 74.06 576 ILE B CA 1
ATOM 12501 C C . ILE B 1 576 ? -14.797 -13.375 17.016 1 74.06 576 ILE B C 1
ATOM 12503 O O . ILE B 1 576 ? -13.805 -13.141 17.719 1 74.06 576 ILE B O 1
ATOM 12507 N N . GLY B 1 577 ? -15.352 -12.508 16.234 1 70.5 577 GLY B N 1
ATOM 12508 C CA . GLY B 1 577 ? -14.758 -11.188 16.125 1 70.5 577 GLY B CA 1
ATOM 12509 C C . GLY B 1 577 ? -14.75 -10.422 17.438 1 70.5 577 GLY B C 1
ATOM 12510 O O . GLY B 1 577 ? -13.766 -9.773 17.781 1 70.5 577 GLY B O 1
ATOM 12511 N N . LYS B 1 578 ? -15.75 -10.555 18.234 1 67.38 578 LYS B N 1
ATOM 12512 C CA . LYS B 1 578 ? -15.852 -9.859 19.516 1 67.38 578 LYS B CA 1
ATOM 12513 C C . LYS B 1 578 ? -14.898 -10.453 20.547 1 67.38 578 LYS B C 1
ATOM 12515 O O . LYS B 1 578 ? -14.32 -9.727 21.359 1 67.38 578 LYS B O 1
ATOM 12520 N N . VAL B 1 579 ? -14.742 -11.758 20.391 1 65 579 VAL B N 1
ATOM 12521 C CA . VAL B 1 579 ? -13.867 -12.43 21.344 1 65 579 VAL B CA 1
ATOM 12522 C C . VAL B 1 579 ? -12.414 -12.031 21.078 1 65 579 VAL B C 1
ATOM 12524 O O . VAL B 1 579 ? -11.648 -11.797 22.016 1 65 579 VAL B O 1
ATOM 12527 N N . PHE B 1 580 ? -12.109 -11.945 19.797 1 67.25 580 PHE B N 1
ATOM 12528 C CA . PHE B 1 580 ? -10.742 -11.555 19.453 1 67.25 580 PHE B CA 1
ATOM 12529 C C . PHE B 1 580 ? -10.445 -10.141 19.953 1 67.25 580 PHE B C 1
ATOM 12531 O O . PHE B 1 580 ? -9.328 -9.844 20.375 1 67.25 580 PHE B O 1
ATOM 12538 N N . LYS B 1 581 ? -11.461 -9.367 19.906 1 67.12 581 LYS B N 1
ATOM 12539 C CA . LYS B 1 581 ? -11.273 -8.008 20.391 1 67.12 581 LYS B CA 1
ATOM 12540 C C . LYS B 1 581 ? -11.023 -8 21.906 1 67.12 581 LYS B C 1
ATOM 12542 O O . LYS B 1 581 ? -10.172 -7.258 22.391 1 67.12 581 LYS B O 1
ATOM 12547 N N . ARG B 1 582 ? -11.625 -8.891 22.594 1 62.47 582 ARG B N 1
ATOM 12548 C CA . ARG B 1 582 ? -11.469 -8.961 24.031 1 62.47 582 ARG B CA 1
ATOM 12549 C C . ARG B 1 582 ? -10.117 -9.555 24.422 1 62.47 582 ARG B C 1
ATOM 12551 O O . ARG B 1 582 ? -9.492 -9.117 25.391 1 62.47 582 ARG B O 1
ATOM 12558 N N . ILE B 1 583 ? -9.695 -10.5 23.641 1 62.38 583 ILE B N 1
ATOM 12559 C CA . ILE B 1 583 ? -8.391 -11.102 23.875 1 62.38 583 ILE B CA 1
ATOM 12560 C C . ILE B 1 583 ? -7.293 -10.07 23.641 1 62.38 583 ILE B C 1
ATOM 12562 O O . ILE B 1 583 ? -6.32 -10 24.391 1 62.38 583 ILE B O 1
ATOM 12566 N N . ARG B 1 584 ? -7.59 -9.359 22.609 1 63.78 584 ARG B N 1
ATOM 12567 C CA . ARG B 1 584 ? -6.633 -8.312 22.281 1 63.78 584 ARG B CA 1
ATOM 12568 C C . ARG B 1 584 ? -6.48 -7.328 23.438 1 63.78 584 ARG B C 1
ATOM 12570 O O . ARG B 1 584 ? -5.363 -6.922 23.766 1 63.78 584 ARG B O 1
ATOM 12577 N N . ASP B 1 585 ? -7.613 -7.145 24.016 1 60.56 585 ASP B N 1
ATOM 12578 C CA . ASP B 1 585 ? -7.605 -6.164 25.094 1 60.56 585 ASP B CA 1
ATOM 12579 C C . ASP B 1 585 ? -7.004 -6.75 26.359 1 60.56 585 ASP B C 1
ATOM 12581 O O . ASP B 1 585 ? -6.402 -6.027 27.156 1 60.56 585 ASP B O 1
ATOM 12585 N N . SER B 1 586 ? -7.117 -8.141 26.391 1 55.91 586 SER B N 1
ATOM 12586 C CA . SER B 1 586 ? -6.676 -8.75 27.656 1 55.91 586 SER B CA 1
ATOM 12587 C C . SER B 1 586 ? -5.207 -9.148 27.578 1 55.91 586 SER B C 1
ATOM 12589 O O . SER B 1 586 ? -4.473 -8.992 28.562 1 55.91 586 SER B O 1
ATOM 12591 N N . ILE B 1 587 ? -4.758 -9.797 26.453 1 57.88 587 ILE B N 1
ATOM 12592 C CA . ILE B 1 587 ? -3.408 -10.344 26.375 1 57.88 587 ILE B CA 1
ATOM 12593 C C . ILE B 1 587 ? -2.477 -9.336 25.703 1 57.88 587 ILE B C 1
ATOM 12595 O O . ILE B 1 587 ? -2.715 -8.914 24.578 1 57.88 587 ILE B O 1
ATOM 12599 N N . GLN B 1 588 ? -2.475 -8.109 26.094 1 55.03 588 GLN B N 1
ATOM 12600 C CA . GLN B 1 588 ? -1.615 -7.062 25.562 1 55.03 588 GLN B CA 1
ATOM 12601 C C . GLN B 1 588 ? -0.586 -7.637 24.594 1 55.03 588 GLN B C 1
ATOM 12603 O O . GLN B 1 588 ? 0.62 -7.52 24.812 1 55.03 588 GLN B O 1
ATOM 12608 N N . LEU B 1 589 ? -0.93 -8.422 23.609 1 59.81 589 LEU B N 1
ATOM 12609 C CA . LEU B 1 589 ? 0.008 -8.867 22.578 1 59.81 589 LEU B CA 1
ATOM 12610 C C . LEU B 1 589 ? 0.344 -7.727 21.625 1 59.81 589 LEU B C 1
ATOM 12612 O O . LEU B 1 589 ? -0.437 -6.781 21.484 1 59.81 589 LEU B O 1
ATOM 12616 N N . SER B 1 590 ? 1.576 -7.875 21.141 1 63.09 590 SER B N 1
ATOM 12617 C CA . SER B 1 590 ? 1.944 -6.895 20.125 1 63.09 590 SER B CA 1
ATOM 12618 C C . SER B 1 590 ? 0.959 -6.906 18.969 1 63.09 590 SER B C 1
ATOM 12620 O O . SER B 1 590 ? 0.458 -7.969 18.578 1 63.09 590 SER B O 1
ATOM 12622 N N . PRO B 1 591 ? 0.405 -5.809 18.578 1 65.94 591 PRO B N 1
ATOM 12623 C CA . PRO B 1 591 ? -0.59 -5.738 17.5 1 65.94 591 PRO B CA 1
ATOM 12624 C C . PRO B 1 591 ? -0.128 -6.43 16.219 1 65.94 591 PRO B C 1
ATOM 12626 O O . PRO B 1 591 ? -0.943 -7.012 15.5 1 65.94 591 PRO B O 1
ATOM 12629 N N . SER B 1 592 ? 1.117 -6.516 16.016 1 69.06 592 SER B N 1
ATOM 12630 C CA . SER B 1 592 ? 1.612 -7.164 14.805 1 69.06 592 SER B CA 1
ATOM 12631 C C . SER B 1 592 ? 1.472 -8.68 14.891 1 69.06 592 SER B C 1
ATOM 12633 O O . SER B 1 592 ? 1.061 -9.328 13.93 1 69.06 592 SER B O 1
ATOM 12635 N N . THR B 1 593 ? 1.791 -9.273 15.984 1 70.62 593 THR B N 1
ATOM 12636 C CA . THR B 1 593 ? 1.676 -10.719 16.156 1 70.62 593 THR B CA 1
ATOM 12637 C C . THR B 1 593 ? 0.213 -11.148 16.125 1 70.62 593 THR B C 1
ATOM 12639 O O . THR B 1 593 ? -0.115 -12.211 15.594 1 70.62 593 THR B O 1
ATOM 12642 N N . GLU B 1 594 ? -0.57 -10.273 16.594 1 74.62 594 GLU B N 1
ATOM 12643 C CA . GLU B 1 594 ? -1.997 -10.586 16.578 1 74.62 594 GLU B CA 1
ATOM 12644 C C . GLU B 1 594 ? -2.537 -10.594 15.148 1 74.62 594 GLU B C 1
ATOM 12646 O O . GLU B 1 594 ? -3.314 -11.477 14.781 1 74.62 594 GLU B O 1
ATOM 12651 N N . ARG B 1 595 ? -2.117 -9.672 14.469 1 75.06 595 ARG B N 1
ATOM 12652 C CA . ARG B 1 595 ? -2.586 -9.586 13.086 1 75.06 595 ARG B CA 1
ATOM 12653 C C . ARG B 1 595 ? -2.078 -10.758 12.258 1 75.06 595 ARG B C 1
ATOM 12655 O O . ARG B 1 595 ? -2.818 -11.32 11.445 1 75.06 595 ARG B O 1
ATOM 12662 N N . LEU B 1 596 ? -0.849 -11.133 12.469 1 76.44 596 LEU B N 1
ATOM 12663 C CA . LEU B 1 596 ? -0.277 -12.258 11.727 1 76.44 596 LEU B CA 1
ATOM 12664 C C . LEU B 1 596 ? -0.976 -13.562 12.094 1 76.44 596 LEU B C 1
ATOM 12666 O O . LEU B 1 596 ? -1.266 -14.383 11.211 1 76.44 596 LEU B O 1
ATOM 12670 N N . LEU B 1 597 ? -1.278 -13.781 13.336 1 75.88 597 LEU B N 1
ATOM 12671 C CA . LEU B 1 597 ? -1.97 -14.984 13.773 1 75.88 597 LEU B CA 1
ATOM 12672 C C . LEU B 1 597 ? -3.387 -15.039 13.211 1 75.88 597 LEU B C 1
ATOM 12674 O O . LEU B 1 597 ? -3.867 -16.109 12.828 1 75.88 597 LEU B O 1
ATOM 12678 N N . LYS B 1 598 ? -3.994 -13.883 13.18 1 79.44 598 LYS B N 1
ATOM 12679 C CA . LYS B 1 598 ? -5.336 -13.82 12.602 1 79.44 598 LYS B CA 1
ATOM 12680 C C . LYS B 1 598 ? -5.316 -14.18 11.125 1 79.44 598 LYS B C 1
ATOM 12682 O O . LYS B 1 598 ? -6.188 -14.906 10.641 1 79.44 598 LYS B O 1
ATOM 12687 N N . LEU B 1 599 ? -4.32 -13.695 10.445 1 82.44 599 LEU B N 1
ATOM 12688 C CA . LEU B 1 599 ? -4.227 -13.945 9.008 1 82.44 599 LEU B CA 1
ATOM 12689 C C . LEU B 1 599 ? -3.961 -15.422 8.734 1 82.44 599 LEU B C 1
ATOM 12691 O O . LEU B 1 599 ? -4.566 -16.016 7.84 1 82.44 599 LEU B O 1
ATOM 12695 N N . VAL B 1 600 ? -3.119 -16.031 9.539 1 82.44 600 VAL B N 1
ATOM 12696 C CA . VAL B 1 600 ? -2.787 -17.438 9.352 1 82.44 600 VAL B CA 1
ATOM 12697 C C . VAL B 1 600 ? -3.996 -18.297 9.703 1 82.44 600 VAL B C 1
ATOM 12699 O O . VAL B 1 600 ? -4.297 -19.266 9 1 82.44 600 VAL B O 1
ATOM 12702 N N . THR B 1 601 ? -4.727 -17.922 10.688 1 81.12 601 THR B N 1
ATOM 12703 C CA . THR B 1 601 ? -5.906 -18.672 11.086 1 81.12 601 THR B CA 1
ATOM 12704 C C . THR B 1 601 ? -6.996 -18.594 10.023 1 81.12 601 THR B C 1
ATOM 12706 O O . THR B 1 601 ? -7.656 -19.578 9.719 1 81.12 601 THR B O 1
ATOM 12709 N N . ILE B 1 602 ? -7.102 -17.453 9.43 1 81.88 602 ILE B N 1
ATOM 12710 C CA . ILE B 1 602 ? -8.102 -17.281 8.375 1 81.88 602 ILE B CA 1
ATOM 12711 C C . ILE B 1 602 ? -7.719 -18.125 7.16 1 81.88 602 ILE B C 1
ATOM 12713 O O . ILE B 1 602 ? -8.578 -18.75 6.535 1 81.88 602 ILE B O 1
ATOM 12717 N N . MET B 1 603 ? -6.488 -18.172 6.859 1 87.19 603 MET B N 1
ATOM 12718 C CA . MET B 1 603 ? -6.02 -18.953 5.719 1 87.19 603 MET B CA 1
ATOM 12719 C C . MET B 1 603 ? -6.262 -20.453 5.945 1 87.19 603 MET B C 1
ATOM 12721 O O . MET B 1 603 ? -6.695 -21.156 5.035 1 87.19 603 MET B O 1
ATOM 12725 N N . ILE B 1 604 ? -6.039 -20.859 7.211 1 88.38 604 ILE B N 1
ATOM 12726 C CA . ILE B 1 604 ? -6.211 -22.266 7.535 1 88.38 604 ILE B CA 1
ATOM 12727 C C . ILE B 1 604 ? -7.695 -22.625 7.512 1 88.38 604 ILE B C 1
ATOM 12729 O O . ILE B 1 604 ? -8.086 -23.656 6.965 1 88.38 604 ILE B O 1
ATOM 12733 N N . CYS B 1 605 ? -8.523 -21.75 7.996 1 87.88 605 CYS B N 1
ATOM 12734 C CA . CYS B 1 605 ? -9.961 -22.016 8.023 1 87.88 605 CYS B CA 1
ATOM 12735 C C . CYS B 1 605 ? -10.531 -22.031 6.609 1 87.88 605 CYS B C 1
ATOM 12737 O O . CYS B 1 605 ? -11.289 -22.938 6.254 1 87.88 605 CYS B O 1
ATOM 12739 N N . PHE B 1 606 ? -10.117 -21.141 5.844 1 90.19 606 PHE B N 1
ATOM 12740 C CA . PHE B 1 606 ? -10.625 -21.078 4.477 1 90.19 606 PHE B CA 1
ATOM 12741 C C . PHE B 1 606 ? -10.109 -22.266 3.658 1 90.19 606 PHE B C 1
ATOM 12743 O O . PHE B 1 606 ? -10.828 -22.797 2.812 1 90.19 606 PHE B O 1
ATOM 12750 N N . GLY B 1 607 ? -8.82 -22.578 3.877 1 92.06 607 GLY B N 1
ATOM 12751 C CA . GLY B 1 607 ? -8.297 -23.766 3.223 1 92.06 607 GLY B CA 1
ATOM 12752 C C . GLY B 1 607 ? -9.031 -25.047 3.607 1 92.06 607 GLY B C 1
ATOM 12753 O O . GLY B 1 607 ? -9.32 -25.875 2.754 1 92.06 607 GLY B O 1
ATOM 12754 N N . HIS B 1 608 ? -9.453 -25.141 4.824 1 93.62 608 HIS B N 1
ATOM 12755 C CA . HIS B 1 608 ? -10.203 -26.297 5.316 1 93.62 608 HIS B CA 1
ATOM 12756 C C . HIS B 1 608 ? -11.594 -26.344 4.707 1 93.62 608 HIS B C 1
ATOM 12758 O O . HIS B 1 608 ? -12.039 -27.406 4.25 1 93.62 608 HIS B O 1
ATOM 12764 N N . TRP B 1 609 ? -12.25 -25.234 4.602 1 93.31 609 TRP B N 1
ATOM 12765 C CA . TRP B 1 609 ? -13.602 -25.203 4.055 1 93.31 609 TRP B CA 1
ATOM 12766 C C . TRP B 1 609 ? -13.594 -25.516 2.561 1 93.31 609 TRP B C 1
ATOM 12768 O O . TRP B 1 609 ? -14.445 -26.25 2.066 1 93.31 609 TRP B O 1
ATOM 12778 N N . CYS B 1 610 ? -12.633 -24.984 1.882 1 94.81 610 CYS B N 1
ATOM 12779 C CA . CYS B 1 610 ? -12.539 -25.266 0.454 1 94.81 610 CYS B CA 1
ATOM 12780 C C . CYS B 1 610 ? -12.227 -26.734 0.206 1 94.81 610 CYS B C 1
ATOM 12782 O O . CYS B 1 610 ? -12.781 -27.344 -0.714 1 94.81 610 CYS B O 1
ATOM 12784 N N . ALA B 1 611 ? -11.367 -27.297 1.074 1 96.31 611 ALA B N 1
ATOM 12785 C CA . ALA B 1 611 ? -11.031 -28.719 0.949 1 96.31 611 ALA B CA 1
ATOM 12786 C C . ALA B 1 611 ? -12.258 -29.594 1.199 1 96.31 611 ALA B C 1
ATOM 12788 O O . ALA B 1 611 ? -12.492 -30.562 0.473 1 96.31 611 ALA B O 1
ATOM 12789 N N . CYS B 1 612 ? -13.078 -29.234 2.158 1 94.44 612 CYS B N 1
ATOM 12790 C CA . CYS B 1 612 ? -14.273 -30 2.496 1 94.44 612 CYS B CA 1
ATOM 12791 C C . CYS B 1 612 ? -15.32 -29.891 1.397 1 94.44 612 CYS B C 1
ATOM 12793 O O . CYS B 1 612 ? -15.938 -30.891 1.021 1 94.44 612 CYS B O 1
ATOM 12795 N N . ILE B 1 613 ? -15.508 -28.734 0.794 1 93.94 613 ILE B N 1
ATOM 12796 C CA . ILE B 1 613 ? -16.484 -28.562 -0.272 1 93.94 613 ILE B CA 1
ATOM 12797 C C . ILE B 1 613 ? -16.031 -29.312 -1.524 1 93.94 613 ILE B C 1
ATOM 12799 O O . ILE B 1 613 ? -16.828 -29.953 -2.207 1 93.94 613 ILE B O 1
ATOM 12803 N N . PHE B 1 614 ? -14.719 -29.219 -1.757 1 95.25 614 PHE B N 1
ATOM 12804 C CA . PHE B 1 614 ? -14.148 -29.906 -2.916 1 95.25 614 PHE B CA 1
ATOM 12805 C C . PHE B 1 614 ? -14.367 -31.406 -2.824 1 95.25 614 PHE B C 1
ATOM 12807 O O . PHE B 1 614 ? -14.734 -32.031 -3.809 1 95.25 614 PHE B O 1
ATOM 12814 N N . HIS B 1 615 ? -14.141 -31.953 -1.66 1 95.25 615 HIS B N 1
ATOM 12815 C CA . HIS B 1 615 ? -14.336 -33.375 -1.452 1 95.25 615 HIS B CA 1
ATOM 12816 C C . HIS B 1 615 ? -15.82 -33.75 -1.476 1 95.25 615 HIS B C 1
ATOM 12818 O O . HIS B 1 615 ? -16.203 -34.812 -1.985 1 95.25 615 HIS B O 1
ATOM 12824 N N . TRP B 1 616 ? -16.656 -32.906 -0.932 1 92.12 616 TRP B N 1
ATOM 12825 C CA . TRP B 1 616 ? -18.094 -33.156 -0.923 1 92.12 616 TRP B CA 1
ATOM 12826 C C . TRP B 1 616 ? -18.641 -33.25 -2.346 1 92.12 616 TRP B C 1
ATOM 12828 O O . TRP B 1 616 ? -19.5 -34.094 -2.633 1 92.12 616 TRP B O 1
ATOM 12838 N N . ILE B 1 617 ? -18.172 -32.469 -3.26 1 92.62 617 ILE B N 1
ATOM 12839 C CA . ILE B 1 617 ? -18.609 -32.469 -4.652 1 92.62 617 ILE B CA 1
ATOM 12840 C C . ILE B 1 617 ? -18.203 -33.812 -5.309 1 92.62 617 ILE B C 1
ATOM 12842 O O . ILE B 1 617 ? -18.969 -34.375 -6.102 1 92.62 617 ILE B O 1
ATOM 12846 N N . MET B 1 618 ? -17.031 -34.312 -4.941 1 91.44 618 MET B N 1
ATOM 12847 C CA . MET B 1 618 ? -16.578 -35.594 -5.477 1 91.44 618 MET B CA 1
ATOM 12848 C C . MET B 1 618 ? -17.5 -36.719 -5.043 1 91.44 618 MET B C 1
ATOM 12850 O O . MET B 1 618 ? -17.875 -37.562 -5.855 1 91.44 618 MET B O 1
ATOM 12854 N N . LEU B 1 619 ? -17.906 -36.656 -3.762 1 89 619 LEU B N 1
ATOM 12855 C CA . LEU B 1 619 ? -18.797 -37.719 -3.258 1 89 619 LEU B CA 1
ATOM 12856 C C . LEU B 1 619 ? -20.156 -37.625 -3.934 1 89 619 LEU B C 1
ATOM 12858 O O . LEU B 1 619 ? -20.781 -38.656 -4.23 1 89 619 LEU B O 1
ATOM 12862 N N . PHE B 1 620 ? -20.594 -36.406 -4.18 1 84 620 PHE B N 1
ATOM 12863 C CA . PHE B 1 620 ? -21.875 -36.188 -4.84 1 84 620 PHE B CA 1
ATOM 12864 C C . PHE B 1 620 ? -21.844 -36.719 -6.27 1 84 620 PHE B C 1
ATOM 12866 O O . PHE B 1 620 ? -22.812 -37.312 -6.734 1 84 620 PHE B O 1
ATOM 12873 N N . GLU B 1 621 ? -20.781 -36.5 -6.949 1 85.12 621 GLU B N 1
ATOM 12874 C CA . GLU B 1 621 ? -20.656 -37 -8.32 1 85.12 621 GLU B CA 1
ATOM 12875 C C . GLU B 1 621 ? -20.578 -38.5 -8.367 1 85.12 621 GLU B C 1
ATOM 12877 O O . GLU B 1 621 ? -21.109 -39.156 -9.273 1 85.12 621 GLU B O 1
ATOM 12882 N N . GLU B 1 622 ? -19.859 -39.094 -7.402 1 83.88 622 GLU B N 1
ATOM 12883 C CA . GLU B 1 622 ? -19.766 -40.562 -7.352 1 83.88 622 GLU B CA 1
ATOM 12884 C C . GLU B 1 622 ? -21.109 -41.188 -7.055 1 83.88 622 GLU B C 1
ATOM 12886 O O . GLU B 1 622 ? -21.453 -42.219 -7.613 1 83.88 622 GLU B O 1
ATOM 12891 N N . GLU B 1 623 ? -21.859 -40.562 -6.254 1 75.94 623 GLU B N 1
ATOM 12892 C CA . GLU B 1 623 ? -23.172 -41.094 -5.914 1 75.94 623 GLU B CA 1
ATOM 12893 C C . GLU B 1 623 ? -24.156 -40.906 -7.078 1 75.94 623 GLU B C 1
ATOM 12895 O O . GLU B 1 623 ? -24.969 -41.812 -7.34 1 75.94 623 GLU B O 1
ATOM 12900 N N . SER B 1 624 ? -24.062 -39.719 -7.672 1 70.5 624 SER B N 1
ATOM 12901 C CA . SER B 1 624 ? -24.953 -39.469 -8.805 1 70.5 624 SER B CA 1
ATOM 12902 C C . SER B 1 624 ? -24.656 -40.406 -9.961 1 70.5 624 SER B C 1
ATOM 12904 O O . SER B 1 624 ? -25.578 -40.844 -10.672 1 70.5 624 SER B O 1
ATOM 12906 N N . GLY B 1 625 ? -23.359 -40.594 -10.117 1 60.88 625 GLY B N 1
ATOM 12907 C CA . GLY B 1 625 ? -23 -41.562 -11.141 1 60.88 625 GLY B CA 1
ATOM 12908 C C . GLY B 1 625 ? -23.578 -42.938 -10.867 1 60.88 625 GLY B C 1
ATOM 12909 O O . GLY B 1 625 ? -24.047 -43.625 -11.781 1 60.88 625 GLY B O 1
ATOM 12910 N N . TYR B 1 626 ? -23.547 -43.281 -9.602 1 51.5 626 TYR B N 1
ATOM 12911 C CA . TYR B 1 626 ? -24.094 -44.562 -9.195 1 51.5 626 TYR B CA 1
ATOM 12912 C C . TYR B 1 626 ? -25.609 -44.625 -9.422 1 51.5 626 TYR B C 1
ATOM 12914 O O . TYR B 1 626 ? -26.141 -45.625 -9.898 1 51.5 626 TYR B O 1
ATOM 12922 N N . VAL B 1 627 ? -26.203 -43.438 -9.031 1 48.09 627 VAL B N 1
ATOM 12923 C CA . VAL B 1 627 ? -27.656 -43.375 -9.148 1 48.09 627 VAL B CA 1
ATOM 12924 C C . VAL B 1 627 ? -28.062 -43.469 -10.625 1 48.09 627 VAL B C 1
ATOM 12926 O O . VAL B 1 627 ? -29.031 -44.156 -10.969 1 48.09 627 VAL B O 1
ATOM 12929 N N . GLY B 1 628 ? -27.328 -42.688 -11.391 1 48.75 628 GLY B N 1
ATOM 12930 C CA . GLY B 1 628 ? -27.609 -42.781 -12.812 1 48.75 628 GLY B CA 1
ATOM 12931 C C . GLY B 1 628 ? -27.484 -44.188 -13.359 1 48.75 628 GLY B C 1
ATOM 12932 O O . GLY B 1 628 ? -28.297 -44.625 -14.164 1 48.75 628 GLY B O 1
ATOM 12933 N N . LEU B 1 629 ? -26.469 -44.844 -12.797 1 50.06 629 LEU B N 1
ATOM 12934 C CA . LEU B 1 629 ? -26.25 -46.25 -13.172 1 50.06 629 LEU B CA 1
ATOM 12935 C C . LEU B 1 629 ? -27.422 -47.125 -12.711 1 50.06 629 LEU B C 1
ATOM 12937 O O . LEU B 1 629 ? -27.906 -47.969 -13.461 1 50.06 629 LEU B O 1
ATOM 12941 N N . PHE B 1 630 ? -27.766 -46.938 -11.43 1 47.97 630 PHE B N 1
ATOM 12942 C CA . PHE B 1 630 ? -28.828 -47.75 -10.836 1 47.97 630 PHE B CA 1
ATOM 12943 C C . PHE B 1 630 ? -30.156 -47.5 -11.547 1 47.97 630 PHE B C 1
ATOM 12945 O O . PHE B 1 630 ? -30.891 -48.438 -11.844 1 47.97 630 PHE B O 1
ATOM 12952 N N . MET B 1 631 ? -30.5 -46.281 -11.719 1 48.5 631 MET B N 1
ATOM 12953 C CA . MET B 1 631 ? -31.75 -45.969 -12.398 1 48.5 631 MET B CA 1
ATOM 12954 C C . MET B 1 631 ? -31.75 -46.5 -13.82 1 48.5 631 MET B C 1
ATOM 12956 O O . MET B 1 631 ? -32.781 -46.938 -14.32 1 48.5 631 MET B O 1
ATOM 12960 N N . GLY B 1 632 ? -30.578 -46.344 -14.422 1 45.88 632 GLY B N 1
ATOM 12961 C CA . GLY B 1 632 ? -30.469 -46.938 -15.734 1 45.88 632 GLY B CA 1
ATOM 12962 C C . GLY B 1 632 ? -30.688 -48.438 -15.727 1 45.88 632 GLY B C 1
ATOM 12963 O O . GLY B 1 632 ? -31.312 -49 -16.641 1 45.88 632 GLY B O 1
ATOM 12964 N N . LEU B 1 633 ? -30.312 -49.062 -14.664 1 47.59 633 LEU B N 1
ATOM 12965 C CA . LEU B 1 633 ? -30.5 -50.531 -14.508 1 47.59 633 LEU B CA 1
ATOM 12966 C C . LEU B 1 633 ? -31.953 -50.844 -14.227 1 47.59 633 LEU B C 1
ATOM 12968 O O . LEU B 1 633 ? -32.469 -51.844 -14.719 1 47.59 633 LEU B O 1
ATOM 12972 N N . GLN B 1 634 ? -32.781 -50.156 -13.312 1 43.97 634 GLN B N 1
ATOM 12973 C CA . GLN B 1 634 ? -34.156 -50.469 -12.953 1 43.97 634 GLN B CA 1
ATOM 12974 C C . GLN B 1 634 ? -35.094 -50.219 -14.125 1 43.97 634 GLN B C 1
ATOM 12976 O O . GLN B 1 634 ? -36.094 -50.938 -14.297 1 43.97 634 GLN B O 1
ATOM 12981 N N . ASN B 1 635 ? -35.094 -49.125 -14.688 1 44.69 635 ASN B N 1
ATOM 12982 C CA . ASN B 1 635 ? -36.094 -48.844 -15.727 1 44.69 635 ASN B CA 1
ATOM 12983 C C . ASN B 1 635 ? -35.938 -49.812 -16.906 1 44.69 635 ASN B C 1
ATOM 12985 O O . ASN B 1 635 ? -36.5 -49.531 -17.984 1 44.69 635 ASN B O 1
ATOM 12989 N N . GLY B 1 636 ? -35.719 -51.25 -16.797 1 41.88 636 GLY B N 1
ATOM 12990 C CA . GLY B 1 636 ? -35.781 -52.375 -17.719 1 41.88 636 GLY B CA 1
ATOM 12991 C C . GLY B 1 636 ? -34.906 -52.219 -18.938 1 41.88 636 GLY B C 1
ATOM 12992 O O . GLY B 1 636 ? -35.031 -52.938 -19.922 1 41.88 636 GLY B O 1
ATOM 12993 N N . ARG B 1 637 ? -34.594 -51.125 -19.344 1 43.59 637 ARG B N 1
ATOM 12994 C CA . ARG B 1 637 ? -33.781 -51.031 -20.562 1 43.59 637 ARG B CA 1
ATOM 12995 C C . ARG B 1 637 ? -32.469 -51.781 -20.406 1 43.59 637 ARG B C 1
ATOM 12997 O O . ARG B 1 637 ? -31.406 -51.188 -20.234 1 43.59 637 ARG B O 1
ATOM 13004 N N . SER B 1 638 ? -32.406 -53 -19.922 1 38.09 638 SER B N 1
ATOM 13005 C CA . SER B 1 638 ? -31.328 -53.969 -19.812 1 38.09 638 SER B CA 1
ATOM 13006 C C . SER B 1 638 ? -30.75 -54.312 -21.172 1 38.09 638 SER B C 1
ATOM 13008 O O . SER B 1 638 ? -29.562 -54.625 -21.297 1 38.09 638 SER B O 1
ATOM 13010 N N . ARG B 1 639 ? -31.625 -54.844 -22.203 1 40 639 ARG B N 1
ATOM 13011 C CA . ARG B 1 639 ? -31.312 -55.375 -23.516 1 40 639 ARG B CA 1
ATOM 13012 C C . ARG B 1 639 ? -30.5 -54.375 -24.328 1 40 639 ARG B C 1
ATOM 13014 O O . ARG B 1 639 ? -29.609 -54.781 -25.094 1 40 639 ARG B O 1
ATOM 13021 N N . GLU B 1 640 ? -31.062 -53.25 -24.672 1 36.59 640 GLU B N 1
ATOM 13022 C CA . GLU B 1 640 ? -30.297 -52.312 -25.469 1 36.59 640 GLU B CA 1
ATOM 13023 C C . GLU B 1 640 ? -29.078 -51.812 -24.703 1 36.59 640 GLU B C 1
ATOM 13025 O O . GLU B 1 640 ? -28.172 -51.219 -25.297 1 36.59 640 GLU B O 1
ATOM 13030 N N . LEU B 1 641 ? -28.984 -51.906 -23.484 1 36.5 641 LEU B N 1
ATOM 13031 C CA . LEU B 1 641 ? -27.75 -51.75 -22.719 1 36.5 641 LEU B CA 1
ATOM 13032 C C . LEU B 1 641 ? -26.891 -53 -22.828 1 36.5 641 LEU B C 1
ATOM 13034 O O . LEU B 1 641 ? -25.797 -53.062 -22.266 1 36.5 641 LEU B O 1
ATOM 13038 N N . SER B 1 642 ? -27.391 -54.156 -23.375 1 32.94 642 SER B N 1
ATOM 13039 C CA . SER B 1 642 ? -26.672 -55.406 -23.672 1 32.94 642 SER B CA 1
ATOM 13040 C C . SER B 1 642 ? -25.469 -55.156 -24.562 1 32.94 642 SER B C 1
ATOM 13042 O O . SER B 1 642 ? -24.391 -55.719 -24.328 1 32.94 642 SER B O 1
ATOM 13044 N N . PRO B 1 643 ? -25.766 -54.812 -25.984 1 31.91 643 PRO B N 1
ATOM 13045 C CA . PRO B 1 643 ? -24.531 -54.625 -26.766 1 31.91 643 PRO B CA 1
ATOM 13046 C C . PRO B 1 643 ? -23.578 -53.625 -26.141 1 31.91 643 PRO B C 1
ATOM 13048 O O . PRO B 1 643 ? -22.375 -53.656 -26.422 1 31.91 643 PRO B O 1
ATOM 13051 N N . ILE B 1 644 ? -24.109 -52.5 -25.656 1 34.53 644 ILE B N 1
ATOM 13052 C CA . ILE B 1 644 ? -23.141 -51.625 -25 1 34.53 644 ILE B CA 1
ATOM 13053 C C . ILE B 1 644 ? -22.516 -52.344 -23.812 1 34.53 644 ILE B C 1
ATOM 13055 O O . ILE B 1 644 ? -21.406 -52.031 -23.375 1 34.53 644 ILE B O 1
ATOM 13059 N N . LEU B 1 645 ? -23.094 -53.188 -23.016 1 33.69 645 LEU B N 1
ATOM 13060 C CA . LEU B 1 645 ? -22.484 -54.062 -22 1 33.69 645 LEU B CA 1
ATOM 13061 C C . LEU B 1 645 ? -21.578 -55.094 -22.656 1 33.69 645 LEU B C 1
ATOM 13063 O O . LEU B 1 645 ? -20.688 -55.625 -22 1 33.69 645 LEU B O 1
ATOM 13067 N N . ARG B 1 646 ? -22.062 -55.969 -23.5 1 35.25 646 ARG B N 1
ATOM 13068 C CA . ARG B 1 646 ? -21.266 -57.062 -24.031 1 35.25 646 ARG B CA 1
ATOM 13069 C C . ARG B 1 646 ? -20.016 -56.531 -24.75 1 35.25 646 ARG B C 1
ATOM 13071 O O . ARG B 1 646 ? -18.906 -57.031 -24.5 1 35.25 646 ARG B O 1
ATOM 13078 N N . GLY B 1 647 ? -20.031 -56.312 -26.078 1 30.88 647 GLY B N 1
ATOM 13079 C CA . GLY B 1 647 ? -18.875 -56.219 -26.953 1 30.88 647 GLY B CA 1
ATOM 13080 C C . GLY B 1 647 ? -18.031 -55 -26.672 1 30.88 647 GLY B C 1
ATOM 13081 O O . GLY B 1 647 ? -16.812 -55 -26.875 1 30.88 647 GLY B O 1
ATOM 13082 N N . CYS B 1 648 ? -18.594 -53.75 -27.016 1 30.5 648 CYS B N 1
ATOM 13083 C CA . CYS B 1 648 ? -17.594 -52.688 -26.891 1 30.5 648 CYS B CA 1
ATOM 13084 C C . CYS B 1 648 ? -17.25 -52.438 -25.438 1 30.5 648 CYS B C 1
ATOM 13086 O O . CYS B 1 648 ? -18.109 -52.062 -24.641 1 30.5 648 CYS B O 1
ATOM 13088 N N . ASP B 1 649 ? -16.344 -53.219 -24.734 1 32.06 649 ASP B N 1
ATOM 13089 C CA . ASP B 1 649 ? -15.68 -53.375 -23.438 1 32.06 649 ASP B CA 1
ATOM 13090 C C . ASP B 1 649 ? -15.609 -52.062 -22.703 1 32.06 649 ASP B C 1
ATOM 13092 O O . ASP B 1 649 ? -15.781 -52 -21.469 1 32.06 649 ASP B O 1
ATOM 13096 N N . HIS B 1 650 ? -14.805 -51.094 -23.25 1 33.41 650 HIS B N 1
ATOM 13097 C CA . HIS B 1 650 ? -14.195 -49.969 -22.562 1 33.41 650 HIS B CA 1
ATOM 13098 C C . HIS B 1 650 ? -15.242 -48.938 -22.141 1 33.41 650 HIS B C 1
ATOM 13100 O O . HIS B 1 650 ? -14.914 -47.906 -21.562 1 33.41 650 HIS B O 1
ATOM 13106 N N . THR B 1 651 ? -16.406 -48.969 -22.609 1 33.81 651 THR B N 1
ATOM 13107 C CA . THR B 1 651 ? -17.203 -47.719 -22.5 1 33.81 651 THR B CA 1
ATOM 13108 C C . THR B 1 651 ? -17.875 -47.656 -21.141 1 33.81 651 THR B C 1
ATOM 13110 O O . THR B 1 651 ? -18.469 -46.625 -20.797 1 33.81 651 THR B O 1
ATOM 13113 N N . TRP B 1 652 ? -18.375 -48.781 -20.578 1 35.66 652 TRP B N 1
ATOM 13114 C CA . TRP B 1 652 ? -19.219 -48.75 -19.375 1 35.66 652 TRP B CA 1
ATOM 13115 C C . TRP B 1 652 ? -18.531 -48 -18.25 1 35.66 652 TRP B C 1
ATOM 13117 O O . TRP B 1 652 ? -19.203 -47.406 -17.406 1 35.66 652 TRP B O 1
ATOM 13127 N N . VAL B 1 653 ? -17.375 -48.5 -17.828 1 37.69 653 VAL B N 1
ATOM 13128 C CA . VAL B 1 653 ? -16.438 -47.938 -16.859 1 37.69 653 VAL B CA 1
ATOM 13129 C C . VAL B 1 653 ? -16.297 -46.438 -17.062 1 37.69 653 VAL B C 1
ATOM 13131 O O . VAL B 1 653 ? -15.703 -45.75 -16.25 1 37.69 653 VAL B O 1
ATOM 13134 N N . SER B 1 654 ? -16.672 -45.969 -18.156 1 40.38 654 SER B N 1
ATOM 13135 C CA . SER B 1 654 ? -16.547 -44.594 -18.547 1 40.38 654 SER B CA 1
ATOM 13136 C C . SER B 1 654 ? -17.594 -43.719 -17.844 1 40.38 654 SER B C 1
ATOM 13138 O O . SER B 1 654 ? -17.594 -42.5 -18 1 40.38 654 SER B O 1
ATOM 13140 N N . ILE B 1 655 ? -18.656 -44.344 -17.328 1 42.91 655 ILE B N 1
ATOM 13141 C CA . ILE B 1 655 ? -19.75 -43.531 -16.766 1 42.91 655 ILE B CA 1
ATOM 13142 C C . ILE B 1 655 ? -19.312 -42.969 -15.422 1 42.91 655 ILE B C 1
ATOM 13144 O O . ILE B 1 655 ? -19.766 -41.875 -15.039 1 42.91 655 ILE B O 1
ATOM 13148 N N . LEU B 1 656 ? -18.828 -43.875 -14.492 1 51.47 656 LEU B N 1
ATOM 13149 C CA . LEU B 1 656 ? -18.391 -43.219 -13.266 1 51.47 656 LEU B CA 1
ATOM 13150 C C . LEU B 1 656 ? -17.281 -42.219 -13.555 1 51.47 656 LEU B C 1
ATOM 13152 O O . LEU B 1 656 ? -16.203 -42.562 -14.039 1 51.47 656 LEU B O 1
ATOM 13156 N N . GLY B 1 657 ? -17.641 -41.125 -14.047 1 59.34 657 GLY B N 1
ATOM 13157 C CA . GLY B 1 657 ? -16.859 -40.031 -14.539 1 59.34 657 GLY B CA 1
ATOM 13158 C C . GLY B 1 657 ? -15.602 -39.75 -13.727 1 59.34 657 GLY B C 1
ATOM 13159 O O . GLY B 1 657 ? -15.492 -40.219 -12.586 1 59.34 657 GLY B O 1
ATOM 13160 N N . HIS B 1 658 ? -14.43 -39.688 -14.211 1 80.06 658 HIS B N 1
ATOM 13161 C CA . HIS B 1 658 ? -13.172 -39.219 -13.625 1 80.06 658 HIS B CA 1
ATOM 13162 C C . HIS B 1 658 ? -13.383 -38 -12.727 1 80.06 658 HIS B C 1
ATOM 13164 O O . HIS B 1 658 ? -14.109 -37.094 -13.094 1 80.06 658 HIS B O 1
ATOM 13170 N N . THR B 1 659 ? -13.125 -38.375 -11.352 1 89.19 659 THR B N 1
ATOM 13171 C CA . THR B 1 659 ? -13.086 -37.25 -10.414 1 89.19 659 THR B CA 1
ATOM 13172 C C . THR B 1 659 ? -11.641 -36.844 -10.125 1 89.19 659 THR B C 1
ATOM 13174 O O . THR B 1 659 ? -10.703 -37.5 -10.602 1 89.19 659 THR B O 1
ATOM 13177 N N . TRP B 1 660 ? -11.508 -35.781 -9.383 1 92.81 660 TRP B N 1
ATOM 13178 C CA . TRP B 1 660 ? -10.156 -35.344 -9.055 1 92.81 660 TRP B CA 1
ATOM 13179 C C . TRP B 1 660 ? -9.414 -36.375 -8.242 1 92.81 660 TRP B C 1
ATOM 13181 O O . TRP B 1 660 ? -8.203 -36.562 -8.398 1 92.81 660 TRP B O 1
ATOM 13191 N N . CYS B 1 661 ? -10.156 -37.188 -7.363 1 92.81 661 CYS B N 1
ATOM 13192 C CA . CYS B 1 661 ? -9.586 -38.188 -6.48 1 92.81 661 CYS B CA 1
ATOM 13193 C C . CYS B 1 661 ? -9.102 -39.406 -7.273 1 92.81 661 CYS B C 1
ATOM 13195 O O . CYS B 1 661 ? -8.008 -39.906 -7.035 1 92.81 661 CYS B O 1
ATOM 13197 N N . THR B 1 662 ? -9.914 -39.844 -8.258 1 91.12 662 THR B N 1
ATOM 13198 C CA . THR B 1 662 ? -9.531 -41 -9.07 1 91.12 662 THR B CA 1
ATOM 13199 C C . THR B 1 662 ? -8.359 -40.656 -9.984 1 91.12 662 THR B C 1
ATOM 13201 O O . THR B 1 662 ? -7.484 -41.5 -10.219 1 91.12 662 THR B O 1
ATOM 13204 N N . ASP B 1 663 ? -8.32 -39.375 -10.422 1 90.44 663 ASP B N 1
ATOM 13205 C CA . ASP B 1 663 ? -7.238 -38.969 -11.305 1 90.44 663 ASP B CA 1
ATOM 13206 C C . ASP B 1 663 ? -5.922 -38.812 -10.547 1 90.44 663 ASP B C 1
ATOM 13208 O O . ASP B 1 663 ? -4.848 -39.031 -11.109 1 90.44 663 ASP B O 1
ATOM 13212 N N . TYR B 1 664 ? -5.977 -38.5 -9.25 1 92.56 664 TYR B N 1
ATOM 13213 C CA . TYR B 1 664 ? -4.77 -38.281 -8.453 1 92.56 664 TYR B CA 1
ATOM 13214 C C . TYR B 1 664 ? -4.219 -39.625 -7.961 1 92.56 664 TYR B C 1
ATOM 13216 O O . TYR B 1 664 ? -3.021 -39.906 -8.094 1 92.56 664 TYR B O 1
ATOM 13224 N N . PHE B 1 665 ? -5.012 -40.562 -7.43 1 92.06 665 PHE B N 1
ATOM 13225 C CA . PHE B 1 665 ? -4.559 -41.781 -6.781 1 92.06 665 PHE B CA 1
ATOM 13226 C C . PHE B 1 665 ? -4.371 -42.906 -7.805 1 92.06 665 PHE B C 1
ATOM 13228 O O . PHE B 1 665 ? -3.508 -43.75 -7.637 1 92.06 665 PHE B O 1
ATOM 13235 N N . PHE B 1 666 ? -5.215 -42.781 -8.961 1 89.62 666 PHE B N 1
ATOM 13236 C CA . PHE B 1 666 ? -5.152 -43.875 -9.953 1 89.62 666 PHE B CA 1
ATOM 13237 C C . PHE B 1 666 ? -5.062 -43.281 -11.359 1 89.62 666 PHE B C 1
ATOM 13239 O O . PHE B 1 666 ? -5.957 -43.5 -12.188 1 89.62 666 PHE B O 1
ATOM 13246 N N . PRO B 1 667 ? -3.912 -42.656 -11.703 1 84.94 667 PRO B N 1
ATOM 13247 C CA . PRO B 1 667 ? -3.816 -41.969 -13 1 84.94 667 PRO B CA 1
ATOM 13248 C C . PRO B 1 667 ? -3.75 -42.938 -14.172 1 84.94 667 PRO B C 1
ATOM 13250 O O . PRO B 1 667 ? -4.141 -42.594 -15.289 1 84.94 667 PRO B O 1
ATOM 13253 N N . TYR B 1 668 ? -3.336 -44.188 -13.984 1 81.75 668 TYR B N 1
ATOM 13254 C CA . TYR B 1 668 ? -3.104 -45.125 -15.094 1 81.75 668 TYR B CA 1
ATOM 13255 C C . TYR B 1 668 ? -4.25 -46.094 -15.219 1 81.75 668 TYR B C 1
ATOM 13257 O O . TYR B 1 668 ? -4.258 -46.938 -16.125 1 81.75 668 TYR B O 1
ATOM 13265 N N . ASP B 1 669 ? -5.207 -45.906 -14.281 1 80 669 ASP B N 1
ATOM 13266 C CA . ASP B 1 669 ? -6.332 -46.844 -14.328 1 80 669 ASP B CA 1
ATOM 13267 C C . ASP B 1 669 ? -7.469 -46.281 -15.172 1 80 669 ASP B C 1
ATOM 13269 O O . ASP B 1 669 ? -7.922 -45.156 -14.953 1 80 669 ASP B O 1
ATOM 13273 N N . ASP B 1 670 ? -7.727 -46.812 -16.234 1 74.12 670 ASP B N 1
ATOM 13274 C CA . ASP B 1 670 ? -8.797 -46.375 -17.125 1 74.12 670 ASP B CA 1
ATOM 13275 C C . ASP B 1 670 ? -10.148 -46.438 -16.422 1 74.12 670 ASP B C 1
ATOM 13277 O O . ASP B 1 670 ? -11.023 -45.594 -16.656 1 74.12 670 ASP B O 1
ATOM 13281 N N . ASP B 1 671 ? -10.328 -47.531 -15.477 1 74.56 671 ASP B N 1
ATOM 13282 C CA . ASP B 1 671 ? -11.57 -47.625 -14.727 1 74.56 671 ASP B CA 1
ATOM 13283 C C . ASP B 1 671 ? -11.297 -47.75 -13.227 1 74.56 671 ASP B C 1
ATOM 13285 O O . ASP B 1 671 ? -11.398 -48.844 -12.664 1 74.56 671 ASP B O 1
ATOM 13289 N N . PRO B 1 672 ? -10.977 -46.688 -12.586 1 77 672 PRO B N 1
ATOM 13290 C CA . PRO B 1 672 ? -10.523 -46.781 -11.195 1 77 672 PRO B CA 1
ATOM 13291 C C . PRO B 1 672 ? -11.664 -47.031 -10.219 1 77 672 PRO B C 1
ATOM 13293 O O . PRO B 1 672 ? -11.422 -47.469 -9.094 1 77 672 PRO B O 1
ATOM 13296 N N . GLY B 1 673 ? -12.914 -47 -10.539 1 75.56 673 GLY B N 1
ATOM 13297 C CA . GLY B 1 673 ? -13.992 -47.156 -9.578 1 75.56 673 GLY B CA 1
ATOM 13298 C C . GLY B 1 673 ? -14.141 -45.969 -8.648 1 75.56 673 GLY B C 1
ATOM 13299 O O . GLY B 1 673 ? -13.68 -44.875 -8.961 1 75.56 673 GLY B O 1
ATOM 13300 N N . ALA B 1 674 ? -14.914 -46.219 -7.531 1 83.12 674 ALA B N 1
ATOM 13301 C CA . ALA B 1 674 ? -15.156 -45.125 -6.574 1 83.12 674 ALA B CA 1
ATOM 13302 C C . ALA B 1 674 ? -13.945 -44.938 -5.664 1 83.12 674 ALA B C 1
ATOM 13304 O O . ALA B 1 674 ? -13.398 -45.906 -5.117 1 83.12 674 ALA B O 1
ATOM 13305 N N . CYS B 1 675 ? -13.422 -43.75 -5.633 1 89.19 675 CYS B N 1
ATOM 13306 C CA . CYS B 1 675 ? -12.266 -43.406 -4.812 1 89.19 675 CYS B CA 1
ATOM 13307 C C . CYS B 1 675 ? -12.594 -43.531 -3.33 1 89.19 675 CYS B C 1
ATOM 13309 O O . CYS B 1 675 ? -11.727 -43.875 -2.521 1 89.19 675 CYS B O 1
ATOM 13311 N N . SER B 1 676 ? -13.898 -43.344 -2.908 1 87.62 676 SER B N 1
ATOM 13312 C CA . SER B 1 676 ? -14.336 -43.375 -1.517 1 87.62 676 SER B CA 1
ATOM 13313 C C . SER B 1 676 ? -14.164 -44.781 -0.921 1 87.62 676 SER B C 1
ATOM 13315 O O . SER B 1 676 ? -13.961 -44.906 0.286 1 87.62 676 SER B O 1
ATOM 13317 N N . ASP B 1 677 ? -14.133 -45.75 -1.763 1 85.56 677 ASP B N 1
ATOM 13318 C CA . ASP B 1 677 ? -14.039 -47.125 -1.285 1 85.56 677 ASP B CA 1
ATOM 13319 C C . ASP B 1 677 ? -12.586 -47.594 -1.26 1 85.56 677 ASP B C 1
ATOM 13321 O O . ASP B 1 677 ? -12.227 -48.469 -0.459 1 85.56 677 ASP B O 1
ATOM 13325 N N . ARG B 1 678 ? -11.797 -47.031 -2.057 1 88.94 678 ARG B N 1
ATOM 13326 C CA . ARG B 1 678 ? -10.445 -47.531 -2.244 1 88.94 678 ARG B CA 1
ATOM 13327 C C . ARG B 1 678 ? -9.438 -46.781 -1.394 1 88.94 678 ARG B C 1
ATOM 13329 O O . ARG B 1 678 ? -8.391 -47.312 -1.027 1 88.94 678 ARG B O 1
ATOM 13336 N N . VAL B 1 679 ? -9.688 -45.562 -1.121 1 93.94 679 VAL B N 1
ATOM 13337 C CA . VAL B 1 679 ? -8.75 -44.719 -0.386 1 93.94 679 VAL B CA 1
ATOM 13338 C C . VAL B 1 679 ? -9.375 -44.281 0.94 1 93.94 679 VAL B C 1
ATOM 13340 O O . VAL B 1 679 ? -10.523 -43.844 0.981 1 93.94 679 VAL B O 1
ATOM 13343 N N . PRO B 1 680 ? -8.586 -44.406 2.006 1 92.88 680 PRO B N 1
ATOM 13344 C CA . PRO B 1 680 ? -9.109 -44 3.311 1 92.88 680 PRO B CA 1
ATOM 13345 C C . PRO B 1 680 ? -9.375 -42.5 3.406 1 92.88 680 PRO B C 1
ATOM 13347 O O . PRO B 1 680 ? -8.844 -41.719 2.604 1 92.88 680 PRO B O 1
ATOM 13350 N N . ASN B 1 681 ? -10.227 -42.062 4.34 1 93.19 681 ASN B N 1
ATOM 13351 C CA . ASN B 1 681 ? -10.648 -40.688 4.516 1 93.19 681 ASN B CA 1
ATOM 13352 C C . ASN B 1 681 ? -9.469 -39.781 4.879 1 93.19 681 ASN B C 1
ATOM 13354 O O . ASN B 1 681 ? -9.398 -38.625 4.434 1 93.19 681 ASN B O 1
ATOM 13358 N N . GLU B 1 682 ? -8.508 -40.219 5.648 1 91.94 682 GLU B N 1
ATOM 13359 C CA . GLU B 1 682 ? -7.387 -39.406 6.086 1 91.94 682 GLU B CA 1
ATOM 13360 C C . GLU B 1 682 ? -6.508 -38.969 4.91 1 91.94 682 GLU B C 1
ATOM 13362 O O . GLU B 1 682 ? -6.055 -37.844 4.836 1 91.94 682 GLU B O 1
ATOM 13367 N N . ASP B 1 683 ? -6.348 -39.906 3.996 1 94.44 683 ASP B N 1
ATOM 13368 C CA . ASP B 1 683 ? -5.512 -39.625 2.836 1 94.44 683 ASP B CA 1
ATOM 13369 C C . ASP B 1 683 ? -6.234 -38.688 1.864 1 94.44 683 ASP B C 1
ATOM 13371 O O . ASP B 1 683 ? -5.621 -37.781 1.285 1 94.44 683 ASP B O 1
ATOM 13375 N N . ARG B 1 684 ? -7.539 -38.938 1.733 1 95.38 684 ARG B N 1
ATOM 13376 C CA . ARG B 1 684 ? -8.305 -38.062 0.853 1 95.38 684 ARG B CA 1
ATOM 13377 C C . ARG B 1 684 ? -8.367 -36.625 1.405 1 95.38 684 ARG B C 1
ATOM 13379 O O . ARG B 1 684 ? -8.352 -35.656 0.644 1 95.38 684 ARG B O 1
ATOM 13386 N N . TYR B 1 685 ? -8.367 -36.562 2.715 1 95.81 685 TYR B N 1
ATOM 13387 C CA . TYR B 1 685 ? -8.414 -35.25 3.33 1 95.81 685 TYR B CA 1
ATOM 13388 C C . TYR B 1 685 ? -7.102 -34.5 3.127 1 95.81 685 TYR B C 1
ATOM 13390 O O . TYR B 1 685 ? -7.098 -33.312 2.779 1 95.81 685 TYR B O 1
ATOM 13398 N N . VAL B 1 686 ? -5.973 -35.156 3.334 1 95.81 686 VAL B N 1
ATOM 13399 C CA . VAL B 1 686 ? -4.668 -34.5 3.205 1 95.81 686 VAL B CA 1
ATOM 13400 C C . VAL B 1 686 ? -4.469 -34.031 1.77 1 95.81 686 VAL B C 1
ATOM 13402 O O . VAL B 1 686 ? -3.959 -32.906 1.544 1 95.81 686 VAL B O 1
ATOM 13405 N N . VAL B 1 687 ? -4.961 -34.75 0.854 1 96.38 687 VAL B N 1
ATOM 13406 C CA . VAL B 1 687 ? -4.797 -34.375 -0.549 1 96.38 687 VAL B CA 1
ATOM 13407 C C . VAL B 1 687 ? -5.746 -33.25 -0.901 1 96.38 687 VAL B C 1
ATOM 13409 O O . VAL B 1 687 ? -5.379 -32.344 -1.645 1 96.38 687 VAL B O 1
ATOM 13412 N N . ALA B 1 688 ? -6.926 -33.312 -0.344 1 96.88 688 ALA B N 1
ATOM 13413 C CA . ALA B 1 688 ? -7.891 -32.25 -0.618 1 96.88 688 ALA B CA 1
ATOM 13414 C C . ALA B 1 688 ? -7.414 -30.922 -0.046 1 96.88 688 ALA B C 1
ATOM 13416 O O . ALA B 1 688 ? -7.527 -29.891 -0.699 1 96.88 688 ALA B O 1
ATOM 13417 N N . ILE B 1 689 ? -6.918 -30.969 1.16 1 96.19 689 ILE B N 1
ATOM 13418 C CA . ILE B 1 689 ? -6.449 -29.734 1.774 1 96.19 689 ILE B CA 1
ATOM 13419 C C . ILE B 1 689 ? -5.191 -29.25 1.058 1 96.19 689 ILE B C 1
ATOM 13421 O O . ILE B 1 689 ? -4.957 -28.031 0.948 1 96.19 689 ILE B O 1
ATOM 13425 N N . TYR B 1 690 ? -4.398 -30.172 0.601 1 96 690 TYR B N 1
ATOM 13426 C CA . TYR B 1 690 ? -3.24 -29.828 -0.216 1 96 690 TYR B CA 1
ATOM 13427 C C . TYR B 1 690 ? -3.66 -29.078 -1.469 1 96 690 TYR B C 1
ATOM 13429 O O . TYR B 1 690 ? -3.057 -28.062 -1.817 1 96 690 TYR B O 1
ATOM 13437 N N . TRP B 1 691 ? -4.656 -29.484 -2.096 1 96 691 TRP B N 1
ATOM 13438 C CA . TRP B 1 691 ? -5.168 -28.797 -3.277 1 96 691 TRP B CA 1
ATOM 13439 C C . TRP B 1 691 ? -5.652 -27.391 -2.92 1 96 691 TRP B C 1
ATOM 13441 O O . TRP B 1 691 ? -5.395 -26.438 -3.65 1 96 691 TRP B O 1
ATOM 13451 N N . ALA B 1 692 ? -6.336 -27.312 -1.834 1 95.56 692 ALA B N 1
ATOM 13452 C CA . ALA B 1 692 ? -6.871 -26.031 -1.411 1 95.56 692 ALA B CA 1
ATOM 13453 C C . ALA B 1 692 ? -5.75 -25.031 -1.132 1 95.56 692 ALA B C 1
ATOM 13455 O O . ALA B 1 692 ? -5.828 -23.859 -1.537 1 95.56 692 ALA B O 1
ATOM 13456 N N . PHE B 1 693 ? -4.699 -25.469 -0.544 1 94.31 693 PHE B N 1
ATOM 13457 C CA . PHE B 1 693 ? -3.598 -24.578 -0.213 1 94.31 693 PHE B CA 1
ATOM 13458 C C . PHE B 1 693 ? -2.812 -24.188 -1.464 1 94.31 693 PHE B C 1
ATOM 13460 O O . PHE B 1 693 ? -2.377 -23.047 -1.606 1 94.31 693 PHE B O 1
ATOM 13467 N N . THR B 1 694 ? -2.607 -25.141 -2.361 1 93.75 694 THR B N 1
ATOM 13468 C CA . THR B 1 694 ? -1.907 -24.828 -3.604 1 93.75 694 THR B CA 1
ATOM 13469 C C . THR B 1 694 ? -2.686 -23.812 -4.426 1 93.75 694 THR B C 1
ATOM 13471 O O . THR B 1 694 ? -2.092 -22.953 -5.094 1 93.75 694 THR B O 1
ATOM 13474 N N . THR B 1 695 ? -4 -23.812 -4.309 1 93.19 695 THR B N 1
ATOM 13475 C CA . THR B 1 695 ? -4.859 -22.906 -5.059 1 93.19 695 THR B CA 1
ATOM 13476 C C . THR B 1 695 ? -4.949 -21.547 -4.355 1 93.19 695 THR B C 1
ATOM 13478 O O . THR B 1 695 ? -4.883 -20.5 -5.004 1 93.19 695 THR B O 1
ATOM 13481 N N . MET B 1 696 ? -5.031 -21.641 -3.133 1 91.38 696 MET B N 1
ATOM 13482 C CA . MET B 1 696 ? -5.203 -20.406 -2.369 1 91.38 696 MET B CA 1
ATOM 13483 C C . MET B 1 696 ? -3.922 -19.594 -2.373 1 91.38 696 MET B C 1
ATOM 13485 O O . MET B 1 696 ? -3.973 -18.359 -2.377 1 91.38 696 MET B O 1
ATOM 13489 N N . THR B 1 697 ? -2.768 -20.234 -2.357 1 91.12 697 THR B N 1
ATOM 13490 C CA . THR B 1 697 ? -1.486 -19.547 -2.35 1 91.12 697 THR B CA 1
ATOM 13491 C C . THR B 1 697 ? -0.992 -19.297 -3.773 1 91.12 697 THR B C 1
ATOM 13493 O O . THR B 1 697 ? 0.133 -18.844 -3.977 1 91.12 697 THR B O 1
ATOM 13496 N N . THR B 1 698 ? -1.763 -19.594 -4.816 1 90.94 698 THR B N 1
ATOM 13497 C CA . THR B 1 698 ? -1.547 -19.328 -6.238 1 90.94 698 THR B CA 1
ATOM 13498 C C . THR B 1 698 ? -0.283 -20.031 -6.727 1 90.94 698 THR B C 1
ATOM 13500 O O . THR B 1 698 ? 0.433 -19.516 -7.582 1 90.94 698 THR B O 1
ATOM 13503 N N . VAL B 1 699 ? 0.235 -21.109 -6.137 1 92.62 699 VAL B N 1
ATOM 13504 C CA . VAL B 1 699 ? 1.377 -21.891 -6.609 1 92.62 699 VAL B CA 1
ATOM 13505 C C . VAL B 1 699 ? 0.938 -22.812 -7.738 1 92.62 699 VAL B C 1
ATOM 13507 O O . VAL B 1 699 ? 1.54 -22.828 -8.812 1 92.62 699 VAL B O 1
ATOM 13510 N N . GLY B 1 700 ? -0.156 -23.547 -7.676 1 90.19 700 GLY B N 1
ATOM 13511 C CA . GLY B 1 700 ? -0.734 -24.406 -8.695 1 90.19 700 GLY B CA 1
ATOM 13512 C C . GLY B 1 700 ? 0.276 -25.344 -9.328 1 90.19 700 GLY B C 1
ATOM 13513 O O . GLY B 1 700 ? 0.655 -25.172 -10.484 1 90.19 700 GLY B O 1
ATOM 13514 N N . TYR B 1 701 ? 0.765 -26.469 -8.742 1 91.62 701 TYR B N 1
ATOM 13515 C CA . TYR B 1 701 ? 1.682 -27.453 -9.305 1 91.62 701 TYR B CA 1
ATOM 13516 C C . TYR B 1 701 ? 1.062 -28.156 -10.508 1 91.62 701 TYR B C 1
ATOM 13518 O O . TYR B 1 701 ? 1.768 -28.516 -11.453 1 91.62 701 TYR B O 1
ATOM 13526 N N . GLY B 1 702 ? -0.276 -28.312 -10.516 1 90.88 702 GLY B N 1
ATOM 13527 C CA . GLY B 1 702 ? -0.967 -28.969 -11.617 1 90.88 702 GLY B CA 1
ATOM 13528 C C . GLY B 1 702 ? -1.07 -30.469 -11.453 1 90.88 702 GLY B C 1
ATOM 13529 O O . GLY B 1 702 ? -1.604 -31.172 -12.32 1 90.88 702 GLY B O 1
ATOM 13530 N N . ASP B 1 703 ? -0.484 -31.062 -10.32 1 91.38 703 ASP B N 1
ATOM 13531 C CA . ASP B 1 703 ? -0.634 -32.5 -10.055 1 91.38 703 ASP B CA 1
ATOM 13532 C C . ASP B 1 703 ? -2.062 -32.812 -9.633 1 91.38 703 ASP B C 1
ATOM 13534 O O . ASP B 1 703 ? -2.547 -33.938 -9.883 1 91.38 703 ASP B O 1
ATOM 13538 N N . LEU B 1 704 ? -2.684 -31.812 -8.961 1 93.62 704 LEU B N 1
ATOM 13539 C CA . LEU B 1 704 ? -4.082 -31.953 -8.578 1 93.62 704 LEU B CA 1
ATOM 13540 C C . LEU B 1 704 ? -4.934 -30.859 -9.203 1 93.62 704 LEU B C 1
ATOM 13542 O O . LEU B 1 704 ? -4.633 -29.672 -9.047 1 93.62 704 LEU B O 1
ATOM 13546 N N . HIS B 1 705 ? -5.844 -31.234 -10.031 1 92.5 705 HIS B N 1
ATOM 13547 C CA . HIS B 1 705 ? -6.762 -30.312 -10.688 1 92.5 705 HIS B CA 1
ATOM 13548 C C . HIS B 1 705 ? -8.133 -30.938 -10.883 1 92.5 705 HIS B C 1
ATOM 13550 O O . HIS B 1 705 ? -8.289 -32.156 -10.742 1 92.5 705 HIS B O 1
ATOM 13556 N N . PRO B 1 706 ? -9.117 -30.141 -11.031 1 94 706 PRO B N 1
ATOM 13557 C CA . PRO B 1 706 ? -10.43 -30.734 -11.32 1 94 706 PRO B CA 1
ATOM 13558 C C . PRO B 1 706 ? -10.445 -31.562 -12.602 1 94 706 PRO B C 1
ATOM 13560 O O . PRO B 1 706 ? -9.656 -31.297 -13.516 1 94 706 PRO B O 1
ATOM 13563 N N . SER B 1 707 ? -11.258 -32.562 -12.57 1 90.69 707 SER B N 1
ATOM 13564 C CA . SER B 1 707 ? -11.344 -33.438 -13.734 1 90.69 707 SER B CA 1
ATOM 13565 C C . SER B 1 707 ? -11.906 -32.688 -14.938 1 90.69 707 SER B C 1
ATOM 13567 O O . SER B 1 707 ? -12.812 -31.875 -14.797 1 90.69 707 SER B O 1
ATOM 13569 N N . LYS B 1 708 ? -11.438 -32.844 -16.141 1 86.56 708 LYS B N 1
ATOM 13570 C CA . LYS B 1 708 ? -11.703 -32.125 -17.375 1 86.56 708 LYS B CA 1
ATOM 13571 C C . LYS B 1 708 ? -13.18 -32.156 -17.719 1 86.56 708 LYS B C 1
ATOM 13573 O O . LYS B 1 708 ? -13.719 -31.203 -18.281 1 86.56 708 LYS B O 1
ATOM 13578 N N . PHE B 1 709 ? -13.906 -33.219 -17.484 1 85.31 709 PHE B N 1
ATOM 13579 C CA . PHE B 1 709 ? -15.273 -33.344 -17.984 1 85.31 709 PHE B CA 1
ATOM 13580 C C . PHE B 1 709 ? -16.266 -33.281 -16.844 1 85.31 709 PHE B C 1
ATOM 13582 O O . PHE B 1 709 ? -17.453 -33.531 -17.031 1 85.31 709 PHE B O 1
ATOM 13589 N N . SER B 1 710 ? -15.789 -32.906 -15.57 1 88.56 710 SER B N 1
ATOM 13590 C CA . SER B 1 710 ? -16.703 -32.75 -14.445 1 88.56 710 SER B CA 1
ATOM 13591 C C . SER B 1 710 ? -17.188 -31.312 -14.32 1 88.56 710 SER B C 1
ATOM 13593 O O . SER B 1 710 ? -16.422 -30.438 -13.938 1 88.56 710 SER B O 1
ATOM 13595 N N . VAL B 1 711 ? -18.484 -31.016 -14.578 1 89.44 711 VAL B N 1
ATOM 13596 C CA . VAL B 1 711 ? -19.062 -29.656 -14.586 1 89.44 711 VAL B CA 1
ATOM 13597 C C . VAL B 1 711 ? -19.078 -29.094 -13.172 1 89.44 711 VAL B C 1
ATOM 13599 O O . VAL B 1 711 ? -18.641 -27.969 -12.945 1 89.44 711 VAL B O 1
ATOM 13602 N N . PRO B 1 712 ? -19.469 -29.906 -12.102 1 90.5 712 PRO B N 1
ATOM 13603 C CA . PRO B 1 712 ? -19.516 -29.312 -10.766 1 90.5 712 PRO B CA 1
ATOM 13604 C C . PRO B 1 712 ? -18.125 -29 -10.211 1 90.5 712 PRO B C 1
ATOM 13606 O O . PRO B 1 712 ? -17.938 -27.984 -9.523 1 90.5 712 PRO B O 1
ATOM 13609 N N . GLU B 1 713 ? -17.125 -29.875 -10.5 1 93.56 713 GLU B N 1
ATOM 13610 C CA . GLU B 1 713 ? -15.781 -29.625 -10.008 1 93.56 713 GLU B CA 1
ATOM 13611 C C . GLU B 1 713 ? -15.172 -28.391 -10.672 1 93.56 713 GLU B C 1
ATOM 13613 O O . GLU B 1 713 ? -14.547 -27.562 -10.008 1 93.56 713 GLU B O 1
ATOM 13618 N N . LEU B 1 714 ? -15.445 -28.219 -11.984 1 94.5 714 LEU B N 1
ATOM 13619 C CA . LEU B 1 714 ? -14.93 -27.062 -12.711 1 94.5 714 LEU B CA 1
ATOM 13620 C C . LEU B 1 714 ? -15.609 -25.781 -12.242 1 94.5 714 LEU B C 1
ATOM 13622 O O . LEU B 1 714 ? -14.953 -24.75 -12.094 1 94.5 714 LEU B O 1
ATOM 13626 N N . SER B 1 715 ? -16.906 -25.891 -12.039 1 94.56 715 SER B N 1
ATOM 13627 C CA . SER B 1 715 ? -17.641 -24.719 -11.586 1 94.56 715 SER B CA 1
ATOM 13628 C C . SER B 1 715 ? -17.172 -24.281 -10.195 1 94.56 715 SER B C 1
ATOM 13630 O O . SER B 1 715 ? -17.016 -23.094 -9.938 1 94.56 715 SER B O 1
ATOM 13632 N N . PHE B 1 716 ? -16.984 -25.266 -9.32 1 94.38 716 PHE B N 1
ATOM 13633 C CA . PHE B 1 716 ? -16.516 -24.922 -7.98 1 94.38 716 PHE B CA 1
ATOM 13634 C C . PHE B 1 716 ? -15.109 -24.344 -8.023 1 94.38 716 PHE B C 1
ATOM 13636 O O . PHE B 1 716 ? -14.797 -23.422 -7.27 1 94.38 716 PHE B O 1
ATOM 13643 N N . ALA B 1 717 ? -14.25 -24.938 -8.859 1 95.25 717 ALA B N 1
ATOM 13644 C CA . ALA B 1 717 ? -12.891 -24.406 -8.977 1 95.25 717 ALA B CA 1
ATOM 13645 C C . ALA B 1 717 ? -12.898 -22.953 -9.422 1 95.25 717 ALA B C 1
ATOM 13647 O O . ALA B 1 717 ? -12.109 -22.141 -8.93 1 95.25 717 ALA B O 1
ATOM 13648 N N . VAL B 1 718 ? -13.789 -22.531 -10.328 1 94.5 718 VAL B N 1
ATOM 13649 C CA . VAL B 1 718 ? -13.883 -21.156 -10.812 1 94.5 718 VAL B CA 1
ATOM 13650 C C . VAL B 1 718 ? -14.305 -20.234 -9.672 1 94.5 718 VAL B C 1
ATOM 13652 O O . VAL B 1 718 ? -13.688 -19.203 -9.453 1 94.5 718 VAL B O 1
ATOM 13655 N N . VAL B 1 719 ? -15.258 -20.672 -8.906 1 93 719 VAL B N 1
ATOM 13656 C CA . VAL B 1 719 ? -15.742 -19.844 -7.797 1 93 719 VAL B CA 1
ATOM 13657 C C . VAL B 1 719 ? -14.664 -19.75 -6.719 1 93 719 VAL B C 1
ATOM 13659 O O . VAL B 1 719 ? -14.43 -18.672 -6.164 1 93 719 VAL B O 1
ATOM 13662 N N . CYS B 1 720 ? -14.047 -20.859 -6.48 1 93.56 720 CYS B N 1
ATOM 13663 C CA . CYS B 1 720 ? -13 -20.906 -5.465 1 93.56 720 CYS B CA 1
ATOM 13664 C C . CYS B 1 720 ? -11.844 -19.984 -5.84 1 93.56 720 CYS B C 1
ATOM 13666 O O . CYS B 1 720 ? -11.297 -19.281 -4.984 1 93.56 720 CYS B O 1
ATOM 13668 N N . LEU B 1 721 ? -11.523 -19.969 -7.102 1 93.25 721 LEU B N 1
ATOM 13669 C CA . LEU B 1 721 ? -10.398 -19.156 -7.555 1 93.25 721 LEU B CA 1
ATOM 13670 C C . LEU B 1 721 ? -10.727 -17.672 -7.434 1 93.25 721 LEU B C 1
ATOM 13672 O O . LEU B 1 721 ? -9.852 -16.875 -7.094 1 93.25 721 LEU B O 1
ATOM 13676 N N . ILE B 1 722 ? -11.922 -17.297 -7.621 1 89.5 722 ILE B N 1
ATOM 13677 C CA . ILE B 1 722 ? -12.328 -15.898 -7.496 1 89.5 722 ILE B CA 1
ATOM 13678 C C . ILE B 1 722 ? -12.297 -15.484 -6.023 1 89.5 722 ILE B C 1
ATOM 13680 O O . ILE B 1 722 ? -11.75 -14.43 -5.684 1 89.5 722 ILE B O 1
ATOM 13684 N N . VAL B 1 723 ? -12.781 -16.312 -5.164 1 86.5 723 VAL B N 1
ATOM 13685 C CA . VAL B 1 723 ? -12.812 -16.016 -3.736 1 86.5 723 VAL B CA 1
ATOM 13686 C C . VAL B 1 723 ? -11.383 -16.016 -3.18 1 86.5 723 VAL B C 1
ATOM 13688 O O . VAL B 1 723 ? -11.039 -15.18 -2.346 1 86.5 723 VAL B O 1
ATOM 13691 N N . ASN B 1 724 ? -10.68 -16.922 -3.713 1 85.25 724 ASN B N 1
ATOM 13692 C CA . ASN B 1 724 ? -9.305 -17.031 -3.242 1 85.25 724 ASN B CA 1
ATOM 13693 C C . ASN B 1 724 ? -8.469 -15.82 -3.639 1 85.25 724 ASN B C 1
ATOM 13695 O O . ASN B 1 724 ? -7.543 -15.438 -2.92 1 85.25 724 ASN B O 1
ATOM 13699 N N . SER B 1 725 ? -8.734 -15.273 -4.758 1 86 725 SER B N 1
ATOM 13700 C CA . SER B 1 725 ? -8.008 -14.062 -5.145 1 86 725 SER B CA 1
ATOM 13701 C C . SER B 1 725 ? -8.234 -12.945 -4.137 1 86 725 SER B C 1
ATOM 13703 O O . SER B 1 725 ? -7.312 -12.18 -3.836 1 86 725 SER B O 1
ATOM 13705 N N . THR B 1 726 ? -9.367 -12.961 -3.58 1 82.94 726 THR B N 1
ATOM 13706 C CA . THR B 1 726 ? -9.688 -11.945 -2.58 1 82.94 726 THR B CA 1
ATOM 13707 C C . THR B 1 726 ? -9 -12.266 -1.254 1 82.94 726 THR B C 1
ATOM 13709 O O . THR B 1 726 ? -8.484 -11.359 -0.589 1 82.94 726 THR B O 1
ATOM 13712 N N . VAL B 1 727 ? -9.016 -13.523 -0.92 1 85.25 727 VAL B N 1
ATOM 13713 C CA . VAL B 1 727 ? -8.391 -13.93 0.335 1 85.25 727 VAL B CA 1
ATOM 13714 C C . VAL B 1 727 ? -6.883 -13.719 0.25 1 85.25 727 VAL B C 1
ATOM 13716 O O . VAL B 1 727 ? -6.258 -13.25 1.207 1 85.25 727 VAL B O 1
ATOM 13719 N N . PHE B 1 728 ? -6.305 -14.047 -0.89 1 86.44 728 PHE B N 1
ATOM 13720 C CA . PHE B 1 728 ? -4.879 -13.836 -1.116 1 86.44 728 PHE B CA 1
ATOM 13721 C C . PHE B 1 728 ? -4.527 -12.359 -0.98 1 86.44 728 PHE B C 1
ATOM 13723 O O . PHE B 1 728 ? -3.545 -12.008 -0.324 1 86.44 728 PHE B O 1
ATOM 13730 N N . ALA B 1 729 ? -5.309 -11.562 -1.596 1 86.38 729 ALA B N 1
ATOM 13731 C CA . ALA B 1 729 ? -5.082 -10.125 -1.526 1 86.38 729 ALA B CA 1
ATOM 13732 C C . ALA B 1 729 ? -5.219 -9.609 -0.094 1 86.38 729 ALA B C 1
ATOM 13734 O O . ALA B 1 729 ? -4.488 -8.711 0.324 1 86.38 729 ALA B O 1
ATOM 13735 N N . TYR B 1 730 ? -6.117 -10.141 0.652 1 84.75 730 TYR B N 1
ATOM 13736 C CA . TYR B 1 730 ? -6.312 -9.758 2.045 1 84.75 730 TYR B CA 1
ATOM 13737 C C . TYR B 1 730 ? -5.094 -10.117 2.887 1 84.75 730 TYR B C 1
ATOM 13739 O O . TYR B 1 730 ? -4.668 -9.328 3.736 1 84.75 730 TYR B O 1
ATOM 13747 N N . VAL B 1 731 ? -4.578 -11.25 2.617 1 85.81 731 VAL B N 1
ATOM 13748 C CA . VAL B 1 731 ? -3.42 -11.703 3.383 1 85.81 731 VAL B CA 1
ATOM 13749 C C . VAL B 1 731 ? -2.205 -10.844 3.035 1 85.81 731 VAL B C 1
ATOM 13751 O O 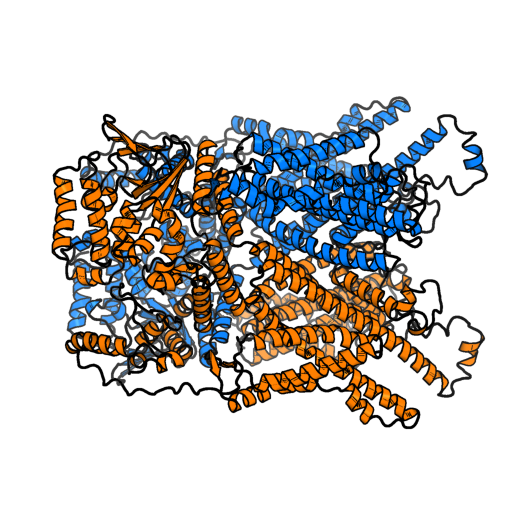. VAL B 1 731 ? -1.481 -10.391 3.924 1 85.81 731 VAL B O 1
ATOM 13754 N N . VAL B 1 732 ? -2.018 -10.633 1.797 1 84.62 732 VAL B N 1
ATOM 13755 C CA . VAL B 1 732 ? -0.886 -9.82 1.359 1 84.62 732 VAL B CA 1
ATOM 13756 C C . VAL B 1 732 ? -1.022 -8.398 1.908 1 84.62 732 VAL B C 1
ATOM 13758 O O . VAL B 1 732 ? -0.044 -7.812 2.375 1 84.62 732 VAL B O 1
ATOM 13761 N N . SER B 1 733 ? -2.201 -7.887 1.864 1 80.62 733 SER B N 1
ATOM 13762 C CA . SER B 1 733 ? -2.441 -6.551 2.393 1 80.62 733 SER B CA 1
ATOM 13763 C C . SER B 1 733 ? -2.189 -6.496 3.895 1 80.62 733 SER B C 1
ATOM 13765 O O . SER B 1 733 ? -1.69 -5.492 4.41 1 80.62 733 SER B O 1
ATOM 13767 N N . GLY B 1 734 ? -2.617 -7.574 4.59 1 80.5 734 GLY B N 1
ATOM 13768 C CA . GLY B 1 734 ? -2.355 -7.648 6.016 1 80.5 734 GLY B CA 1
ATOM 13769 C C . GLY B 1 734 ? -0.876 -7.645 6.355 1 80.5 734 GLY B C 1
ATOM 13770 O O . GLY B 1 734 ? -0.453 -6.996 7.312 1 80.5 734 GLY B O 1
ATOM 13771 N N . ILE B 1 735 ? -0.132 -8.25 5.508 1 81.69 735 ILE B N 1
ATOM 13772 C CA . ILE B 1 735 ? 1.309 -8.312 5.734 1 81.69 735 ILE B CA 1
ATOM 13773 C C . ILE B 1 735 ? 1.933 -6.945 5.445 1 81.69 735 ILE B C 1
ATOM 13775 O O . ILE B 1 735 ? 2.828 -6.5 6.168 1 81.69 735 ILE B O 1
ATOM 13779 N N . ILE B 1 736 ? 1.485 -6.305 4.434 1 77.56 736 ILE B N 1
ATOM 13780 C CA . ILE B 1 736 ? 1.965 -4.965 4.125 1 77.56 736 ILE B CA 1
ATOM 13781 C C . ILE B 1 736 ? 1.669 -4.027 5.293 1 77.56 736 ILE B C 1
ATOM 13783 O O . ILE B 1 736 ? 2.506 -3.199 5.66 1 77.56 736 ILE B O 1
ATOM 13787 N N . GLY B 1 737 ? 0.509 -4.191 5.859 1 73.62 737 GLY B N 1
ATOM 13788 C CA . GLY B 1 737 ? 0.117 -3.387 7.008 1 73.62 737 GLY B CA 1
ATOM 13789 C C . GLY B 1 737 ? 0.969 -3.645 8.234 1 73.62 737 GLY B C 1
ATOM 13790 O O . GLY B 1 737 ? 1.294 -2.717 8.977 1 73.62 737 GLY B O 1
ATOM 13791 N N . VAL B 1 738 ? 1.328 -4.863 8.469 1 74.06 738 VAL B N 1
ATOM 13792 C CA . VAL B 1 738 ? 2.15 -5.234 9.617 1 74.06 738 VAL B CA 1
ATOM 13793 C C . VAL B 1 738 ? 3.547 -4.637 9.469 1 74.06 738 VAL B C 1
ATOM 13795 O O . VAL B 1 738 ? 4.137 -4.172 10.445 1 74.06 738 VAL B O 1
ATOM 13798 N N . ILE B 1 739 ? 4.016 -4.582 8.312 1 70.06 739 ILE B N 1
ATOM 13799 C CA . ILE B 1 739 ? 5.352 -4.043 8.062 1 70.06 739 ILE B CA 1
ATOM 13800 C C . ILE B 1 739 ? 5.344 -2.531 8.258 1 70.06 739 ILE B C 1
ATOM 13802 O O . ILE B 1 739 ? 6.281 -1.968 8.836 1 70.06 739 ILE B O 1
ATOM 13806 N N . SER B 1 740 ? 4.266 -1.993 7.84 1 65 740 SER B N 1
ATOM 13807 C CA . SER B 1 740 ? 4.199 -0.538 7.93 1 65 740 SER B CA 1
ATOM 13808 C C . SER B 1 740 ? 3.912 -0.083 9.359 1 65 740 SER B C 1
ATOM 13810 O O . SER B 1 740 ? 4.293 1.022 9.75 1 65 740 SER B O 1
ATOM 13812 N N . ASN B 1 741 ? 3.232 -1.025 10.172 1 61 741 ASN B N 1
ATOM 13813 C CA . ASN B 1 741 ? 2.791 -0.57 11.492 1 61 741 ASN B CA 1
ATOM 13814 C C . ASN B 1 741 ? 3.49 -1.333 12.609 1 61 741 ASN B C 1
ATOM 13816 O O . ASN B 1 741 ? 3.061 -1.279 13.766 1 61 741 ASN B O 1
ATOM 13820 N N . HIS B 1 742 ? 4.406 -2.162 12.367 1 60.75 742 HIS B N 1
ATOM 13821 C CA . HIS B 1 742 ? 4.988 -2.996 13.414 1 60.75 742 HIS B CA 1
ATOM 13822 C C . HIS B 1 742 ? 5.414 -2.156 14.617 1 60.75 742 HIS B C 1
ATOM 13824 O O . HIS B 1 742 ? 5.043 -2.461 15.75 1 60.75 742 HIS B O 1
ATOM 13830 N N . ASN B 1 743 ? 6.352 -1.116 14.445 1 61.84 743 ASN B N 1
ATOM 13831 C CA . ASN B 1 743 ? 6.789 -0.21 15.5 1 61.84 743 ASN B CA 1
ATOM 13832 C C . ASN B 1 743 ? 6.672 1.25 15.07 1 61.84 743 ASN B C 1
ATOM 13834 O O . ASN B 1 743 ? 7.57 1.784 14.422 1 61.84 743 ASN B O 1
ATOM 13838 N N . PRO B 1 744 ? 5.352 1.661 15.539 1 63.28 744 PRO B N 1
ATOM 13839 C CA . PRO B 1 744 ? 5.137 3.027 15.055 1 63.28 744 PRO B CA 1
ATOM 13840 C C . PRO B 1 744 ? 6.191 4.008 15.57 1 63.28 744 PRO B C 1
ATOM 13842 O O . PRO B 1 744 ? 6.562 4.945 14.859 1 63.28 744 PRO B O 1
ATOM 13845 N N . SER B 1 745 ? 6.699 3.738 16.828 1 66.38 745 SER B N 1
ATOM 13846 C CA . SER B 1 745 ? 7.707 4.66 17.344 1 66.38 745 SER B CA 1
ATOM 13847 C C . SER B 1 745 ? 9.008 4.551 16.562 1 66.38 745 SER B C 1
ATOM 13849 O O . SER B 1 745 ? 9.625 5.562 16.219 1 66.38 745 SER B O 1
ATOM 13851 N N . GLU B 1 746 ? 9.281 3.355 16.328 1 71.19 746 GLU B N 1
ATOM 13852 C CA . GLU B 1 746 ? 10.508 3.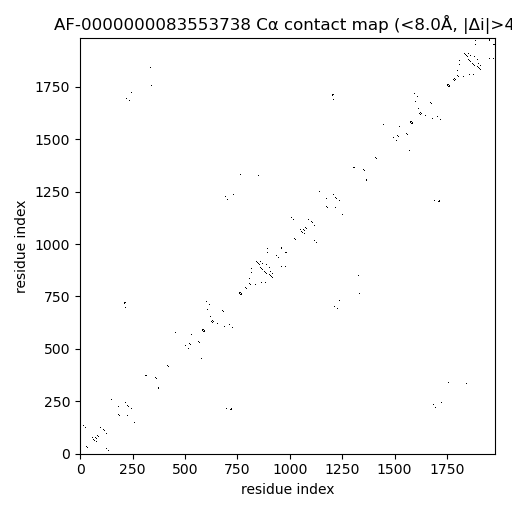145 15.57 1 71.19 746 GLU B CA 1
ATOM 13853 C C . GLU B 1 746 ? 10.359 3.627 14.125 1 71.19 746 GLU B C 1
ATOM 13855 O O . GLU B 1 746 ? 11.312 4.133 13.531 1 71.19 746 GLU B O 1
ATOM 13860 N N . ARG B 1 747 ? 9.195 3.516 13.68 1 70.88 747 ARG B N 1
ATOM 13861 C CA . ARG B 1 747 ? 8.953 3.979 12.32 1 70.88 747 ARG B CA 1
ATOM 13862 C C . ARG B 1 747 ? 9.062 5.496 12.234 1 70.88 747 ARG B C 1
ATOM 13864 O O . ARG B 1 747 ? 9.672 6.027 11.297 1 70.88 747 ARG B O 1
ATOM 13871 N N . GLU B 1 748 ? 8.422 6.098 13.102 1 71.62 748 GLU B N 1
ATOM 13872 C CA . GLU B 1 748 ? 8.5 7.555 13.102 1 71.62 748 GLU B CA 1
ATOM 13873 C C . GLU B 1 748 ? 9.938 8.031 13.281 1 71.62 748 GLU B C 1
ATOM 13875 O O . GLU B 1 748 ? 10.352 9.016 12.672 1 71.62 748 GLU B O 1
ATOM 13880 N N . TYR B 1 749 ? 10.641 7.324 14.148 1 75.06 749 TYR B N 1
ATOM 13881 C CA . TYR B 1 749 ? 12.055 7.641 14.336 1 75.06 749 TYR B CA 1
ATOM 13882 C C . TYR B 1 749 ? 12.828 7.492 13.031 1 75.06 749 TYR B C 1
ATOM 13884 O O . TYR B 1 749 ? 13.578 8.383 12.648 1 75.06 749 TYR B O 1
ATOM 13892 N N . ARG B 1 750 ? 12.586 6.473 12.375 1 75.44 750 ARG B N 1
ATOM 13893 C CA . ARG B 1 750 ? 13.312 6.207 11.141 1 75.44 750 ARG B CA 1
ATOM 13894 C C . ARG B 1 750 ? 12.883 7.172 10.039 1 75.44 750 ARG B C 1
ATOM 13896 O O . ARG B 1 750 ? 13.711 7.602 9.234 1 75.44 750 ARG B O 1
ATOM 13903 N N . THR B 1 751 ? 11.617 7.434 10.039 1 75.19 751 THR B N 1
ATOM 13904 C CA . THR B 1 751 ? 11.117 8.344 9.016 1 75.19 751 THR B CA 1
ATOM 13905 C C . THR B 1 751 ? 11.742 9.727 9.172 1 75.19 751 THR B C 1
ATOM 13907 O O . THR B 1 751 ? 12.211 10.32 8.203 1 75.19 751 THR B O 1
ATOM 13910 N N . GLN B 1 752 ? 11.766 10.211 10.352 1 77.81 752 GLN B N 1
ATOM 13911 C CA . GLN B 1 752 ? 12.344 11.531 10.594 1 77.81 752 GLN B CA 1
ATOM 13912 C C . GLN B 1 752 ? 13.852 11.516 10.383 1 77.81 752 GLN B C 1
ATOM 13914 O O . GLN B 1 752 ? 14.422 12.469 9.844 1 77.81 752 GLN B O 1
ATOM 13919 N N . MET B 1 753 ? 14.43 10.438 10.781 1 78.94 753 MET B N 1
ATOM 13920 C CA . MET B 1 753 ? 15.875 10.32 10.602 1 78.94 753 MET B CA 1
ATOM 13921 C C . MET B 1 753 ? 16.234 10.234 9.125 1 78.94 753 MET B C 1
ATOM 13923 O O . MET B 1 753 ? 17.188 10.867 8.672 1 78.94 753 MET B O 1
ATOM 13927 N N . ASN B 1 754 ? 15.445 9.555 8.43 1 77.5 754 ASN B N 1
ATOM 13928 C CA . ASN B 1 754 ? 15.695 9.422 7 1 77.5 754 ASN B CA 1
ATOM 13929 C C . ASN B 1 754 ? 15.43 10.734 6.262 1 77.5 754 ASN B C 1
ATOM 13931 O O . ASN B 1 754 ? 16.141 11.07 5.309 1 77.5 754 ASN B O 1
ATOM 13935 N N . GLU B 1 755 ? 14.406 11.367 6.707 1 75.12 755 GLU B N 1
ATOM 13936 C CA . GLU B 1 755 ? 14.141 12.672 6.109 1 75.12 755 GLU B CA 1
ATOM 13937 C C . GLU B 1 755 ? 15.312 13.625 6.332 1 75.12 755 GLU B C 1
ATOM 13939 O O . GLU B 1 755 ? 15.672 14.391 5.434 1 75.12 755 GLU B O 1
ATOM 13944 N N . MET B 1 756 ? 15.805 13.562 7.508 1 79.5 756 MET B N 1
ATOM 13945 C CA . MET B 1 756 ? 16.953 14.414 7.824 1 79.5 756 MET B CA 1
ATOM 13946 C C . MET B 1 756 ? 18.172 14.008 7.016 1 79.5 756 MET B C 1
ATOM 13948 O O . MET B 1 756 ? 18.891 14.859 6.504 1 79.5 756 MET B O 1
ATOM 13952 N N . LYS B 1 757 ? 18.438 12.75 6.902 1 79.88 757 LYS B N 1
ATOM 13953 C CA . LYS B 1 757 ? 19.578 12.266 6.137 1 79.88 757 LYS B CA 1
ATOM 13954 C C . LYS B 1 757 ? 19.453 12.633 4.66 1 79.88 757 LYS B C 1
ATOM 13956 O O . LYS B 1 757 ? 20.438 12.984 4.016 1 79.88 757 LYS B O 1
ATOM 13961 N N . ASP B 1 758 ? 18.25 12.508 4.137 1 76.88 758 ASP B N 1
ATOM 13962 C CA . ASP B 1 758 ? 18.016 12.883 2.746 1 76.88 758 ASP B CA 1
ATOM 13963 C C . ASP B 1 758 ? 18.234 14.383 2.541 1 76.88 758 ASP B C 1
ATOM 13965 O O . ASP B 1 758 ? 18.734 14.805 1.497 1 76.88 758 ASP B O 1
ATOM 13969 N N . TYR B 1 759 ? 17.797 15.172 3.498 1 76.81 759 TYR B N 1
ATOM 13970 C CA . TYR B 1 759 ? 18.031 16.609 3.438 1 76.81 759 TYR B CA 1
ATOM 13971 C C . TYR B 1 759 ? 19.531 16.922 3.416 1 76.81 759 TYR B C 1
ATOM 13973 O O . TYR B 1 759 ? 19.984 17.781 2.658 1 76.81 759 TYR B O 1
ATOM 13981 N N . VAL B 1 760 ? 20.297 16.188 4.262 1 78.88 760 VAL B N 1
ATOM 13982 C CA . VAL B 1 760 ? 21.734 16.391 4.359 1 78.88 760 VAL B CA 1
ATOM 13983 C C . VAL B 1 760 ? 22.406 16 3.045 1 78.88 760 VAL B C 1
ATOM 13985 O O . VAL B 1 760 ? 23.328 16.672 2.584 1 78.88 760 VAL B O 1
ATOM 13988 N N . ARG B 1 761 ? 21.906 15.023 2.459 1 76.75 761 ARG B N 1
ATOM 13989 C CA . ARG B 1 761 ? 22.469 14.578 1.19 1 76.75 761 ARG B CA 1
ATOM 13990 C C . ARG B 1 761 ? 22.141 15.547 0.065 1 76.75 761 ARG B C 1
ATOM 13992 O O . ARG B 1 761 ? 22.969 15.805 -0.811 1 76.75 761 ARG B O 1
ATOM 13999 N N . ASP B 1 762 ? 20.859 16.031 0.137 1 72.75 762 ASP B N 1
ATOM 14000 C CA . ASP B 1 762 ? 20.406 16.953 -0.905 1 72.75 762 ASP B CA 1
ATOM 14001 C C . ASP B 1 762 ? 21.172 18.266 -0.844 1 72.75 762 ASP B C 1
ATOM 14003 O O . ASP B 1 762 ? 21.406 18.906 -1.874 1 72.75 762 ASP B O 1
ATOM 14007 N N . THR B 1 763 ? 21.516 18.719 0.408 1 75.12 763 THR B N 1
ATOM 14008 C CA . THR B 1 763 ? 22.172 20.016 0.584 1 75.12 763 THR B CA 1
ATOM 14009 C C . THR B 1 763 ? 23.688 19.859 0.549 1 75.12 763 THR B C 1
ATOM 14011 O O . THR B 1 763 ? 24.422 20.844 0.612 1 75.12 763 THR B O 1
ATOM 14014 N N . ALA B 1 764 ? 24.281 18.688 0.324 1 72.75 764 ALA B N 1
ATOM 14015 C CA . ALA B 1 764 ? 25.719 18.422 0.239 1 72.75 764 ALA B CA 1
ATOM 14016 C C . ALA B 1 764 ? 26.469 19.094 1.394 1 72.75 764 ALA B C 1
ATOM 14018 O O . ALA B 1 764 ? 27.438 19.812 1.179 1 72.75 764 ALA B O 1
ATOM 14019 N N . MET B 1 765 ? 26.016 18.859 2.664 1 77.56 765 MET B N 1
ATOM 14020 C CA . MET B 1 765 ? 26.656 19.391 3.861 1 77.56 765 MET B CA 1
ATOM 14021 C C . MET B 1 765 ? 28 18.703 4.109 1 77.56 765 MET B C 1
ATOM 14023 O O . MET B 1 765 ? 28.234 17.594 3.615 1 77.56 765 MET B O 1
ATOM 14027 N N . SER B 1 766 ? 28.938 19.406 4.773 1 78.25 766 SER B N 1
ATOM 14028 C CA . SER B 1 766 ? 30.219 18.828 5.156 1 78.25 766 SER B CA 1
ATOM 14029 C C . SER B 1 766 ? 30.031 17.594 6.043 1 78.25 766 SER B C 1
ATOM 14031 O O . SER B 1 766 ? 28.984 17.438 6.668 1 78.25 766 SER B O 1
ATOM 14033 N N . VAL B 1 767 ? 30.938 16.797 6.066 1 79.5 767 VAL B N 1
ATOM 14034 C CA . VAL B 1 767 ? 30.859 15.539 6.801 1 79.5 767 VAL B CA 1
ATOM 14035 C C . VAL B 1 767 ? 30.766 15.82 8.297 1 79.5 767 VAL B C 1
ATOM 14037 O O . VAL B 1 767 ? 30.016 15.156 9.023 1 79.5 767 VAL B O 1
ATOM 14040 N N . ARG B 1 768 ? 31.5 16.766 8.742 1 80 768 ARG B N 1
ATOM 14041 C CA . ARG B 1 768 ? 31.484 17.094 10.164 1 80 768 ARG B CA 1
ATOM 14042 C C . ARG B 1 768 ? 30.125 17.625 10.594 1 80 768 ARG B C 1
ATOM 14044 O O . ARG B 1 768 ? 29.578 17.188 11.602 1 80 768 ARG B O 1
ATOM 14051 N N . LEU B 1 769 ? 29.719 18.516 9.844 1 82.19 769 LEU B N 1
ATOM 14052 C CA . LEU B 1 769 ? 28.422 19.094 10.164 1 82.19 769 LEU B CA 1
ATOM 14053 C C . LEU B 1 769 ? 27.312 18.047 10.07 1 82.19 769 LEU B C 1
ATOM 14055 O O . LEU B 1 769 ? 26.359 18.062 10.867 1 82.19 769 LEU B O 1
ATOM 14059 N N . SER B 1 770 ? 27.484 17.234 9.062 1 83 770 SER B N 1
ATOM 14060 C CA . SER B 1 770 ? 26.484 16.188 8.891 1 83 770 SER B CA 1
ATOM 14061 C C . SER B 1 770 ? 26.453 15.242 10.086 1 83 770 SER B C 1
ATOM 14063 O O . SER B 1 770 ? 25.391 14.812 10.523 1 83 770 SER B O 1
ATOM 14065 N N . SER B 1 771 ? 27.578 14.93 10.602 1 79.88 771 SER B N 1
ATOM 14066 C CA . SER B 1 771 ? 27.641 14.039 11.75 1 79.88 771 SER B CA 1
ATOM 14067 C C . SER B 1 771 ? 27.094 14.703 13.008 1 79.88 771 SER B C 1
ATOM 14069 O O . SER B 1 771 ? 26.469 14.047 13.844 1 79.88 771 SER B O 1
ATOM 14071 N N . ASN B 1 772 ? 27.344 15.984 13.117 1 83.25 772 ASN B N 1
ATOM 14072 C CA . ASN B 1 772 ? 26.828 16.719 14.266 1 83.25 772 ASN B CA 1
ATOM 14073 C C . ASN B 1 772 ? 25.297 16.797 14.234 1 83.25 772 ASN B C 1
ATOM 14075 O O . ASN B 1 772 ? 24.641 16.625 15.266 1 83.25 772 ASN B O 1
ATOM 14079 N N . VAL B 1 773 ? 24.844 17.062 13.086 1 85.56 773 VAL B N 1
ATOM 14080 C CA . VAL B 1 773 ? 23.391 17.172 12.93 1 85.56 773 VAL B CA 1
ATOM 14081 C C . VAL B 1 773 ? 22.75 15.805 13.195 1 85.56 773 VAL B C 1
ATOM 14083 O O . VAL B 1 773 ? 21.703 15.727 13.844 1 85.56 773 VAL B O 1
ATOM 14086 N N . LYS B 1 774 ? 23.359 14.797 12.719 1 84.44 774 LYS B N 1
ATOM 14087 C CA . LYS B 1 774 ? 22.812 13.453 12.906 1 84.44 774 LYS B CA 1
ATOM 14088 C C . LYS B 1 774 ? 22.781 13.078 14.391 1 84.44 774 LYS B C 1
ATOM 14090 O O . LYS B 1 774 ? 21.797 12.516 14.867 1 84.44 774 LYS B O 1
ATOM 14095 N N . ARG B 1 775 ? 23.797 13.344 15.117 1 81.94 775 ARG B N 1
ATOM 14096 C CA . ARG B 1 775 ? 23.859 13 16.531 1 81.94 775 ARG B CA 1
ATOM 14097 C C . ARG B 1 775 ? 22.844 13.797 17.344 1 81.94 775 ARG B C 1
ATOM 14099 O O . ARG B 1 775 ? 22.25 13.273 18.281 1 81.94 775 ARG B O 1
ATOM 14106 N N . HIS B 1 776 ? 22.766 14.969 16.969 1 85.69 776 HIS B N 1
ATOM 14107 C CA . HIS B 1 776 ? 21.75 15.766 17.656 1 85.69 776 HIS B CA 1
ATOM 14108 C C . HIS B 1 776 ? 20.359 15.234 17.391 1 85.69 776 HIS B C 1
ATOM 14110 O O . HIS B 1 776 ? 19.531 15.141 18.297 1 85.69 776 HIS B O 1
ATOM 14116 N N . TYR B 1 777 ? 20.109 15 16.109 1 82.38 777 TYR B N 1
ATOM 14117 C CA . TYR B 1 777 ? 18.797 14.5 15.742 1 82.38 777 TYR B CA 1
ATOM 14118 C C . TYR B 1 777 ? 18.5 13.164 16.422 1 82.38 777 TYR B C 1
ATOM 14120 O O . TYR B 1 777 ? 17.375 12.883 16.797 1 82.38 777 TYR B O 1
ATOM 14128 N N . ASP B 1 778 ? 19.5 12.375 16.531 1 78.81 778 ASP B N 1
ATOM 14129 C CA . ASP B 1 778 ? 19.344 11.102 17.219 1 78.81 778 ASP B CA 1
ATOM 14130 C C . ASP B 1 778 ? 18.969 11.312 18.688 1 78.81 778 ASP B C 1
ATOM 14132 O O . ASP B 1 778 ? 18.109 10.617 19.219 1 78.81 778 ASP B O 1
ATOM 14136 N N . PHE B 1 779 ? 19.594 12.281 19.312 1 77.25 779 PHE B N 1
ATOM 14137 C CA . PHE B 1 779 ? 19.297 12.594 20.703 1 77.25 779 PHE B CA 1
ATOM 14138 C C . PHE B 1 779 ? 17.906 13.203 20.844 1 77.25 779 PHE B C 1
ATOM 14140 O O . PHE B 1 779 ? 17.156 12.836 21.734 1 77.25 779 PHE B O 1
ATOM 14147 N N . LEU B 1 780 ? 17.641 14.055 19.938 1 80.25 780 LEU B N 1
ATOM 14148 C CA . LEU B 1 780 ? 16.344 14.742 19.969 1 80.25 780 LEU B CA 1
ATOM 14149 C C . LEU B 1 780 ? 15.203 13.742 19.828 1 80.25 780 LEU B C 1
ATOM 14151 O O . LEU B 1 780 ? 14.242 13.789 20.594 1 80.25 780 LEU B O 1
ATOM 14155 N N . LEU B 1 781 ? 15.297 12.852 18.906 1 75.25 781 LEU B N 1
ATOM 14156 C CA . LEU B 1 781 ? 14.203 11.93 18.609 1 75.25 781 LEU B CA 1
ATOM 14157 C C . LEU B 1 781 ? 14.109 10.844 19.672 1 75.25 781 LEU B C 1
ATOM 14159 O O . LEU B 1 781 ? 13.031 10.297 19.922 1 75.25 781 LEU B O 1
ATOM 14163 N N . SER B 1 782 ? 15.227 10.523 20.266 1 70.62 782 SER B N 1
ATOM 14164 C CA . SER B 1 782 ? 15.211 9.492 21.297 1 70.62 782 SER B CA 1
ATOM 14165 C C . SER B 1 782 ? 14.664 10.039 22.609 1 70.62 782 SER B C 1
ATOM 14167 O O . SER B 1 782 ? 14.094 9.289 23.406 1 70.62 782 SER B O 1
ATOM 14169 N N . THR B 1 783 ? 14.781 11.344 22.703 1 68.19 783 THR B N 1
ATOM 14170 C CA . THR B 1 783 ? 14.367 11.938 23.969 1 68.19 783 THR B CA 1
ATOM 14171 C C . THR B 1 783 ? 12.938 12.453 23.891 1 68.19 783 THR B C 1
ATOM 14173 O O . THR B 1 783 ? 12.219 12.492 24.891 1 68.19 783 THR B O 1
ATOM 14176 N N . THR B 1 784 ? 12.625 12.891 22.656 1 62.72 784 THR B N 1
ATOM 14177 C CA . THR B 1 784 ? 11.289 13.461 22.516 1 62.72 784 THR B CA 1
ATOM 14178 C C . THR B 1 784 ? 10.297 12.391 22.078 1 62.72 784 THR B C 1
ATOM 14180 O O . THR B 1 784 ? 10.656 11.43 21.406 1 62.72 784 THR B O 1
ATOM 14183 N N . CYS B 1 785 ? 9.211 12.391 22.766 1 56.69 785 CYS B N 1
ATOM 14184 C CA . CYS B 1 785 ? 8.156 11.477 22.344 1 56.69 785 CYS B CA 1
ATOM 14185 C C . CYS B 1 785 ? 7.707 11.789 20.922 1 56.69 785 CYS B C 1
ATOM 14187 O O . CYS B 1 785 ? 7.379 12.938 20.594 1 56.69 785 CYS B O 1
ATOM 14189 N N . LEU B 1 786 ? 8.094 11.031 19.984 1 52.69 786 LEU B N 1
ATOM 14190 C CA . LEU B 1 786 ? 7.887 11.227 18.562 1 52.69 786 LEU B CA 1
ATOM 14191 C C . LEU B 1 786 ? 6.398 11.258 18.234 1 52.69 786 LEU B C 1
ATOM 14193 O O . LEU B 1 786 ? 6.016 11.641 17.125 1 52.69 786 LEU B O 1
ATOM 14197 N N . PHE B 1 787 ? 5.578 10.719 18.922 1 51.19 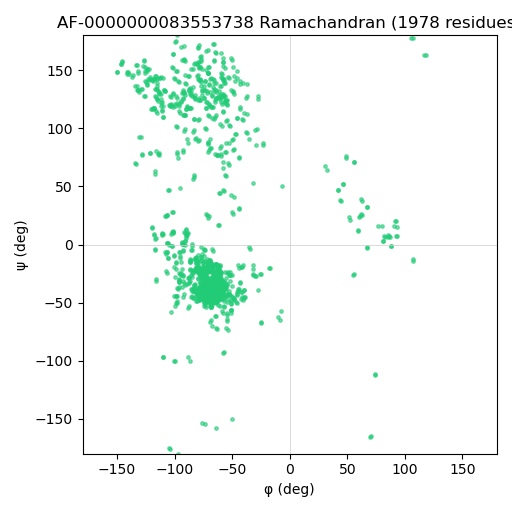787 PHE B N 1
ATOM 14198 C CA . PHE B 1 787 ? 4.16 10.766 18.578 1 51.19 787 PHE B CA 1
ATOM 14199 C C . PHE B 1 787 ? 3.578 12.148 18.859 1 51.19 787 PHE B C 1
ATOM 14201 O O . PHE B 1 787 ? 3.889 12.766 19.875 1 51.19 787 PHE B O 1
ATOM 14208 N N . PRO B 1 788 ? 3.447 13 17.672 1 44.16 788 PRO B N 1
ATOM 14209 C CA . PRO B 1 788 ? 2.936 14.352 17.891 1 44.16 788 PRO B CA 1
ATOM 14210 C C . PRO B 1 788 ? 2.121 14.477 19.172 1 44.16 788 PRO B C 1
ATOM 14212 O O . PRO B 1 788 ? 1.133 13.766 19.359 1 44.16 788 PRO B O 1
ATOM 14215 N N . GLU B 1 789 ? 2.824 14.711 20.078 1 42.94 789 GLU B N 1
ATOM 14216 C CA . GLU B 1 789 ? 2.127 15.094 21.297 1 42.94 789 GLU B CA 1
ATOM 14217 C C . GLU B 1 789 ? 0.812 15.805 20.984 1 42.94 789 GLU B C 1
ATOM 14219 O O . GLU B 1 789 ? -0.141 15.734 21.766 1 42.94 789 GLU B O 1
ATOM 14224 N N . GLU B 1 790 ? 0.819 16.438 19.797 1 42.59 790 GLU B N 1
ATOM 14225 C CA . GLU B 1 790 ? -0.405 17.078 19.344 1 42.59 790 GLU B CA 1
ATOM 14226 C C . GLU B 1 790 ? -1.472 16.062 18.984 1 42.59 790 GLU B C 1
ATOM 14228 O O . GLU B 1 790 ? -2.662 16.281 19.219 1 42.59 790 GLU B O 1
ATOM 14233 N N . GLN B 1 791 ? -1.128 15.148 18.266 1 41.81 791 GLN B N 1
ATOM 14234 C CA . GLN B 1 791 ? -2.098 14.117 17.922 1 41.81 791 GLN B CA 1
ATOM 14235 C C . GLN B 1 791 ? -2.424 13.234 19.125 1 41.81 791 GLN B C 1
ATOM 14237 O O . GLN B 1 791 ? -3.568 12.812 19.297 1 41.81 791 GLN B O 1
ATOM 14242 N N . ALA B 1 792 ? -1.385 12.844 19.75 1 38.12 792 ALA B N 1
ATOM 14243 C CA . ALA B 1 792 ? -1.659 12.172 21.016 1 38.12 792 ALA B CA 1
ATOM 14244 C C . ALA B 1 792 ? -2.133 13.172 22.062 1 38.12 792 ALA B C 1
ATOM 14246 O O . ALA B 1 792 ? -3.021 12.867 22.859 1 38.12 792 ALA B O 1
ATOM 14247 N N . GLY B 1 793 ? -1.403 14.461 22.312 1 35.78 793 GLY B N 1
ATOM 14248 C CA . GLY B 1 793 ? -1.516 15.477 23.344 1 35.78 793 GLY B CA 1
ATOM 14249 C C . GLY B 1 793 ? -2.328 16.688 22.922 1 35.78 793 GLY B C 1
ATOM 14250 O O . GLY B 1 793 ? -2.715 17.5 23.75 1 35.78 793 GLY B O 1
ATOM 14251 N N . ARG B 1 794 ? -2.145 17.234 21.734 1 39.03 794 ARG B N 1
ATOM 14252 C CA . ARG B 1 794 ? -2.852 18.5 21.531 1 39.03 794 ARG B CA 1
ATOM 14253 C C . ARG B 1 794 ? -4.332 18.359 21.859 1 39.03 794 ARG B C 1
ATOM 14255 O O . ARG B 1 794 ? -4.977 19.328 22.266 1 39.03 794 ARG B O 1
ATOM 14262 N N . LYS B 1 795 ? -4.777 17.312 21.406 1 39.56 795 LYS B N 1
ATOM 14263 C CA . LYS B 1 795 ? -6.102 17.234 22.016 1 39.56 795 LYS B CA 1
ATOM 14264 C C . LYS B 1 795 ? -6.004 17.156 23.531 1 39.56 795 LYS B C 1
ATOM 14266 O O . LYS B 1 795 ? -7 17.344 24.234 1 39.56 795 LYS B O 1
ATOM 14271 N N . GLN B 1 796 ? -4.906 16.75 23.922 1 35.19 796 GLN B N 1
ATOM 14272 C CA . GLN B 1 796 ? -4.668 16.812 25.359 1 35.19 796 GLN B CA 1
ATOM 14273 C C . GLN B 1 796 ? -4.375 18.234 25.812 1 35.19 796 GLN B C 1
ATOM 14275 O O . GLN B 1 796 ? -4.594 18.578 26.984 1 35.19 796 GLN B O 1
ATOM 14280 N N . HIS B 1 797 ? -3.543 18.922 25.156 1 33.94 797 HIS B N 1
ATOM 14281 C CA . HIS B 1 797 ? -3.227 20.266 25.641 1 33.94 797 HIS B CA 1
ATOM 14282 C C . HIS B 1 797 ? -4.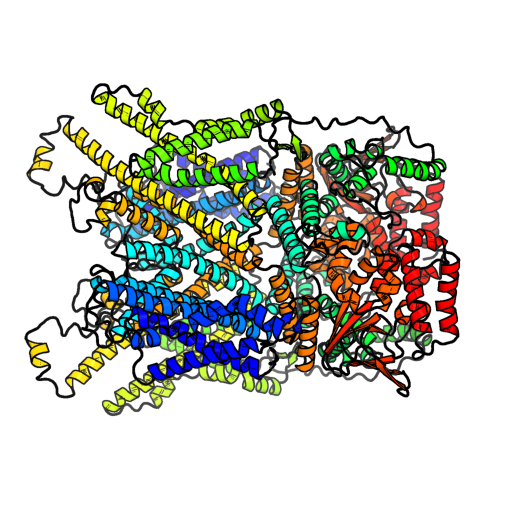496 21.078 25.891 1 33.94 797 HIS B C 1
ATOM 14284 O O . HIS B 1 797 ? -4.52 21.938 26.766 1 33.94 797 HIS B O 1
ATOM 14290 N N . ASP B 1 798 ? -5.34 21.109 24.953 1 34.47 798 ASP B N 1
ATOM 14291 C CA . ASP B 1 798 ? -6.543 21.859 25.297 1 34.47 798 ASP B CA 1
ATOM 14292 C C . ASP B 1 798 ? -7.324 21.172 26.406 1 34.47 798 ASP B C 1
ATOM 14294 O O . ASP B 1 798 ? -8.273 21.734 26.953 1 34.47 798 ASP B O 1
ATOM 14298 N N . HIS B 1 799 ? -7.301 19.906 26.453 1 34.72 799 HIS B N 1
ATOM 14299 C CA . HIS B 1 799 ? -8.305 19.25 27.297 1 34.72 799 HIS B CA 1
ATOM 14300 C C . HIS B 1 799 ? -7.836 19.141 28.734 1 34.72 799 HIS B C 1
ATOM 14302 O O . HIS B 1 799 ? -8.555 19.531 29.656 1 34.72 799 HIS B O 1
ATOM 14308 N N . ASP B 1 800 ? -7.27 17.859 29.297 1 35.31 800 ASP B N 1
ATOM 14309 C CA . ASP B 1 800 ? -7.117 17.562 30.719 1 35.31 800 ASP B CA 1
ATOM 14310 C C . ASP B 1 800 ? -5.73 17.953 31.219 1 35.31 800 ASP B C 1
ATOM 14312 O O . ASP B 1 800 ? -4.75 17.25 30.969 1 35.31 800 ASP B O 1
ATOM 14316 N N . HIS B 1 801 ? -5.566 19.094 31.484 1 36.59 801 HIS B N 1
ATOM 14317 C CA . HIS B 1 801 ? -4.375 19.641 32.125 1 36.59 801 HIS B CA 1
ATOM 14318 C C . HIS B 1 801 ? -3.867 18.688 33.219 1 36.59 801 HIS B C 1
ATOM 14320 O O . HIS B 1 801 ? -2.678 18.688 33.531 1 36.59 801 HIS B O 1
ATOM 14326 N N . GLN B 1 802 ? -4.781 18.109 33.938 1 36.66 802 GLN B N 1
ATOM 14327 C CA . GLN B 1 802 ? -4.316 17.359 35.094 1 36.66 802 GLN B CA 1
ATOM 14328 C C . GLN B 1 802 ? -3.469 16.172 34.656 1 36.66 802 GLN B C 1
ATOM 14330 O O . GLN B 1 802 ? -2.445 15.875 35.281 1 36.66 802 GLN B O 1
ATOM 14335 N N . HIS B 1 803 ? -3.969 15.547 33.688 1 42.97 803 HIS B N 1
ATOM 14336 C CA . HIS B 1 803 ? -3.199 14.352 33.375 1 42.97 803 HIS B CA 1
ATOM 14337 C C . HIS B 1 803 ? -1.897 14.711 32.656 1 42.97 803 HIS B C 1
ATOM 14339 O O . HIS B 1 803 ? -0.927 13.953 32.719 1 42.97 803 HIS B O 1
ATOM 14345 N N . HIS B 1 804 ? -1.912 15.82 32.125 1 44.97 804 HIS B N 1
ATOM 14346 C CA . HIS B 1 804 ? -0.653 16.297 31.562 1 44.97 804 HIS B CA 1
ATOM 14347 C C . HIS B 1 804 ? 0.39 16.516 32.656 1 44.97 804 HIS B C 1
ATOM 14349 O O . HIS B 1 804 ? 1.581 16.281 32.438 1 44.97 804 HIS B O 1
ATOM 14355 N N . CYS B 1 805 ? -0.158 17.094 33.688 1 40.62 805 CYS B N 1
ATOM 14356 C CA . CYS B 1 805 ? 0.776 17.375 34.781 1 40.62 805 CYS B CA 1
ATOM 14357 C C . CYS B 1 805 ? 1.406 16.078 35.281 1 40.62 805 CYS B C 1
ATOM 14359 O O . CYS B 1 805 ? 2.598 16.047 35.594 1 40.62 805 CYS B O 1
ATOM 14361 N N . ASP B 1 806 ? 0.558 15.148 35.312 1 41.41 806 ASP B N 1
ATOM 14362 C CA . ASP B 1 806 ? 1.093 13.914 35.875 1 41.41 806 ASP B CA 1
ATOM 14363 C C . ASP B 1 806 ? 2.027 13.219 34.906 1 41.41 806 ASP B C 1
ATOM 14365 O O . ASP B 1 806 ? 3.057 12.664 35.281 1 41.41 806 ASP B O 1
ATOM 14369 N N . ASP B 1 807 ? 1.672 13.305 33.688 1 45.06 807 ASP B N 1
ATOM 14370 C CA . ASP B 1 807 ? 2.498 12.625 32.688 1 45.06 807 ASP B CA 1
ATOM 14371 C C . ASP B 1 807 ? 3.83 13.352 32.5 1 45.06 807 ASP B C 1
ATOM 14373 O O . ASP B 1 807 ? 4.867 12.711 32.281 1 45.06 807 ASP B O 1
ATOM 14377 N N . GLY B 1 808 ? 3.732 14.664 32.406 1 42.91 808 GLY B N 1
ATOM 14378 C CA . GLY B 1 808 ? 4.984 15.391 32.312 1 42.91 808 GLY B CA 1
ATOM 14379 C C . GLY B 1 808 ? 5.961 15.07 33.406 1 42.91 808 GLY B C 1
ATOM 14380 O O . GLY B 1 808 ? 7.168 14.992 33.188 1 42.91 808 GLY B O 1
ATOM 14381 N N . GLU B 1 809 ? 5.336 14.93 34.594 1 42.19 809 GLU B N 1
ATOM 14382 C CA . GLU B 1 809 ? 6.199 14.617 35.719 1 42.19 809 GLU B CA 1
ATOM 14383 C C . GLU B 1 809 ? 6.824 13.234 35.562 1 42.19 809 GLU B C 1
ATOM 14385 O O . GLU B 1 809 ? 7.984 13.023 35.938 1 42.19 809 GLU B O 1
ATOM 14390 N N . GLU B 1 810 ? 6.023 12.383 35.156 1 41.91 810 GLU B N 1
ATOM 14391 C CA . GLU B 1 810 ? 6.531 11.016 35.125 1 41.91 810 GLU B CA 1
ATOM 14392 C C . GLU B 1 810 ? 7.48 10.82 33.938 1 41.91 810 GLU B C 1
ATOM 14394 O O . GLU B 1 810 ? 8.453 10.078 34.031 1 41.91 810 GLU B O 1
ATOM 14399 N N . VAL B 1 811 ? 7.012 11.289 32.875 1 43.16 811 VAL B N 1
ATOM 14400 C CA . VAL B 1 811 ? 7.879 11.141 31.719 1 43.16 811 VAL B CA 1
ATOM 14401 C C . VAL B 1 811 ? 9.234 11.789 31.984 1 43.16 811 VAL B C 1
ATOM 14403 O O . VAL B 1 811 ? 10.281 11.242 31.625 1 43.16 811 VAL B O 1
ATOM 14406 N N . GLN B 1 812 ? 9.242 13.086 32.5 1 41.19 812 GLN B N 1
ATOM 14407 C CA . GLN B 1 812 ? 10.5 13.773 32.781 1 41.19 812 GLN B CA 1
ATOM 14408 C C . GLN B 1 812 ? 11.039 13.422 34.156 1 41.19 812 GLN B C 1
ATOM 14410 O O . GLN B 1 812 ? 12.047 13.969 34.594 1 41.19 812 GLN B O 1
ATOM 14415 N N . GLY B 1 813 ? 10.391 12.703 34.938 1 35.94 813 GLY B N 1
ATOM 14416 C CA . GLY B 1 813 ? 10.883 12.383 36.281 1 35.94 813 GLY B CA 1
ATOM 14417 C C . GLY B 1 813 ? 12.32 11.914 36.281 1 35.94 813 GLY B C 1
ATOM 14418 O O . GLY B 1 813 ? 13 11.992 37.312 1 35.94 813 GLY B O 1
ATOM 14419 N N . CYS B 1 814 ? 12.633 11.109 35.469 1 35.41 814 CYS B N 1
ATOM 14420 C CA . CYS B 1 814 ? 14.008 10.688 35.688 1 35.41 814 CYS B CA 1
ATOM 14421 C C . CYS B 1 814 ? 14.961 11.883 35.594 1 35.41 814 CYS B C 1
ATOM 14423 O O . CYS B 1 814 ? 16.078 11.828 36.125 1 35.41 814 CYS B O 1
ATOM 14425 N N . ASP B 1 815 ? 14.688 12.906 34.844 1 36.81 815 ASP B N 1
ATOM 14426 C CA . ASP B 1 815 ? 15.648 14 34.75 1 36.81 815 ASP B CA 1
ATOM 14427 C C . ASP B 1 815 ? 15.469 14.992 35.906 1 36.81 815 ASP B C 1
ATOM 14429 O O . ASP B 1 815 ? 16.031 16.094 35.875 1 36.81 815 ASP B O 1
ATOM 14433 N N . ARG B 1 816 ? 14.609 14.883 36.781 1 41.06 816 ARG B N 1
ATOM 14434 C CA . ARG B 1 816 ? 14.484 15.672 38.031 1 41.06 816 ARG B CA 1
ATOM 14435 C C . ARG B 1 816 ? 15.828 15.781 38.719 1 41.06 816 ARG B C 1
ATOM 14437 O O . ARG B 1 816 ? 16.109 16.781 39.375 1 41.06 816 ARG B O 1
ATOM 14444 N N . ALA B 1 817 ? 16.438 14.641 38.875 1 36.56 817 ALA B N 1
ATOM 14445 C CA . ALA B 1 817 ? 17.594 14.664 39.781 1 36.56 817 ALA B CA 1
ATOM 14446 C C . ALA B 1 817 ? 18.656 15.617 39.25 1 36.56 817 ALA B C 1
ATOM 14448 O O . ALA B 1 817 ? 19.594 15.977 40 1 36.56 817 ALA B O 1
ATOM 14449 N N . ALA B 1 818 ? 18.703 15.828 38.031 1 35.94 818 ALA B N 1
ATOM 14450 C CA . ALA B 1 818 ? 19.938 16.516 37.656 1 35.94 818 ALA B CA 1
ATOM 14451 C C . ALA B 1 818 ? 19.812 18.031 37.875 1 35.94 818 ALA B C 1
ATOM 14453 O O . ALA B 1 818 ? 20.797 18.75 37.781 1 35.94 818 ALA B O 1
ATOM 14454 N N . ALA B 1 819 ? 18.641 18.734 37.562 1 37.09 819 ALA B N 1
ATOM 14455 C CA . ALA B 1 819 ? 18.734 20.172 37.781 1 37.09 819 ALA B CA 1
ATOM 14456 C C . ALA B 1 819 ? 18.125 20.562 39.125 1 37.09 819 ALA B C 1
ATOM 14458 O O . ALA B 1 819 ? 16.906 20.75 39.25 1 37.09 819 ALA B O 1
ATOM 14459 N N . PRO B 1 820 ? 18.781 20.375 40.219 1 39.34 820 PRO B N 1
ATOM 14460 C CA . PRO B 1 820 ? 18.297 20.672 41.562 1 39.34 820 PRO B CA 1
ATOM 14461 C C . PRO B 1 820 ? 17.5 21.969 41.625 1 39.34 820 PRO B C 1
ATOM 14463 O O . PRO B 1 820 ? 16.562 22.078 42.406 1 39.34 820 PRO B O 1
ATOM 14466 N N . SER B 1 821 ? 18.062 22.953 41 1 41.66 821 SER B N 1
ATOM 14467 C CA . SER B 1 821 ? 17.531 24.281 41.25 1 41.66 821 SER B CA 1
ATOM 14468 C C . SER B 1 821 ? 16.062 24.375 40.812 1 41.66 821 SER B C 1
ATOM 14470 O O . SER B 1 821 ? 15.281 25.125 41.406 1 41.66 821 SER B O 1
ATOM 14472 N N . TRP B 1 822 ? 15.812 23.719 39.75 1 42.94 822 TRP B N 1
ATOM 14473 C CA . TRP B 1 822 ? 14.422 23.828 39.312 1 42.94 822 TRP B CA 1
ATOM 14474 C C . TRP B 1 822 ? 13.508 23.016 40.219 1 42.94 822 TRP B C 1
ATOM 14476 O O . TRP B 1 822 ? 12.359 23.391 40.438 1 42.94 822 TRP B O 1
ATOM 14486 N N . THR B 1 823 ? 14.023 21.938 40.656 1 43.16 823 THR B N 1
ATOM 14487 C CA . THR B 1 823 ? 13.203 21.109 41.531 1 43.16 823 THR B CA 1
ATOM 14488 C C . THR B 1 823 ? 12.852 21.859 42.812 1 43.16 823 THR B C 1
ATOM 14490 O O . THR B 1 823 ? 11.75 21.719 43.344 1 43.16 823 THR B O 1
ATOM 14493 N N . ASP B 1 824 ? 13.875 22.516 43.344 1 40.91 824 ASP B N 1
ATOM 14494 C CA . ASP B 1 824 ? 13.578 23.266 44.562 1 40.91 824 ASP B CA 1
ATOM 14495 C C . ASP B 1 824 ? 12.578 24.391 44.281 1 40.91 824 ASP B C 1
ATOM 14497 O O . ASP B 1 824 ? 11.703 24.656 45.094 1 40.91 824 ASP B O 1
ATOM 14501 N N . ALA B 1 825 ? 12.867 25.094 43.312 1 37.81 825 ALA B N 1
ATOM 14502 C CA . ALA B 1 825 ? 11.922 26.156 42.969 1 37.81 825 ALA B CA 1
ATOM 14503 C C . ALA B 1 825 ? 10.547 25.594 42.656 1 37.81 825 ALA B C 1
ATOM 14505 O O . ALA B 1 825 ? 9.523 26.25 42.875 1 37.81 825 ALA B O 1
ATOM 14506 N N . LEU B 1 826 ? 10.5 24.484 41.969 1 40.5 826 LEU B N 1
ATOM 14507 C CA . LEU B 1 826 ? 9.281 23.875 41.438 1 40.5 826 LEU B CA 1
ATOM 14508 C C . LEU B 1 826 ? 8.562 23.078 42.531 1 40.5 826 LEU B C 1
ATOM 14510 O O . LEU B 1 826 ? 7.516 22.469 42.281 1 40.5 826 LEU B O 1
ATOM 14514 N N . CYS B 1 827 ? 9.18 22.672 43.562 1 37.62 827 CYS B N 1
ATOM 14515 C CA . CYS B 1 827 ? 8.5 21.922 44.594 1 37.62 827 CYS B CA 1
ATOM 14516 C C . CYS B 1 827 ? 7.125 22.516 44.875 1 37.62 827 CYS B C 1
ATOM 14518 O O . CYS B 1 827 ? 6.199 21.781 45.25 1 37.62 827 CYS B O 1
ATOM 14520 N N . GLY B 1 828 ? 6.984 23.734 44.906 1 37.62 828 GLY B N 1
ATOM 14521 C CA . GLY B 1 828 ? 5.676 24.172 45.344 1 37.62 828 GLY B CA 1
ATOM 14522 C C . GLY B 1 828 ? 4.594 24.016 44.312 1 37.62 828 GLY B C 1
ATOM 14523 O O . GLY B 1 828 ? 3.406 24 44.625 1 37.62 828 GLY B O 1
ATOM 14524 N N . ALA B 1 829 ? 4.734 24.281 43.031 1 38.47 829 ALA B N 1
ATOM 14525 C CA . ALA B 1 829 ? 3.623 24.234 42.062 1 38.47 829 ALA B CA 1
ATOM 14526 C C . ALA B 1 829 ? 3.83 23.109 41.062 1 38.47 829 ALA B C 1
ATOM 14528 O O . ALA B 1 829 ? 4.465 23.328 40 1 38.47 829 ALA B O 1
ATOM 14529 N N . VAL B 1 830 ? 3.586 21.891 41.312 1 44.62 830 VAL B N 1
ATOM 14530 C CA . VAL B 1 830 ? 3.746 20.641 40.562 1 44.62 830 VAL B CA 1
ATOM 14531 C C . VAL B 1 830 ? 3.236 20.812 39.156 1 44.62 830 VAL B C 1
ATOM 14533 O O . VAL B 1 830 ? 3.859 20.344 38.188 1 44.62 830 VAL B O 1
ATOM 14536 N N . GLY B 1 831 ? 2.133 21.453 39 1 45.62 831 GLY B N 1
ATOM 14537 C CA . GLY B 1 831 ? 1.532 21.609 37.688 1 45.62 831 GLY B CA 1
ATOM 14538 C C . GLY B 1 831 ? 2.396 22.406 36.719 1 45.62 831 GLY B C 1
ATOM 14539 O O . GLY B 1 831 ? 2.463 22.094 35.531 1 45.62 831 GLY B O 1
ATOM 14540 N N . PHE B 1 832 ? 3.221 23.281 37.25 1 49.66 832 PHE B N 1
ATOM 14541 C CA . PHE B 1 832 ? 4.027 24.172 36.406 1 49.66 832 PHE B CA 1
ATOM 14542 C C . PHE B 1 832 ? 5.254 23.438 35.875 1 49.66 832 PHE B C 1
ATOM 14544 O O . PHE B 1 832 ? 5.629 23.609 34.719 1 49.66 832 PHE B O 1
ATOM 14551 N N . VAL B 1 833 ? 5.789 22.75 36.719 1 50.66 833 VAL B N 1
ATOM 14552 C CA . VAL B 1 833 ? 7.012 22.047 36.344 1 50.66 833 VAL B CA 1
ATOM 14553 C C . VAL B 1 833 ? 6.719 21.094 35.188 1 50.66 833 VAL B C 1
ATOM 14555 O O . VAL B 1 833 ? 7.512 20.984 34.25 1 50.66 833 VAL B O 1
ATOM 14558 N N . SER B 1 834 ? 5.582 20.688 35.312 1 51.97 834 SER B N 1
ATOM 14559 C CA . SER B 1 834 ? 5.234 19.75 34.25 1 51.97 834 SER B CA 1
ATOM 14560 C C . SER B 1 834 ? 5.074 20.453 32.906 1 51.97 834 SER B C 1
ATOM 14562 O O . SER B 1 834 ? 5.512 19.938 31.875 1 51.97 834 SER B O 1
ATOM 14564 N N . TYR B 1 835 ? 4.617 21.578 32.938 1 52.91 835 TYR B N 1
ATOM 14565 C CA . TYR B 1 835 ? 4.406 22.312 31.703 1 52.91 835 TYR B CA 1
ATOM 14566 C C . TYR B 1 835 ? 5.73 22.812 31.141 1 52.91 835 TYR B C 1
ATOM 14568 O O . TYR B 1 835 ? 5.953 22.75 29.922 1 52.91 835 TYR B O 1
ATOM 14576 N N . ALA B 1 836 ? 6.566 23.297 32.062 1 56.62 836 ALA B N 1
ATOM 14577 C CA . ALA B 1 836 ? 7.852 23.828 31.625 1 56.62 836 ALA B CA 1
ATOM 14578 C C . ALA B 1 836 ? 8.711 22.734 31 1 56.62 836 ALA B C 1
ATOM 14580 O O . ALA B 1 836 ? 9.445 22.984 30.031 1 56.62 836 ALA B O 1
ATOM 14581 N N . LEU B 1 837 ? 8.492 21.625 31.516 1 59 837 LEU B N 1
ATOM 14582 C CA . LEU B 1 837 ? 9.305 20.531 31.016 1 59 837 LEU B CA 1
ATOM 14583 C C . LEU B 1 837 ? 8.898 20.156 29.578 1 59 837 LEU B C 1
ATOM 14585 O O . LEU B 1 837 ? 9.734 19.703 28.797 1 59 837 LEU B O 1
ATOM 14589 N N . PHE B 1 838 ? 7.703 20.547 29.328 1 59.19 838 PHE B N 1
ATOM 14590 C CA . PHE B 1 838 ? 7.238 20.234 27.984 1 59.19 838 PHE B CA 1
ATOM 14591 C C . PHE B 1 838 ? 7.75 21.25 26.984 1 59.19 838 PHE B C 1
ATOM 14593 O O . PHE B 1 838 ? 7.848 20.969 25.781 1 59.19 838 PHE B O 1
ATOM 14600 N N . LEU B 1 839 ? 8.195 22.344 27.562 1 63.47 839 LEU B N 1
ATOM 14601 C CA . LEU B 1 839 ? 8.625 23.406 26.656 1 63.47 839 LEU B CA 1
ATOM 14602 C C . LEU B 1 839 ? 10.133 23.344 26.422 1 63.47 839 LEU B C 1
ATOM 14604 O O . LEU B 1 839 ? 10.641 23.984 25.5 1 63.47 839 LEU B O 1
ATOM 14608 N N . LEU B 1 840 ? 10.727 22.5 27.281 1 72.06 840 LEU B N 1
ATOM 14609 C CA . LEU B 1 840 ? 12.18 22.406 27.141 1 72.06 840 LEU B CA 1
ATOM 14610 C C . LEU B 1 840 ? 12.555 21.609 25.891 1 72.06 840 LEU B C 1
ATOM 14612 O O . LEU B 1 840 ? 11.922 20.594 25.594 1 72.06 840 LEU B O 1
ATOM 14616 N N . ARG B 1 841 ? 13.453 22.109 25.141 1 79.06 841 ARG B N 1
ATOM 14617 C CA . ARG B 1 841 ? 13.945 21.422 23.938 1 79.06 841 ARG B CA 1
ATOM 14618 C C . ARG B 1 841 ? 15.328 20.828 24.188 1 79.06 841 ARG B C 1
ATOM 14620 O O . ARG B 1 841 ? 16.266 21.531 24.562 1 79.06 841 ARG B O 1
ATOM 14627 N N . PRO B 1 842 ? 15.422 19.578 24.047 1 81.5 842 PRO B N 1
ATOM 14628 C CA . PRO B 1 842 ? 16.734 18.953 24.234 1 81.5 842 PRO B CA 1
ATOM 14629 C C . PRO B 1 842 ? 17.719 19.281 23.125 1 81.5 842 PRO B C 1
ATOM 14631 O O . PRO B 1 842 ? 17.344 19.375 21.953 1 81.5 842 PRO B O 1
ATOM 14634 N N . GLN B 1 843 ? 18.906 19.547 23.547 1 87.81 843 GLN B N 1
ATOM 14635 C CA . GLN B 1 843 ? 19.984 19.828 22.609 1 87.81 843 GLN B CA 1
ATOM 14636 C C . GLN B 1 843 ? 21.219 18.969 22.891 1 87.81 843 GLN B C 1
ATOM 14638 O O . GLN B 1 843 ? 21.531 18.703 24.047 1 87.81 843 GLN B O 1
ATOM 14643 N N . PHE B 1 844 ? 21.766 18.422 21.906 1 86.25 844 PHE B N 1
ATOM 14644 C CA . PHE B 1 844 ? 22.984 17.625 21.969 1 86.25 844 PHE B CA 1
ATOM 14645 C C . PHE B 1 844 ? 24.125 18.281 21.203 1 86.25 844 PHE B C 1
ATOM 14647 O O . PHE B 1 844 ? 24 18.5 19.984 1 86.25 844 PHE B O 1
ATOM 14654 N N . ILE B 1 845 ? 25.109 18.688 21.891 1 87.81 845 ILE B N 1
ATOM 14655 C CA . ILE B 1 845 ? 26.219 19.406 21.281 1 87.81 845 ILE B CA 1
ATOM 14656 C C . ILE B 1 845 ? 27.5 18.609 21.469 1 87.81 845 ILE B C 1
ATOM 14658 O O . ILE B 1 845 ? 27.719 17.969 22.5 1 87.81 845 ILE B O 1
ATOM 14662 N N . LEU B 1 846 ? 28.344 18.641 20.422 1 85.5 846 LEU B N 1
ATOM 14663 C CA . LEU B 1 846 ? 29.609 17.938 20.438 1 85.5 846 LEU B CA 1
ATOM 14664 C C . LEU B 1 846 ? 30.75 18.875 20.828 1 85.5 846 LEU B C 1
ATOM 14666 O O . LEU B 1 846 ? 30.547 20.078 20.938 1 85.5 846 LEU B O 1
ATOM 14670 N N . ARG B 1 847 ? 31.922 18.297 20.859 1 84.94 847 ARG B N 1
ATOM 14671 C CA . ARG B 1 847 ? 33.094 19.047 21.312 1 84.94 847 ARG B CA 1
ATOM 14672 C C . ARG B 1 847 ? 33.438 20.172 20.359 1 84.94 847 ARG B C 1
ATOM 14674 O O . ARG B 1 847 ? 33.344 20.016 19.141 1 84.94 847 ARG B O 1
ATOM 14681 N N . SER B 1 848 ? 33.719 21.312 20.828 1 80.81 848 SER B N 1
ATOM 14682 C CA . SER B 1 848 ? 34.219 22.484 20.125 1 80.81 848 SER B CA 1
ATOM 14683 C C . SER B 1 848 ? 33.094 23.234 19.422 1 80.81 848 SER B C 1
ATOM 14685 O O . SER B 1 848 ? 33.312 24.234 18.75 1 80.81 848 SER B O 1
ATOM 14687 N N . GLU B 1 849 ? 31.859 22.688 19.656 1 86.56 849 GLU B N 1
ATOM 14688 C CA . GLU B 1 849 ? 30.734 23.406 19.094 1 86.56 849 GLU B CA 1
ATOM 14689 C C . GLU B 1 849 ? 30.219 24.484 20.062 1 86.56 849 GLU B C 1
ATOM 14691 O O . GLU B 1 849 ? 30.344 24.328 21.281 1 86.56 849 GLU B O 1
ATOM 14696 N N . ARG B 1 850 ? 29.797 25.531 19.469 1 85.75 850 ARG B N 1
ATOM 14697 C CA . ARG B 1 850 ? 29.312 26.641 20.281 1 85.75 850 ARG B CA 1
ATOM 14698 C C . ARG B 1 850 ? 27.828 26.469 20.594 1 85.75 850 ARG B C 1
ATOM 14700 O O . ARG B 1 850 ? 27.047 26.094 19.734 1 85.75 850 ARG B O 1
ATOM 14707 N N . VAL B 1 851 ? 27.453 26.641 21.812 1 87.19 851 VAL B N 1
ATOM 14708 C CA . VAL B 1 851 ? 26.062 26.672 22.219 1 87.19 851 VAL B CA 1
ATOM 14709 C C . VAL B 1 851 ? 25.453 28.031 21.906 1 87.19 851 VAL B C 1
ATOM 14711 O O . VAL B 1 851 ? 24.344 28.109 21.359 1 87.19 851 VAL B O 1
ATOM 14714 N N . CYS B 1 852 ? 26.172 29.016 22.297 1 84.12 852 CYS B N 1
ATOM 14715 C CA . CYS B 1 852 ? 25.766 30.391 22.016 1 84.12 852 CYS B CA 1
ATOM 14716 C C . CYS B 1 852 ? 26.969 31.297 21.797 1 84.12 852 CYS B C 1
ATOM 14718 O O . CYS B 1 852 ? 28.078 30.953 22.203 1 84.12 852 CYS B O 1
ATOM 14720 N N . ARG B 1 853 ? 26.812 32.375 21.078 1 81.62 853 ARG B N 1
ATOM 14721 C CA . ARG B 1 853 ? 27.859 33.344 20.781 1 81.62 853 ARG B CA 1
ATOM 14722 C C . ARG B 1 853 ? 27.5 34.719 21.328 1 81.62 853 ARG B C 1
ATOM 14724 O O . ARG B 1 853 ? 26.344 35.125 21.234 1 81.62 853 ARG B O 1
ATOM 14731 N N . SER B 1 854 ? 28.594 35.281 21.812 1 79.75 854 SER B N 1
ATOM 14732 C CA . SER B 1 854 ? 28.406 36.625 22.328 1 79.75 854 SER B CA 1
ATOM 14733 C C . SER B 1 854 ? 28 37.594 21.234 1 79.75 854 SER B C 1
ATOM 14735 O O . SER B 1 854 ? 28.516 37.531 20.109 1 79.75 854 SER B O 1
ATOM 14737 N N . GLY B 1 855 ? 26.859 38.312 21.453 1 73.5 855 GLY B N 1
ATOM 14738 C CA . GLY B 1 855 ? 26.406 39.312 20.484 1 73.5 855 GLY B CA 1
ATOM 14739 C C . GLY B 1 855 ? 25.172 38.844 19.703 1 73.5 855 GLY B C 1
ATOM 14740 O O . GLY B 1 855 ? 24.516 39.656 19.062 1 73.5 855 GLY B O 1
ATOM 14741 N N . SER B 1 856 ? 24.938 37.562 19.875 1 76.75 856 SER B N 1
ATOM 14742 C CA . SER B 1 856 ? 23.766 37.031 19.188 1 76.75 856 SER B CA 1
ATOM 14743 C C . SER B 1 856 ? 22.484 37.406 19.953 1 76.75 856 SER B C 1
ATOM 14745 O O . SER B 1 856 ? 22.531 37.688 21.156 1 76.75 856 SER B O 1
ATOM 14747 N N . PRO B 1 857 ? 21.375 37.5 19.203 1 76.44 857 PRO B N 1
ATOM 14748 C CA . PRO B 1 857 ? 20.125 37.781 19.922 1 76.44 857 PRO B CA 1
ATOM 14749 C C . PRO B 1 857 ? 19.812 36.75 21 1 76.44 857 PRO B C 1
ATOM 14751 O O . PRO B 1 857 ? 20 35.562 20.766 1 76.44 857 PRO B O 1
ATOM 14754 N N . GLY B 1 858 ? 19.578 37.281 22.125 1 76.94 858 GLY B N 1
ATOM 14755 C CA . GLY B 1 858 ? 19.219 36.406 23.234 1 76.94 858 GLY B CA 1
ATOM 14756 C C . GLY B 1 858 ? 17.828 35.812 23.094 1 76.94 858 GLY B C 1
ATOM 14757 O O . GLY B 1 858 ? 16.875 36.312 23.656 1 76.94 858 GLY B O 1
ATOM 14758 N N . THR B 1 859 ? 17.719 34.656 22.375 1 76.38 859 THR B N 1
ATOM 14759 C CA . THR B 1 859 ? 16.406 34.094 22.109 1 76.38 859 THR B CA 1
ATOM 14760 C C . THR B 1 859 ? 16.156 32.844 22.969 1 76.38 859 THR B C 1
ATOM 14762 O O . THR B 1 859 ? 15.039 32.312 23 1 76.38 859 THR B O 1
ATOM 14765 N N . GLU B 1 860 ? 17.156 32.406 23.688 1 84.31 860 GLU B N 1
ATOM 14766 C CA . GLU B 1 860 ? 16.969 31.156 24.453 1 84.31 860 GLU B CA 1
ATOM 14767 C C . GLU B 1 860 ? 17.828 31.156 25.719 1 84.31 860 GLU B C 1
ATOM 14769 O O . GLU B 1 860 ? 18.828 31.859 25.781 1 84.31 860 GLU B O 1
ATOM 14774 N N . MET B 1 861 ? 17.359 30.516 26.766 1 84.06 861 MET B N 1
ATOM 14775 C CA . MET B 1 861 ? 18.141 30.188 27.953 1 84.06 861 MET B CA 1
ATOM 14776 C C . MET B 1 861 ? 18.547 28.719 27.922 1 84.06 861 MET B C 1
ATOM 14778 O O . MET B 1 861 ? 17.906 27.891 27.281 1 84.06 861 MET B O 1
ATOM 14782 N N . PHE B 1 862 ? 19.672 28.328 28.562 1 86.5 862 PHE B N 1
ATOM 14783 C CA . PHE B 1 862 ? 20.203 26.984 28.438 1 86.5 862 PHE B CA 1
ATOM 14784 C C . PHE B 1 862 ? 20.406 26.344 29.812 1 86.5 862 PHE B C 1
ATOM 14786 O O . PHE B 1 862 ? 20.734 27.047 30.781 1 86.5 862 PHE B O 1
ATOM 14793 N N . PHE B 1 863 ? 20.094 25.062 29.891 1 83.31 863 PHE B N 1
ATOM 14794 C CA . PHE B 1 863 ? 20.328 24.219 31.062 1 83.31 863 PHE B CA 1
ATOM 14795 C C . PHE B 1 863 ? 21.281 23.094 30.719 1 83.31 863 PHE B C 1
ATOM 14797 O O . PHE B 1 863 ? 20.984 22.25 29.875 1 83.31 863 PHE B O 1
ATOM 14804 N N . LEU B 1 864 ? 22.406 23.094 31.359 1 85.88 864 LEU B N 1
ATOM 14805 C CA . LEU B 1 864 ? 23.375 22.047 31.109 1 85.88 864 LEU B CA 1
ATOM 14806 C C . LEU B 1 864 ? 23.094 20.828 31.984 1 85.88 864 LEU B C 1
ATOM 14808 O O . LEU B 1 864 ? 23.109 20.922 33.219 1 85.88 864 LEU B O 1
ATOM 14812 N N . VAL B 1 865 ? 22.812 19.734 31.469 1 79 865 VAL B N 1
ATOM 14813 C CA . VAL B 1 865 ? 22.469 18.531 32.219 1 79 865 VAL B CA 1
ATOM 14814 C C . VAL B 1 865 ? 23.703 17.641 32.344 1 79 865 VAL B C 1
ATOM 14816 O O . VAL B 1 865 ? 24 17.156 33.438 1 79 865 VAL B O 1
ATOM 14819 N N . GLU B 1 866 ? 24.281 17.453 31.188 1 82.44 866 GLU B N 1
ATOM 14820 C CA . GLU B 1 866 ? 25.469 16.594 31.188 1 82.44 866 GLU B CA 1
ATOM 14821 C C . GLU B 1 866 ? 26.609 17.234 30.391 1 82.44 866 GLU B C 1
ATOM 14823 O O . GLU B 1 866 ? 26.375 17.828 29.344 1 82.44 866 GLU B O 1
ATOM 14828 N N . GLY B 1 867 ? 27.703 17.125 30.969 1 84.5 867 GLY B N 1
ATOM 14829 C CA . GLY B 1 867 ? 28.891 17.641 30.297 1 84.5 867 GLY B CA 1
ATOM 14830 C C . GLY B 1 867 ? 29.422 18.922 30.906 1 84.5 867 GLY B C 1
ATOM 14831 O O . GLY B 1 867 ? 28.938 19.359 31.953 1 84.5 867 GLY B O 1
ATOM 14832 N N . GLU B 1 868 ? 30.578 19.391 30.297 1 90.19 868 GLU B N 1
ATOM 14833 C CA . GLU B 1 868 ? 31.188 20.656 30.703 1 90.19 868 GLU B CA 1
ATOM 14834 C C . GLU B 1 868 ? 31.344 21.594 29.531 1 90.19 868 GLU B C 1
ATOM 14836 O O . GLU B 1 868 ? 31.656 21.156 28.406 1 90.19 868 GLU B O 1
ATOM 14841 N N . CYS B 1 869 ? 31.016 22.812 29.797 1 91.38 869 CYS B N 1
ATOM 14842 C CA . CYS B 1 869 ? 31.156 23.844 28.781 1 91.38 869 CYS B CA 1
ATOM 14843 C C . CYS B 1 869 ? 32.031 24.984 29.266 1 91.38 869 CYS B C 1
ATOM 14845 O O . CYS B 1 869 ? 32.188 25.172 30.484 1 91.38 869 CYS B O 1
ATOM 14847 N N . GLU B 1 870 ? 32.75 25.625 28.328 1 90.25 870 GLU B N 1
ATOM 14848 C CA . GLU B 1 870 ? 33.562 26.797 28.609 1 90.25 870 GLU B CA 1
ATOM 14849 C C . GLU B 1 870 ? 32.812 28.078 28.281 1 90.25 870 GLU B C 1
ATOM 14851 O O . GLU B 1 870 ? 32.25 28.219 27.188 1 90.25 870 GLU B O 1
ATOM 14856 N N . GLN B 1 871 ? 32.594 28.938 29.312 1 90.12 871 GLN B N 1
ATOM 14857 C CA . GLN B 1 871 ? 31.922 30.219 29.125 1 90.12 871 GLN B CA 1
ATOM 14858 C C . GLN B 1 871 ? 32.938 31.375 29.125 1 90.12 871 GLN B C 1
ATOM 14860 O O . GLN B 1 871 ? 33.719 31.516 30.062 1 90.12 871 GLN B O 1
ATOM 14865 N N . MET B 1 872 ? 32.938 32.062 27.969 1 86.31 872 MET B N 1
ATOM 14866 C CA . MET B 1 872 ? 33.812 33.219 27.812 1 86.31 872 MET B CA 1
ATOM 14867 C C . MET B 1 872 ? 33 34.531 27.781 1 86.31 872 MET B C 1
ATOM 14869 O O . MET B 1 872 ? 31.938 34.562 27.188 1 86.31 872 MET B O 1
ATOM 14873 N N . ASP B 1 873 ? 33.438 35.5 28.531 1 77.38 873 ASP B N 1
ATOM 14874 C CA . ASP B 1 873 ? 32.75 36.781 28.578 1 77.38 873 ASP B CA 1
ATOM 14875 C C . ASP B 1 873 ? 32.938 37.562 27.266 1 77.38 873 ASP B C 1
ATOM 14877 O O . ASP B 1 873 ? 33.719 37.125 26.391 1 77.38 873 ASP B O 1
ATOM 14881 N N . GLN B 1 874 ? 32.188 38.625 27.031 1 73.69 874 GLN B N 1
ATOM 14882 C CA . GLN B 1 874 ? 32.188 39.438 25.812 1 73.69 874 GLN B CA 1
ATOM 14883 C C . GLN B 1 874 ? 33.594 39.938 25.484 1 73.69 874 GLN B C 1
ATOM 14885 O O . GLN B 1 874 ? 33.969 40 24.312 1 73.69 874 GLN B O 1
ATOM 14890 N N . ASP B 1 875 ? 34.344 40.375 26.578 1 66.75 875 ASP B N 1
ATOM 14891 C CA . ASP B 1 875 ? 35.688 40.938 26.375 1 66.75 875 ASP B CA 1
ATOM 14892 C C . ASP B 1 875 ? 36.75 39.875 26.422 1 66.75 875 ASP B C 1
ATOM 14894 O O . ASP B 1 875 ? 37.969 40.156 26.328 1 66.75 875 ASP B O 1
ATOM 14898 N N . ASN B 1 876 ? 36.375 38.469 26.359 1 66.94 876 ASN B N 1
ATOM 14899 C CA . ASN B 1 876 ? 37.281 37.312 26.328 1 66.94 876 ASN B CA 1
ATOM 14900 C C . ASN B 1 876 ? 38.312 37.375 27.469 1 66.94 876 ASN B C 1
ATOM 14902 O O . ASN B 1 876 ? 39.438 36.906 27.328 1 66.94 876 ASN B O 1
ATOM 14906 N N . HIS B 1 877 ? 38.062 38.062 28.547 1 68.5 877 HIS B N 1
ATOM 14907 C CA . HIS B 1 877 ? 39.062 38.156 29.625 1 68.5 877 HIS B CA 1
ATOM 14908 C C . HIS B 1 877 ? 38.781 37.125 30.703 1 68.5 877 HIS B C 1
ATOM 14910 O O . HIS B 1 877 ? 39.719 36.562 31.25 1 68.5 877 HIS B O 1
ATOM 14916 N N . ASN B 1 878 ? 37.594 36.875 30.969 1 77.25 878 ASN B N 1
ATOM 14917 C CA . ASN B 1 878 ? 37.25 35.938 32 1 77.25 878 ASN B CA 1
ATOM 14918 C C . ASN B 1 878 ? 36.656 34.656 31.438 1 77.25 878 ASN B C 1
ATOM 14920 O O . ASN B 1 878 ? 35.75 34.719 30.594 1 77.25 878 ASN B O 1
ATOM 14924 N N . VAL B 1 879 ? 37.344 33.531 31.719 1 84.25 879 VAL B N 1
ATOM 14925 C CA . VAL B 1 879 ? 36.844 32.25 31.266 1 84.25 879 VAL B CA 1
ATOM 14926 C C . VAL B 1 879 ? 36.438 31.406 32.469 1 84.25 879 VAL B C 1
ATOM 14928 O O . VAL B 1 879 ? 37.094 31.406 33.5 1 84.25 879 VAL B O 1
ATOM 14931 N N . ARG B 1 880 ? 35.219 30.844 32.469 1 86.81 880 ARG B N 1
ATOM 14932 C CA . ARG B 1 880 ? 34.75 29.922 33.5 1 86.81 880 ARG B CA 1
ATOM 14933 C C . ARG B 1 880 ? 34.25 28.609 32.906 1 86.81 880 ARG B C 1
ATOM 14935 O O . ARG B 1 880 ? 33.844 28.594 31.75 1 86.81 880 ARG B O 1
ATOM 14942 N N . VAL B 1 881 ? 34.438 27.578 33.656 1 89.25 881 VAL B N 1
ATOM 14943 C CA . VAL B 1 881 ? 33.938 26.266 33.219 1 89.25 881 VAL B CA 1
ATOM 14944 C C . VAL B 1 881 ? 32.594 25.984 33.844 1 89.25 881 VAL B C 1
ATOM 14946 O O . VAL B 1 881 ? 32.438 26.094 35.062 1 89.25 881 VAL B O 1
ATOM 14949 N N . LEU B 1 882 ? 31.625 25.781 33 1 88.62 882 LEU B N 1
ATOM 14950 C CA . LEU B 1 882 ? 30.297 25.422 33.469 1 88.62 882 LEU B CA 1
ATOM 14951 C C . LEU B 1 882 ? 30.156 23.922 33.688 1 88.62 882 LEU B C 1
ATOM 14953 O O . LEU B 1 882 ? 30.578 23.141 32.844 1 88.62 882 LEU B O 1
ATOM 14957 N N . GLY B 1 883 ? 29.656 23.531 34.812 1 81.75 883 GLY B N 1
ATOM 14958 C CA . GLY B 1 883 ? 29.469 22.125 35.125 1 81.75 883 GLY B CA 1
ATOM 14959 C C . GLY B 1 883 ? 28.031 21.688 35.031 1 81.75 883 GLY B C 1
ATOM 14960 O O . GLY B 1 883 ? 27.156 22.453 34.594 1 81.75 883 GLY B O 1
ATOM 14961 N N . GLU B 1 884 ? 27.75 20.438 35.406 1 82.38 884 GLU B N 1
ATOM 14962 C CA . GLU B 1 884 ? 26.438 19.812 35.312 1 82.38 884 GLU B CA 1
ATOM 14963 C C . GLU B 1 884 ? 25.438 20.484 36.25 1 82.38 884 GLU B C 1
ATOM 14965 O O . GLU B 1 884 ? 25.766 20.812 37.375 1 82.38 884 GLU B O 1
ATOM 14970 N N . GLY B 1 885 ? 24.219 20.812 35.688 1 76.56 885 GLY B N 1
ATOM 14971 C CA . GLY B 1 885 ? 23.156 21.406 36.469 1 76.56 885 GLY B CA 1
ATOM 14972 C C . GLY B 1 885 ? 23.172 22.922 36.438 1 76.56 885 GLY B C 1
ATOM 14973 O O . GLY B 1 885 ? 22.406 23.578 37.156 1 76.56 885 GLY B O 1
ATOM 14974 N N . THR B 1 886 ? 24 23.5 35.625 1 79 886 THR B N 1
ATOM 14975 C CA . THR B 1 886 ? 24.125 24.953 35.594 1 79 886 THR B CA 1
ATOM 14976 C C . THR B 1 886 ? 23.172 25.562 34.594 1 79 886 THR B C 1
ATOM 14978 O O . THR B 1 886 ? 22.859 24.969 33.562 1 79 886 THR B O 1
ATOM 14981 N N . LEU B 1 887 ? 22.609 26.672 35.094 1 83.19 887 LEU B N 1
ATOM 14982 C CA . LEU B 1 887 ? 21.766 27.5 34.219 1 83.19 887 LEU B CA 1
ATOM 14983 C C . LEU B 1 887 ? 22.516 28.75 33.75 1 83.19 887 LEU B C 1
ATOM 14985 O O . LEU B 1 887 ? 23.203 29.391 34.531 1 83.19 887 LEU B O 1
ATOM 14989 N N . PHE B 1 888 ? 22.547 28.953 32.469 1 83.25 888 PHE B N 1
ATOM 14990 C CA . PHE B 1 888 ? 23.234 30.156 32 1 83.25 888 PHE B CA 1
ATOM 14991 C C . PHE B 1 888 ? 22.375 30.891 30.969 1 83.25 888 PHE B C 1
ATOM 14993 O O . PHE B 1 888 ? 21.5 30.297 30.359 1 83.25 888 PHE B O 1
ATOM 15000 N N . GLU B 1 889 ? 22.562 32.219 30.812 1 81.06 889 GLU B N 1
ATOM 15001 C CA . GLU B 1 889 ? 21.859 33.156 29.922 1 81.06 889 GLU B CA 1
ATOM 15002 C C . GLU B 1 889 ? 20.359 33.219 30.266 1 81.06 889 GLU B C 1
ATOM 15004 O O . GLU B 1 889 ? 19.516 33.219 29.375 1 81.06 889 GLU B O 1
ATOM 15009 N N . ALA B 1 890 ? 20 33.188 31.453 1 76.88 890 ALA B N 1
ATOM 15010 C CA . ALA B 1 890 ? 18.625 33.219 31.922 1 76.88 890 ALA B CA 1
ATOM 15011 C C . ALA B 1 890 ? 18.016 34.625 31.688 1 76.88 890 ALA B C 1
ATOM 15013 O O . ALA B 1 890 ? 16.781 34.75 31.625 1 76.88 890 ALA B O 1
ATOM 15014 N N . TYR B 1 891 ? 18.938 35.594 31.547 1 75.62 891 TYR B N 1
ATOM 15015 C CA . TYR B 1 891 ? 18.453 36.969 31.359 1 75.62 891 TYR B CA 1
ATOM 15016 C C . TYR B 1 891 ? 17.719 37.094 30.031 1 75.62 891 TYR B C 1
ATOM 15018 O O . TYR B 1 891 ? 16.906 38.031 29.844 1 75.62 891 TYR B O 1
ATOM 15026 N N . ALA B 1 892 ? 17.984 36.281 29.203 1 78.38 892 ALA B N 1
ATOM 15027 C CA . ALA B 1 892 ? 17.328 36.344 27.891 1 78.38 892 ALA B CA 1
ATOM 15028 C C . ALA B 1 892 ? 15.805 36.281 28.031 1 78.38 892 ALA B C 1
ATOM 15030 O O . ALA B 1 892 ? 15.078 36.875 27.25 1 78.38 892 ALA B O 1
ATOM 15031 N N . LEU B 1 893 ? 15.352 35.594 28.984 1 75.75 893 LEU B N 1
ATOM 15032 C CA . LEU B 1 893 ? 13.914 35.438 29.188 1 75.75 893 LEU B CA 1
ATOM 15033 C C . LEU B 1 893 ? 13.344 36.625 29.953 1 75.75 893 LEU B C 1
ATOM 15035 O O . LEU B 1 893 ? 12.141 36.906 29.891 1 75.75 893 LEU B O 1
ATOM 15039 N N . LEU B 1 894 ? 14.242 37.344 30.703 1 71.38 894 LEU B N 1
ATOM 15040 C CA . LEU B 1 894 ? 13.773 38.375 31.609 1 71.38 894 LEU B CA 1
ATOM 15041 C C . LEU B 1 894 ? 13.898 39.75 30.969 1 71.38 894 LEU B C 1
ATOM 15043 O O . LEU B 1 894 ? 13.242 40.719 31.391 1 71.38 894 LEU B O 1
ATOM 15047 N N . ALA B 1 895 ? 14.656 39.781 29.938 1 73.19 895 ALA B N 1
ATOM 15048 C CA . ALA B 1 895 ? 14.914 41.062 29.312 1 73.19 895 ALA B CA 1
ATOM 15049 C C . ALA B 1 895 ? 13.641 41.625 28.672 1 73.19 895 ALA B C 1
ATOM 15051 O O . ALA B 1 895 ? 12.875 40.906 28.047 1 73.19 895 ALA B O 1
ATOM 15052 N N . PRO B 1 896 ? 13.359 42.875 29.047 1 61.84 896 PRO B N 1
ATOM 15053 C CA . PRO B 1 896 ? 12.219 43.5 28.375 1 61.84 896 PRO B CA 1
ATOM 15054 C C . PRO B 1 896 ? 12.367 43.531 26.859 1 61.84 896 PRO B C 1
ATOM 15056 O O . PRO B 1 896 ? 13.484 43.625 26.344 1 61.84 896 PRO B O 1
ATOM 15059 N N . PRO B 1 897 ? 11.383 43.312 26.203 1 62.84 897 PRO B N 1
ATOM 15060 C CA . PRO B 1 897 ? 11.438 43.281 24.75 1 62.84 897 PRO B CA 1
ATOM 15061 C C . PRO B 1 897 ? 12.086 44.531 24.141 1 62.84 897 PRO B C 1
ATOM 15063 O O . PRO B 1 897 ? 12.695 44.438 23.078 1 62.84 897 PRO B O 1
ATOM 15066 N N . GLU B 1 898 ? 12.062 45.688 24.906 1 60.09 898 GLU B N 1
ATOM 15067 C CA . GLU B 1 898 ? 12.609 46.938 24.391 1 60.09 898 GLU B CA 1
ATOM 15068 C C . GLU B 1 898 ? 14.133 46.906 24.406 1 60.09 898 GLU B C 1
ATOM 15070 O O . GLU B 1 898 ? 14.781 47.625 23.641 1 60.09 898 GLU B O 1
ATOM 15075 N N . GLU B 1 899 ? 14.641 46.156 25.297 1 67.81 899 GLU B N 1
ATOM 15076 C CA . GLU B 1 899 ? 16.094 46.125 25.453 1 67.81 899 GLU B CA 1
ATOM 15077 C C . GLU B 1 899 ? 16.766 45.344 24.344 1 67.81 899 GLU B C 1
ATOM 15079 O O . GLU B 1 899 ? 17.953 45.531 24.062 1 67.81 899 GLU B O 1
ATOM 15084 N N . HIS B 1 900 ? 16.047 44.75 23.453 1 71.88 900 HIS B N 1
ATOM 15085 C CA . HIS B 1 900 ? 16.703 43.906 22.453 1 71.88 900 HIS B CA 1
ATOM 15086 C C . HIS B 1 900 ? 17.953 43.219 23.031 1 71.88 900 HIS B C 1
ATOM 15088 O O . HIS B 1 900 ? 19.062 43.438 22.531 1 71.88 900 HIS B O 1
ATOM 15094 N N . TYR B 1 901 ? 17.859 42.406 23.938 1 78.62 901 TYR B N 1
ATOM 15095 C CA . TYR B 1 901 ? 18.953 41.75 24.656 1 78.62 901 TYR B CA 1
ATOM 15096 C C . TYR B 1 901 ? 19.797 40.906 23.703 1 78.62 901 TYR B C 1
ATOM 15098 O O . TYR B 1 901 ? 19.281 40.219 22.828 1 78.62 901 TYR B O 1
ATOM 15106 N N . ARG B 1 902 ? 21.125 41.094 23.828 1 79.06 902 ARG B N 1
ATOM 15107 C CA . ARG B 1 902 ? 22.109 40.281 23.125 1 79.06 902 ARG B CA 1
ATOM 15108 C C . ARG B 1 902 ? 22.875 39.375 24.109 1 79.06 902 ARG B C 1
ATOM 15110 O O . ARG B 1 902 ? 23.172 39.812 25.219 1 79.06 902 ARG B O 1
ATOM 15117 N N . MET B 1 903 ? 23.141 38.281 23.688 1 82.75 903 MET B N 1
ATOM 15118 C CA . MET B 1 903 ? 23.875 37.344 24.547 1 82.75 903 MET B CA 1
ATOM 15119 C C . MET B 1 903 ? 25.219 37.938 24.984 1 82.75 903 MET B C 1
ATOM 15121 O O . MET B 1 903 ? 25.875 38.594 24.203 1 82.75 903 MET B O 1
ATOM 15125 N N . GLN B 1 904 ? 25.594 37.688 26.188 1 78.06 904 GLN B N 1
ATOM 15126 C CA . GLN B 1 904 ? 26.781 38.344 26.734 1 78.06 904 GLN B CA 1
ATOM 15127 C C . GLN B 1 904 ? 27.953 37.375 26.812 1 78.06 904 GLN B C 1
ATOM 15129 O O . GLN B 1 904 ? 29.094 37.781 27.031 1 78.06 904 GLN B O 1
ATOM 15134 N N . SER B 1 905 ? 27.672 36.156 26.625 1 82.62 905 SER B N 1
ATOM 15135 C CA . SER B 1 905 ? 28.75 35.188 26.766 1 82.62 905 SER B CA 1
ATOM 15136 C C . SER B 1 905 ? 28.781 34.219 25.594 1 82.62 905 SER B C 1
ATOM 15138 O O . SER B 1 905 ? 27.781 34.031 24.906 1 82.62 905 SER B O 1
ATOM 15140 N N . THR B 1 906 ? 30 33.781 25.266 1 85.12 906 THR B N 1
ATOM 15141 C CA . THR B 1 906 ? 30.219 32.688 24.328 1 85.12 906 THR B CA 1
ATOM 15142 C C . THR B 1 906 ? 30.484 31.375 25.062 1 85.12 906 THR B C 1
ATOM 15144 O O . THR B 1 906 ? 31.406 31.297 25.875 1 85.12 906 THR B O 1
ATOM 15147 N N . VAL B 1 907 ? 29.672 30.438 24.844 1 89.81 907 VAL B N 1
ATOM 15148 C CA . VAL B 1 907 ? 29.797 29.156 25.531 1 89.81 907 VAL B CA 1
ATOM 15149 C C . VAL B 1 907 ? 30.141 28.062 24.516 1 89.81 907 VAL B C 1
ATOM 15151 O O . VAL B 1 907 ? 29.453 27.922 23.5 1 89.81 907 VAL B O 1
ATOM 15154 N N . THR B 1 908 ? 31.203 27.359 24.703 1 89.56 908 THR B N 1
ATOM 15155 C CA . THR B 1 908 ? 31.656 26.266 23.844 1 89.56 908 THR B CA 1
ATOM 15156 C C . THR B 1 908 ? 31.766 24.969 24.641 1 89.56 908 THR B C 1
ATOM 15158 O O . THR B 1 908 ? 32.125 24.969 25.812 1 89.56 908 THR B O 1
ATOM 15161 N N . ALA B 1 909 ? 31.438 23.891 23.984 1 90.75 909 ALA B N 1
ATOM 15162 C CA . ALA B 1 909 ? 31.484 22.594 24.641 1 90.75 909 ALA B CA 1
ATOM 15163 C C . ALA B 1 909 ? 32.906 22.109 24.828 1 90.75 909 ALA B C 1
ATOM 15165 O O . ALA B 1 909 ? 33.719 22.172 23.891 1 90.75 909 ALA B O 1
ATOM 15166 N N . LEU B 1 910 ? 33.281 21.625 26.031 1 87.38 910 LEU B N 1
ATOM 15167 C CA . LEU B 1 910 ? 34.625 21.156 26.359 1 87.38 910 LEU B CA 1
ATOM 15168 C C . LEU B 1 910 ? 34.688 19.625 26.312 1 87.38 910 LEU B C 1
ATOM 15170 O O . LEU B 1 910 ? 35.656 19.047 25.812 1 87.38 910 LEU B O 1
ATOM 15174 N N . THR B 1 911 ? 33.656 19.062 26.891 1 86.31 911 THR B N 1
ATOM 15175 C CA . THR B 1 911 ? 33.594 17.609 26.891 1 86.31 911 THR B CA 1
ATOM 15176 C C . THR B 1 911 ? 33.156 17.078 25.531 1 86.31 911 THR B C 1
ATOM 15178 O O . THR B 1 911 ? 32.562 17.812 24.734 1 86.31 911 THR B O 1
ATOM 15181 N N . PRO B 1 912 ? 33.406 15.867 25.188 1 80.44 912 PRO B N 1
ATOM 15182 C CA . PRO B 1 912 ? 33.062 15.328 23.875 1 80.44 912 PRO B CA 1
ATOM 15183 C C . PRO B 1 912 ? 31.562 15.406 23.578 1 80.44 912 PRO B C 1
ATOM 15185 O O . PRO B 1 912 ? 31.156 15.633 22.438 1 80.44 912 PRO B O 1
ATOM 15188 N N . THR B 1 913 ? 30.781 15.172 24.609 1 83.94 913 THR B N 1
ATOM 15189 C CA . THR B 1 913 ? 29.328 15.289 24.438 1 83.94 913 THR B CA 1
ATOM 15190 C C . THR B 1 913 ? 28.719 16.109 25.562 1 83.94 913 THR B C 1
ATOM 15192 O O . THR B 1 913 ? 29.156 16.016 26.703 1 83.94 913 THR B O 1
ATOM 15195 N N . CYS B 1 914 ? 27.875 17.031 25.188 1 86.44 914 CYS B N 1
ATOM 15196 C CA . CYS B 1 914 ? 27.125 17.828 26.156 1 86.44 914 CYS B CA 1
ATOM 15197 C C . CYS B 1 914 ? 25.625 17.766 25.875 1 86.44 914 CYS B C 1
ATOM 15199 O O . CYS B 1 914 ? 25.203 17.875 24.719 1 86.44 914 CYS B O 1
ATOM 15201 N N . GLN B 1 915 ? 24.906 17.438 26.891 1 85 915 GLN B N 1
ATOM 15202 C CA . GLN B 1 915 ? 23.453 17.453 26.797 1 85 915 GLN B CA 1
ATOM 15203 C C . GLN B 1 915 ? 22.875 18.672 27.484 1 85 915 GLN B C 1
ATOM 15205 O O . GLN B 1 915 ? 23.156 18.938 28.656 1 85 915 GLN B O 1
ATOM 15210 N N . LEU B 1 916 ? 22.172 19.422 26.672 1 87.62 916 LEU B N 1
ATOM 15211 C CA . LEU B 1 916 ? 21.594 20.656 27.188 1 87.62 916 LEU B CA 1
ATOM 15212 C C . LEU B 1 916 ? 20.094 20.703 26.891 1 87.62 916 LEU B C 1
ATOM 15214 O O . LEU B 1 916 ? 19.594 19.984 26.031 1 87.62 916 LEU B O 1
ATOM 15218 N N . TYR B 1 917 ? 19.328 21.438 27.719 1 83.5 917 TYR B N 1
ATOM 15219 C CA . TYR B 1 917 ? 17.938 21.797 27.453 1 83.5 917 TYR B CA 1
ATOM 15220 C C . TYR B 1 917 ? 17.797 23.297 27.297 1 83.5 917 TYR B C 1
ATOM 15222 O O . TYR B 1 917 ? 18.438 24.078 28.016 1 83.5 917 TYR B O 1
ATOM 15230 N N . SER B 1 918 ? 17.109 23.672 26.297 1 86.06 918 SER B N 1
ATOM 15231 C CA . SER B 1 918 ? 16.922 25.109 26.047 1 86.06 918 SER B CA 1
ATOM 15232 C C . SER B 1 918 ? 15.461 25.5 26.141 1 86.06 918 SER B C 1
ATOM 15234 O O . SER B 1 918 ? 14.57 24.688 25.875 1 86.06 918 SER B O 1
ATOM 15236 N N . LEU B 1 919 ? 15.18 26.656 26.625 1 78.44 919 LEU B N 1
ATOM 15237 C CA . LEU B 1 919 ? 13.859 27.266 26.672 1 78.44 919 LEU B CA 1
ATOM 15238 C C . LEU B 1 919 ? 13.836 28.562 25.875 1 78.44 919 LEU B C 1
ATOM 15240 O O . LEU B 1 919 ? 14.617 29.484 26.141 1 78.44 919 LEU B O 1
ATOM 15244 N N . SER B 1 920 ? 13.055 28.625 24.859 1 77.12 920 SER B N 1
ATOM 15245 C CA . SER B 1 920 ? 13.008 29.797 23.969 1 77.12 920 SER B CA 1
ATOM 15246 C C . SER B 1 920 ? 12.109 30.875 24.562 1 77.12 920 SER B C 1
ATOM 15248 O O . SER B 1 920 ? 11.188 30.594 25.328 1 77.12 920 SER B O 1
ATOM 15250 N N . VAL B 1 921 ? 12.391 32.125 24.125 1 72.94 921 VAL B N 1
ATOM 15251 C CA . VAL B 1 921 ? 11.617 33.281 24.547 1 72.94 921 VAL B CA 1
ATOM 15252 C C . VAL B 1 921 ? 10.195 33.188 23.984 1 72.94 921 VAL B C 1
ATOM 15254 O O . VAL B 1 921 ? 9.234 33.562 24.672 1 72.94 921 VAL B O 1
ATOM 15257 N N . GLN B 1 922 ? 10.094 32.656 22.781 1 64.38 922 GLN B N 1
ATOM 15258 C CA . GLN B 1 922 ? 8.781 32.562 22.141 1 64.38 922 GLN B CA 1
ATOM 15259 C C . GLN B 1 922 ? 7.891 31.578 22.906 1 64.38 922 GLN B C 1
ATOM 15261 O O . GLN B 1 922 ? 6.699 31.844 23.094 1 64.38 922 GLN B O 1
ATOM 15266 N N . GLU B 1 923 ? 8.469 30.547 23.219 1 63.09 923 GLU B N 1
ATOM 15267 C CA . GLU B 1 923 ? 7.699 29.547 23.938 1 63.09 923 GLU B CA 1
ATOM 15268 C C . GLU B 1 923 ? 7.34 30.031 25.344 1 63.09 923 GLU B C 1
ATOM 15270 O O . GLU B 1 923 ? 6.273 29.719 25.875 1 63.09 923 GLU B O 1
ATOM 15275 N N . PHE B 1 924 ? 8.258 30.859 25.75 1 61.84 924 PHE B N 1
ATOM 15276 C CA . PHE B 1 924 ? 8.039 31.438 27.078 1 61.84 924 PHE B CA 1
ATOM 15277 C C . PHE B 1 924 ? 6.938 32.5 27.031 1 61.84 924 PHE B C 1
ATOM 15279 O O . PHE B 1 924 ? 6.133 32.562 27.969 1 61.84 924 PHE B O 1
ATOM 15286 N N . GLU B 1 925 ? 6.941 33.094 25.781 1 57.62 925 GLU B N 1
ATOM 15287 C CA . GLU B 1 925 ? 5.906 34.125 25.609 1 57.62 925 GLU B CA 1
ATOM 15288 C C . GLU B 1 925 ? 4.535 33.469 25.422 1 57.62 925 GLU B C 1
ATOM 15290 O O . GLU B 1 925 ? 3.525 34.031 25.891 1 57.62 925 GLU B O 1
ATOM 15295 N N . TYR B 1 926 ? 4.539 32.438 24.672 1 49.22 926 TYR B N 1
ATOM 15296 C CA . TYR B 1 926 ? 3.287 31.719 24.484 1 49.22 926 TYR B CA 1
ATOM 15297 C C . TYR B 1 926 ? 2.701 31.297 25.828 1 49.22 926 TYR B C 1
ATOM 15299 O O . TYR B 1 926 ? 1.484 31.328 26.031 1 49.22 926 TYR B O 1
ATOM 15307 N N . VAL B 1 927 ? 3.541 30.859 26.562 1 45.78 927 VAL B N 1
ATOM 15308 C CA . VAL B 1 927 ? 3.129 30.516 27.938 1 45.78 927 VAL B CA 1
ATOM 15309 C C . VAL B 1 927 ? 2.674 31.781 28.656 1 45.78 927 VAL B C 1
ATOM 15311 O O . VAL B 1 927 ? 1.732 31.75 29.453 1 45.78 927 VAL B O 1
ATOM 15314 N N . ARG B 1 928 ? 3.191 32.906 28.125 1 44.25 928 ARG B N 1
ATOM 15315 C CA . ARG B 1 928 ? 2.857 34.219 28.703 1 44.25 928 ARG B CA 1
ATOM 15316 C C . ARG B 1 928 ? 1.53 34.719 28.156 1 44.25 928 ARG B C 1
ATOM 15318 O O . ARG B 1 928 ? 0.76 35.375 28.875 1 44.25 928 ARG B O 1
ATOM 15325 N N . ALA B 1 929 ? 1.069 34.469 26.781 1 37.81 929 ALA B N 1
ATOM 15326 C CA . ALA B 1 929 ? -0.005 35.125 26.047 1 37.81 929 ALA B CA 1
ATOM 15327 C C . ALA B 1 929 ? -1.333 34.406 26.234 1 37.81 929 ALA B C 1
ATOM 15329 O O . ALA B 1 929 ? -2.377 34.875 25.781 1 37.81 929 ALA B O 1
ATOM 15330 N N . SER B 1 930 ? -1.699 33.219 26.375 1 32.62 930 SER B N 1
ATOM 15331 C CA . SER B 1 930 ? -3.039 32.656 26.188 1 32.62 930 SER B CA 1
ATOM 15332 C C . SER B 1 930 ? -4.086 33.5 26.922 1 32.62 930 SER B C 1
ATOM 15334 O O . SER B 1 930 ? -5.285 33.219 26.828 1 32.62 930 SER B O 1
ATOM 15336 N N . ASP B 1 931 ? -4.156 34 28.141 1 28.33 931 ASP B N 1
ATOM 15337 C CA . ASP B 1 931 ? -5.41 34.438 28.75 1 28.33 931 ASP B CA 1
ATOM 15338 C C . ASP B 1 931 ? -6.066 35.562 27.922 1 28.33 931 ASP B C 1
ATOM 15340 O O . ASP B 1 931 ? -5.398 36.25 27.156 1 28.33 931 ASP B O 1
ATOM 15344 N N . LEU B 1 932 ? -7.523 35.844 28.25 1 28.72 932 LEU B N 1
ATOM 15345 C CA . LEU B 1 932 ? -8.586 36.812 28.328 1 28.72 932 LEU B CA 1
ATOM 15346 C C . LEU B 1 932 ? -8.016 38.219 28.547 1 28.72 932 LEU B C 1
ATOM 15348 O O . LEU B 1 932 ? -8.625 39.219 28.156 1 28.72 932 LEU B O 1
ATOM 15352 N N . VAL B 1 933 ? -6.836 38.25 29.125 1 27.73 933 VAL B N 1
ATOM 15353 C CA . VAL B 1 933 ? -6.441 39.562 29.688 1 27.73 933 VAL B CA 1
ATOM 15354 C C . VAL B 1 933 ? -6.074 40.5 28.547 1 27.73 933 VAL B C 1
ATOM 15356 O O . VAL B 1 933 ? -6.164 41.719 28.703 1 27.73 933 VAL B O 1
ATOM 15359 N N . ALA B 1 934 ? -5.734 40.062 27.344 1 29.92 934 ALA B N 1
ATOM 15360 C CA . ALA B 1 934 ? -5.477 41.188 26.453 1 29.92 934 ALA B CA 1
ATOM 15361 C C . ALA B 1 934 ? -6.77 41.938 26.141 1 29.92 934 ALA B C 1
ATOM 15363 O O . ALA B 1 934 ? -6.762 43.156 25.969 1 29.92 934 ALA B O 1
ATOM 15364 N N . GLN B 1 935 ? -7.859 41.312 26.078 1 29.89 935 GLN B N 1
ATOM 15365 C CA . GLN B 1 935 ? -9.047 42.156 25.984 1 29.89 935 GLN B CA 1
ATOM 15366 C C . GLN B 1 935 ? -9.25 42.969 27.25 1 29.89 935 GLN B C 1
ATOM 15368 O O . GLN B 1 935 ? -9.633 44.156 27.188 1 29.89 935 GLN B O 1
ATOM 15373 N N . VAL B 1 936 ? -8.938 42.469 28.469 1 29.25 936 VAL B N 1
ATOM 15374 C CA . VAL B 1 936 ? -8.984 43.312 29.641 1 29.25 936 VAL B CA 1
ATOM 15375 C C . VAL B 1 936 ? -7.812 44.312 29.609 1 29.25 936 VAL B C 1
ATOM 15377 O O . VAL B 1 936 ? -7.957 45.469 29.984 1 29.25 936 VAL B O 1
ATOM 15380 N N . ARG B 1 937 ? -6.645 43.906 29.031 1 29.08 937 ARG B N 1
ATOM 15381 C CA . ARG B 1 937 ? -5.617 44.938 29.047 1 29.08 937 ARG B CA 1
ATOM 15382 C C . ARG B 1 937 ? -5.934 46.031 28.016 1 29.08 937 ARG B C 1
ATOM 15384 O O . ARG B 1 937 ? -5.566 47.188 28.203 1 29.08 937 ARG B O 1
ATOM 15391 N N . ARG B 1 938 ? -6.441 45.875 26.938 1 30.56 938 ARG B N 1
ATOM 15392 C CA . ARG B 1 938 ? -6.715 47.094 26.188 1 30.56 938 ARG B CA 1
ATOM 15393 C C . ARG B 1 938 ? -7.578 48.062 27 1 30.56 938 ARG B C 1
ATOM 15395 O O . ARG B 1 938 ? -7.523 49.281 26.812 1 30.56 938 ARG B O 1
ATOM 15402 N N . VAL B 1 939 ? -8.43 47.688 27.906 1 28.69 939 VAL B N 1
ATOM 15403 C CA . VAL B 1 939 ? -8.852 48.625 28.938 1 28.69 939 VAL B CA 1
ATOM 15404 C C . VAL B 1 939 ? -7.691 48.906 29.875 1 28.69 939 VAL B C 1
ATOM 15406 O O . VAL B 1 939 ? -7.504 50.062 30.312 1 28.69 939 VAL B O 1
ATOM 15409 N N . LEU B 1 940 ? -6.863 47.938 30.375 1 25.58 940 LEU B N 1
ATOM 15410 C CA . LEU B 1 940 ? -5.652 48.406 31.031 1 25.58 940 LEU B CA 1
ATOM 15411 C C . LEU B 1 940 ? -4.555 48.688 30 1 25.58 940 LEU B C 1
ATOM 15413 O O . LEU B 1 940 ? -4.121 47.781 29.297 1 25.58 940 LEU B O 1
ATOM 15417 N N . ALA B 1 941 ? -4.395 49.469 28.969 1 28.39 941 ALA B N 1
ATOM 15418 C CA . ALA B 1 941 ? -3.332 50.094 28.172 1 28.39 941 ALA B CA 1
ATOM 15419 C C . ALA B 1 941 ? -1.969 49.875 28.828 1 28.39 941 ALA B C 1
ATOM 15421 O O . ALA B 1 941 ? -0.944 49.844 28.141 1 28.39 941 ALA B O 1
ATOM 15422 N N . ASN B 1 942 ? -1.614 50.281 30.203 1 25.7 942 ASN B N 1
ATOM 15423 C CA . ASN B 1 942 ? -0.373 50.375 30.969 1 25.7 942 ASN B CA 1
ATOM 15424 C C . ASN B 1 942 ? 0.205 49 31.281 1 25.7 942 ASN B C 1
ATOM 15426 O O . ASN B 1 942 ? 1.392 48.875 31.594 1 25.7 942 ASN B O 1
ATOM 15430 N N . ARG B 1 943 ? -0.298 48.062 32.062 1 26.86 943 ARG B N 1
ATOM 15431 C CA . ARG B 1 943 ? 0.551 47.062 32.719 1 26.86 943 ARG B CA 1
ATOM 15432 C C . ARG B 1 943 ? 0.957 45.969 31.75 1 26.86 943 ARG B C 1
ATOM 15434 O O . ARG B 1 943 ? 0.335 45.781 30.703 1 26.86 943 ARG B O 1
ATOM 15441 N N . SER B 1 944 ? 1.992 44.969 32.219 1 24.61 944 SER B N 1
ATOM 15442 C CA . SER B 1 944 ? 2.982 43.906 32.094 1 24.61 944 SER B CA 1
ATOM 15443 C C . SER B 1 944 ? 2.34 42.625 31.594 1 24.61 944 SER B C 1
ATOM 15445 O O . SER B 1 944 ? 1.112 42.5 31.578 1 24.61 944 SER B O 1
ATOM 15447 N N . ILE B 1 945 ? 3.041 41.25 31.859 1 27.12 945 ILE B N 1
ATOM 15448 C CA . ILE B 1 945 ? 3.311 39.844 31.672 1 27.12 945 ILE B CA 1
ATOM 15449 C C . ILE B 1 945 ? 2.061 39.031 32 1 27.12 945 ILE B C 1
ATOM 15451 O O . ILE B 1 945 ? 2.119 37.812 32.094 1 27.12 945 ILE B O 1
ATOM 15455 N N . ALA B 1 946 ? 0.787 39.344 32.125 1 27.41 946 ALA B N 1
ATOM 15456 C CA . ALA B 1 946 ? -0.057 38.812 33.188 1 27.41 946 ALA B CA 1
ATOM 15457 C C . ALA B 1 946 ? -0.799 37.562 32.719 1 27.41 946 ALA B C 1
ATOM 15459 O O . ALA B 1 946 ? -1.553 36.938 33.469 1 27.41 946 ALA B O 1
ATOM 15460 N N . ASP B 1 947 ? -1.02 37.25 31.453 1 29.39 947 ASP B N 1
ATOM 15461 C CA . ASP B 1 947 ? -2.199 36.406 31.5 1 29.39 947 ASP B CA 1
ATOM 15462 C C . ASP B 1 947 ? -1.834 34.969 31.938 1 29.39 947 ASP B C 1
ATOM 15464 O O . ASP B 1 947 ? -2.598 34.031 31.719 1 29.39 947 ASP B O 1
ATOM 15468 N N . LEU B 1 948 ? -0.635 34.25 31.859 1 31.3 948 LEU B N 1
ATOM 15469 C CA . LEU B 1 948 ? -0.308 33.031 32.625 1 31.3 948 LEU B CA 1
ATOM 15470 C C . LEU B 1 948 ? -0.758 33.188 34.094 1 31.3 948 LEU B C 1
ATOM 15472 O O . LEU B 1 948 ? -0.938 34.312 34.562 1 31.3 948 LEU B O 1
ATOM 15476 N N . SER B 1 949 ? -1.348 32.125 34.688 1 34.5 949 SER B N 1
ATOM 15477 C CA . SER B 1 949 ? -1.525 32.5 36.094 1 34.5 949 SER B CA 1
ATOM 15478 C C . SER B 1 949 ? -0.439 33.469 36.531 1 34.5 949 SER B C 1
ATOM 15480 O O . SER B 1 949 ? 0.751 33.219 36.375 1 34.5 949 SER B O 1
ATOM 15482 N N . PRO B 1 950 ? -0.624 34.781 36.312 1 40.59 950 PRO B N 1
ATOM 15483 C CA . PRO B 1 950 ? 0.3 35.844 36.688 1 40.59 950 PRO B CA 1
ATOM 15484 C C . PRO B 1 950 ? 1.333 35.406 37.719 1 40.59 950 PRO B C 1
ATOM 15486 O O . PRO B 1 950 ? 2.475 35.875 37.688 1 40.59 950 PRO B O 1
ATOM 15489 N N . ALA B 1 951 ? 0.902 34.375 38.312 1 38.84 951 ALA B N 1
ATOM 15490 C CA . ALA B 1 951 ? 1.73 33.969 39.438 1 38.84 951 ALA B CA 1
ATOM 15491 C C . ALA B 1 951 ? 2.918 33.125 38.969 1 38.84 951 ALA B C 1
ATOM 15493 O O . ALA B 1 951 ? 4.039 33.281 39.469 1 38.84 951 ALA B O 1
ATOM 15494 N N . ILE B 1 952 ? 2.691 32.219 37.906 1 44.31 952 ILE B N 1
ATOM 15495 C CA . ILE B 1 952 ? 3.754 31.312 37.469 1 44.31 952 ILE B CA 1
ATOM 15496 C C . ILE B 1 952 ? 4.816 32.094 36.719 1 44.31 952 ILE B C 1
ATOM 15498 O O . ILE B 1 952 ? 6.016 31.922 36.938 1 44.31 952 ILE B O 1
ATOM 15502 N N . SER B 1 953 ? 4.336 32.781 35.75 1 52.31 953 SER B N 1
ATOM 15503 C CA . SER B 1 953 ? 5.293 33.562 34.969 1 52.31 953 SER B CA 1
ATOM 15504 C C . SER B 1 953 ? 6.094 34.5 35.875 1 52.31 953 SER B C 1
ATOM 15506 O O . SER B 1 953 ? 7.297 34.688 35.656 1 52.31 953 SER B O 1
ATOM 15508 N N . VAL B 1 954 ? 5.328 34.906 36.875 1 51.91 954 VAL B N 1
ATOM 15509 C CA . VAL B 1 954 ? 5.984 35.875 37.781 1 51.91 954 VAL B CA 1
ATOM 15510 C C . VAL B 1 954 ? 6.977 35.125 38.656 1 51.91 954 VAL B C 1
ATOM 15512 O O . VAL B 1 954 ? 8.086 35.594 38.906 1 51.91 954 VAL B O 1
ATOM 15515 N N . ASN B 1 955 ? 6.547 33.938 39.031 1 48.44 955 ASN B N 1
ATOM 15516 C CA . ASN B 1 955 ? 7.449 33.156 39.875 1 48.44 955 ASN B CA 1
ATOM 15517 C C . ASN B 1 955 ? 8.68 32.688 39.094 1 48.44 955 ASN B C 1
ATOM 15519 O O . ASN B 1 955 ? 9.789 32.719 39.625 1 48.44 955 ASN B O 1
ATOM 15523 N N . LEU B 1 956 ? 8.469 32.312 37.844 1 60.75 956 LEU B N 1
ATOM 15524 C CA . LEU B 1 956 ? 9.609 31.906 37.031 1 60.75 956 LEU B CA 1
ATOM 15525 C C . LEU B 1 956 ? 10.531 33.094 36.75 1 60.75 956 LEU B C 1
ATOM 15527 O O . LEU B 1 956 ? 11.75 32.969 36.812 1 60.75 956 LEU B O 1
ATOM 15531 N N . GLY B 1 957 ? 9.82 34.062 36.438 1 60.84 957 GLY B N 1
ATOM 15532 C CA . GLY B 1 957 ? 10.617 35.281 36.25 1 60.84 957 GLY B CA 1
ATOM 15533 C C . GLY B 1 957 ? 11.43 35.656 37.469 1 60.84 957 GLY B C 1
ATOM 15534 O O . GLY B 1 957 ? 12.586 36.062 37.344 1 60.84 957 GLY B O 1
ATOM 15535 N N . TYR B 1 958 ? 10.805 35.375 38.625 1 56.62 958 TYR B N 1
ATOM 15536 C CA . TYR B 1 958 ? 11.492 35.656 39.875 1 56.62 958 TYR B CA 1
ATOM 15537 C C . TYR B 1 958 ? 12.688 34.75 40.062 1 56.62 958 TYR B C 1
ATOM 15539 O O . TYR B 1 958 ? 13.789 35.188 40.406 1 56.62 958 TYR B O 1
ATOM 15547 N N . GLU B 1 959 ? 12.453 33.562 39.938 1 61.19 959 GLU B N 1
ATOM 15548 C CA . GLU B 1 959 ? 13.531 32.594 40.156 1 61.19 959 GLU B CA 1
ATOM 15549 C C . GLU B 1 959 ? 14.672 32.812 39.156 1 61.19 959 GLU B C 1
ATOM 15551 O O . GLU B 1 959 ? 15.844 32.688 39.5 1 61.19 959 GLU B O 1
ATOM 15556 N N . LEU B 1 960 ? 14.312 33.125 38.031 1 70 960 LEU B N 1
ATOM 15557 C CA . LEU B 1 960 ? 15.336 33.375 37 1 70 960 LEU B CA 1
ATOM 15558 C C . LEU B 1 960 ? 16.109 34.656 37.344 1 70 960 LEU B C 1
ATOM 15560 O O . LEU B 1 960 ? 17.328 34.719 37.156 1 70 960 LEU B O 1
ATOM 15564 N N . ALA B 1 961 ? 15.336 35.594 37.812 1 64.31 961 ALA B N 1
ATOM 15565 C CA . ALA B 1 961 ? 15.984 36.844 38.188 1 64.31 961 ALA B CA 1
ATOM 15566 C C . ALA B 1 961 ? 16.953 36.625 39.375 1 64.31 961 ALA B C 1
ATOM 15568 O O . ALA B 1 961 ? 18.047 37.219 39.375 1 64.31 961 ALA B O 1
ATOM 15569 N N . MET B 1 962 ? 16.562 35.781 40.281 1 62.25 962 MET B N 1
ATOM 15570 C CA . MET B 1 962 ? 17.422 35.469 41.438 1 62.25 962 MET B CA 1
ATOM 15571 C C . MET B 1 962 ? 18.672 34.719 41 1 62.25 962 MET B C 1
ATOM 15573 O O . MET B 1 962 ? 19.75 34.969 41.531 1 62.25 962 MET B O 1
ATOM 15577 N N . SER B 1 963 ? 18.484 33.938 40.031 1 67.94 963 SER B N 1
ATOM 15578 C CA . SER B 1 963 ? 19.625 33.188 39.531 1 67.94 963 SER B CA 1
ATOM 15579 C C . SER B 1 963 ? 20.609 34.125 38.812 1 67.94 963 SER B C 1
ATOM 15581 O O . SER B 1 963 ? 21.828 33.938 38.906 1 67.94 963 SER B O 1
ATOM 15583 N N . VAL B 1 964 ? 20.094 34.969 38.094 1 72.25 964 VAL B N 1
ATOM 15584 C CA . VAL B 1 964 ? 20.938 35.906 37.406 1 72.25 964 VAL B CA 1
ATOM 15585 C C . VAL B 1 964 ? 21.688 36.781 38.406 1 72.25 964 VAL B C 1
ATOM 15587 O O . VAL B 1 964 ? 22.859 37.125 38.188 1 72.25 964 VAL B O 1
ATOM 15590 N N . LYS B 1 965 ? 20.969 37.156 39.438 1 64.62 965 LYS B N 1
ATOM 15591 C CA . LYS B 1 965 ? 21.594 38 40.469 1 64.62 965 LYS B CA 1
ATOM 15592 C C . LYS B 1 965 ? 22.719 37.25 41.188 1 64.62 965 LYS B C 1
ATOM 15594 O O . LYS B 1 965 ? 23.75 37.812 41.531 1 64.62 965 LYS B O 1
ATOM 15599 N N . LYS B 1 966 ? 22.516 36.031 41.312 1 63.5 966 LYS B N 1
ATOM 15600 C CA . LYS B 1 966 ? 23.516 35.219 42.031 1 63.5 966 LYS B CA 1
ATOM 15601 C C . LYS B 1 966 ? 24.734 34.938 41.125 1 63.5 966 LYS B C 1
ATOM 15603 O O . LYS B 1 966 ? 25.828 34.688 41.625 1 63.5 966 LYS B O 1
ATOM 15608 N N . ASP B 1 967 ? 24.5 35.031 39.844 1 63.12 967 ASP B N 1
ATOM 15609 C CA . ASP B 1 967 ? 25.594 34.719 38.938 1 63.12 967 ASP B CA 1
ATOM 15610 C C . ASP B 1 967 ? 26.516 35.938 38.75 1 63.12 967 ASP B C 1
ATOM 15612 O O . ASP B 1 967 ? 26.078 36.969 38.281 1 63.12 967 ASP B O 1
ATOM 15616 N N . ASP B 1 968 ? 27.578 35.969 39.438 1 60.38 968 ASP B N 1
ATOM 15617 C CA . ASP B 1 968 ? 28.562 37.062 39.438 1 60.38 968 ASP B CA 1
ATOM 15618 C C . ASP B 1 968 ? 29.281 37.156 38.094 1 60.38 968 ASP B C 1
ATOM 15620 O O . ASP B 1 968 ? 30.078 38.062 37.875 1 60.38 968 ASP B O 1
ATOM 15624 N N . PHE B 1 969 ? 28.984 36.25 37.25 1 65.5 969 PHE B N 1
ATOM 15625 C CA . PHE B 1 969 ? 29.75 36.25 36 1 65.5 969 PHE B CA 1
ATOM 15626 C C . PHE B 1 969 ? 29.203 37.281 35.031 1 65.5 969 PHE B C 1
ATOM 15628 O O . PHE B 1 969 ? 29.953 38 34.375 1 65.5 969 PHE B O 1
ATOM 15635 N N . LEU B 1 970 ? 27.828 37.312 34.906 1 61.5 970 LEU B N 1
ATOM 15636 C CA . LEU B 1 970 ? 27.219 38.25 33.938 1 61.5 970 LEU B CA 1
ATOM 15637 C C . LEU B 1 970 ? 26.891 39.594 34.625 1 61.5 970 LEU B C 1
ATOM 15639 O O . LEU B 1 970 ? 26.203 39.594 35.656 1 61.5 970 LEU B O 1
ATOM 15643 N N . ARG B 1 971 ? 27.734 40.656 34.531 1 58.66 971 ARG B N 1
ATOM 15644 C CA . ARG B 1 971 ? 27.5 41.969 35.156 1 58.66 971 ARG B CA 1
ATOM 15645 C C . ARG B 1 971 ? 26.344 42.688 34.469 1 58.66 971 ARG B C 1
ATOM 15647 O O . ARG B 1 971 ? 26.422 43.031 33.281 1 58.66 971 ARG B O 1
ATOM 15654 N N . LEU B 1 972 ? 25.094 42.469 35 1 60.12 972 LEU B N 1
ATOM 15655 C CA . LEU B 1 972 ? 23.969 43.281 34.531 1 60.12 972 LEU B CA 1
ATOM 15656 C C . LEU B 1 972 ? 24.172 44.75 34.844 1 60.12 972 LEU B C 1
ATOM 15658 O O . LEU B 1 972 ? 24.766 45.094 35.875 1 60.12 972 LEU B O 1
ATOM 15662 N N . SER B 1 973 ? 24.047 45.562 33.812 1 61.53 973 SER B N 1
ATOM 15663 C CA . SER B 1 973 ? 24.109 47 34.062 1 61.53 973 SER B CA 1
ATOM 15664 C C . SER B 1 973 ? 23.125 47.438 35.156 1 61.53 973 SER B C 1
ATOM 15666 O O . SER B 1 973 ? 22.172 46.688 35.438 1 61.53 973 SER B O 1
ATOM 15668 N N . ALA B 1 974 ? 23.516 48.375 35.969 1 57.31 974 ALA B N 1
ATOM 15669 C CA . ALA B 1 974 ? 22.641 48.875 37 1 57.31 974 ALA B CA 1
ATOM 15670 C C . ALA B 1 974 ? 21.234 49.094 36.5 1 57.31 974 ALA B C 1
ATOM 15672 O O . ALA B 1 974 ? 20.25 48.812 37.219 1 57.31 974 ALA B O 1
ATOM 15673 N N . ASP B 1 975 ? 21.141 49.438 35.281 1 57.75 975 ASP B N 1
ATOM 15674 C CA . ASP B 1 975 ? 19.844 49.688 34.656 1 57.75 975 ASP B CA 1
ATOM 15675 C C . ASP B 1 975 ? 19.078 48.406 34.438 1 57.75 975 ASP B C 1
ATOM 15677 O O . ASP B 1 975 ? 17.859 48.344 34.625 1 57.75 975 ASP B O 1
ATOM 15681 N N . GLN B 1 976 ? 19.734 47.375 34.156 1 64.25 976 GLN B N 1
ATOM 15682 C CA . GLN B 1 976 ? 19.109 46.062 33.906 1 64.25 976 GLN B CA 1
ATOM 15683 C C . GLN B 1 976 ? 18.609 45.438 35.188 1 64.25 976 GLN B C 1
ATOM 15685 O O . GLN B 1 976 ? 17.547 44.812 35.219 1 64.25 976 GLN B O 1
ATOM 15690 N N . VAL B 1 977 ? 19.375 45.688 36.219 1 60.56 977 VAL B N 1
ATOM 15691 C CA . VAL B 1 977 ? 19 45.188 37.531 1 60.56 977 VAL B CA 1
ATOM 15692 C C . VAL B 1 977 ? 17.719 45.875 38.031 1 60.56 977 VAL B C 1
ATOM 15694 O O . VAL B 1 977 ? 16.828 45.25 38.562 1 60.56 977 VAL B O 1
ATOM 15697 N N . GLN B 1 978 ? 17.703 47.125 37.719 1 56.91 978 GLN B N 1
ATOM 15698 C CA . GLN B 1 978 ? 16.562 47.906 38.156 1 56.91 978 GLN B CA 1
ATOM 15699 C C . GLN B 1 978 ? 15.297 47.5 37.406 1 56.91 978 GLN B C 1
ATOM 15701 O O . GLN B 1 978 ? 14.211 47.438 37.969 1 56.91 978 GLN B O 1
ATOM 15706 N N . LYS B 1 979 ? 15.453 47.156 36.219 1 58.06 979 LYS B N 1
ATOM 15707 C CA . LYS B 1 979 ? 14.305 46.906 35.375 1 58.06 979 LYS B CA 1
ATOM 15708 C C . LYS B 1 979 ? 13.797 45.469 35.531 1 58.06 979 LYS B C 1
ATOM 15710 O O . LYS B 1 979 ? 12.633 45.188 35.25 1 58.06 979 LYS B O 1
ATOM 15715 N N . THR B 1 980 ? 14.57 44.656 35.875 1 57.75 980 THR B N 1
ATOM 15716 C CA . THR B 1 980 ? 14.188 43.25 35.906 1 57.75 980 THR B CA 1
ATOM 15717 C C . THR B 1 980 ? 13.828 42.844 37.344 1 57.75 980 THR B C 1
ATOM 15719 O O . THR B 1 980 ? 12.773 42.25 37.562 1 57.75 980 THR B O 1
ATOM 15722 N N . VAL B 1 981 ? 14.727 43.125 38.25 1 54.44 981 VAL B N 1
ATOM 15723 C CA . VAL B 1 981 ? 14.586 42.562 39.594 1 54.44 981 VAL B CA 1
ATOM 15724 C C . VAL B 1 981 ? 13.5 43.312 40.344 1 54.44 981 VAL B C 1
ATOM 15726 O O . VAL B 1 981 ? 12.672 42.719 41.031 1 54.44 981 VAL B O 1
ATOM 15729 N N . LEU B 1 982 ? 13.5 44.625 40.094 1 51.41 982 LEU B N 1
ATOM 15730 C CA . LEU B 1 982 ? 12.617 45.438 40.938 1 51.41 982 LEU B CA 1
ATOM 15731 C C . LEU B 1 982 ? 11.156 45.156 40.594 1 51.41 982 LEU B C 1
ATOM 15733 O O . LEU B 1 982 ? 10.328 44.969 41.469 1 51.41 982 LEU B O 1
ATOM 15737 N N . PRO B 1 983 ? 10.914 45.125 39.312 1 51 983 PRO B N 1
ATOM 15738 C CA . PRO B 1 983 ? 9.492 44.875 39.062 1 51 983 PRO B CA 1
ATOM 15739 C C . PRO B 1 983 ? 9.039 43.469 39.469 1 51 983 PRO B C 1
ATOM 15741 O O . PRO B 1 983 ? 7.906 43.281 39.906 1 51 983 PRO B O 1
ATOM 15744 N N . VAL B 1 984 ? 9.828 42.562 39.312 1 53.59 984 VAL B N 1
ATOM 15745 C CA . VAL B 1 984 ? 9.477 41.219 39.688 1 53.59 984 VAL B CA 1
ATOM 15746 C C . VAL B 1 984 ? 9.32 41.125 41.219 1 53.59 984 VAL B C 1
ATOM 15748 O O . VAL B 1 984 ? 8.391 40.5 41.719 1 53.59 984 VAL B O 1
ATOM 15751 N N . LEU B 1 985 ? 10.25 41.844 41.938 1 50.09 985 LEU B N 1
ATOM 15752 C CA . LEU B 1 985 ? 10.133 41.906 43.375 1 50.09 985 LEU B CA 1
ATOM 15753 C C . LEU B 1 985 ? 8.859 42.625 43.812 1 50.09 985 LEU B C 1
ATOM 15755 O O . LEU B 1 985 ? 8.18 42.219 44.75 1 50.09 985 LEU B O 1
ATOM 15759 N N . HIS B 1 986 ? 8.656 43.688 43.094 1 45.56 986 HIS B N 1
ATOM 15760 C CA . HIS B 1 986 ? 7.445 44.438 43.438 1 45.56 986 HIS B CA 1
ATOM 15761 C C . HIS B 1 986 ? 6.199 43.594 43.156 1 45.56 986 HIS B C 1
ATOM 15763 O O . HIS B 1 986 ? 5.254 43.594 43.938 1 45.56 986 HIS B O 1
ATOM 15769 N N . LEU B 1 987 ? 6.23 43 42.062 1 42.53 987 LEU B N 1
ATOM 15770 C CA . LEU B 1 987 ? 5.078 42.156 41.719 1 42.53 987 LEU B CA 1
ATOM 15771 C C . LEU B 1 987 ? 4.91 41 42.688 1 42.53 987 LEU B C 1
ATOM 15773 O O . LEU B 1 987 ? 3.783 40.656 43.062 1 42.53 987 LEU B O 1
ATOM 15777 N N . LEU B 1 988 ? 5.91 40.469 43.156 1 42.25 988 LEU B N 1
ATOM 15778 C CA . LEU B 1 988 ? 5.848 39.406 44.156 1 42.25 988 LEU B CA 1
ATOM 15779 C C . LEU B 1 988 ? 5.281 39.938 45.469 1 42.25 988 LEU B C 1
ATOM 15781 O O . LEU B 1 988 ? 4.52 39.25 46.125 1 42.25 988 LEU B O 1
ATOM 15785 N N . ASN B 1 989 ? 5.707 41.156 45.781 1 41.59 989 ASN B N 1
ATOM 15786 C CA . ASN B 1 989 ? 5.156 41.75 47 1 41.59 989 ASN B CA 1
ATOM 15787 C C . ASN B 1 989 ? 3.652 41.969 46.875 1 41.59 989 ASN B C 1
ATOM 15789 O O . ASN B 1 989 ? 2.926 41.875 47.875 1 41.59 989 ASN B O 1
ATOM 15793 N N . LEU B 1 990 ? 3.287 42.125 45.719 1 37.66 990 LEU B N 1
ATOM 15794 C CA . LEU B 1 990 ? 1.856 42.312 45.5 1 37.66 990 LEU B CA 1
ATOM 15795 C C . LEU B 1 990 ? 1.129 40.969 45.531 1 37.66 990 LEU B C 1
ATOM 15797 O O . LEU B 1 990 ? -0.003 40.875 46 1 37.66 990 LEU B O 1
ATOM 15801 N N . LEU B 1 991 ? 1.717 40.031 45.062 1 40.97 991 LEU B N 1
ATOM 15802 C CA . LEU B 1 991 ? 1.109 38.688 45.094 1 40.97 991 LEU B CA 1
ATOM 15803 C C . LEU B 1 991 ? 1.167 38.125 46.531 1 40.97 991 LEU B C 1
ATOM 15805 O O . LEU B 1 991 ? 0.239 37.438 46.938 1 40.97 991 LEU B O 1
#

Radius of gyration: 41.45 Å; Cα contacts (8 Å, |Δi|>4): 2215; chains: 2; bounding box: 88×119×106 Å

Nearest PDB structures (foldseek):
  7wm2-assembly1_B  TM=6.782E-01  e=7.449E-16  Arabidopsis thaliana
  7t4x-assembly1_B  TM=6.899E-01  e=2.729E-15  Arabidopsis thaliana
  8wui-assembly1_C  TM=7.346E-01  e=9.240E-15  Arabidopsis thaliana
  8wui-assembly1_D  TM=7.252E-01  e=3.255E-14  Arabidopsis thaliana
  5kjx-assembly1_A  TM=6.518E-01  e=9.529E-05  Homo sapiens

InterPro domains:
  IPR000595 Cyclic nucleotide-binding domain [PF00027] (847-928)
  IPR000595 Cyclic nucleotide-binding domain [PS50042] (849-927)
  IPR000595 Cyclic nucleotide-binding domain [cd00038] (840-925)
  IPR003938 Potassium channel, voltage-dependent, EAG/ELK/ERG-like [PR01463] (22-29)
  IPR003938 Potassium channel, voltage-dependent, EAG/ELK/ERG-like [PR01463] (45-55)
  IPR003938 Potassium channel, voltage-dependent, EAG/ELK/ERG-like [PR01463] (56-65)
  IPR003938 Potassium channel, voltage-dependent, EAG/ELK/ERG-like [PR01463] (205-222)
  IPR003938 Potassium channel, voltage-dependent, EAG/ELK/ERG-like [PR01463] (231-242)
  IPR003938 Potassium channel, voltage-dependent, EAG/ELK/ERG-like [PR01463] (249-258)
  IPR005821 Ion transport domain [PF00520] (12-262)
  IPR005821 Ion transport domain [PF00520] (451-740)
  IPR014710 RmlC-like jelly roll fold [G3DSA:2.60.120.10] (830-947)
  IPR018490 Cyclic nucleotide-binding domain superfamily [SSF51206] (308-400)
  IPR018490 Cyclic nucleotide-binding domain superfamily [SSF51206] (838-928)
  IPR050818 Potassium channel, voltage-dependent, EAG/ELK/ERG-like, animal-type [PTHR10217] (1-399)

pLDDT: mean 70.98, std 18.6, range [24.47, 96.88]

Sequence (1982 aa):
MLNPESSFKIKWDVVLALCVFYTSCVVPVRISFGIDATGFFYVFECGLDFCFFVDILFSFRTGLVDPTTGHVYYNQRQIVQTYLRGWFAIDLVSTVPLEFMAKHLYPDVASNTLQSAKILRGLKLIRLLKLVRIRKIGQMISKLEEEVFANQSVLALVKILLFMLFLAHLVACVWFYVAQLSPYSWSKSMGFMANDHANVVSLQYLSSLYWAIVTMTTVGYGDITPKTKTELIIAMFVMIIGVSMFGYVIGNITSLVDNINAAGRMQSQHITTLKEYVIVRNLPKHLGTSPFHTPLSPLLMACAAAGKRVLDHFEYYYRHRSVFDEDAILKNLPTGMRNDVVHHVLQKTIARIDLLSSGHHEGLVSDLAVALQPFFCVQDDAVYAEQDIAVHVFFLLKGKTWPELIARFVVEATVQAKLMEPILSAAADKSFEVAHFHWMLHPHDIFVVNWQMTVATAIVYSSFMVPYRIAFEAEPVAEGRYLDTFVDVLFGLDIAIMFRLAYHNADRQLVCNAGTIAKKYIKGWFVIDLFSTLPFDTIGAMFVAPGSAAQVAESTKYLRMFRVARLFKLVRLLKIGKVFKRIRDSIQLSPSTERLLKLVTIMICFGHWCACIFHWIMLFEEESGYVGLFMGLQNGRSRELSPILRGCDHTWVSILGHTWCTDYFFPYDDDPGACSDRVPNEDRYVVAIYWAFTTMTTVGYGDLHPSKFSVPELSFAVVCLIVNSTVFAYVVSGIIGVISNHNPSEREYRTQMNEMKDYVRDTAMSVRLSSNVKRHYDFLLSTTCLFPEEQAGRKQHDHDHQHHCDDGEEVQGCDRAAAPSWTDALCGAVGFVSYALFLLRPQFILRSERVCRSGSPGTEMFFLVEGECEQMDQDNHNVRVLGEGTLFEAYALLAPPEEHYRMQSTVTALTPTCQLYSLSVQEFEYVRASDLVAQVRRVLANRSIADLSPAISVNLGYELAMSVKKDDFLRLSADQVQKTVLPVLHLLNLLMLNPESSFKIKWDVVLALCVFYTSCVVPVRISFGIDATGFFYVFECGLDFCFFVDILFSFRTGLVDPTTGHVYYNQRQIVQTYLRGWFAIDLVSTVPLEFMAKHLYPDVASNTLQSAKILRGLKLIRLLKLVRIRKIGQMISKLEEEVFANQSVLALVKILLFMLFLAHLVACVWFYVAQLSPYSWSKSMGFMANDHANVVSLQYLSSLYWAIVTMTTVGYGDITPKTKTELIIAMFVMIIGVSMFGYVIGNITSLVDNINAAGRMQSQHITTLKEYVIVRNLPKHLGTSPFHTPLSPLLMACAAAGKRVLDHFEYYYRHRSVFDEDAILKNLPTGMRNDVVHHVLQKTIARIDLLSSGHHEGLVSDLAVALQPFFCVQDDAVYAEQDIAVHVFFLLKGKTWPELIARFVVEATVQAKLMEPILSAAADKSFEVAHFHWMLHPHDIFVVNWQMTVATAIVYSSFMVPYRIAFEAEPVAEGRYLDTFVDVLFGLDIAIMFRLAYHNADRQLVCNAGTIAKKYIKGWFVIDLFSTLPFDTIGAMFVAPGSAAQVAESTKYLRMFRVARLFKLVRLLKIGKVFKRIRDSIQLSPSTERLLKLVTIMICFGHWCACIFHWIMLFEEESGYVGLFMGLQNGRSRELSPILRGCDHTWVSILGHTWCTDYFFPYDDDPGACSDRVPNEDRYVVAIYWAFTTMTTVGYGDLHPSKFSVPELSFAVVCLIVNSTVFAYVVSGIIGVISNHNPSEREYRTQMNEMKDYVRDTAMSVRLSSNVKRHYDFLLSTTCLFPEEQAGRKQHDHDHQHHCDDGEEVQGCDRAAAPSWTDALCGAVGFVSYALFLLRPQFILRSERVCRSGSPGTEMFFLVEGECEQMDQDNHNVRVLGEGTLFEAYALLAPPEEHYRMQSTVTALTPTCQLYSLSVQEFEYVRASDLVAQVRRVLANRSIADLSPAISVNLGYELAMSVKKDDFLRLSADQVQKTVLPVLHLLNLL

Solvent-accessible surface area (backbone atoms only — not comparable to full-atom values): 108125 Å² total; per-residue (Å²): 123,41,54,70,83,35,70,65,48,47,53,48,52,52,54,48,37,53,50,47,52,50,47,56,59,47,51,50,49,28,65,40,69,68,49,75,70,62,73,66,52,38,54,51,53,50,50,49,38,47,52,48,51,49,48,56,56,46,56,55,38,36,40,47,64,37,86,77,78,65,47,70,45,79,54,61,69,57,34,43,52,50,39,61,70,55,60,40,62,58,54,49,64,40,37,54,57,56,64,62,48,43,49,64,75,47,63,76,72,64,88,73,48,74,67,56,50,50,48,50,52,47,53,58,52,54,59,54,46,43,45,66,55,52,59,53,43,56,54,49,50,52,52,49,59,70,67,45,91,58,67,64,41,61,53,50,52,52,50,51,53,51,48,52,51,50,51,26,50,53,46,14,30,52,54,47,38,58,30,70,75,42,85,68,14,48,45,52,73,72,47,57,72,51,84,83,46,96,60,42,68,61,48,47,50,49,52,28,35,39,51,30,44,35,40,34,62,18,18,16,38,39,84,79,54,70,66,40,73,69,44,43,52,51,50,51,52,46,36,55,51,12,48,52,49,46,15,48,48,29,38,50,42,41,54,28,70,58,47,64,47,43,63,61,41,52,44,49,50,52,50,48,54,47,51,49,48,33,56,74,51,59,42,47,63,60,72,69,76,71,71,83,65,76,81,70,63,76,70,61,68,71,52,30,41,43,33,52,47,51,50,52,25,50,54,49,32,53,70,74,35,76,75,57,66,56,67,62,55,46,70,71,36,53,68,44,56,32,37,52,50,44,48,61,64,42,37,66,61,38,66,68,34,64,78,56,54,64,77,58,58,61,67,58,44,34,54,48,57,67,67,56,74,77,79,69,78,59,93,91,56,75,88,71,59,93,89,52,86,83,82,71,88,86,80,87,83,80,85,81,71,70,64,75,55,52,57,53,48,50,54,57,50,47,61,60,42,59,78,44,80,80,74,79,82,80,81,78,83,76,74,74,72,74,70,82,62,83,82,53,40,53,68,84,35,68,65,48,50,54,48,49,49,53,51,45,55,46,48,54,50,48,58,53,49,50,50,46,30,63,32,64,68,46,74,66,50,77,71,48,42,53,51,52,50,49,46,37,48,52,46,50,50,48,56,60,47,55,48,35,43,35,46,62,43,99,84,62,42,76,46,64,53,58,66,61,36,38,52,51,38,60,71,53,60,40,61,57,52,50,59,37,38,52,59,44,58,66,54,45,56,71,66,53,68,91,68,62,77,71,55,45,57,56,44,45,50,51,50,46,50,33,52,54,51,55,54,44,41,48,61,56,55,71,52,45,61,59,50,51,52,50,45,51,70,67,50,81,58,58,68,44,62,51,50,53,52,51,47,53,50,49,52,51,50,50,24,47,52,47,16,28,52,55,45,30,51,48,53,49,50,54,49,47,34,46,45,55,49,47,54,48,56,65,74,64,54,51,66,81,44,33,59,54,60,60,71,57,68,76,57,62,55,56,57,63,58,66,37,44,61,32,51,57,80,33,67,87,45,86,61,65,69,64,46,80,78,75,45,60,69,69,60,54,46,56,51,32,34,46,47,27,43,34,54,44,50,17,17,16,38,38,77,69,56,62,29,91,86,32,64,69,51,42,51,49,49,46,53,47,50,57,53,26,52,51,51,40,22,49,46,31,34,50,42,30,47,35,69,74,50,56,48,60,69,58,44,52,48,47,51,53,50,47,51,50,51,49,50,44,60,72,53,66,58,54,69,67,60,47,52,49,51,49,53,23,50,51,48,36,52,66,68,40,76,73,61,50,48,48,78,76,29,41,67,31,68,77,58,53,59,63,59,45,25,52,44,36,40,57,61,48,43,78,60,49,76,52,37,54,67,56,48,63,69,30,63,80,47,59,61,51,49,15,51,52,58,68,58,43,40,68,37,50,44,43,53,74,36,51,68,44,47,50,67,35,74,33,51,48,26,42,35,32,58,39,44,37,31,38,37,26,40,73,84,68,74,54,75,47,76,44,50,61,41,39,74,48,57,48,55,34,66,59,48,54,80,85,65,64,52,51,30,56,41,29,30,29,30,66,33,68,56,30,37,32,34,33,42,41,40,66,62,50,40,54,51,18,54,70,29,71,33,54,74,46,11,74,62,45,19,98,45,81,59,44,25,27,67,55,60,56,61,46,49,50,49,39,54,39,44,51,48,49,68,67,37,80,80,66,79,66,52,74,68,52,47,53,64,42,47,46,52,44,51,51,49,54,71,69,101,124,40,54,69,83,35,70,66,47,48,54,49,52,51,54,49,37,52,49,47,52,50,50,57,59,48,51,52,47,28,65,41,69,68,50,75,70,61,73,67,51,38,54,49,53,51,50,48,39,46,52,49,51,50,48,57,57,47,59,56,38,37,39,47,64,37,87,78,77,65,48,70,46,78,54,60,69,58,35,43,51,51,40,60,70,56,61,40,63,59,52,49,63,41,39,54,58,56,63,62,48,43,50,65,73,47,62,76,72,61,89,76,50,74,67,54,50,50,48,50,52,48,53,57,53,54,59,55,48,44,45,65,55,52,59,52,43,57,54,49,51,52,51,49,58,70,67,46,91,58,65,64,41,60,55,50,50,54,50,52,53,51,48,52,52,49,52,26,50,54,46,14,31,52,54,47,38,59,29,71,75,42,85,66,15,48,45,51,74,71,49,57,71,51,84,85,48,96,58,41,67,61,46,46,50,49,53,28,35,37,52,30,46,35,40,35,61,18,17,16,38,40,84,81,52,70,66,39,74,69,42,44,54,51,50,50,52,46,36,56,51,11,47,53,49,48,16,49,49,30,38,51,42,42,53,30,71,58,46,63,46,44,63,60,42,53,45,48,51,51,51,48,52,47,50,49,49,31,57,75,51,59,42,47,63,59,72,69,75,69,70,84,63,78,79,69,65,75,70,60,68,72,53,30,43,42,35,51,48,51,51,52,26,50,54,50,34,53,71,74,34,76,76,56,67,55,67,64,54,46,68,70,36,53,69,43,57,33,37,51,50,44,48,61,64,42,38,68,62,37,64,68,35,64,78,57,54,66,77,58,60,62,67,58,43,36,54,49,58,68,68,56,74,75,79,68,78,59,92,92,54,75,89,71,59,93,89,51,84,84,82,72,86,86,80,86,82,78,85,82,70,68,66,74,54,53,57,54,48,48,54,56,49,47,62,60,42,60,78,44,77,81,74,77,83,77,80,80,83,78,75,76,73,75,71,83,63,81,84,51,40,52,69,84,36,68,65,48,49,54,49,49,50,52,52,46,54,44,49,54,48,47,60,53,49,50,50,44,30,63,30,64,67,46,73,67,50,78,72,47,44,52,52,52,51,48,45,37,50,50,48,51,52,48,55,60,47,56,48,35,42,34,47,62,43,99,84,61,42,75,44,64,54,56,68,61,36,38,51,51,38,60,71,54,62,40,60,58,53,49,58,36,39,53,58,43,60,67,53,44,57,69,66,54,69,90,66,62,77,72,55,43,56,58,43,46,51,50,49,48,49,33,53,55,52,56,54,44,43,48,61,57,56,71,54,46,60,60,50,51,51,48,44,50,68,66,53,76,59,59,69,42,61,52,51,52,53,51,47,53,50,50,51,51,51,50,25,48,52,48,16,28,52,55,46,30,52,49,54,51,50,53,48,48,34,46,46,54,50,48,53,48,55,65,74,64,55,52,66,80,45,34,60,56,62,60,70,58,67,77,59,61,55,55,56,62,57,66,37,44,62,33,50,58,80,34,69,87,46,87,62,64,67,63,47,80,78,75,45,59,68,70,61,52,47,55,51,32,35,44,46,27,43,32,54,44,51,18,16,17,38,37,79,68,55,63,29,92,86,32,65,69,49,42,52,48,50,47,53,49,52,56,54,27,52,52,52,40,22,48,47,31,35,50,43,29,48,35,70,73,51,56,48,59,67,58,44,51,50,48,51,53,49,47,53,49,51,50,49,44,60,73,54,66,56,54,69,65,59,47,51,50,52,49,51,22,50,52,49,38,54,66,67,40,77,75,62,51,47,48,77,75,29,41,67,32,67,76,57,52,60,66,59,46,25,52,45,36,41,58,62,49,42,77,61,48,74,51,39,55,69,56,48,62,68,31,63,77,47,58,60,53,48,15,52,53,58,66,58,43,41,68,37,52,44,44,51,75,37,51,66,43,50,52,67,34,74,32,51,48,24,43,35,32,57,39,43,35,31,38,39,26,39,72,84,68,75,52,76,46,77,44,49,60,41,39,74,47,57,50,56,36,67,58,48,54,80,86,65,64,51,49,30,57,40,28,32,31,30,66,33,68,55,29,38,32,36,33,42,42,39,64,63,51,40,53,56,30,55,72,42,73,40,59,71,52,29,68,76,45,77,81,78,84,79,48,39,23,69,46,60,54,58,44,47,50,48,37,53,39,43,54,50,49,67,68,37,78,79,64,80,66,52,73,67,52,47,54,64,43,46,44,51,42,51,52,49,53,71,68,101

Organism: NCBI:txid157072

Foldseek 3Di:
DDECPDPVNLVLLVVLLVLLVVLLQVLLLCLLLVPDQDDPRVVVNLVSLVSLVVVLVVQLQYFDQDPVVSDTDRDNVVSNVVCVPPCNVLSVLQSPPVVVVCCVVVVPPPPPDPVVVVVVSVSSVSNNSSNVCNVSNVVSLVVVLVPDPDQNLVSLVVVLLVVLLSVLSNLLSVLSNVQVVDCQWLCNVVCLPPPPDPPSSLLSSLLSSLVLLLLLLLLCLVPRDTDDPVSVVSSVVSNVNSVVSLVVLLVSLLVSVCRSCVQVNLLVVLLLLLLLVCVLLVQQCDQDPPVPPPPPDPVVSLRRHLSVQVSVFVVVQCLLDGSPPPVVVLVPDDLVVSLVVQCVSCVVVQVQFCVNVPDDDSSVSSVVSVLDGDTDDDPPDDQDDPPDDPQDDDDDRDDDDDVVVVVVVCVVVQVVCVVPPDPDDDDDDPPPPPPPLPPADECPDPVNLVLVVVLLVLLLVLLQVLLLCLLLVPPDDPVRVVSVVVSLVSLVVVLVNQLRYWAQPSVGDTDRDSVVSNVVCVVPCNVLSVLQSDPLLVVLVVVQDPDDDVSVVVSVVVNSVSSVSNCSVNVCVVVSVVSLVVCCVVVVDQPLVSLLVVLVSVLLSLLSNQLSVLSSVLVVLQVVLVVVVVVCVPVPPVVVCVVVVPPVPLCPLCSSPDFLQCCLVPVPDSRSHRSSVVDDSVVSSVVSSVVSNSLLLSNNNSSGAGDSSDSVSSVSSSVSNSVSSNSNSNSVSSVVVCVCVSPPLVNLLVVVLVVLVVVCVVVVDDPVVSVFVSVFSNVQSSLDRSPPCCSSCVVVVSPRLVSLLSSLCSSCVVLCPFQVLCCVLCVVPSSLVSVVSVQKGKGKGFAFDWPFDFFAQLFKKKAWAQAKKWKAFQVSPDIDIDHHNDIPSLCNLQDDPVVRDTHGIIIGGHHGMTMMIMHGNVSLLVLQPPAPCVVVCVVDDCDDRPHNPNVSSLSSLQSSLVSVVPPPPDDDDPVSNCRRNVVSVVVVVVD/DDECPDPVNLVLLVVLLVLLVVLLQVLLLCLLLVPDQDDPRVVVNLVSLVSLVVVLVVQLQYFDQDPVVRDTDRDNVVSNVVCVPPCNVLSVLQSPPVVVVCCVVVVPPPPPDPVSVVVVSVSSVSNNSSNVCNVSNVVSLVVVLVPDPDQNLVSLVVVLLVVLLSVLSNQLSVLSNVQVVDCQWLCNVVCLPPPPDPPSSLLSSLLSSLVLLLLLLLLCLVPRDTDDPVSVVSSVVSNVNSVVSLVVLLVSLLVSVCRSPVQVNLLVVLLVLLLLVCVLLVQQCDQDPPVPPPPPDPVVSLRRHLSVQVSVFVVVQCLLDGSPPPVVVLVPDDLVVSLVVQCVSCVVVQVQFCVNVPDDDSSVSSVVSVLDGDTDDDPPDDQDDPPDDPQDDDDDRDDDDDVVVVVVVCVVVQVVCVVPPDPDDDDDDPPPPPPPLPPADECPDPVNLVLLVVLLVLLLVLLQVLLLCLLLVPPDDPVRVVSVVVSLVSLVVVLVNQLRYWAQPSVGDTDRDSVVSNVVCVVPCNVLSVLQSDPLLVVLVVVQDPDDDVSVVVSVVVNSVSSVSNCSVNVCVVVSVVSLVVCCVVVVDQPLVSLLVVLVSVLLSLLSNQLSVLSSVLVVLQVVLVVVVVVVVPVPPVVVCVVVVPPPPLCPLCSSPDFLQCCLPPVPDSRSHRSSVVDDSVVSSVVSSVVSNSLLLSNNNSSGAGDSSDPVSSVSSSVSNSVSSNSNSNSVSSVVVCVCVSPPLVNLLVVVLVVLVVVCVVVVDDPVVSVFVSVFSNVQSSLDRSPPCCSSCVVVVSPRLVSLLSSLCSSCVVLCVFQVLVCVLCVVPSSVVSVVSVQKGKGKGFAFDWPDDFFAQLFKKKAWAQAKKWKAFQVRPDIDIDHHNDIPSLCNLQDDPVVRDTHGIIIGGHHGMTMMIMHGNVSLVVLQPPDPCVVVCVVVVDDDSPDNVNVSNLSSLQSSLVSVVVPPPDDDDPVSNCRRNVVSVVVVVVD

Secondary structure (DSSP, 8-state):
-B-TTSHHHHHHHHHHHHHHHHHHHHHHHHHHHT----THHHHHHHHHHHHHHHHHHHHTSBPEEPTTT-PEE--HHHHHHHHHHTTHHHHHHHHS-HHHHHHHHSTT--TTSHHHHHHHHHHHHHGGGGGGGHHHHHHHHHHHHHH--S-HHHHHHHHHHHHHHHHHHHHHHHHHHHHTT-TTSHHHHTTTTSTTSTTHHHHHHHHHHHHHHHHHTT---SSS---SHHHHHHHHHHHHHHHHHHHHHHHHHHHHHHHTTHHHHHHHHHHHHHHHHHHHTT---S-----------TTTGGGTTHHHHHHHHHHHHHHHS-SS-HHHHHHTS-HHHHHHHHHHHTHHHHHH-HHHHSS--HHHHHHHHHH-------TT--SS-TT----------SS---HHHHHHHHHHHHHHHTTSS----------------TTPBPTT-HHHHHHHHHHHHHHHHHHHHHHHHHHTT-PPPHHHHHHHHHHHHHHHHHHHHHTTB-EE-TT--EE--HHHHHHHHHHTTHHHHHHHHS-HHHHHHHHS----HHHHHHHHHHHHHHHHHGGGGGGGGGGHHHHHHHHHHHS---HHHHHHHHHHHHHHHHHHHHHHHHHHHHHHHHHHHHHHHHHHHHTSTTSTHHHHHHTS-SSSTTSS---HHHHHH-TT-SS---HHHHS-HHHHHHHHHHHHHHHHTT---SSS---TT-HHHHHHHHHHHHHHHHHHHHHHHHHHHHHHHS-HHHHHHHHHHHHHHHHHHHHT--HHHHHHHHHHHHHHHHHS--S-HIIIIIHHHTT-HHHHHHHHHHHHGGGGGT-HHHHHHHTT-HHHHHHHHHHPEEEEEETT-EEE-TTSB--EEEEEEES-EEEEETTS--EEEE-TT-EE-THHHHS-GGG--B--EEEEE-SSEEEEEEEEHHHHHHHHH-STHHHHHHHHSS--STTS-HHHHHHHHHHHHHHHHH-SSS---HHHHHHHHHHHHHHHHH-/-B-TTSHHHHHHHHHHHHHHHHHHHHHHHHHHHT----THHHHHHHHHHHHHHHHHHHHTSBPEEPTTT-PEE--HHHHHHHHHHTTHHHHHHHHS-HHHHHHHHSTT--TT-HHHHHHHHHHHHHGGGGGGGHHHHHHHHHHHHHH--S-HHHHHHHHHHHHHHHHHHHHHHHHHHHHTT-TTSHHHHTTTTSTTSTTHHHHHHHHHHHHHHHHHTT---SSS---SHHHHHHHHHHHHHHHHHHHHHHHHHHHHHHHTTHHHHHHHHHHHHHHHHHHHTT---S-----------TTTGGGTTHHHHHHHHHHHHHHHS-SS-HHHHHHTS-HHHHHHHHHHHTHHHHHH-HHHHSS--HHHHHHHHHH-------TT--SS-TT----------SS---HHHHHHHHHHHHHHHTTSS----------------TTPBPTT-HHHHHHHHHHHHHHHHHHHHHHHHHHTT-PPPHHHHHHHHHHHHHHHHHHHHHTTB-EE-TT--EE--HHHHHHHHHHTTHHHHHHHHS-HHHHHHHHS----HHHHHHHHHHHHHHHHHGGGGGGGGGGHHHHHHHHHHHS---HHHHHHHHHHHHHHHHHHHHHHHHHHHHHHHHHHHHHHHHHHHHTSTTSTHHHHHHTS-TTSTTSS---HHHHHH-TT-SS---HHHHS-HHHHHHHHHHHHHHHHTT---SSS---TT-HHHHHHHHHHHHHHHHHHHHHHHHHHHHHHHS-HHHHHHHHHHHHHHHHHHHHT--HHHHHHHHHHHHHHHHHS--S-HIIIIIHHHTT-HHHHHHHHHHHSGGGGGT-HHHHHHHSS-HHHHHHHHHH-EEEEEETT-EEE-TTSB--EEEEEEES-EEEEETTS--EEEE-TT-EE-THHHHS-GGG--B--EEEEE-SSEEEEEEEEHHHHHHHHH-STHHHHHHHS-S--STTS-HHHHHHHHHHHHHHHHH-SSS---HHHHHHHHHHHHHHHHH-